Protein 6BI6 (pdb70)

Nearest PDB structures (foldseek):
  6bi6-assembly1_A  TM=8.787E-01  e=1.711E-18  Escherichia coli K-12
  5y5z-assembly1_N  TM=5.784E-01  e=1.107E+00  Thermus thermophilus HB8
  3ksb-assembly1_B  TM=3.398E-01  e=3.234E+00  Streptococcus pneumoniae
  3ksa-assembly1_B  TM=3.523E-01  e=4.434E+00  Streptococcus pneumoniae
  7rxa-assembly1_B  TM=3.193E-01  e=3.445E+00  Aspergillus fumigatus A1163

Foldseek 3Di:
DDPPLDADDFWDDFWAAPPPPVQPGTDRDPPVDDPPLFGKTKFWAADDDDDVCVVVLVVCQVVVVVVPWNKHWDDDPRTTMMMTTGCSVQVVLVVCCVVPNRTHHHPDDRPPD

Organism: Escherichia coli (strain K12) (NCBI:txid83333)

Solvent-accessible surface area: 7838 Å² total; per-residue (Å²): 191,105,173,117,131,60,71,64,62,220,107,41,111,93,17,128,64,45,96,62,138,58,53,66,75,62,68,87,36,89,186,104,66,67,137,34,120,118,6,7,6,28,7,109,53,19,18,53,89,31,114,123,25,84,39,41,10,110,129,10,8,104,45,19,52,124,133,145,10,68,24,14,14,90,94,84,173,46,69,7,27,18,32,4,32,76,96,18,8,45,28,3,0,82,77,10,113,143,126,62,30,30,17,9,16,49,64,37,98,195,80,75,186

GO terms:
  GO:0005515 protein binding (F, IPI)

Secondary structure (DSSP, 8-state):
--S-----------EE--SS-STT--EE-SS---SSTT-BEEE---S---HHHHHHHHHHHHHHHTTT---EEE-STT--EEEE-STHHHHHHHHHHHHT-------STTS--

B-factor: mean 38.54, std 22.37, range [0.01, 75.53]

InterPro domains:
  IPR020489 Uncharacterised protein family YejG [NF008811] (1-114)
  IPR020489 Uncharacterised protein family YejG [PF13989] (4-109)

Radius of gyration: 14.11 Å; Cα contacts (8 Å, |Δi|>4): 159; chains: 1; bounding box: 31×44×29 Å

Structure (mmCIF, N/CA/C/O backbone):
data_6BI6
#
_entry.id   6BI6
#
loop_
_atom_site.group_PDB
_atom_site.id
_atom_site.type_symbol
_atom_site.label_atom_id
_atom_site.label_alt_id
_atom_site.label_comp_id
_atom_site.label_asym_id
_atom_site.label_entity_id
_atom_site.label_seq_id
_atom_site.pdbx_PDB_ins_code
_atom_site.Cartn_x
_atom_site.Cartn_y
_atom_site.Cartn_z
_atom_site.occupancy
_atom_site.B_iso_or_equiv
_atom_site.auth_seq_id
_atom_site.auth_comp_id
_atom_site.auth_asym_id
_atom_site.auth_atom_id
_atom_site.pdbx_PDB_model_num
ATOM 1 N N . THR A 1 3 ? 11.652 -20.145 -2.981 1.00 75.14 2 THR A N 1
ATOM 2 C CA . THR A 1 3 ? 10.780 -20.958 -3.843 1.00 75.21 2 THR A CA 1
ATOM 3 C C . THR A 1 3 ? 9.936 -20.006 -4.713 1.00 32.41 2 THR A C 1
ATOM 4 O O . THR A 1 3 ? 9.672 -18.871 -4.291 1.00 2.25 2 THR A O 1
ATOM 15 N N . SER A 1 4 ? 9.498 -20.469 -5.889 1.00 21.32 3 SER A N 1
ATOM 16 C CA . SER A 1 4 ? 8.875 -19.684 -6.964 1.00 50.01 3 SER A CA 1
ATOM 17 C C . SER A 1 4 ? 9.829 -18.628 -7.545 1.00 41.15 3 SER A C 1
ATOM 18 O O . SER A 1 4 ? 10.920 -18.411 -7.019 1.00 44.24 3 SER A O 1
ATOM 26 N N . LEU A 1 5 ? 9.474 -18.030 -8.681 1.00 72.42 4 LEU A N 1
ATOM 27 C CA . LEU A 1 5 ? 10.373 -17.223 -9.511 1.00 43.22 4 LEU A CA 1
ATOM 28 C C . LEU A 1 5 ? 9.654 -16.069 -10.224 1.00 34.11 4 LEU A C 1
ATOM 29 O O . LEU A 1 5 ? 10.034 -15.658 -11.320 1.00 42.12 4 LEU A O 1
ATOM 45 N N . GLN A 1 6 ? 8.559 -15.594 -9.630 1.00 64.41 5 GLN A N 1
ATOM 46 C CA . GLN A 1 6 ? 7.583 -14.716 -10.239 1.00 11.13 5 GLN A CA 1
ATOM 47 C C . GLN A 1 6 ? 7.120 -13.715 -9.182 1.00 64.12 5 GLN A C 1
ATOM 48 O O . GLN A 1 6 ? 5.962 -13.728 -8.751 1.00 55.22 5 GLN A O 1
ATOM 62 N N . LEU A 1 7 ? 8.069 -12.905 -8.711 1.00 52.54 6 LEU A N 1
ATOM 63 C CA . LEU A 1 7 ? 7.937 -11.961 -7.636 1.00 55.25 6 LEU A CA 1
ATOM 64 C C . LEU A 1 7 ? 8.274 -10.548 -8.116 1.00 51.12 6 LEU A C 1
ATOM 65 O O . LEU A 1 7 ? 9.333 -9.976 -7.838 1.00 2.10 6 LEU A O 1
ATOM 81 N N . SER A 1 8 ? 7.353 -10.014 -8.898 1.00 23.44 7 SER A N 1
ATOM 82 C CA . SER A 1 8 ? 7.569 -8.820 -9.707 1.00 72.43 7 SER A CA 1
ATOM 83 C C . SER A 1 8 ? 7.025 -7.575 -9.000 1.00 52.54 7 SER A C 1
ATOM 84 O O . SER A 1 8 ? 5.833 -7.279 -9.082 1.00 3.53 7 SER A O 1
ATOM 92 N N . ILE A 1 9 ? 7.890 -6.848 -8.296 1.00 10.03 8 ILE A N 1
ATOM 93 C CA . ILE A 1 9 ? 7.498 -5.764 -7.400 1.00 61.44 8 ILE A CA 1
ATOM 94 C C . ILE A 1 9 ? 7.957 -4.440 -8.007 1.00 62.15 8 ILE A C 1
ATOM 95 O O . ILE A 1 9 ? 9.070 -4.354 -8.537 1.00 24.34 8 ILE A O 1
ATOM 111 N N . VAL A 1 10 ? 7.109 -3.408 -7.941 1.00 74.25 9 VAL A N 1
ATOM 112 C CA . VAL A 1 10 ? 7.395 -2.103 -8.529 1.00 4.25 9 VAL A CA 1
ATOM 113 C C . VAL A 1 10 ? 6.906 -1.013 -7.578 1.00 42.42 9 VAL A C 1
ATOM 114 O O . VAL A 1 10 ? 5.752 -1.050 -7.154 1.00 32.04 9 VAL A O 1
ATOM 127 N N . HIS A 1 11 ? 7.750 -0.028 -7.279 1.00 12.25 10 HIS A N 1
ATOM 128 C CA . HIS A 1 11 ? 7.391 1.248 -6.674 1.00 65.41 10 HIS A CA 1
ATOM 129 C C . HIS A 1 11 ? 8.058 2.353 -7.514 1.00 71.22 10 HIS A C 1
ATOM 130 O O . HIS A 1 11 ? 8.729 2.066 -8.512 1.00 72.30 10 HIS A O 1
ATOM 144 N 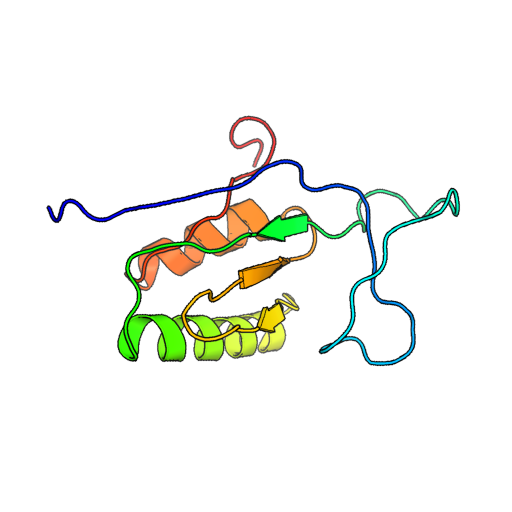N . ARG A 1 12 ? 7.827 3.628 -7.180 1.00 20.30 11 ARG A N 1
ATOM 145 C CA . ARG A 1 12 ? 8.519 4.765 -7.792 1.00 43.33 11 ARG A CA 1
ATOM 146 C C . ARG A 1 12 ? 8.864 5.747 -6.686 1.00 54.02 11 ARG A C 1
ATOM 147 O O . ARG A 1 12 ? 9.983 5.719 -6.183 1.00 43.12 11 ARG A O 1
ATOM 168 N N . LEU A 1 13 ? 7.904 6.561 -6.263 1.00 15.24 12 LEU A N 1
ATOM 169 C CA . LEU A 1 13 ? 8.050 7.544 -5.197 1.00 42.31 12 LEU A CA 1
ATOM 170 C C . LEU A 1 13 ? 6.697 7.571 -4.479 1.00 41.11 12 LEU A C 1
ATOM 171 O O . LEU A 1 13 ? 5.675 7.449 -5.166 1.00 13.13 12 LEU A O 1
ATOM 187 N N . PRO A 1 14 ? 6.632 7.753 -3.147 1.00 54.33 13 PRO A N 1
ATOM 188 C CA . PRO A 1 14 ? 5.356 7.862 -2.447 1.00 71.55 13 PRO A CA 1
ATOM 189 C C . PRO A 1 14 ? 4.552 9.088 -2.890 1.00 40.14 13 PRO A C 1
ATOM 190 O O . PRO A 1 14 ? 3.340 8.971 -3.067 1.00 15.02 13 PRO A O 1
ATOM 201 N N . GLN A 1 15 ? 5.223 10.228 -3.112 1.00 10.31 14 GLN A N 1
ATOM 202 C CA . GLN A 1 15 ? 4.629 11.566 -3.161 1.00 50.20 14 GLN A CA 1
ATOM 203 C C . GLN A 1 15 ? 3.830 11.869 -1.881 1.00 51.10 14 GLN A C 1
ATOM 204 O O . GLN A 1 15 ? 3.665 11.024 -1.004 1.00 50.41 14 GLN A O 1
ATOM 218 N N . ASN A 1 16 ? 3.361 13.112 -1.762 1.00 2.30 15 ASN A N 1
ATOM 219 C CA . ASN A 1 16 ? 2.545 13.580 -0.652 1.00 33.32 15 ASN A CA 1
ATOM 220 C C . ASN A 1 16 ? 1.177 13.863 -1.253 1.00 1.53 15 ASN A C 1
ATOM 221 O O . ASN A 1 16 ? 1.057 14.797 -2.052 1.00 23.34 15 ASN A O 1
ATOM 232 N N . TYR A 1 17 ? 0.177 13.029 -0.970 1.00 42.01 16 TYR A N 1
ATOM 233 C CA . TYR A 1 17 ? -1.145 13.187 -1.569 1.00 32.13 16 TYR A CA 1
ATOM 234 C C . TYR A 1 17 ? -2.204 12.862 -0.506 1.00 70.53 16 TYR A C 1
ATOM 235 O O . TYR A 1 17 ? -1.857 12.411 0.585 1.00 64.33 16 TYR A O 1
ATOM 253 N N . ARG A 1 18 ? -3.497 13.111 -0.802 1.00 62.43 17 ARG A N 1
ATOM 254 C CA . ARG A 1 18 ? -4.609 12.933 0.137 1.00 55.23 17 ARG A CA 1
ATOM 255 C C . ARG A 1 18 ? -5.885 12.467 -0.585 1.00 60.44 17 ARG A C 1
ATOM 256 O O . ARG A 1 18 ? -5.919 12.300 -1.808 1.00 52.41 17 ARG A O 1
ATOM 277 N N . TRP A 1 19 ? -6.953 12.277 0.201 1.00 41.04 18 TRP A N 1
ATOM 278 C CA . TRP A 1 19 ? -8.326 12.099 -0.262 1.00 2.33 18 TRP A CA 1
ATOM 279 C C . TRP A 1 19 ? -8.958 13.466 -0.600 1.00 5.03 18 TRP A C 1
ATOM 280 O O . TRP A 1 19 ? -8.721 14.443 0.111 1.00 12.52 18 TRP A O 1
ATOM 301 N N . SER A 1 20 ? -9.811 13.526 -1.634 1.00 71.22 19 SER A N 1
ATOM 302 C CA . SER A 1 20 ? -10.296 14.793 -2.201 1.00 1.22 19 SER A CA 1
ATOM 303 C C . SER A 1 20 ? -11.580 15.289 -1.529 1.00 72.20 19 SER A C 1
ATOM 304 O O . SER A 1 20 ? -12.301 16.108 -2.124 1.00 24.52 19 SER A O 1
ATOM 312 N N . ALA A 1 21 ? -11.844 14.865 -0.294 1.00 13.11 20 ALA A N 1
ATOM 313 C CA . ALA A 1 21 ? -13.066 15.147 0.448 1.00 12.32 20 ALA A CA 1
ATOM 314 C C . ALA A 1 21 ? -14.324 14.970 -0.427 1.00 64.13 20 ALA A C 1
ATOM 315 O O . ALA A 1 21 ? -15.138 15.889 -0.511 1.00 71.13 20 ALA A O 1
ATOM 322 N N . GLY A 1 22 ? -14.455 13.821 -1.103 1.00 2.44 21 GLY A N 1
ATOM 323 C CA . GLY A 1 22 ? -15.641 13.457 -1.868 1.00 33.02 21 GLY A CA 1
ATOM 324 C C . GLY A 1 22 ? -16.056 12.008 -1.618 1.00 21.40 21 GLY A C 1
ATOM 325 O O . GLY A 1 22 ? -17.246 11.735 -1.466 1.00 51.10 21 GLY A O 1
ATOM 329 N N . PHE A 1 23 ? -15.101 11.072 -1.549 1.00 43.54 22 PHE A N 1
ATOM 330 C CA . PHE A 1 23 ? -15.400 9.635 -1.510 1.00 52.34 22 PHE A CA 1
ATOM 331 C C . PHE A 1 23 ? -14.731 8.889 -0.355 1.00 2.31 22 PHE A C 1
ATOM 332 O O . PHE A 1 23 ? -15.224 7.842 0.048 1.00 64.45 22 PHE A O 1
ATOM 349 N N . ALA A 1 24 ? -13.601 9.398 0.146 1.00 2.43 23 ALA A N 1
ATOM 350 C CA . ALA A 1 24 ? -12.586 8.691 0.924 1.00 70.22 23 ALA A CA 1
ATOM 351 C C . ALA A 1 24 ? -12.132 7.393 0.238 1.00 31.24 23 ALA A C 1
ATOM 352 O O . ALA A 1 24 ? -11.069 7.373 -0.382 1.00 71.23 23 ALA A O 1
ATOM 359 N N . GLY A 1 25 ? -12.924 6.322 0.316 1.00 73.13 24 GLY A N 1
ATOM 360 C CA . GLY A 1 25 ? -12.536 4.981 -0.091 1.00 34.15 24 GLY A CA 1
ATOM 361 C C . GLY A 1 25 ? -12.307 4.810 -1.594 1.00 51.11 24 GLY A C 1
ATOM 362 O O . GLY A 1 25 ? -11.705 3.809 -1.979 1.00 52.44 24 GLY A O 1
ATOM 366 N N . SER A 1 26 ? -12.738 5.741 -2.452 1.00 63.24 25 SER A N 1
ATOM 367 C CA . SER A 1 26 ? -12.537 5.644 -3.899 1.00 24.50 25 SER A CA 1
ATOM 368 C C . SER A 1 26 ? -12.107 6.995 -4.483 1.00 15.54 25 SER A C 1
ATOM 369 O O . SER A 1 26 ? -12.821 7.571 -5.311 1.00 24.13 25 SER A O 1
ATOM 377 N N . LYS A 1 27 ? -10.988 7.557 -4.006 1.00 72.23 26 LYS A N 1
ATOM 378 C CA . LYS A 1 27 ? -10.445 8.821 -4.515 1.00 61.43 26 LYS A CA 1
ATOM 379 C C . LYS A 1 27 ? -8.973 8.994 -4.153 1.00 12.34 26 LYS A C 1
ATOM 380 O O . LYS A 1 27 ? -8.610 8.661 -3.029 1.00 45.32 26 LYS A O 1
ATOM 399 N N . VAL A 1 28 ? -8.160 9.583 -5.038 1.00 43.14 27 VAL A N 1
ATOM 400 C CA . VAL A 1 28 ? -6.800 10.049 -4.731 1.00 14.22 27 VAL A CA 1
ATOM 401 C C . VAL A 1 28 ? -6.514 11.354 -5.481 1.00 2.20 27 VAL A C 1
ATOM 402 O O . VAL A 1 28 ? -7.000 11.537 -6.606 1.00 24.32 27 VAL A O 1
ATOM 415 N N . GLU A 1 29 ? -5.788 12.283 -4.841 1.00 43.24 28 GLU A N 1
ATOM 416 C CA . GLU A 1 29 ? -5.413 13.575 -5.407 1.00 15.32 28 GLU A CA 1
ATOM 417 C C . GLU A 1 29 ? -4.136 14.023 -4.687 1.00 32.34 28 GLU A C 1
ATOM 418 O O . GLU A 1 29 ? -4.073 13.848 -3.467 1.00 54.40 28 GLU A O 1
ATOM 430 N N . PRO A 1 30 ? -3.178 14.670 -5.369 1.00 54.44 29 PRO A N 1
ATOM 431 C CA . PRO A 1 30 ? -1.966 15.198 -4.757 1.00 44.20 29 PRO A CA 1
ATOM 432 C C . PRO A 1 30 ? -2.251 16.448 -3.928 1.00 41.02 29 PRO A C 1
ATOM 433 O O . PRO A 1 30 ? -3.383 16.921 -3.840 1.00 15.33 29 PRO A O 1
ATOM 444 N N . ILE A 1 31 ? -1.200 16.991 -3.316 1.00 25.34 30 ILE A N 1
ATOM 445 C CA . ILE A 1 31 ? -1.267 18.221 -2.550 1.00 45.22 30 ILE A CA 1
ATOM 446 C C . ILE A 1 31 ? -0.683 19.345 -3.424 1.00 50.31 30 ILE A C 1
ATOM 447 O O . ILE A 1 31 ? 0.543 19.455 -3.515 1.00 22.22 30 ILE A O 1
ATOM 463 N N . PRO A 1 32 ? -1.505 20.171 -4.094 1.00 54.51 31 PRO A N 1
ATOM 464 C CA . PRO A 1 32 ? -1.053 21.375 -4.776 1.00 64.45 31 PRO A CA 1
ATOM 465 C C . PRO A 1 32 ? -0.762 22.470 -3.736 1.00 2.55 31 PRO A C 1
ATOM 466 O O . PRO A 1 32 ? -1.578 23.359 -3.502 1.00 42.52 31 PRO A O 1
ATOM 477 N N . GLN A 1 33 ? 0.409 22.382 -3.091 1.00 33.44 32 GLN A N 1
ATOM 478 C CA . GLN A 1 33 ? 0.979 23.395 -2.199 1.00 25.32 32 GLN A CA 1
ATOM 479 C C . GLN A 1 33 ? -0.040 23.889 -1.149 1.00 44.22 32 GLN A C 1
ATOM 480 O O . GLN A 1 33 ? -0.291 25.090 -1.032 1.00 63.04 32 GLN A O 1
ATOM 494 N N . ASN A 1 34 ? -0.633 22.955 -0.393 1.00 44.50 33 ASN A N 1
ATOM 495 C CA . ASN A 1 34 ? -1.725 23.231 0.556 1.00 25.32 33 ASN A CA 1
ATOM 496 C C . ASN A 1 34 ? -1.342 23.086 2.028 1.00 33.02 33 ASN A C 1
ATOM 497 O O . ASN A 1 34 ? -2.130 23.469 2.893 1.00 62.23 33 ASN A O 1
ATOM 508 N N . GLY A 1 35 ? -0.200 22.472 2.343 1.00 61.22 34 GLY A N 1
ATOM 509 C CA . GLY A 1 35 ? 0.326 22.447 3.707 1.00 43.02 34 GLY A CA 1
ATOM 510 C C . GLY A 1 35 ? -0.546 21.645 4.684 1.00 10.33 34 GLY A C 1
ATOM 511 O O . GLY A 1 35 ? -1.279 22.241 5.479 1.00 74.33 34 GLY A O 1
ATOM 515 N N . PRO A 1 36 ? -0.483 20.301 4.663 1.00 54.22 35 PRO A N 1
ATOM 516 C CA . PRO A 1 36 ? -1.142 19.471 5.664 1.00 1.43 35 PRO A CA 1
ATOM 517 C C . PRO A 1 36 ? -0.439 19.630 7.019 1.00 74.41 35 PRO A C 1
ATOM 518 O O . PRO A 1 36 ? 0.619 20.258 7.119 1.00 74.14 35 PRO A O 1
ATOM 529 N N . CYS A 1 37 ? -0.961 18.981 8.063 1.00 72.13 36 CYS A N 1
ATOM 530 C CA . CYS A 1 37 ? -0.264 18.892 9.349 1.00 74.34 36 CYS A CA 1
ATOM 531 C C . CYS A 1 37 ? 1.110 18.221 9.216 1.00 24.41 36 CYS A C 1
ATOM 532 O O . CYS A 1 37 ? 1.994 18.499 10.021 1.00 22.44 36 CYS A O 1
ATOM 540 N N . GLY A 1 38 ? 1.320 17.387 8.195 1.00 60.01 37 GLY A N 1
ATOM 541 C CA . GLY A 1 38 ? 2.639 17.004 7.726 1.00 70.44 37 GLY A CA 1
ATOM 542 C C . GLY A 1 38 ? 2.721 15.504 7.557 1.00 12.01 37 GLY A C 1
ATOM 543 O O . GLY A 1 38 ? 2.717 15.011 6.434 1.00 63.05 37 GLY A O 1
ATOM 547 N N . ASP A 1 39 ? 2.757 14.757 8.657 1.00 60.02 38 ASP A N 1
ATOM 548 C CA . ASP A 1 39 ? 3.052 13.317 8.654 1.00 21.21 38 ASP A CA 1
ATOM 549 C C . ASP A 1 39 ? 1.803 12.503 8.296 1.00 21.24 38 ASP A C 1
ATOM 550 O O . ASP A 1 39 ? 1.736 11.294 8.509 1.00 42.12 38 ASP A O 1
ATOM 559 N N . ASN A 1 40 ? 0.783 13.174 7.759 1.00 70.22 39 ASN A N 1
ATOM 560 C CA . ASN A 1 40 ? -0.546 12.666 7.440 1.00 15.31 39 ASN A CA 1
ATOM 561 C C . ASN A 1 40 ? -0.757 12.644 5.922 1.00 21.13 39 ASN A C 1
ATOM 562 O O . ASN A 1 40 ? -1.892 12.675 5.433 1.00 23.11 39 ASN A O 1
ATOM 573 N N . SER A 1 41 ? 0.343 12.659 5.163 1.00 40.31 40 SER A N 1
ATOM 574 C CA . SER A 1 41 ? 0.344 12.320 3.759 1.00 21.21 40 SER A CA 1
ATOM 575 C C . SER A 1 41 ? -0.066 10.852 3.620 1.00 74.30 40 SER A C 1
ATOM 576 O O . SER A 1 41 ? -0.057 10.100 4.603 1.00 4.20 40 SER A O 1
ATOM 584 N N . LEU A 1 42 ? -0.402 10.461 2.397 1.00 5.41 41 LEU A N 1
ATOM 585 C CA . LEU A 1 42 ? -0.601 9.076 2.013 1.00 52.12 41 LEU A CA 1
ATOM 586 C C . LEU A 1 42 ? 0.642 8.570 1.291 1.00 75.44 41 LEU A C 1
ATOM 587 O O . LEU A 1 42 ? 1.426 9.369 0.771 1.00 61.32 41 LEU A O 1
ATOM 603 N N . VAL A 1 43 ? 0.776 7.253 1.160 1.00 52.31 42 VAL A N 1
ATOM 604 C CA . VAL A 1 43 ? 1.773 6.582 0.330 1.00 3.41 42 VAL A CA 1
ATOM 605 C C . VAL A 1 43 ? 1.022 5.558 -0.537 1.00 73.25 42 VAL A C 1
ATOM 606 O O . VAL A 1 43 ? -0.099 5.162 -0.200 1.00 50.21 42 VAL A O 1
ATOM 619 N N . ALA A 1 44 ? 1.561 5.193 -1.706 1.00 52.40 43 ALA A N 1
ATOM 620 C CA . ALA A 1 44 ? 0.842 4.390 -2.698 1.00 41.24 43 ALA A CA 1
ATOM 621 C C . ALA A 1 44 ? 1.745 3.299 -3.241 1.00 71.44 43 ALA A C 1
ATOM 622 O O . ALA A 1 44 ? 2.959 3.501 -3.364 1.00 13.12 43 ALA A O 1
ATOM 629 N N . LEU A 1 45 ? 1.129 2.190 -3.642 1.00 45.10 44 LEU A N 1
ATOM 630 C CA . LEU A 1 45 ? 1.787 1.037 -4.221 1.00 63.41 44 LEU A CA 1
ATOM 631 C C . LEU A 1 45 ? 1.169 0.734 -5.574 1.00 74.24 44 LEU A C 1
ATOM 632 O O . LEU A 1 45 ? -0.052 0.786 -5.748 1.00 51.13 44 LEU A O 1
ATOM 648 N N . LYS A 1 46 ? 2.072 0.478 -6.518 1.00 20.14 45 LYS A N 1
ATOM 649 C CA . LYS A 1 46 ? 1.847 0.086 -7.898 1.00 61.32 45 LYS A CA 1
ATOM 650 C C . LYS A 1 46 ? 1.398 -1.379 -7.932 1.00 72.04 45 LYS A C 1
ATOM 651 O O . LYS A 1 46 ? 1.301 -2.032 -6.893 1.00 45.52 45 LYS A O 1
ATOM 670 N N . LEU A 1 47 ? 1.220 -1.913 -9.142 1.00 51.01 46 LEU A N 1
ATOM 671 C CA . LEU A 1 47 ? 1.044 -3.342 -9.358 1.00 32.32 46 LEU A CA 1
ATOM 672 C C . LEU A 1 47 ? 2.170 -4.137 -8.702 1.00 73.05 46 LEU A C 1
ATOM 673 O O . LEU A 1 47 ? 3.294 -3.647 -8.536 1.00 11.54 46 LEU A O 1
ATOM 689 N N . LEU A 1 48 ? 1.854 -5.390 -8.404 1.00 52.21 47 LEU A N 1
ATOM 690 C CA . LEU A 1 48 ? 2.710 -6.379 -7.776 1.00 73.32 47 LEU A CA 1
ATOM 691 C C . LEU A 1 48 ? 2.626 -7.693 -8.548 1.00 0.22 47 LEU A C 1
ATOM 692 O O . LEU A 1 48 ? 1.921 -7.772 -9.558 1.00 1.23 47 LEU A O 1
ATOM 708 N N . SER A 1 49 ? 3.284 -8.736 -8.048 1.00 61.44 48 SER A N 1
ATOM 709 C CA . SER A 1 49 ? 2.936 -10.124 -8.311 1.00 42.04 48 SER A CA 1
ATOM 710 C C . SER A 1 49 ? 3.497 -10.980 -7.159 1.00 63.52 48 SER A C 1
ATOM 711 O O . SER A 1 49 ? 4.204 -10.433 -6.299 1.00 71.03 48 SER A O 1
ATOM 719 N N . PRO A 1 50 ? 3.240 -12.296 -7.092 1.00 1.44 49 PRO A N 1
ATOM 720 C CA . PRO A 1 50 ? 2.246 -13.036 -7.866 1.00 52.22 49 PRO A CA 1
ATOM 721 C C . PRO A 1 50 ? 0.821 -12.661 -7.438 1.00 65.35 49 PRO A C 1
ATOM 722 O O . PRO A 1 50 ? 0.617 -12.127 -6.346 1.00 73.43 49 PRO A O 1
ATOM 733 N N . ASP A 1 51 ? -0.168 -13.031 -8.248 1.00 63.42 50 ASP A N 1
ATOM 734 C CA . ASP A 1 51 ? -1.591 -12.789 -8.004 1.00 42.41 50 ASP A CA 1
ATOM 735 C C . ASP A 1 51 ? -2.382 -14.093 -8.149 1.00 63.21 50 ASP A C 1
ATOM 736 O O . ASP A 1 51 ? -1.939 -15.012 -8.844 1.00 20.24 50 ASP A O 1
ATOM 745 N N . GLY A 1 52 ? -3.548 -14.167 -7.509 1.00 42.41 51 GLY A N 1
ATOM 746 C CA . GLY A 1 52 ? -4.543 -15.218 -7.628 1.00 2.11 51 GLY A CA 1
ATOM 747 C C . GLY A 1 52 ? -5.688 -14.899 -6.670 1.00 4.44 51 GLY A C 1
ATOM 748 O O . GLY A 1 52 ? -5.507 -14.083 -5.762 1.00 1.23 51 GLY A O 1
ATOM 752 N N . ASP A 1 53 ? -6.838 -15.568 -6.803 1.00 22.12 52 ASP A N 1
ATOM 753 C CA . ASP A 1 53 ? -8.045 -15.227 -6.036 1.00 12.10 52 ASP A CA 1
ATOM 754 C C . ASP A 1 53 ? -7.818 -15.328 -4.530 1.00 51.41 52 ASP A C 1
ATOM 755 O O . ASP A 1 53 ? -8.357 -14.522 -3.776 1.00 42.43 52 ASP A O 1
ATOM 764 N N . ASN A 1 54 ? -6.946 -16.247 -4.097 1.00 54.35 53 ASN A N 1
ATOM 765 C CA . ASN A 1 54 ? -6.445 -16.309 -2.726 1.00 62.32 53 ASN A CA 1
ATOM 766 C C . ASN A 1 54 ? -5.878 -14.958 -2.319 1.00 41.11 53 ASN A C 1
ATOM 767 O O . ASN A 1 54 ? -6.347 -14.322 -1.381 1.00 45.30 53 ASN A O 1
ATOM 778 N N . ALA A 1 55 ? -4.820 -14.542 -3.008 1.00 55.54 54 ALA A N 1
ATOM 779 C CA . ALA A 1 55 ? -4.027 -13.385 -2.659 1.00 70.41 54 ALA A CA 1
ATOM 780 C C . ALA A 1 55 ? -4.847 -12.107 -2.770 1.00 55.10 54 ALA A C 1
ATOM 781 O O . ALA A 1 55 ? -4.704 -11.232 -1.922 1.00 22.14 54 ALA A O 1
ATOM 788 N N . TRP A 1 56 ? -5.721 -12.017 -3.772 1.00 23.24 55 TRP A N 1
ATOM 789 C CA . TRP A 1 56 ? -6.693 -10.951 -3.930 1.00 11.51 55 TRP A CA 1
ATOM 790 C C . TRP A 1 56 ? -7.657 -10.909 -2.749 1.00 33.32 55 TRP A C 1
ATOM 791 O O . TRP A 1 56 ? -7.720 -9.894 -2.051 1.00 0.23 55 TRP A O 1
ATOM 812 N N . SER A 1 57 ? -8.381 -12.005 -2.502 1.00 21.21 56 SER A N 1
ATOM 813 C CA . SER A 1 57 ? -9.421 -12.071 -1.490 1.00 24.35 56 SER A CA 1
ATOM 814 C C . SER A 1 57 ? -8.810 -11.754 -0.134 1.00 0.41 56 SER A C 1
ATOM 815 O O . SER A 1 57 ? -9.260 -10.850 0.560 1.00 40.04 56 SER A O 1
ATOM 823 N N . VAL A 1 58 ? -7.763 -12.473 0.252 1.00 44.53 57 VAL A N 1
ATOM 824 C CA . VAL A 1 58 ? -7.032 -12.245 1.479 1.00 64.41 57 VAL A CA 1
ATOM 825 C C . VAL A 1 58 ? -6.520 -10.808 1.585 1.00 34.20 57 VAL A C 1
ATOM 826 O O . VAL A 1 58 ? -6.754 -10.191 2.619 1.00 41.32 57 VAL A O 1
ATOM 839 N N . MET A 1 59 ? -5.868 -10.234 0.570 1.00 70.23 58 MET A N 1
ATOM 840 C CA . MET A 1 59 ? -5.395 -8.849 0.646 1.00 41.33 58 MET A CA 1
ATOM 841 C C . MET A 1 59 ? -6.555 -7.901 0.969 1.00 51.15 58 MET A C 1
ATOM 842 O O . MET A 1 59 ? -6.437 -7.064 1.868 1.00 2.02 58 MET A O 1
ATOM 856 N N . TYR A 1 60 ? -7.677 -8.046 0.267 1.00 75.11 59 TYR A N 1
ATOM 857 C CA . TYR A 1 60 ? -8.867 -7.228 0.440 1.00 61.35 59 TYR A CA 1
ATOM 858 C C . TYR A 1 60 ? -9.534 -7.440 1.808 1.00 44.01 59 TYR A C 1
ATOM 859 O O . TYR A 1 60 ? -9.809 -6.492 2.542 1.00 31.04 59 TYR A O 1
ATOM 877 N N . LYS A 1 61 ? -9.761 -8.692 2.202 1.00 12.12 60 LYS A N 1
ATOM 878 C CA . LYS A 1 61 ? -10.326 -9.045 3.498 1.00 21.22 60 LYS A CA 1
ATOM 879 C C . LYS A 1 61 ? -9.459 -8.491 4.626 1.00 72.12 60 LYS A C 1
ATOM 880 O O . LYS A 1 61 ? -9.994 -8.113 5.669 1.00 21.42 60 LYS A O 1
ATOM 899 N N . LEU A 1 62 ? -8.141 -8.414 4.422 1.00 44.13 61 LEU A N 1
ATOM 900 C CA . LEU A 1 62 ? -7.211 -7.848 5.386 1.00 31.23 61 LEU A CA 1
ATOM 901 C C . LEU A 1 62 ? -7.257 -6.331 5.381 1.00 75.51 61 LEU A C 1
ATOM 902 O O . LEU A 1 62 ? -7.199 -5.771 6.462 1.00 44.12 61 LEU A O 1
ATOM 918 N N . SER A 1 63 ? -7.375 -5.641 4.244 1.00 45.33 62 SER A N 1
ATOM 919 C CA . SER A 1 63 ? -7.503 -4.174 4.298 1.00 31.31 62 SER A CA 1
ATOM 920 C C . SER A 1 63 ? -8.748 -3.785 5.091 1.00 44.42 62 SER A C 1
ATOM 921 O O . SER A 1 63 ? -8.699 -2.875 5.916 1.00 72.21 62 SER A O 1
ATOM 929 N N . GLN A 1 64 ? -9.845 -4.514 4.877 1.00 41.22 63 GLN A N 1
ATOM 930 C CA . GLN A 1 64 ? -11.071 -4.356 5.640 1.00 54.32 63 GLN A CA 1
ATOM 931 C C . GLN A 1 64 ? -10.802 -4.616 7.124 1.00 13.34 63 GLN A C 1
ATOM 932 O O . GLN A 1 64 ? -11.099 -3.755 7.948 1.00 24.14 63 GLN A O 1
ATOM 946 N N . ALA A 1 65 ? -10.201 -5.763 7.454 1.00 43.13 64 ALA A N 1
ATOM 947 C CA . ALA A 1 65 ? -9.874 -6.127 8.826 1.00 72.24 64 ALA A CA 1
ATOM 948 C C . ALA A 1 65 ? -9.008 -5.071 9.513 1.00 54.33 64 ALA A C 1
ATOM 949 O O . ALA A 1 65 ? -9.307 -4.693 10.628 1.00 32.25 64 ALA A O 1
ATOM 956 N N . LEU A 1 66 ? -7.944 -4.584 8.880 1.00 31.21 65 LEU A N 1
ATOM 957 C CA . LEU A 1 66 ? -7.047 -3.556 9.388 1.00 14.43 65 LEU A CA 1
ATOM 958 C C . LEU A 1 66 ? -7.798 -2.236 9.613 1.00 53.15 65 LEU A C 1
ATOM 959 O O . LEU A 1 66 ? -7.650 -1.603 10.666 1.00 2.32 65 LEU A O 1
ATOM 975 N N . SER A 1 67 ? -8.652 -1.845 8.665 1.00 30.13 66 SER A N 1
ATOM 976 C CA . SER A 1 67 ? -9.493 -0.661 8.791 1.00 4.12 66 SER A CA 1
ATOM 977 C C . SER A 1 67 ? -10.449 -0.787 9.985 1.00 21.33 66 SER A C 1
ATOM 978 O O . SER A 1 67 ? -10.754 0.215 10.636 1.00 51.54 66 SER A O 1
ATOM 986 N N . ASP A 1 68 ? -10.886 -2.007 10.305 1.00 45.44 67 ASP A N 1
ATOM 987 C CA . ASP A 1 68 ? -11.738 -2.362 11.441 1.00 54.45 67 ASP A CA 1
ATOM 988 C C . ASP A 1 68 ? -11.098 -2.041 12.791 1.00 52.14 67 ASP A C 1
ATOM 989 O O . ASP A 1 68 ? -11.799 -2.062 13.798 1.00 32.21 67 ASP A O 1
ATOM 998 N N . ILE A 1 69 ? -9.785 -1.782 12.842 1.00 32.44 68 ILE A N 1
ATOM 999 C CA . ILE A 1 69 ? -9.017 -1.602 14.067 1.00 20.34 68 ILE A CA 1
ATOM 1000 C C . ILE A 1 69 ? -8.657 -0.129 14.211 1.00 34.04 68 ILE A C 1
ATOM 1001 O O . ILE A 1 69 ? -9.169 0.538 15.108 1.00 75.53 68 ILE A O 1
ATOM 1017 N N . GLU A 1 70 ? -7.757 0.357 13.351 1.00 24.32 69 GLU A N 1
ATOM 1018 C CA . GLU A 1 70 ? -7.277 1.736 13.365 1.00 13.14 69 GLU A CA 1
ATOM 1019 C C . GLU A 1 70 ? -6.564 2.096 12.044 1.00 51.41 69 GLU A C 1
ATOM 1020 O O . GLU A 1 70 ? -5.964 3.173 11.958 1.00 53.01 69 GLU A O 1
ATOM 1032 N N . VAL A 1 71 ? -6.669 1.268 10.992 1.00 64.42 70 VAL A N 1
ATOM 1033 C CA . VAL A 1 71 ? -5.701 1.278 9.890 1.00 14.23 70 VAL A CA 1
ATOM 1034 C C . VAL A 1 71 ? -6.443 1.335 8.545 1.00 5.32 70 VAL A C 1
ATOM 1035 O O . VAL A 1 71 ? -6.592 0.310 7.874 1.00 0.12 70 VAL A O 1
ATOM 1048 N N . PRO A 1 72 ? -6.953 2.502 8.122 1.00 41.21 71 PRO A N 1
ATOM 1049 C CA . PRO A 1 72 ? -7.656 2.612 6.855 1.00 51.34 71 PRO A CA 1
ATOM 1050 C C . PRO A 1 72 ? -6.671 2.383 5.710 1.00 2.42 71 PRO A C 1
ATOM 1051 O O . PRO A 1 72 ? -5.797 3.219 5.461 1.00 62.01 71 PRO A O 1
ATOM 1062 N N . CYS A 1 73 ? -6.827 1.251 5.026 1.00 0.23 72 CYS A N 1
ATOM 1063 C CA . CYS A 1 73 ? -6.076 0.879 3.835 1.00 2.01 72 CYS A CA 1
ATOM 1064 C C . CYS A 1 73 ? -7.042 0.837 2.660 1.00 23.24 72 CYS A C 1
ATOM 1065 O O . CYS A 1 73 ? -8.224 0.525 2.836 1.00 22.44 72 CYS A O 1
ATOM 1073 N N . SER A 1 74 ? -6.526 1.057 1.457 1.00 71.21 73 SER A N 1
ATOM 1074 C CA . SER A 1 74 ? -7.294 1.106 0.229 1.00 71.12 73 SER A CA 1
ATOM 1075 C C . SER A 1 74 ? -6.677 0.153 -0.789 1.00 24.45 73 SER A C 1
ATOM 1076 O O . SER A 1 74 ? -5.457 0.053 -0.915 1.00 23.12 73 SER A O 1
ATOM 1084 N N . VAL A 1 75 ? -7.549 -0.554 -1.503 1.00 73.00 74 VAL A N 1
ATOM 1085 C CA . VAL A 1 75 ? -7.269 -1.643 -2.421 1.00 42.33 74 VAL A CA 1
ATOM 1086 C C . VAL A 1 75 ? -8.160 -1.458 -3.628 1.00 64.21 74 VAL A C 1
ATOM 1087 O O . VAL A 1 75 ? -9.380 -1.412 -3.447 1.00 2.42 74 VAL A O 1
ATOM 1100 N N . LEU A 1 76 ? -7.584 -1.346 -4.826 1.00 44.43 75 LEU A N 1
ATOM 1101 C CA . LEU A 1 76 ? -8.342 -1.254 -6.069 1.00 41.01 75 LEU A CA 1
ATOM 1102 C C . LEU A 1 76 ? -7.582 -2.044 -7.127 1.00 24.12 75 LEU A C 1
ATOM 1103 O O . LEU A 1 76 ? -6.352 -1.976 -7.170 1.00 33.22 75 LEU A O 1
ATOM 1119 N N . GLU A 1 77 ? -8.289 -2.770 -7.987 1.00 35.20 76 GLU A N 1
ATOM 1120 C CA . GLU A 1 77 ? -7.699 -3.465 -9.127 1.00 22.45 76 GLU A CA 1
ATOM 1121 C C . GLU A 1 77 ? -7.821 -2.604 -10.387 1.00 61.51 76 GLU A C 1
ATOM 1122 O O . GLU A 1 77 ? -8.468 -1.556 -10.370 1.00 64.02 76 GLU A O 1
ATOM 1134 N N . CYS A 1 78 ? -7.162 -3.042 -11.460 1.00 71.32 77 CYS A N 1
ATOM 1135 C CA . CYS A 1 78 ? -7.477 -2.753 -12.849 1.00 34.34 77 CYS A CA 1
ATOM 1136 C C . CYS A 1 78 ? -7.047 -3.999 -13.605 1.00 1.51 77 CYS A C 1
ATOM 1137 O O . CYS A 1 78 ? -5.841 -4.193 -13.747 1.00 63.40 77 CYS A O 1
ATOM 1145 N N . GLU A 1 79 ? -7.986 -4.842 -14.034 1.00 32.23 78 GLU A N 1
ATOM 1146 C CA . GLU A 1 79 ? -7.803 -5.992 -14.931 1.00 0.13 78 GLU A CA 1
ATOM 1147 C C . GLU A 1 79 ? -7.007 -7.129 -14.274 1.00 14.52 78 GLU A C 1
ATOM 1148 O O . GLU A 1 79 ? -7.544 -8.206 -14.028 1.00 41.54 78 GLU A O 1
ATOM 1160 N N . GLY A 1 80 ? -5.719 -6.899 -14.022 1.00 44.51 79 GLY A N 1
ATOM 1161 C CA . GLY A 1 80 ? -4.747 -7.807 -13.420 1.00 64.13 79 GLY A CA 1
ATOM 1162 C C . GLY A 1 80 ? -3.671 -7.052 -12.634 1.00 34.43 79 GLY A C 1
ATOM 1163 O O . GLY A 1 80 ? -2.659 -7.645 -12.249 1.00 33.41 79 GLY A O 1
ATOM 1167 N N . GLU A 1 81 ? -3.898 -5.765 -12.347 1.00 52.22 80 GLU A N 1
ATOM 1168 C CA . GLU A 1 81 ? -3.033 -4.897 -11.564 1.00 41.12 80 GLU A CA 1
ATOM 1169 C C . GLU A 1 81 ? -3.755 -4.510 -10.266 1.00 14.04 80 GLU A C 1
ATOM 1170 O O . GLU A 1 81 ? -4.367 -3.436 -10.206 1.00 21.52 80 GLU A O 1
ATOM 1182 N N . PRO A 1 82 ? -3.706 -5.352 -9.219 1.00 72.20 81 PRO A N 1
ATOM 1183 C CA . PRO A 1 82 ? -4.049 -4.934 -7.868 1.00 50.31 81 PRO A CA 1
ATOM 1184 C C . PRO A 1 82 ? -3.037 -3.873 -7.425 1.00 35.30 81 PRO A C 1
ATOM 1185 O O . PRO A 1 82 ? -1.832 -4.122 -7.477 1.00 63.02 81 PRO A O 1
ATOM 1196 N N . CYS A 1 83 ? -3.514 -2.692 -7.026 1.00 31.54 82 CYS A N 1
ATOM 1197 C CA . CYS A 1 83 ? -2.686 -1.594 -6.530 1.00 22.23 82 CYS A CA 1
ATOM 1198 C C . CYS A 1 83 ? -3.313 -1.055 -5.239 1.00 71.41 82 CYS A C 1
ATOM 1199 O O . CYS A 1 83 ? -4.522 -1.212 -5.006 1.00 3.01 82 CYS A O 1
ATOM 1207 N N . LEU A 1 84 ? -2.490 -0.424 -4.398 1.00 11.31 83 LEU A N 1
ATOM 1208 C CA . LEU A 1 84 ? -2.784 -0.247 -2.973 1.00 2.44 83 LEU A CA 1
ATOM 1209 C C . LEU A 1 84 ? -2.433 1.171 -2.526 1.00 75.42 83 LEU A C 1
ATOM 1210 O O . LEU A 1 84 ? -1.675 1.876 -3.202 1.00 24.33 83 LEU A O 1
ATOM 1226 N N . PHE A 1 85 ? -3.001 1.595 -1.394 1.00 12.21 84 PHE A N 1
ATOM 1227 C CA . PHE A 1 85 ? -2.834 2.926 -0.824 1.00 20.51 84 PHE A CA 1
ATOM 1228 C C . PHE A 1 85 ? -2.926 2.794 0.705 1.00 73.43 84 PHE A C 1
ATOM 1229 O O . PHE A 1 85 ? -3.836 2.133 1.217 1.00 24.52 84 PHE A O 1
ATOM 1246 N N . VAL A 1 86 ? -1.998 3.419 1.428 1.00 61.11 85 VAL A N 1
ATOM 1247 C CA . VAL A 1 86 ? -1.858 3.402 2.890 1.00 73.34 85 VAL A CA 1
ATOM 1248 C C . VAL A 1 86 ? -1.454 4.801 3.358 1.00 14.35 85 VAL A C 1
ATOM 1249 O O . VAL A 1 86 ? -1.267 5.699 2.530 1.00 71.34 85 VAL A O 1
ATOM 1262 N N . ASN A 1 87 ? -1.341 5.010 4.677 1.00 45.14 86 ASN A N 1
ATOM 1263 C CA . ASN A 1 87 ? -1.194 6.337 5.239 1.00 1.51 86 ASN A CA 1
ATOM 1264 C C . ASN A 1 87 ? 0.268 6.733 5.138 1.00 73.43 86 ASN A C 1
ATOM 1265 O O . ASN A 1 87 ? 0.732 7.288 4.153 1.00 4.54 86 ASN A O 1
ATOM 1276 N N . ARG A 1 88 ? 1.041 6.341 6.134 1.00 54.32 87 ARG A N 1
ATOM 1277 C CA . ARG A 1 88 ? 2.473 6.585 6.166 1.00 62.20 87 ARG A CA 1
ATOM 1278 C C . ARG A 1 88 ? 3.189 5.386 6.777 1.00 1.22 87 ARG A C 1
ATOM 1279 O O . ARG A 1 88 ? 3.612 4.511 6.032 1.00 62.54 87 ARG A O 1
ATOM 1300 N N . GLN A 1 89 ? 3.242 5.279 8.100 1.00 3.23 88 GLN A N 1
ATOM 1301 C CA . GLN A 1 89 ? 3.962 4.213 8.847 1.00 74.40 88 GLN A CA 1
ATOM 1302 C C . GLN A 1 89 ? 3.345 2.818 8.587 1.00 22.54 88 GLN A C 1
ATOM 1303 O O . GLN A 1 89 ? 3.955 1.730 8.681 1.00 22.40 88 GLN A O 1
ATOM 1317 N N . ASP A 1 90 ? 2.101 2.909 8.147 1.00 10.44 89 ASP A N 1
ATOM 1318 C CA . ASP A 1 90 ? 1.281 1.834 7.712 1.00 61.34 89 ASP A CA 1
ATOM 1319 C C . ASP A 1 90 ? 1.907 1.096 6.565 1.00 42.41 89 ASP A C 1
ATOM 1320 O O . ASP A 1 90 ? 1.442 -0.014 6.359 1.00 11.03 89 ASP A O 1
ATOM 1329 N N . GLU A 1 91 ? 2.914 1.621 5.857 1.00 24.11 90 GLU A N 1
ATOM 1330 C CA . GLU A 1 91 ? 3.661 0.815 4.909 1.00 55.54 90 GLU A CA 1
ATOM 1331 C C . GLU A 1 91 ? 4.314 -0.340 5.692 1.00 34.21 90 GLU A C 1
ATOM 1332 O O . GLU A 1 91 ? 3.885 -1.476 5.512 1.00 0.43 90 GLU A O 1
ATOM 1344 N N . PHE A 1 92 ? 5.285 -0.086 6.590 1.00 42.43 91 PHE A N 1
ATOM 1345 C CA . PHE A 1 92 ? 6.094 -1.102 7.259 1.00 23.42 91 PHE A CA 1
ATOM 1346 C C . PHE A 1 92 ? 5.198 -1.991 8.081 1.00 50.34 91 PHE A C 1
ATOM 1347 O O . PHE A 1 92 ? 5.335 -3.214 8.052 1.00 44.23 91 PHE A O 1
ATOM 1364 N N . ALA A 1 93 ? 4.296 -1.330 8.800 1.00 44.22 92 ALA A N 1
ATOM 1365 C CA . ALA A 1 93 ? 3.386 -2.035 9.686 1.00 4.25 92 ALA A CA 1
ATOM 1366 C C . ALA A 1 93 ? 2.594 -3.065 8.887 1.00 22.54 92 ALA A C 1
ATOM 1367 O O . ALA A 1 93 ? 2.585 -4.241 9.251 1.00 11.32 92 ALA A O 1
ATOM 1374 N N . ALA A 1 94 ? 1.979 -2.635 7.777 1.00 12.12 93 ALA A N 1
ATOM 1375 C CA . ALA A 1 94 ? 1.177 -3.482 6.924 1.00 32.34 93 ALA A CA 1
ATOM 1376 C C . ALA A 1 94 ? 1.982 -4.659 6.422 1.00 14.31 93 ALA A C 1
ATOM 1377 O O . ALA A 1 94 ? 1.550 -5.782 6.665 1.00 25.11 93 ALA A O 1
ATOM 1384 N N . THR A 1 95 ? 3.098 -4.436 5.718 1.00 40.44 94 THR A N 1
ATOM 1385 C CA . THR A 1 95 ? 3.886 -5.553 5.193 1.00 33.22 94 THR A CA 1
ATOM 1386 C C . THR A 1 95 ? 4.266 -6.499 6.344 1.00 13.13 94 THR A C 1
ATOM 1387 O O . THR A 1 95 ? 4.085 -7.705 6.189 1.00 71.24 94 THR A O 1
ATOM 1398 N N . CYS A 1 96 ? 4.650 -5.985 7.523 1.00 73.42 95 CYS A N 1
ATOM 1399 C CA . CYS A 1 96 ? 4.987 -6.808 8.675 1.00 14.52 95 CYS A CA 1
ATOM 1400 C C . CYS A 1 96 ? 3.826 -7.760 9.053 1.00 21.13 95 CYS A C 1
ATOM 1401 O O . CYS A 1 96 ? 4.036 -8.972 9.199 1.00 51.11 95 CYS A O 1
ATOM 1409 N N . ARG A 1 97 ? 2.601 -7.245 9.258 1.00 74.21 96 ARG A N 1
ATOM 1410 C CA . ARG A 1 97 ? 1.482 -8.149 9.600 1.00 54.33 96 ARG A CA 1
ATOM 1411 C C . ARG A 1 97 ? 1.066 -9.037 8.430 1.00 70.14 96 ARG A C 1
ATOM 1412 O O . ARG A 1 97 ? 0.860 -10.240 8.612 1.00 72.23 96 ARG A O 1
ATOM 1433 N N . LEU A 1 98 ? 1.006 -8.496 7.209 1.00 33.03 97 LEU A N 1
ATOM 1434 C CA . LEU A 1 98 ? 0.626 -9.233 6.000 1.00 51.02 97 LEU A CA 1
ATOM 1435 C C . LEU A 1 98 ? 1.569 -10.416 5.775 1.00 21.42 97 LEU A C 1
ATOM 1436 O O . LEU A 1 98 ? 1.098 -11.522 5.506 1.00 12.22 97 LEU A O 1
ATOM 1452 N N . LYS A 1 99 ? 2.879 -10.239 5.994 1.00 54.51 98 LYS A N 1
ATOM 1453 C CA . LYS A 1 99 ? 3.875 -11.302 5.850 1.00 55.11 98 LYS A CA 1
ATOM 1454 C C . LYS A 1 99 ? 3.483 -12.536 6.658 1.00 75.44 98 LYS A C 1
ATOM 1455 O O . LYS A 1 99 ? 3.566 -13.648 6.128 1.00 44.10 98 LYS A O 1
ATOM 1474 N N . ASN A 1 100 ? 3.021 -12.349 7.900 1.00 31.15 99 ASN A N 1
ATOM 1475 C CA . ASN A 1 100 ? 2.556 -13.445 8.749 1.00 61.10 99 ASN A CA 1
ATOM 1476 C C . ASN A 1 100 ? 1.375 -14.172 8.094 1.00 10.13 99 ASN A C 1
ATOM 1477 O O . ASN A 1 100 ? 1.353 -15.400 8.113 1.00 31.43 99 ASN A O 1
ATOM 1488 N N . PHE A 1 101 ? 0.433 -13.459 7.461 1.00 40.15 100 PHE A N 1
ATOM 1489 C CA . PHE A 1 101 ? -0.736 -14.052 6.795 1.00 41.52 100 PHE A CA 1
ATOM 1490 C C . PHE A 1 101 ? -0.347 -14.897 5.563 1.00 54.41 100 PHE A C 1
ATOM 1491 O O . PHE A 1 101 ? -1.165 -15.691 5.073 1.00 21.34 100 PHE A O 1
ATOM 1508 N N . GLY A 1 102 ? 0.877 -14.755 5.048 1.00 72.34 101 GLY A N 1
ATOM 1509 C CA . GLY A 1 102 ? 1.474 -15.655 4.064 1.00 32.22 101 GLY A CA 1
ATOM 1510 C C . GLY A 1 102 ? 1.308 -15.207 2.614 1.00 2.10 101 GLY A C 1
ATOM 1511 O O . GLY A 1 102 ? 1.980 -15.747 1.727 1.00 72.44 101 GLY A O 1
ATOM 1515 N N . VAL A 1 103 ? 0.422 -14.247 2.332 1.00 51.02 102 VAL A N 1
ATOM 1516 C CA . VAL A 1 103 ? 0.270 -13.717 0.978 1.00 1.54 102 VAL A CA 1
ATOM 1517 C C . VAL A 1 103 ? 1.534 -12.945 0.568 1.00 20.35 102 VAL A C 1
ATOM 1518 O O . VAL A 1 103 ? 2.503 -12.868 1.333 1.00 61.12 102 VAL A O 1
ATOM 1531 N N . ALA A 1 104 ? 1.564 -12.367 -0.626 1.00 13.11 103 ALA A N 1
ATOM 1532 C CA . ALA A 1 104 ? 2.658 -11.538 -1.098 1.00 30.54 103 ALA A CA 1
ATOM 1533 C C . ALA A 1 104 ? 2.266 -10.060 -0.932 1.00 64.30 103 ALA A C 1
ATOM 1534 O O . ALA A 1 104 ? 1.081 -9.749 -0.830 1.00 22.32 103 ALA A O 1
ATOM 1541 N N . ILE A 1 105 ? 3.228 -9.138 -0.822 1.00 22.24 104 ILE A N 1
ATOM 1542 C CA . ILE A 1 105 ? 2.976 -7.701 -0.735 1.00 44.24 104 ILE A CA 1
ATOM 1543 C C . ILE A 1 105 ? 4.105 -6.953 -1.438 1.00 65.10 104 ILE A C 1
ATOM 1544 O O . ILE A 1 105 ? 5.204 -7.509 -1.595 1.00 31.15 104 ILE A O 1
ATOM 1560 N N . ALA A 1 106 ? 3.867 -5.689 -1.772 1.00 54.41 105 ALA A N 1
ATOM 1561 C CA . ALA A 1 106 ? 4.820 -4.847 -2.478 1.00 41.14 105 ALA A CA 1
ATOM 1562 C C . ALA A 1 106 ? 5.236 -3.616 -1.693 1.00 23.21 105 ALA A C 1
ATOM 1563 O O . ALA A 1 106 ? 5.772 -2.666 -2.279 1.00 14.33 105 ALA A O 1
ATOM 1570 N N . GLU A 1 107 ? 5.096 -3.643 -0.371 1.00 23.31 106 GLU A N 1
ATOM 1571 C CA . GLU A 1 107 ? 5.223 -2.395 0.361 1.00 2.31 106 GLU A CA 1
ATOM 1572 C C . GLU A 1 107 ? 6.671 -2.259 0.868 1.00 41.25 106 GLU A C 1
ATOM 1573 O O . GLU A 1 107 ? 7.282 -3.268 1.244 1.00 64.50 106 GLU A O 1
ATOM 1585 N N . PRO A 1 108 ? 7.222 -1.035 0.870 1.00 72.44 107 PRO A N 1
ATOM 1586 C CA . PRO A 1 108 ? 8.432 -0.670 1.583 1.00 74.05 107 PRO A CA 1
ATOM 1587 C C . PRO A 1 108 ? 8.126 -0.525 3.082 1.00 13.44 107 PRO A C 1
ATOM 1588 O O . PRO A 1 108 ? 7.009 -0.791 3.532 1.00 13.43 107 PRO A O 1
ATOM 1599 N N . PHE A 1 109 ? 9.137 -0.131 3.862 1.00 64.52 108 PHE A N 1
ATOM 1600 C CA . PHE A 1 109 ? 9.050 -0.076 5.314 1.00 54.12 108 PHE A CA 1
ATOM 1601 C C . PHE A 1 109 ? 9.543 1.275 5.828 1.00 12.23 108 PHE A C 1
ATOM 1602 O O . PHE A 1 109 ? 10.025 1.391 6.946 1.00 63.31 108 PHE A O 1
ATOM 1619 N N . SER A 1 110 ? 9.426 2.300 5.002 1.00 54.51 109 SER A N 1
ATOM 1620 C CA . SER A 1 110 ? 9.906 3.655 5.197 1.00 63.22 109 SER A CA 1
ATOM 1621 C C . SER A 1 110 ? 11.441 3.664 5.136 1.00 21.34 109 SER A C 1
ATOM 1622 O O . SER A 1 110 ? 12.027 2.699 4.630 1.00 3.23 109 SER A O 1
ATOM 1630 N N . ASN A 1 111 ? 12.073 4.786 5.506 1.00 64.00 110 ASN A N 1
ATOM 1631 C CA . ASN A 1 111 ? 13.518 4.997 5.383 1.00 60.00 110 ASN A CA 1
ATOM 1632 C C . ASN A 1 111 ? 14.244 3.843 6.072 1.00 62.21 110 ASN A C 1
ATOM 1633 O O . ASN A 1 111 ? 14.194 3.775 7.293 1.00 44.00 110 ASN A O 1
ATOM 1644 N N . TYR A 1 112 ? 14.832 2.922 5.298 1.00 24.44 111 TYR A N 1
ATOM 1645 C CA . TYR A 1 112 ? 15.676 1.805 5.732 1.00 5.14 111 TYR A CA 1
ATOM 1646 C C . TYR A 1 112 ? 15.132 1.031 6.951 1.00 74.04 111 TYR A C 1
ATOM 1647 O O . TYR A 1 112 ? 15.894 0.486 7.747 1.00 33.12 111 TYR A O 1
ATOM 1665 N N . ASN A 1 113 ? 13.803 0.884 7.056 1.00 53.43 112 ASN A N 1
ATOM 1666 C CA . ASN A 1 113 ? 13.091 0.332 8.214 1.00 15.00 112 ASN A CA 1
ATOM 1667 C C . ASN A 1 113 ? 13.444 1.137 9.479 1.00 22.31 112 ASN A C 1
ATOM 1668 O O . ASN A 1 113 ? 14.337 0.758 10.232 1.00 1.41 112 ASN A O 1
ATOM 1679 N N . PRO A 1 114 ? 12.761 2.270 9.739 1.00 64.00 113 PRO A N 1
ATOM 1680 C CA . PRO A 1 114 ? 13.092 3.154 10.856 1.00 72.22 113 PRO A CA 1
ATOM 1681 C C . PRO A 1 114 ? 12.428 2.783 12.197 1.00 22.43 113 PRO A C 1
ATOM 1682 O O . PRO A 1 114 ? 12.749 3.393 13.219 1.00 71.02 113 PRO A O 1
ATOM 1693 N N . PHE A 1 115 ? 11.436 1.892 12.155 1.00 42.11 114 PHE A N 1
ATOM 1694 C CA . PHE A 1 115 ? 10.536 1.518 13.242 1.00 33.32 114 PHE A CA 1
ATOM 1695 C C . PHE A 1 115 ? 11.310 1.234 14.526 1.00 21.11 114 PHE A C 1
ATOM 1696 O O . PHE A 1 115 ? 10.766 1.546 15.608 1.00 55.41 114 PHE A O 1
ATOM 1713 N N . THR A 1 3 ? 8.002 -21.499 0.975 1.00 75.14 2 THR A N 2
ATOM 1714 C CA . THR A 1 3 ? 9.121 -20.580 0.801 1.00 75.21 2 THR A CA 2
ATOM 1715 C C . THR A 1 3 ? 9.112 -20.007 -0.621 1.00 32.41 2 THR A C 2
ATOM 1716 O O . THR A 1 3 ? 9.528 -20.681 -1.563 1.00 2.25 2 THR A O 2
ATOM 1727 N N . SER A 1 4 ? 8.613 -18.782 -0.813 1.00 21.32 3 SER A N 2
ATOM 1728 C CA . SER A 1 4 ? 8.747 -18.111 -2.103 1.00 50.01 3 SER A CA 2
ATOM 1729 C C . SER A 1 4 ? 10.146 -17.513 -2.233 1.00 41.15 3 SER A C 2
ATOM 1730 O O . SER A 1 4 ? 10.767 -17.146 -1.233 1.00 44.24 3 SER A O 2
ATOM 1738 N N . LEU A 1 5 ? 10.595 -17.364 -3.482 1.00 72.42 4 LEU A N 2
ATOM 1739 C CA . LEU A 1 5 ? 11.949 -16.944 -3.851 1.00 43.22 4 LEU A CA 2
ATOM 1740 C C . LEU A 1 5 ? 12.002 -15.708 -4.760 1.00 34.11 4 LEU A C 2
ATOM 1741 O O . LEU A 1 5 ? 13.056 -15.388 -5.305 1.00 42.12 4 LEU A O 2
ATOM 1757 N N . GLN A 1 6 ? 10.876 -15.004 -4.886 1.00 64.41 5 GLN A N 2
ATOM 1758 C CA . GLN A 1 6 ? 10.633 -13.925 -5.828 1.00 11.13 5 GLN A CA 2
ATOM 1759 C C . GLN A 1 6 ? 9.682 -12.958 -5.144 1.00 64.12 5 GLN A C 2
ATOM 1760 O O . GLN A 1 6 ? 8.647 -13.399 -4.630 1.00 55.22 5 GLN A O 2
ATOM 1774 N N . LEU A 1 7 ? 10.015 -11.670 -5.142 1.00 52.54 6 LEU A N 2
ATOM 1775 C CA . LEU A 1 7 ? 9.182 -10.620 -4.583 1.00 55.25 6 LEU A CA 2
ATOM 1776 C C . LEU A 1 7 ? 9.338 -9.281 -5.318 1.00 51.12 6 LEU A C 2
ATOM 1777 O O . LEU A 1 7 ? 9.006 -8.243 -4.758 1.00 2.10 6 LEU A O 2
ATOM 1793 N N . SER A 1 8 ? 9.847 -9.307 -6.551 1.00 23.44 7 SER A N 2
ATOM 1794 C CA . SER A 1 8 ? 10.129 -8.178 -7.429 1.00 72.43 7 SER A CA 2
ATOM 1795 C C . SER A 1 8 ? 8.972 -7.173 -7.537 1.00 52.54 7 SER A C 2
ATOM 1796 O O . SER A 1 8 ? 7.900 -7.517 -8.057 1.00 3.53 7 SER A O 2
ATOM 1804 N N . ILE A 1 9 ? 9.218 -5.931 -7.114 1.00 10.03 8 ILE A N 2
ATOM 1805 C CA . ILE A 1 9 ? 8.313 -4.781 -7.200 1.00 61.44 8 ILE A CA 2
ATOM 1806 C C . ILE A 1 9 ? 8.892 -3.797 -8.242 1.00 62.15 8 ILE A C 2
ATOM 1807 O O . ILE A 1 9 ? 9.812 -4.154 -8.989 1.00 24.34 8 ILE A O 2
ATOM 1823 N N . VAL A 1 10 ? 8.285 -2.621 -8.397 1.00 74.25 9 VAL A N 2
ATOM 1824 C CA . VAL A 1 10 ? 8.558 -1.605 -9.411 1.00 4.25 9 VAL A CA 2
ATOM 1825 C C . VAL A 1 10 ? 8.301 -0.246 -8.727 1.00 42.42 9 VAL A C 2
ATOM 1826 O O . VAL A 1 10 ? 7.963 -0.202 -7.542 1.00 32.04 9 VAL A O 2
ATOM 1839 N N . HIS A 1 11 ? 8.382 0.849 -9.488 1.00 12.25 10 HIS A N 2
ATOM 1840 C CA . HIS A 1 11 ? 8.072 2.219 -9.082 1.00 65.41 10 HIS A CA 2
ATOM 1841 C C . HIS A 1 11 ? 9.185 2.794 -8.201 1.00 71.22 10 HIS A C 2
ATOM 1842 O O . HIS A 1 11 ? 10.252 2.198 -8.037 1.00 72.30 10 HIS A O 2
ATOM 1856 N N . ARG A 1 12 ? 8.973 4.001 -7.679 1.00 20.30 11 ARG A N 2
ATOM 1857 C CA . ARG A 1 12 ? 9.714 4.519 -6.537 1.00 43.33 11 ARG A CA 2
ATOM 1858 C C . ARG A 1 12 ? 8.707 5.194 -5.607 1.00 54.02 11 ARG A C 2
ATOM 1859 O O . ARG A 1 12 ? 7.497 5.046 -5.813 1.00 43.12 11 ARG A O 2
ATOM 1880 N N . LEU A 1 13 ? 9.208 5.849 -4.565 1.00 15.24 12 LEU A N 2
ATOM 1881 C CA . LEU A 1 13 ? 8.551 6.080 -3.281 1.00 42.31 12 LEU A CA 2
ATOM 1882 C C . LEU A 1 13 ? 7.172 6.752 -3.377 1.00 41.11 12 LEU A C 2
ATOM 1883 O O . LEU A 1 13 ? 6.817 7.346 -4.399 1.00 13.13 12 LEU A O 2
ATOM 1899 N N . PRO A 1 14 ? 6.371 6.704 -2.299 1.00 54.33 13 PRO A N 2
ATOM 1900 C CA . PRO A 1 14 ? 5.077 7.364 -2.273 1.00 71.55 13 PRO A CA 2
ATOM 1901 C C . PRO A 1 14 ? 5.222 8.880 -2.437 1.00 40.14 13 PRO A C 2
ATOM 1902 O O . PRO A 1 14 ? 6.073 9.520 -1.818 1.00 15.02 13 PRO A O 2
ATOM 1913 N N . GLN A 1 15 ? 4.341 9.459 -3.251 1.00 10.31 14 GLN A N 2
ATOM 1914 C CA . GLN A 1 15 ? 4.136 10.897 -3.378 1.00 50.20 14 GLN A CA 2
ATOM 1915 C C . GLN A 1 15 ? 3.573 11.480 -2.070 1.00 51.10 14 GLN A C 2
ATOM 1916 O O . GLN A 1 15 ? 3.403 10.786 -1.065 1.00 50.41 14 GLN A O 2
ATOM 1930 N N . ASN A 1 16 ? 3.270 12.778 -2.079 1.00 2.30 15 ASN A N 2
ATOM 1931 C CA . ASN A 1 16 ? 2.436 13.424 -1.073 1.00 33.32 15 ASN A CA 2
ATOM 1932 C C . ASN A 1 16 ? 1.097 13.684 -1.737 1.00 1.53 15 ASN A C 2
ATOM 1933 O O . ASN A 1 16 ? 1.020 14.443 -2.708 1.00 23.34 15 ASN A O 2
ATOM 1944 N N . TYR A 1 17 ? 0.066 12.965 -1.311 1.00 42.01 16 TYR A N 2
ATOM 1945 C CA . TYR A 1 17 ? -1.249 13.086 -1.906 1.00 32.13 16 TYR A CA 2
ATOM 1946 C C . TYR A 1 17 ? -2.242 12.822 -0.766 1.00 70.53 16 TYR A C 2
ATOM 1947 O O . TYR A 1 17 ? -1.843 12.404 0.329 1.00 64.33 16 TYR A O 2
ATOM 1965 N N . ARG A 1 18 ? -3.531 13.052 -0.997 1.00 62.43 17 ARG A N 2
ATOM 1966 C CA . ARG A 1 18 ? -4.582 12.823 -0.014 1.00 55.23 17 ARG A CA 2
ATOM 1967 C C . ARG A 1 18 ? -5.870 12.410 -0.725 1.00 60.44 17 ARG A C 2
ATOM 1968 O O . ARG A 1 18 ? -5.875 12.203 -1.942 1.00 52.41 17 ARG A O 2
ATOM 1989 N N . TRP A 1 19 ? -6.964 12.228 0.014 1.00 41.04 18 TRP A N 2
ATOM 1990 C CA . TRP A 1 19 ? -8.271 12.012 -0.596 1.00 2.33 18 TRP A CA 2
ATOM 1991 C C . TRP A 1 19 ? -8.733 13.340 -1.209 1.00 5.03 18 TRP A C 2
ATOM 1992 O O . TRP A 1 19 ? -8.463 14.390 -0.626 1.00 12.52 18 TRP A O 2
ATOM 2013 N N . SER A 1 20 ? -9.527 13.337 -2.282 1.00 71.22 19 SER A N 2
ATOM 2014 C CA . SER A 1 20 ? -10.174 14.567 -2.766 1.00 1.22 19 SER A CA 2
ATOM 2015 C C . SER A 1 20 ? -11.477 14.846 -1.995 1.00 72.20 19 SER A C 2
ATOM 2016 O O . SER A 1 20 ? -12.369 15.510 -2.513 1.00 24.52 19 SER A O 2
ATOM 2024 N N . ALA A 1 21 ? -11.600 14.327 -0.767 1.00 13.11 20 ALA A N 2
ATOM 2025 C CA . ALA A 1 21 ? -12.693 14.526 0.177 1.00 12.32 20 ALA A CA 2
ATOM 2026 C C . ALA A 1 21 ? -14.116 14.292 -0.375 1.00 64.13 20 ALA A C 2
ATOM 2027 O O . ALA A 1 21 ? -15.079 14.679 0.292 1.00 71.13 20 ALA A O 2
ATOM 2034 N N . GLY A 1 22 ? -14.255 13.639 -1.534 1.00 2.44 21 GLY A N 2
ATOM 2035 C CA . GLY A 1 22 ? -15.510 13.362 -2.223 1.00 33.02 21 GLY A CA 2
ATOM 2036 C C . GLY A 1 22 ? -15.858 11.877 -2.215 1.00 21.40 21 GLY A C 2
ATOM 2037 O O . GLY A 1 22 ? -17.036 11.522 -2.219 1.00 51.10 21 GLY A O 2
ATOM 2041 N N . PHE A 1 23 ? -14.844 11.003 -2.201 1.00 43.54 22 PHE A N 2
ATOM 2042 C CA . PHE A 1 23 ? -14.981 9.554 -2.257 1.00 52.34 22 PHE A CA 2
ATOM 2043 C C . PHE A 1 23 ? -13.799 8.971 -1.468 1.00 2.31 22 PHE A C 2
ATOM 2044 O O . PHE A 1 23 ? -12.723 8.749 -2.012 1.00 64.45 22 PHE A O 2
ATOM 2061 N N . ALA A 1 24 ? -13.893 8.877 -0.145 1.00 2.43 23 ALA A N 2
ATOM 2062 C CA . ALA A 1 24 ? -12.767 8.511 0.722 1.00 70.22 23 ALA A CA 2
ATOM 2063 C C . ALA A 1 24 ? -12.148 7.147 0.383 1.00 31.24 23 ALA A C 2
ATOM 2064 O O . ALA A 1 24 ? -10.940 6.975 0.553 1.00 71.23 23 ALA A O 2
ATOM 2071 N N . GLY A 1 25 ? -12.943 6.190 -0.100 1.00 73.13 24 GLY A N 2
ATOM 2072 C CA . GLY A 1 25 ? -12.505 4.819 -0.329 1.00 34.15 24 GLY A CA 2
ATOM 2073 C C . GLY A 1 25 ? -12.063 4.538 -1.765 1.00 51.11 24 GLY A C 2
ATOM 2074 O O . GLY A 1 25 ? -11.426 3.510 -1.987 1.00 52.44 24 GLY A O 2
ATOM 2078 N N . SER A 1 26 ? -12.401 5.407 -2.722 1.00 63.24 25 SER A N 2
ATOM 2079 C CA . SER A 1 26 ? -12.050 5.306 -4.135 1.00 24.50 25 SER A CA 2
ATOM 2080 C C . SER A 1 26 ? -11.867 6.717 -4.713 1.00 15.54 25 SER A C 2
ATOM 2081 O O . SER A 1 26 ? -12.629 7.179 -5.566 1.00 24.13 25 SER A O 2
ATOM 2089 N N . LYS A 1 27 ? -10.858 7.435 -4.221 1.00 72.23 26 LYS A N 2
ATOM 2090 C CA . LYS A 1 27 ? -10.338 8.671 -4.802 1.00 61.43 26 LYS A CA 2
ATOM 2091 C C . LYS A 1 27 ? -8.916 8.841 -4.317 1.00 12.34 26 LYS A C 2
ATOM 2092 O O . LYS A 1 27 ? -8.659 8.613 -3.135 1.00 45.32 26 LYS A O 2
ATOM 2111 N N . VAL A 1 28 ? -8.037 9.390 -5.144 1.00 43.14 27 VAL A N 2
ATOM 2112 C CA . VAL A 1 28 ? -6.754 9.924 -4.702 1.00 14.22 27 VAL A CA 2
ATOM 2113 C C . VAL A 1 28 ? -6.504 11.233 -5.443 1.00 2.20 27 VAL A C 2
ATOM 2114 O O . VAL A 1 28 ? -6.957 11.381 -6.581 1.00 24.32 27 VAL A O 2
ATOM 2127 N N . GLU A 1 29 ? -5.835 12.206 -4.820 1.00 43.24 28 GLU A N 2
ATOM 2128 C CA . GLU A 1 29 ? -5.462 13.440 -5.500 1.00 15.32 28 GLU A CA 2
ATOM 2129 C C . GLU A 1 29 ? -4.150 13.975 -4.887 1.00 32.34 28 GLU A C 2
ATOM 2130 O O . GLU A 1 29 ? -3.998 13.917 -3.666 1.00 54.40 28 GLU A O 2
ATOM 2142 N N . PRO A 1 30 ? -3.214 14.544 -5.670 1.00 54.44 29 PRO A N 2
ATOM 2143 C CA . PRO A 1 30 ? -1.906 14.990 -5.178 1.00 44.20 29 PRO A CA 2
ATOM 2144 C C . PRO A 1 30 ? -1.971 16.354 -4.488 1.00 41.02 29 PRO A C 2
ATOM 2145 O O . PRO A 1 30 ? -2.964 17.067 -4.625 1.00 15.33 29 PRO A O 2
ATOM 2156 N N . ILE A 1 31 ? -0.898 16.742 -3.790 1.00 25.34 30 ILE A N 2
ATOM 2157 C CA . ILE A 1 31 ? -0.833 17.977 -3.007 1.00 45.22 30 ILE A CA 2
ATOM 2158 C C . ILE A 1 31 ? 0.113 18.976 -3.710 1.00 50.31 30 ILE A C 2
ATOM 2159 O O . ILE A 1 31 ? 1.333 18.859 -3.580 1.00 22.22 30 ILE A O 2
ATOM 2175 N N . PRO A 1 32 ? -0.403 19.970 -4.453 1.00 54.51 31 PRO A N 2
ATOM 2176 C CA . PRO A 1 32 ? 0.384 21.073 -4.994 1.00 64.45 31 PRO A CA 2
ATOM 2177 C C . PRO A 1 32 ? 0.638 22.147 -3.919 1.00 2.55 31 PRO A C 2
ATOM 2178 O O . PRO A 1 32 ? -0.102 23.126 -3.822 1.00 42.52 31 PRO A O 2
ATOM 2189 N N . GLN A 1 33 ? 1.668 21.972 -3.082 1.00 33.44 32 GLN A N 2
ATOM 2190 C CA . GLN A 1 33 ? 2.172 22.979 -2.133 1.00 25.32 32 GLN A CA 2
ATOM 2191 C C . GLN A 1 33 ? 1.116 23.491 -1.135 1.00 44.22 32 GLN A C 2
ATOM 2192 O O . GLN A 1 33 ? 1.264 24.568 -0.551 1.00 63.04 32 GLN A O 2
ATOM 2206 N N . ASN A 1 34 ? 0.041 22.739 -0.907 1.00 44.50 33 ASN A N 2
ATOM 2207 C CA . ASN A 1 34 ? -1.124 23.264 -0.193 1.00 25.32 33 ASN A CA 2
ATOM 2208 C C . ASN A 1 34 ? -0.801 23.645 1.246 1.00 33.02 33 ASN A C 2
ATOM 2209 O O . ASN A 1 34 ? -1.306 24.655 1.734 1.00 62.23 33 ASN A O 2
ATOM 2220 N N . GLY A 1 35 ? -0.021 22.812 1.936 1.00 61.22 34 GLY A N 2
ATOM 2221 C CA . GLY A 1 35 ? -0.042 22.765 3.394 1.00 43.02 34 GLY A CA 2
ATOM 2222 C C . GLY A 1 35 ? 0.291 21.358 3.898 1.00 10.33 34 GLY A C 2
ATOM 2223 O O . GLY A 1 35 ? -0.632 20.572 4.104 1.00 74.33 34 GLY A O 2
ATOM 2227 N N . PRO A 1 36 ? 1.578 21.000 4.046 1.00 54.22 35 PRO A N 2
ATOM 2228 C CA . PRO A 1 36 ? 1.999 19.788 4.750 1.00 1.43 35 PRO A CA 2
ATOM 2229 C C . PRO A 1 36 ? 1.714 19.913 6.255 1.00 74.41 35 PRO A C 2
ATOM 2230 O O . PRO A 1 36 ? 1.366 20.991 6.737 1.00 74.14 35 PRO A O 2
ATOM 2241 N N . CYS A 1 37 ? 1.933 18.839 7.019 1.00 72.13 36 CYS A N 2
ATOM 2242 C CA . CYS A 1 37 ? 2.014 18.925 8.477 1.00 74.34 36 CYS A CA 2
ATOM 2243 C C . CYS A 1 37 ? 3.125 18.016 9.011 1.00 24.41 36 CYS A C 2
ATOM 2244 O O . CYS A 1 37 ? 3.854 18.424 9.917 1.00 22.44 36 CYS A O 2
ATOM 2252 N N . GLY A 1 38 ? 3.297 16.821 8.446 1.00 60.01 37 GLY A N 2
ATOM 2253 C CA . GLY A 1 38 ? 4.356 15.880 8.763 1.00 70.44 37 GLY A CA 2
ATOM 2254 C C . GLY A 1 38 ? 4.017 14.511 8.189 1.00 12.01 37 GLY A C 2
ATOM 2255 O O . GLY A 1 38 ? 3.790 14.372 6.985 1.00 63.05 37 GLY A O 2
ATOM 2259 N N . ASP A 1 39 ? 3.959 13.499 9.053 1.00 60.02 38 ASP A N 2
ATOM 2260 C CA . ASP A 1 39 ? 3.825 12.079 8.725 1.00 21.21 38 ASP A CA 2
ATOM 2261 C C . ASP A 1 39 ? 2.338 11.685 8.659 1.00 21.24 38 ASP A C 2
ATOM 2262 O O . ASP A 1 39 ? 2.003 10.503 8.567 1.00 42.12 38 ASP A O 2
ATOM 2271 N N . ASN A 1 40 ? 1.424 12.664 8.625 1.00 70.22 39 ASN A N 2
ATOM 2272 C CA . ASN A 1 40 ? -0.006 12.463 8.410 1.00 15.31 39 ASN A CA 2
ATOM 2273 C C . ASN A 1 40 ? -0.335 12.915 6.992 1.00 21.13 39 ASN A C 2
ATOM 2274 O O . ASN A 1 40 ? -0.988 13.943 6.774 1.00 23.11 39 ASN A O 2
ATOM 2285 N N . SER A 1 41 ? 0.193 12.187 6.022 1.00 40.31 40 SER A N 2
ATOM 2286 C CA . SER A 1 41 ? -0.278 12.225 4.643 1.00 21.21 40 SER A CA 2
ATOM 2287 C C . SER A 1 41 ? -0.637 10.782 4.280 1.00 74.30 40 SER A C 2
ATOM 2288 O O . SER A 1 41 ? -0.840 9.973 5.192 1.00 4.20 40 SER A O 2
ATOM 2296 N N . LEU A 1 42 ? -0.770 10.467 2.991 1.00 5.41 41 LEU A N 2
ATOM 2297 C CA . LEU A 1 42 ? -0.995 9.099 2.541 1.00 52.12 41 LEU A CA 2
ATOM 2298 C C . LEU A 1 42 ? 0.229 8.589 1.795 1.00 75.44 41 LEU A C 2
ATOM 2299 O O . LEU A 1 42 ? 1.015 9.383 1.267 1.00 61.32 41 LEU A O 2
ATOM 2315 N N . VAL A 1 43 ? 0.332 7.267 1.651 1.00 52.31 42 VAL A N 2
ATOM 2316 C CA . VAL A 1 43 ? 1.343 6.606 0.843 1.00 3.41 42 VAL A CA 2
ATOM 2317 C C . VAL A 1 43 ? 0.624 5.626 -0.092 1.00 73.25 42 VAL A C 2
ATOM 2318 O O . VAL A 1 43 ? -0.480 5.161 0.201 1.00 50.21 42 VAL A O 2
ATOM 2331 N N . ALA A 1 44 ? 1.172 5.417 -1.289 1.00 52.40 43 ALA A N 2
ATOM 2332 C CA . ALA A 1 44 ? 0.555 4.710 -2.405 1.00 41.24 43 ALA A CA 2
ATOM 2333 C C . ALA A 1 44 ? 1.651 3.862 -3.023 1.00 71.44 43 ALA A C 2
ATOM 2334 O O . ALA A 1 44 ? 2.684 4.412 -3.415 1.00 13.12 43 ALA A O 2
ATOM 2341 N N . LEU A 1 45 ? 1.466 2.545 -3.044 1.00 45.10 44 LEU A N 2
ATOM 2342 C CA . LEU A 1 45 ? 2.495 1.584 -3.404 1.00 63.41 44 LEU A CA 2
ATOM 2343 C C . LEU A 1 45 ? 1.917 0.685 -4.491 1.00 74.24 44 LEU A C 2
ATOM 2344 O O . LEU A 1 45 ? 0.783 0.203 -4.381 1.00 51.13 44 LEU A O 2
ATOM 2360 N N . LYS A 1 46 ? 2.693 0.477 -5.554 1.00 20.14 45 LYS A N 2
ATOM 2361 C CA . LYS A 1 46 ? 2.333 -0.348 -6.699 1.00 61.32 45 LYS A CA 2
ATOM 2362 C C . LYS A 1 46 ? 3.085 -1.653 -6.513 1.00 72.04 45 LYS A C 2
ATOM 2363 O O . LYS A 1 46 ? 4.313 -1.648 -6.544 1.00 45.52 45 LYS A O 2
ATOM 2382 N N . LEU A 1 47 ? 2.364 -2.740 -6.260 1.00 51.01 46 LEU A N 2
ATOM 2383 C CA . LEU A 1 47 ? 2.908 -4.091 -6.272 1.00 32.32 46 LEU A CA 2
ATOM 2384 C C . LEU A 1 47 ? 3.205 -4.465 -7.737 1.00 73.05 46 LEU A C 2
ATOM 2385 O O . LEU A 1 47 ? 2.920 -3.705 -8.671 1.00 11.54 46 LEU A O 2
ATOM 2401 N N . LEU A 1 48 ? 3.774 -5.649 -7.954 1.00 52.21 47 LEU A N 2
ATOM 2402 C CA . LEU A 1 48 ? 3.712 -6.331 -9.238 1.00 73.32 47 LEU A CA 2
ATOM 2403 C C . LEU A 1 48 ? 3.519 -7.819 -8.997 1.00 0.22 47 LEU A C 2
ATOM 2404 O O . LEU A 1 48 ? 2.614 -8.428 -9.557 1.00 1.23 47 LEU A O 2
ATOM 2420 N N . SER A 1 49 ? 4.365 -8.442 -8.175 1.00 61.44 48 SER A N 2
ATOM 2421 C CA . SER A 1 49 ? 4.243 -9.861 -7.880 1.00 42.04 48 SER A CA 2
ATOM 2422 C C . SER A 1 49 ? 4.885 -10.196 -6.532 1.00 63.52 48 SER A C 2
ATOM 2423 O O . SER A 1 49 ? 5.808 -9.485 -6.124 1.00 71.03 48 SER A O 2
ATOM 2431 N N . PRO A 1 50 ? 4.511 -11.322 -5.899 1.00 1.44 49 PRO A N 2
ATOM 2432 C CA . PRO A 1 50 ? 3.427 -12.214 -6.303 1.00 52.22 49 PRO A CA 2
ATOM 2433 C C . PRO A 1 50 ? 2.063 -11.539 -6.090 1.00 65.35 49 PRO A C 2
ATOM 2434 O O . PRO A 1 50 ? 1.958 -10.502 -5.439 1.00 73.43 49 PRO A O 2
ATOM 2445 N N . ASP A 1 51 ? 1.012 -12.115 -6.653 1.00 63.42 50 ASP A N 2
ATOM 2446 C CA . ASP A 1 51 ? -0.330 -11.547 -6.755 1.00 42.41 50 ASP A CA 2
ATOM 2447 C C . ASP A 1 51 ? -1.305 -12.737 -6.619 1.00 63.21 50 ASP A C 2
ATOM 2448 O O . ASP A 1 51 ? -0.948 -13.780 -6.055 1.00 20.24 50 ASP A O 2
ATOM 2457 N N . GLY A 1 52 ? -2.530 -12.617 -7.116 1.00 42.41 51 GLY A N 2
ATOM 2458 C CA . GLY A 1 52 ? -3.502 -13.684 -7.273 1.00 2.11 51 GLY A CA 2
ATOM 2459 C C . GLY A 1 52 ? -4.659 -13.514 -6.305 1.00 4.44 51 GLY A C 2
ATOM 2460 O O . GLY A 1 52 ? -4.520 -12.936 -5.223 1.00 1.23 51 GLY A O 2
ATOM 2464 N N . ASP A 1 53 ? -5.790 -14.099 -6.685 1.00 22.12 52 ASP A N 2
ATOM 2465 C CA . ASP A 1 53 ? -7.096 -14.030 -6.034 1.00 12.10 52 ASP A CA 2
ATOM 2466 C C . ASP A 1 53 ? -6.980 -14.289 -4.536 1.00 51.41 52 ASP A C 2
ATOM 2467 O O . ASP A 1 53 ? -7.641 -13.637 -3.729 1.00 42.43 52 ASP A O 2
ATOM 2476 N N . ASN A 1 54 ? -6.124 -15.244 -4.160 1.00 54.35 53 ASN A N 2
ATOM 2477 C CA . ASN A 1 54 ? -5.904 -15.640 -2.779 1.00 62.32 53 ASN A CA 2
ATOM 2478 C C . ASN A 1 54 ? -5.425 -14.453 -1.951 1.00 41.11 53 ASN A C 2
ATOM 2479 O O . ASN A 1 54 ? -5.960 -14.218 -0.871 1.00 45.30 53 ASN A O 2
ATOM 2490 N N . ALA A 1 55 ? -4.398 -13.737 -2.424 1.00 55.54 54 ALA A N 2
ATOM 2491 C CA . ALA A 1 55 ? -3.757 -12.647 -1.698 1.00 70.41 54 ALA A CA 2
ATOM 2492 C C . ALA A 1 55 ? -4.670 -11.423 -1.659 1.00 55.10 54 ALA A C 2
ATOM 2493 O O . ALA A 1 55 ? -4.766 -10.805 -0.606 1.00 22.14 54 ALA A O 2
ATOM 2500 N N . TRP A 1 56 ? -5.365 -11.091 -2.750 1.00 23.24 55 TRP A N 2
ATOM 2501 C CA . TRP A 1 56 ? -6.468 -10.130 -2.746 1.00 11.51 55 TRP A CA 2
ATOM 2502 C C . TRP A 1 56 ? -7.450 -10.478 -1.668 1.00 33.32 55 TRP A C 2
ATOM 2503 O O . TRP A 1 56 ? -7.718 -9.626 -0.835 1.00 0.23 55 TRP A O 2
ATOM 2524 N N . SER A 1 57 ? -7.949 -11.708 -1.644 1.00 21.21 56 SER A N 2
ATOM 2525 C CA . SER A 1 57 ? -9.018 -12.091 -0.756 1.00 24.35 56 SER A CA 2
ATOM 2526 C C . SER A 1 57 ? -8.576 -11.846 0.690 1.00 0.41 56 SER A C 2
ATOM 2527 O O . SER A 1 57 ? -9.191 -11.051 1.408 1.00 40.04 56 SER A O 2
ATOM 2535 N N . VAL A 1 58 ? -7.486 -12.486 1.117 1.00 44.53 57 VAL A N 2
ATOM 2536 C CA . VAL A 1 58 ? -6.968 -12.363 2.476 1.00 64.41 57 VAL A CA 2
ATOM 2537 C C . VAL A 1 58 ? -6.685 -10.895 2.816 1.00 34.20 57 VAL A C 2
ATOM 2538 O O . VAL A 1 58 ? -7.074 -10.416 3.880 1.00 41.32 57 VAL A O 2
ATOM 2551 N N . MET A 1 59 ? -6.056 -10.151 1.906 1.00 70.23 58 MET A N 2
ATOM 2552 C CA . MET A 1 59 ? -5.705 -8.752 2.096 1.00 41.33 58 MET A CA 2
ATOM 2553 C C . MET A 1 59 ? -6.933 -7.857 2.181 1.00 51.15 58 MET A C 2
ATOM 2554 O O . MET A 1 59 ? -6.892 -6.869 2.903 1.00 2.02 58 MET A O 2
ATOM 2568 N N . TYR A 1 60 ? -8.017 -8.177 1.480 1.00 75.11 59 TYR A N 2
ATOM 2569 C CA . TYR A 1 60 ? -9.248 -7.408 1.525 1.00 61.35 59 TYR A CA 2
ATOM 2570 C C . TYR A 1 60 ? -9.888 -7.580 2.902 1.00 44.01 59 TYR A C 2
ATOM 2571 O O . TYR A 1 60 ? -10.274 -6.608 3.557 1.00 31.04 59 TYR A O 2
ATOM 2589 N N . LYS A 1 61 ? -9.940 -8.828 3.380 1.00 12.12 60 LYS A N 2
ATOM 2590 C CA . LYS A 1 61 ? -10.469 -9.133 4.698 1.00 21.22 60 LYS A CA 2
ATOM 2591 C C . LYS A 1 61 ? -9.637 -8.424 5.759 1.00 72.12 60 LYS A C 2
ATOM 2592 O O . LYS A 1 61 ? -10.210 -7.776 6.637 1.00 21.42 60 LYS A O 2
ATOM 2611 N N . LEU A 1 62 ? -8.305 -8.511 5.656 1.00 44.13 61 LEU A N 2
ATOM 2612 C CA . LEU A 1 62 ? -7.381 -7.808 6.543 1.00 31.23 61 LEU A CA 2
ATOM 2613 C C . LEU A 1 62 ? -7.604 -6.302 6.460 1.00 75.51 61 LEU A C 2
ATOM 2614 O O . LEU A 1 62 ? -7.675 -5.672 7.503 1.00 44.12 61 LEU A O 2
ATOM 2630 N N . SER A 1 63 ? -7.717 -5.725 5.262 1.00 45.33 62 SER A N 2
ATOM 2631 C CA . SER A 1 63 ? -7.985 -4.309 5.041 1.00 31.31 62 SER A CA 2
ATOM 2632 C C . SER A 1 63 ? -9.161 -3.882 5.907 1.00 44.42 62 SER A C 2
ATOM 2633 O O . SER A 1 63 ? -8.961 -3.033 6.766 1.00 72.21 62 SER A O 2
ATOM 2641 N N . GLN A 1 64 ? -10.355 -4.447 5.716 1.00 41.22 63 GLN A N 2
ATOM 2642 C CA . GLN A 1 64 ? -11.521 -3.957 6.451 1.00 54.32 63 GLN A CA 2
ATOM 2643 C C . GLN A 1 64 ? -11.368 -4.233 7.953 1.00 13.34 63 GLN A C 2
ATOM 2644 O O . GLN A 1 64 ? -11.701 -3.376 8.771 1.00 24.14 63 GLN A O 2
ATOM 2658 N N . ALA A 1 65 ? -10.779 -5.381 8.313 1.00 43.13 64 ALA A N 2
ATOM 2659 C CA . ALA A 1 65 ? -10.514 -5.743 9.701 1.00 72.24 64 ALA A CA 2
ATOM 2660 C C . ALA A 1 65 ? -9.579 -4.754 10.404 1.00 54.33 64 ALA A C 2
ATOM 2661 O O . ALA A 1 65 ? -9.710 -4.583 11.613 1.00 32.25 64 ALA A O 2
ATOM 2668 N N . LEU A 1 66 ? -8.628 -4.161 9.674 1.00 31.21 65 LEU A N 2
ATOM 2669 C CA . LEU A 1 66 ? -7.626 -3.204 10.136 1.00 14.43 65 LEU A CA 2
ATOM 2670 C C . LEU A 1 66 ? -8.186 -1.791 10.158 1.00 53.15 65 LEU A C 2
ATOM 2671 O O . LEU A 1 66 ? -7.921 -1.057 11.118 1.00 2.32 65 LEU A O 2
ATOM 2687 N N . SER A 1 67 ? -8.980 -1.426 9.145 1.00 30.13 66 SER A N 2
ATOM 2688 C CA . SER A 1 67 ? -9.732 -0.187 9.142 1.00 4.12 66 SER A CA 2
ATOM 2689 C C . SER A 1 67 ? -10.575 -0.117 10.409 1.00 21.33 66 SER A C 2
ATOM 2690 O O . SER A 1 67 ? -10.717 0.957 10.988 1.00 51.54 66 SER A O 2
ATOM 2698 N N . ASP A 1 68 ? -11.122 -1.257 10.847 1.00 45.44 67 ASP A N 2
ATOM 2699 C CA . ASP A 1 68 ? -11.955 -1.354 12.037 1.00 54.45 67 ASP A CA 2
ATOM 2700 C C . ASP A 1 68 ? -11.218 -0.984 13.321 1.00 52.14 67 ASP A C 2
ATOM 2701 O O . ASP A 1 68 ? -11.874 -0.678 14.311 1.00 32.21 67 ASP A O 2
ATOM 2710 N N . ILE A 1 69 ? -9.881 -1.027 13.341 1.00 32.44 68 ILE A N 2
ATOM 2711 C CA . ILE A 1 69 ? -9.076 -0.800 14.534 1.00 20.34 68 ILE A CA 2
ATOM 2712 C C . ILE A 1 69 ? -8.635 0.666 14.581 1.00 34.04 68 ILE A C 2
ATOM 2713 O O . ILE A 1 69 ? -8.991 1.376 15.526 1.00 75.53 68 ILE A O 2
ATOM 2729 N N . GLU A 1 70 ? -7.828 1.079 13.595 1.00 24.32 69 GLU A N 2
ATOM 2730 C CA . GLU A 1 70 ? -7.238 2.414 13.421 1.00 13.14 69 GLU A CA 2
ATOM 2731 C C . GLU A 1 70 ? -6.323 2.472 12.178 1.00 51.41 69 GLU A C 2
ATOM 2732 O O . GLU A 1 70 ? -5.590 3.451 12.010 1.00 53.01 69 GLU A O 2
ATOM 2744 N N . VAL A 1 71 ? -6.363 1.497 11.263 1.00 64.42 70 VAL A N 2
ATOM 2745 C CA . VAL A 1 71 ? -5.394 1.416 10.168 1.00 14.23 70 VAL A CA 2
ATOM 2746 C C . VAL A 1 71 ? -6.149 1.166 8.851 1.00 5.32 70 VAL A C 2
ATOM 2747 O O . VAL A 1 71 ? -6.242 0.025 8.401 1.00 0.12 70 VAL A O 2
ATOM 2760 N N . PRO A 1 72 ? -6.766 2.202 8.251 1.00 41.21 71 PRO A N 2
ATOM 2761 C CA . PRO A 1 72 ? -7.535 2.024 7.035 1.00 51.34 71 PRO A CA 2
ATOM 2762 C C . PRO A 1 72 ? -6.637 1.867 5.811 1.00 2.42 71 PRO A C 2
ATOM 2763 O O . PRO A 1 72 ? -6.116 2.844 5.269 1.00 62.01 71 PRO A O 2
ATOM 2774 N N . CYS A 1 73 ? -6.542 0.626 5.349 1.00 0.23 72 CYS A N 2
ATOM 2775 C CA . CYS A 1 73 ? -5.961 0.265 4.063 1.00 2.01 72 CYS A CA 2
ATOM 2776 C C . CYS A 1 73 ? -6.953 0.579 2.934 1.00 23.24 72 CYS A C 2
ATOM 2777 O O . CYS A 1 73 ? -8.147 0.781 3.175 1.00 22.44 72 CYS A O 2
ATOM 2785 N N . SER A 1 74 ? -6.482 0.514 1.690 1.00 71.21 73 SER A N 2
ATOM 2786 C CA . SER A 1 74 ? -7.270 0.551 0.470 1.00 71.12 73 SER A CA 2
ATOM 2787 C C . SER A 1 74 ? -6.551 -0.210 -0.620 1.00 24.45 73 SER A C 2
ATOM 2788 O O . SER A 1 74 ? -5.384 0.030 -0.906 1.00 23.12 73 SER A O 2
ATOM 2796 N N . VAL A 1 75 ? -7.292 -1.109 -1.243 1.00 73.00 74 VAL A N 2
ATOM 2797 C CA . VAL A 1 75 ? -6.827 -2.201 -2.033 1.00 42.33 74 VAL A CA 2
ATOM 2798 C C . VAL A 1 75 ? -7.573 -2.220 -3.359 1.00 64.21 74 VAL A C 2
ATOM 2799 O O . VAL A 1 75 ? -8.736 -2.636 -3.376 1.00 2.42 74 VAL A O 2
ATOM 2812 N N . LEU A 1 76 ? -6.944 -1.747 -4.445 1.00 44.43 75 LEU A N 2
ATOM 2813 C CA . LEU A 1 76 ? -7.576 -1.669 -5.764 1.00 41.01 75 LEU A CA 2
ATOM 2814 C C . LEU A 1 76 ? -6.840 -2.571 -6.743 1.00 24.12 75 LEU A C 2
ATOM 2815 O O . LEU A 1 76 ? -5.642 -2.417 -6.983 1.00 33.22 75 LEU A O 2
ATOM 2831 N N . GLU A 1 77 ? -7.584 -3.521 -7.291 1.00 35.20 76 GLU A N 2
ATOM 2832 C CA . GLU A 1 77 ? -7.161 -4.417 -8.364 1.00 22.45 76 GLU A CA 2
ATOM 2833 C C . GLU A 1 77 ? -7.679 -3.853 -9.690 1.00 61.51 76 GLU A C 2
ATOM 2834 O O . GLU A 1 77 ? -8.731 -3.200 -9.690 1.00 64.02 76 GLU A O 2
ATOM 2846 N N . CYS A 1 78 ? -6.983 -4.118 -10.799 1.00 71.32 77 CYS A N 2
ATOM 2847 C CA . CYS A 1 78 ? -7.403 -3.790 -12.158 1.00 34.34 77 CYS A CA 2
ATOM 2848 C C . CYS A 1 78 ? -6.418 -4.448 -13.119 1.00 1.51 77 CYS A C 2
ATOM 2849 O O . CYS A 1 78 ? -5.302 -3.951 -13.230 1.00 63.40 77 CYS A O 2
ATOM 2857 N N . GLU A 1 79 ? -6.762 -5.570 -13.753 1.00 32.23 78 GLU A N 2
ATOM 2858 C CA . GLU A 1 79 ? -5.976 -6.341 -14.737 1.00 0.13 78 GLU A CA 2
ATOM 2859 C C . GLU A 1 79 ? -4.646 -6.921 -14.217 1.00 14.52 78 GLU A C 2
ATOM 2860 O O . GLU A 1 79 ? -4.042 -7.775 -14.870 1.00 41.54 78 GLU A O 2
ATOM 2872 N N . GLY A 1 80 ? -4.157 -6.436 -13.084 1.00 44.51 79 GLY A N 2
ATOM 2873 C CA . GLY A 1 80 ? -2.794 -6.588 -12.628 1.00 64.13 79 GLY A CA 2
ATOM 2874 C C . GLY A 1 80 ? -2.051 -5.259 -12.687 1.00 34.43 79 GLY A C 2
ATOM 2875 O O . GLY A 1 80 ? -0.898 -5.229 -13.119 1.00 33.41 79 GLY A O 2
ATOM 2879 N N . GLU A 1 81 ? -2.653 -4.142 -12.269 1.00 52.22 80 GLU A N 2
ATOM 2880 C CA . GLU A 1 81 ? -1.895 -2.991 -11.792 1.00 41.12 80 GLU A CA 2
ATOM 2881 C C . GLU A 1 81 ? -2.195 -2.830 -10.296 1.00 14.04 80 GLU A C 2
ATOM 2882 O O . GLU A 1 81 ? -2.940 -1.933 -9.914 1.00 21.52 80 GLU A O 2
ATOM 2894 N N . PRO A 1 82 ? -1.679 -3.725 -9.432 1.00 72.20 81 PRO A N 2
ATOM 2895 C CA . PRO A 1 82 ? -2.100 -3.829 -8.037 1.00 50.31 81 PRO A CA 2
ATOM 2896 C C . PRO A 1 82 ? -1.725 -2.566 -7.244 1.00 35.30 81 PRO A C 2
ATOM 2897 O O . PRO A 1 82 ? -0.557 -2.354 -6.895 1.00 63.02 81 PRO A O 2
ATOM 2908 N N . CYS A 1 83 ? -2.719 -1.715 -6.973 1.00 31.54 82 CYS A N 2
ATOM 2909 C CA . CYS A 1 83 ? -2.543 -0.415 -6.345 1.00 22.23 82 CYS A CA 2
ATOM 2910 C C . CYS A 1 83 ? -3.076 -0.470 -4.919 1.00 71.41 82 CYS A C 2
ATOM 2911 O O . CYS A 1 83 ? -4.289 -0.524 -4.700 1.00 3.01 82 CYS A O 2
ATOM 2919 N N . LEU A 1 84 ? -2.168 -0.437 -3.947 1.00 11.31 83 LEU A N 2
ATOM 2920 C CA . LEU A 1 84 ? -2.510 -0.279 -2.539 1.00 2.44 83 LEU A CA 2
ATOM 2921 C C . LEU A 1 84 ? -2.262 1.166 -2.161 1.00 75.42 83 LEU A C 2
ATOM 2922 O O . LEU A 1 84 ? -1.379 1.841 -2.706 1.00 24.33 83 LEU A O 2
ATOM 2938 N N . PHE A 1 85 ? -3.046 1.611 -1.193 1.00 12.21 84 PHE A N 2
ATOM 2939 C CA . PHE A 1 85 ? -3.021 2.926 -0.602 1.00 20.51 84 PHE A CA 2
ATOM 2940 C C . PHE A 1 85 ? -3.219 2.696 0.887 1.00 73.43 84 PHE A C 2
ATOM 2941 O O . PHE A 1 85 ? -3.954 1.790 1.295 1.00 24.52 84 PHE A O 2
ATOM 2958 N N . VAL A 1 86 ? -2.517 3.471 1.692 1.00 61.11 85 VAL A N 2
ATOM 2959 C CA . VAL A 1 86 ? -2.375 3.290 3.131 1.00 73.34 85 VAL A CA 2
ATOM 2960 C C . VAL A 1 86 ? -1.934 4.643 3.695 1.00 14.35 85 VAL A C 2
ATOM 2961 O O . VAL A 1 86 ? -1.717 5.591 2.930 1.00 71.34 85 VAL A O 2
ATOM 2974 N N . ASN A 1 87 ? -1.849 4.767 5.020 1.00 45.14 86 ASN A N 2
ATOM 2975 C CA . ASN A 1 87 ? -1.676 6.055 5.670 1.00 1.51 86 ASN A CA 2
ATOM 2976 C C . ASN A 1 87 ? -0.214 6.468 5.533 1.00 73.43 86 ASN A C 2
ATOM 2977 O O . ASN A 1 87 ? 0.200 7.126 4.590 1.00 4.54 86 ASN A O 2
ATOM 2988 N N . ARG A 1 88 ? 0.618 6.000 6.447 1.00 54.32 87 ARG A N 2
ATOM 2989 C CA . ARG A 1 88 ? 2.065 6.224 6.396 1.00 62.20 87 ARG A CA 2
ATOM 2990 C C . ARG A 1 88 ? 2.817 4.969 6.796 1.00 1.22 87 ARG A C 2
ATOM 2991 O O . ARG A 1 88 ? 3.322 4.257 5.934 1.00 62.54 87 ARG A O 2
ATOM 3012 N N . GLN A 1 89 ? 2.881 4.684 8.090 1.00 3.23 88 GLN A N 2
ATOM 3013 C CA . GLN A 1 89 ? 3.606 3.516 8.616 1.00 74.40 88 GLN A CA 2
ATOM 3014 C C . GLN A 1 89 ? 2.748 2.253 8.524 1.00 22.54 88 GLN A C 2
ATOM 3015 O O . GLN A 1 89 ? 3.265 1.139 8.561 1.00 22.40 88 GLN A O 2
ATOM 3029 N N . ASP A 1 90 ? 1.453 2.459 8.318 1.00 10.44 89 ASP A N 2
ATOM 3030 C CA . ASP A 1 90 ? 0.456 1.498 7.925 1.00 61.34 89 ASP A CA 2
ATOM 3031 C C . ASP A 1 90 ? 0.988 0.643 6.801 1.00 42.41 89 ASP A C 2
ATOM 3032 O O . ASP A 1 90 ? 0.902 -0.565 6.908 1.00 11.03 89 ASP A O 2
ATOM 3041 N N . GLU A 1 91 ? 1.667 1.238 5.811 1.00 24.11 90 GLU A N 2
ATOM 3042 C CA . GLU A 1 91 ? 2.269 0.468 4.738 1.00 55.54 90 GLU A CA 2
ATOM 3043 C C . GLU A 1 91 ? 3.169 -0.628 5.295 1.00 34.21 90 GLU A C 2
ATOM 3044 O O . GLU A 1 91 ? 2.924 -1.804 5.038 1.00 0.43 90 GLU A O 2
ATOM 3056 N N . PHE A 1 92 ? 4.203 -0.245 6.048 1.00 42.43 91 PHE A N 2
ATOM 3057 C CA . PHE A 1 92 ? 5.245 -1.158 6.487 1.00 23.42 91 PHE A CA 2
ATOM 3058 C C . PHE A 1 92 ? 4.623 -2.250 7.367 1.00 50.34 91 PHE A C 2
ATOM 3059 O O . PHE A 1 92 ? 4.908 -3.440 7.190 1.00 44.23 91 PHE A O 2
ATOM 3076 N N . ALA A 1 93 ? 3.727 -1.845 8.268 1.00 44.22 92 ALA A N 2
ATOM 3077 C CA . ALA A 1 93 ? 2.943 -2.742 9.099 1.00 4.25 92 ALA A CA 2
ATOM 3078 C C . ALA A 1 93 ? 2.151 -3.725 8.244 1.00 22.54 92 ALA A C 2
ATOM 3079 O O . ALA A 1 93 ? 2.328 -4.928 8.407 1.00 11.32 92 ALA A O 2
ATOM 3086 N N . ALA A 1 94 ? 1.267 -3.214 7.382 1.00 12.12 93 ALA A N 2
ATOM 3087 C CA . ALA A 1 94 ? 0.358 -3.923 6.493 1.00 32.34 93 ALA A CA 2
ATOM 3088 C C . ALA A 1 94 ? 1.136 -4.993 5.733 1.00 14.31 93 ALA A C 2
ATOM 3089 O O . ALA A 1 94 ? 0.771 -6.168 5.779 1.00 25.11 93 ALA A O 2
ATOM 3096 N N . THR A 1 95 ? 2.232 -4.622 5.068 1.00 40.44 94 THR A N 2
ATOM 3097 C CA . THR A 1 95 ? 2.999 -5.596 4.308 1.00 33.22 94 THR A CA 2
ATOM 3098 C C . THR A 1 95 ? 3.639 -6.636 5.244 1.00 13.13 94 THR A C 2
ATOM 3099 O O . THR A 1 95 ? 3.620 -7.822 4.912 1.00 71.24 94 THR A O 2
ATOM 3110 N N . CYS A 1 96 ? 4.114 -6.251 6.439 1.00 73.42 95 CYS A N 2
ATOM 3111 C CA . CYS A 1 96 ? 4.615 -7.201 7.433 1.00 14.52 95 CYS A CA 2
ATOM 3112 C C . CYS A 1 96 ? 3.548 -8.252 7.775 1.00 21.13 95 CYS A C 2
ATOM 3113 O O . CYS A 1 96 ? 3.794 -9.455 7.629 1.00 51.11 95 CYS A O 2
ATOM 3121 N N . ARG A 1 97 ? 2.369 -7.813 8.234 1.00 74.21 96 ARG A N 2
ATOM 3122 C CA . ARG A 1 97 ? 1.275 -8.702 8.636 1.00 54.33 96 ARG A CA 2
ATOM 3123 C C . ARG A 1 97 ? 0.834 -9.582 7.464 1.00 70.14 96 ARG A C 2
ATOM 3124 O O . ARG A 1 97 ? 0.642 -10.783 7.659 1.00 72.23 96 ARG A O 2
ATOM 3145 N N . LEU A 1 98 ? 0.711 -9.048 6.245 1.00 33.03 97 LEU A N 2
ATOM 3146 C CA . LEU A 1 98 ? 0.275 -9.820 5.077 1.00 51.02 97 LEU A CA 2
ATOM 3147 C C . LEU A 1 98 ? 1.290 -10.889 4.684 1.00 21.42 97 LEU A C 2
ATOM 3148 O O . LEU A 1 98 ? 0.920 -12.039 4.436 1.00 12.22 97 LEU A O 2
ATOM 3164 N N . LYS A 1 99 ? 2.578 -10.544 4.677 1.00 54.51 98 LYS A N 2
ATOM 3165 C CA . LYS A 1 99 ? 3.642 -11.509 4.419 1.00 55.11 98 LYS A CA 2
ATOM 3166 C C . LYS A 1 99 ? 3.624 -12.611 5.464 1.00 75.44 98 LYS A C 2
ATOM 3167 O O . LYS A 1 99 ? 3.840 -13.774 5.118 1.00 44.10 98 LYS A O 2
ATOM 3186 N N . ASN A 1 100 ? 3.314 -12.265 6.715 1.00 31.15 99 ASN A N 2
ATOM 3187 C CA . ASN A 1 100 ? 3.091 -13.247 7.767 1.00 61.10 99 ASN A CA 2
ATOM 3188 C C . ASN A 1 100 ? 1.877 -14.130 7.469 1.00 10.13 99 ASN A C 2
ATOM 3189 O O . ASN A 1 100 ? 1.963 -15.336 7.674 1.00 31.43 99 ASN A O 2
ATOM 3200 N N . PHE A 1 101 ? 0.773 -13.581 6.942 1.00 40.15 100 PHE A N 2
ATOM 3201 C CA . PHE A 1 101 ? -0.390 -14.381 6.536 1.00 41.52 100 PHE A CA 2
ATOM 3202 C C . PHE A 1 101 ? 0.020 -15.453 5.527 1.00 54.41 100 PHE A C 2
ATOM 3203 O O . PHE A 1 101 ? -0.439 -16.593 5.598 1.00 21.34 100 PHE A O 2
ATOM 3220 N N . GLY A 1 102 ? 0.898 -15.090 4.594 1.00 72.34 101 GLY A N 2
ATOM 3221 C CA . GLY A 1 102 ? 1.413 -16.005 3.587 1.00 32.22 101 GLY A CA 2
ATOM 3222 C C . GLY A 1 102 ? 1.874 -15.339 2.300 1.00 2.10 101 GLY A C 2
ATOM 3223 O O . GLY A 1 102 ? 2.476 -16.030 1.485 1.00 72.44 101 GLY A O 2
ATOM 3227 N N . VAL A 1 103 ? 1.533 -14.069 2.062 1.00 51.02 102 VAL A N 2
ATOM 3228 C CA . VAL A 1 103 ? 1.552 -13.480 0.725 1.00 1.54 102 VAL A CA 2
ATOM 3229 C C . VAL A 1 103 ? 2.369 -12.186 0.714 1.00 20.35 102 VAL A C 2
ATOM 3230 O O . VAL A 1 103 ? 2.056 -11.230 1.427 1.00 61.12 102 VAL A O 2
ATOM 3243 N N . ALA A 1 104 ? 3.449 -12.160 -0.068 1.00 13.11 103 ALA A N 2
ATOM 3244 C CA . ALA A 1 104 ? 4.169 -10.934 -0.370 1.00 30.54 103 ALA A CA 2
ATOM 3245 C C . ALA A 1 104 ? 3.280 -10.019 -1.198 1.00 64.30 103 ALA A C 2
ATOM 3246 O O . ALA A 1 104 ? 2.856 -10.389 -2.289 1.00 22.32 103 ALA A O 2
ATOM 3253 N N . ILE A 1 105 ? 3.015 -8.827 -0.673 1.00 22.24 104 ILE A N 2
ATOM 3254 C CA . ILE A 1 105 ? 2.410 -7.712 -1.374 1.00 44.24 104 ILE A CA 2
ATOM 3255 C C . ILE A 1 105 ? 3.245 -6.460 -1.056 1.00 65.10 104 ILE A C 2
ATOM 3256 O O . ILE A 1 105 ? 3.990 -6.458 -0.068 1.00 31.15 104 ILE A O 2
ATOM 3272 N N . ALA A 1 106 ? 3.086 -5.404 -1.858 1.00 54.41 105 ALA A N 2
ATOM 3273 C CA . ALA A 1 106 ? 3.801 -4.129 -1.789 1.00 41.14 105 ALA A CA 2
ATOM 3274 C C . ALA A 1 106 ? 5.330 -4.246 -1.732 1.00 23.21 105 ALA A C 2
ATOM 3275 O O . ALA A 1 106 ? 5.929 -5.316 -1.868 1.00 14.33 105 ALA A O 2
ATOM 3282 N N . GLU A 1 107 ? 5.962 -3.083 -1.597 1.00 23.31 106 GLU A N 2
ATOM 3283 C CA . GLU A 1 107 ? 7.381 -2.900 -1.382 1.00 2.31 106 GLU A CA 2
ATOM 3284 C C . GLU A 1 107 ? 7.803 -3.515 -0.041 1.00 41.25 106 GLU A C 2
ATOM 3285 O O . GLU A 1 107 ? 6.968 -3.769 0.839 1.00 64.50 106 GLU A O 2
ATOM 3297 N N . PRO A 1 108 ? 9.108 -3.714 0.171 1.00 72.44 107 PRO A N 2
ATOM 3298 C CA . PRO A 1 108 ? 9.659 -3.926 1.491 1.00 74.05 107 PRO A CA 2
ATOM 3299 C C . PRO A 1 108 ? 9.742 -2.614 2.273 1.00 13.44 107 PRO A C 2
ATOM 3300 O O . PRO A 1 108 ? 9.459 -1.532 1.754 1.00 13.43 107 PRO A O 2
ATOM 3311 N N . PHE A 1 109 ? 10.150 -2.714 3.534 1.00 64.52 108 PHE A N 2
ATOM 3312 C CA . PHE A 1 109 ? 10.411 -1.583 4.423 1.00 54.12 108 PHE A CA 2
ATOM 3313 C C . PHE A 1 109 ? 11.915 -1.482 4.722 1.00 12.23 108 PHE A C 2
ATOM 3314 O O . PHE A 1 109 ? 12.311 -0.929 5.751 1.00 63.31 108 PHE A O 2
ATOM 3331 N N . SER A 1 110 ? 12.767 -2.027 3.849 1.00 54.51 109 SER A N 2
ATOM 3332 C CA . SER A 1 110 ? 14.189 -2.155 4.106 1.00 63.22 109 SER A CA 2
ATOM 3333 C C . SER A 1 110 ? 14.920 -0.840 3.836 1.00 21.34 109 SER A C 2
ATOM 3334 O O . SER A 1 110 ? 14.446 -0.004 3.062 1.00 3.23 109 SER A O 2
ATOM 3342 N N . ASN A 1 111 ? 16.073 -0.686 4.493 1.00 64.00 110 ASN A N 2
ATOM 3343 C CA . ASN A 1 111 ? 16.859 0.542 4.591 1.00 60.00 110 ASN A CA 2
ATOM 3344 C C . ASN A 1 111 ? 17.126 1.137 3.211 1.00 62.21 110 ASN A C 2
ATOM 3345 O O . ASN A 1 111 ? 18.002 0.644 2.500 1.00 44.00 110 ASN A O 2
ATOM 3356 N N . TYR A 1 112 ? 16.379 2.195 2.885 1.00 24.44 111 TYR A N 2
ATOM 3357 C CA . TYR A 1 112 ? 16.392 2.980 1.657 1.00 5.14 111 TYR A CA 2
ATOM 3358 C C . TYR A 1 112 ? 16.333 2.163 0.359 1.00 74.04 111 TYR A C 2
ATOM 3359 O O . TYR A 1 112 ? 16.954 2.536 -0.639 1.00 33.12 111 TYR A O 2
ATOM 3377 N N . ASN A 1 113 ? 15.503 1.108 0.351 1.00 53.43 112 ASN A N 2
ATOM 3378 C CA . ASN A 1 113 ? 15.276 0.150 -0.735 1.00 15.00 112 ASN A CA 2
ATOM 3379 C C . ASN A 1 113 ? 16.593 -0.294 -1.375 1.00 22.31 112 ASN A C 2
ATOM 3380 O O . ASN A 1 113 ? 16.916 0.101 -2.498 1.00 1.41 112 ASN A O 2
ATOM 3391 N N . PRO A 1 114 ? 17.365 -1.138 -0.672 1.00 64.00 113 PRO A N 2
ATOM 3392 C CA . PRO A 1 114 ? 18.748 -1.424 -1.039 1.00 72.22 113 PRO A CA 2
ATOM 3393 C C . PRO A 1 114 ? 18.891 -2.400 -2.205 1.00 22.43 113 PRO A C 2
ATOM 3394 O O . PRO A 1 114 ? 20.001 -2.613 -2.690 1.00 71.02 113 PRO A O 2
ATOM 3405 N N . PHE A 1 115 ? 17.810 -3.091 -2.541 1.00 42.11 114 PHE A N 2
ATOM 3406 C CA . PHE A 1 115 ? 17.806 -4.251 -3.439 1.00 33.32 114 PHE A CA 2
ATOM 3407 C C . PHE A 1 115 ? 17.853 -3.851 -4.905 1.00 21.11 114 PHE A C 2
ATOM 3408 O O . PHE A 1 115 ? 17.881 -4.783 -5.742 1.00 55.41 114 PHE A O 2
ATOM 3425 N N . THR A 1 3 ? 6.980 -20.440 -2.168 1.00 75.14 2 THR A N 3
ATOM 3426 C CA . THR A 1 3 ? 8.091 -20.039 -3.014 1.00 75.21 2 THR A CA 3
ATOM 3427 C C . THR A 1 3 ? 7.541 -19.664 -4.387 1.00 32.41 2 THR A C 3
ATOM 3428 O O . THR A 1 3 ? 6.445 -20.081 -4.774 1.00 2.25 2 THR A O 3
ATOM 3439 N N . SER A 1 4 ? 8.265 -18.821 -5.115 1.00 21.32 3 SER A N 3
ATOM 3440 C CA . SER A 1 4 ? 7.955 -18.373 -6.462 1.00 50.01 3 SER A CA 3
ATOM 3441 C C . SER A 1 4 ? 9.249 -17.855 -7.079 1.00 41.15 3 SER A C 3
ATOM 3442 O O . SER A 1 4 ? 10.250 -17.669 -6.381 1.00 44.24 3 SER A O 3
ATOM 3450 N N . LEU A 1 5 ? 9.210 -17.569 -8.379 1.00 72.42 4 LEU A N 3
ATOM 3451 C CA . LEU A 1 5 ? 10.371 -17.133 -9.150 1.00 43.22 4 LEU A CA 3
ATOM 3452 C C . LEU A 1 5 ? 10.190 -15.705 -9.673 1.00 34.11 4 LEU A C 3
ATOM 3453 O O . LEU A 1 5 ? 10.908 -15.301 -10.578 1.00 42.12 4 LEU A O 3
ATOM 3469 N N . GLN A 1 6 ? 9.230 -14.947 -9.129 1.00 64.41 5 GLN A N 3
ATOM 3470 C CA . GLN A 1 6 ? 8.761 -13.689 -9.724 1.00 11.13 5 GLN A CA 3
ATOM 3471 C C . GLN A 1 6 ? 8.442 -12.584 -8.702 1.00 64.12 5 GLN A C 3
ATOM 3472 O O . GLN A 1 6 ? 7.658 -11.668 -8.949 1.00 55.22 5 GLN A O 3
ATOM 3486 N N . LEU A 1 7 ? 9.054 -12.697 -7.533 1.00 52.54 6 LEU A N 3
ATOM 3487 C CA . LEU A 1 7 ? 8.625 -12.131 -6.269 1.00 55.25 6 LEU A CA 3
ATOM 3488 C C . LEU A 1 7 ? 9.561 -11.002 -5.804 1.00 51.12 6 LEU A C 3
ATOM 3489 O O . LEU A 1 7 ? 9.937 -10.878 -4.642 1.00 2.10 6 LEU A O 3
ATOM 3505 N N . SER A 1 8 ? 9.953 -10.178 -6.756 1.00 23.44 7 SER A N 3
ATOM 3506 C CA . SER A 1 8 ? 10.874 -9.056 -6.617 1.00 72.43 7 SER A CA 3
ATOM 3507 C C . SER A 1 8 ? 10.098 -7.737 -6.564 1.00 52.54 7 SER A C 3
ATOM 3508 O O . SER A 1 8 ? 9.813 -7.134 -7.601 1.00 3.53 7 SER A O 3
ATOM 3516 N N . ILE A 1 9 ? 9.710 -7.299 -5.363 1.00 10.03 8 ILE A N 3
ATOM 3517 C CA . ILE A 1 9 ? 8.880 -6.110 -5.200 1.00 61.44 8 ILE A CA 3
ATOM 3518 C C . ILE A 1 9 ? 9.737 -4.860 -5.443 1.00 62.15 8 ILE A C 3
ATOM 3519 O O . ILE A 1 9 ? 10.914 -4.831 -5.072 1.00 24.34 8 ILE A O 3
ATOM 3535 N N . VAL A 1 10 ? 9.157 -3.797 -6.001 1.00 74.25 9 VAL A N 3
ATOM 3536 C CA . VAL A 1 10 ? 9.843 -2.549 -6.346 1.00 4.25 9 VAL A CA 3
ATOM 3537 C C . VAL A 1 10 ? 9.004 -1.369 -5.831 1.00 42.42 9 VAL A C 3
ATOM 3538 O O . VAL A 1 10 ? 7.881 -1.578 -5.361 1.00 32.04 9 VAL A O 3
ATOM 3551 N N . HIS A 1 11 ? 9.513 -0.136 -5.916 1.00 12.25 10 HIS A N 3
ATOM 3552 C CA . HIS A 1 11 ? 8.756 1.089 -5.660 1.00 65.41 10 HIS A CA 3
ATOM 3553 C C . HIS A 1 11 ? 9.371 2.225 -6.514 1.00 71.22 10 HIS A C 3
ATOM 3554 O O . HIS A 1 11 ? 10.118 1.926 -7.453 1.00 72.30 10 HIS A O 3
ATOM 3568 N N . ARG A 1 12 ? 8.967 3.491 -6.313 1.00 20.30 11 ARG A N 3
ATOM 3569 C CA . ARG A 1 12 ? 9.405 4.703 -7.040 1.00 43.33 11 ARG A CA 3
ATOM 3570 C C . ARG A 1 12 ? 9.280 5.978 -6.170 1.00 54.02 11 ARG A C 3
ATOM 3571 O O . ARG A 1 12 ? 9.087 7.074 -6.705 1.00 43.12 11 ARG A O 3
ATOM 3592 N N . LEU A 1 13 ? 9.313 5.864 -4.842 1.00 15.24 12 LEU A N 3
ATOM 3593 C CA . LEU A 1 13 ? 8.698 6.761 -3.851 1.00 42.31 12 LEU A CA 3
ATOM 3594 C C . LEU A 1 13 ? 7.172 6.911 -4.066 1.00 41.11 12 LEU A C 3
ATOM 3595 O O . LEU A 1 13 ? 6.652 6.682 -5.162 1.00 13.13 12 LEU A O 3
ATOM 3611 N N . PRO A 1 14 ? 6.399 7.275 -3.028 1.00 54.33 13 PRO A N 3
ATOM 3612 C CA . PRO A 1 14 ? 5.050 7.821 -3.174 1.00 71.55 13 PRO A CA 3
ATOM 3613 C C . PRO A 1 14 ? 5.121 9.294 -3.611 1.00 40.14 13 PRO A C 3
ATOM 3614 O O . PRO A 1 14 ? 6.169 9.926 -3.484 1.00 15.02 13 PRO A O 3
ATOM 3625 N N . GLN A 1 15 ? 4.016 9.873 -4.104 1.00 10.31 14 GLN A N 3
ATOM 3626 C CA . GLN A 1 15 ? 4.033 11.161 -4.821 1.00 50.20 14 GLN A CA 3
ATOM 3627 C C . GLN A 1 15 ? 2.989 12.127 -4.291 1.00 51.10 14 GLN A C 3
ATOM 3628 O O . GLN A 1 15 ? 2.133 12.631 -5.020 1.00 50.41 14 GLN A O 3
ATOM 3642 N N . ASN A 1 16 ? 3.119 12.367 -2.999 1.00 2.30 15 ASN A N 3
ATOM 3643 C CA . ASN A 1 16 ? 2.539 13.425 -2.187 1.00 33.32 15 ASN A CA 3
ATOM 3644 C C . ASN A 1 16 ? 1.077 13.597 -2.555 1.00 1.53 15 ASN A C 3
ATOM 3645 O O . ASN A 1 16 ? 0.774 14.380 -3.448 1.00 23.34 15 ASN A O 3
ATOM 3656 N N . TYR A 1 17 ? 0.168 12.838 -1.942 1.00 42.01 16 TYR A N 3
ATOM 3657 C CA . TYR A 1 17 ? -1.241 12.926 -2.301 1.00 32.13 16 TYR A CA 3
ATOM 3658 C C . TYR A 1 17 ? -2.057 12.700 -1.024 1.00 70.53 16 TYR A C 3
ATOM 3659 O O . TYR A 1 17 ? -1.491 12.320 0.006 1.00 64.33 16 TYR A O 3
ATOM 3677 N N . ARG A 1 18 ? -3.374 12.916 -1.087 1.00 62.43 17 ARG A N 3
ATOM 3678 C CA . ARG A 1 18 ? -4.309 12.657 0.005 1.00 55.23 17 ARG A CA 3
ATOM 3679 C C . ARG A 1 18 ? -5.647 12.155 -0.541 1.00 60.44 17 ARG A C 3
ATOM 3680 O O . ARG A 1 18 ? -5.831 12.064 -1.760 1.00 52.41 17 ARG A O 3
ATOM 3701 N N . TRP A 1 19 ? -6.601 11.847 0.341 1.00 41.04 18 TRP A N 3
ATOM 3702 C CA . TRP A 1 19 ? -7.993 11.696 -0.066 1.00 2.33 18 TRP A CA 3
ATOM 3703 C C . TRP A 1 19 ? -8.501 13.062 -0.568 1.00 5.03 18 TRP A C 3
ATOM 3704 O O . TRP A 1 19 ? -8.164 14.092 0.023 1.00 12.52 18 TRP A O 3
ATOM 3725 N N . SER A 1 20 ? -9.368 13.120 -1.586 1.00 71.22 19 SER A N 3
ATOM 3726 C CA . SER A 1 20 ? -9.843 14.404 -2.118 1.00 1.22 19 SER A CA 3
ATOM 3727 C C . SER A 1 20 ? -10.960 15.029 -1.269 1.00 72.20 19 SER A C 3
ATOM 3728 O O . SER A 1 20 ? -11.748 15.817 -1.798 1.00 24.52 19 SER A O 3
ATOM 3736 N N . ALA A 1 21 ? -11.052 14.685 0.018 1.00 13.11 20 ALA A N 3
ATOM 3737 C CA . ALA A 1 21 ? -12.089 15.144 0.930 1.00 12.32 20 ALA A CA 3
ATOM 3738 C C . ALA A 1 21 ? -13.502 15.026 0.326 1.00 64.13 20 ALA A C 3
ATOM 3739 O O . ALA A 1 21 ? -14.342 15.908 0.515 1.00 71.13 20 ALA A O 3
ATOM 3746 N N . GLY A 1 22 ? -13.759 13.951 -0.426 1.00 2.44 21 GLY A N 3
ATOM 3747 C CA . GLY A 1 22 ? -15.032 13.685 -1.084 1.00 33.02 21 GLY A CA 3
ATOM 3748 C C . GLY A 1 22 ? -15.489 12.257 -0.828 1.00 21.40 21 GLY A C 3
ATOM 3749 O O . GLY A 1 22 ? -16.601 12.036 -0.351 1.00 51.10 21 GLY A O 3
ATOM 3753 N N . PHE A 1 23 ? -14.626 11.278 -1.102 1.00 43.54 22 PHE A N 3
ATOM 3754 C CA . PHE A 1 23 ? -14.948 9.859 -1.082 1.00 52.34 22 PHE A CA 3
ATOM 3755 C C . PHE A 1 23 ? -13.726 9.145 -0.506 1.00 2.31 22 PHE A C 3
ATOM 3756 O O . PHE A 1 23 ? -12.919 8.598 -1.252 1.00 64.45 22 PHE A O 3
ATOM 3773 N N . ALA A 1 24 ? -13.488 9.247 0.804 1.00 2.43 23 ALA A N 3
ATOM 3774 C CA . ALA A 1 24 ? -12.285 8.693 1.436 1.00 70.22 23 ALA A CA 3
ATOM 3775 C C . ALA A 1 24 ? -11.987 7.247 1.006 1.00 31.24 23 ALA A C 3
ATOM 3776 O O . ALA A 1 24 ? -10.830 6.915 0.759 1.00 71.23 23 ALA A O 3
ATOM 3783 N N . GLY A 1 25 ? -13.018 6.420 0.840 1.00 73.13 24 GLY A N 3
ATOM 3784 C CA . GLY A 1 25 ? -12.894 5.017 0.481 1.00 34.15 24 GLY A CA 3
ATOM 3785 C C . GLY A 1 25 ? -12.692 4.738 -1.010 1.00 51.11 24 GLY A C 3
ATOM 3786 O O . GLY A 1 25 ? -12.386 3.596 -1.344 1.00 52.44 24 GLY A O 3
ATOM 3790 N N . SER A 1 26 ? -12.915 5.707 -1.907 1.00 63.24 25 SER A N 3
ATOM 3791 C CA . SER A 1 26 ? -12.741 5.544 -3.353 1.00 24.50 25 SER A CA 3
ATOM 3792 C C . SER A 1 26 ? -12.266 6.855 -3.995 1.00 15.54 25 SER A C 3
ATOM 3793 O O . SER A 1 26 ? -12.907 7.358 -4.920 1.00 24.13 25 SER A O 3
ATOM 3801 N N . LYS A 1 27 ? -11.181 7.474 -3.517 1.00 72.23 26 LYS A N 3
ATOM 3802 C CA . LYS A 1 27 ? -10.683 8.710 -4.126 1.00 61.43 26 LYS A CA 3
ATOM 3803 C C . LYS A 1 27 ? -9.266 9.010 -3.703 1.00 12.34 26 LYS A C 3
ATOM 3804 O O . LYS A 1 27 ? -8.980 8.974 -2.504 1.00 45.32 26 LYS A O 3
ATOM 3823 N N . VAL A 1 28 ? -8.446 9.468 -4.645 1.00 43.14 27 VAL A N 3
ATOM 3824 C CA . VAL A 1 28 ? -7.116 9.980 -4.357 1.00 14.22 27 VAL A CA 3
ATOM 3825 C C . VAL A 1 28 ? -6.787 11.175 -5.251 1.00 2.20 27 VAL A C 3
ATOM 3826 O O . VAL A 1 28 ? -7.144 11.170 -6.430 1.00 24.32 27 VAL A O 3
ATOM 3839 N N . GLU A 1 29 ? -6.123 12.202 -4.706 1.00 43.24 28 GLU A N 3
ATOM 3840 C CA . GLU A 1 29 ? -5.654 13.363 -5.472 1.00 15.32 28 GLU A CA 3
ATOM 3841 C C . GLU A 1 29 ? -4.323 13.892 -4.901 1.00 32.34 28 GLU A C 3
ATOM 3842 O O . GLU A 1 29 ? -4.150 13.877 -3.678 1.00 54.40 28 GLU A O 3
ATOM 3854 N N . PRO A 1 30 ? -3.401 14.386 -5.754 1.00 54.44 29 PRO A N 3
ATOM 3855 C CA . PRO A 1 30 ? -2.066 14.859 -5.380 1.00 44.20 29 PRO A CA 3
ATOM 3856 C C . PRO A 1 30 ? -2.043 16.111 -4.487 1.00 41.02 29 PRO A C 3
ATOM 3857 O O . PRO A 1 30 ? -3.074 16.711 -4.164 1.00 15.33 29 PRO A O 3
ATOM 3868 N N . ILE A 1 31 ? -0.832 16.503 -4.087 1.00 25.34 30 ILE A N 3
ATOM 3869 C CA . ILE A 1 31 ? -0.513 17.637 -3.236 1.00 45.22 30 ILE A CA 3
ATOM 3870 C C . ILE A 1 31 ? 0.092 18.730 -4.130 1.00 50.31 30 ILE A C 3
ATOM 3871 O O . ILE A 1 31 ? 1.279 18.655 -4.452 1.00 22.22 30 ILE A O 3
ATOM 3887 N N . PRO A 1 32 ? -0.684 19.733 -4.576 1.00 54.51 31 PRO A N 3
ATOM 3888 C CA . PRO A 1 32 ? -0.181 20.904 -5.288 1.00 64.45 31 PRO A CA 3
ATOM 3889 C C . PRO A 1 32 ? 0.464 21.875 -4.288 1.00 2.55 31 PRO A C 3
ATOM 3890 O O . PRO A 1 32 ? -0.104 22.897 -3.911 1.00 42.52 31 PRO A O 3
ATOM 3901 N N . GLN A 1 33 ? 1.648 21.497 -3.803 1.00 33.44 32 GLN A N 3
ATOM 3902 C CA . GLN A 1 33 ? 2.572 22.261 -2.962 1.00 25.32 32 GLN A CA 3
ATOM 3903 C C . GLN A 1 33 ? 1.954 22.767 -1.641 1.00 44.22 32 GLN A C 3
ATOM 3904 O O . GLN A 1 33 ? 2.581 23.542 -0.915 1.00 63.04 32 GLN A O 3
ATOM 3918 N N . ASN A 1 34 ? 0.784 22.253 -1.242 1.00 44.50 33 ASN A N 3
ATOM 3919 C CA . ASN A 1 34 ? 0.016 22.762 -0.102 1.00 25.32 33 ASN A CA 3
ATOM 3920 C C . ASN A 1 34 ? 0.844 22.802 1.167 1.00 33.02 33 ASN A C 3
ATOM 3921 O O . ASN A 1 34 ? 0.817 23.797 1.891 1.00 62.23 33 ASN A O 3
ATOM 3932 N N . GLY A 1 35 ? 1.573 21.717 1.432 1.00 61.22 34 GLY A N 3
ATOM 3933 C CA . GLY A 1 35 ? 2.179 21.497 2.728 1.00 43.02 34 GLY A CA 3
ATOM 3934 C C . GLY A 1 35 ? 1.114 21.004 3.705 1.00 10.33 34 GLY A C 3
ATOM 3935 O O . GLY A 1 35 ? 0.487 21.821 4.378 1.00 74.33 34 GLY A O 3
ATOM 3939 N N . PRO A 1 36 ? 0.839 19.692 3.747 1.00 54.22 35 PRO A N 3
ATOM 3940 C CA . PRO A 1 36 ? -0.051 19.109 4.743 1.00 1.43 35 PRO A CA 3
ATOM 3941 C C . PRO A 1 36 ? 0.565 19.201 6.145 1.00 74.41 35 PRO A C 3
ATOM 3942 O O . PRO A 1 36 ? 1.649 19.757 6.335 1.00 74.14 35 PRO A O 3
ATOM 3953 N N . CYS A 1 37 ? -0.128 18.617 7.127 1.00 72.13 36 CYS A N 3
ATOM 3954 C CA . CYS A 1 37 ? 0.289 18.531 8.522 1.00 74.34 36 CYS A CA 3
ATOM 3955 C C . CYS A 1 37 ? 1.756 18.124 8.659 1.00 24.41 36 CYS A C 3
ATOM 3956 O O . CYS A 1 37 ? 2.485 18.726 9.442 1.00 22.44 36 CYS A O 3
ATOM 3964 N N . GLY A 1 38 ? 2.199 17.159 7.857 1.00 60.01 37 GLY A N 3
ATOM 3965 C CA . GLY A 1 38 ? 3.592 16.795 7.719 1.00 70.44 37 GLY A CA 3
ATOM 3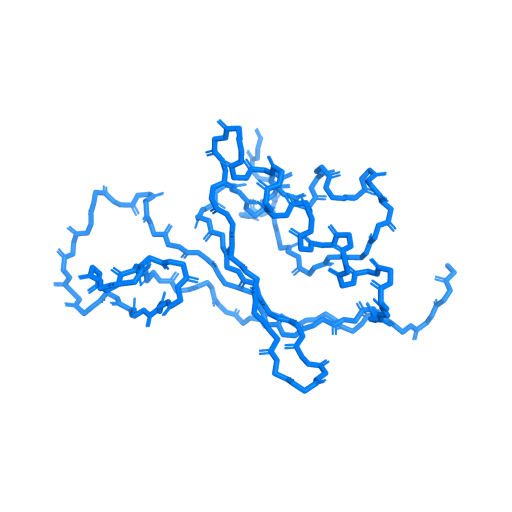966 C C . GLY A 1 38 ? 3.650 15.324 7.381 1.00 12.01 37 GLY A C 3
ATOM 3967 O O . GLY A 1 38 ? 3.729 14.964 6.205 1.00 63.05 37 GLY A O 3
ATOM 3971 N N . ASP A 1 39 ? 3.486 14.470 8.388 1.00 60.02 38 ASP A N 3
ATOM 3972 C CA . ASP A 1 39 ? 3.645 13.025 8.228 1.00 21.21 38 ASP A CA 3
ATOM 3973 C C . ASP A 1 39 ? 2.291 12.315 8.098 1.00 21.24 38 ASP A C 3
ATOM 3974 O O . ASP A 1 39 ? 2.248 11.086 8.104 1.00 42.12 38 ASP A O 3
ATOM 3983 N N . ASN A 1 40 ? 1.199 13.058 7.889 1.00 70.22 39 ASN A N 3
ATOM 3984 C CA . ASN A 1 40 ? -0.181 12.561 7.794 1.00 15.31 39 ASN A CA 3
ATOM 3985 C C . ASN A 1 40 ? -0.584 12.332 6.331 1.00 21.13 39 ASN A C 3
ATOM 3986 O O .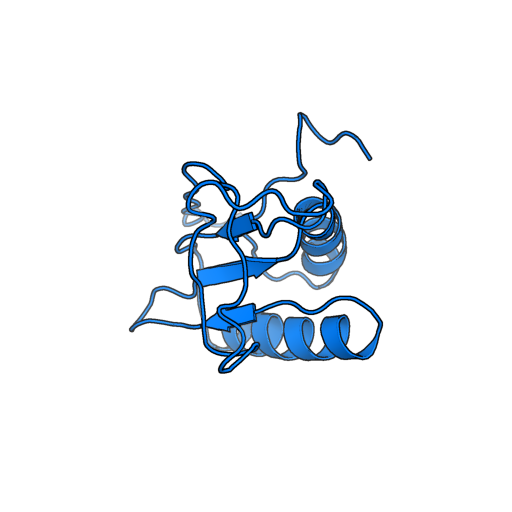 ASN A 1 40 ? -1.766 12.327 5.977 1.00 23.11 39 ASN A O 3
ATOM 3997 N N . SER A 1 41 ? 0.403 12.257 5.442 1.00 40.31 40 SER A N 3
ATOM 3998 C CA . SER A 1 41 ? 0.246 12.043 4.018 1.00 21.21 40 SER A CA 3
ATOM 3999 C C . SER A 1 41 ? -0.276 10.623 3.751 1.00 74.30 40 SER A C 3
ATOM 4000 O O . SER A 1 41 ? -0.587 9.883 4.692 1.00 4.20 40 SER A O 3
ATOM 4008 N N . LEU A 1 42 ? -0.381 10.255 2.473 1.00 5.41 41 LEU A N 3
ATOM 4009 C CA . LEU A 1 42 ? -0.692 8.900 2.039 1.00 52.12 41 LEU A CA 3
ATOM 4010 C C . LEU A 1 42 ? 0.492 8.347 1.238 1.00 75.44 41 LEU A C 3
ATOM 4011 O O . LEU A 1 42 ? 1.267 9.125 0.663 1.00 61.32 41 LEU A O 3
ATOM 4027 N N . VAL A 1 43 ? 0.608 7.022 1.124 1.00 52.31 42 VAL A N 3
ATOM 4028 C CA . VAL A 1 43 ? 1.656 6.317 0.378 1.00 3.41 42 VAL A CA 3
ATOM 4029 C C . VAL A 1 43 ? 1.001 5.244 -0.510 1.00 73.25 42 VAL A C 3
ATOM 4030 O O . VAL A 1 43 ? -0.152 4.868 -0.271 1.00 50.21 42 VAL A O 3
ATOM 4043 N N . ALA A 1 44 ? 1.650 4.849 -1.612 1.00 52.40 43 ALA A N 3
ATOM 4044 C CA . ALA A 1 44 ? 0.984 4.352 -2.820 1.00 41.24 43 ALA A CA 3
ATOM 4045 C C . ALA A 1 44 ? 1.684 3.099 -3.345 1.00 71.44 43 ALA A C 3
ATOM 4046 O O . ALA A 1 44 ? 2.771 3.196 -3.913 1.00 13.12 43 ALA A O 3
ATOM 4053 N N . LEU A 1 45 ? 1.086 1.932 -3.108 1.00 45.10 44 LEU A N 3
ATOM 4054 C CA . LEU A 1 45 ? 1.686 0.610 -3.276 1.00 63.41 44 LEU A CA 3
ATOM 4055 C C . LEU A 1 45 ? 1.184 0.040 -4.601 1.00 74.24 44 LEU A C 3
ATOM 4056 O O . LEU A 1 45 ? -0.023 0.007 -4.831 1.00 51.13 44 LEU A O 3
ATOM 4072 N N . LYS A 1 46 ? 2.095 -0.380 -5.478 1.00 20.14 45 LYS A N 3
ATOM 4073 C CA . LYS A 1 46 ? 1.861 -0.622 -6.906 1.00 61.32 45 LYS A CA 3
ATOM 4074 C C . LYS A 1 46 ? 1.915 -2.115 -7.238 1.00 72.04 45 LYS A C 3
ATOM 4075 O O . LYS A 1 46 ? 1.988 -2.944 -6.327 1.00 45.52 45 LYS A O 3
ATOM 4094 N N . LEU A 1 47 ? 1.905 -2.464 -8.536 1.00 51.01 46 LEU A N 3
ATOM 4095 C CA . LEU A 1 47 ? 2.172 -3.826 -9.002 1.00 32.32 46 LEU A CA 3
ATOM 4096 C C . LEU A 1 47 ? 3.450 -4.335 -8.351 1.00 73.05 46 LEU A C 3
ATOM 4097 O O . LEU A 1 47 ? 4.517 -3.736 -8.508 1.00 11.54 46 LEU A O 3
ATOM 4113 N N . LEU A 1 48 ? 3.297 -5.438 -7.631 1.00 52.21 47 LEU A N 3
ATOM 4114 C CA . LEU A 1 48 ? 4.265 -6.000 -6.708 1.00 73.32 47 LEU A CA 3
ATOM 4115 C C . LEU A 1 48 ? 4.554 -7.467 -7.031 1.00 0.22 47 LEU A C 3
ATOM 4116 O O . LEU A 1 48 ? 5.715 -7.861 -7.005 1.00 1.23 47 LEU A O 3
ATOM 4132 N N . SER A 1 49 ? 3.502 -8.217 -7.401 1.00 61.44 48 SER A N 3
ATOM 4133 C CA . SER A 1 49 ? 3.440 -9.640 -7.745 1.00 42.04 48 SER A CA 3
ATOM 4134 C C . SER A 1 49 ? 3.936 -10.654 -6.687 1.00 63.52 48 SER A C 3
ATOM 4135 O O . SER A 1 49 ? 4.601 -10.279 -5.725 1.00 71.03 48 SER A O 3
ATOM 4143 N N . PRO A 1 50 ? 3.688 -11.967 -6.900 1.00 1.44 49 PRO A N 3
ATOM 4144 C CA . PRO A 1 50 ? 2.692 -12.502 -7.828 1.00 52.22 49 PRO A CA 3
ATOM 4145 C C . PRO A 1 50 ? 1.285 -12.132 -7.358 1.00 65.35 49 PRO A C 3
ATOM 4146 O O . PRO A 1 50 ? 1.064 -11.839 -6.184 1.00 73.43 49 PRO A O 3
ATOM 4157 N N . ASP A 1 51 ? 0.324 -12.178 -8.268 1.00 63.42 50 ASP A N 3
ATOM 4158 C CA . ASP A 1 51 ? -1.052 -11.737 -8.063 1.00 42.41 50 ASP A CA 3
ATOM 4159 C C . ASP A 1 51 ? -1.980 -12.956 -8.071 1.00 63.21 50 ASP A C 3
ATOM 4160 O O . ASP A 1 51 ? -1.569 -14.053 -7.675 1.00 20.24 50 ASP A O 3
ATOM 4169 N N . GLY A 1 52 ? -3.247 -12.748 -8.417 1.00 42.41 51 GLY A N 3
ATOM 4170 C CA . GLY A 1 52 ? -4.271 -13.762 -8.554 1.00 2.11 51 GLY A CA 3
ATOM 4171 C C . GLY A 1 52 ? -5.439 -13.372 -7.671 1.00 4.44 51 GLY A C 3
ATOM 4172 O O . GLY A 1 52 ? -5.247 -12.842 -6.574 1.00 1.23 51 GLY A O 3
ATOM 4176 N N . ASP A 1 53 ? -6.655 -13.665 -8.120 1.00 22.12 52 ASP A N 3
ATOM 4177 C CA . ASP A 1 53 ? -7.903 -13.301 -7.454 1.00 12.10 52 ASP A CA 3
ATOM 4178 C C . ASP A 1 53 ? -7.941 -13.854 -6.032 1.00 51.41 52 ASP A C 3
ATOM 4179 O O . ASP A 1 53 ? -8.593 -13.298 -5.145 1.00 42.43 52 ASP A O 3
ATOM 4188 N N . ASN A 1 54 ? -7.253 -14.976 -5.801 1.00 54.35 53 ASN A N 3
ATOM 4189 C CA . ASN A 1 54 ? -7.089 -15.557 -4.481 1.00 62.32 53 ASN A CA 3
ATOM 4190 C C . ASN A 1 54 ? -6.407 -14.564 -3.544 1.00 41.11 53 ASN A C 3
ATOM 4191 O O . ASN A 1 54 ? -6.902 -14.242 -2.469 1.00 45.30 53 ASN A O 3
ATOM 4202 N N . ALA A 1 55 ? -5.230 -14.107 -3.955 1.00 55.54 54 ALA A N 3
ATOM 4203 C CA . ALA A 1 55 ? -4.367 -13.235 -3.189 1.00 70.41 54 ALA A CA 3
ATOM 4204 C C . ALA A 1 55 ? -5.019 -11.862 -3.032 1.00 55.10 54 ALA A C 3
ATOM 4205 O O . ALA A 1 55 ? -4.989 -11.318 -1.929 1.00 22.14 54 ALA A O 3
ATOM 4212 N N . TRP A 1 56 ? -5.662 -11.347 -4.089 1.00 23.24 55 TRP A N 3
ATOM 4213 C CA . TRP A 1 56 ? -6.492 -10.145 -4.069 1.00 11.51 55 TRP A CA 3
ATOM 4214 C C . TRP A 1 56 ? -7.515 -10.233 -2.940 1.00 33.32 55 TRP A C 3
ATOM 4215 O O . TRP A 1 56 ? -7.542 -9.352 -2.082 1.00 0.23 55 TRP A O 3
ATOM 4236 N N . SER A 1 57 ? -8.313 -11.306 -2.910 1.00 21.21 56 SER A N 3
ATOM 4237 C CA . SER A 1 57 ? -9.299 -11.546 -1.862 1.00 24.35 56 SER A CA 3
ATOM 4238 C C . SER A 1 57 ? -8.624 -11.498 -0.499 1.00 0.41 56 SER A C 3
ATOM 4239 O O . SER A 1 57 ? -8.980 -10.642 0.303 1.00 40.04 56 SER A O 3
ATOM 4247 N N . VAL A 1 58 ? -7.649 -12.367 -0.222 1.00 44.53 57 VAL A N 3
ATOM 4248 C CA . VAL A 1 58 ? -6.973 -12.407 1.073 1.00 64.41 57 VAL A CA 3
ATOM 4249 C C . VAL A 1 58 ? -6.514 -11.011 1.513 1.00 34.20 57 VAL A C 3
ATOM 4250 O O . VAL A 1 58 ? -6.849 -10.594 2.629 1.00 41.32 57 VAL A O 3
ATOM 4263 N N . MET A 1 59 ? -5.797 -10.269 0.658 1.00 70.23 58 MET A N 3
ATOM 4264 C CA . MET A 1 59 ? -5.304 -8.961 1.063 1.00 41.33 58 MET A CA 3
ATOM 4265 C C . MET A 1 59 ? -6.471 -7.997 1.289 1.00 51.15 58 MET A C 3
ATOM 4266 O O . MET A 1 59 ? -6.432 -7.269 2.278 1.00 2.02 58 MET A O 3
ATOM 4280 N N . TYR A 1 60 ? -7.514 -8.015 0.449 1.00 75.11 59 TYR A N 3
ATOM 4281 C CA . TYR A 1 60 ? -8.704 -7.183 0.596 1.00 61.35 59 TYR A CA 3
ATOM 4282 C C . TYR A 1 60 ? -9.420 -7.454 1.922 1.00 44.01 59 TYR A C 3
ATOM 4283 O O . TYR A 1 60 ? -9.792 -6.512 2.626 1.00 31.04 59 TYR A O 3
ATOM 4301 N N . LYS A 1 61 ? -9.645 -8.725 2.273 1.00 12.12 60 LYS A N 3
ATOM 4302 C CA . LYS A 1 61 ? -10.344 -9.080 3.497 1.00 21.22 60 LYS A CA 3
ATOM 4303 C C . LYS A 1 61 ? -9.551 -8.571 4.697 1.00 72.12 60 LYS A C 3
ATOM 4304 O O . LYS A 1 61 ? -10.126 -7.926 5.579 1.00 21.42 60 LYS A O 3
ATOM 4323 N N . LEU A 1 62 ? -8.232 -8.814 4.707 1.00 44.13 61 LEU A N 3
ATOM 4324 C CA . LEU A 1 62 ? -7.353 -8.282 5.743 1.00 31.23 61 LEU A CA 3
ATOM 4325 C C . LEU A 1 62 ? -7.413 -6.757 5.758 1.00 75.51 61 LEU A C 3
ATOM 4326 O O . LEU A 1 62 ? -7.450 -6.170 6.828 1.00 44.12 61 LEU A O 3
ATOM 4342 N N . SER A 1 63 ? -7.421 -6.102 4.601 1.00 45.33 62 SER A N 3
ATOM 4343 C CA . SER A 1 63 ? -7.465 -4.653 4.484 1.00 31.31 62 SER A CA 3
ATOM 4344 C C . SER A 1 63 ? -8.714 -4.068 5.148 1.00 44.42 62 SER A C 3
ATOM 4345 O O . SER A 1 63 ? -8.570 -3.115 5.914 1.00 72.21 62 SER A O 3
ATOM 4353 N N . GLN A 1 64 ? -9.905 -4.642 4.928 1.00 41.22 63 GLN A N 3
ATOM 4354 C CA . GLN A 1 64 ? -11.111 -4.239 5.652 1.00 54.32 63 GLN A CA 3
ATOM 4355 C C . GLN A 1 64 ? -10.907 -4.443 7.152 1.00 13.34 63 GLN A C 3
ATOM 4356 O O . GLN A 1 64 ? -11.242 -3.563 7.947 1.00 24.14 63 GLN A O 3
ATOM 4370 N N . ALA A 1 65 ? -10.371 -5.600 7.547 1.00 43.13 64 ALA A N 3
ATOM 4371 C CA . ALA A 1 65 ? -10.162 -5.923 8.953 1.00 72.24 64 ALA A CA 3
ATOM 4372 C C . ALA A 1 65 ? -9.237 -4.908 9.636 1.00 54.33 64 ALA A C 3
ATOM 4373 O O . ALA A 1 65 ? -9.589 -4.391 10.687 1.00 32.25 64 ALA A O 3
ATOM 4380 N N . LEU A 1 66 ? -8.079 -4.598 9.049 1.00 31.21 65 LEU A N 3
ATOM 4381 C CA . LEU A 1 66 ? -7.111 -3.612 9.525 1.00 14.43 65 LEU A CA 3
ATOM 4382 C C . LEU A 1 66 ? -7.721 -2.206 9.571 1.00 53.15 65 LEU A C 3
ATOM 4383 O O . LEU A 1 66 ? -7.534 -1.471 10.547 1.00 2.32 65 LEU A O 3
ATOM 4399 N N . SER A 1 67 ? -8.449 -1.831 8.519 1.00 30.13 66 SER A N 3
ATOM 4400 C CA . SER A 1 67 ? -9.181 -0.575 8.417 1.00 4.12 66 SER A CA 3
ATOM 4401 C C . SER A 1 67 ? -10.181 -0.442 9.562 1.00 21.33 66 SER A C 3
ATOM 4402 O O . SER A 1 67 ? -10.392 0.663 10.059 1.00 51.54 66 SER A O 3
ATOM 4410 N N . ASP A 1 68 ? -10.787 -1.549 10.001 1.00 45.44 67 ASP A N 3
ATOM 4411 C CA . ASP A 1 68 ? -11.754 -1.566 11.096 1.00 54.45 67 ASP A CA 3
ATOM 4412 C C . ASP A 1 68 ? -11.127 -1.196 12.443 1.00 52.14 67 ASP A C 3
ATOM 4413 O O . ASP A 1 68 ? -11.856 -0.898 13.385 1.00 32.21 67 ASP A O 3
ATOM 4422 N N . ILE A 1 69 ? -9.791 -1.222 12.548 1.00 32.44 68 ILE A N 3
ATOM 4423 C CA . ILE A 1 69 ? -9.057 -0.963 13.771 1.00 20.34 68 ILE A CA 3
ATOM 4424 C C . ILE A 1 69 ? -8.566 0.477 13.746 1.00 34.04 68 ILE A C 3
ATOM 4425 O O . ILE A 1 69 ? -9.050 1.304 14.522 1.00 75.53 68 ILE A O 3
ATOM 4441 N N . GLU A 1 70 ? -7.584 0.776 12.893 1.00 24.32 69 GLU A N 3
ATOM 4442 C CA . GLU A 1 70 ? -6.970 2.094 12.838 1.00 13.14 69 GLU A CA 3
ATOM 4443 C C . GLU A 1 70 ? -6.227 2.349 11.519 1.00 51.41 69 GLU A C 3
ATOM 4444 O O . GLU A 1 70 ? -5.499 3.336 11.430 1.00 53.01 69 GLU A O 3
ATOM 4456 N N . VAL A 1 71 ? -6.417 1.527 10.479 1.00 64.42 70 VAL A N 3
ATOM 4457 C CA . VAL A 1 71 ? -5.503 1.521 9.331 1.00 14.23 70 VAL A CA 3
ATOM 4458 C C . VAL A 1 71 ? -6.305 1.686 8.027 1.00 5.32 70 VAL A C 3
ATOM 4459 O O . VAL A 1 71 ? -6.445 0.717 7.276 1.00 0.12 70 VAL A O 3
ATOM 4472 N N . PRO A 1 72 ? -6.904 2.857 7.745 1.00 41.21 71 PRO A N 3
ATOM 4473 C CA . PRO A 1 72 ? -7.746 3.025 6.571 1.00 51.34 71 PRO A CA 3
ATOM 4474 C C . PRO A 1 72 ? -6.899 3.048 5.298 1.00 2.42 71 PRO A C 3
ATOM 4475 O O . PRO A 1 72 ? -6.229 4.036 4.990 1.00 62.01 71 PRO A O 3
ATOM 4486 N N . CYS A 1 73 ? -6.946 1.939 4.569 1.00 0.23 72 CYS A N 3
ATOM 4487 C CA . CYS A 1 73 ? -6.368 1.763 3.243 1.00 2.01 72 CYS A CA 3
ATOM 4488 C C . CYS A 1 73 ? -7.391 2.158 2.167 1.00 23.24 72 CYS A C 3
ATOM 4489 O O . CYS A 1 73 ? -8.500 2.599 2.470 1.00 22.44 72 CYS A O 3
ATOM 4497 N N . SER A 1 74 ? -7.044 1.924 0.903 1.00 71.21 73 SER A N 3
ATOM 4498 C CA . SER A 1 74 ? -7.956 1.781 -0.218 1.00 71.12 73 SER A CA 3
ATOM 4499 C C . SER A 1 74 ? -7.373 0.680 -1.100 1.00 24.45 73 SER A C 3
ATOM 4500 O O . SER A 1 74 ? -6.236 0.817 -1.549 1.00 23.12 73 SER A O 3
ATOM 4508 N N . VAL A 1 75 ? -8.092 -0.422 -1.301 1.00 73.00 74 VAL A N 3
ATOM 4509 C CA . VAL A 1 75 ? -7.683 -1.547 -2.128 1.00 42.33 74 VAL A CA 3
ATOM 4510 C C . VAL A 1 75 ? -8.312 -1.347 -3.499 1.00 64.21 74 VAL A C 3
ATOM 4511 O O . VAL A 1 75 ? -9.519 -1.553 -3.647 1.00 2.42 74 VAL A O 3
ATOM 4524 N N . LEU A 1 76 ? -7.555 -0.867 -4.482 1.00 44.43 75 LEU A N 3
ATOM 4525 C CA . LEU A 1 76 ? -8.090 -0.552 -5.800 1.00 41.01 75 LEU A CA 3
ATOM 4526 C C . LEU A 1 76 ? -7.120 -1.077 -6.853 1.00 24.12 75 LEU A C 3
ATOM 4527 O O . LEU A 1 76 ? -6.091 -1.672 -6.537 1.00 33.22 75 LEU A O 3
ATOM 4543 N N . GLU A 1 77 ? -7.438 -0.830 -8.113 1.00 35.20 76 GLU A N 3
ATOM 4544 C CA . GLU A 1 77 ? -6.617 -1.122 -9.269 1.00 22.45 76 GLU A CA 3
ATOM 4545 C C . GLU A 1 77 ? -6.379 0.189 -10.022 1.00 61.51 76 GLU A C 3
ATOM 4546 O O . GLU A 1 77 ? -7.042 1.207 -9.774 1.00 64.02 76 GLU A O 3
ATOM 4558 N N . CYS A 1 78 ? -5.396 0.188 -10.915 1.00 71.32 77 CYS A N 3
ATOM 4559 C CA . CYS A 1 78 ? -4.977 1.307 -11.735 1.00 34.34 77 CYS A CA 3
ATOM 4560 C C . CYS A 1 78 ? -4.563 0.712 -13.068 1.00 1.51 77 CYS A C 3
ATOM 4561 O O . CYS A 1 78 ? -3.669 -0.133 -13.095 1.00 63.40 77 CYS A O 3
ATOM 4569 N N . GLU A 1 79 ? -5.209 1.150 -14.146 1.00 32.23 78 GLU A N 3
ATOM 4570 C CA . GLU A 1 79 ? -4.991 0.759 -15.535 1.00 0.13 78 GLU A CA 3
ATOM 4571 C C . GLU A 1 79 ? -5.376 -0.706 -15.761 1.00 14.52 78 GLU A C 3
ATOM 4572 O O . GLU A 1 79 ? -6.378 -0.968 -16.429 1.00 41.54 78 GLU A O 3
ATOM 4584 N N . GLY A 1 80 ? -4.676 -1.648 -15.138 1.00 44.51 79 GLY A N 3
ATOM 4585 C CA . GLY A 1 80 ? -5.051 -3.052 -15.033 1.00 64.13 79 GLY A CA 3
ATOM 4586 C C . GLY A 1 80 ? -4.304 -3.772 -13.906 1.00 34.43 79 GLY A C 3
ATOM 4587 O O . GLY A 1 80 ? -4.368 -5.000 -13.828 1.00 33.41 79 GLY A O 3
ATOM 4591 N N . GLU A 1 81 ? -3.656 -3.040 -12.998 1.00 52.22 80 GLU A N 3
ATOM 4592 C CA . GLU A 1 81 ? -2.731 -3.561 -12.000 1.00 41.12 80 GLU A CA 3
ATOM 4593 C C . GLU A 1 81 ? -3.203 -3.167 -10.593 1.00 14.04 80 GLU A C 3
ATOM 4594 O O . GLU A 1 81 ? -3.903 -2.161 -10.453 1.00 21.52 80 GLU A O 3
ATOM 4606 N N . PRO A 1 82 ? -2.802 -3.900 -9.539 1.00 72.20 81 PRO A N 3
ATOM 4607 C CA . PRO A 1 82 ? -3.205 -3.626 -8.167 1.00 50.31 81 PRO A CA 3
ATOM 4608 C C . PRO A 1 82 ? -2.530 -2.364 -7.627 1.00 35.30 81 PRO A C 3
ATOM 4609 O O . PRO A 1 82 ? -1.297 -2.253 -7.642 1.00 63.02 81 PRO A O 3
ATOM 4620 N N . CYS A 1 83 ? -3.332 -1.453 -7.077 1.00 31.54 82 CYS A N 3
ATOM 4621 C CA . CYS A 1 83 ? -2.894 -0.259 -6.378 1.00 22.23 82 CYS A CA 3
ATOM 4622 C C . CYS A 1 83 ? -3.551 -0.217 -4.999 1.00 71.41 82 CYS A C 3
ATOM 4623 O O . CYS A 1 83 ? -4.720 0.151 -4.850 1.00 3.01 82 CYS A O 3
ATOM 4631 N N . LEU A 1 84 ? -2.784 -0.587 -3.975 1.00 11.31 83 LEU A N 3
ATOM 4632 C CA . LEU A 1 84 ? -3.134 -0.263 -2.599 1.00 2.44 83 LEU A CA 3
ATOM 4633 C C . LEU A 1 84 ? -2.772 1.196 -2.355 1.00 75.42 83 LEU A C 3
ATOM 4634 O O . LEU A 1 84 ? -1.830 1.741 -2.936 1.00 24.33 83 LEU A O 3
ATOM 4650 N N . PHE A 1 85 ? -3.501 1.813 -1.441 1.00 12.21 84 PHE A N 3
ATOM 4651 C CA . PHE A 1 85 ? -3.273 3.153 -0.941 1.00 20.51 84 PHE A CA 3
ATOM 4652 C C . PHE A 1 85 ? -3.372 3.023 0.572 1.00 73.43 84 PHE A C 3
ATOM 4653 O O . PHE A 1 85 ? -4.268 2.338 1.066 1.00 24.52 84 PHE A O 3
ATOM 4670 N N . VAL A 1 86 ? -2.441 3.618 1.306 1.00 61.11 85 VAL A N 3
ATOM 4671 C CA . VAL A 1 86 ? -2.316 3.516 2.760 1.00 73.34 85 VAL A CA 3
ATOM 4672 C C . VAL A 1 86 ? -1.787 4.855 3.284 1.00 14.35 85 VAL A C 3
ATOM 4673 O O . VAL A 1 86 ? -1.530 5.751 2.477 1.00 71.34 85 VAL A O 3
ATOM 4686 N N . ASN A 1 87 ? -1.673 5.035 4.605 1.00 45.14 86 ASN A N 3
ATOM 4687 C CA . ASN A 1 87 ? -1.375 6.340 5.176 1.00 1.51 86 ASN A CA 3
ATOM 4688 C C . ASN A 1 87 ? 0.123 6.558 5.125 1.00 73.43 86 ASN A C 3
ATOM 4689 O O . ASN A 1 87 ? 0.652 7.129 4.179 1.00 4.54 86 ASN A O 3
ATOM 4700 N N . ARG A 1 88 ? 0.828 6.068 6.136 1.00 54.32 87 ARG A N 3
ATOM 4701 C CA . ARG A 1 88 ? 2.261 6.312 6.242 1.00 62.20 87 ARG A CA 3
ATOM 4702 C C . ARG A 1 88 ? 2.978 5.110 6.848 1.00 1.22 87 ARG A C 3
ATOM 4703 O O . ARG A 1 88 ? 3.520 4.312 6.102 1.00 62.54 87 ARG A O 3
ATOM 4724 N N . GLN A 1 89 ? 2.959 4.928 8.168 1.00 3.23 88 GLN A N 3
ATOM 4725 C CA . GLN A 1 89 ? 3.606 3.764 8.815 1.00 74.40 88 GLN A CA 3
ATOM 4726 C C . GLN A 1 89 ? 2.865 2.471 8.503 1.00 22.54 88 GLN A C 3
ATOM 4727 O O . GLN A 1 89 ? 3.424 1.380 8.605 1.00 22.40 88 GLN A O 3
ATOM 4741 N N . ASP A 1 90 ? 1.633 2.630 8.036 1.00 10.44 89 ASP A N 3
ATOM 4742 C CA . ASP A 1 90 ? 0.790 1.616 7.442 1.00 61.34 89 ASP A CA 3
ATOM 4743 C C . ASP A 1 90 ? 1.591 0.781 6.462 1.00 42.41 89 ASP A C 3
ATOM 4744 O O . ASP A 1 90 ? 1.304 -0.400 6.352 1.00 11.03 89 ASP A O 3
ATOM 4753 N N . GLU A 1 91 ? 2.555 1.365 5.741 1.00 24.11 90 GLU A N 3
ATOM 4754 C CA . GLU A 1 91 ? 3.291 0.661 4.706 1.00 55.54 90 GLU A CA 3
ATOM 4755 C C . GLU A 1 91 ? 4.016 -0.558 5.307 1.00 34.21 90 GLU A C 3
ATOM 4756 O O . GLU A 1 91 ? 3.781 -1.716 4.939 1.00 0.43 90 GLU A O 3
ATOM 4768 N N . PHE A 1 92 ? 4.884 -0.270 6.276 1.00 42.43 91 PHE A N 3
ATOM 4769 C CA . PHE A 1 92 ? 5.803 -1.180 6.910 1.00 23.42 91 PHE A CA 3
ATOM 4770 C C . PHE A 1 92 ? 5.050 -2.061 7.880 1.00 50.34 91 PHE A C 3
ATOM 4771 O O . PHE A 1 92 ? 5.313 -3.257 7.958 1.00 44.23 91 PHE A O 3
ATOM 4788 N N . ALA A 1 93 ? 4.070 -1.496 8.573 1.00 44.22 92 ALA A N 3
ATOM 4789 C CA . ALA A 1 93 ? 3.187 -2.229 9.449 1.00 4.25 92 ALA A CA 3
ATOM 4790 C C . ALA A 1 93 ? 2.409 -3.280 8.651 1.00 22.54 92 ALA A C 3
ATOM 4791 O O . ALA A 1 93 ? 2.384 -4.447 9.045 1.00 11.32 92 ALA A O 3
ATOM 4798 N N . ALA A 1 94 ? 1.816 -2.895 7.514 1.00 12.12 93 ALA A N 3
ATOM 4799 C CA . ALA A 1 94 ? 1.072 -3.788 6.640 1.00 32.34 93 ALA A CA 3
ATOM 4800 C C . ALA A 1 94 ? 1.963 -4.930 6.185 1.00 14.31 93 ALA A C 3
ATOM 4801 O O . ALA A 1 94 ? 1.600 -6.080 6.422 1.00 25.11 93 ALA A O 3
ATOM 4808 N N . THR A 1 95 ? 3.106 -4.646 5.546 1.00 40.44 94 THR A N 3
ATOM 4809 C CA . THR A 1 95 ? 3.962 -5.721 5.040 1.00 33.22 94 THR A CA 3
ATOM 4810 C C . THR A 1 95 ? 4.380 -6.600 6.236 1.00 13.13 94 THR A C 3
ATOM 4811 O O . THR A 1 95 ? 4.228 -7.817 6.178 1.00 71.24 94 THR A O 3
ATOM 4822 N N . CYS A 1 96 ? 4.777 -6.009 7.373 1.00 73.42 95 CYS A N 3
ATOM 4823 C CA . CYS A 1 96 ? 5.216 -6.721 8.568 1.00 14.52 95 CYS A CA 3
ATOM 4824 C C . CYS A 1 96 ? 4.184 -7.746 9.052 1.00 21.13 95 CYS A C 3
ATOM 4825 O O . CYS A 1 96 ? 4.564 -8.892 9.309 1.00 51.11 95 CYS A O 3
ATOM 4833 N N . ARG A 1 97 ? 2.901 -7.386 9.213 1.00 74.21 96 ARG A N 3
ATOM 4834 C CA . ARG A 1 97 ? 1.894 -8.399 9.566 1.00 54.33 96 ARG A CA 3
ATOM 4835 C C . ARG A 1 97 ? 1.568 -9.334 8.409 1.00 70.14 96 ARG A C 3
ATOM 4836 O O . ARG A 1 97 ? 1.439 -10.540 8.620 1.00 72.23 96 ARG A O 3
ATOM 4857 N N . LEU A 1 98 ? 1.425 -8.831 7.187 1.00 33.03 97 LEU A N 3
ATOM 4858 C CA . LEU A 1 98 ? 0.949 -9.648 6.072 1.00 51.02 97 LEU A CA 3
ATOM 4859 C C . LEU A 1 98 ? 2.018 -10.635 5.583 1.00 21.42 97 LEU A C 3
ATOM 4860 O O . LEU A 1 98 ? 1.659 -11.646 4.972 1.00 12.22 97 LEU A O 3
ATOM 4876 N N . LYS A 1 99 ? 3.301 -10.438 5.927 1.00 54.51 98 LYS A N 3
ATOM 4877 C CA . LYS A 1 99 ? 4.348 -11.457 5.792 1.00 55.11 98 LYS A CA 3
ATOM 4878 C C . LYS A 1 99 ? 3.895 -12.755 6.452 1.00 75.44 98 LYS A C 3
ATOM 4879 O O . LYS A 1 99 ? 4.111 -13.824 5.882 1.00 44.10 98 LYS A O 3
ATOM 4898 N N . ASN A 1 100 ? 3.261 -12.673 7.624 1.00 31.15 99 ASN A N 3
ATOM 4899 C CA . ASN A 1 100 ? 2.784 -13.841 8.357 1.00 61.10 99 ASN A CA 3
ATOM 4900 C C . ASN A 1 100 ? 1.633 -14.544 7.647 1.00 10.13 99 ASN A C 3
ATOM 4901 O O . ASN A 1 100 ? 1.599 -15.769 7.592 1.00 31.43 99 ASN A O 3
ATOM 4912 N N . PHE A 1 101 ? 0.708 -13.776 7.059 1.00 40.15 100 PHE A N 3
ATOM 4913 C CA . PHE A 1 101 ? -0.327 -14.322 6.179 1.00 41.52 100 PHE A CA 3
ATOM 4914 C C . PHE A 1 101 ? 0.266 -14.964 4.917 1.00 54.41 100 PHE A C 3
ATOM 4915 O O . PHE A 1 101 ? -0.429 -15.702 4.215 1.00 21.34 100 PHE A O 3
ATOM 4932 N N . GLY A 1 102 ? 1.541 -14.708 4.615 1.00 72.34 101 GLY A N 3
ATOM 4933 C CA . GLY A 1 102 ? 2.272 -15.409 3.579 1.00 32.22 101 GLY A CA 3
ATOM 4934 C C . GLY A 1 102 ? 1.842 -14.975 2.185 1.00 2.10 101 GLY A C 3
ATOM 4935 O O . GLY A 1 102 ? 1.949 -15.778 1.259 1.00 72.44 101 GLY A O 3
ATOM 4939 N N . VAL A 1 103 ? 1.318 -13.756 2.026 1.00 51.02 102 VAL A N 3
ATOM 4940 C CA . VAL A 1 103 ? 0.806 -13.247 0.755 1.00 1.54 102 VAL A CA 3
ATOM 4941 C C . VAL A 1 103 ? 1.823 -12.296 0.109 1.00 20.35 102 VAL A C 3
ATOM 4942 O O . VAL A 1 103 ? 2.813 -11.900 0.736 1.00 61.12 102 VAL A O 3
ATOM 4955 N N . ALA A 1 104 ? 1.596 -11.954 -1.160 1.00 13.11 103 ALA A N 3
ATOM 4956 C CA . ALA A 1 104 ? 2.392 -10.980 -1.891 1.00 30.54 103 ALA A CA 3
ATOM 4957 C C . ALA A 1 104 ? 2.064 -9.576 -1.374 1.00 64.30 103 ALA A C 3
ATOM 4958 O O . ALA A 1 104 ? 0.894 -9.226 -1.193 1.00 22.32 103 ALA A O 3
ATOM 4965 N N . ILE A 1 105 ? 3.090 -8.771 -1.115 1.00 22.24 104 ILE A N 3
ATOM 4966 C CA . ILE A 1 105 ? 3.024 -7.522 -0.360 1.00 44.24 104 ILE A CA 3
ATOM 4967 C C . ILE A 1 105 ? 4.028 -6.527 -0.934 1.00 65.10 104 ILE A C 3
ATOM 4968 O O . ILE A 1 105 ? 4.756 -6.871 -1.864 1.00 31.15 104 ILE A O 3
ATOM 4984 N N . ALA A 1 106 ? 3.996 -5.289 -0.435 1.00 54.41 105 ALA A N 3
ATOM 4985 C CA . ALA A 1 106 ? 4.865 -4.201 -0.858 1.00 41.14 105 ALA A CA 3
ATOM 4986 C C . ALA A 1 106 ? 6.314 -4.464 -0.440 1.00 23.21 105 ALA A C 3
ATOM 4987 O O . ALA A 1 106 ? 6.639 -5.523 0.111 1.00 14.33 105 ALA A O 3
ATOM 4994 N N . GLU A 1 107 ? 7.177 -3.473 -0.689 1.00 23.31 106 GLU A N 3
ATOM 4995 C CA . GLU A 1 107 ? 8.519 -3.460 -0.126 1.00 2.31 106 GLU A CA 3
ATOM 4996 C C . GLU A 1 107 ? 8.449 -3.777 1.376 1.00 41.25 106 GLU A C 3
ATOM 4997 O O . GLU A 1 107 ? 7.491 -3.376 2.042 1.00 64.50 106 GLU A O 3
ATOM 5009 N N . PRO A 1 108 ? 9.430 -4.499 1.934 1.00 72.44 107 PRO A N 3
ATOM 5010 C CA . PRO A 1 108 ? 9.437 -4.756 3.355 1.00 74.05 107 PRO A CA 3
ATOM 5011 C C . PRO A 1 108 ? 9.823 -3.524 4.139 1.00 13.44 107 PRO A C 3
ATOM 5012 O O . PRO A 1 108 ? 10.691 -2.764 3.725 1.00 13.43 107 PRO A O 3
ATOM 5023 N N . PHE A 1 109 ? 9.380 -3.570 5.392 1.00 64.52 108 PHE A N 3
ATOM 5024 C CA . PHE A 1 109 ? 9.660 -2.718 6.507 1.00 54.12 108 PHE A CA 3
ATOM 5025 C C . PHE A 1 109 ? 11.148 -2.375 6.555 1.00 12.23 108 PHE A C 3
ATOM 5026 O O . PHE A 1 109 ? 12.024 -3.187 6.878 1.00 63.31 108 PHE A O 3
ATOM 5043 N N . SER A 1 110 ? 11.417 -1.164 6.098 1.00 54.51 109 SER A N 3
ATOM 5044 C CA . SER A 1 110 ? 12.714 -0.548 5.906 1.00 63.22 109 SER A CA 3
ATOM 5045 C C . SER A 1 110 ? 12.703 0.852 6.543 1.00 21.34 109 SER A C 3
ATOM 5046 O O . SER A 1 110 ? 11.965 1.114 7.499 1.00 3.23 109 SER A O 3
ATOM 5054 N N . ASN A 1 111 ? 13.582 1.739 6.072 1.00 64.00 110 ASN A N 3
ATOM 5055 C CA . ASN A 1 111 ? 13.450 3.184 6.228 1.00 60.00 110 ASN A CA 3
ATOM 5056 C C . ASN A 1 111 ? 12.248 3.691 5.400 1.00 62.21 110 ASN A C 3
ATOM 5057 O O . ASN A 1 111 ? 11.409 2.920 4.933 1.00 44.00 110 ASN A O 3
ATOM 5068 N N . TYR A 1 112 ? 12.168 5.002 5.204 1.00 24.44 111 TYR A N 3
ATOM 5069 C CA . TYR A 1 112 ? 11.137 5.776 4.522 1.00 5.14 111 TYR A CA 3
ATOM 5070 C C . TYR A 1 112 ? 11.008 5.489 3.012 1.00 74.04 111 TYR A C 3
ATOM 5071 O O . TYR A 1 112 ? 11.291 6.354 2.186 1.00 33.12 111 TYR A O 3
ATOM 5089 N N . ASN A 1 113 ? 10.535 4.299 2.640 1.00 53.43 112 ASN A N 3
ATOM 5090 C CA . ASN A 1 113 ? 10.404 3.792 1.265 1.00 15.00 112 ASN A CA 3
ATOM 5091 C C . ASN A 1 113 ? 11.731 3.921 0.493 1.00 22.31 112 ASN A C 3
ATOM 5092 O O . ASN A 1 113 ? 11.867 4.798 -0.362 1.00 1.41 112 ASN A O 3
ATOM 5103 N N . PRO A 1 114 ? 12.765 3.117 0.796 1.00 64.00 113 PRO A N 3
ATOM 5104 C CA . PRO A 1 114 ? 14.089 3.277 0.200 1.00 72.22 113 PRO A CA 3
ATOM 5105 C C . PRO A 1 114 ? 14.207 2.688 -1.207 1.00 22.43 113 PRO A C 3
ATOM 5106 O O . PRO A 1 114 ? 15.239 2.894 -1.856 1.00 71.02 113 PRO A O 3
ATOM 5117 N N . PHE A 1 115 ? 13.248 1.862 -1.624 1.00 42.11 114 PHE A N 3
ATOM 5118 C CA . PHE A 1 115 ? 13.184 1.289 -2.970 1.00 33.32 114 PHE A CA 3
ATOM 5119 C C . PHE A 1 115 ? 12.751 2.346 -3.989 1.00 21.11 114 PHE A C 3
ATOM 5120 O O . PHE A 1 115 ? 12.594 3.529 -3.622 1.00 55.41 114 PHE A O 3
ATOM 5137 N N . THR A 1 3 ? 10.800 -13.547 3.919 1.00 75.14 2 THR A N 4
ATOM 5138 C CA . THR A 1 3 ? 10.560 -14.969 3.736 1.00 75.21 2 THR A CA 4
ATOM 5139 C C . THR A 1 3 ? 11.056 -15.350 2.342 1.00 32.41 2 THR A C 4
ATOM 5140 O O . THR A 1 3 ? 10.298 -15.216 1.381 1.00 2.25 2 THR A O 4
ATOM 5151 N N . SER A 1 4 ? 12.321 -15.765 2.228 1.00 21.32 3 SER A N 4
ATOM 5152 C CA . SER A 1 4 ? 12.996 -15.994 0.950 1.00 50.01 3 SER A CA 4
ATOM 5153 C C . SER A 1 4 ? 13.028 -14.730 0.077 1.00 41.15 3 SER A C 4
ATOM 5154 O O . SER A 1 4 ? 12.584 -13.660 0.504 1.00 44.24 3 SER A O 4
ATOM 5162 N N . LEU A 1 5 ? 13.620 -14.809 -1.121 1.00 72.42 4 LEU A N 4
ATOM 5163 C CA . LEU A 1 5 ? 13.922 -13.621 -1.929 1.00 43.22 4 LEU A CA 4
ATOM 5164 C C . LEU A 1 5 ? 13.342 -13.706 -3.342 1.00 34.11 4 LEU A C 4
ATOM 5165 O O . LEU A 1 5 ? 13.665 -12.891 -4.200 1.00 42.12 4 LEU A O 4
ATOM 5181 N N . GLN A 1 6 ? 12.422 -14.638 -3.580 1.00 64.41 5 GLN A N 4
ATOM 5182 C CA . GLN A 1 6 ? 11.633 -14.803 -4.805 1.00 11.13 5 GLN A CA 4
ATOM 5183 C C . GLN A 1 6 ? 10.611 -13.662 -5.044 1.00 64.12 5 GLN A C 4
ATOM 5184 O O . GLN A 1 6 ? 9.530 -13.885 -5.590 1.00 55.22 5 GLN A O 4
ATOM 5198 N N . LEU A 1 7 ? 10.885 -12.459 -4.540 1.00 52.54 6 LEU A N 4
ATOM 5199 C CA . LEU A 1 7 ? 9.970 -11.331 -4.459 1.00 55.25 6 LEU A CA 4
ATOM 5200 C C . LEU A 1 7 ? 10.687 -9.980 -4.592 1.00 51.12 6 LEU A C 4
ATOM 5201 O O . LEU A 1 7 ? 10.288 -8.993 -3.971 1.00 2.10 6 LEU A O 4
ATOM 5217 N N . SER A 1 8 ? 11.767 -9.932 -5.369 1.00 23.44 7 SER A N 4
ATOM 5218 C CA . SER A 1 8 ? 12.420 -8.689 -5.773 1.00 72.43 7 SER A CA 4
ATOM 5219 C C . SER A 1 8 ? 11.414 -7.802 -6.512 1.00 52.54 7 SER A C 4
ATOM 5220 O O . SER A 1 8 ? 10.784 -8.276 -7.464 1.00 3.53 7 SER A O 4
ATOM 5228 N N . ILE A 1 9 ? 11.218 -6.557 -6.076 1.00 10.03 8 ILE A N 4
ATOM 5229 C CA . ILE A 1 9 ? 10.424 -5.535 -6.754 1.00 61.44 8 ILE A CA 4
ATOM 5230 C C . ILE A 1 9 ? 11.072 -4.181 -6.417 1.00 62.15 8 ILE A C 4
ATOM 5231 O O . ILE A 1 9 ? 11.601 -4.060 -5.314 1.00 24.34 8 ILE A O 4
ATOM 5247 N N . VAL A 1 10 ? 11.055 -3.183 -7.318 1.00 74.25 9 VAL A N 4
ATOM 5248 C CA . VAL A 1 10 ? 11.441 -1.801 -7.007 1.00 4.25 9 VAL A CA 4
ATOM 5249 C C . VAL A 1 10 ? 10.734 -0.836 -7.976 1.00 42.42 9 VAL A C 4
ATOM 5250 O O . VAL A 1 10 ? 11.124 -0.747 -9.146 1.00 32.04 9 VAL A O 4
ATOM 5263 N N . HIS A 1 11 ? 9.729 -0.073 -7.530 1.00 12.25 10 HIS A N 4
ATOM 5264 C CA . HIS A 1 11 ? 9.174 1.033 -8.329 1.00 65.41 10 HIS A CA 4
ATOM 5265 C C . HIS A 1 11 ? 9.137 2.384 -7.590 1.00 71.22 10 HIS A C 4
ATOM 5266 O O . HIS A 1 11 ? 8.556 3.346 -8.093 1.00 72.30 10 HIS A O 4
ATOM 5280 N N . ARG A 1 12 ? 9.847 2.528 -6.463 1.00 20.30 11 ARG A N 4
ATOM 5281 C CA . ARG A 1 12 ? 10.142 3.802 -5.792 1.00 43.33 11 ARG A CA 4
ATOM 5282 C C . ARG A 1 12 ? 8.885 4.369 -5.104 1.00 54.02 11 ARG A C 4
ATOM 5283 O O . ARG A 1 12 ? 7.746 4.091 -5.507 1.00 43.12 11 ARG A O 4
ATOM 5304 N N . LEU A 1 13 ? 9.082 5.168 -4.053 1.00 15.24 12 LEU A N 4
ATOM 5305 C CA . LEU A 1 13 ? 7.976 5.735 -3.281 1.00 42.31 12 LEU A CA 4
ATOM 5306 C C . LEU A 1 13 ? 7.204 6.795 -4.096 1.00 41.11 12 LEU A C 4
ATOM 5307 O O . LEU A 1 13 ? 7.743 7.335 -5.066 1.00 13.13 12 LEU A O 4
ATOM 5323 N N . PRO A 1 14 ? 5.946 7.107 -3.727 1.00 54.33 13 PRO A N 4
ATOM 5324 C CA . PRO A 1 14 ? 5.127 8.123 -4.384 1.00 71.55 13 PRO A CA 4
ATOM 5325 C C . PRO A 1 14 ? 5.514 9.540 -3.945 1.00 40.14 13 PRO A C 4
ATOM 5326 O O . PRO A 1 14 ? 6.342 9.740 -3.052 1.00 15.02 13 PRO A O 4
ATOM 5337 N N . GLN A 1 15 ? 4.864 10.539 -4.551 1.00 10.31 14 GLN A N 4
ATOM 5338 C CA . GLN A 1 15 ? 4.734 11.871 -3.963 1.00 50.20 14 GLN A CA 4
ATOM 5339 C C . GLN A 1 15 ? 3.880 11.777 -2.688 1.00 51.10 14 GLN A C 4
ATOM 5340 O O . GLN A 1 15 ? 3.219 10.771 -2.431 1.00 50.41 14 GLN A O 4
ATOM 5354 N N . ASN A 1 16 ? 3.859 12.847 -1.898 1.00 2.30 15 ASN A N 4
ATOM 5355 C CA . ASN A 1 16 ? 2.916 13.041 -0.808 1.00 33.32 15 ASN A CA 4
ATOM 5356 C C . ASN A 1 16 ? 1.611 13.499 -1.442 1.00 1.53 15 ASN A C 4
ATOM 5357 O O . ASN A 1 16 ? 1.618 14.469 -2.204 1.00 23.34 15 ASN A O 4
ATOM 5368 N N . TYR A 1 17 ? 0.495 12.849 -1.132 1.00 42.01 16 TYR A N 4
ATOM 5369 C CA . TYR A 1 17 ? -0.810 13.225 -1.657 1.00 32.13 16 TYR A CA 4
ATOM 5370 C C . TYR A 1 17 ? -1.867 12.932 -0.573 1.00 70.53 16 TYR A C 4
ATOM 5371 O O . TYR A 1 17 ? -1.505 12.474 0.515 1.00 64.33 16 TYR A O 4
ATOM 5389 N N . ARG A 1 18 ? -3.158 13.201 -0.821 1.00 62.43 17 ARG A N 4
ATOM 5390 C CA . ARG A 1 18 ? -4.247 12.911 0.126 1.00 55.23 17 ARG A CA 4
ATOM 5391 C C . ARG A 1 18 ? -5.530 12.486 -0.614 1.00 60.44 17 ARG A C 4
ATOM 5392 O O . ARG A 1 18 ? -5.516 12.400 -1.844 1.00 52.41 17 ARG A O 4
ATOM 5413 N N . TRP A 1 19 ? -6.628 12.167 0.094 1.00 41.04 18 TRP A N 4
ATOM 5414 C CA . TRP A 1 19 ? -7.919 11.929 -0.570 1.00 2.33 18 TRP A CA 4
ATOM 5415 C C . TRP A 1 19 ? -8.418 13.281 -1.101 1.00 5.03 18 TRP A C 4
ATOM 5416 O O . TRP A 1 19 ? -8.164 14.302 -0.462 1.00 12.52 18 TRP A O 4
ATOM 5437 N N . SER A 1 20 ? -9.235 13.308 -2.165 1.00 71.22 19 SER A N 4
ATOM 5438 C CA . SER A 1 20 ? -9.729 14.570 -2.735 1.00 1.22 19 SER A CA 4
ATOM 5439 C C . SER A 1 20 ? -11.069 15.015 -2.130 1.00 72.20 19 SER A C 4
ATOM 5440 O O . SER A 1 20 ? -11.827 15.724 -2.783 1.00 24.52 19 SER A O 4
ATOM 5448 N N . ALA A 1 21 ? -11.398 14.588 -0.905 1.00 13.11 20 ALA A N 4
ATOM 5449 C CA . ALA A 1 21 ? -12.646 14.909 -0.197 1.00 12.32 20 ALA A CA 4
ATOM 5450 C C . ALA A 1 21 ? -13.941 14.607 -0.974 1.00 64.13 20 ALA A C 4
ATOM 5451 O O . ALA A 1 21 ? -15.020 15.071 -0.596 1.00 71.13 20 ALA A O 4
ATOM 5458 N N . GLY A 1 22 ? -13.883 13.834 -2.057 1.00 2.44 21 GLY A N 4
ATOM 5459 C CA . GLY A 1 22 ? -15.045 13.468 -2.853 1.00 33.02 21 GLY A CA 4
ATOM 5460 C C . GLY A 1 22 ? -15.358 11.986 -2.766 1.00 21.40 21 GLY A C 4
ATOM 5461 O O . GLY A 1 22 ? -16.531 11.615 -2.783 1.00 51.10 21 GLY A O 4
ATOM 5465 N N . PHE A 1 23 ? -14.330 11.133 -2.672 1.00 43.54 22 PHE A N 4
ATOM 5466 C CA . PHE A 1 23 ? -14.502 9.691 -2.634 1.00 52.34 22 PHE A CA 4
ATOM 5467 C C . PHE A 1 23 ? -13.364 9.088 -1.815 1.00 2.31 22 PHE A C 4
ATOM 5468 O O . PHE A 1 23 ? -12.354 8.662 -2.361 1.00 64.45 22 PHE A O 4
ATOM 5485 N N . ALA A 1 24 ? -13.474 9.098 -0.489 1.00 2.43 23 ALA A N 4
ATOM 5486 C CA . ALA A 1 24 ? -12.412 8.615 0.385 1.00 70.22 23 ALA A CA 4
ATOM 5487 C C . ALA A 1 24 ? -12.009 7.168 0.084 1.00 31.24 23 ALA A C 4
ATOM 5488 O O . ALA A 1 24 ? -10.852 6.816 0.312 1.00 71.23 23 ALA A O 4
ATOM 5495 N N . GLY A 1 25 ? -12.918 6.334 -0.428 1.00 73.13 24 GLY A N 4
ATOM 5496 C CA . GLY A 1 25 ? -12.614 4.944 -0.742 1.00 34.15 24 GLY A CA 4
ATOM 5497 C C . GLY A 1 25 ? -12.016 4.747 -2.139 1.00 51.11 24 GLY A C 4
ATOM 5498 O O . GLY A 1 25 ? -11.355 3.734 -2.357 1.00 52.44 24 GLY A O 4
ATOM 5502 N N . SER A 1 26 ? -12.169 5.684 -3.082 1.00 63.24 25 SER A N 4
ATOM 5503 C CA . SER A 1 26 ? -11.526 5.574 -4.390 1.00 24.50 25 SER A CA 4
ATOM 5504 C C . SER A 1 26 ? -11.232 6.959 -4.957 1.00 15.54 25 SER A C 4
ATOM 5505 O O . SER A 1 26 ? -11.837 7.397 -5.941 1.00 24.13 25 SER A O 4
ATOM 5513 N N . LYS A 1 27 ? -10.312 7.693 -4.330 1.00 72.23 26 LYS A N 4
ATOM 5514 C CA . LYS A 1 27 ? -9.848 8.963 -4.878 1.00 61.43 26 LYS A CA 4
ATOM 5515 C C . LYS A 1 27 ? -8.532 9.361 -4.262 1.00 12.34 26 LYS A C 4
ATOM 5516 O O . LYS A 1 27 ? -8.411 9.444 -3.041 1.00 45.32 26 LYS A O 4
ATOM 5535 N N . VAL A 1 28 ? -7.606 9.771 -5.115 1.00 43.14 27 VAL A N 4
ATOM 5536 C CA . VAL A 1 28 ? -6.356 10.370 -4.694 1.00 14.22 27 VAL A CA 4
ATOM 5537 C C . VAL A 1 28 ? -6.252 11.724 -5.394 1.00 2.20 27 VAL A C 4
ATOM 5538 O O . VAL A 1 28 ? -6.677 11.835 -6.549 1.00 24.32 27 VAL A O 4
ATOM 5551 N N . GLU A 1 29 ? -5.712 12.747 -4.732 1.00 43.24 28 GLU A N 4
ATOM 5552 C CA . GLU A 1 29 ? -5.160 13.902 -5.424 1.00 15.32 28 GLU A CA 4
ATOM 5553 C C . GLU A 1 29 ? -3.875 14.372 -4.734 1.00 32.34 28 GLU A C 4
ATOM 5554 O O . GLU A 1 29 ? -3.778 14.289 -3.506 1.00 54.40 28 GLU A O 4
ATOM 5566 N N . PRO A 1 30 ? -2.886 14.861 -5.511 1.00 54.44 29 PRO A N 4
ATOM 5567 C CA . PRO A 1 30 ? -1.620 15.406 -5.022 1.00 44.20 29 PRO A CA 4
ATOM 5568 C C . PRO A 1 30 ? -1.829 16.649 -4.154 1.00 41.02 29 PRO A C 4
ATOM 5569 O O . PRO A 1 30 ? -2.941 17.156 -4.028 1.00 15.33 29 PRO A O 4
ATOM 5580 N N . ILE A 1 31 ? -0.757 17.154 -3.546 1.00 25.34 30 ILE A N 4
ATOM 5581 C CA . ILE A 1 31 ? -0.781 18.328 -2.676 1.00 45.22 30 ILE A CA 4
ATOM 5582 C C . ILE A 1 31 ? -0.107 19.480 -3.441 1.00 50.31 30 ILE A C 4
ATOM 5583 O O . ILE A 1 31 ? 1.126 19.555 -3.463 1.00 22.22 30 ILE A O 4
ATOM 5599 N N . PRO A 1 32 ? -0.871 20.352 -4.120 1.00 54.51 31 PRO A N 4
ATOM 5600 C CA . PRO A 1 32 ? -0.358 21.559 -4.747 1.00 64.45 31 PRO A CA 4
ATOM 5601 C C . PRO A 1 32 ? -0.172 22.670 -3.693 1.00 2.55 31 PRO A C 4
ATOM 5602 O O . PRO A 1 32 ? -0.996 23.587 -3.591 1.00 42.52 31 PRO A O 4
ATOM 5613 N N . GLN A 1 33 ? 0.895 22.571 -2.919 1.00 33.44 32 GLN A N 4
ATOM 5614 C CA . GLN A 1 33 ? 1.469 23.510 -1.947 1.00 25.32 32 GLN A CA 4
ATOM 5615 C C . GLN A 1 33 ? 0.550 23.981 -0.801 1.00 44.22 32 GLN A C 4
ATOM 5616 O O . GLN A 1 33 ? 0.923 24.883 -0.048 1.00 63.04 32 GLN A O 4
ATOM 5630 N N . ASN A 1 34 ? -0.580 23.309 -0.567 1.00 44.50 33 ASN A N 4
ATOM 5631 C CA . ASN A 1 34 ? -1.582 23.700 0.436 1.00 25.32 33 ASN A CA 4
ATOM 5632 C C . ASN A 1 34 ? -1.194 23.367 1.883 1.00 33.02 33 ASN A C 4
ATOM 5633 O O . ASN A 1 34 ? -2.075 23.372 2.744 1.00 62.23 33 ASN A O 4
ATOM 5644 N N . GLY A 1 35 ? 0.067 23.049 2.191 1.00 61.22 34 GLY A N 4
ATOM 5645 C CA . GLY A 1 35 ? 0.489 22.820 3.570 1.00 43.02 34 GLY A CA 4
ATOM 5646 C C . GLY A 1 35 ? 1.127 21.451 3.785 1.00 10.33 34 GLY A C 4
ATOM 5647 O O . GLY A 1 35 ? 0.401 20.501 4.096 1.00 74.33 34 GLY A O 4
ATOM 5651 N N . PRO A 1 36 ? 2.440 21.285 3.559 1.00 54.22 35 PRO A N 4
ATOM 5652 C CA . PRO A 1 36 ? 3.118 20.033 3.846 1.00 1.43 35 PRO A CA 4
ATOM 5653 C C . PRO A 1 36 ? 3.168 19.744 5.343 1.00 74.41 35 PRO A C 4
ATOM 5654 O O . PRO A 1 36 ? 3.708 20.533 6.120 1.00 74.14 35 PRO A O 4
ATOM 5665 N N . CYS A 1 37 ? 2.685 18.568 5.737 1.00 72.13 36 CYS A N 4
ATOM 5666 C CA . CYS A 1 37 ? 3.104 17.904 6.962 1.00 74.34 36 CYS A CA 4
ATOM 5667 C C . CYS A 1 37 ? 4.305 17.033 6.612 1.00 24.41 36 CYS A C 4
ATOM 5668 O O . CYS A 1 37 ? 5.446 17.390 6.898 1.00 22.44 36 CYS A O 4
ATOM 5676 N N . GLY A 1 38 ? 4.041 15.919 5.934 1.00 60.01 37 GLY A N 4
ATOM 5677 C CA . GLY A 1 38 ? 4.974 14.819 5.762 1.00 70.44 37 GLY A CA 4
ATOM 5678 C C . GLY A 1 38 ? 4.461 13.667 6.602 1.00 12.01 37 GLY A C 4
ATOM 5679 O O . GLY A 1 38 ? 3.998 12.669 6.057 1.00 63.05 37 GLY A O 4
ATOM 5683 N N . ASP A 1 39 ? 4.400 13.847 7.921 1.00 60.02 38 ASP A N 4
ATOM 5684 C CA . ASP A 1 39 ? 4.009 12.789 8.860 1.00 21.21 38 ASP A CA 4
ATOM 5685 C C . ASP A 1 39 ? 2.507 12.530 8.923 1.00 21.24 38 ASP A C 4
ATOM 5686 O O . ASP A 1 39 ? 1.990 11.915 9.856 1.00 42.12 38 ASP A O 4
ATOM 5695 N N . ASN A 1 40 ? 1.784 13.027 7.945 1.00 70.22 39 ASN A N 4
ATOM 5696 C CA . ASN A 1 40 ? 0.326 13.014 7.870 1.00 15.31 39 ASN A CA 4
ATOM 5697 C C . ASN A 1 40 ? -0.217 12.765 6.456 1.00 21.13 39 ASN A C 4
ATOM 5698 O O . ASN A 1 40 ? -1.323 13.210 6.134 1.00 23.11 39 ASN A O 4
ATOM 5709 N N . SER A 1 41 ? 0.552 12.125 5.575 1.00 40.31 40 SER A N 4
ATOM 5710 C CA . SER A 1 41 ? 0.263 12.086 4.150 1.00 21.21 40 SER A CA 4
ATOM 5711 C C . SER A 1 41 ? -0.409 10.767 3.772 1.00 74.30 40 SER A C 4
ATOM 5712 O O . SER A 1 41 ? -0.899 10.066 4.655 1.00 4.20 40 SER A O 4
ATOM 5720 N N . LEU A 1 42 ? -0.466 10.439 2.484 1.00 5.41 41 LEU A N 4
ATOM 5721 C CA . LEU A 1 42 ? -0.735 9.088 2.017 1.00 52.12 41 LEU A CA 4
ATOM 5722 C C . LEU A 1 42 ? 0.446 8.629 1.185 1.00 75.44 41 LEU A C 4
ATOM 5723 O O . LEU A 1 42 ? 1.165 9.455 0.611 1.00 61.32 41 LEU A O 4
ATOM 5739 N N . VAL A 1 43 ? 0.590 7.312 1.096 1.00 52.31 42 VAL A N 4
ATOM 5740 C CA . VAL A 1 43 ? 1.542 6.599 0.260 1.00 3.41 42 VAL A CA 4
ATOM 5741 C C . VAL A 1 43 ? 0.776 5.486 -0.471 1.00 73.25 42 VAL A C 4
ATOM 5742 O O . VAL A 1 43 ? -0.429 5.314 -0.248 1.00 50.21 42 VAL A O 4
ATOM 5755 N N . ALA A 1 44 ? 1.401 4.819 -1.437 1.00 52.40 43 ALA A N 4
ATOM 5756 C CA . ALA A 1 44 ? 0.703 4.087 -2.479 1.00 41.24 43 ALA A CA 4
ATOM 5757 C C . ALA A 1 44 ? 1.577 2.956 -2.987 1.00 71.44 43 ALA A C 4
ATOM 5758 O O . ALA A 1 44 ? 2.782 3.134 -3.167 1.00 13.12 43 ALA A O 4
ATOM 5765 N N . LEU A 1 45 ? 0.942 1.826 -3.283 1.00 45.10 44 LEU A N 4
ATOM 5766 C CA . LEU A 1 45 ? 1.542 0.659 -3.905 1.00 63.41 44 LEU A CA 4
ATOM 5767 C C . LEU A 1 45 ? 0.754 0.422 -5.183 1.00 74.24 44 LEU A C 4
ATOM 5768 O O . LEU A 1 45 ? -0.477 0.341 -5.124 1.00 51.13 44 LEU A O 4
ATOM 5784 N N . LYS A 1 46 ? 1.414 0.313 -6.334 1.00 20.14 45 LYS A N 4
ATOM 5785 C CA . LYS A 1 46 ? 0.801 -0.385 -7.462 1.00 61.32 45 LYS A CA 4
ATOM 5786 C C . LYS A 1 46 ? 0.894 -1.892 -7.202 1.00 72.04 45 LYS A C 4
ATOM 5787 O O . LYS A 1 46 ? 1.135 -2.314 -6.067 1.00 45.52 45 LYS A O 4
ATOM 5806 N N . LEU A 1 47 ? 0.713 -2.685 -8.257 1.00 51.01 46 LEU A N 4
ATOM 5807 C CA . LEU A 1 47 ? 0.782 -4.133 -8.212 1.00 32.32 46 LEU A CA 4
ATOM 5808 C C . LEU A 1 47 ? 2.121 -4.653 -7.697 1.00 73.05 46 LEU A C 4
ATOM 5809 O O . LEU A 1 47 ? 3.090 -3.914 -7.508 1.00 11.54 46 LEU A O 4
ATOM 5825 N N . LEU A 1 48 ? 2.143 -5.960 -7.471 1.00 52.21 47 LEU A N 4
ATOM 5826 C CA . LEU A 1 48 ? 3.230 -6.732 -6.904 1.00 73.32 47 LEU A CA 4
ATOM 5827 C C . LEU A 1 48 ? 3.369 -8.016 -7.718 1.00 0.22 47 LEU A C 4
ATOM 5828 O O . LEU A 1 48 ? 2.567 -8.241 -8.629 1.00 1.23 47 LEU A O 4
ATOM 5844 N N . SER A 1 49 ? 4.307 -8.901 -7.373 1.00 61.44 48 SER A N 4
ATOM 5845 C CA . SER A 1 49 ? 4.282 -10.254 -7.908 1.00 42.04 48 SER A CA 4
ATOM 5846 C C . SER A 1 49 ? 5.052 -11.242 -7.030 1.00 63.52 48 SER A C 4
ATOM 5847 O O . SER A 1 49 ? 5.916 -10.813 -6.258 1.00 71.03 48 SER A O 4
ATOM 5855 N N . PRO A 1 50 ? 4.822 -12.557 -7.193 1.00 1.44 49 PRO A N 4
ATOM 5856 C CA . PRO A 1 50 ? 3.623 -13.133 -7.806 1.00 52.22 49 PRO A CA 4
ATOM 5857 C C . PRO A 1 50 ? 2.364 -12.871 -6.957 1.00 65.35 49 PRO A C 4
ATOM 5858 O O . PRO A 1 50 ? 2.458 -12.394 -5.823 1.00 73.43 49 PRO A O 4
ATOM 5869 N N . ASP A 1 51 ? 1.193 -13.197 -7.490 1.00 63.42 50 ASP A N 4
ATOM 5870 C CA . ASP A 1 51 ? -0.136 -12.700 -7.103 1.00 42.41 50 ASP A CA 4
ATOM 5871 C C . ASP A 1 51 ? -1.172 -13.839 -7.155 1.00 63.21 50 ASP A C 4
ATOM 5872 O O . ASP A 1 51 ? -0.777 -14.995 -7.313 1.00 20.24 50 ASP A O 4
ATOM 5881 N N . GLY A 1 52 ? -2.467 -13.553 -6.959 1.00 42.41 51 GLY A N 4
ATOM 5882 C CA . GLY A 1 52 ? -3.561 -14.506 -7.156 1.00 2.11 51 GLY A CA 4
ATOM 5883 C C . GLY A 1 52 ? -4.779 -14.191 -6.276 1.00 4.44 51 GLY A C 4
ATOM 5884 O O . GLY A 1 52 ? -4.701 -13.377 -5.352 1.00 1.23 51 GLY A O 4
ATOM 5888 N N . ASP A 1 53 ? -5.903 -14.880 -6.511 1.00 22.12 52 ASP A N 4
ATOM 5889 C CA . ASP A 1 53 ? -7.203 -14.648 -5.852 1.00 12.10 52 ASP A CA 4
ATOM 5890 C C . ASP A 1 53 ? -7.098 -14.715 -4.336 1.00 51.41 52 ASP A C 4
ATOM 5891 O O . ASP A 1 53 ? -7.813 -14.007 -3.633 1.00 42.43 52 ASP A O 4
ATOM 5900 N N . ASN A 1 54 ? -6.233 -15.603 -3.845 1.00 54.35 53 ASN A N 4
ATOM 5901 C CA . ASN A 1 54 ? -6.017 -15.824 -2.423 1.00 62.32 53 ASN A CA 4
ATOM 5902 C C . ASN A 1 54 ? -5.408 -14.591 -1.793 1.00 41.11 53 ASN A C 4
ATOM 5903 O O . ASN A 1 54 ? -5.890 -14.124 -0.763 1.00 45.30 53 ASN A O 4
ATOM 5914 N N . ALA A 1 55 ? -4.366 -14.048 -2.430 1.00 55.54 54 ALA A N 4
ATOM 5915 C CA . ALA A 1 55 ? -3.776 -12.818 -1.959 1.00 70.41 54 ALA A CA 4
ATOM 5916 C C . ALA A 1 55 ? -4.841 -11.728 -1.963 1.00 55.10 54 ALA A C 4
ATOM 5917 O O . ALA A 1 55 ? -4.933 -11.014 -0.973 1.00 22.14 54 ALA A O 4
ATOM 5924 N N . TRP A 1 56 ? -5.659 -11.616 -3.015 1.00 23.24 55 TRP A N 4
ATOM 5925 C CA . TRP A 1 56 ? -6.760 -10.655 -3.067 1.00 11.51 55 TRP A CA 4
ATOM 5926 C C . TRP A 1 56 ? -7.724 -10.802 -1.890 1.00 33.32 55 TRP A C 4
ATOM 5927 O O . TRP A 1 56 ? -7.951 -9.821 -1.181 1.00 0.23 55 TRP A O 4
ATOM 5948 N N . SER A 1 57 ? -8.303 -11.989 -1.690 1.00 21.21 56 SER A N 4
ATOM 5949 C CA . SER A 1 57 ? -9.337 -12.207 -0.687 1.00 24.35 56 SER A CA 4
ATOM 5950 C C . SER A 1 57 ? -8.783 -11.854 0.689 1.00 0.41 56 SER A C 4
ATOM 5951 O O . SER A 1 57 ? -9.314 -10.981 1.377 1.00 40.04 56 SER A O 4
ATOM 5959 N N . VAL A 1 58 ? -7.685 -12.503 1.070 1.00 44.53 57 VAL A N 4
ATOM 5960 C CA . VAL A 1 58 ? -6.960 -12.257 2.300 1.00 64.41 57 VAL A CA 4
ATOM 5961 C C . VAL A 1 58 ? -6.584 -10.783 2.457 1.00 34.20 57 VAL A C 4
ATOM 5962 O O . VAL A 1 58 ? -6.835 -10.219 3.518 1.00 41.32 57 VAL A O 4
ATOM 5975 N N . MET A 1 59 ? -6.052 -10.120 1.430 1.00 70.23 58 MET A N 4
ATOM 5976 C CA . MET A 1 59 ? -5.661 -8.714 1.509 1.00 41.33 58 MET A CA 4
ATOM 5977 C C . MET A 1 59 ? -6.872 -7.841 1.828 1.00 51.15 58 MET A C 4
ATOM 5978 O O . MET A 1 59 ? -6.784 -7.027 2.748 1.00 2.02 58 MET A O 4
ATOM 5992 N N . TYR A 1 60 ? -7.978 -8.019 1.099 1.00 75.11 59 TYR A N 4
ATOM 5993 C CA . TYR A 1 60 ? -9.185 -7.218 1.243 1.00 61.35 59 TYR A CA 4
ATOM 5994 C C . TYR A 1 60 ? -9.825 -7.438 2.620 1.00 44.01 59 TYR A C 4
ATOM 5995 O O . TYR A 1 60 ? -10.128 -6.483 3.344 1.00 31.04 59 TYR A O 4
ATOM 6013 N N . LYS A 1 61 ? -9.972 -8.705 3.021 1.00 12.12 60 LYS A N 4
ATOM 6014 C CA . LYS A 1 61 ? -10.460 -9.085 4.343 1.00 21.22 60 LYS A CA 4
ATOM 6015 C C . LYS A 1 61 ? -9.624 -8.402 5.415 1.00 72.12 60 LYS A C 4
ATOM 6016 O O . LYS A 1 61 ? -10.173 -7.730 6.289 1.00 21.42 60 LYS A O 4
ATOM 6035 N N . LEU A 1 62 ? -8.303 -8.560 5.351 1.00 44.13 61 LEU A N 4
ATOM 6036 C CA . LEU A 1 62 ? -7.400 -7.990 6.335 1.00 31.23 61 LEU A CA 4
ATOM 6037 C C . LEU A 1 62 ? -7.500 -6.477 6.318 1.00 75.51 61 LEU A C 4
ATOM 6038 O O . LEU A 1 62 ? -7.574 -5.907 7.393 1.00 44.12 61 LEU A O 4
ATOM 6054 N N . SER A 1 63 ? -7.572 -5.813 5.162 1.00 45.33 62 SER A N 4
ATOM 6055 C CA . SER A 1 63 ? -7.700 -4.355 5.136 1.00 31.31 62 SER A CA 4
ATOM 6056 C C . SER A 1 63 ? -8.938 -3.896 5.904 1.00 44.42 62 SER A C 4
ATOM 6057 O O . SER A 1 63 ? -8.845 -2.973 6.708 1.00 72.21 62 SER A O 4
ATOM 6065 N N . GLN A 1 64 ? -10.077 -4.571 5.711 1.00 41.22 63 GLN A N 4
ATOM 6066 C CA . GLN A 1 64 ? -11.303 -4.222 6.415 1.00 54.32 63 GLN A CA 4
ATOM 6067 C C . GLN A 1 64 ? -11.154 -4.496 7.919 1.00 13.34 63 GLN A C 4
ATOM 6068 O O . GLN A 1 64 ? -11.609 -3.694 8.735 1.00 24.14 63 GLN A O 4
ATOM 6082 N N . ALA A 1 65 ? -10.492 -5.599 8.293 1.00 43.13 64 ALA A N 4
ATOM 6083 C CA . ALA A 1 65 ? -10.264 -5.996 9.679 1.00 72.24 64 ALA A CA 4
ATOM 6084 C C . ALA A 1 65 ? -9.287 -5.055 10.395 1.00 54.33 64 ALA A C 4
ATOM 6085 O O . ALA A 1 65 ? -9.440 -4.819 11.589 1.00 32.25 64 ALA A O 4
ATOM 6092 N N . LEU A 1 66 ? -8.278 -4.535 9.691 1.00 31.21 65 LEU A N 4
ATOM 6093 C CA . LEU A 1 66 ? -7.316 -3.560 10.163 1.00 14.43 65 LEU A CA 4
ATOM 6094 C C . LEU A 1 66 ? -7.966 -2.186 10.315 1.00 53.15 65 LEU A C 4
ATOM 6095 O O . LEU A 1 66 ? -7.713 -1.502 11.315 1.00 2.32 65 LEU A O 4
ATOM 6111 N N . SER A 1 67 ? -8.785 -1.785 9.341 1.00 30.13 66 SER A N 4
ATOM 6112 C CA . SER A 1 67 ? -9.555 -0.551 9.386 1.00 4.12 66 SER A CA 4
ATOM 6113 C C . SER A 1 67 ? -10.552 -0.586 10.543 1.00 21.33 66 SER A C 4
ATOM 6114 O O . SER A 1 67 ? -10.787 0.453 11.164 1.00 51.54 66 SER A O 4
ATOM 6122 N N . ASP A 1 68 ? -11.048 -1.773 10.898 1.00 45.44 67 ASP A N 4
ATOM 6123 C CA . ASP A 1 68 ? -11.908 -2.015 12.054 1.00 54.45 67 ASP A CA 4
ATOM 6124 C C . ASP A 1 68 ? -11.226 -1.613 13.366 1.00 52.14 67 ASP A C 4
ATOM 6125 O O . ASP A 1 68 ? -11.899 -1.411 14.374 1.00 32.21 67 ASP A O 4
ATOM 6134 N N . ILE A 1 69 ? -9.890 -1.495 13.370 1.00 32.44 68 ILE A N 4
ATOM 6135 C CA . ILE A 1 69 ? -9.106 -1.029 14.494 1.00 20.34 68 ILE A CA 4
ATOM 6136 C C . ILE A 1 69 ? -8.914 0.475 14.323 1.00 34.04 68 ILE A C 4
ATOM 6137 O O . ILE A 1 69 ? -9.610 1.238 14.985 1.00 75.53 68 ILE A O 4
ATOM 6153 N N . GLU A 1 70 ? -8.032 0.911 13.417 1.00 24.32 69 GLU A N 4
ATOM 6154 C CA . GLU A 1 70 ? -7.597 2.308 13.298 1.00 13.14 69 GLU A CA 4
ATOM 6155 C C . GLU A 1 70 ? -6.920 2.596 11.941 1.00 51.41 69 GLU A C 4
ATOM 6156 O O . GLU A 1 70 ? -6.270 3.637 11.782 1.00 53.01 69 GLU A O 4
ATOM 6168 N N . VAL A 1 71 ? -7.036 1.698 10.954 1.00 64.42 70 VAL A N 4
ATOM 6169 C CA . VAL A 1 71 ? -6.102 1.666 9.825 1.00 14.23 70 VAL A CA 4
ATOM 6170 C C . VAL A 1 71 ? -6.841 1.717 8.476 1.00 5.32 70 VAL A C 4
ATOM 6171 O O . VAL A 1 71 ? -7.121 0.672 7.885 1.00 0.12 70 VAL A O 4
ATOM 6184 N N . PRO A 1 72 ? -7.183 2.908 7.957 1.00 41.21 71 PRO A N 4
ATOM 6185 C CA . PRO A 1 72 ? -7.830 3.029 6.662 1.00 51.34 71 PRO A CA 4
ATOM 6186 C C . PRO A 1 72 ? -6.867 2.623 5.551 1.00 2.42 71 PRO A C 4
ATOM 6187 O O . PRO A 1 72 ? -5.845 3.275 5.328 1.00 62.01 71 PRO A O 4
ATOM 6198 N N . CYS A 1 73 ? -7.216 1.565 4.829 1.00 0.23 72 CYS A N 4
ATOM 6199 C CA . CYS A 1 73 ? -6.504 1.112 3.645 1.00 2.01 72 CYS A CA 4
ATOM 6200 C C . CYS A 1 73 ? -7.501 1.194 2.489 1.00 23.24 72 CYS A C 4
ATOM 6201 O O . CYS A 1 73 ? -8.654 0.796 2.659 1.00 22.44 72 CYS A O 4
ATOM 6209 N N . SER A 1 74 ? -7.099 1.711 1.329 1.00 71.21 73 SER A N 4
ATOM 6210 C CA . SER A 1 74 ? -7.888 1.630 0.097 1.00 71.12 73 SER A CA 4
ATOM 6211 C C . SER A 1 74 ? -7.297 0.518 -0.769 1.00 24.45 73 SER A C 4
ATOM 6212 O O . SER A 1 74 ? -6.072 0.422 -0.891 1.00 23.12 73 SER A O 4
ATOM 6220 N N . VAL A 1 75 ? -8.161 -0.290 -1.380 1.00 73.00 74 VAL A N 4
ATOM 6221 C CA . VAL A 1 75 ? -7.866 -1.463 -2.190 1.00 42.33 74 VAL A CA 4
ATOM 6222 C C . VAL A 1 75 ? -8.619 -1.316 -3.509 1.00 64.21 74 VAL A C 4
ATOM 6223 O O . VAL A 1 75 ? -9.855 -1.299 -3.490 1.00 2.42 74 VAL A O 4
ATOM 6236 N N . LEU A 1 76 ? -7.917 -1.163 -4.636 1.00 44.43 75 LEU A N 4
ATOM 6237 C CA . LEU A 1 76 ? -8.519 -0.996 -5.958 1.00 41.01 75 LEU A CA 4
ATOM 6238 C C . LEU A 1 76 ? -7.868 -1.931 -6.965 1.00 24.12 75 LEU A C 4
ATOM 6239 O O . LEU A 1 76 ? -6.780 -2.456 -6.733 1.00 33.22 75 LEU A O 4
ATOM 6255 N N . GLU A 1 77 ? -8.562 -2.121 -8.083 1.00 35.20 76 GLU A N 4
ATOM 6256 C CA . GLU A 1 77 ? -8.322 -3.152 -9.079 1.00 22.45 76 GLU A CA 4
ATOM 6257 C C . GLU A 1 77 ? -8.487 -2.526 -10.464 1.00 61.51 76 GLU A C 4
ATOM 6258 O O . GLU A 1 77 ? -9.417 -1.744 -10.674 1.00 64.02 76 GLU A O 4
ATOM 6270 N N . CYS A 1 78 ? -7.604 -2.878 -11.397 1.00 71.32 77 CYS A N 4
ATOM 6271 C CA . CYS A 1 78 ? -7.714 -2.603 -12.821 1.00 34.34 77 CYS A CA 4
ATOM 6272 C C . CYS A 1 78 ? -7.151 -3.829 -13.514 1.00 1.51 77 CYS A C 4
ATOM 6273 O O . CYS A 1 78 ? -5.937 -3.984 -13.513 1.00 63.40 77 CYS A O 4
ATOM 6281 N N . GLU A 1 79 ? -8.011 -4.690 -14.062 1.00 32.23 78 GLU A N 4
ATOM 6282 C CA . GLU A 1 79 ? -7.690 -5.861 -14.885 1.00 0.13 78 GLU A CA 4
ATOM 6283 C C . GLU A 1 79 ? -6.893 -6.955 -14.157 1.00 14.52 78 GLU A C 4
ATOM 6284 O O . GLU A 1 79 ? -7.373 -8.077 -13.997 1.00 41.54 78 GLU A O 4
ATOM 6296 N N . GLY A 1 80 ? -5.667 -6.650 -13.742 1.00 44.51 79 GLY A N 4
ATOM 6297 C CA . GLY A 1 80 ? -4.776 -7.500 -12.966 1.00 64.13 79 GLY A CA 4
ATOM 6298 C C . GLY A 1 80 ? -3.755 -6.683 -12.180 1.00 34.43 79 GLY A C 4
ATOM 6299 O O . GLY A 1 80 ? -2.719 -7.221 -11.795 1.00 33.41 79 GLY A O 4
ATOM 6303 N N . GLU A 1 81 ? -4.012 -5.389 -11.975 1.00 52.22 80 GLU A N 4
ATOM 6304 C CA . GLU A 1 81 ? -3.128 -4.461 -11.299 1.00 41.12 80 GLU A CA 4
ATOM 6305 C C . GLU A 1 81 ? -3.734 -4.092 -9.932 1.00 14.04 80 GLU A C 4
ATOM 6306 O O . GLU A 1 81 ? -4.453 -3.088 -9.857 1.00 21.52 80 GLU A O 4
ATOM 6318 N N . PRO A 1 82 ? -3.510 -4.875 -8.856 1.00 72.20 81 PRO A N 4
ATOM 6319 C CA . PRO A 1 82 ? -3.866 -4.475 -7.497 1.00 50.31 81 PRO A CA 4
ATOM 6320 C C . PRO A 1 82 ? -3.163 -3.167 -7.139 1.00 35.30 81 PRO A C 4
ATOM 6321 O O . PRO A 1 82 ? -1.937 -3.120 -7.113 1.00 63.02 81 PRO A O 4
ATOM 6332 N N . CYS A 1 83 ? -3.909 -2.103 -6.848 1.00 31.54 82 CYS A N 4
ATOM 6333 C CA . CYS A 1 83 ? -3.344 -0.831 -6.419 1.00 22.23 82 CYS A CA 4
ATOM 6334 C C . CYS A 1 83 ? -3.910 -0.488 -5.049 1.00 71.41 82 CYS A C 4
ATOM 6335 O O . CYS A 1 83 ? -5.126 -0.391 -4.868 1.00 3.01 82 CYS A O 4
ATOM 6343 N N . LEU A 1 84 ? -3.014 -0.341 -4.076 1.00 11.31 83 LEU A N 4
ATOM 6344 C CA . LEU A 1 84 ? -3.326 -0.064 -2.686 1.00 2.44 83 LEU A CA 4
ATOM 6345 C C . LEU A 1 84 ? -2.875 1.351 -2.344 1.00 75.42 83 LEU A C 4
ATOM 6346 O O . LEU A 1 84 ? -1.978 1.917 -2.977 1.00 24.33 83 LEU A O 4
ATOM 6362 N N . PHE A 1 85 ? -3.478 1.906 -1.297 1.00 12.21 84 PHE A N 4
ATOM 6363 C CA . PHE A 1 85 ? -3.172 3.227 -0.766 1.00 20.51 84 PHE A CA 4
ATOM 6364 C C . PHE A 1 85 ? -3.289 3.126 0.750 1.00 73.43 84 PHE A C 4
ATOM 6365 O O . PHE A 1 85 ? -4.265 2.554 1.254 1.00 24.52 84 PHE A O 4
ATOM 6382 N N . VAL A 1 86 ? -2.297 3.634 1.474 1.00 61.11 85 VAL A N 4
ATOM 6383 C CA . VAL A 1 86 ? -2.230 3.589 2.933 1.00 73.34 85 VAL A CA 4
ATOM 6384 C C . VAL A 1 86 ? -1.740 4.942 3.457 1.00 14.35 85 VAL A C 4
ATOM 6385 O O . VAL A 1 86 ? -1.356 5.815 2.676 1.00 71.34 85 VAL A O 4
ATOM 6398 N N . ASN A 1 87 ? -1.740 5.103 4.783 1.00 45.14 86 ASN A N 4
ATOM 6399 C CA . ASN A 1 87 ? -1.284 6.290 5.490 1.00 1.51 86 ASN A CA 4
ATOM 6400 C C . ASN A 1 87 ? 0.161 6.577 5.127 1.00 73.43 86 ASN A C 4
ATOM 6401 O O . ASN A 1 87 ? 0.510 7.548 4.472 1.00 4.54 86 ASN A O 4
ATOM 6412 N N . ARG A 1 88 ? 1.022 5.760 5.702 1.00 54.32 87 ARG A N 4
ATOM 6413 C CA . ARG A 1 88 ? 2.469 5.980 5.736 1.00 62.20 87 ARG A CA 4
ATOM 6414 C C . ARG A 1 88 ? 3.151 4.772 6.346 1.00 1.22 87 ARG A C 4
ATOM 6415 O O . ARG A 1 88 ? 3.751 3.953 5.657 1.00 62.54 87 ARG A O 4
ATOM 6436 N N . GLN A 1 89 ? 3.012 4.662 7.662 1.00 3.23 88 GLN A N 4
ATOM 6437 C CA . GLN A 1 89 ? 3.600 3.605 8.467 1.00 74.40 88 GLN A CA 4
ATOM 6438 C C . GLN A 1 89 ? 2.881 2.278 8.237 1.00 22.54 88 GLN A C 4
ATOM 6439 O O . GLN A 1 89 ? 3.487 1.213 8.303 1.00 22.40 88 GLN A O 4
ATOM 6453 N N . ASP A 1 90 ? 1.618 2.362 7.827 1.00 10.44 89 ASP A N 4
ATOM 6454 C CA . ASP A 1 90 ? 0.818 1.223 7.406 1.00 61.34 89 ASP A CA 4
ATOM 6455 C C . ASP A 1 90 ? 1.363 0.565 6.149 1.00 42.41 89 ASP A C 4
ATOM 6456 O O . ASP A 1 90 ? 1.040 -0.589 5.914 1.00 11.03 89 ASP A O 4
ATOM 6465 N N . GLU A 1 91 ? 2.273 1.202 5.400 1.00 24.11 90 GLU A N 4
ATOM 6466 C CA . GLU A 1 91 ? 2.969 0.478 4.348 1.00 55.54 90 GLU A CA 4
ATOM 6467 C C . GLU A 1 91 ? 3.820 -0.622 4.986 1.00 34.21 90 GLU A C 4
ATOM 6468 O O . GLU A 1 91 ? 3.581 -1.804 4.746 1.00 0.43 90 GLU A O 4
ATOM 6480 N N . PHE A 1 92 ? 4.796 -0.243 5.827 1.00 42.43 91 PHE A N 4
ATOM 6481 C CA . PHE A 1 92 ? 5.783 -1.196 6.313 1.00 23.42 91 PHE A CA 4
ATOM 6482 C C . PHE A 1 92 ? 5.099 -2.225 7.221 1.00 50.34 91 PHE A C 4
ATOM 6483 O O . PHE A 1 92 ? 5.403 -3.419 7.196 1.00 44.23 91 PHE A O 4
ATOM 6500 N N . ALA A 1 93 ? 4.175 -1.737 8.043 1.00 44.22 92 ALA A N 4
ATOM 6501 C CA . ALA A 1 93 ? 3.429 -2.514 9.011 1.00 4.25 92 ALA A CA 4
ATOM 6502 C C . ALA A 1 93 ? 2.585 -3.555 8.282 1.00 22.54 92 ALA A C 4
ATOM 6503 O O . ALA A 1 93 ? 2.767 -4.749 8.535 1.00 11.32 92 ALA A O 4
ATOM 6510 N N . ALA A 1 94 ? 1.683 -3.136 7.382 1.00 12.12 93 ALA A N 4
ATOM 6511 C CA . ALA A 1 94 ? 0.814 -4.073 6.683 1.00 32.34 93 ALA A CA 4
ATOM 6512 C C . ALA A 1 94 ? 1.647 -5.065 5.882 1.00 14.31 93 ALA A C 4
ATOM 6513 O O . ALA A 1 94 ? 1.350 -6.259 5.952 1.00 25.11 93 ALA A O 4
ATOM 6520 N N . THR A 1 95 ? 2.701 -4.618 5.175 1.00 40.44 94 THR A N 4
ATOM 6521 C CA . THR A 1 95 ? 3.431 -5.551 4.324 1.00 33.22 94 THR A CA 4
ATOM 6522 C C . THR A 1 95 ? 4.097 -6.593 5.239 1.00 13.13 94 THR A C 4
ATOM 6523 O O . THR A 1 95 ? 4.084 -7.778 4.909 1.00 71.24 94 THR A O 4
ATOM 6534 N N . CYS A 1 96 ? 4.575 -6.203 6.434 1.00 73.42 95 CYS A N 4
ATOM 6535 C CA . CYS A 1 96 ? 5.072 -7.143 7.432 1.00 14.52 95 CYS A CA 4
ATOM 6536 C C . CYS A 1 96 ? 4.013 -8.198 7.757 1.00 21.13 95 CYS A C 4
ATOM 6537 O O . CYS A 1 96 ? 4.300 -9.393 7.660 1.00 51.11 95 CYS A O 4
ATOM 6545 N N . ARG A 1 97 ? 2.804 -7.770 8.152 1.00 74.21 96 ARG A N 4
ATOM 6546 C CA . ARG A 1 97 ? 1.739 -8.692 8.556 1.00 54.33 96 ARG A CA 4
ATOM 6547 C C . ARG A 1 97 ? 1.418 -9.662 7.423 1.00 70.14 96 ARG A C 4
ATOM 6548 O O . ARG A 1 97 ? 1.297 -10.861 7.662 1.00 72.23 96 ARG A O 4
ATOM 6569 N N . LEU A 1 98 ? 1.313 -9.178 6.186 1.00 33.03 97 LEU A N 4
ATOM 6570 C CA . LEU A 1 98 ? 0.948 -10.013 5.048 1.00 51.02 97 LEU A CA 4
ATOM 6571 C C . LEU A 1 98 ? 2.092 -10.952 4.646 1.00 21.42 97 LEU A C 4
ATOM 6572 O O . LEU A 1 98 ? 1.829 -12.136 4.417 1.00 12.22 97 LEU A O 4
ATOM 6588 N N . LYS A 1 99 ? 3.360 -10.505 4.667 1.00 54.51 98 LYS A N 4
ATOM 6589 C CA . LYS A 1 99 ? 4.510 -11.418 4.563 1.00 55.11 98 LYS A CA 4
ATOM 6590 C C . LYS A 1 99 ? 4.379 -12.528 5.610 1.00 75.44 98 LYS A C 4
ATOM 6591 O O . LYS A 1 99 ? 4.676 -13.683 5.300 1.00 44.10 98 LYS A O 4
ATOM 6610 N N . ASN A 1 100 ? 3.924 -12.192 6.819 1.00 31.15 99 ASN A N 4
ATOM 6611 C CA . ASN A 1 100 ? 3.705 -13.133 7.910 1.00 61.10 99 ASN A CA 4
ATOM 6612 C C . ASN A 1 100 ? 2.578 -14.127 7.613 1.00 10.13 99 ASN A C 4
ATOM 6613 O O . ASN A 1 100 ? 2.801 -15.328 7.718 1.00 31.43 99 ASN A O 4
ATOM 6624 N N . PHE A 1 101 ? 1.390 -13.663 7.192 1.00 40.15 100 PHE A N 4
ATOM 6625 C CA . PHE A 1 101 ? 0.281 -14.540 6.771 1.00 41.52 100 PHE A CA 4
ATOM 6626 C C . PHE A 1 101 ? 0.668 -15.397 5.551 1.00 54.41 100 PHE A C 4
ATOM 6627 O O . PHE A 1 101 ? -0.006 -16.379 5.231 1.00 21.34 100 PHE A O 4
ATOM 6644 N N . GLY A 1 102 ? 1.752 -15.050 4.863 1.00 72.34 101 GLY A N 4
ATOM 6645 C CA . GLY A 1 102 ? 2.485 -15.965 4.014 1.00 32.22 101 GLY A CA 4
ATOM 6646 C C . GLY A 1 102 ? 2.649 -15.467 2.588 1.00 2.10 101 GLY A C 4
ATOM 6647 O O . GLY A 1 102 ? 3.046 -16.269 1.738 1.00 72.44 101 GLY A O 4
ATOM 6651 N N . VAL A 1 103 ? 2.408 -14.179 2.312 1.00 51.02 102 VAL A N 4
ATOM 6652 C CA . VAL A 1 103 ? 2.414 -13.647 0.952 1.00 1.54 102 VAL A CA 4
ATOM 6653 C C . VAL A 1 103 ? 3.388 -12.487 0.794 1.00 20.35 102 VAL A C 4
ATOM 6654 O O . VAL A 1 103 ? 3.372 -11.519 1.554 1.00 61.12 102 VAL A O 4
ATOM 6667 N N . ALA A 1 104 ? 4.238 -12.569 -0.225 1.00 13.11 103 ALA A N 4
ATOM 6668 C CA . ALA A 1 104 ? 5.014 -11.443 -0.686 1.00 30.54 103 ALA A CA 4
ATOM 6669 C C . ALA A 1 104 ? 4.071 -10.470 -1.389 1.00 64.30 103 ALA A C 4
ATOM 6670 O O . ALA A 1 104 ? 3.395 -10.848 -2.355 1.00 22.32 103 ALA A O 4
ATOM 6677 N N . ILE A 1 105 ? 4.064 -9.215 -0.940 1.00 22.24 104 ILE A N 4
ATOM 6678 C CA . ILE A 1 105 ? 3.471 -8.079 -1.628 1.00 44.24 104 ILE A CA 4
ATOM 6679 C C . ILE A 1 105 ? 4.404 -6.875 -1.434 1.00 65.10 104 ILE A C 4
ATOM 6680 O O . ILE A 1 105 ? 4.882 -6.677 -0.317 1.00 31.15 104 ILE A O 4
ATOM 6696 N N . ALA A 1 106 ? 4.686 -6.145 -2.512 1.00 54.41 105 ALA A N 4
ATOM 6697 C CA . ALA A 1 106 ? 5.481 -4.922 -2.610 1.00 41.14 105 ALA A CA 4
ATOM 6698 C C . ALA A 1 106 ? 6.838 -4.918 -1.894 1.00 23.21 105 ALA A C 4
ATOM 6699 O O . ALA A 1 106 ? 7.291 -5.930 -1.342 1.00 14.33 105 ALA A O 4
ATOM 6706 N N . GLU A 1 107 ? 7.546 -3.790 -1.962 1.00 23.31 106 GLU A N 4
ATOM 6707 C CA . GLU A 1 107 ? 8.907 -3.715 -1.467 1.00 2.31 106 GLU A CA 4
ATOM 6708 C C . GLU A 1 107 ? 8.876 -3.686 0.068 1.00 41.25 106 GLU A C 4
ATOM 6709 O O . GLU A 1 107 ? 8.000 -3.053 0.665 1.00 64.50 106 GLU A O 4
ATOM 6721 N N . PRO A 1 108 ? 9.840 -4.323 0.743 1.00 72.44 107 PRO A N 4
ATOM 6722 C CA . PRO A 1 108 ? 9.897 -4.353 2.194 1.00 74.05 107 PRO A CA 4
ATOM 6723 C C . PRO A 1 108 ? 10.553 -3.096 2.764 1.00 13.44 107 PRO A C 4
ATOM 6724 O O . PRO A 1 108 ? 11.390 -2.461 2.121 1.00 13.43 107 PRO A O 4
ATOM 6735 N N . PHE A 1 109 ? 10.283 -2.833 4.041 1.00 64.52 108 PHE A N 4
ATOM 6736 C CA . PHE A 1 109 ? 10.972 -1.847 4.865 1.00 54.12 108 PHE A CA 4
ATOM 6737 C C . PHE A 1 109 ? 12.407 -2.260 5.238 1.00 12.23 108 PHE A C 4
ATOM 6738 O O . PHE A 1 109 ? 12.921 -1.798 6.262 1.00 63.31 108 PHE A O 4
ATOM 6755 N N . SER A 1 110 ? 13.071 -3.129 4.473 1.00 54.51 109 SER A N 4
ATOM 6756 C CA . SER A 1 110 ? 14.481 -3.399 4.671 1.00 63.22 109 SER A CA 4
ATOM 6757 C C . SER A 1 110 ? 15.275 -2.399 3.849 1.00 21.34 109 SER A C 4
ATOM 6758 O O . SER A 1 110 ? 14.799 -1.929 2.811 1.00 3.23 109 SER A O 4
ATOM 6766 N N . ASN A 1 111 ? 16.468 -2.063 4.343 1.00 64.00 110 ASN A N 4
ATOM 6767 C CA . ASN A 1 111 ? 17.281 -0.937 3.893 1.00 60.00 110 ASN A CA 4
ATOM 6768 C C . ASN A 1 111 ? 17.574 -1.084 2.407 1.00 62.21 110 ASN A C 4
ATOM 6769 O O . ASN A 1 111 ? 18.391 -1.927 2.030 1.00 44.00 110 ASN A O 4
ATOM 6780 N N . TYR A 1 112 ? 16.830 -0.341 1.587 1.00 24.44 111 TYR A N 4
ATOM 6781 C CA . TYR A 1 112 ? 16.785 -0.411 0.128 1.00 5.14 111 TYR A CA 4
ATOM 6782 C C . TYR A 1 112 ? 16.736 -1.835 -0.443 1.00 74.04 111 TYR A C 4
ATOM 6783 O O . TYR A 1 112 ? 17.157 -2.074 -1.572 1.00 33.12 111 TYR A O 4
ATOM 6801 N N . ASN A 1 113 ? 16.176 -2.775 0.327 1.00 53.43 112 ASN A N 4
ATOM 6802 C CA . ASN A 1 113 ? 15.971 -4.168 -0.042 1.00 15.00 112 ASN A CA 4
ATOM 6803 C C . ASN A 1 113 ? 17.353 -4.830 -0.186 1.00 22.31 112 ASN A C 4
ATOM 6804 O O . ASN A 1 113 ? 17.841 -5.003 -1.303 1.00 1.41 112 ASN A O 4
ATOM 6815 N N . PRO A 1 114 ? 18.008 -5.216 0.921 1.00 64.00 113 PRO A N 4
ATOM 6816 C CA . PRO A 1 114 ? 19.420 -5.589 0.930 1.00 72.22 113 PRO A CA 4
ATOM 6817 C C . PRO A 1 114 ? 19.708 -6.904 0.214 1.00 22.43 113 PRO A C 4
ATOM 6818 O O . PRO A 1 114 ? 20.799 -7.075 -0.339 1.00 71.02 113 PRO A O 4
ATOM 6829 N N . PHE A 1 115 ? 18.712 -7.807 0.243 1.00 42.11 114 PHE A N 4
ATOM 6830 C CA . PHE A 1 115 ? 18.689 -9.107 -0.393 1.00 33.32 114 PHE A CA 4
ATOM 6831 C C . PHE A 1 115 ? 19.986 -9.855 -0.113 1.00 21.11 114 PHE A C 4
ATOM 6832 O O . PHE A 1 115 ? 20.498 -10.632 -0.939 1.00 55.41 114 PHE A O 4
ATOM 6849 N N . THR A 1 3 ? 1.128 -21.106 -1.414 1.00 75.14 2 THR A N 5
ATOM 6850 C CA . THR A 1 3 ? 1.750 -19.820 -1.053 1.00 75.21 2 THR A CA 5
ATOM 6851 C C . THR A 1 3 ? 1.934 -18.967 -2.323 1.00 32.41 2 THR A C 5
ATOM 6852 O O . THR A 1 3 ? 2.893 -18.209 -2.448 1.00 2.25 2 THR A O 5
ATOM 6863 N N . SER A 1 4 ? 1.016 -19.108 -3.285 1.00 21.32 3 SER A N 5
ATOM 6864 C CA . SER A 1 4 ? 1.032 -18.407 -4.562 1.00 50.01 3 SER A CA 5
ATOM 6865 C C . SER A 1 4 ? 2.279 -18.704 -5.399 1.00 41.15 3 SER A C 5
ATOM 6866 O O . SER A 1 4 ? 3.134 -19.507 -5.020 1.00 44.24 3 SER A O 5
ATOM 6874 N N . LEU A 1 5 ? 2.315 -18.109 -6.595 1.00 72.42 4 LEU A N 5
ATOM 6875 C CA . LEU A 1 5 ? 3.286 -18.381 -7.651 1.00 43.22 4 LEU A CA 5
ATOM 6876 C C . LEU A 1 5 ? 3.770 -17.071 -8.292 1.00 34.11 4 LEU A C 5
ATOM 6877 O O . LEU A 1 5 ? 4.227 -17.069 -9.439 1.00 42.12 4 LEU A O 5
ATOM 6893 N N . GLN A 1 6 ? 3.593 -15.931 -7.616 1.00 64.41 5 GLN A N 5
ATOM 6894 C CA . GLN A 1 6 ? 4.021 -14.613 -8.077 1.00 11.13 5 GLN A CA 5
ATOM 6895 C C . GLN A 1 6 ? 4.228 -13.709 -6.865 1.00 64.12 5 GLN A C 5
ATOM 6896 O O . GLN A 1 6 ? 3.520 -13.869 -5.875 1.00 55.22 5 GLN A O 5
ATOM 6910 N N . LEU A 1 7 ? 5.188 -12.783 -6.931 1.00 52.54 6 LEU A N 5
ATOM 6911 C CA . LEU A 1 7 ? 5.552 -11.886 -5.836 1.00 55.25 6 LEU A CA 5
ATOM 6912 C C . LEU A 1 7 ? 6.300 -10.618 -6.291 1.00 51.12 6 LEU A C 5
ATOM 6913 O O . LEU A 1 7 ? 6.830 -9.889 -5.453 1.00 2.10 6 LEU A O 5
ATOM 6929 N N . SER A 1 8 ? 6.304 -10.307 -7.586 1.00 23.44 7 SER A N 5
ATOM 6930 C CA . SER A 1 8 ? 7.050 -9.181 -8.142 1.00 72.43 7 SER A CA 5
ATOM 6931 C C . SER A 1 8 ? 6.212 -7.894 -8.105 1.00 52.54 7 SER A C 5
ATOM 6932 O O . SER A 1 8 ? 4.983 -7.946 -8.190 1.00 3.53 7 SER A O 5
ATOM 6940 N N . ILE A 1 9 ? 6.880 -6.742 -7.991 1.00 10.03 8 ILE A N 5
ATOM 6941 C CA . ILE A 1 9 ? 6.314 -5.392 -7.993 1.00 61.44 8 ILE A CA 5
ATOM 6942 C C . ILE A 1 9 ? 7.308 -4.443 -8.666 1.00 62.15 8 ILE A C 5
ATOM 6943 O O . ILE A 1 9 ? 8.502 -4.756 -8.746 1.00 24.34 8 ILE A O 5
ATOM 6959 N N . VAL A 1 10 ? 6.842 -3.256 -9.056 1.00 74.25 9 VAL A N 5
ATOM 6960 C CA . VAL A 1 10 ? 7.663 -2.157 -9.548 1.00 4.25 9 VAL A CA 5
ATOM 6961 C C . VAL A 1 10 ? 7.713 -1.072 -8.467 1.00 42.42 9 VAL A C 5
ATOM 6962 O O . VAL A 1 10 ? 6.682 -0.640 -7.944 1.00 32.04 9 VAL A O 5
ATOM 6975 N N . HIS A 1 11 ? 8.927 -0.692 -8.083 1.00 12.25 10 HIS A N 5
ATOM 6976 C CA . HIS A 1 11 ? 9.255 0.342 -7.121 1.00 65.41 10 HIS A CA 5
ATOM 6977 C C . HIS A 1 11 ? 9.110 1.715 -7.790 1.00 71.22 10 HIS A C 5
ATOM 6978 O O . HIS A 1 11 ? 10.104 2.341 -8.149 1.00 72.30 10 HIS A O 5
ATOM 6992 N N . ARG A 1 12 ? 7.886 2.210 -7.986 1.00 20.30 11 ARG A N 5
ATOM 6993 C CA . ARG A 1 12 ? 7.653 3.600 -8.392 1.00 43.33 11 ARG A CA 5
ATOM 6994 C C . ARG A 1 12 ? 6.228 3.979 -8.003 1.00 54.02 11 ARG A C 5
ATOM 6995 O O . ARG A 1 12 ? 5.288 3.377 -8.528 1.00 43.12 11 ARG A O 5
ATOM 7016 N N . LEU A 1 13 ? 6.069 4.921 -7.065 1.00 15.24 12 LEU A N 5
ATOM 7017 C CA . LEU A 1 13 ? 4.786 5.477 -6.626 1.00 42.31 12 LEU A CA 5
ATOM 7018 C C . LEU A 1 13 ? 4.884 6.974 -6.266 1.00 41.11 12 LEU A C 5
ATOM 7019 O O . LEU A 1 13 ? 5.987 7.470 -6.028 1.00 13.13 12 LEU A O 5
ATOM 7035 N N . PRO A 1 14 ? 3.767 7.731 -6.232 1.00 54.33 13 PRO A N 5
ATOM 7036 C CA . PRO A 1 14 ? 3.703 9.099 -5.704 1.00 71.55 13 PRO A CA 5
ATOM 7037 C C . PRO A 1 14 ? 3.683 9.136 -4.167 1.00 40.14 13 PRO A C 5
ATOM 7038 O O . PRO A 1 14 ? 3.282 8.163 -3.519 1.00 15.02 13 PRO A O 5
ATOM 7049 N N . GLN A 1 15 ? 4.060 10.288 -3.586 1.00 10.31 14 GLN A N 5
ATOM 7050 C CA . GLN A 1 15 ? 4.215 10.446 -2.136 1.00 50.20 14 GLN A CA 5
ATOM 7051 C C . GLN A 1 15 ? 3.758 11.804 -1.592 1.00 51.10 14 GLN A C 5
ATOM 7052 O O . GLN A 1 15 ? 4.049 12.210 -0.468 1.00 50.41 14 GLN A O 5
ATOM 7066 N N . ASN A 1 16 ? 2.891 12.476 -2.317 1.00 2.30 15 ASN A N 5
ATOM 7067 C CA . ASN A 1 16 ? 2.358 13.758 -1.916 1.00 33.32 15 ASN A CA 5
ATOM 7068 C C . ASN A 1 16 ? 1.007 13.986 -2.566 1.00 1.53 15 ASN A C 5
ATOM 7069 O O . ASN A 1 16 ? 0.848 14.753 -3.517 1.00 23.34 15 ASN A O 5
ATOM 7080 N N . TYR A 1 17 ? 0.028 13.224 -2.098 1.00 42.01 16 TYR A N 5
ATOM 7081 C CA . TYR A 1 17 ? -1.342 13.268 -2.580 1.00 32.13 16 TYR A CA 5
ATOM 7082 C C . TYR A 1 17 ? -2.206 12.766 -1.407 1.00 70.53 16 TYR A C 5
ATOM 7083 O O . TYR A 1 17 ? -1.671 12.472 -0.328 1.00 64.33 16 TYR A O 5
ATOM 7101 N N . ARG A 1 18 ? -3.522 12.634 -1.582 1.00 62.43 17 ARG A N 5
ATOM 7102 C CA . ARG A 1 18 ? -4.412 11.948 -0.635 1.00 55.23 17 ARG A CA 5
ATOM 7103 C C . ARG A 1 18 ? -5.775 11.725 -1.306 1.00 60.44 17 ARG A C 5
ATOM 7104 O O . ARG A 1 18 ? -5.863 11.827 -2.529 1.00 52.41 17 ARG A O 5
ATOM 7125 N N . TRP A 1 19 ? -6.831 11.400 -0.549 1.00 41.04 18 TRP A N 5
ATOM 7126 C CA . TRP A 1 19 ? -8.204 11.374 -1.048 1.00 2.33 18 TRP A CA 5
ATOM 7127 C C . TRP A 1 19 ? -8.640 12.790 -1.436 1.00 5.03 18 TRP A C 5
ATOM 7128 O O . TRP A 1 19 ? -8.446 13.707 -0.639 1.00 12.52 18 TRP A O 5
ATOM 7149 N N . SER A 1 20 ? -9.345 12.968 -2.560 1.00 71.22 19 SER A N 5
ATOM 7150 C CA . SER A 1 20 ? -9.875 14.280 -2.955 1.00 1.22 19 SER A CA 5
ATOM 7151 C C . SER A 1 20 ? -11.135 14.659 -2.157 1.00 72.20 19 SER A C 5
ATOM 7152 O O . SER A 1 20 ? -11.941 15.454 -2.637 1.00 24.52 19 SER A O 5
ATOM 7160 N N . ALA A 1 21 ? -11.338 14.111 -0.956 1.00 13.11 20 ALA A N 5
ATOM 7161 C CA . ALA A 1 21 ? -12.398 14.508 -0.034 1.00 12.32 20 ALA A CA 5
ATOM 7162 C C . ALA A 1 21 ? -13.828 14.379 -0.598 1.00 64.13 20 ALA A C 5
ATOM 7163 O O . ALA A 1 21 ? -14.748 14.980 -0.037 1.00 71.13 20 ALA A O 5
ATOM 7170 N N . GLY A 1 22 ? -14.015 13.606 -1.674 1.00 2.44 21 GLY A N 5
ATOM 7171 C CA . GLY A 1 22 ? -15.295 13.361 -2.325 1.00 33.02 21 GLY A CA 5
ATOM 7172 C C . GLY A 1 22 ? -15.747 11.911 -2.207 1.00 21.40 21 GLY A C 5
ATOM 7173 O O . GLY A 1 22 ? -16.938 11.653 -2.031 1.00 51.10 21 GLY A O 5
ATOM 7177 N N . PHE A 1 23 ? -14.806 10.964 -2.327 1.00 43.54 22 PHE A N 5
ATOM 7178 C CA . PHE A 1 23 ? -15.112 9.543 -2.453 1.00 52.34 22 PHE A CA 5
ATOM 7179 C C . PHE A 1 23 ? -14.009 8.771 -1.736 1.00 2.31 22 PHE A C 5
ATOM 7180 O O . PHE A 1 23 ? -13.130 8.216 -2.383 1.00 64.45 22 PHE A O 5
ATOM 7197 N N . ALA A 1 24 ? -14.003 8.802 -0.400 1.00 2.43 23 ALA A N 5
ATOM 7198 C CA . ALA A 1 24 ? -12.938 8.248 0.444 1.00 70.22 23 ALA A CA 5
ATOM 7199 C C . ALA A 1 24 ? -12.602 6.768 0.201 1.00 31.24 23 ALA A C 5
ATOM 7200 O O . ALA A 1 24 ? -11.580 6.295 0.701 1.00 71.23 23 ALA A O 5
ATOM 7207 N N . GLY A 1 25 ? -13.444 6.007 -0.504 1.00 73.13 24 GLY A N 5
ATOM 7208 C CA . GLY A 1 25 ? -13.100 4.651 -0.898 1.00 34.15 24 GLY A CA 5
ATOM 7209 C C . GLY A 1 25 ? -12.236 4.624 -2.162 1.00 51.11 24 GLY A C 5
ATOM 7210 O O . GLY A 1 25 ? -11.302 3.821 -2.255 1.00 52.44 24 GLY A O 5
ATOM 7214 N N . SER A 1 26 ? -12.494 5.498 -3.138 1.00 63.24 25 SER A N 5
ATOM 7215 C CA . SER A 1 26 ? -12.055 5.310 -4.515 1.00 24.50 25 SER A CA 5
ATOM 7216 C C . SER A 1 26 ? -11.725 6.641 -5.212 1.00 15.54 25 SER A C 5
ATOM 7217 O O . SER A 1 26 ? -12.011 6.821 -6.397 1.00 24.13 25 SER A O 5
ATOM 7225 N N . LYS A 1 27 ? -11.099 7.597 -4.521 1.00 72.23 26 LYS A N 5
ATOM 7226 C CA . LYS A 1 27 ? -10.628 8.844 -5.136 1.00 61.43 26 LYS A CA 5
ATOM 7227 C C . LYS A 1 27 ? -9.225 9.158 -4.658 1.00 12.34 26 LYS A C 5
ATOM 7228 O O . LYS A 1 27 ? -8.948 9.004 -3.469 1.00 45.32 26 LYS A O 5
ATOM 7247 N N . VAL A 1 28 ? -8.390 9.750 -5.506 1.00 43.14 27 VAL A N 5
ATOM 7248 C CA . VAL A 1 28 ? -7.206 10.460 -5.045 1.00 14.22 27 VAL A CA 5
ATOM 7249 C C . VAL A 1 28 ? -7.098 11.813 -5.742 1.00 2.20 27 VAL A C 5
ATOM 7250 O O . VAL A 1 28 ? -7.811 12.061 -6.721 1.00 24.32 27 VAL A O 5
ATOM 7263 N N . GLU A 1 29 ? -6.226 12.675 -5.221 1.00 43.24 28 GLU A N 5
ATOM 7264 C CA . GLU A 1 29 ? -5.751 13.888 -5.876 1.00 15.32 28 GLU A CA 5
ATOM 7265 C C . GLU A 1 29 ? -4.354 14.216 -5.319 1.00 32.34 28 GLU A C 5
ATOM 7266 O O . GLU A 1 29 ? -4.168 14.133 -4.096 1.00 54.40 28 GLU A O 5
ATOM 7278 N N . PRO A 1 30 ? -3.414 14.704 -6.152 1.00 54.44 29 PRO A N 5
ATOM 7279 C CA . PRO A 1 30 ? -2.088 15.139 -5.732 1.00 44.20 29 PRO A CA 5
ATOM 7280 C C . PRO A 1 30 ? -2.163 16.474 -5.009 1.00 41.02 29 PRO A C 5
ATOM 7281 O O . PRO A 1 30 ? -2.941 17.341 -5.399 1.00 15.33 29 PRO A O 5
ATOM 7292 N N . ILE A 1 31 ? -1.316 16.652 -3.996 1.00 25.34 30 ILE A N 5
ATOM 7293 C CA . ILE A 1 31 ? -1.317 17.793 -3.090 1.00 45.22 30 ILE A CA 5
ATOM 7294 C C . ILE A 1 31 ? -1.264 19.097 -3.911 1.00 50.31 30 ILE A C 5
ATOM 7295 O O . ILE A 1 31 ? -0.265 19.331 -4.606 1.00 22.22 30 ILE A O 5
ATOM 7311 N N . PRO A 1 32 ? -2.325 19.924 -3.913 1.00 54.51 31 PRO A N 5
ATOM 7312 C CA . PRO A 1 32 ? -2.385 21.160 -4.687 1.00 64.45 31 PRO A CA 5
ATOM 7313 C C . PRO A 1 32 ? -1.610 22.255 -3.945 1.00 2.55 31 PRO A C 5
ATOM 7314 O O . PRO A 1 32 ? -2.169 23.068 -3.205 1.00 42.52 31 PRO A O 5
ATOM 7325 N N . GLN A 1 33 ? -0.284 22.190 -4.073 1.00 33.44 32 GLN A N 5
ATOM 7326 C CA . GLN A 1 33 ? 0.731 23.059 -3.483 1.00 25.32 32 GLN A CA 5
ATOM 7327 C C . GLN A 1 33 ? 0.514 23.379 -1.996 1.00 44.22 32 GLN A C 5
ATOM 7328 O O . GLN A 1 33 ? 0.891 24.448 -1.508 1.00 63.04 32 GLN A O 5
ATOM 7342 N N . ASN A 1 34 ? -0.071 22.425 -1.263 1.00 44.50 33 ASN A N 5
ATOM 7343 C CA . ASN A 1 34 ? -0.312 22.516 0.177 1.00 25.32 33 ASN A CA 5
ATOM 7344 C C . ASN A 1 34 ? 1.025 22.551 0.915 1.00 33.02 33 ASN A C 5
ATOM 7345 O O . ASN A 1 34 ? 1.238 23.432 1.745 1.00 62.23 33 ASN A O 5
ATOM 7356 N N . GLY A 1 35 ? 1.916 21.592 0.638 1.00 61.22 34 GLY A N 5
ATOM 7357 C CA . GLY A 1 35 ? 3.190 21.434 1.332 1.00 43.02 34 GLY A CA 5
ATOM 7358 C C . GLY A 1 35 ? 3.228 20.153 2.176 1.00 10.33 34 GLY A C 5
ATOM 7359 O O . GLY A 1 35 ? 2.365 19.283 2.009 1.00 74.33 34 GLY A O 5
ATOM 7363 N N . PRO A 1 36 ? 4.255 20.001 3.032 1.00 54.22 35 PRO A N 5
ATOM 7364 C CA . PRO A 1 36 ? 4.410 18.869 3.938 1.00 1.43 35 PRO A CA 5
ATOM 7365 C C . PRO A 1 36 ? 3.298 18.799 4.989 1.00 74.41 35 PRO A C 5
ATOM 7366 O O . PRO A 1 36 ? 2.448 19.684 5.096 1.00 74.14 35 PRO A O 5
ATOM 7377 N N . CYS A 1 37 ? 3.330 17.745 5.805 1.00 72.13 36 CYS A N 5
ATOM 7378 C CA . CYS A 1 37 ? 2.558 17.670 7.031 1.00 74.34 36 CYS A CA 5
ATOM 7379 C C . CYS A 1 37 ? 3.469 17.080 8.102 1.00 24.41 36 CYS A C 5
ATOM 7380 O O . CYS A 1 37 ? 3.984 17.810 8.944 1.00 22.44 36 CYS A O 5
ATOM 7388 N N . GLY A 1 38 ? 3.760 15.786 8.011 1.00 60.01 37 GLY A N 5
ATOM 7389 C CA . GLY A 1 38 ? 4.593 15.075 8.962 1.00 70.44 37 GLY A CA 5
ATOM 7390 C C . GLY A 1 38 ? 4.361 13.587 8.799 1.00 12.01 37 GLY A C 5
ATOM 7391 O O . GLY A 1 38 ? 4.838 12.973 7.844 1.00 63.05 37 GLY A O 5
ATOM 7395 N N . ASP A 1 39 ? 3.537 13.036 9.681 1.00 60.02 38 ASP A N 5
ATOM 7396 C CA . ASP A 1 39 ? 3.187 11.620 9.766 1.00 21.21 38 ASP A CA 5
ATOM 7397 C C . ASP A 1 39 ? 1.722 11.458 9.389 1.00 21.24 38 ASP A C 5
ATOM 7398 O O . ASP A 1 39 ? 1.042 10.543 9.857 1.00 42.12 38 ASP A O 5
ATOM 7407 N N . ASN A 1 40 ? 1.217 12.380 8.568 1.00 70.22 39 ASN A N 5
ATOM 7408 C CA . ASN A 1 40 ? -0.162 12.435 8.117 1.00 15.31 39 ASN A CA 5
ATOM 7409 C C . ASN A 1 40 ? -0.161 12.619 6.598 1.00 21.13 39 ASN A C 5
ATOM 7410 O O . ASN A 1 40 ? -0.527 13.678 6.088 1.00 23.11 39 ASN A O 5
ATOM 7421 N N . SER A 1 41 ? 0.288 11.609 5.860 1.00 40.31 40 SER A N 5
ATOM 7422 C CA . SER A 1 41 ? 0.250 11.522 4.423 1.00 21.21 40 SER A CA 5
ATOM 7423 C C . SER A 1 41 ? -0.169 10.130 3.983 1.00 74.30 40 SER A C 5
ATOM 7424 O O . SER A 1 41 ? -0.650 9.342 4.805 1.00 4.20 40 SER A O 5
ATOM 7432 N N . LEU A 1 42 ? -0.139 9.897 2.669 1.00 5.41 41 LEU A N 5
ATOM 7433 C CA . LEU A 1 42 ? -0.809 8.848 2.004 1.00 52.12 41 LEU A CA 5
ATOM 7434 C C . LEU A 1 42 ? 0.158 8.345 0.926 1.00 75.44 41 LEU A C 5
ATOM 7435 O O . LEU A 1 42 ? 0.705 9.179 0.207 1.00 61.32 41 LEU A O 5
ATOM 7451 N N . VAL A 1 43 ? 0.407 7.032 0.799 1.00 52.31 42 VAL A N 5
ATOM 7452 C CA . VAL A 1 43 ? 1.429 6.458 -0.088 1.00 3.41 42 VAL A CA 5
ATOM 7453 C C . VAL A 1 43 ? 0.822 5.307 -0.906 1.00 73.25 42 VAL A C 5
ATOM 7454 O O . VAL A 1 43 ? 0.158 4.401 -0.384 1.00 50.21 42 VAL A O 5
ATOM 7467 N N . ALA A 1 44 ? 0.951 5.440 -2.231 1.00 52.40 43 ALA A N 5
ATOM 7468 C CA . ALA A 1 44 ? 0.177 4.709 -3.223 1.00 41.24 43 ALA A CA 5
ATOM 7469 C C . ALA A 1 44 ? 0.914 3.426 -3.604 1.00 71.44 43 ALA A C 5
ATOM 7470 O O . ALA A 1 44 ? 1.637 3.394 -4.600 1.00 13.12 43 ALA A O 5
ATOM 7477 N N . LEU A 1 45 ? 0.749 2.351 -2.843 1.00 45.10 44 LEU A N 5
ATOM 7478 C CA . LEU A 1 45 ? 1.496 1.119 -3.066 1.00 63.41 44 LEU A CA 5
ATOM 7479 C C . LEU A 1 45 ? 1.090 0.456 -4.375 1.00 74.24 44 LEU A C 5
ATOM 7480 O O . LEU A 1 45 ? -0.095 0.373 -4.729 1.00 51.13 44 LEU A O 5
ATOM 7496 N N . LYS A 1 46 ? 2.114 -0.019 -5.084 1.00 20.14 45 LYS A N 5
ATOM 7497 C CA . LYS A 1 46 ? 2.017 -1.101 -6.045 1.00 61.32 45 LYS A CA 5
ATOM 7498 C C . LYS A 1 46 ? 1.967 -2.355 -5.192 1.00 72.04 45 LYS A C 5
ATOM 7499 O O . LYS A 1 46 ? 2.992 -2.815 -4.705 1.00 45.52 45 LYS A O 5
ATOM 7518 N N . LEU A 1 47 ? 0.759 -2.845 -4.967 1.00 51.01 46 LEU A N 5
ATOM 7519 C CA . LEU A 1 47 ? 0.499 -4.190 -4.507 1.00 32.32 46 LEU A CA 5
ATOM 7520 C C . LEU A 1 47 ? -0.179 -4.803 -5.721 1.00 73.05 46 LEU A C 5
ATOM 7521 O O . LEU A 1 47 ? -1.216 -4.273 -6.125 1.00 11.54 46 LEU A O 5
ATOM 7537 N N . LEU A 1 48 ? 0.430 -5.802 -6.367 1.00 52.21 47 LEU A N 5
ATOM 7538 C CA . LEU A 1 48 ? -0.217 -6.483 -7.487 1.00 73.32 47 LEU A CA 5
ATOM 7539 C C . LEU A 1 48 ? 0.057 -7.982 -7.551 1.00 0.22 47 LEU A C 5
ATOM 7540 O O . LEU A 1 48 ? -0.884 -8.737 -7.787 1.00 1.23 47 LEU A O 5
ATOM 7556 N N . SER A 1 49 ? 1.271 -8.443 -7.249 1.00 61.44 48 SER A N 5
ATOM 7557 C CA . SER A 1 49 ? 1.482 -9.848 -6.923 1.00 42.04 48 SER A CA 5
ATOM 7558 C C . SER A 1 49 ? 1.108 -10.098 -5.448 1.00 63.52 48 SER A C 5
ATOM 7559 O O . SER A 1 49 ? 0.977 -9.137 -4.691 1.00 71.03 48 SER A O 5
ATOM 7567 N N . PRO A 1 50 ? 0.985 -11.353 -4.988 1.00 1.44 49 PRO A N 5
ATOM 7568 C CA . PRO A 1 50 ? 0.590 -12.501 -5.790 1.00 52.22 49 PRO A CA 5
ATOM 7569 C C . PRO A 1 50 ? -0.718 -12.225 -6.535 1.00 65.35 49 PRO A C 5
ATOM 7570 O O . PRO A 1 50 ? -1.417 -11.266 -6.232 1.00 73.43 49 PRO A O 5
ATOM 7581 N N . ASP A 1 51 ? -1.029 -13.065 -7.513 1.00 63.42 50 ASP A N 5
ATOM 7582 C CA . ASP A 1 51 ? -1.991 -12.748 -8.567 1.00 42.41 50 ASP A CA 5
ATOM 7583 C C . ASP A 1 51 ? -3.180 -13.703 -8.486 1.00 63.21 50 ASP A C 5
ATOM 7584 O O . ASP A 1 51 ? -3.034 -14.839 -8.008 1.00 20.24 50 ASP A O 5
ATOM 7593 N N . GLY A 1 52 ? -4.338 -13.250 -8.952 1.00 42.41 51 GLY A N 5
ATOM 7594 C CA . GLY A 1 52 ? -5.596 -13.967 -9.001 1.00 2.11 51 GLY A CA 5
ATOM 7595 C C . GLY A 1 52 ? -6.400 -13.770 -7.723 1.00 4.44 51 GLY A C 5
ATOM 7596 O O . GLY A 1 52 ? -5.863 -13.387 -6.680 1.00 1.23 51 GLY A O 5
ATOM 7600 N N . ASP A 1 53 ? -7.689 -14.118 -7.784 1.00 22.12 52 ASP A N 5
ATOM 7601 C CA . ASP A 1 53 ? -8.695 -13.660 -6.820 1.00 12.10 52 ASP A CA 5
ATOM 7602 C C . ASP A 1 53 ? -8.426 -14.168 -5.401 1.00 51.41 52 ASP A C 5
ATOM 7603 O O . ASP A 1 53 ? -9.007 -13.675 -4.433 1.00 42.43 52 ASP A O 5
ATOM 7612 N N . ASN A 1 54 ? -7.581 -15.194 -5.270 1.00 54.35 53 ASN A N 5
ATOM 7613 C CA . ASN A 1 54 ? -7.064 -15.682 -4.004 1.00 62.32 53 ASN A CA 5
ATOM 7614 C C . ASN A 1 54 ? -6.369 -14.533 -3.279 1.00 41.11 53 ASN A C 5
ATOM 7615 O O . ASN A 1 54 ? -6.764 -14.166 -2.176 1.00 45.30 53 ASN A O 5
ATOM 7626 N N . ALA A 1 55 ? -5.340 -13.972 -3.914 1.00 55.54 54 ALA A N 5
ATOM 7627 C CA . ALA A 1 55 ? -4.514 -12.920 -3.359 1.00 70.41 54 ALA A CA 5
ATOM 7628 C C . ALA A 1 55 ? -5.329 -11.655 -3.148 1.00 55.10 54 ALA A C 5
ATOM 7629 O O . ALA A 1 55 ? -5.255 -11.097 -2.052 1.00 22.14 54 ALA A O 5
ATOM 7636 N N . TRP A 1 56 ? -6.127 -11.266 -4.148 1.00 23.24 55 TRP A N 5
ATOM 7637 C CA . TRP A 1 56 ? -7.091 -10.181 -4.051 1.00 11.51 55 TRP A CA 5
ATOM 7638 C C . TRP A 1 56 ? -7.911 -10.242 -2.771 1.00 33.32 55 TRP A C 5
ATOM 7639 O O . TRP A 1 56 ? -7.819 -9.338 -1.941 1.00 0.23 55 TRP A O 5
ATOM 7660 N N . SER A 1 57 ? -8.704 -11.304 -2.619 1.00 21.21 56 SER A N 5
ATOM 7661 C CA . SER A 1 57 ? -9.617 -11.461 -1.504 1.00 24.35 56 SER A CA 5
ATOM 7662 C C . SER A 1 57 ? -8.802 -11.395 -0.221 1.00 0.41 56 SER A C 5
ATOM 7663 O O . SER A 1 57 ? -9.101 -10.545 0.605 1.00 40.04 56 SER A O 5
ATOM 7671 N N . VAL A 1 58 ? -7.747 -12.196 -0.047 1.00 44.53 57 VAL A N 5
ATOM 7672 C CA . VAL A 1 58 ? -6.923 -12.112 1.158 1.00 64.41 57 VAL A CA 5
ATOM 7673 C C . VAL A 1 58 ? -6.506 -10.662 1.459 1.00 34.20 57 VAL A C 5
ATOM 7674 O O . VAL A 1 58 ? -6.733 -10.198 2.577 1.00 41.32 57 VAL A O 5
ATOM 7687 N N . MET A 1 59 ? -5.922 -9.931 0.502 1.00 70.23 58 MET A N 5
ATOM 7688 C CA . MET A 1 59 ? -5.362 -8.623 0.823 1.00 41.33 58 MET A CA 5
ATOM 7689 C C . MET A 1 59 ? -6.461 -7.601 1.125 1.00 51.15 58 MET A C 5
ATOM 7690 O O . MET A 1 59 ? -6.321 -6.801 2.053 1.00 2.02 58 MET A O 5
ATOM 7704 N N . TYR A 1 60 ? -7.556 -7.619 0.364 1.00 75.11 59 TYR A N 5
ATOM 7705 C CA . TYR A 1 60 ? -8.693 -6.730 0.548 1.00 61.35 59 TYR A CA 5
ATOM 7706 C C . TYR A 1 60 ? -9.365 -7.013 1.890 1.00 44.01 59 TYR A C 5
ATOM 7707 O O . TYR A 1 60 ? -9.584 -6.088 2.674 1.00 31.04 59 TYR A O 5
ATOM 7725 N N . LYS A 1 61 ? -9.633 -8.288 2.192 1.00 12.12 60 LYS A N 5
ATOM 7726 C CA . LYS A 1 61 ? -10.198 -8.715 3.462 1.00 21.22 60 LYS A CA 5
ATOM 7727 C C . LYS A 1 61 ? -9.323 -8.235 4.620 1.00 72.12 60 LYS A C 5
ATOM 7728 O O . LYS A 1 61 ? -9.848 -7.700 5.595 1.00 21.42 60 LYS A O 5
ATOM 7747 N N . LEU A 1 62 ? -7.995 -8.369 4.522 1.00 44.13 61 LEU A N 5
ATOM 7748 C CA . LEU A 1 62 ? -7.106 -7.946 5.604 1.00 31.23 61 LEU A CA 5
ATOM 7749 C C . LEU A 1 62 ? -7.048 -6.426 5.730 1.00 75.51 61 LEU A C 5
ATOM 7750 O O . LEU A 1 62 ? -6.986 -5.912 6.843 1.00 44.12 61 LEU A O 5
ATOM 7766 N N . SER A 1 63 ? -7.078 -5.678 4.630 1.00 45.33 62 SER A N 5
ATOM 7767 C CA . SER A 1 63 ? -7.136 -4.222 4.720 1.00 31.31 62 SER A CA 5
ATOM 7768 C C . SER A 1 63 ? -8.460 -3.759 5.339 1.00 44.42 62 SER A C 5
ATOM 7769 O O . SER A 1 63 ? -8.427 -2.870 6.193 1.00 72.21 62 SER A O 5
ATOM 7777 N N . GLN A 1 64 ? -9.592 -4.408 5.026 1.00 41.22 63 GLN A N 5
ATOM 7778 C CA . GLN A 1 64 ? -10.839 -4.221 5.763 1.00 54.32 63 GLN A CA 5
ATOM 7779 C C . GLN A 1 64 ? -10.579 -4.494 7.247 1.00 13.34 63 GLN A C 5
ATOM 7780 O O . GLN A 1 64 ? -10.847 -3.620 8.078 1.00 24.14 63 GLN A O 5
ATOM 7794 N N . ALA A 1 65 ? -10.011 -5.666 7.565 1.00 43.13 64 ALA A N 5
ATOM 7795 C CA . ALA A 1 65 ? -9.732 -6.115 8.920 1.00 72.24 64 ALA A CA 5
ATOM 7796 C C . ALA A 1 65 ? -9.044 -5.018 9.735 1.00 54.33 64 ALA A C 5
ATOM 7797 O O . ALA A 1 65 ? -9.626 -4.552 10.712 1.00 32.25 64 ALA A O 5
ATOM 7804 N N . LEU A 1 66 ? -7.851 -4.597 9.301 1.00 31.21 65 LEU A N 5
ATOM 7805 C CA . LEU A 1 66 ? -7.024 -3.534 9.862 1.00 14.43 65 LEU A CA 5
ATOM 7806 C C . LEU A 1 66 ? -7.775 -2.198 9.952 1.00 53.15 65 LEU A C 5
ATOM 7807 O O . LEU A 1 66 ? -7.659 -1.494 10.962 1.00 2.32 65 LEU A O 5
ATOM 7823 N N . SER A 1 67 ? -8.529 -1.830 8.909 1.00 30.13 66 SER A N 5
ATOM 7824 C CA . SER A 1 67 ? -9.222 -0.546 8.851 1.00 4.12 66 SER A CA 5
ATOM 7825 C C . SER A 1 67 ? -10.358 -0.454 9.863 1.00 21.33 66 SER A C 5
ATOM 7826 O O . SER A 1 67 ? -10.700 0.649 10.284 1.00 51.54 66 SER A O 5
ATOM 7834 N N . ASP A 1 68 ? -10.947 -1.585 10.252 1.00 45.44 67 ASP A N 5
ATOM 7835 C CA . ASP A 1 68 ? -11.996 -1.602 11.269 1.00 54.45 67 ASP A CA 5
ATOM 7836 C C . ASP A 1 68 ? -11.441 -1.385 12.678 1.00 52.14 67 ASP A C 5
ATOM 7837 O O . ASP A 1 68 ? -12.219 -1.139 13.602 1.00 32.21 67 ASP A O 5
ATOM 7846 N N . ILE A 1 69 ? -10.122 -1.507 12.876 1.00 32.44 68 ILE A N 5
ATOM 7847 C CA . ILE A 1 69 ? -9.468 -1.310 14.156 1.00 20.34 68 ILE A CA 5
ATOM 7848 C C . ILE A 1 69 ? -9.104 0.172 14.245 1.00 34.04 68 ILE A C 5
ATOM 7849 O O . ILE A 1 69 ? -9.680 0.908 15.049 1.00 75.53 68 ILE A O 5
ATOM 7865 N N . GLU A 1 70 ? -8.157 0.609 13.407 1.00 24.32 69 GLU A N 5
ATOM 7866 C CA . GLU A 1 70 ? -7.581 1.944 13.450 1.00 13.14 69 GLU A CA 5
ATOM 7867 C C . GLU A 1 70 ? -6.844 2.319 12.161 1.00 51.41 69 GLU A C 5
ATOM 7868 O O . GLU A 1 70 ? -6.545 3.496 11.974 1.00 53.01 69 GLU A O 5
ATOM 7880 N N . VAL A 1 71 ? -6.414 1.340 11.355 1.00 64.42 70 VAL A N 5
ATOM 7881 C CA . VAL A 1 71 ? -5.451 1.541 10.273 1.00 14.23 70 VAL A CA 5
ATOM 7882 C C . VAL A 1 71 ? -6.151 1.516 8.895 1.00 5.32 70 VAL A C 5
ATOM 7883 O O . VAL A 1 71 ? -6.260 0.445 8.290 1.00 0.12 70 VAL A O 5
ATOM 7896 N N . PRO A 1 72 ? -6.701 2.640 8.392 1.00 41.21 71 PRO A N 5
ATOM 7897 C CA . PRO A 1 72 ? -7.349 2.671 7.086 1.00 51.34 71 PRO A CA 5
ATOM 7898 C C . PRO A 1 72 ? -6.321 2.454 5.973 1.00 2.42 71 PRO A C 5
ATOM 7899 O O . PRO A 1 72 ? -5.253 3.066 5.995 1.00 62.01 71 PRO A O 5
ATOM 7910 N N . CYS A 1 73 ? -6.677 1.649 4.973 1.00 0.23 72 CYS A N 5
ATOM 7911 C CA . CYS A 1 73 ? -6.032 1.619 3.674 1.00 2.01 72 CYS A CA 5
ATOM 7912 C C . CYS A 1 73 ? -7.149 1.629 2.656 1.00 23.24 72 CYS A C 5
ATOM 7913 O O . CYS A 1 73 ? -8.155 0.939 2.819 1.00 22.44 72 CYS A O 5
ATOM 7921 N N . SER A 1 74 ? -6.901 2.320 1.554 1.00 71.21 73 SER A N 5
ATOM 7922 C CA . SER A 1 74 ? -7.720 2.127 0.371 1.00 71.12 73 SER A CA 5
ATOM 7923 C C . SER A 1 74 ? -7.147 0.982 -0.434 1.00 24.45 73 SER A C 5
ATOM 7924 O O . SER A 1 74 ? -5.952 0.960 -0.734 1.00 23.12 73 SER A O 5
ATOM 7932 N N . VAL A 1 75 ? -8.022 0.088 -0.859 1.00 73.00 74 VAL A N 5
ATOM 7933 C CA . VAL A 1 75 ? -7.739 -0.972 -1.797 1.00 42.33 74 VAL A CA 5
ATOM 7934 C C . VAL A 1 75 ? -8.555 -0.647 -3.041 1.00 64.21 74 VAL A C 5
ATOM 7935 O O . VAL A 1 75 ? -9.699 -0.214 -2.896 1.00 2.42 74 VAL A O 5
ATOM 7948 N N . LEU A 1 76 ? -8.010 -0.848 -4.242 1.00 44.43 75 LEU A N 5
ATOM 7949 C CA . LEU A 1 76 ? -8.769 -0.846 -5.488 1.00 41.01 75 LEU A CA 5
ATOM 7950 C C . LEU A 1 76 ? -8.236 -1.951 -6.396 1.00 24.12 75 LEU A C 5
ATOM 7951 O O . LEU A 1 76 ? -7.187 -2.543 -6.139 1.00 33.22 75 LEU A O 5
ATOM 7967 N N . GLU A 1 77 ? -8.973 -2.207 -7.468 1.00 35.20 76 GLU A N 5
ATOM 7968 C CA . GLU A 1 77 ? -8.837 -3.308 -8.408 1.00 22.45 76 GLU A CA 5
ATOM 7969 C C . GLU A 1 77 ? -9.007 -2.720 -9.806 1.00 61.51 76 GLU A C 5
ATOM 7970 O O . GLU A 1 77 ? -9.685 -1.701 -10.005 1.00 64.02 76 GLU A O 5
ATOM 7982 N N . CYS A 1 78 ? -8.327 -3.330 -10.769 1.00 71.32 77 CYS A N 5
ATOM 7983 C CA . CYS A 1 78 ? -8.412 -3.009 -12.176 1.00 34.34 77 CYS A CA 5
ATOM 7984 C C . CYS A 1 78 ? -7.972 -4.276 -12.887 1.00 1.51 77 CYS A C 5
ATOM 7985 O O . CYS A 1 78 ? -6.777 -4.447 -13.117 1.00 63.40 77 CYS A O 5
ATOM 7993 N N . GLU A 1 79 ? -8.928 -5.164 -13.168 1.00 32.23 78 GLU A N 5
ATOM 7994 C CA . GLU A 1 79 ? -8.792 -6.391 -13.936 1.00 0.13 78 GLU A CA 5
ATOM 7995 C C . GLU A 1 79 ? -7.938 -7.445 -13.223 1.00 14.52 78 GLU A C 5
ATOM 7996 O O . GLU A 1 79 ? -8.428 -8.496 -12.815 1.00 41.54 78 GLU A O 5
ATOM 8008 N N . GLY A 1 80 ? -6.653 -7.161 -13.062 1.00 44.51 79 GLY A N 5
ATOM 8009 C CA . GLY A 1 80 ? -5.640 -8.049 -12.536 1.00 64.13 79 GLY A CA 5
ATOM 8010 C C . GLY A 1 80 ? -4.385 -7.282 -12.127 1.00 34.43 79 GLY A C 5
ATOM 8011 O O . GLY A 1 80 ? -3.339 -7.900 -11.943 1.00 33.41 79 GLY A O 5
ATOM 8015 N N . GLU A 1 81 ? -4.461 -5.954 -12.001 1.00 52.22 80 GLU A N 5
ATOM 8016 C CA . GLU A 1 81 ? -3.362 -5.126 -11.536 1.00 41.12 80 GLU A CA 5
ATOM 8017 C C . GLU A 1 81 ? -3.998 -4.134 -10.559 1.00 14.04 80 GLU A C 5
ATOM 8018 O O . GLU A 1 81 ? -4.372 -3.023 -10.955 1.00 21.52 80 GLU A O 5
ATOM 8030 N N . PRO A 1 82 ? -4.226 -4.553 -9.300 1.00 72.20 81 PRO A N 5
ATOM 8031 C CA . PRO A 1 82 ? -4.850 -3.716 -8.287 1.00 50.31 81 PRO A CA 5
ATOM 8032 C C . PRO A 1 82 ? -3.925 -2.569 -7.858 1.00 35.30 81 PRO A C 5
ATOM 8033 O O . PRO A 1 82 ? -2.824 -2.369 -8.389 1.00 63.02 81 PRO A O 5
ATOM 8044 N N . CYS A 1 83 ? -4.383 -1.756 -6.907 1.00 31.54 82 CYS A N 5
ATOM 8045 C CA . CYS A 1 83 ? -3.540 -0.766 -6.263 1.00 22.23 82 CYS A CA 5
ATOM 8046 C C . CYS A 1 83 ? -3.970 -0.548 -4.820 1.00 71.41 82 CYS A C 5
ATOM 8047 O O . CYS A 1 83 ? -5.101 -0.853 -4.433 1.00 3.01 82 CYS A O 5
ATOM 8055 N N . LEU A 1 84 ? -3.061 0.014 -4.025 1.00 11.31 83 LEU A N 5
ATOM 8056 C CA . LEU A 1 84 ? -3.256 0.214 -2.596 1.00 2.44 83 LEU A CA 5
ATOM 8057 C C . LEU A 1 84 ? -2.820 1.637 -2.249 1.00 75.42 83 LEU A C 5
ATOM 8058 O O . LEU A 1 84 ? -1.993 2.224 -2.950 1.00 24.33 83 LEU A O 5
ATOM 8074 N N . PHE A 1 85 ? -3.364 2.213 -1.183 1.00 12.21 84 PHE A N 5
ATOM 8075 C CA . PHE A 1 85 ? -3.040 3.553 -0.698 1.00 20.51 84 PHE A CA 5
ATOM 8076 C C . PHE A 1 85 ? -3.066 3.415 0.811 1.00 73.43 84 PHE A C 5
ATOM 8077 O O . PHE A 1 85 ? -4.113 3.566 1.450 1.00 24.52 84 PHE A O 5
ATOM 8094 N N . VAL A 1 86 ? -1.919 3.007 1.338 1.00 61.11 85 VAL A N 5
ATOM 8095 C CA . VAL A 1 86 ? -1.678 2.906 2.773 1.00 73.34 85 VAL A CA 5
ATOM 8096 C C . VAL A 1 86 ? -1.253 4.306 3.211 1.00 14.35 85 VAL A C 5
ATOM 8097 O O . VAL A 1 86 ? -0.904 5.123 2.361 1.00 71.34 85 VAL A O 5
ATOM 8110 N N . ASN A 1 87 ? -1.305 4.629 4.506 1.00 45.14 86 ASN A N 5
ATOM 8111 C CA . ASN A 1 87 ? -1.131 6.012 4.946 1.00 1.51 86 ASN A CA 5
ATOM 8112 C C . ASN A 1 87 ? 0.322 6.431 4.729 1.00 73.43 86 ASN A C 5
ATOM 8113 O O . ASN A 1 87 ? 0.718 7.010 3.726 1.00 4.54 86 ASN A O 5
ATOM 8124 N N . ARG A 1 88 ? 1.171 6.071 5.666 1.00 54.32 87 ARG A N 5
ATOM 8125 C CA . ARG A 1 88 ? 2.614 6.172 5.505 1.00 62.20 87 ARG A CA 5
ATOM 8126 C C . ARG A 1 88 ? 3.214 4.985 6.218 1.00 1.22 87 ARG A C 5
ATOM 8127 O O . ARG A 1 88 ? 3.702 4.060 5.584 1.00 62.54 87 ARG A O 5
ATOM 8148 N N . GLN A 1 89 ? 3.076 4.983 7.539 1.00 3.23 88 GLN A N 5
ATOM 8149 C CA . GLN A 1 89 ? 3.536 3.899 8.390 1.00 74.40 88 GLN A CA 5
ATOM 8150 C C . GLN A 1 89 ? 2.820 2.579 8.096 1.00 22.54 88 GLN A C 5
ATOM 8151 O O . GLN A 1 89 ? 3.423 1.526 8.289 1.00 22.40 88 GLN A O 5
ATOM 8165 N N . ASP A 1 90 ? 1.579 2.608 7.583 1.00 10.44 89 ASP A N 5
ATOM 8166 C CA . ASP A 1 90 ? 0.883 1.372 7.224 1.00 61.34 89 ASP A CA 5
ATOM 8167 C C . ASP A 1 90 ? 1.532 0.661 6.037 1.00 42.41 89 ASP A C 5
ATOM 8168 O O . ASP A 1 90 ? 1.285 -0.514 5.845 1.00 11.03 89 ASP A O 5
ATOM 8177 N N . GLU A 1 91 ? 2.416 1.306 5.268 1.00 24.11 90 GLU A N 5
ATOM 8178 C CA . GLU A 1 91 ? 3.281 0.571 4.355 1.00 55.54 90 GLU A CA 5
ATOM 8179 C C . GLU A 1 91 ? 4.103 -0.439 5.150 1.00 34.21 90 GLU A C 5
ATOM 8180 O O . GLU A 1 91 ? 3.818 -1.636 5.073 1.00 0.43 90 GLU A O 5
ATOM 8192 N N . PHE A 1 92 ? 5.099 0.034 5.903 1.00 42.43 91 PHE A N 5
ATOM 8193 C CA . PHE A 1 92 ? 6.102 -0.837 6.489 1.00 23.42 91 PHE A CA 5
ATOM 8194 C C . PHE A 1 92 ? 5.474 -1.806 7.479 1.00 50.34 91 PHE A C 5
ATOM 8195 O O . PHE A 1 92 ? 5.826 -2.985 7.543 1.00 44.23 91 PHE A O 5
ATOM 8212 N N . ALA A 1 93 ? 4.516 -1.290 8.236 1.00 44.22 92 ALA A N 5
ATOM 8213 C CA . ALA A 1 93 ? 3.699 -2.040 9.165 1.00 4.25 92 ALA A CA 5
ATOM 8214 C C . ALA A 1 93 ? 2.976 -3.166 8.427 1.00 22.54 92 ALA A C 5
ATOM 8215 O O . ALA A 1 93 ? 3.232 -4.328 8.737 1.00 11.32 92 ALA A O 5
ATOM 8222 N N . ALA A 1 94 ? 2.119 -2.862 7.441 1.00 12.12 93 ALA A N 5
ATOM 8223 C CA . ALA A 1 94 ? 1.355 -3.881 6.735 1.00 32.34 93 ALA A CA 5
ATOM 8224 C C . ALA A 1 94 ? 2.285 -4.927 6.111 1.00 14.31 93 ALA A C 5
ATOM 8225 O O . ALA A 1 94 ? 1.987 -6.108 6.244 1.00 25.11 93 ALA A O 5
ATOM 8232 N N . THR A 1 95 ? 3.420 -4.559 5.492 1.00 40.44 94 THR A N 5
ATOM 8233 C CA . THR A 1 95 ? 4.330 -5.579 4.953 1.00 33.22 94 THR A CA 5
ATOM 8234 C C . THR A 1 95 ? 4.845 -6.480 6.090 1.00 13.13 94 THR A C 5
ATOM 8235 O O . THR A 1 95 ? 4.850 -7.706 5.948 1.00 71.24 94 THR A O 5
ATOM 8246 N N . CYS A 1 96 ? 5.191 -5.907 7.250 1.00 73.42 95 CYS A N 5
ATOM 8247 C CA . CYS A 1 96 ? 5.644 -6.667 8.407 1.00 14.52 95 CYS A CA 5
ATOM 8248 C C . CYS A 1 96 ? 4.605 -7.727 8.814 1.00 21.13 95 CYS A C 5
ATOM 8249 O O . CYS A 1 96 ? 4.940 -8.910 8.951 1.00 51.11 95 CYS A O 5
ATOM 8257 N N . ARG A 1 97 ? 3.350 -7.314 9.043 1.00 74.21 96 ARG A N 5
ATOM 8258 C CA . ARG A 1 97 ? 2.291 -8.231 9.488 1.00 54.33 96 ARG A CA 5
ATOM 8259 C C . ARG A 1 97 ? 1.873 -9.201 8.390 1.00 70.14 96 ARG A C 5
ATOM 8260 O O . ARG A 1 97 ? 1.662 -10.372 8.693 1.00 72.23 96 ARG A O 5
ATOM 8281 N N . LEU A 1 98 ? 1.755 -8.778 7.132 1.00 33.03 97 LEU A N 5
ATOM 8282 C CA . LEU A 1 98 ? 1.253 -9.642 6.060 1.00 51.02 97 LEU A CA 5
ATOM 8283 C C . LEU A 1 98 ? 2.206 -10.806 5.772 1.00 21.42 97 LEU A C 5
ATOM 8284 O O . LEU A 1 98 ? 1.758 -11.857 5.314 1.00 12.22 97 LEU A O 5
ATOM 8300 N N . LYS A 1 99 ? 3.490 -10.708 6.135 1.00 54.51 98 LYS A N 5
ATOM 8301 C CA . LYS A 1 99 ? 4.409 -11.851 6.063 1.00 55.11 98 LYS A CA 5
ATOM 8302 C C . LYS A 1 99 ? 4.021 -12.996 6.985 1.00 75.44 98 LYS A C 5
ATOM 8303 O O . LYS A 1 99 ? 4.370 -14.145 6.718 1.00 44.10 98 LYS A O 5
ATOM 8322 N N . ASN A 1 100 ? 3.276 -12.712 8.051 1.00 31.15 99 ASN A N 5
ATOM 8323 C CA . ASN A 1 100 ? 2.649 -13.754 8.875 1.00 61.10 99 ASN A CA 5
ATOM 8324 C C . ASN A 1 100 ? 1.519 -14.503 8.143 1.00 10.13 99 ASN A C 5
ATOM 8325 O O . ASN A 1 100 ? 1.085 -15.543 8.633 1.00 31.43 99 ASN A O 5
ATOM 8336 N N . PHE A 1 101 ? 1.019 -13.988 7.011 1.00 40.15 100 PHE A N 5
ATOM 8337 C CA . PHE A 1 101 ? 0.050 -14.643 6.126 1.00 41.52 100 PHE A CA 5
ATOM 8338 C C . PHE A 1 101 ? 0.716 -15.259 4.886 1.00 54.41 100 PHE A C 5
ATOM 8339 O O . PHE A 1 101 ? 0.080 -16.041 4.178 1.00 21.34 100 PHE A O 5
ATOM 8356 N N . GLY A 1 102 ? 1.967 -14.908 4.576 1.00 72.34 101 GLY A N 5
ATOM 8357 C CA . GLY A 1 102 ? 2.751 -15.559 3.531 1.00 32.22 101 GLY A CA 5
ATOM 8358 C C . GLY A 1 102 ? 2.560 -14.971 2.134 1.00 2.10 101 GLY A C 5
ATOM 8359 O O . GLY A 1 102 ? 3.346 -15.279 1.241 1.00 72.44 101 GLY A O 5
ATOM 8363 N N . VAL A 1 103 ? 1.532 -14.151 1.906 1.00 51.02 102 VAL A N 5
ATOM 8364 C CA . VAL A 1 103 ? 1.406 -13.402 0.659 1.00 1.54 102 VAL A CA 5
ATOM 8365 C C . VAL A 1 103 ? 2.578 -12.419 0.561 1.00 20.35 102 VAL A C 5
ATOM 8366 O O . VAL A 1 103 ? 3.026 -11.886 1.581 1.00 61.12 102 VAL A O 5
ATOM 8379 N N . ALA A 1 104 ? 3.109 -12.200 -0.644 1.00 13.11 103 ALA A N 5
ATOM 8380 C CA . ALA A 1 104 ? 4.125 -11.173 -0.839 1.00 30.54 103 ALA A CA 5
ATOM 8381 C C . ALA A 1 104 ? 3.477 -9.796 -0.802 1.00 64.30 103 ALA A C 5
ATOM 8382 O O . ALA A 1 104 ? 2.275 -9.650 -1.018 1.00 22.32 103 ALA A O 5
ATOM 8389 N N . ILE A 1 105 ? 4.308 -8.786 -0.567 1.00 22.24 104 ILE A N 5
ATOM 8390 C CA . ILE A 1 105 ? 3.950 -7.383 -0.475 1.00 44.24 104 ILE A CA 5
ATOM 8391 C C . ILE A 1 105 ? 4.964 -6.629 -1.355 1.00 65.10 104 ILE A C 5
ATOM 8392 O O . ILE A 1 105 ? 5.808 -7.256 -2.006 1.00 31.15 104 ILE A O 5
ATOM 8408 N N . ALA A 1 106 ? 4.868 -5.300 -1.393 1.00 54.41 105 ALA A N 5
ATOM 8409 C CA . ALA A 1 106 ? 5.808 -4.374 -2.013 1.00 41.14 105 ALA A CA 5
ATOM 8410 C C . ALA A 1 106 ? 7.236 -4.507 -1.440 1.00 23.21 105 ALA A C 5
ATOM 8411 O O . ALA A 1 106 ? 7.522 -5.402 -0.636 1.00 14.33 105 ALA A O 5
ATOM 8418 N N . GLU A 1 107 ? 8.147 -3.613 -1.841 1.00 23.31 106 GLU A N 5
ATOM 8419 C CA . GLU A 1 107 ? 9.498 -3.547 -1.278 1.00 2.31 106 GLU A CA 5
ATOM 8420 C C . GLU A 1 107 ? 9.409 -3.407 0.255 1.00 41.25 106 GLU A C 5
ATOM 8421 O O . GLU A 1 107 ? 8.476 -2.768 0.744 1.00 64.50 106 GLU A O 5
ATOM 8433 N N . PRO A 1 108 ? 10.339 -3.981 1.035 1.00 72.44 107 PRO A N 5
ATOM 8434 C CA . PRO A 1 108 ? 10.313 -3.892 2.495 1.00 74.05 107 PRO A CA 5
ATOM 8435 C C . PRO A 1 108 ? 10.807 -2.532 3.003 1.00 13.44 107 PRO A C 5
ATOM 8436 O O . PRO A 1 108 ? 11.477 -1.802 2.271 1.00 13.43 107 PRO A O 5
ATOM 8447 N N . PHE A 1 109 ? 10.611 -2.254 4.299 1.00 64.52 108 PHE A N 5
ATOM 8448 C CA . PHE A 1 109 ? 11.281 -1.210 5.073 1.00 54.12 108 PHE A CA 5
ATOM 8449 C C . PHE A 1 109 ? 12.793 -1.441 5.277 1.00 12.23 108 PHE A C 5
ATOM 8450 O O . PHE A 1 109 ? 13.348 -1.359 6.375 1.00 63.31 108 PHE A O 5
ATOM 8467 N N . SER A 1 110 ? 13.481 -1.749 4.191 1.00 54.51 109 SER A N 5
ATOM 8468 C CA . SER A 1 110 ? 14.919 -1.609 4.016 1.00 63.22 109 SER A CA 5
ATOM 8469 C C . SER A 1 110 ? 15.399 -0.202 4.408 1.00 21.34 109 SER A C 5
ATOM 8470 O O . SER A 1 110 ? 14.595 0.703 4.623 1.00 3.23 109 SER A O 5
ATOM 8478 N N . ASN A 1 111 ? 16.722 -0.018 4.460 1.00 64.00 110 ASN A N 5
ATOM 8479 C CA . ASN A 1 111 ? 17.401 1.195 4.915 1.00 60.00 110 ASN A CA 5
ATOM 8480 C C . ASN A 1 111 ? 16.760 2.453 4.320 1.00 62.21 110 ASN A C 5
ATOM 8481 O O . ASN A 1 111 ? 16.766 2.647 3.109 1.00 44.00 110 ASN A O 5
ATOM 8492 N N . TYR A 1 112 ? 16.136 3.232 5.209 1.00 24.44 111 TYR A N 5
ATOM 8493 C CA . TYR A 1 112 ? 15.363 4.457 4.995 1.00 5.14 111 TYR A CA 5
ATOM 8494 C C . TYR A 1 112 ? 14.350 4.416 3.846 1.00 74.04 111 TYR A C 5
ATOM 8495 O O . TYR A 1 112 ? 13.903 5.477 3.393 1.00 33.12 111 TYR A O 5
ATOM 8513 N N . ASN A 1 113 ? 13.909 3.217 3.482 1.00 53.43 112 ASN A N 5
ATOM 8514 C CA . ASN A 1 113 ? 12.953 2.892 2.433 1.00 15.00 112 ASN A CA 5
ATOM 8515 C C . ASN A 1 113 ? 13.534 3.358 1.086 1.00 22.31 112 ASN A C 5
ATOM 8516 O O . ASN A 1 113 ? 13.265 4.475 0.646 1.00 1.41 112 ASN A O 5
ATOM 8527 N N . PRO A 1 114 ? 14.381 2.536 0.440 1.00 64.00 113 PRO A N 5
ATOM 8528 C CA . PRO A 1 114 ? 15.275 2.933 -0.657 1.00 72.22 113 PRO A CA 5
ATOM 8529 C C . PRO A 1 114 ? 14.613 3.108 -2.032 1.00 22.43 113 PRO A C 5
ATOM 8530 O O . PRO A 1 114 ? 15.286 3.478 -3.003 1.00 71.02 113 PRO A O 5
ATOM 8541 N N . PHE A 1 115 ? 13.379 2.630 -2.153 1.00 42.11 114 PHE A N 5
ATOM 8542 C CA . PHE A 1 115 ? 12.624 2.398 -3.384 1.00 33.32 114 PHE A CA 5
ATOM 8543 C C . PHE A 1 115 ? 12.440 3.678 -4.209 1.00 21.11 114 PHE A C 5
ATOM 8544 O O . PHE A 1 115 ? 11.744 3.628 -5.243 1.00 55.41 114 PHE A O 5
ATOM 8561 N N . THR A 1 3 ? 9.218 -21.176 -0.029 1.00 75.14 2 THR A N 6
ATOM 8562 C CA . THR A 1 3 ? 8.333 -20.439 0.874 1.00 75.21 2 THR A CA 6
ATOM 8563 C C . THR A 1 3 ? 9.031 -19.235 1.530 1.00 32.41 2 THR A C 6
ATOM 8564 O O . THR A 1 3 ? 8.728 -18.876 2.665 1.00 2.25 2 THR A O 6
ATOM 8575 N N . SER A 1 4 ? 10.002 -18.629 0.838 1.00 21.32 3 SER A N 6
ATOM 8576 C CA . SER A 1 4 ? 10.674 -17.410 1.270 1.00 50.01 3 SER A CA 6
ATOM 8577 C C . SER A 1 4 ? 9.737 -16.212 1.073 1.00 41.15 3 SER A C 6
ATOM 8578 O O . SER A 1 4 ? 9.077 -16.130 0.031 1.00 44.24 3 SER A O 6
ATOM 8586 N N . LEU A 1 5 ? 9.698 -15.273 2.025 1.00 72.42 4 LEU A N 6
ATOM 8587 C CA . LEU A 1 5 ? 8.646 -14.260 2.128 1.00 43.22 4 LEU A CA 6
ATOM 8588 C C . LEU A 1 5 ? 9.189 -12.826 2.170 1.00 34.11 4 LEU A C 6
ATOM 8589 O O . LEU A 1 5 ? 8.459 -11.887 2.482 1.00 42.12 4 LEU A O 6
ATOM 8605 N N . GLN A 1 6 ? 10.458 -12.623 1.828 1.00 64.41 5 GLN A N 6
ATOM 8606 C CA . GLN A 1 6 ? 11.136 -11.327 1.872 1.00 11.13 5 GLN A CA 6
ATOM 8607 C C . GLN A 1 6 ? 10.929 -10.560 0.581 1.00 64.12 5 GLN A C 6
ATOM 8608 O O . GLN A 1 6 ? 11.723 -9.662 0.302 1.00 55.22 5 GLN A O 6
ATOM 8622 N N . LEU A 1 7 ? 9.857 -10.860 -0.158 1.00 52.54 6 LEU A N 6
ATOM 8623 C CA . LEU A 1 7 ? 9.620 -10.576 -1.556 1.00 55.25 6 LEU A CA 6
ATOM 8624 C C . LEU A 1 7 ? 9.544 -9.066 -1.821 1.00 51.12 6 LEU A C 6
ATOM 8625 O O . LEU A 1 7 ? 8.480 -8.487 -1.982 1.00 2.10 6 LEU A O 6
ATOM 8641 N N . SER A 1 8 ? 10.680 -8.394 -1.742 1.00 23.44 7 SER A N 6
ATOM 8642 C CA . SER A 1 8 ? 10.810 -6.946 -1.794 1.00 72.43 7 SER A CA 6
ATOM 8643 C C . SER A 1 8 ? 10.983 -6.489 -3.241 1.00 52.54 7 SER A C 6
ATOM 8644 O O . SER A 1 8 ? 11.803 -7.043 -3.971 1.00 3.53 7 SER A O 6
ATOM 8652 N N . ILE A 1 9 ? 10.241 -5.454 -3.644 1.00 10.03 8 ILE A N 6
ATOM 8653 C CA . ILE A 1 9 ? 10.354 -4.835 -4.955 1.00 61.44 8 ILE A CA 6
ATOM 8654 C C . ILE A 1 9 ? 10.331 -3.326 -4.758 1.00 62.15 8 ILE A C 6
ATOM 8655 O O . ILE A 1 9 ? 9.322 -2.774 -4.307 1.00 24.34 8 ILE A O 6
ATOM 8671 N N . VAL A 1 10 ? 11.411 -2.658 -5.140 1.00 74.25 9 VAL A N 6
ATOM 8672 C CA . VAL A 1 10 ? 11.526 -1.207 -5.127 1.00 4.25 9 VAL A CA 6
ATOM 8673 C C . VAL A 1 10 ? 11.530 -0.697 -6.573 1.00 42.42 9 VAL A C 6
ATOM 8674 O O . VAL A 1 10 ? 12.041 -1.389 -7.455 1.00 32.04 9 VAL A O 6
ATOM 8687 N N . HIS A 1 11 ? 10.984 0.499 -6.826 1.00 12.25 10 HIS A N 6
ATOM 8688 C CA . HIS A 1 11 ? 11.056 1.158 -8.131 1.00 65.41 10 HIS A CA 6
ATOM 8689 C C . HIS A 1 11 ? 11.128 2.680 -7.968 1.00 71.22 10 HIS A C 6
ATOM 8690 O O . HIS A 1 11 ? 12.202 3.253 -8.164 1.00 72.30 10 HIS A O 6
ATOM 8704 N N . ARG A 1 12 ? 10.005 3.366 -7.700 1.00 20.30 11 ARG A N 6
ATOM 8705 C CA . ARG A 1 12 ? 9.947 4.840 -7.764 1.00 43.33 11 ARG A CA 6
ATOM 8706 C C . ARG A 1 12 ? 9.248 5.504 -6.585 1.00 54.02 11 ARG A C 6
ATOM 8707 O O . ARG A 1 12 ? 9.491 6.689 -6.363 1.00 43.12 11 ARG A O 6
ATOM 8728 N N . LEU A 1 13 ? 8.461 4.755 -5.808 1.00 15.24 12 LEU A N 6
ATOM 8729 C CA . LEU A 1 13 ? 7.768 5.192 -4.591 1.00 42.31 12 LEU A CA 6
ATOM 8730 C C . LEU A 1 13 ? 6.657 6.219 -4.886 1.00 41.11 12 LEU A C 6
ATOM 8731 O O . LEU A 1 13 ? 6.661 6.879 -5.935 1.00 13.13 12 LEU A O 6
ATOM 8747 N N . PRO A 1 14 ? 5.666 6.362 -3.991 1.00 54.33 13 PRO A N 6
ATOM 8748 C CA . PRO A 1 14 ? 4.697 7.446 -4.039 1.00 71.55 13 PRO A CA 6
ATOM 8749 C C . PRO A 1 14 ? 5.317 8.752 -3.515 1.00 40.14 13 PRO A C 6
ATOM 8750 O O . PRO A 1 14 ? 6.446 8.800 -3.015 1.00 15.02 13 PRO A O 6
ATOM 8761 N N . GLN A 1 15 ? 4.539 9.823 -3.607 1.00 10.31 14 GLN A N 6
ATOM 8762 C CA . GLN A 1 15 ? 4.756 11.098 -2.938 1.00 50.20 14 GLN A CA 6
ATOM 8763 C C . GLN A 1 15 ? 3.717 11.235 -1.827 1.00 51.10 14 GLN A C 6
ATOM 8764 O O . GLN A 1 15 ? 2.888 10.348 -1.617 1.00 50.41 14 GLN A O 6
ATOM 8778 N N . ASN A 1 16 ? 3.768 12.356 -1.117 1.00 2.30 15 ASN A N 6
ATOM 8779 C CA . ASN A 1 16 ? 2.670 12.865 -0.317 1.00 33.32 15 ASN A CA 6
ATOM 8780 C C . ASN A 1 16 ? 1.528 13.237 -1.266 1.00 1.53 15 ASN A C 6
ATOM 8781 O O . ASN A 1 16 ? 1.755 13.892 -2.280 1.00 23.34 15 ASN A O 6
ATOM 8792 N N . TYR A 1 17 ? 0.304 12.812 -0.954 1.00 42.01 16 TYR A N 6
ATOM 8793 C CA . TYR A 1 17 ? -0.930 13.234 -1.610 1.00 32.13 16 TYR A CA 6
ATOM 8794 C C . TYR A 1 17 ? -2.065 13.046 -0.593 1.00 70.53 16 TYR A C 6
ATOM 8795 O O . TYR A 1 17 ? -1.794 12.812 0.591 1.00 64.33 16 TYR A O 6
ATOM 8813 N N . ARG A 1 18 ? -3.317 13.231 -1.014 1.00 62.43 17 ARG A N 6
ATOM 8814 C CA . ARG A 1 18 ? -4.491 13.290 -0.146 1.00 55.23 17 ARG A CA 6
ATOM 8815 C C . ARG A 1 18 ? -5.740 12.845 -0.902 1.00 60.44 17 ARG A C 6
ATOM 8816 O O . ARG A 1 18 ? -5.660 12.486 -2.080 1.00 52.41 17 ARG A O 6
ATOM 8837 N N . TRP A 1 19 ? -6.894 12.847 -0.233 1.00 41.04 18 TRP A N 6
ATOM 8838 C CA . TRP A 1 19 ? -8.174 12.796 -0.927 1.00 2.33 18 TRP A CA 6
ATOM 8839 C C . TRP A 1 19 ? -8.402 14.166 -1.570 1.00 5.03 18 TRP A C 6
ATOM 8840 O O . TRP A 1 19 ? -7.782 15.159 -1.173 1.00 12.52 18 TRP A O 6
ATOM 8861 N N . SER A 1 20 ? -9.357 14.262 -2.503 1.00 71.22 19 SER A N 6
ATOM 8862 C CA . SER A 1 20 ? -9.735 15.552 -3.083 1.00 1.22 19 SER A CA 6
ATOM 8863 C C . SER A 1 20 ? -10.936 16.190 -2.365 1.00 72.20 19 SER A C 6
ATOM 8864 O O . SER A 1 20 ? -11.687 16.949 -2.973 1.00 24.52 19 SER A O 6
ATOM 8872 N N . ALA A 1 21 ? -11.167 15.845 -1.095 1.00 13.11 20 ALA A N 6
ATOM 8873 C CA . ALA A 1 21 ? -12.288 16.312 -0.278 1.00 12.32 20 ALA A CA 6
ATOM 8874 C C . ALA A 1 21 ? -13.681 16.091 -0.893 1.00 64.13 20 ALA A C 6
ATOM 8875 O O . ALA A 1 21 ? -14.658 16.646 -0.396 1.00 71.13 20 ALA A O 6
ATOM 8882 N N . GLY A 1 22 ? -13.804 15.255 -1.926 1.00 2.44 21 GLY A N 6
ATOM 8883 C CA . GLY A 1 22 ? -15.049 14.945 -2.602 1.00 33.02 21 GLY A CA 6
ATOM 8884 C C . GLY A 1 22 ? -15.461 13.552 -2.182 1.00 21.40 21 GLY A C 6
ATOM 8885 O O . GLY A 1 22 ? -16.401 13.390 -1.409 1.00 51.10 21 GLY A O 6
ATOM 8889 N N . PHE A 1 23 ? -14.695 12.556 -2.625 1.00 43.54 22 PHE A N 6
ATOM 8890 C CA . PHE A 1 23 ? -15.095 11.160 -2.690 1.00 52.34 22 PHE A CA 6
ATOM 8891 C C . PHE A 1 23 ? -14.008 10.356 -1.988 1.00 2.31 22 PHE A C 6
ATOM 8892 O O . PHE A 1 23 ? -13.283 9.600 -2.609 1.00 64.45 22 PHE A O 6
ATOM 8909 N N . ALA A 1 24 ? -13.830 10.574 -0.691 1.00 2.43 23 ALA A N 6
ATOM 8910 C CA . ALA A 1 24 ? -12.741 10.059 0.138 1.00 70.22 23 ALA A CA 6
ATOM 8911 C C . ALA A 1 24 ? -12.515 8.537 0.069 1.00 31.24 23 ALA A C 6
ATOM 8912 O O . ALA A 1 24 ? -11.476 8.072 0.539 1.00 71.23 23 ALA A O 6
ATOM 8919 N N . GLY A 1 25 ? -13.455 7.750 -0.460 1.00 73.13 24 GLY A N 6
ATOM 8920 C CA . GLY A 1 25 ? -13.310 6.314 -0.669 1.00 34.15 24 GLY A CA 6
ATOM 8921 C C . GLY A 1 25 ? -12.892 5.950 -2.096 1.00 51.11 24 GLY A C 6
ATOM 8922 O O . GLY A 1 25 ? -12.456 4.819 -2.316 1.00 52.44 24 GLY A O 6
ATOM 8926 N N . SER A 1 26 ? -13.013 6.856 -3.070 1.00 63.24 25 SER A N 6
ATOM 8927 C CA . SER A 1 26 ? -12.542 6.673 -4.435 1.00 24.50 25 SER A CA 6
ATOM 8928 C C . SER A 1 26 ? -12.275 8.043 -5.080 1.00 15.54 25 SER A C 6
ATOM 8929 O O . SER A 1 26 ? -12.959 8.447 -6.022 1.00 24.13 25 SER A O 6
ATOM 8937 N N . LYS A 1 27 ? -11.295 8.785 -4.564 1.00 72.23 26 LYS A N 6
ATOM 8938 C CA . LYS A 1 27 ? -10.773 10.023 -5.137 1.00 61.43 26 LYS A CA 6
ATOM 8939 C C . LYS A 1 27 ? -9.461 10.361 -4.468 1.00 12.34 26 LYS A C 6
ATOM 8940 O O . LYS A 1 27 ? -9.441 10.609 -3.260 1.00 45.32 26 LYS A O 6
ATOM 8959 N N . VAL A 1 28 ? -8.417 10.563 -5.259 1.00 43.14 27 VAL A N 6
ATOM 8960 C CA . VAL A 1 28 ? -7.141 11.040 -4.759 1.00 14.22 27 VAL A CA 6
ATOM 8961 C C . VAL A 1 28 ? -6.676 12.245 -5.559 1.00 2.20 27 VAL A C 6
ATOM 8962 O O . VAL A 1 28 ? -7.017 12.396 -6.735 1.00 24.32 27 VAL A O 6
ATOM 8975 N N . GLU A 1 29 ? -5.926 13.134 -4.911 1.00 43.24 28 GLU A N 6
ATOM 8976 C CA . GLU A 1 29 ? -5.371 14.312 -5.554 1.00 15.32 28 GLU A CA 6
ATOM 8977 C C . GLU A 1 29 ? -4.024 14.608 -4.866 1.00 32.34 28 GLU A C 6
ATOM 8978 O O . GLU A 1 29 ? -3.905 14.374 -3.657 1.00 54.40 28 GLU A O 6
ATOM 8990 N N . PRO A 1 30 ? -3.006 15.075 -5.612 1.00 54.44 29 PRO A N 6
ATOM 8991 C CA . PRO A 1 30 ? -1.652 15.304 -5.111 1.00 44.20 29 PRO A CA 6
ATOM 8992 C C . PRO A 1 30 ? -1.559 16.449 -4.098 1.00 41.02 29 PRO A C 6
ATOM 8993 O O . PRO A 1 30 ? -2.555 16.984 -3.600 1.00 15.33 29 PRO A O 6
ATOM 9004 N N . ILE A 1 31 ? -0.325 16.829 -3.764 1.00 25.34 30 ILE A N 6
ATOM 9005 C CA . ILE A 1 31 ? -0.070 18.105 -3.125 1.00 45.22 30 ILE A CA 6
ATOM 9006 C C . ILE A 1 31 ? 0.409 19.074 -4.214 1.00 50.31 30 ILE A C 6
ATOM 9007 O O . ILE A 1 31 ? 1.596 19.106 -4.547 1.00 22.22 30 ILE A O 6
ATOM 9023 N N . PRO A 1 32 ? -0.487 19.887 -4.788 1.00 54.51 31 PRO A N 6
ATOM 9024 C CA . PRO A 1 32 ? -0.113 21.103 -5.464 1.00 64.45 31 PRO A CA 6
ATOM 9025 C C . PRO A 1 32 ? 0.288 22.116 -4.396 1.00 2.55 31 PRO A C 6
ATOM 9026 O O . PRO A 1 32 ? -0.549 22.860 -3.893 1.00 42.52 31 PRO A O 6
ATOM 9037 N N . GLN A 1 33 ? 1.574 22.121 -4.026 1.00 33.44 32 GLN A N 6
ATOM 9038 C CA . GLN A 1 33 ? 2.278 23.295 -3.503 1.00 25.32 32 GLN A CA 6
ATOM 9039 C C . GLN A 1 33 ? 1.728 23.855 -2.176 1.00 44.22 32 GLN A C 6
ATOM 9040 O O . GLN A 1 33 ? 2.122 24.934 -1.732 1.00 63.04 32 GLN A O 6
ATOM 9054 N N . ASN A 1 34 ? 0.878 23.089 -1.489 1.00 44.50 33 ASN A N 6
ATOM 9055 C CA . ASN A 1 34 ? 0.185 23.543 -0.288 1.00 25.32 33 ASN A CA 6
ATOM 9056 C C . ASN A 1 34 ? 1.167 23.746 0.866 1.00 33.02 33 ASN A C 6
ATOM 9057 O O . ASN A 1 34 ? 1.031 24.714 1.617 1.00 62.23 33 ASN A O 6
ATOM 9068 N N . GLY A 1 35 ? 2.160 22.863 1.021 1.00 61.22 34 GLY A N 6
ATOM 9069 C CA . GLY A 1 35 ? 3.071 22.887 2.166 1.00 43.02 34 GLY A CA 6
ATOM 9070 C C . GLY A 1 35 ? 3.247 21.530 2.836 1.00 10.33 34 GLY A C 6
ATOM 9071 O O . GLY A 1 35 ? 2.820 20.510 2.282 1.00 74.33 34 GLY A O 6
ATOM 9075 N N . PRO A 1 36 ? 3.917 21.479 4.000 1.00 54.22 35 PRO A N 6
ATOM 9076 C CA . PRO A 1 36 ? 4.002 20.283 4.828 1.00 1.43 35 PRO A CA 6
ATOM 9077 C C . PRO A 1 36 ? 2.638 19.971 5.464 1.00 74.41 35 PRO A C 6
ATOM 9078 O O . PRO A 1 36 ? 1.644 20.655 5.210 1.00 74.14 35 PRO A O 6
ATOM 9089 N N . CYS A 1 37 ? 2.567 18.895 6.248 1.00 72.13 36 CYS A N 6
ATOM 9090 C CA . CYS A 1 37 ? 1.439 18.628 7.138 1.00 74.34 36 CYS A CA 6
ATOM 9091 C C . CYS A 1 37 ? 1.878 17.786 8.342 1.00 24.41 36 CYS A C 6
ATOM 9092 O O . CYS A 1 37 ? 1.228 17.833 9.386 1.00 22.44 36 CYS A O 6
ATOM 9100 N N . GLY A 1 38 ? 2.977 17.032 8.222 1.00 60.01 37 GLY A N 6
ATOM 9101 C CA . GLY A 1 38 ? 3.597 16.326 9.335 1.00 70.44 37 GLY A CA 6
ATOM 9102 C C . GLY A 1 38 ? 3.144 14.880 9.322 1.00 12.01 37 GLY A C 6
ATOM 9103 O O . GLY A 1 38 ? 2.371 14.465 10.179 1.00 63.05 37 GLY A O 6
ATOM 9107 N N . ASP A 1 39 ? 3.555 14.149 8.281 1.00 60.02 38 ASP A N 6
ATOM 9108 C CA . ASP A 1 39 ? 3.247 12.739 8.009 1.00 21.21 38 ASP A CA 6
ATOM 9109 C C . ASP A 1 39 ? 1.748 12.443 7.905 1.00 21.24 38 ASP A C 6
ATOM 9110 O O . ASP A 1 39 ? 1.332 11.290 7.774 1.00 42.12 38 ASP A O 6
ATOM 9119 N N . ASN A 1 40 ? 0.945 13.500 7.799 1.00 70.22 39 ASN A N 6
ATOM 9120 C CA . ASN A 1 40 ? -0.502 13.484 7.692 1.00 15.31 39 ASN A CA 6
ATOM 9121 C C . ASN A 1 40 ? -0.883 13.376 6.215 1.00 21.13 39 ASN A C 6
ATOM 9122 O O . ASN A 1 40 ? -1.732 14.126 5.733 1.00 23.11 39 ASN A O 6
ATOM 9133 N N . SER A 1 41 ? -0.215 12.503 5.463 1.00 40.31 40 SER A N 6
ATOM 9134 C CA . SER A 1 41 ? -0.366 12.320 4.038 1.00 21.21 40 SER A CA 6
ATOM 9135 C C . SER A 1 41 ? -0.709 10.861 3.753 1.00 74.30 40 SER A C 6
ATOM 9136 O O . SER A 1 41 ? -0.857 10.067 4.681 1.00 4.20 40 SER A O 6
ATOM 9144 N N . LEU A 1 42 ? -0.855 10.542 2.467 1.00 5.41 41 LEU A N 6
ATOM 9145 C CA . LEU A 1 42 ? -1.171 9.219 1.963 1.00 52.12 41 LEU A CA 6
ATOM 9146 C C . LEU A 1 42 ? 0.031 8.637 1.220 1.00 75.44 41 LEU A C 6
ATOM 9147 O O . LEU A 1 42 ? 0.875 9.391 0.729 1.00 61.32 41 LEU A O 6
ATOM 9163 N N . VAL A 1 43 ? 0.089 7.314 1.075 1.00 52.31 42 VAL A N 6
ATOM 9164 C CA . VAL A 1 43 ? 1.041 6.551 0.270 1.00 3.41 42 VAL A CA 6
ATOM 9165 C C . VAL A 1 43 ? 0.222 5.592 -0.607 1.00 73.25 42 VAL A C 6
ATOM 9166 O O . VAL A 1 43 ? -0.924 5.271 -0.279 1.00 50.21 42 VAL A O 6
ATOM 9179 N N . ALA A 1 44 ? 0.734 5.212 -1.780 1.00 52.40 43 ALA A N 6
ATOM 9180 C CA . ALA A 1 44 ? -0.023 4.506 -2.812 1.00 41.24 43 ALA A CA 6
ATOM 9181 C C . ALA A 1 44 ? 0.839 3.389 -3.369 1.00 71.44 43 ALA A C 6
ATOM 9182 O O . ALA A 1 44 ? 1.959 3.650 -3.822 1.00 13.12 43 ALA A O 6
ATOM 9189 N N . LEU A 1 45 ? 0.301 2.174 -3.375 1.00 45.10 44 LEU A N 6
ATOM 9190 C CA . LEU A 1 45 ? 0.946 0.973 -3.869 1.00 63.41 44 LEU A CA 6
ATOM 9191 C C . LEU A 1 45 ? 0.161 0.532 -5.097 1.00 74.24 44 LEU A C 6
ATOM 9192 O O . LEU A 1 45 ? -1.017 0.180 -5.004 1.00 51.13 44 LEU A O 6
ATOM 9208 N N . LYS A 1 46 ? 0.786 0.606 -6.270 1.00 20.14 45 LYS A N 6
ATOM 9209 C CA . LYS A 1 46 ? 0.279 -0.098 -7.441 1.00 61.32 45 LYS A CA 6
ATOM 9210 C C . LYS A 1 46 ? 0.475 -1.605 -7.269 1.00 72.04 45 LYS A C 6
ATOM 9211 O O . LYS A 1 46 ? 1.199 -2.031 -6.362 1.00 45.52 45 LYS A O 6
ATOM 9230 N N . LEU A 1 47 ? -0.074 -2.376 -8.204 1.00 51.01 46 LEU A N 6
ATOM 9231 C CA . LEU A 1 47 ? 0.139 -3.808 -8.306 1.00 32.32 46 LEU A CA 6
ATOM 9232 C C . LEU A 1 47 ? 1.622 -4.154 -8.280 1.00 73.05 46 LEU A C 6
ATOM 9233 O O . LEU A 1 47 ? 2.459 -3.463 -8.869 1.00 11.54 46 LEU A O 6
ATOM 9249 N N . LEU A 1 48 ? 1.909 -5.283 -7.649 1.00 52.21 47 LEU A N 6
ATOM 9250 C CA . LEU A 1 48 ? 3.177 -5.985 -7.664 1.00 73.32 47 LEU A CA 6
ATOM 9251 C C . LEU A 1 48 ? 2.897 -7.490 -7.642 1.00 0.22 47 LEU A C 6
ATOM 9252 O O . LEU A 1 48 ? 1.773 -7.907 -7.930 1.00 1.23 47 LEU A O 6
ATOM 9268 N N . SER A 1 49 ? 3.912 -8.320 -7.418 1.00 61.44 48 SER A N 6
ATOM 9269 C CA . SER A 1 49 ? 3.876 -9.754 -7.662 1.00 42.04 48 SER A CA 6
ATOM 9270 C C . SER A 1 49 ? 4.745 -10.481 -6.618 1.00 63.52 48 SER A C 6
ATOM 9271 O O . SER A 1 49 ? 5.661 -9.856 -6.072 1.00 71.03 48 SER A O 6
ATOM 9279 N N . PRO A 1 50 ? 4.579 -11.798 -6.398 1.00 1.44 49 PRO A N 6
ATOM 9280 C CA . PRO A 1 50 ? 3.650 -12.666 -7.128 1.00 52.22 49 PRO A CA 6
ATOM 9281 C C . PRO A 1 50 ? 2.198 -12.414 -6.701 1.00 65.35 49 PRO A C 6
ATOM 9282 O O . PRO A 1 50 ? 1.942 -12.047 -5.555 1.00 73.43 49 PRO A O 6
ATOM 9293 N N . ASP A 1 51 ? 1.241 -12.636 -7.599 1.00 63.42 50 ASP A N 6
ATOM 9294 C CA . ASP A 1 51 ? -0.174 -12.288 -7.390 1.00 42.41 50 ASP A CA 6
ATOM 9295 C C . ASP A 1 51 ? -1.087 -13.294 -8.115 1.00 63.21 50 ASP A C 6
ATOM 9296 O O . ASP A 1 51 ? -0.582 -14.195 -8.797 1.00 20.24 50 ASP A O 6
ATOM 9305 N N . GLY A 1 52 ? -2.406 -13.178 -7.975 1.00 42.41 51 GLY A N 6
ATOM 9306 C CA . GLY A 1 52 ? -3.444 -14.058 -8.502 1.00 2.11 51 GLY A CA 6
ATOM 9307 C C . GLY A 1 52 ? -4.721 -13.888 -7.671 1.00 4.44 51 GLY A C 6
ATOM 9308 O O . GLY A 1 52 ? -4.700 -13.220 -6.638 1.00 1.23 51 GLY A O 6
ATOM 9312 N N . ASP A 1 53 ? -5.813 -14.573 -8.034 1.00 22.12 52 ASP A N 6
ATOM 9313 C CA . ASP A 1 53 ? -7.069 -14.525 -7.262 1.00 12.10 52 ASP A CA 6
ATOM 9314 C C . ASP A 1 53 ? -6.824 -14.904 -5.802 1.00 51.41 52 ASP A C 6
ATOM 9315 O O . ASP A 1 53 ? -7.495 -14.395 -4.905 1.00 42.43 52 ASP A O 6
ATOM 9324 N N . ASN A 1 54 ? -5.874 -15.813 -5.545 1.00 54.35 53 ASN A N 6
ATOM 9325 C CA . ASN A 1 54 ? -5.561 -16.222 -4.184 1.00 62.32 53 ASN A CA 6
ATOM 9326 C C . ASN A 1 54 ? -5.025 -15.042 -3.391 1.00 41.11 53 ASN A C 6
ATOM 9327 O O . ASN A 1 54 ? -5.527 -14.720 -2.322 1.00 45.30 53 ASN A O 6
ATOM 9338 N N . ALA A 1 55 ? -4.000 -14.404 -3.948 1.00 55.54 54 ALA A N 6
ATOM 9339 C CA . ALA A 1 55 ? -3.310 -13.264 -3.392 1.00 70.41 54 ALA A CA 6
ATOM 9340 C C . ALA A 1 55 ? -4.299 -12.136 -3.105 1.00 55.10 54 ALA A C 6
ATOM 9341 O O . ALA A 1 55 ? -4.393 -11.701 -1.959 1.00 22.14 54 ALA A O 6
ATOM 9348 N N . TRP A 1 56 ? -5.094 -11.769 -4.115 1.00 23.24 55 TRP A N 6
ATOM 9349 C CA . TRP A 1 56 ? -6.227 -10.859 -4.041 1.00 11.51 55 TRP A CA 6
ATOM 9350 C C . TRP A 1 56 ? -7.113 -11.149 -2.831 1.00 33.32 55 TRP A C 6
ATOM 9351 O O . TRP A 1 56 ? -7.249 -10.294 -1.944 1.00 0.23 55 TRP A O 6
ATOM 9372 N N . SER A 1 57 ? -7.675 -12.355 -2.772 1.00 21.21 56 SER A N 6
ATOM 9373 C CA . SER A 1 57 ? -8.620 -12.769 -1.753 1.00 24.35 56 SER A CA 6
ATOM 9374 C C . SER A 1 57 ? -8.035 -12.545 -0.354 1.00 0.41 56 SER A C 6
ATOM 9375 O O . SER A 1 57 ? -8.619 -11.844 0.482 1.00 40.04 56 SER A O 6
ATOM 9383 N N . VAL A 1 58 ? -6.887 -13.166 -0.113 1.00 44.53 57 VAL A N 6
ATOM 9384 C CA . VAL A 1 58 ? -6.145 -13.208 1.134 1.00 64.41 57 VAL A CA 6
ATOM 9385 C C . VAL A 1 58 ? -5.740 -11.795 1.591 1.00 34.20 57 VAL A C 6
ATOM 9386 O O . VAL A 1 58 ? -6.025 -11.419 2.744 1.00 41.32 57 VAL A O 6
ATOM 9399 N N . MET A 1 59 ? -5.125 -10.981 0.719 1.00 70.23 58 MET A N 6
ATOM 9400 C CA . MET A 1 59 ? -4.669 -9.660 1.150 1.00 41.33 58 MET A CA 6
ATOM 9401 C C . MET A 1 59 ? -5.877 -8.810 1.532 1.00 51.15 58 MET A C 6
ATOM 9402 O O . MET A 1 59 ? -5.856 -8.183 2.588 1.00 2.02 58 MET A O 6
ATOM 9416 N N . TYR A 1 60 ? -6.949 -8.825 0.723 1.00 75.11 59 TYR A N 6
ATOM 9417 C CA . TYR A 1 60 ? -8.121 -8.009 1.006 1.00 61.35 59 TYR A CA 6
ATOM 9418 C C . TYR A 1 60 ? -8.775 -8.437 2.321 1.00 44.01 59 TYR A C 6
ATOM 9419 O O . TYR A 1 60 ? -9.266 -7.592 3.079 1.00 31.04 59 TYR A O 6
ATOM 9437 N N . LYS A 1 61 ? -8.797 -9.742 2.625 1.00 12.12 60 LYS A N 6
ATOM 9438 C CA . LYS A 1 61 ? -9.339 -10.210 3.894 1.00 21.22 60 LYS A CA 6
ATOM 9439 C C . LYS A 1 61 ? -8.531 -9.642 5.049 1.00 72.12 60 LYS A C 6
ATOM 9440 O O . LYS A 1 61 ? -9.137 -9.128 5.988 1.00 21.42 60 LYS A O 6
ATOM 9459 N N . LEU A 1 62 ? -7.193 -9.667 4.986 1.00 44.13 61 LEU A N 6
ATOM 9460 C CA . LEU A 1 62 ? -6.428 -9.034 6.070 1.00 31.23 61 LEU A CA 6
ATOM 9461 C C . LEU A 1 62 ? -6.612 -7.525 6.118 1.00 75.51 61 LEU A C 6
ATOM 9462 O O . LEU A 1 62 ? -6.629 -6.969 7.214 1.00 44.12 61 LEU A O 6
ATOM 9478 N N . SER A 1 63 ? -6.778 -6.861 4.977 1.00 45.33 62 SER A N 6
ATOM 9479 C CA . SER A 1 63 ? -6.996 -5.421 4.954 1.00 31.31 62 SER A CA 6
ATOM 9480 C C . SER A 1 63 ? -8.265 -5.036 5.709 1.00 44.42 62 SER A C 6
ATOM 9481 O O . SER A 1 63 ? -8.210 -4.138 6.546 1.00 72.21 62 SER A O 6
ATOM 9489 N N . GLN A 1 64 ? -9.393 -5.715 5.481 1.00 41.22 63 GLN A N 6
ATOM 9490 C CA . GLN A 1 64 ? -10.576 -5.416 6.285 1.00 54.32 63 GLN A CA 6
ATOM 9491 C C . GLN A 1 64 ? -10.318 -5.787 7.747 1.00 13.34 63 GLN A C 6
ATOM 9492 O O . GLN A 1 64 ? -10.561 -4.957 8.620 1.00 24.14 63 GLN A O 6
ATOM 9506 N N . ALA A 1 65 ? -9.715 -6.950 8.020 1.00 43.13 64 ALA A N 6
ATOM 9507 C CA . ALA A 1 65 ? -9.418 -7.397 9.379 1.00 72.24 64 ALA A CA 6
ATOM 9508 C C . ALA A 1 65 ? -8.524 -6.429 10.169 1.00 54.33 64 ALA A C 6
ATOM 9509 O O . ALA A 1 65 ? -8.551 -6.462 11.401 1.00 32.25 64 ALA A O 6
ATOM 9516 N N . LEU A 1 66 ? -7.699 -5.612 9.499 1.00 31.21 65 LEU A N 6
ATOM 9517 C CA . LEU A 1 66 ? -6.792 -4.634 10.030 1.00 14.43 65 LEU A CA 6
ATOM 9518 C C . LEU A 1 66 ? -7.454 -3.248 10.088 1.00 53.15 65 LEU A C 6
ATOM 9519 O O . LEU A 1 66 ? -7.236 -2.501 11.044 1.00 2.32 65 LEU A O 6
ATOM 9535 N N . SER A 1 67 ? -8.255 -2.904 9.073 1.00 30.13 66 SER A N 6
ATOM 9536 C CA . SER A 1 67 ? -8.984 -1.643 9.019 1.00 4.12 66 SER A CA 6
ATOM 9537 C C . SER A 1 67 ? -9.965 -1.589 10.181 1.00 21.33 66 SER A C 6
ATOM 9538 O O . SER A 1 67 ? -10.114 -0.552 10.825 1.00 51.54 66 SER A O 6
ATOM 9546 N N . ASP A 1 68 ? -10.569 -2.735 10.494 1.00 45.44 67 ASP A N 6
ATOM 9547 C CA . ASP A 1 68 ? -11.464 -2.965 11.616 1.00 54.45 67 ASP A CA 6
ATOM 9548 C C . ASP A 1 68 ? -10.893 -2.462 12.939 1.00 52.14 67 ASP A C 6
ATOM 9549 O O . ASP A 1 68 ? -11.632 -1.935 13.775 1.00 32.21 67 ASP A O 6
ATOM 9558 N N . ILE A 1 69 ? -9.581 -2.615 13.111 1.00 32.44 68 ILE A N 6
ATOM 9559 C CA . ILE A 1 69 ? -8.863 -2.231 14.308 1.00 20.34 68 ILE A CA 6
ATOM 9560 C C . ILE A 1 69 ? -8.613 -0.719 14.246 1.00 34.04 68 ILE A C 6
ATOM 9561 O O . ILE A 1 69 ? -9.255 0.028 14.981 1.00 75.53 68 ILE A O 6
ATOM 9577 N N . GLU A 1 70 ? -7.659 -0.271 13.417 1.00 24.32 69 GLU A N 6
ATOM 9578 C CA . GLU A 1 70 ? -7.109 1.079 13.500 1.00 13.14 69 GLU A CA 6
ATOM 9579 C C . GLU A 1 70 ? -6.227 1.430 12.296 1.00 51.41 69 GLU A C 6
ATOM 9580 O O . GLU A 1 70 ? -5.598 2.488 12.320 1.00 53.01 69 GLU A O 6
ATOM 9592 N N . VAL A 1 71 ? -6.228 0.644 11.210 1.00 64.42 70 VAL A N 6
ATOM 9593 C CA . VAL A 1 71 ? -5.325 0.886 10.081 1.00 14.23 70 VAL A CA 6
ATOM 9594 C C . VAL A 1 71 ? -6.101 0.771 8.760 1.00 5.32 70 VAL A C 6
ATOM 9595 O O . VAL A 1 71 ? -6.155 -0.306 8.152 1.00 0.12 70 VAL A O 6
ATOM 9608 N N . PRO A 1 72 ? -6.776 1.856 8.335 1.00 41.21 71 PRO A N 6
ATOM 9609 C CA . PRO A 1 72 ? -7.646 1.843 7.180 1.00 51.34 71 PRO A CA 6
ATOM 9610 C C . PRO A 1 72 ? -6.848 1.883 5.887 1.00 2.42 71 PRO A C 6
ATOM 9611 O O . PRO A 1 72 ? -6.355 2.932 5.460 1.00 62.01 71 PRO A O 6
ATOM 9622 N N . CYS A 1 73 ? -6.797 0.732 5.234 1.00 0.23 72 CYS A N 6
ATOM 9623 C CA . CYS A 1 73 ? -6.227 0.585 3.913 1.00 2.01 72 CYS A CA 6
ATOM 9624 C C . CYS A 1 73 ? -7.378 0.398 2.934 1.00 23.24 72 CYS A C 6
ATOM 9625 O O . CYS A 1 73 ? -8.203 -0.513 3.063 1.00 22.44 72 CYS A O 6
ATOM 9633 N N . SER A 1 74 ? -7.395 1.259 1.935 1.00 71.21 73 SER A N 6
ATOM 9634 C CA . SER A 1 74 ? -8.273 1.205 0.789 1.00 71.12 73 SER A CA 6
ATOM 9635 C C . SER A 1 74 ? -7.693 0.205 -0.194 1.00 24.45 73 SER A C 6
ATOM 9636 O O . SER A 1 74 ? -6.794 0.541 -0.968 1.00 23.12 73 SER A O 6
ATOM 9644 N N . VAL A 1 75 ? -8.206 -1.014 -0.155 1.00 73.00 74 VAL A N 6
ATOM 9645 C CA . VAL A 1 75 ? -8.050 -1.977 -1.222 1.00 42.33 74 VAL A CA 6
ATOM 9646 C C . VAL A 1 75 ? -9.031 -1.595 -2.323 1.00 64.21 74 VAL A C 6
ATOM 9647 O O . VAL A 1 75 ? -10.241 -1.755 -2.148 1.00 2.42 74 VAL A O 6
ATOM 9660 N N . LEU A 1 76 ? -8.524 -1.064 -3.433 1.00 44.43 75 LEU A N 6
ATOM 9661 C CA . LEU A 1 76 ? -9.307 -0.758 -4.621 1.00 41.01 75 LEU A CA 6
ATOM 9662 C C . LEU A 1 76 ? -8.758 -1.576 -5.783 1.00 24.12 75 LEU A C 6
ATOM 9663 O O . LEU A 1 76 ? -7.632 -2.067 -5.724 1.00 33.22 75 LEU A O 6
ATOM 9679 N N . GLU A 1 77 ? -9.515 -1.660 -6.868 1.00 35.20 76 GLU A N 6
ATOM 9680 C CA . GLU A 1 77 ? -9.015 -2.126 -8.154 1.00 22.45 76 GLU A CA 6
ATOM 9681 C C . GLU A 1 77 ? -8.968 -0.908 -9.081 1.00 61.51 76 GLU A C 6
ATOM 9682 O O . GLU A 1 77 ? -9.823 -0.018 -8.976 1.00 64.02 76 GLU A O 6
ATOM 9694 N N . CYS A 1 78 ? -8.008 -0.853 -10.004 1.00 71.32 77 CYS A N 6
ATOM 9695 C CA . CYS A 1 78 ? -7.993 0.113 -11.094 1.00 34.34 77 CYS A CA 6
ATOM 9696 C C . CYS A 1 78 ? -7.509 -0.611 -12.342 1.00 1.51 77 CYS A C 6
ATOM 9697 O O . CYS A 1 78 ? -6.586 -1.412 -12.240 1.00 63.40 77 CYS A O 6
ATOM 9705 N N . GLU A 1 79 ? -8.113 -0.337 -13.498 1.00 32.23 78 GLU A N 6
ATOM 9706 C CA . GLU A 1 79 ? -7.856 -0.953 -14.807 1.00 0.13 78 GLU A CA 6
ATOM 9707 C C . GLU A 1 79 ? -8.107 -2.472 -14.862 1.00 14.52 78 GLU A C 6
ATOM 9708 O O . GLU A 1 79 ? -8.268 -3.022 -15.952 1.00 41.54 78 GLU A O 6
ATOM 9720 N N . GLY A 1 80 ? -8.229 -3.146 -13.722 1.00 44.51 79 GLY A N 6
ATOM 9721 C CA . GLY A 1 80 ? -8.330 -4.587 -13.564 1.00 64.13 79 GLY A CA 6
ATOM 9722 C C . GLY A 1 80 ? -7.230 -5.130 -12.661 1.00 34.43 79 GLY A C 6
ATOM 9723 O O . GLY A 1 80 ? -7.048 -6.347 -12.634 1.00 33.41 79 GLY A O 6
ATOM 9727 N N . GLU A 1 81 ? -6.518 -4.275 -11.921 1.00 52.22 80 GLU A N 6
ATOM 9728 C CA . GLU A 1 81 ? -5.304 -4.634 -11.204 1.00 41.12 80 GLU A CA 6
ATOM 9729 C C . GLU A 1 81 ? -5.362 -4.116 -9.760 1.00 14.04 80 GLU A C 6
ATOM 9730 O O . GLU A 1 81 ? -6.026 -3.102 -9.500 1.00 21.52 80 GLU A O 6
ATOM 9742 N N . PRO A 1 82 ? -4.658 -4.779 -8.821 1.00 72.20 81 PRO A N 6
ATOM 9743 C CA . PRO A 1 82 ? -4.705 -4.423 -7.415 1.00 50.31 81 PRO A CA 6
ATOM 9744 C C . PRO A 1 82 ? -4.048 -3.074 -7.134 1.00 35.30 81 PRO A C 6
ATOM 9745 O O . PRO A 1 82 ? -2.930 -2.812 -7.576 1.00 63.02 81 PRO A O 6
ATOM 9756 N N . CYS A 1 83 ? -4.730 -2.214 -6.375 1.00 31.54 82 CYS A N 6
ATOM 9757 C CA . CYS A 1 83 ? -4.310 -0.855 -6.076 1.00 22.23 82 CYS A CA 6
ATOM 9758 C C . CYS A 1 83 ? -4.636 -0.531 -4.616 1.00 71.41 82 CYS A C 6
ATOM 9759 O O . CYS A 1 83 ? -5.803 -0.370 -4.255 1.00 3.01 82 CYS A O 6
ATOM 9767 N N . LEU A 1 84 ? -3.613 -0.437 -3.774 1.00 11.31 83 LEU A N 6
ATOM 9768 C CA . LEU A 1 84 ? -3.744 -0.193 -2.343 1.00 2.44 83 LEU A CA 6
ATOM 9769 C C . LEU A 1 84 ? -3.393 1.258 -2.060 1.00 75.42 83 LEU A C 6
ATOM 9770 O O . LEU A 1 84 ? -2.423 1.800 -2.594 1.00 24.33 83 LEU A O 6
ATOM 9786 N N . PHE A 1 85 ? -4.166 1.879 -1.176 1.00 12.21 84 PHE A N 6
ATOM 9787 C CA . PHE A 1 85 ? -3.984 3.255 -0.758 1.00 20.51 84 PHE A CA 6
ATOM 9788 C C . PHE A 1 85 ? -4.081 3.277 0.755 1.00 73.43 84 PHE A C 6
ATOM 9789 O O . PHE A 1 85 ? -5.014 2.722 1.341 1.00 24.52 84 PHE A O 6
ATOM 9806 N N . VAL A 1 86 ? -3.103 3.915 1.374 1.00 61.11 85 VAL A N 6
ATOM 9807 C CA . VAL A 1 86 ? -2.875 3.932 2.806 1.00 73.34 85 VAL A CA 6
ATOM 9808 C C . VAL A 1 86 ? -2.410 5.306 3.241 1.00 14.35 85 VAL A C 6
ATOM 9809 O O . VAL A 1 86 ? -2.104 6.141 2.393 1.00 71.34 85 VAL A O 6
ATOM 9822 N N . ASN A 1 87 ? -2.394 5.549 4.554 1.00 45.14 86 ASN A N 6
ATOM 9823 C CA . ASN A 1 87 ? -2.002 6.840 5.088 1.00 1.51 86 ASN A CA 6
ATOM 9824 C C . ASN A 1 87 ? -0.489 6.921 5.030 1.00 73.43 86 ASN A C 6
ATOM 9825 O O . ASN A 1 87 ? 0.095 7.373 4.047 1.00 4.54 86 ASN A O 6
ATOM 9836 N N . ARG A 1 88 ? 0.181 6.406 6.048 1.00 54.32 87 ARG A N 6
ATOM 9837 C CA . ARG A 1 88 ? 1.636 6.498 6.092 1.00 62.20 87 ARG A CA 6
ATOM 9838 C C . ARG A 1 88 ? 2.264 5.289 6.755 1.00 1.22 87 ARG A C 6
ATOM 9839 O O . ARG A 1 88 ? 2.855 4.466 6.065 1.00 62.54 87 ARG A O 6
ATOM 9860 N N . GLN A 1 89 ? 2.138 5.206 8.075 1.00 3.23 88 GLN A N 6
ATOM 9861 C CA . GLN A 1 89 ? 2.697 4.112 8.881 1.00 74.40 88 GLN A CA 6
ATOM 9862 C C . GLN A 1 89 ? 2.004 2.781 8.576 1.00 22.54 88 GLN A C 6
ATOM 9863 O O . GLN A 1 89 ? 2.525 1.698 8.830 1.00 22.40 88 GLN A O 6
ATOM 9877 N N . ASP A 1 90 ? 0.827 2.890 7.984 1.00 10.44 89 ASP A N 6
ATOM 9878 C CA . ASP A 1 90 ? -0.181 1.903 7.703 1.00 61.34 89 ASP A CA 6
ATOM 9879 C C . ASP A 1 90 ? 0.407 0.835 6.815 1.00 42.41 89 ASP A C 6
ATOM 9880 O O . ASP A 1 90 ? 0.163 -0.340 7.060 1.00 11.03 89 ASP A O 6
ATOM 9889 N N . GLU A 1 91 ? 1.204 1.226 5.812 1.00 24.11 90 GLU A N 6
ATOM 9890 C CA . GLU A 1 91 ? 1.806 0.246 4.931 1.00 55.54 90 GLU A CA 6
ATOM 9891 C C . GLU A 1 91 ? 2.868 -0.549 5.679 1.00 34.21 90 GLU A C 6
ATOM 9892 O O . GLU A 1 91 ? 3.011 -1.739 5.437 1.00 0.43 90 GLU A O 6
ATOM 9904 N N . PHE A 1 92 ? 3.622 0.082 6.582 1.00 42.43 91 PHE A N 6
ATOM 9905 C CA . PHE A 1 92 ? 4.680 -0.586 7.327 1.00 23.42 91 PHE A CA 6
ATOM 9906 C C . PHE A 1 92 ? 4.061 -1.641 8.251 1.00 50.34 91 PHE A C 6
ATOM 9907 O O . PHE A 1 92 ? 4.498 -2.798 8.292 1.00 44.23 91 PHE A O 6
ATOM 9924 N N . ALA A 1 93 ? 3.004 -1.243 8.956 1.00 44.22 92 ALA A N 6
ATOM 9925 C CA . ALA A 1 93 ? 2.180 -2.124 9.760 1.00 4.25 92 ALA A CA 6
ATOM 9926 C C . ALA A 1 93 ? 1.647 -3.265 8.895 1.00 22.54 92 ALA A C 6
ATOM 9927 O O . ALA A 1 93 ? 1.863 -4.431 9.219 1.00 11.32 92 ALA A O 6
ATOM 9934 N N . ALA A 1 94 ? 0.937 -2.935 7.816 1.00 12.12 93 ALA A N 6
ATOM 9935 C CA . ALA A 1 94 ? 0.294 -3.888 6.933 1.00 32.34 93 ALA A CA 6
ATOM 9936 C C . ALA A 1 94 ? 1.318 -4.881 6.375 1.00 14.31 93 ALA A C 6
ATOM 9937 O O . ALA A 1 94 ? 1.117 -6.086 6.514 1.00 25.11 93 ALA A O 6
ATOM 9944 N N . THR A 1 95 ? 2.449 -4.426 5.827 1.00 40.44 94 THR A N 6
ATOM 9945 C CA . THR A 1 95 ? 3.400 -5.317 5.173 1.00 33.22 94 THR A CA 6
ATOM 9946 C C . THR A 1 95 ? 3.981 -6.245 6.243 1.00 13.13 94 THR A C 6
ATOM 9947 O O . THR A 1 95 ? 4.030 -7.454 6.021 1.00 71.24 94 THR A O 6
ATOM 9958 N N . CYS A 1 96 ? 4.312 -5.728 7.441 1.00 73.42 95 CYS A N 6
ATOM 9959 C CA . CYS A 1 96 ? 4.771 -6.552 8.558 1.00 14.52 95 CYS A CA 6
ATOM 9960 C C . CYS A 1 96 ? 3.790 -7.698 8.833 1.00 21.13 95 CYS A C 6
ATOM 9961 O O . CYS A 1 96 ? 4.176 -8.872 8.843 1.00 51.11 95 CYS A O 6
ATOM 9969 N N . ARG A 1 97 ? 2.519 -7.349 9.036 1.00 74.21 96 ARG A N 6
ATOM 9970 C CA . ARG A 1 97 ? 1.445 -8.274 9.369 1.00 54.33 96 ARG A CA 6
ATOM 9971 C C . ARG A 1 97 ? 1.227 -9.289 8.244 1.00 70.14 96 ARG A C 6
ATOM 9972 O O . ARG A 1 97 ? 0.961 -10.462 8.507 1.00 72.23 96 ARG A O 6
ATOM 9993 N N . LEU A 1 98 ? 1.332 -8.879 6.983 1.00 33.03 97 LEU A N 6
ATOM 9994 C CA . LEU A 1 98 ? 1.074 -9.731 5.821 1.00 51.02 97 LEU A CA 6
ATOM 9995 C C . LEU A 1 98 ? 2.256 -10.658 5.544 1.00 21.42 97 LEU A C 6
ATOM 9996 O O . LEU A 1 98 ? 2.036 -11.794 5.121 1.00 12.22 97 LEU A O 6
ATOM 10012 N N . LYS A 1 99 ? 3.494 -10.258 5.853 1.00 54.51 98 LYS A N 6
ATOM 10013 C CA . LYS A 1 99 ? 4.629 -11.184 5.844 1.00 55.11 98 LYS A CA 6
ATOM 10014 C C . LYS A 1 99 ? 4.431 -12.319 6.837 1.00 75.44 98 LYS A C 6
ATOM 10015 O O . LYS A 1 99 ? 4.894 -13.417 6.551 1.00 44.10 98 LYS A O 6
ATOM 10034 N N . ASN A 1 100 ? 3.704 -12.107 7.943 1.00 31.15 99 ASN A N 6
ATOM 10035 C CA . ASN A 1 100 ? 3.321 -13.232 8.799 1.00 61.10 99 ASN A CA 6
ATOM 10036 C C . ASN A 1 100 ? 2.473 -14.224 7.996 1.00 10.13 99 ASN A C 6
ATOM 10037 O O . ASN A 1 100 ? 2.728 -15.425 8.023 1.00 31.43 99 ASN A O 6
ATOM 10048 N N . PHE A 1 101 ? 1.483 -13.736 7.239 1.00 40.15 100 PHE A N 6
ATOM 10049 C CA . PHE A 1 101 ? 0.641 -14.613 6.430 1.00 41.52 100 PHE A CA 6
ATOM 10050 C C . PHE A 1 101 ? 1.436 -15.333 5.334 1.00 54.41 100 PHE A C 6
ATOM 10051 O O . PHE A 1 101 ? 1.093 -16.456 4.951 1.00 21.34 100 PHE A O 6
ATOM 10068 N N . GLY A 1 102 ? 2.499 -14.700 4.840 1.00 72.34 101 GLY A N 6
ATOM 10069 C CA . GLY A 1 102 ? 3.341 -15.201 3.776 1.00 32.22 101 GLY A CA 6
ATOM 10070 C C . GLY A 1 102 ? 2.647 -15.019 2.436 1.00 2.10 101 GLY A C 6
ATOM 10071 O O . GLY A 1 102 ? 2.277 -15.997 1.778 1.00 72.44 101 GLY A O 6
ATOM 10075 N N . VAL A 1 103 ? 2.477 -13.757 2.048 1.00 51.02 102 VAL A N 6
ATOM 10076 C CA . VAL A 1 103 ? 1.916 -13.292 0.786 1.00 1.54 102 VAL A CA 6
ATOM 10077 C C . VAL A 1 103 ? 2.767 -12.111 0.287 1.00 20.35 102 VAL A C 6
ATOM 10078 O O . VAL A 1 103 ? 3.647 -11.638 1.012 1.00 61.12 102 VAL A O 6
ATOM 10091 N N . ALA A 1 104 ? 2.520 -11.640 -0.936 1.00 13.11 103 ALA A N 6
ATOM 10092 C CA . ALA A 1 104 ? 3.250 -10.552 -1.570 1.00 30.54 103 ALA A CA 6
ATOM 10093 C C . ALA A 1 104 ? 2.741 -9.202 -1.062 1.00 64.30 103 ALA A C 6
ATOM 10094 O O . ALA A 1 104 ? 1.535 -9.029 -0.833 1.00 22.32 103 ALA A O 6
ATOM 10101 N N . ILE A 1 105 ? 3.645 -8.233 -0.910 1.00 22.24 104 ILE A N 6
ATOM 10102 C CA . ILE A 1 105 ? 3.385 -6.847 -0.536 1.00 44.24 104 ILE A CA 6
ATOM 10103 C C . ILE A 1 105 ? 4.401 -5.956 -1.290 1.00 65.10 104 ILE A C 6
ATOM 10104 O O . ILE A 1 105 ? 5.316 -6.488 -1.925 1.00 31.15 104 ILE A O 6
ATOM 10120 N N . ALA A 1 106 ? 4.264 -4.629 -1.282 1.00 54.41 105 ALA A N 6
ATOM 10121 C CA . ALA A 1 106 ? 5.180 -3.690 -1.931 1.00 41.14 105 ALA A CA 6
ATOM 10122 C C . ALA A 1 106 ? 6.582 -3.655 -1.285 1.00 23.21 105 ALA A C 6
ATOM 10123 O O . ALA A 1 106 ? 6.975 -4.538 -0.514 1.00 14.33 105 ALA A O 6
ATOM 10130 N N . GLU A 1 107 ? 7.389 -2.646 -1.637 1.00 23.31 106 GLU A N 6
ATOM 10131 C CA . GLU A 1 107 ? 8.655 -2.369 -0.950 1.00 2.31 106 GLU A CA 6
ATOM 10132 C C . GLU A 1 107 ? 8.524 -2.320 0.584 1.00 41.25 106 GLU A C 6
ATOM 10133 O O . GLU A 1 107 ? 7.485 -1.900 1.102 1.00 64.50 106 GLU A O 6
ATOM 10145 N N . PRO A 1 108 ? 9.555 -2.784 1.318 1.00 72.44 107 PRO A N 6
ATOM 10146 C CA . PRO A 1 108 ? 9.531 -2.875 2.770 1.00 74.05 107 PRO A CA 6
ATOM 10147 C C . PRO A 1 108 ? 9.812 -1.518 3.427 1.00 13.44 107 PRO A C 6
ATOM 10148 O O . PRO A 1 108 ? 10.390 -0.608 2.839 1.00 13.43 107 PRO A O 6
ATOM 10159 N N . PHE A 1 109 ? 9.489 -1.453 4.716 1.00 64.52 108 PHE A N 6
ATOM 10160 C CA . PHE A 1 109 ? 9.701 -0.363 5.668 1.00 54.12 108 PHE A CA 6
ATOM 10161 C C . PHE A 1 109 ? 11.179 -0.051 5.970 1.00 12.23 108 PHE A C 6
ATOM 10162 O O . PHE A 1 109 ? 11.479 0.395 7.077 1.00 63.31 108 PHE A O 6
ATOM 10179 N N . SER A 1 110 ? 12.126 -0.355 5.083 1.00 54.51 109 SER A N 6
ATOM 10180 C CA . SER A 1 110 ? 13.546 -0.223 5.378 1.00 63.22 109 SER A CA 6
ATOM 10181 C C . SER A 1 110 ? 13.906 1.246 5.614 1.00 21.34 109 SER A C 6
ATOM 10182 O O . SER A 1 110 ? 13.356 2.142 4.973 1.00 3.23 109 SER A O 6
ATOM 10190 N N . ASN A 1 111 ? 14.829 1.470 6.555 1.00 64.00 110 ASN A N 6
ATOM 10191 C CA . ASN A 1 111 ? 15.141 2.755 7.184 1.00 60.00 110 ASN A CA 6
ATOM 10192 C C . ASN A 1 111 ? 15.305 3.874 6.161 1.00 62.21 110 ASN A C 6
ATOM 10193 O O . ASN A 1 111 ? 16.326 3.931 5.480 1.00 44.00 110 ASN A O 6
ATOM 10204 N N . TYR A 1 112 ? 14.299 4.745 6.075 1.00 24.44 111 TYR A N 6
ATOM 10205 C CA . TYR A 1 112 ? 14.176 5.876 5.153 1.00 5.14 111 TYR A CA 6
ATOM 10206 C C . TYR A 1 112 ? 14.556 5.568 3.697 1.00 74.04 111 TYR A C 6
ATOM 10207 O O . TYR A 1 112 ? 15.118 6.427 3.015 1.00 33.12 111 TYR A O 6
ATOM 10225 N N . ASN A 1 113 ? 14.186 4.389 3.198 1.00 53.43 112 ASN A N 6
ATOM 10226 C CA . ASN A 1 113 ? 14.448 3.933 1.832 1.00 15.00 112 ASN A CA 6
ATOM 10227 C C . ASN A 1 113 ? 15.950 3.976 1.544 1.00 22.31 112 ASN A C 6
ATOM 10228 O O . ASN A 1 113 ? 16.410 4.836 0.793 1.00 1.41 112 ASN A O 6
ATOM 10239 N N . PRO A 1 114 ? 16.747 3.083 2.149 1.00 64.00 113 PRO A N 6
ATOM 10240 C CA . PRO A 1 114 ? 18.202 3.128 2.035 1.00 72.22 113 PRO A CA 6
ATOM 10241 C C . PRO A 1 114 ? 18.719 2.555 0.707 1.00 22.43 113 PRO A C 6
ATOM 10242 O O . PRO A 1 114 ? 19.888 2.735 0.365 1.00 71.02 113 PRO A O 6
ATOM 10253 N N . PHE A 1 115 ? 17.871 1.796 0.013 1.00 42.11 114 PHE A N 6
ATOM 10254 C CA . PHE A 1 115 ? 18.182 1.032 -1.181 1.00 33.32 114 PHE A CA 6
ATOM 10255 C C . PHE A 1 115 ? 18.588 1.956 -2.315 1.00 21.11 114 PHE A C 6
ATOM 10256 O O . PHE A 1 115 ? 19.738 1.822 -2.793 1.00 55.41 114 PHE A O 6
ATOM 10273 N N . THR A 1 3 ? 12.521 -19.493 -11.565 1.00 75.14 2 THR A N 7
ATOM 10274 C CA . THR A 1 3 ? 13.657 -19.180 -12.428 1.00 75.21 2 THR A CA 7
ATOM 10275 C C . THR A 1 3 ? 14.206 -17.822 -12.004 1.00 32.41 2 THR A C 7
ATOM 10276 O O . THR A 1 3 ? 13.433 -16.866 -11.971 1.00 2.25 2 THR A O 7
ATOM 10287 N N . SER A 1 4 ? 15.508 -17.744 -11.718 1.00 21.32 3 SER A N 7
ATOM 10288 C CA . SER A 1 4 ? 16.228 -16.492 -11.487 1.00 50.01 3 SER A CA 7
ATOM 10289 C C . SER A 1 4 ? 15.718 -15.699 -10.274 1.00 41.15 3 SER A C 7
ATOM 10290 O O . SER A 1 4 ? 14.868 -16.166 -9.512 1.00 44.24 3 SER A O 7
ATOM 10298 N N . LEU A 1 5 ? 16.368 -14.562 -10.002 1.00 72.42 4 LEU A N 7
ATOM 10299 C CA . LEU A 1 5 ? 16.296 -13.834 -8.736 1.00 43.22 4 LEU A CA 7
ATOM 10300 C C . LEU A 1 5 ? 16.212 -12.317 -8.980 1.00 34.11 4 LEU A C 7
ATOM 10301 O O . LEU A 1 5 ? 16.665 -11.533 -8.145 1.00 42.12 4 LEU A O 7
ATOM 10317 N N . GLN A 1 6 ? 15.721 -11.872 -10.138 1.00 64.41 5 GLN A N 7
ATOM 10318 C CA . GLN A 1 6 ? 15.788 -10.483 -10.597 1.00 11.13 5 GLN A CA 7
ATOM 10319 C C . GLN A 1 6 ? 14.404 -9.815 -10.581 1.00 64.12 5 GLN A C 7
ATOM 10320 O O . GLN A 1 6 ? 14.150 -8.854 -11.305 1.00 55.22 5 GLN A O 7
ATOM 10334 N N . LEU A 1 7 ? 13.486 -10.304 -9.747 1.00 52.54 6 LEU A N 7
ATOM 10335 C CA . LEU A 1 7 ? 12.130 -9.800 -9.646 1.00 55.25 6 LEU A CA 7
ATOM 10336 C C . LEU A 1 7 ? 12.059 -8.472 -8.894 1.00 51.12 6 LEU A C 7
ATOM 10337 O O . LEU A 1 7 ? 11.659 -8.426 -7.730 1.00 2.10 6 LEU A O 7
ATOM 10353 N N . SER A 1 8 ? 12.412 -7.371 -9.553 1.00 23.44 7 SER A N 7
ATOM 10354 C CA . SER A 1 8 ? 11.963 -6.075 -9.076 1.00 72.43 7 SER A CA 7
ATOM 10355 C C . SER A 1 8 ? 10.455 -5.932 -9.298 1.00 52.54 7 SER A C 7
ATOM 10356 O O . SER A 1 8 ? 9.884 -6.496 -10.240 1.00 3.53 7 SER A O 7
ATOM 10364 N N . ILE A 1 9 ? 9.813 -5.129 -8.452 1.00 10.03 8 ILE A N 7
ATOM 10365 C CA . ILE A 1 9 ? 8.417 -4.742 -8.571 1.00 61.44 8 ILE A CA 7
ATOM 10366 C C . ILE A 1 9 ? 8.394 -3.241 -8.373 1.00 62.15 8 ILE A C 7
ATOM 10367 O O . ILE A 1 9 ? 8.323 -2.746 -7.246 1.00 24.34 8 ILE A O 7
ATOM 10383 N N . VAL A 1 10 ? 8.503 -2.530 -9.486 1.00 74.25 9 VAL A N 7
ATOM 10384 C CA . VAL A 1 10 ? 8.572 -1.079 -9.489 1.00 4.25 9 VAL A CA 7
ATOM 10385 C C . VAL A 1 10 ? 7.740 -0.510 -10.633 1.00 42.42 9 VAL A C 7
ATOM 10386 O O . VAL A 1 10 ? 7.482 -1.195 -11.627 1.00 32.04 9 VAL A O 7
ATOM 10399 N N . HIS A 1 11 ? 7.320 0.745 -10.499 1.00 12.25 10 HIS A N 7
ATOM 10400 C CA . HIS A 1 11 ? 6.618 1.505 -11.523 1.00 65.41 10 HIS A CA 7
ATOM 10401 C C . HIS A 1 11 ? 6.762 3.014 -11.304 1.00 71.22 10 HIS A C 7
ATOM 10402 O O . HIS A 1 11 ? 6.934 3.737 -12.289 1.00 72.30 10 HIS A O 7
ATOM 10416 N N . ARG A 1 12 ? 6.679 3.535 -10.071 1.00 20.30 11 ARG A N 7
ATOM 10417 C CA . ARG A 1 12 ? 6.699 4.984 -9.819 1.00 43.33 11 ARG A CA 7
ATOM 10418 C C . ARG A 1 12 ? 6.877 5.249 -8.326 1.00 54.02 11 ARG A C 7
ATOM 10419 O O . ARG A 1 12 ? 6.850 4.302 -7.546 1.00 43.12 11 ARG A O 7
ATOM 10440 N N . LEU A 1 13 ? 6.999 6.510 -7.901 1.00 15.24 12 LEU A N 7
ATOM 10441 C CA . LEU A 1 13 ? 6.912 6.882 -6.488 1.00 42.31 12 LEU A CA 7
ATOM 10442 C C . LEU A 1 13 ? 5.683 7.781 -6.298 1.00 41.11 12 LEU A C 7
ATOM 10443 O O . LEU A 1 13 ? 5.830 9.009 -6.299 1.00 13.13 12 LEU A O 7
ATOM 10459 N N . PRO A 1 14 ? 4.470 7.198 -6.187 1.00 54.33 13 PRO A N 7
ATOM 10460 C CA . PRO A 1 14 ? 3.228 7.929 -5.962 1.00 71.55 13 PRO A CA 7
ATOM 10461 C C . PRO A 1 14 ? 3.114 8.343 -4.492 1.00 40.14 13 PRO A C 7
ATOM 10462 O O . PRO A 1 14 ? 2.395 7.734 -3.695 1.00 15.02 13 PRO A O 7
ATOM 10473 N N . GLN A 1 15 ? 3.867 9.374 -4.129 1.00 10.31 14 GLN A N 7
ATOM 10474 C CA . GLN A 1 15 ? 3.878 9.972 -2.805 1.00 50.20 14 GLN A CA 7
ATOM 10475 C C . GLN A 1 15 ? 3.133 11.302 -2.858 1.00 51.10 14 GLN A C 7
ATOM 10476 O O . GLN A 1 15 ? 2.605 11.680 -3.904 1.00 50.41 14 GLN A O 7
ATOM 10490 N N . ASN A 1 16 ? 3.076 11.999 -1.720 1.00 2.30 15 ASN A N 7
ATOM 10491 C CA . ASN A 1 16 ? 2.625 13.363 -1.536 1.00 33.32 15 ASN A CA 7
ATOM 10492 C C . ASN A 1 16 ? 1.341 13.664 -2.286 1.00 1.53 15 ASN A C 7
ATOM 10493 O O . ASN A 1 16 ? 1.321 14.369 -3.300 1.00 23.34 15 ASN A O 7
ATOM 10504 N N . TYR A 1 17 ? 0.253 13.081 -1.793 1.00 42.01 16 TYR A N 7
ATOM 10505 C CA . TYR A 1 17 ? -1.066 13.286 -2.341 1.00 32.13 16 TYR A CA 7
ATOM 10506 C C . TYR A 1 17 ? -2.051 12.975 -1.201 1.00 70.53 16 TYR A C 7
ATOM 10507 O O . TYR A 1 17 ? -1.630 12.522 -0.132 1.00 64.33 16 TYR A O 7
ATOM 10525 N N . ARG A 1 18 ? -3.339 13.257 -1.395 1.00 62.43 17 ARG A N 7
ATOM 10526 C CA . ARG A 1 18 ? -4.398 13.127 -0.394 1.00 55.23 17 ARG A CA 7
ATOM 10527 C C . ARG A 1 18 ? -5.746 12.890 -1.091 1.00 60.44 17 ARG A C 7
ATOM 10528 O O . ARG A 1 18 ? -5.777 12.785 -2.318 1.00 52.41 17 ARG A O 7
ATOM 10549 N N . TRP A 1 19 ? -6.856 12.772 -0.357 1.00 41.04 18 TRP A N 7
ATOM 10550 C CA . TRP A 1 19 ? -8.184 12.713 -0.979 1.00 2.33 18 TRP A CA 7
ATOM 10551 C C . TRP A 1 19 ? -8.587 14.098 -1.513 1.00 5.03 18 TRP A C 7
ATOM 10552 O O . TRP A 1 19 ? -8.073 15.110 -1.037 1.00 12.52 18 TRP A O 7
ATOM 10573 N N . SER A 1 20 ? -9.564 14.189 -2.426 1.00 71.22 19 SER A N 7
ATOM 10574 C CA . SER A 1 20 ? -9.979 15.467 -3.018 1.00 1.22 19 SER A CA 7
ATOM 10575 C C . SER A 1 20 ? -11.203 16.062 -2.307 1.00 72.20 19 SER A C 7
ATOM 10576 O O . SER A 1 20 ? -11.911 16.897 -2.871 1.00 24.52 19 SER A O 7
ATOM 10584 N N . ALA A 1 21 ? -11.417 15.687 -1.041 1.00 13.11 20 ALA A N 7
ATOM 10585 C CA . ALA A 1 21 ? -12.539 16.097 -0.209 1.00 12.32 20 ALA A CA 7
ATOM 10586 C C . ALA A 1 21 ? -13.863 16.015 -0.973 1.00 64.13 20 ALA A C 7
ATOM 10587 O O . ALA A 1 21 ? -14.595 17.003 -1.073 1.00 71.13 20 ALA A O 7
ATOM 10594 N N . GLY A 1 22 ? -14.161 14.830 -1.508 1.00 2.44 21 GLY A N 7
ATOM 10595 C CA . GLY A 1 22 ? -15.402 14.536 -2.201 1.00 33.02 21 GLY A CA 7
ATOM 10596 C C . GLY A 1 22 ? -15.793 13.059 -2.195 1.00 21.40 21 GLY A C 7
ATOM 10597 O O . GLY A 1 22 ? -16.988 12.779 -2.084 1.00 51.10 21 GLY A O 7
ATOM 10601 N N . PHE A 1 23 ? -14.841 12.125 -2.345 1.00 43.54 22 PHE A N 7
ATOM 10602 C CA . PHE A 1 23 ? -15.115 10.692 -2.524 1.00 52.34 22 PHE A CA 7
ATOM 10603 C C . PHE A 1 23 ? -13.933 9.844 -2.017 1.00 2.31 22 PHE A C 7
ATOM 10604 O O . PHE A 1 23 ? -13.327 9.119 -2.798 1.00 64.45 22 PHE A O 7
ATOM 10621 N N . ALA A 1 24 ? -13.531 9.949 -0.743 1.00 2.43 23 ALA A N 7
ATOM 10622 C CA . ALA A 1 24 ? -12.258 9.369 -0.264 1.00 70.22 23 ALA A CA 7
ATOM 10623 C C . ALA A 1 24 ? -11.964 7.933 -0.717 1.00 31.24 23 ALA A C 7
ATOM 10624 O O . ALA A 1 24 ? -10.821 7.640 -1.068 1.00 71.23 23 ALA A O 7
ATOM 10631 N N . GLY A 1 25 ? -12.963 7.051 -0.759 1.00 73.13 24 GLY A N 7
ATOM 10632 C CA . GLY A 1 25 ? -12.743 5.682 -1.195 1.00 34.15 24 GLY A CA 7
ATOM 10633 C C . GLY A 1 25 ? -12.239 5.604 -2.638 1.00 51.11 24 GLY A C 7
ATOM 10634 O O . GLY A 1 25 ? -11.300 4.849 -2.902 1.00 52.44 24 GLY A O 7
ATOM 10638 N N . SER A 1 26 ? -12.762 6.436 -3.549 1.00 63.24 25 SER A N 7
ATOM 10639 C CA . SER A 1 26 ? -12.423 6.427 -4.971 1.00 24.50 25 SER A CA 7
ATOM 10640 C C . SER A 1 26 ? -12.079 7.844 -5.468 1.00 15.54 25 SER A C 7
ATOM 10641 O O . SER A 1 26 ? -12.586 8.297 -6.499 1.00 24.13 25 SER A O 7
ATOM 10649 N N . LYS A 1 27 ? -11.214 8.574 -4.749 1.00 72.23 26 LYS A N 7
ATOM 10650 C CA . LYS A 1 27 ? -10.775 9.911 -5.149 1.00 61.43 26 LYS A CA 7
ATOM 10651 C C . LYS A 1 27 ? -9.437 10.262 -4.548 1.00 12.34 26 LYS A C 7
ATOM 10652 O O . LYS A 1 27 ? -9.305 10.283 -3.327 1.00 45.32 26 LYS A O 7
ATOM 10671 N N . VAL A 1 28 ? -8.506 10.707 -5.385 1.00 43.14 27 VAL A N 7
ATOM 10672 C CA . VAL A 1 28 ? -7.202 11.174 -4.955 1.00 14.22 27 VAL A CA 7
ATOM 10673 C C . VAL A 1 28 ? -6.834 12.469 -5.681 1.00 2.20 27 VAL A C 7
ATOM 10674 O O . VAL A 1 28 ? -7.375 12.760 -6.749 1.00 24.32 27 VAL A O 7
ATOM 10687 N N . GLU A 1 29 ? -5.930 13.252 -5.090 1.00 43.24 28 GLU A N 7
ATOM 10688 C CA . GLU A 1 29 ? -5.313 14.432 -5.690 1.00 15.32 28 GLU A CA 7
ATOM 10689 C C . GLU A 1 29 ? -3.901 14.645 -5.117 1.00 32.34 28 GLU A C 7
ATOM 10690 O O . GLU A 1 29 ? -3.695 14.393 -3.932 1.00 54.40 28 GLU A O 7
ATOM 10702 N N . PRO A 1 30 ? -2.928 15.136 -5.900 1.00 54.44 29 PRO A N 7
ATOM 10703 C CA . PRO A 1 30 ? -1.576 15.428 -5.429 1.00 44.20 29 PRO A CA 7
ATOM 10704 C C . PRO A 1 30 ? -1.558 16.527 -4.360 1.00 41.02 29 PRO A C 7
ATOM 10705 O O . PRO A 1 30 ? -2.484 17.333 -4.252 1.00 15.33 29 PRO A O 7
ATOM 10716 N N . ILE A 1 31 ? -0.465 16.585 -3.597 1.00 25.34 30 ILE A N 7
ATOM 10717 C CA . ILE A 1 31 ? -0.115 17.692 -2.721 1.00 45.22 30 ILE A CA 7
ATOM 10718 C C . ILE A 1 31 ? 0.800 18.600 -3.566 1.00 50.31 30 ILE A C 7
ATOM 10719 O O . ILE A 1 31 ? 1.963 18.247 -3.766 1.00 22.22 30 ILE A O 7
ATOM 10735 N N . PRO A 1 32 ? 0.347 19.759 -4.068 1.00 54.51 31 PRO A N 7
ATOM 10736 C CA . PRO A 1 32 ? 1.221 20.699 -4.753 1.00 64.45 31 PRO A CA 7
ATOM 10737 C C . PRO A 1 32 ? 1.900 21.607 -3.725 1.00 2.55 31 PRO A C 7
ATOM 10738 O O . PRO A 1 32 ? 1.434 22.711 -3.474 1.00 42.52 31 PRO A O 7
ATOM 10749 N N . GLN A 1 33 ? 2.969 21.149 -3.070 1.00 33.44 32 GLN A N 7
ATOM 10750 C CA . GLN A 1 33 ? 3.745 21.971 -2.136 1.00 25.32 32 GLN A CA 7
ATOM 10751 C C . GLN A 1 33 ? 2.900 22.460 -0.937 1.00 44.22 32 GLN A C 7
ATOM 10752 O O . GLN A 1 33 ? 3.079 23.572 -0.433 1.00 63.04 32 GLN A O 7
ATOM 10766 N N . ASN A 1 34 ? 1.959 21.634 -0.461 1.00 44.50 33 ASN A N 7
ATOM 10767 C CA . ASN A 1 34 ? 1.145 21.887 0.734 1.00 25.32 33 ASN A CA 7
ATOM 10768 C C . ASN A 1 34 ? 1.466 20.787 1.750 1.00 33.02 33 ASN A C 7
ATOM 10769 O O . ASN A 1 34 ? 0.600 19.953 2.025 1.00 62.23 33 ASN A O 7
ATOM 10780 N N . GLY A 1 35 ? 2.704 20.722 2.249 1.00 61.22 34 GLY A N 7
ATOM 10781 C CA . GLY A 1 35 ? 3.142 19.619 3.105 1.00 43.02 34 G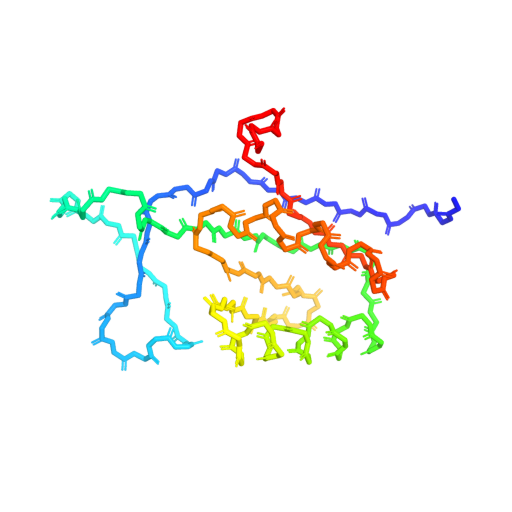LY A CA 7
ATOM 10782 C C . GLY A 1 35 ? 2.249 19.408 4.344 1.00 10.33 34 GLY A C 7
ATOM 10783 O O . GLY A 1 35 ? 1.579 20.347 4.797 1.00 74.33 34 GLY A O 7
ATOM 10787 N N . PRO A 1 36 ? 2.207 18.185 4.906 1.00 54.22 35 PRO A N 7
ATOM 10788 C CA . PRO A 1 36 ? 1.298 17.840 5.994 1.00 1.43 35 PRO A CA 7
ATOM 10789 C C . PRO A 1 36 ? 1.776 18.405 7.340 1.00 74.41 35 PRO A C 7
ATOM 10790 O O . PRO A 1 36 ? 2.935 18.800 7.494 1.00 74.14 35 PRO A O 7
ATOM 10801 N N . CYS A 1 37 ? 0.894 18.408 8.344 1.00 72.13 36 CYS A N 7
ATOM 10802 C CA . CYS A 1 37 ? 1.235 18.814 9.703 1.00 74.34 36 CYS A CA 7
ATOM 10803 C C . CYS A 1 37 ? 2.167 17.784 10.338 1.00 24.41 36 CYS A C 7
ATOM 10804 O O . CYS A 1 37 ? 3.249 18.150 10.789 1.00 22.44 36 CYS A O 7
ATOM 10812 N N . GLY A 1 38 ? 1.783 16.504 10.351 1.00 60.01 37 GLY A N 7
ATOM 10813 C CA . GLY A 1 38 ? 2.566 15.420 10.934 1.00 70.44 37 GLY A CA 7
ATOM 10814 C C . GLY A 1 38 ? 2.524 14.204 10.019 1.00 12.01 37 GLY A C 7
ATOM 10815 O O . GLY A 1 38 ? 1.874 13.206 10.333 1.00 63.05 37 GLY A O 7
ATOM 10819 N N . ASP A 1 39 ? 3.202 14.287 8.872 1.00 60.02 38 ASP A N 7
ATOM 10820 C CA . ASP A 1 39 ? 3.505 13.170 7.962 1.00 21.21 38 ASP A CA 7
ATOM 10821 C C . ASP A 1 39 ? 2.267 12.476 7.373 1.00 21.24 38 ASP A C 7
ATOM 10822 O O . ASP A 1 39 ? 2.378 11.422 6.747 1.00 42.12 38 ASP A O 7
ATOM 10831 N N . ASN A 1 40 ? 1.112 13.135 7.496 1.00 70.22 39 ASN A N 7
ATOM 10832 C CA . ASN A 1 40 ? -0.245 12.747 7.100 1.00 15.31 39 ASN A CA 7
ATOM 10833 C C . ASN A 1 40 ? -0.427 12.852 5.580 1.00 21.13 39 ASN A C 7
ATOM 10834 O O . ASN A 1 40 ? -1.469 13.296 5.098 1.00 23.11 39 ASN A O 7
ATOM 10845 N N . SER A 1 41 ? 0.598 12.514 4.810 1.00 40.31 40 SER A N 7
ATOM 10846 C CA . SER A 1 41 ? 0.458 12.157 3.414 1.00 21.21 40 SER A CA 7
ATOM 10847 C C . SER A 1 41 ? -0.344 10.853 3.314 1.00 74.30 40 SER A C 7
ATOM 10848 O O . SER A 1 41 ? -0.658 10.226 4.329 1.00 4.20 40 SER A O 7
ATOM 10856 N N . LEU A 1 42 ? -0.688 10.461 2.089 1.00 5.41 41 LEU A N 7
ATOM 10857 C CA . LEU A 1 42 ? -1.093 9.102 1.756 1.00 52.12 41 LEU A CA 7
ATOM 10858 C C . LEU A 1 42 ? 0.031 8.510 0.911 1.00 75.44 41 LEU A C 7
ATOM 10859 O O . LEU A 1 42 ? 0.839 9.260 0.345 1.00 61.32 41 LEU A O 7
ATOM 10875 N N . VAL A 1 43 ? 0.056 7.185 0.780 1.00 52.31 42 VAL A N 7
ATOM 10876 C CA . VAL A 1 43 ? 1.004 6.445 -0.056 1.00 3.41 42 VAL A CA 7
ATOM 10877 C C . VAL A 1 43 ? 0.195 5.411 -0.851 1.00 73.25 42 VAL A C 7
ATOM 10878 O O . VAL A 1 43 ? -0.895 5.022 -0.420 1.00 50.21 42 VAL A O 7
ATOM 10891 N N . ALA A 1 44 ? 0.640 5.042 -2.058 1.00 52.40 43 ALA A N 7
ATOM 10892 C CA . ALA A 1 44 ? -0.091 4.136 -2.945 1.00 41.24 43 ALA A CA 7
ATOM 10893 C C . ALA A 1 44 ? 0.819 2.996 -3.359 1.00 71.44 43 ALA A C 7
ATOM 10894 O O . ALA A 1 44 ? 1.996 3.225 -3.638 1.00 13.12 43 ALA A O 7
ATOM 10901 N N . LEU A 1 45 ? 0.273 1.786 -3.430 1.00 45.10 44 LEU A N 7
ATOM 10902 C CA . LEU A 1 45 ? 1.002 0.559 -3.733 1.00 63.41 44 LEU A CA 7
ATOM 10903 C C . LEU A 1 45 ? 0.253 -0.216 -4.816 1.00 74.24 44 LEU A C 7
ATOM 10904 O O . LEU A 1 45 ? -0.908 0.070 -5.146 1.00 51.13 44 LEU A O 7
ATOM 10920 N N . LYS A 1 46 ? 0.915 -1.244 -5.339 1.00 20.14 45 LYS A N 7
ATOM 10921 C CA . LYS A 1 46 ? 0.332 -2.357 -6.073 1.00 61.32 45 LYS A CA 7
ATOM 10922 C C . LYS A 1 46 ? 0.850 -3.630 -5.401 1.00 72.04 45 LYS A C 7
ATOM 10923 O O . LYS A 1 46 ? 1.730 -3.552 -4.544 1.00 45.52 45 LYS A O 7
ATOM 10942 N N . LEU A 1 47 ? 0.354 -4.785 -5.822 1.00 51.01 46 LEU A N 7
ATOM 10943 C CA . LEU A 1 47 ? 1.104 -6.035 -5.788 1.00 32.32 46 LEU A CA 7
ATOM 10944 C C . LEU A 1 47 ? 1.295 -6.440 -7.243 1.00 73.05 46 LEU A C 7
ATOM 10945 O O . LEU A 1 47 ? 0.486 -6.047 -8.085 1.00 11.54 46 LEU A O 7
ATOM 10961 N N . LEU A 1 48 ? 2.316 -7.232 -7.552 1.00 52.21 47 LEU A N 7
ATOM 10962 C CA . LEU A 1 48 ? 2.506 -7.797 -8.886 1.00 73.32 47 LEU A CA 7
ATOM 10963 C C . LEU A 1 48 ? 3.299 -9.104 -8.777 1.00 0.22 47 LEU A C 7
ATOM 10964 O O . LEU A 1 48 ? 3.698 -9.510 -7.679 1.00 1.23 47 LEU A O 7
ATOM 10980 N N . SER A 1 49 ? 3.556 -9.732 -9.923 1.00 61.44 48 SER A N 7
ATOM 10981 C CA . SER A 1 49 ? 4.336 -10.946 -10.099 1.00 42.04 48 SER A CA 7
ATOM 10982 C C . SER A 1 49 ? 5.628 -10.891 -9.271 1.00 63.52 48 SER A C 7
ATOM 10983 O O . SER A 1 49 ? 6.289 -9.844 -9.267 1.00 71.03 48 SER A O 7
ATOM 10991 N N . PRO A 1 50 ? 6.038 -11.985 -8.601 1.00 1.44 49 PRO A N 7
ATOM 10992 C CA . PRO A 1 50 ? 5.674 -13.372 -8.907 1.00 52.22 49 PRO A CA 7
ATOM 10993 C C . PRO A 1 50 ? 4.256 -13.792 -8.508 1.00 65.35 49 PRO A C 7
ATOM 10994 O O . PRO A 1 50 ? 3.666 -14.634 -9.180 1.00 73.43 49 PRO A O 7
ATOM 11005 N N . ASP A 1 51 ? 3.699 -13.193 -7.460 1.00 63.42 50 ASP A N 7
ATOM 11006 C CA . ASP A 1 51 ? 2.369 -13.526 -6.928 1.00 42.41 50 ASP A CA 7
ATOM 11007 C C . ASP A 1 51 ? 1.267 -12.700 -7.621 1.00 63.21 50 ASP A C 7
ATOM 11008 O O . ASP A 1 51 ? 1.557 -11.869 -8.487 1.00 20.24 50 ASP A O 7
ATOM 11017 N N . GLY A 1 52 ? 0.005 -12.914 -7.257 1.00 42.41 51 GLY A N 7
ATOM 11018 C CA . GLY A 1 52 ? -1.157 -12.219 -7.790 1.00 2.11 51 GLY A CA 7
ATOM 11019 C C . GLY A 1 52 ? -2.363 -12.522 -6.911 1.00 4.44 51 GLY A C 7
ATOM 11020 O O . GLY A 1 52 ? -2.425 -12.075 -5.767 1.00 1.23 51 GLY A O 7
ATOM 11024 N N . ASP A 1 53 ? -3.268 -13.363 -7.411 1.00 22.12 52 ASP A N 7
ATOM 11025 C CA . ASP A 1 53 ? -4.577 -13.728 -6.857 1.00 12.10 52 ASP A CA 7
ATOM 11026 C C . ASP A 1 53 ? -4.588 -14.019 -5.354 1.00 51.41 52 ASP A C 7
ATOM 11027 O O . ASP A 1 53 ? -5.444 -13.493 -4.653 1.00 42.43 52 ASP A O 7
ATOM 11036 N N . ASN A 1 54 ? -3.642 -14.806 -4.833 1.00 54.35 53 ASN A N 7
ATOM 11037 C CA . ASN A 1 54 ? -3.603 -15.083 -3.393 1.00 62.32 53 ASN A CA 7
ATOM 11038 C C . ASN A 1 54 ? -3.261 -13.814 -2.616 1.00 41.11 53 ASN A C 7
ATOM 11039 O O . ASN A 1 54 ? -4.000 -13.404 -1.721 1.00 45.30 53 ASN A O 7
ATOM 11050 N N . ALA A 1 55 ? -2.150 -13.161 -2.974 1.00 55.54 54 ALA A N 7
ATOM 11051 C CA . ALA A 1 55 ? -1.715 -11.944 -2.306 1.00 70.41 54 ALA A CA 7
ATOM 11052 C C . ALA A 1 55 ? -2.757 -10.827 -2.419 1.00 55.10 54 ALA A C 7
ATOM 11053 O O . ALA A 1 55 ? -2.861 -10.008 -1.506 1.00 22.14 54 ALA A O 7
ATOM 11060 N N . TRP A 1 56 ? -3.500 -10.768 -3.522 1.00 23.24 55 TRP A N 7
ATOM 11061 C CA . TRP A 1 56 ? -4.691 -9.953 -3.677 1.00 11.51 55 TRP A CA 7
ATOM 11062 C C . TRP A 1 56 ? -5.738 -10.252 -2.623 1.00 33.32 55 TRP A C 7
ATOM 11063 O O . TRP A 1 56 ? -6.057 -9.348 -1.845 1.00 0.23 55 TRP A O 7
ATOM 11084 N N . SER A 1 57 ? -6.260 -11.479 -2.590 1.00 21.21 56 SER A N 7
ATOM 11085 C CA . SER A 1 57 ? -7.330 -11.833 -1.675 1.00 24.35 56 SER A CA 7
ATOM 11086 C C . SER A 1 57 ? -6.905 -11.501 -0.251 1.00 0.41 56 SER A C 7
ATOM 11087 O O . SER A 1 57 ? -7.573 -10.728 0.431 1.00 40.04 56 SER A O 7
ATOM 11095 N N . VAL A 1 58 ? -5.769 -12.046 0.184 1.00 44.53 57 VAL A N 7
ATOM 11096 C CA . VAL A 1 58 ? -5.245 -11.847 1.523 1.00 64.41 57 VAL A CA 7
ATOM 11097 C C . VAL A 1 58 ? -5.056 -10.360 1.825 1.00 34.20 57 VAL A C 7
ATOM 11098 O O . VAL A 1 58 ? -5.388 -9.941 2.933 1.00 41.32 57 VAL A O 7
ATOM 11111 N N . MET A 1 59 ? -4.563 -9.545 0.884 1.00 70.23 58 MET A N 7
ATOM 11112 C CA . MET A 1 59 ? -4.443 -8.107 1.105 1.00 41.33 58 MET A CA 7
ATOM 11113 C C . MET A 1 59 ? -5.813 -7.507 1.402 1.00 51.15 58 MET A C 7
ATOM 11114 O O . MET A 1 59 ? -5.959 -6.902 2.459 1.00 2.02 58 MET A O 7
ATOM 11128 N N . TYR A 1 60 ? -6.821 -7.704 0.545 1.00 75.11 59 TYR A N 7
ATOM 11129 C CA . TYR A 1 60 ? -8.159 -7.167 0.794 1.00 61.35 59 TYR A CA 7
ATOM 11130 C C . TYR A 1 60 ? -8.720 -7.668 2.134 1.00 44.01 59 TYR A C 7
ATOM 11131 O O . TYR A 1 60 ? -9.229 -6.874 2.928 1.00 31.04 59 TYR A O 7
ATOM 11149 N N . LYS A 1 61 ? -8.567 -8.962 2.431 1.00 12.12 60 LYS A N 7
ATOM 11150 C CA . LYS A 1 61 ? -9.057 -9.561 3.667 1.00 21.22 60 LYS A CA 7
ATOM 11151 C C . LYS A 1 61 ? -8.441 -8.911 4.897 1.00 72.12 60 LYS A C 7
ATOM 11152 O O . LYS A 1 61 ? -9.152 -8.640 5.869 1.00 21.42 60 LYS A O 7
ATOM 11171 N N . LEU A 1 62 ? -7.119 -8.732 4.886 1.00 44.13 61 LEU A N 7
ATOM 11172 C CA . LEU A 1 62 ? -6.402 -8.098 5.979 1.00 31.23 61 LEU A CA 7
ATOM 11173 C C . LEU A 1 62 ? -6.794 -6.635 6.048 1.00 75.51 61 LEU A C 7
ATOM 11174 O O . LEU A 1 62 ? -7.049 -6.169 7.144 1.00 44.12 61 LEU A O 7
ATOM 11190 N N . SER A 1 63 ? -6.885 -5.924 4.927 1.00 45.33 62 SER A N 7
ATOM 11191 C CA . SER A 1 63 ? -7.287 -4.525 4.882 1.00 31.31 62 SER A CA 7
ATOM 11192 C C . SER A 1 63 ? -8.636 -4.310 5.567 1.00 44.42 62 SER A C 7
ATOM 11193 O O . SER A 1 63 ? -8.714 -3.457 6.444 1.00 72.21 62 SER A O 7
ATOM 11201 N N . GLN A 1 64 ? -9.662 -5.114 5.254 1.00 41.22 63 GLN A N 7
ATOM 11202 C CA . GLN A 1 64 ? -10.935 -5.048 5.973 1.00 54.32 63 GLN A CA 7
ATOM 11203 C C . GLN A 1 64 ? -10.709 -5.329 7.464 1.00 13.34 63 GLN A C 7
ATOM 11204 O O . GLN A 1 64 ? -11.150 -4.569 8.330 1.00 24.14 63 GLN A O 7
ATOM 11218 N N . ALA A 1 65 ? -10.013 -6.434 7.760 1.00 43.13 64 ALA A N 7
ATOM 11219 C CA . ALA A 1 65 ? -9.784 -6.855 9.131 1.00 72.24 64 ALA A CA 7
ATOM 11220 C C . ALA A 1 65 ? -8.991 -5.834 9.953 1.00 54.33 64 ALA A C 7
ATOM 11221 O O . ALA A 1 65 ? -9.123 -5.867 11.170 1.00 32.25 64 ALA A O 7
ATOM 11228 N N . LEU A 1 66 ? -8.201 -4.963 9.318 1.00 31.21 65 LEU A N 7
ATOM 11229 C CA . LEU A 1 66 ? -7.350 -3.930 9.894 1.00 14.43 65 LEU A CA 7
ATOM 11230 C C . LEU A 1 66 ? -8.104 -2.607 10.046 1.00 53.15 65 LEU A C 7
ATOM 11231 O O . LEU A 1 66 ? -7.957 -1.953 11.085 1.00 2.32 65 LEU A O 7
ATOM 11247 N N . SER A 1 67 ? -8.908 -2.208 9.054 1.00 30.13 66 SER A N 7
ATOM 11248 C CA . SER A 1 67 ? -9.731 -1.009 9.155 1.00 4.12 66 SER A CA 7
ATOM 11249 C C . SER A 1 67 ? -10.784 -1.177 10.242 1.00 21.33 66 SER A C 7
ATOM 11250 O O . SER A 1 67 ? -11.157 -0.202 10.886 1.00 51.54 66 SER A O 7
ATOM 11258 N N . ASP A 1 68 ? -11.191 -2.418 10.504 1.00 45.44 67 ASP A N 7
ATOM 11259 C CA . ASP A 1 68 ? -12.026 -2.794 11.633 1.00 54.45 67 ASP A CA 7
ATOM 11260 C C . ASP A 1 68 ? -11.397 -2.518 13.006 1.00 52.14 67 ASP A C 7
ATOM 11261 O O . ASP A 1 68 ? -12.113 -2.417 14.000 1.00 32.21 67 ASP A O 7
ATOM 11270 N N . ILE A 1 69 ? -10.068 -2.421 13.087 1.00 32.44 68 ILE A N 7
ATOM 11271 C CA . ILE A 1 69 ? -9.337 -2.234 14.330 1.00 20.34 68 ILE A CA 7
ATOM 11272 C C . ILE A 1 69 ? -9.116 -0.741 14.559 1.00 34.04 68 ILE A C 7
ATOM 11273 O O . ILE A 1 69 ? -9.651 -0.175 15.516 1.00 75.53 68 ILE A O 7
ATOM 11289 N N . GLU A 1 70 ? -8.275 -0.126 13.723 1.00 24.32 69 GLU A N 7
ATOM 11290 C CA . GLU A 1 70 ? -7.835 1.264 13.858 1.00 13.14 69 GLU A CA 7
ATOM 11291 C C . GLU A 1 70 ? -7.106 1.758 12.592 1.00 51.41 69 GLU A C 7
ATOM 11292 O O . GLU A 1 70 ? -6.502 2.833 12.622 1.00 53.01 69 GLU A O 7
ATOM 11304 N N . VAL A 1 71 ? -7.168 1.037 11.463 1.00 64.42 70 VAL A N 7
ATOM 11305 C CA . VAL A 1 71 ? -6.199 1.223 10.380 1.00 14.23 70 VAL A CA 7
ATOM 11306 C C . VAL A 1 71 ? -6.920 1.270 9.024 1.00 5.32 70 VAL A C 7
ATOM 11307 O O . VAL A 1 71 ? -6.965 0.260 8.318 1.00 0.12 70 VAL A O 7
ATOM 11320 N N . PRO A 1 72 ? -7.484 2.416 8.618 1.00 41.21 71 PRO A N 7
ATOM 11321 C CA . PRO A 1 72 ? -8.225 2.516 7.372 1.00 51.34 71 PRO A CA 7
ATOM 11322 C C . PRO A 1 72 ? -7.264 2.417 6.184 1.00 2.42 71 PRO A C 7
ATOM 11323 O O . PRO A 1 72 ? -6.101 2.822 6.273 1.00 62.01 71 PRO A O 7
ATOM 11334 N N . CYS A 1 73 ? -7.752 1.879 5.073 1.00 0.23 72 CYS A N 7
ATOM 11335 C CA . CYS A 1 73 ? -7.108 1.891 3.771 1.00 2.01 72 CYS A CA 7
ATOM 11336 C C . CYS A 1 73 ? -8.176 1.624 2.729 1.00 23.24 72 CYS A C 7
ATOM 11337 O O . CYS A 1 73 ? -9.325 1.317 3.063 1.00 22.44 72 CYS A O 7
ATOM 11345 N N . SER A 1 74 ? -7.789 1.729 1.467 1.00 71.21 73 SER A N 7
ATOM 11346 C CA . SER A 1 74 ? -8.689 1.603 0.343 1.00 71.12 73 SER A CA 7
ATOM 11347 C C . SER A 1 74 ? -8.068 0.621 -0.635 1.00 24.45 73 SER A C 7
ATOM 11348 O O . SER A 1 74 ? -6.892 0.767 -0.984 1.00 23.12 73 SER A O 7
ATOM 11356 N N . VAL A 1 75 ? -8.844 -0.379 -1.043 1.00 73.00 74 VAL A N 7
ATOM 11357 C CA . VAL A 1 75 ? -8.388 -1.499 -1.841 1.00 42.33 74 VAL A CA 7
ATOM 11358 C C . VAL A 1 75 ? -9.212 -1.470 -3.122 1.00 64.21 74 VAL A C 7
ATOM 11359 O O . VAL A 1 75 ? -10.413 -1.746 -3.071 1.00 2.42 74 VAL A O 7
ATOM 11372 N N . LEU A 1 76 ? -8.612 -1.066 -4.242 1.00 44.43 75 LEU A N 7
ATOM 11373 C CA . LEU A 1 76 ? -9.309 -0.920 -5.518 1.00 41.01 75 LEU A CA 7
ATOM 11374 C C . LEU A 1 76 ? -8.671 -1.869 -6.529 1.00 24.12 75 LEU A C 7
ATOM 11375 O O . LEU A 1 76 ? -7.618 -2.458 -6.281 1.00 33.22 75 LEU A O 7
ATOM 11391 N N . GLU A 1 77 ? -9.321 -2.049 -7.671 1.00 35.20 76 GLU A N 7
ATOM 11392 C CA . GLU A 1 77 ? -8.870 -2.944 -8.725 1.00 22.45 76 GLU A CA 7
ATOM 11393 C C . GLU A 1 77 ? -9.542 -2.531 -10.030 1.00 61.51 76 GLU A C 7
ATOM 11394 O O . GLU A 1 77 ? -10.646 -1.974 -10.011 1.00 64.02 76 GLU A O 7
ATOM 11406 N N . CYS A 1 78 ? -8.905 -2.879 -11.142 1.00 71.32 77 CYS A N 7
ATOM 11407 C CA . CYS A 1 78 ? -9.484 -3.046 -12.462 1.00 34.34 77 CYS A CA 7
ATOM 11408 C C . CYS A 1 78 ? -8.557 -4.012 -13.188 1.00 1.51 77 CYS A C 7
ATOM 11409 O O . CYS A 1 78 ? -7.345 -3.811 -13.143 1.00 63.40 77 CYS A O 7
ATOM 11417 N N . GLU A 1 79 ? -9.116 -5.001 -13.888 1.00 32.23 78 GLU A N 7
ATOM 11418 C CA . GLU A 1 79 ? -8.490 -5.839 -14.912 1.00 0.13 78 GLU A CA 7
ATOM 11419 C C . GLU A 1 79 ? -7.421 -6.780 -14.351 1.00 14.52 78 GLU A C 7
ATOM 11420 O O . GLU A 1 79 ? -7.553 -8.005 -14.355 1.00 41.54 78 GLU A O 7
ATOM 11432 N N . GLY A 1 80 ? -6.317 -6.209 -13.896 1.00 44.51 79 GLY A N 7
ATOM 11433 C CA . GLY A 1 80 ? -5.173 -6.874 -13.320 1.00 64.13 79 GLY A CA 7
ATOM 11434 C C . GLY A 1 80 ? -4.222 -5.819 -12.786 1.00 34.43 79 GLY A C 7
ATOM 11435 O O . GLY A 1 80 ? -3.015 -5.954 -12.978 1.00 33.41 79 GLY A O 7
ATOM 11439 N N . GLU A 1 81 ? -4.738 -4.761 -12.154 1.00 52.22 80 GLU A N 7
ATOM 11440 C CA . GLU A 1 81 ? -3.887 -3.829 -11.442 1.00 41.12 80 GLU A CA 7
ATOM 11441 C C . GLU A 1 81 ? -4.456 -3.643 -10.020 1.00 14.04 80 GLU A C 7
ATOM 11442 O O . GLU A 1 81 ? -4.851 -2.535 -9.659 1.00 21.52 80 GLU A O 7
ATOM 11454 N N . PRO A 1 82 ? -4.495 -4.700 -9.182 1.00 72.20 81 PRO A N 7
ATOM 11455 C CA . PRO A 1 82 ? -4.995 -4.613 -7.813 1.00 50.31 81 PRO A CA 7
ATOM 11456 C C . PRO A 1 82 ? -4.151 -3.619 -7.008 1.00 35.30 81 PRO A C 7
ATOM 11457 O O . PRO A 1 82 ? -2.964 -3.857 -6.760 1.00 63.02 81 PRO A O 7
ATOM 11468 N N . CYS A 1 83 ? -4.740 -2.482 -6.633 1.00 31.54 82 CYS A N 7
ATOM 11469 C CA . CYS A 1 83 ? -4.020 -1.345 -6.088 1.00 22.23 82 CYS A CA 7
ATOM 11470 C C . CYS A 1 83 ? -4.521 -0.994 -4.694 1.00 71.41 82 CYS A C 7
ATOM 11471 O O . CYS A 1 83 ? -5.598 -1.408 -4.255 1.00 3.01 82 CYS A O 7
ATOM 11479 N N . LEU A 1 84 ? -3.704 -0.223 -3.980 1.00 11.31 83 LEU A N 7
ATOM 11480 C CA . LEU A 1 84 ? -3.927 0.032 -2.571 1.00 2.44 83 LEU A CA 7
ATOM 11481 C C . LEU A 1 84 ? -3.515 1.449 -2.238 1.00 75.42 83 LEU A C 7
ATOM 11482 O O . LEU A 1 84 ? -2.541 1.962 -2.787 1.00 24.33 83 LEU A O 7
ATOM 11498 N N . PHE A 1 85 ? -4.225 2.041 -1.285 1.00 12.21 84 PHE A N 7
ATOM 11499 C CA . PHE A 1 85 ? -4.015 3.383 -0.798 1.00 20.51 84 PHE A CA 7
ATOM 11500 C C . PHE A 1 85 ? -4.011 3.298 0.724 1.00 73.43 84 PHE A C 7
ATOM 11501 O O . PHE A 1 85 ? -5.049 3.016 1.335 1.00 24.52 84 PHE A O 7
ATOM 11518 N N . VAL A 1 86 ? -2.858 3.530 1.344 1.00 61.11 85 VAL A N 7
ATOM 11519 C CA . VAL A 1 86 ? -2.651 3.512 2.794 1.00 73.34 85 VAL A CA 7
ATOM 11520 C C . VAL A 1 86 ? -2.246 4.912 3.272 1.00 14.35 85 VAL A C 7
ATOM 11521 O O . VAL A 1 86 ? -2.106 5.827 2.456 1.00 71.34 85 VAL A O 7
ATOM 11534 N N . ASN A 1 87 ? -2.120 5.091 4.595 1.00 45.14 86 ASN A N 7
ATOM 11535 C CA . ASN A 1 87 ? -1.776 6.364 5.204 1.00 1.51 86 ASN A CA 7
ATOM 11536 C C . ASN A 1 87 ? -0.301 6.629 4.903 1.00 73.43 86 ASN A C 7
ATOM 11537 O O . ASN A 1 87 ? 0.100 7.242 3.926 1.00 4.54 86 ASN A O 7
ATOM 11548 N N . ARG A 1 88 ? 0.537 6.080 5.756 1.00 54.32 87 ARG A N 7
ATOM 11549 C CA . ARG A 1 88 ? 1.981 6.192 5.693 1.00 62.20 87 ARG A CA 7
ATOM 11550 C C . ARG A 1 88 ? 2.587 4.927 6.287 1.00 1.22 87 ARG A C 7
ATOM 11551 O O . ARG A 1 88 ? 2.866 3.976 5.573 1.00 62.54 87 ARG A O 7
ATOM 11572 N N . GLN A 1 89 ? 2.666 4.865 7.610 1.00 3.23 88 GLN A N 7
ATOM 11573 C CA . GLN A 1 89 ? 3.310 3.786 8.374 1.00 74.40 88 GLN A CA 7
ATOM 11574 C C . GLN A 1 89 ? 2.633 2.429 8.178 1.00 22.54 88 GLN A C 7
ATOM 11575 O O . GLN A 1 89 ? 3.235 1.378 8.425 1.00 22.40 88 GLN A O 7
ATOM 11589 N N . ASP A 1 90 ? 1.391 2.449 7.700 1.00 10.44 89 ASP A N 7
ATOM 11590 C CA . ASP A 1 90 ? 0.677 1.228 7.380 1.00 61.34 89 ASP A CA 7
ATOM 11591 C C . ASP A 1 90 ? 1.369 0.425 6.294 1.00 42.41 89 ASP A C 7
ATOM 11592 O O . ASP A 1 90 ? 1.101 -0.758 6.172 1.00 11.03 89 ASP A O 7
ATOM 11601 N N . GLU A 1 91 ? 2.277 1.034 5.528 1.00 24.11 90 GLU A N 7
ATOM 11602 C CA . GLU A 1 91 ? 3.169 0.309 4.638 1.00 55.54 90 GLU A CA 7
ATOM 11603 C C . GLU A 1 91 ? 3.823 -0.830 5.418 1.00 34.21 90 GLU A C 7
ATOM 11604 O O . GLU A 1 91 ? 3.610 -2.016 5.150 1.00 0.43 90 GLU A O 7
ATOM 11616 N N . PHE A 1 92 ? 4.592 -0.424 6.423 1.00 42.43 91 PHE A N 7
ATOM 11617 C CA . PHE A 1 92 ? 5.454 -1.246 7.244 1.00 23.42 91 PHE A CA 7
ATOM 11618 C C . PHE A 1 92 ? 4.604 -2.204 8.062 1.00 50.34 91 PHE A C 7
ATOM 11619 O O . PHE A 1 92 ? 4.882 -3.408 8.139 1.00 44.23 91 PHE A O 7
ATOM 11636 N N . ALA A 1 93 ? 3.529 -1.667 8.637 1.00 44.22 92 ALA A N 7
ATOM 11637 C CA . ALA A 1 93 ? 2.640 -2.477 9.449 1.00 4.25 92 ALA A CA 7
ATOM 11638 C C . ALA A 1 93 ? 2.040 -3.593 8.592 1.00 22.54 92 ALA A C 7
ATOM 11639 O O . ALA A 1 93 ? 2.117 -4.765 8.960 1.00 11.32 92 ALA A O 7
ATOM 11646 N N . ALA A 1 94 ? 1.463 -3.238 7.445 1.00 12.12 93 ALA A N 7
ATOM 11647 C CA . ALA A 1 94 ? 0.751 -4.163 6.591 1.00 32.34 93 ALA A CA 7
ATOM 11648 C C . ALA A 1 94 ? 1.694 -5.199 5.972 1.00 14.31 93 ALA A C 7
ATOM 11649 O O . ALA A 1 94 ? 1.337 -6.379 5.967 1.00 25.11 93 ALA A O 7
ATOM 11656 N N . THR A 1 95 ? 2.910 -4.826 5.535 1.00 40.44 94 THR A N 7
ATOM 11657 C CA . THR A 1 95 ? 3.874 -5.832 5.073 1.00 33.22 94 THR A CA 7
ATOM 11658 C C . THR A 1 95 ? 4.172 -6.804 6.223 1.00 13.13 94 THR A C 7
ATOM 11659 O O . THR A 1 95 ? 4.185 -8.012 5.991 1.00 71.24 94 THR A O 7
ATOM 11670 N N . CYS A 1 96 ? 4.316 -6.326 7.470 1.00 73.42 95 CYS A N 7
ATOM 11671 C CA . CYS A 1 96 ? 4.497 -7.205 8.620 1.00 14.52 95 CYS A CA 7
ATOM 11672 C C . CYS A 1 96 ? 3.319 -8.183 8.776 1.00 21.13 95 CYS A C 7
ATOM 11673 O O . CYS A 1 96 ? 3.541 -9.387 8.954 1.00 51.11 95 CYS A O 7
ATOM 11681 N N . ARG A 1 97 ? 2.072 -7.698 8.696 1.00 74.21 96 ARG A N 7
ATOM 11682 C CA . ARG A 1 97 ? 0.897 -8.561 8.850 1.00 54.33 96 ARG A CA 7
ATOM 11683 C C . ARG A 1 97 ? 0.891 -9.637 7.762 1.00 70.14 96 ARG A C 7
ATOM 11684 O O . ARG A 1 97 ? 0.668 -10.813 8.057 1.00 72.23 96 ARG A O 7
ATOM 11705 N N . LEU A 1 98 ? 1.122 -9.249 6.506 1.00 33.03 97 LEU A N 7
ATOM 11706 C CA . LEU A 1 98 ? 1.064 -10.146 5.352 1.00 51.02 97 LEU A CA 7
ATOM 11707 C C . LEU A 1 98 ? 2.226 -11.136 5.352 1.00 21.42 97 LEU A C 7
ATOM 11708 O O . LEU A 1 98 ? 2.028 -12.272 4.930 1.00 12.22 97 LEU A O 7
ATOM 11724 N N . LYS A 1 99 ? 3.408 -10.769 5.864 1.00 54.51 98 LYS A N 7
ATOM 11725 C CA . LYS A 1 99 ? 4.533 -11.700 6.015 1.00 55.11 98 LYS A CA 7
ATOM 11726 C C . LYS A 1 99 ? 4.136 -12.905 6.847 1.00 75.44 98 LYS A C 7
ATOM 11727 O O . LYS A 1 99 ? 4.547 -14.017 6.528 1.00 44.10 98 LYS A O 7
ATOM 11746 N N . ASN A 1 100 ? 3.321 -12.712 7.884 1.00 31.15 99 ASN A N 7
ATOM 11747 C CA . ASN A 1 100 ? 2.805 -13.850 8.646 1.00 61.10 99 ASN A CA 7
ATOM 11748 C C . ASN A 1 100 ? 1.971 -14.757 7.746 1.00 10.13 99 ASN A C 7
ATOM 11749 O O . ASN A 1 100 ? 2.188 -15.969 7.739 1.00 31.43 99 ASN A O 7
ATOM 11760 N N . PHE A 1 101 ? 1.066 -14.182 6.949 1.00 40.15 100 PHE A N 7
ATOM 11761 C CA . PHE A 1 101 ? 0.234 -14.931 6.011 1.00 41.52 100 PHE A CA 7
ATOM 11762 C C . PHE A 1 101 ? 1.067 -15.634 4.932 1.00 54.41 100 PHE A C 7
ATOM 11763 O O . PHE A 1 101 ? 0.660 -16.671 4.416 1.00 21.34 100 PHE A O 7
ATOM 11780 N N . GLY A 1 102 ? 2.241 -15.092 4.617 1.00 72.34 101 GLY A N 7
ATOM 11781 C CA . GLY A 1 102 ? 3.311 -15.749 3.886 1.00 32.22 101 GLY A CA 7
ATOM 11782 C C . GLY A 1 102 ? 3.437 -15.302 2.433 1.00 2.10 101 GLY A C 7
ATOM 11783 O O . GLY A 1 102 ? 4.485 -15.533 1.825 1.00 72.44 101 GLY A O 7
ATOM 11787 N N . VAL A 1 103 ? 2.401 -14.666 1.888 1.00 51.02 102 VAL A N 7
ATOM 11788 C CA . VAL A 1 103 ? 2.288 -14.284 0.483 1.00 1.54 102 VAL A CA 7
ATOM 11789 C C . VAL A 1 103 ? 3.346 -13.234 0.103 1.00 20.35 102 VAL A C 7
ATOM 11790 O O . VAL A 1 103 ? 3.976 -12.632 0.978 1.00 61.12 102 VAL A O 7
ATOM 11803 N N . ALA A 1 104 ? 3.552 -12.991 -1.196 1.00 13.11 103 ALA A N 7
ATOM 11804 C CA . ALA A 1 104 ? 4.489 -11.963 -1.645 1.00 30.54 103 ALA A CA 7
ATOM 11805 C C . ALA A 1 104 ? 3.854 -10.567 -1.514 1.00 64.30 103 ALA A C 7
ATOM 11806 O O . ALA A 1 104 ? 2.629 -10.433 -1.528 1.00 22.32 103 ALA A O 7
ATOM 11813 N N . ILE A 1 105 ? 4.680 -9.518 -1.383 1.00 22.24 104 ILE A N 7
ATOM 11814 C CA . ILE A 1 105 ? 4.277 -8.163 -0.974 1.00 44.24 104 ILE A CA 7
ATOM 11815 C C . ILE A 1 105 ? 4.918 -7.092 -1.883 1.00 65.10 104 ILE A C 7
ATOM 11816 O O . ILE A 1 105 ? 5.741 -7.391 -2.756 1.00 31.15 104 ILE A O 7
ATOM 11832 N N . ALA A 1 106 ? 4.493 -5.839 -1.719 1.00 54.41 105 ALA A N 7
ATOM 11833 C CA . ALA A 1 106 ? 5.135 -4.637 -2.226 1.00 41.14 105 ALA A CA 7
ATOM 11834 C C . ALA A 1 106 ? 6.470 -4.381 -1.497 1.00 23.21 105 ALA A C 7
ATOM 11835 O O . ALA A 1 106 ? 6.995 -5.255 -0.798 1.00 14.33 105 ALA A O 7
ATOM 11842 N N . GLU A 1 107 ? 7.008 -3.174 -1.678 1.00 23.31 106 GLU A N 7
ATOM 11843 C CA . GLU A 1 107 ? 8.203 -2.651 -1.011 1.00 2.31 106 GLU A CA 7
ATOM 11844 C C . GLU A 1 107 ? 8.184 -2.876 0.522 1.00 41.25 106 GLU A C 7
ATOM 11845 O O . GLU A 1 107 ? 7.109 -2.954 1.128 1.00 64.50 106 GLU A O 7
ATOM 11857 N N . PRO A 1 108 ? 9.360 -2.998 1.169 1.00 72.44 107 PRO A N 7
ATOM 11858 C CA . PRO A 1 108 ? 9.498 -3.394 2.567 1.00 74.05 107 PRO A CA 7
ATOM 11859 C C . PRO A 1 108 ? 9.562 -2.189 3.516 1.00 13.44 107 PRO A C 7
ATOM 11860 O O . PRO A 1 108 ? 9.601 -1.030 3.100 1.00 13.43 107 PRO A O 7
ATOM 11871 N N . PHE A 1 109 ? 9.680 -2.470 4.816 1.00 64.52 108 PHE A N 7
ATOM 11872 C CA . PHE A 1 109 ? 10.068 -1.482 5.822 1.00 54.12 108 PHE A CA 7
ATOM 11873 C C . PHE A 1 109 ? 11.593 -1.342 5.962 1.00 12.23 108 PHE A C 7
ATOM 11874 O O . PHE A 1 109 ? 12.070 -0.883 7.000 1.00 63.31 108 PHE A O 7
ATOM 11891 N N . SER A 1 110 ? 12.359 -1.712 4.933 1.00 54.51 109 SER A N 7
ATOM 11892 C CA . SER A 1 110 ? 13.801 -1.569 4.930 1.00 63.22 109 SER A CA 7
ATOM 11893 C C . SER A 1 110 ? 14.115 -0.170 4.415 1.00 21.34 109 SER A C 7
ATOM 11894 O O . SER A 1 110 ? 13.662 0.200 3.333 1.00 3.23 109 SER A O 7
ATOM 11902 N N . ASN A 1 111 ? 14.894 0.572 5.193 1.00 64.00 110 ASN A N 7
ATOM 11903 C CA . ASN A 1 111 ? 15.240 1.982 5.026 1.00 60.00 110 ASN A CA 7
ATOM 11904 C C . ASN A 1 111 ? 15.607 2.282 3.578 1.00 62.21 110 ASN A C 7
ATOM 11905 O O . ASN A 1 111 ? 16.604 1.751 3.110 1.00 44.00 110 ASN A O 7
ATOM 11916 N N . TYR A 1 112 ? 14.797 3.101 2.896 1.00 24.44 111 TYR A N 7
ATOM 11917 C CA . TYR A 1 112 ? 14.954 3.543 1.505 1.00 5.14 111 TYR A CA 7
ATOM 11918 C C . TYR A 1 112 ? 15.298 2.438 0.498 1.00 74.04 111 TYR A C 7
ATOM 11919 O O . TYR A 1 112 ? 15.802 2.730 -0.584 1.00 33.12 111 TYR A O 7
ATOM 11937 N N . ASN A 1 113 ? 14.931 1.194 0.811 1.00 53.43 112 ASN A N 7
ATOM 11938 C CA . ASN A 1 113 ? 15.251 -0.037 0.094 1.00 15.00 112 ASN A CA 7
ATOM 11939 C C . ASN A 1 113 ? 16.789 -0.129 0.015 1.00 22.31 112 ASN A C 7
ATOM 11940 O O . ASN A 1 113 ? 17.379 0.320 -0.966 1.00 1.41 112 ASN A O 7
ATOM 11951 N N . PRO A 1 114 ? 17.468 -0.666 1.045 1.00 64.00 113 PRO A N 7
ATOM 11952 C CA . PRO A 1 114 ? 18.929 -0.710 1.123 1.00 72.22 113 PRO A CA 7
ATOM 11953 C C . PRO A 1 114 ? 19.528 -1.864 0.307 1.00 22.43 113 PRO A C 7
ATOM 11954 O O . PRO A 1 114 ? 20.744 -1.938 0.129 1.00 71.02 113 PRO A O 7
ATOM 11965 N N . PHE A 1 115 ? 18.681 -2.811 -0.098 1.00 42.11 114 PHE A N 7
ATOM 11966 C CA . PHE A 1 115 ? 19.025 -3.904 -0.985 1.00 33.32 114 PHE A CA 7
ATOM 11967 C C . PHE A 1 115 ? 19.287 -3.355 -2.369 1.00 21.11 114 PHE A C 7
ATOM 11968 O O . PHE A 1 115 ? 20.222 -3.848 -3.028 1.00 55.41 114 PHE A O 7
ATOM 11985 N N . THR A 1 3 ? 19.084 -18.309 -4.073 1.00 75.14 2 THR A N 8
ATOM 11986 C CA . THR A 1 3 ? 18.315 -17.969 -5.269 1.00 75.21 2 THR A CA 8
ATOM 11987 C C . THR A 1 3 ? 18.288 -16.455 -5.459 1.00 32.41 2 THR A C 8
ATOM 11988 O O . THR A 1 3 ? 18.370 -15.708 -4.476 1.00 2.25 2 THR A O 8
ATOM 11999 N N . SER A 1 4 ? 18.124 -16.007 -6.708 1.00 21.32 3 SER A N 8
ATOM 12000 C CA . SER A 1 4 ? 18.054 -14.594 -7.038 1.00 50.01 3 SER A CA 8
ATOM 12001 C C . SER A 1 4 ? 16.850 -13.971 -6.349 1.00 41.15 3 SER A C 8
ATOM 12002 O O . SER A 1 4 ? 15.903 -14.656 -5.960 1.00 44.24 3 SER A O 8
ATOM 12010 N N . LEU A 1 5 ? 16.888 -12.651 -6.223 1.00 72.42 4 LEU A N 8
ATOM 12011 C CA . LEU A 1 5 ? 15.971 -11.916 -5.365 1.00 43.22 4 LEU A CA 8
ATOM 12012 C C . LEU A 1 5 ? 15.024 -11.012 -6.168 1.00 34.11 4 LEU A C 8
ATOM 12013 O O . LEU A 1 5 ? 14.282 -10.222 -5.587 1.00 42.12 4 LEU A O 8
ATOM 12029 N N . GLN A 1 6 ? 14.981 -11.237 -7.485 1.00 64.41 5 GLN A N 8
ATOM 12030 C CA . GLN A 1 6 ? 14.213 -10.522 -8.493 1.00 11.13 5 GLN A CA 8
ATOM 12031 C C . GLN A 1 6 ? 12.898 -11.266 -8.763 1.00 64.12 5 GLN A C 8
ATOM 12032 O O . GLN A 1 6 ? 12.760 -12.002 -9.740 1.00 55.22 5 GLN A O 8
ATOM 12046 N N . LEU A 1 7 ? 11.930 -11.127 -7.861 1.00 52.54 6 LEU A N 8
ATOM 12047 C CA . LEU A 1 7 ? 10.601 -11.728 -7.979 1.00 55.25 6 LEU A CA 8
ATOM 12048 C C . LEU A 1 7 ? 9.503 -10.762 -7.530 1.00 51.12 6 LEU A C 8
ATOM 12049 O O . LEU A 1 7 ? 8.421 -11.199 -7.136 1.00 2.10 6 LEU A O 8
ATOM 12065 N N . SER A 1 8 ? 9.787 -9.467 -7.557 1.00 23.44 7 SER A N 8
ATOM 12066 C CA . SER A 1 8 ? 9.092 -8.456 -6.780 1.00 72.43 7 SER A CA 8
ATOM 12067 C C . SER A 1 8 ? 8.220 -7.546 -7.667 1.00 52.54 7 SER A C 8
ATOM 12068 O O . SER A 1 8 ? 8.036 -7.804 -8.860 1.00 3.53 7 SER A O 8
ATOM 12076 N N . ILE A 1 9 ? 7.670 -6.469 -7.093 1.00 10.03 8 ILE A N 8
ATOM 12077 C CA . ILE A 1 9 ? 7.026 -5.372 -7.815 1.00 61.44 8 ILE A CA 8
ATOM 12078 C C . ILE A 1 9 ? 7.874 -4.133 -7.555 1.00 62.15 8 ILE A C 8
ATOM 12079 O O . ILE A 1 9 ? 8.228 -3.863 -6.401 1.00 24.34 8 ILE A O 8
ATOM 12095 N N . VAL A 1 10 ? 8.218 -3.405 -8.613 1.00 74.25 9 VAL A N 8
ATOM 12096 C CA . VAL A 1 10 ? 9.087 -2.236 -8.568 1.00 4.25 9 VAL A CA 8
ATOM 12097 C C . VAL A 1 10 ? 8.438 -1.138 -9.428 1.00 42.42 9 VAL A C 8
ATOM 12098 O O . VAL A 1 10 ? 7.556 -1.431 -10.242 1.00 32.04 9 VAL A O 8
ATOM 12111 N N . HIS A 1 11 ? 8.900 0.106 -9.285 1.00 12.25 10 HIS A N 8
ATOM 12112 C CA . HIS A 1 11 ? 8.425 1.313 -9.957 1.00 65.41 10 HIS A CA 8
ATOM 12113 C C . HIS A 1 11 ? 6.967 1.629 -9.596 1.00 71.22 10 HIS A C 8
ATOM 12114 O O . HIS A 1 11 ? 6.019 1.325 -10.330 1.00 72.30 10 HIS A O 8
ATOM 12128 N N . ARG A 1 12 ? 6.776 2.285 -8.453 1.00 20.30 11 ARG A N 8
ATOM 12129 C CA . ARG A 1 12 ? 5.523 2.922 -8.049 1.00 43.33 11 ARG A CA 8
ATOM 12130 C C . ARG A 1 12 ? 5.697 4.437 -8.070 1.00 54.02 11 ARG A C 8
ATOM 12131 O O . ARG A 1 12 ? 4.780 5.129 -8.507 1.00 43.12 11 ARG A O 8
ATOM 12152 N N . LEU A 1 13 ? 6.829 4.958 -7.587 1.00 15.24 12 LEU A N 8
ATOM 12153 C CA . LEU A 1 13 ? 7.090 6.380 -7.345 1.00 42.31 12 LEU A CA 8
ATOM 12154 C C . LEU A 1 13 ? 5.965 6.970 -6.475 1.00 41.11 12 LEU A C 8
ATOM 12155 O O . LEU A 1 13 ? 5.034 7.589 -7.001 1.00 13.13 12 LEU A O 8
ATOM 12171 N N . PRO A 1 14 ? 5.961 6.743 -5.149 1.00 54.33 13 PRO A N 8
ATOM 12172 C CA . PRO A 1 14 ? 4.989 7.376 -4.267 1.00 71.55 13 PRO A CA 8
ATOM 12173 C C . PRO A 1 14 ? 5.350 8.853 -4.041 1.00 40.14 13 PRO A C 8
ATOM 12174 O O . PRO A 1 14 ? 6.510 9.260 -4.098 1.00 15.02 13 PRO A O 8
ATOM 12185 N N . GLN A 1 15 ? 4.334 9.664 -3.774 1.00 10.31 14 GLN A N 8
ATOM 12186 C CA . GLN A 1 15 ? 4.373 11.095 -3.496 1.00 50.20 14 GLN A CA 8
ATOM 12187 C C . GLN A 1 15 ? 3.404 11.387 -2.350 1.00 51.10 14 GLN A C 8
ATOM 12188 O O . GLN A 1 15 ? 2.710 10.489 -1.871 1.00 50.41 14 GLN A O 8
ATOM 12202 N N . ASN A 1 16 ? 3.371 12.640 -1.895 1.00 2.30 15 ASN A N 8
ATOM 12203 C CA . ASN A 1 16 ? 2.404 13.140 -0.924 1.00 33.32 15 ASN A CA 8
ATOM 12204 C C . ASN A 1 16 ? 1.132 13.515 -1.667 1.00 1.53 15 ASN A C 8
ATOM 12205 O O . ASN A 1 16 ? 1.167 14.343 -2.584 1.00 23.34 15 ASN A O 8
ATOM 12216 N N . TYR A 1 17 ? 0.025 12.858 -1.325 1.00 42.01 16 TYR A N 8
ATOM 12217 C CA . TYR A 1 17 ? -1.271 13.092 -1.941 1.00 32.13 16 TYR A CA 8
ATOM 12218 C C . TYR A 1 17 ? -2.318 12.891 -0.824 1.00 70.53 16 TYR A C 8
ATOM 12219 O O . TYR A 1 17 ? -1.969 12.455 0.277 1.00 64.33 16 TYR A O 8
ATOM 12237 N N . ARG A 1 18 ? -3.593 13.206 -1.068 1.00 62.43 17 ARG A N 8
ATOM 12238 C CA . ARG A 1 18 ? -4.691 13.039 -0.109 1.00 55.23 17 ARG A CA 8
ATOM 12239 C C . ARG A 1 18 ? -5.991 12.706 -0.847 1.00 60.44 17 ARG A C 8
ATOM 12240 O O . ARG A 1 18 ? -5.977 12.569 -2.073 1.00 52.41 17 ARG A O 8
ATOM 12261 N N . TRP A 1 19 ? -7.116 12.586 -0.133 1.00 41.04 18 TRP A N 8
ATOM 12262 C CA . TRP A 1 19 ? -8.427 12.568 -0.770 1.00 2.33 18 TRP A CA 8
ATOM 12263 C C . TRP A 1 19 ? -8.836 13.976 -1.172 1.00 5.03 18 TRP A C 8
ATOM 12264 O O . TRP A 1 19 ? -8.578 14.922 -0.423 1.00 12.52 18 TRP A O 8
ATOM 12285 N N . SER A 1 20 ? -9.582 14.111 -2.271 1.00 71.22 19 SER A N 8
ATOM 12286 C CA . SER A 1 20 ? -10.067 15.409 -2.748 1.00 1.22 19 SER A CA 8
ATOM 12287 C C . SER A 1 20 ? -11.340 15.865 -2.000 1.00 72.20 19 SER A C 8
ATOM 12288 O O . SER A 1 20 ? -12.116 16.664 -2.519 1.00 24.52 19 SER A O 8
ATOM 12296 N N . ALA A 1 21 ? -11.567 15.377 -0.773 1.00 13.11 20 ALA A N 8
ATOM 12297 C CA . ALA A 1 21 ? -12.698 15.683 0.108 1.00 12.32 20 ALA A CA 8
ATOM 12298 C C . ALA A 1 21 ? -14.093 15.517 -0.525 1.00 64.13 20 ALA A C 8
ATOM 12299 O O . ALA A 1 21 ? -15.080 15.970 0.055 1.00 71.13 20 ALA A O 8
ATOM 12306 N N . GLY A 1 22 ? -14.216 14.852 -1.678 1.00 2.44 21 GLY A N 8
ATOM 12307 C CA . GLY A 1 22 ? -15.476 14.678 -2.387 1.00 33.02 21 GLY A CA 8
ATOM 12308 C C . GLY A 1 22 ? -15.968 13.246 -2.304 1.00 21.40 21 GLY A C 8
ATOM 12309 O O . GLY A 1 22 ? -17.181 13.016 -2.249 1.00 51.10 21 GLY A O 8
ATOM 12313 N N . PHE A 1 23 ? -15.049 12.283 -2.341 1.00 43.54 22 PHE A N 8
ATOM 12314 C CA . PHE A 1 23 ? -15.359 10.867 -2.422 1.00 52.34 22 PHE A CA 8
ATOM 12315 C C . PHE A 1 23 ? -14.223 10.094 -1.749 1.00 2.31 22 PHE A C 8
ATOM 12316 O O . PHE A 1 23 ? -13.441 9.440 -2.428 1.00 64.45 22 PHE A O 8
ATOM 12333 N N . ALA A 1 24 ? -14.055 10.179 -0.428 1.00 2.43 23 ALA A N 8
ATOM 12334 C CA . ALA A 1 24 ? -12.920 9.537 0.256 1.00 70.22 23 ALA A CA 8
ATOM 12335 C C . ALA A 1 24 ? -12.788 8.038 -0.030 1.00 31.24 23 ALA A C 8
ATOM 12336 O O . ALA A 1 24 ? -11.670 7.528 -0.008 1.00 71.23 23 ALA A O 8
ATOM 12343 N N . GLY A 1 25 ? -13.875 7.345 -0.374 1.00 73.13 24 GLY A N 8
ATOM 12344 C CA . GLY A 1 25 ? -13.809 5.946 -0.757 1.00 34.15 24 GLY A CA 8
ATOM 12345 C C . GLY A 1 25 ? -13.190 5.695 -2.133 1.00 51.11 24 GLY A C 8
ATOM 12346 O O . GLY A 1 25 ? -12.733 4.579 -2.371 1.00 52.44 24 GLY A O 8
ATOM 12350 N N . SER A 1 26 ? -13.171 6.679 -3.043 1.00 63.24 25 SER A N 8
ATOM 12351 C CA . SER A 1 26 ? -12.554 6.556 -4.359 1.00 24.50 25 SER A CA 8
ATOM 12352 C C . SER A 1 26 ? -12.284 7.952 -4.934 1.00 15.54 25 SER A C 8
ATOM 12353 O O . SER A 1 26 ? -12.888 8.365 -5.929 1.00 24.13 25 SER A O 8
ATOM 12361 N N . LYS A 1 27 ? -11.403 8.728 -4.299 1.00 72.23 26 LYS A N 8
ATOM 12362 C CA . LYS A 1 27 ? -10.950 9.997 -4.858 1.00 61.43 26 LYS A CA 8
ATOM 12363 C C . LYS A 1 27 ? -9.616 10.395 -4.300 1.00 12.34 26 LYS A C 8
ATOM 12364 O O . LYS A 1 27 ? -9.544 10.876 -3.172 1.00 45.32 26 LYS A O 8
ATOM 12383 N N . VAL A 1 28 ? -8.607 10.348 -5.145 1.00 43.14 27 VAL A N 8
ATOM 12384 C CA . VAL A 1 28 ? -7.276 10.849 -4.835 1.00 14.22 27 VAL A CA 8
ATOM 12385 C C . VAL A 1 28 ? -7.040 12.226 -5.464 1.00 2.20 27 VAL A C 8
ATOM 12386 O O . VAL A 1 28 ? -7.663 12.553 -6.477 1.00 24.32 27 VAL A O 8
ATOM 12399 N N . GLU A 1 29 ? -6.127 13.007 -4.878 1.00 43.24 28 GLU A N 8
ATOM 12400 C CA . GLU A 1 29 ? -5.450 14.142 -5.506 1.00 15.32 28 GLU A CA 8
ATOM 12401 C C . GLU A 1 29 ? -4.033 14.310 -4.919 1.00 32.34 28 GLU A C 8
ATOM 12402 O O . GLU A 1 29 ? -3.862 14.096 -3.722 1.00 54.40 28 GLU A O 8
ATOM 12414 N N . PRO A 1 30 ? -3.016 14.718 -5.694 1.00 54.44 29 PRO A N 8
ATOM 12415 C CA . PRO A 1 30 ? -1.695 15.101 -5.179 1.00 44.20 29 PRO A CA 8
ATOM 12416 C C . PRO A 1 30 ? -1.765 16.376 -4.326 1.00 41.02 29 PRO A C 8
ATOM 12417 O O . PRO A 1 30 ? -2.779 17.078 -4.360 1.00 15.33 29 PRO A O 8
ATOM 12428 N N . ILE A 1 31 ? -0.695 16.706 -3.587 1.00 25.34 30 ILE A N 8
ATOM 12429 C CA . ILE A 1 31 ? -0.655 17.882 -2.715 1.00 45.22 30 ILE A CA 8
ATOM 12430 C C . ILE A 1 31 ? 0.344 18.921 -3.258 1.00 50.31 30 ILE A C 8
ATOM 12431 O O . ILE A 1 31 ? 1.530 18.881 -2.915 1.00 22.22 30 ILE A O 8
ATOM 12447 N N . PRO A 1 32 ? -0.106 19.906 -4.054 1.00 54.51 31 PRO A N 8
ATOM 12448 C CA . PRO A 1 32 ? 0.693 21.073 -4.401 1.00 64.45 31 PRO A CA 8
ATOM 12449 C C . PRO A 1 32 ? 0.746 22.052 -3.220 1.00 2.55 31 PRO A C 8
ATOM 12450 O O . PRO A 1 32 ? 0.084 23.085 -3.232 1.00 42.52 31 PRO A O 8
ATOM 12461 N N . GLN A 1 33 ? 1.503 21.734 -2.167 1.00 33.44 32 GLN A N 8
ATOM 12462 C CA . GLN A 1 33 ? 1.775 22.612 -1.018 1.00 25.32 32 GLN A CA 8
ATOM 12463 C C . GLN A 1 33 ? 0.506 22.998 -0.229 1.00 44.22 32 GLN A C 8
ATOM 12464 O O . GLN A 1 33 ? 0.517 23.889 0.623 1.00 63.04 32 GLN A O 8
ATOM 12478 N N . ASN A 1 34 ? -0.602 22.291 -0.457 1.00 44.50 33 ASN A N 8
ATOM 12479 C CA . ASN A 1 34 ? -1.859 22.478 0.262 1.00 25.32 33 ASN A CA 8
ATOM 12480 C C . ASN A 1 34 ? -1.754 21.760 1.607 1.00 33.02 33 ASN A C 8
ATOM 12481 O O . ASN A 1 34 ? -2.355 20.704 1.813 1.00 62.23 33 ASN A O 8
ATOM 12492 N N . GLY A 1 35 ? -0.959 22.334 2.504 1.00 61.22 34 GLY A N 8
ATOM 12493 C CA . GLY A 1 35 ? -0.922 21.993 3.911 1.00 43.02 34 GLY A CA 8
ATOM 12494 C C . GLY A 1 35 ? -0.008 20.803 4.180 1.00 10.33 34 GLY A C 8
ATOM 12495 O O . GLY A 1 35 ? -0.494 19.669 4.222 1.00 74.33 34 GLY A O 8
ATOM 12499 N N . PRO A 1 36 ? 1.311 21.011 4.326 1.00 54.22 35 PRO A N 8
ATOM 12500 C CA . PRO A 1 36 ? 2.209 19.983 4.837 1.00 1.43 35 PRO A CA 8
ATOM 12501 C C . PRO A 1 36 ? 1.981 19.697 6.322 1.00 74.41 35 PRO A C 8
ATOM 12502 O O . PRO A 1 36 ? 1.475 20.550 7.052 1.00 74.14 35 PRO A O 8
ATOM 12513 N N . CYS A 1 37 ? 2.423 18.525 6.785 1.00 72.13 36 CYS A N 8
ATOM 12514 C CA . CYS A 1 37 ? 2.242 18.069 8.165 1.00 74.34 36 CYS A CA 8
ATOM 12515 C C . CYS A 1 37 ? 3.387 17.194 8.676 1.00 24.41 36 CYS A C 8
ATOM 12516 O O . CYS A 1 37 ? 3.819 17.395 9.808 1.00 22.44 36 CYS A O 8
ATOM 12524 N N . GLY A 1 38 ? 3.907 16.269 7.868 1.00 60.01 37 GLY A N 8
ATOM 12525 C CA . GLY A 1 38 ? 5.096 15.490 8.198 1.00 70.44 37 GLY A CA 8
ATOM 12526 C C . GLY A 1 38 ? 4.696 14.107 8.685 1.00 12.01 37 GLY A C 8
ATOM 12527 O O . GLY A 1 38 ? 4.197 13.973 9.803 1.00 63.05 37 GLY A O 8
ATOM 12531 N N . ASP A 1 39 ? 4.899 13.101 7.833 1.00 60.02 38 ASP A N 8
ATOM 12532 C CA . ASP A 1 39 ? 4.535 11.684 7.982 1.00 21.21 38 ASP A CA 8
ATOM 12533 C C . ASP A 1 39 ? 3.068 11.502 8.374 1.00 21.24 38 ASP A C 8
ATOM 12534 O O . ASP A 1 39 ? 2.678 10.555 9.056 1.00 42.12 38 ASP A O 8
ATOM 12543 N N . ASN A 1 40 ? 2.247 12.440 7.918 1.00 70.22 39 ASN A N 8
ATOM 12544 C CA . ASN A 1 40 ? 0.802 12.491 8.098 1.00 15.31 39 ASN A CA 8
ATOM 12545 C C . ASN A 1 40 ? 0.166 12.535 6.705 1.00 21.13 39 ASN A C 8
ATOM 12546 O O . ASN A 1 40 ? -0.620 13.429 6.378 1.00 23.11 39 ASN A O 8
ATOM 12557 N N . SER A 1 41 ? 0.623 11.629 5.841 1.00 40.31 40 SER A N 8
ATOM 12558 C CA . SER A 1 41 ? 0.380 11.598 4.406 1.00 21.21 40 SER A CA 8
ATOM 12559 C C . SER A 1 41 ? -0.252 10.268 4.013 1.00 74.30 40 SER A C 8
ATOM 12560 O O . SER A 1 41 ? -0.533 9.430 4.878 1.00 4.20 40 SER A O 8
ATOM 12568 N N . LEU A 1 42 ? -0.465 10.105 2.708 1.00 5.41 41 LEU A N 8
ATOM 12569 C CA . LEU A 1 42 ? -0.866 8.860 2.086 1.00 52.12 41 LEU A CA 8
ATOM 12570 C C . LEU A 1 42 ? 0.292 8.317 1.259 1.00 75.44 41 LEU A C 8
ATOM 12571 O O . LEU A 1 42 ? 1.100 9.088 0.735 1.00 61.32 41 LEU A O 8
ATOM 12587 N N . VAL A 1 43 ? 0.315 6.999 1.064 1.00 52.31 42 VAL A N 8
ATOM 12588 C CA . VAL A 1 43 ? 1.248 6.274 0.218 1.00 3.41 42 VAL A CA 8
ATOM 12589 C C . VAL A 1 43 ? 0.416 5.282 -0.609 1.00 73.25 42 VAL A C 8
ATOM 12590 O O . VAL A 1 43 ? -0.742 4.993 -0.275 1.00 50.21 42 VAL A O 8
ATOM 12603 N N . ALA A 1 44 ? 0.938 4.849 -1.754 1.00 52.40 43 ALA A N 8
ATOM 12604 C CA . ALA A 1 44 ? 0.152 4.264 -2.830 1.00 41.24 43 ALA A CA 8
ATOM 12605 C C . ALA A 1 44 ? 0.914 3.064 -3.372 1.00 71.44 43 ALA A C 8
ATOM 12606 O O . ALA A 1 44 ? 1.969 3.234 -3.979 1.00 13.12 43 ALA A O 8
ATOM 12613 N N . LEU A 1 45 ? 0.408 1.863 -3.104 1.00 45.10 44 LEU A N 8
ATOM 12614 C CA . LEU A 1 45 ? 1.085 0.589 -3.307 1.00 63.41 44 LEU A CA 8
ATOM 12615 C C . LEU A 1 45 ? 0.420 -0.169 -4.455 1.00 74.24 44 LEU A C 8
ATOM 12616 O O . LEU A 1 45 ? -0.718 0.115 -4.839 1.00 51.13 44 LEU A O 8
ATOM 12632 N N . LYS A 1 46 ? 1.131 -1.169 -4.971 1.00 20.14 45 LYS A N 8
ATOM 12633 C CA . LYS A 1 46 ? 0.753 -2.053 -6.069 1.00 61.32 45 LYS A CA 8
ATOM 12634 C C . LYS A 1 46 ? 1.128 -3.475 -5.679 1.00 72.04 45 LYS A C 8
ATOM 12635 O O . LYS A 1 46 ? 1.981 -3.649 -4.812 1.00 45.52 45 LYS A O 8
ATOM 12654 N N . LEU A 1 47 ? 0.529 -4.486 -6.305 1.00 51.01 46 LEU A N 8
ATOM 12655 C CA . LEU A 1 47 ? 0.818 -5.893 -6.053 1.00 32.32 46 LEU A CA 8
ATOM 12656 C C . LEU A 1 47 ? 0.660 -6.633 -7.376 1.00 73.05 46 LEU A C 8
ATOM 12657 O O . LEU A 1 47 ? -0.219 -6.287 -8.158 1.00 11.54 46 LEU A O 8
ATOM 12673 N N . LEU A 1 48 ? 1.511 -7.631 -7.618 1.00 52.21 47 LEU A N 8
ATOM 12674 C CA . LEU A 1 48 ? 1.574 -8.371 -8.874 1.00 73.32 47 LEU A CA 8
ATOM 12675 C C . LEU A 1 48 ? 1.915 -9.830 -8.586 1.00 0.22 47 LEU A C 8
ATOM 12676 O O . LEU A 1 48 ? 1.250 -10.733 -9.078 1.00 1.23 47 LEU A O 8
ATOM 12692 N N . SER A 1 49 ? 3.009 -10.057 -7.851 1.00 61.44 48 SER A N 8
ATOM 12693 C CA . SER A 1 49 ? 3.691 -11.339 -7.795 1.00 42.04 48 SER A CA 8
ATOM 12694 C C . SER A 1 49 ? 4.587 -11.384 -6.537 1.00 63.52 48 SER A C 8
ATOM 12695 O O . SER A 1 49 ? 4.736 -10.344 -5.885 1.00 71.03 48 SER A O 8
ATOM 12703 N N . PRO A 1 50 ? 5.260 -12.493 -6.185 1.00 1.44 49 PRO A N 8
ATOM 12704 C CA . PRO A 1 50 ? 5.340 -13.761 -6.898 1.00 52.22 49 PRO A CA 8
ATOM 12705 C C . PRO A 1 50 ? 4.010 -14.497 -6.970 1.00 65.35 49 PRO A C 8
ATOM 12706 O O . PRO A 1 50 ? 3.563 -14.847 -8.061 1.00 73.43 49 PRO A O 8
ATOM 12717 N N . ASP A 1 51 ? 3.384 -14.752 -5.833 1.00 63.42 50 ASP A N 8
ATOM 12718 C CA . ASP A 1 51 ? 1.960 -15.064 -5.756 1.00 42.41 50 ASP A CA 8
ATOM 12719 C C . ASP A 1 51 ? 1.155 -13.765 -5.898 1.00 63.21 50 ASP A C 8
ATOM 12720 O O . ASP A 1 51 ? 1.700 -12.676 -5.715 1.00 20.24 50 ASP A O 8
ATOM 12729 N N . GLY A 1 52 ? -0.114 -13.863 -6.299 1.00 42.41 51 GLY A N 8
ATOM 12730 C CA . GLY A 1 52 ? -0.831 -12.791 -6.976 1.00 2.11 51 GLY A CA 8
ATOM 12731 C C . GLY A 1 52 ? -2.275 -12.876 -6.537 1.00 4.44 51 GLY A C 8
ATOM 12732 O O . GLY A 1 52 ? -2.600 -12.306 -5.509 1.00 1.23 51 GLY A O 8
ATOM 12736 N N . ASP A 1 53 ? -3.116 -13.666 -7.211 1.00 22.12 52 ASP A N 8
ATOM 12737 C CA . ASP A 1 53 ? -4.520 -13.923 -6.858 1.00 12.10 52 ASP A CA 8
ATOM 12738 C C . ASP A 1 53 ? -4.686 -14.261 -5.373 1.00 51.41 52 ASP A C 8
ATOM 12739 O O . ASP A 1 53 ? -5.587 -13.766 -4.699 1.00 42.43 52 ASP A O 8
ATOM 12748 N N . ASN A 1 54 ? -3.781 -15.095 -4.853 1.00 54.35 53 ASN A N 8
ATOM 12749 C CA . ASN A 1 54 ? -3.713 -15.521 -3.457 1.00 62.32 53 ASN A CA 8
ATOM 12750 C C . ASN A 1 54 ? -3.553 -14.299 -2.543 1.00 41.11 53 ASN A C 8
ATOM 12751 O O . ASN A 1 54 ? -4.383 -14.006 -1.672 1.00 45.30 53 ASN A O 8
ATOM 12762 N N . ALA A 1 55 ? -2.448 -13.582 -2.762 1.00 55.54 54 ALA A N 8
ATOM 12763 C CA . ALA A 1 55 ? -2.018 -12.436 -1.989 1.00 70.41 54 ALA A CA 8
ATOM 12764 C C . ALA A 1 55 ? -2.966 -11.250 -2.118 1.00 55.10 54 ALA A C 8
ATOM 12765 O O . ALA A 1 55 ? -3.125 -10.515 -1.147 1.00 22.14 54 ALA A O 8
ATOM 12772 N N . TRP A 1 56 ? -3.560 -11.060 -3.295 1.00 23.24 55 TRP A N 8
ATOM 12773 C CA . TRP A 1 56 ? -4.635 -10.122 -3.573 1.00 11.51 55 TRP A CA 8
ATOM 12774 C C . TRP A 1 56 ? -5.824 -10.389 -2.679 1.00 33.32 55 TRP A C 8
ATOM 12775 O O . TRP A 1 56 ? -6.228 -9.478 -1.953 1.00 0.23 55 TRP A O 8
ATOM 12796 N N . SER A 1 57 ? -6.368 -11.609 -2.696 1.00 21.21 56 SER A N 8
ATOM 12797 C CA . SER A 1 57 ? -7.525 -11.893 -1.874 1.00 24.35 56 SER A CA 8
ATOM 12798 C C . SER A 1 57 ? -7.211 -11.606 -0.411 1.00 0.41 56 SER A C 8
ATOM 12799 O O . SER A 1 57 ? -7.924 -10.809 0.209 1.00 40.04 56 SER A O 8
ATOM 12807 N N . VAL A 1 58 ? -6.133 -12.203 0.114 1.00 44.53 57 VAL A N 8
ATOM 12808 C CA . VAL A 1 58 ? -5.732 -11.965 1.499 1.00 64.41 57 VAL A CA 8
ATOM 12809 C C . VAL A 1 58 ? -5.530 -10.473 1.786 1.00 34.20 57 VAL A C 8
ATOM 12810 O O . VAL A 1 58 ? -6.014 -9.999 2.809 1.00 41.32 57 VAL A O 8
ATOM 12823 N N . MET A 1 59 ? -4.851 -9.718 0.918 1.00 70.23 58 MET A N 8
ATOM 12824 C CA . MET A 1 59 ? -4.600 -8.295 1.121 1.00 41.33 58 MET A CA 8
ATOM 12825 C C . MET A 1 59 ? -5.912 -7.538 1.286 1.00 51.15 58 MET A C 8
ATOM 12826 O O . MET A 1 59 ? -6.010 -6.715 2.194 1.00 2.02 58 MET A O 8
ATOM 12840 N N . TYR A 1 60 ? -6.911 -7.805 0.437 1.00 75.11 59 TYR A N 8
ATOM 12841 C CA . TYR A 1 60 ? -8.213 -7.175 0.589 1.00 61.35 59 TYR A CA 8
ATOM 12842 C C . TYR A 1 60 ? -8.790 -7.502 1.966 1.00 44.01 59 TYR A C 8
ATOM 12843 O O . TYR A 1 60 ? -9.124 -6.580 2.713 1.00 31.04 59 TYR A O 8
ATOM 12861 N N . LYS A 1 61 ? -8.867 -8.792 2.321 1.00 12.12 60 LYS A N 8
ATOM 12862 C CA . LYS A 1 61 ? -9.538 -9.216 3.547 1.00 21.22 60 LYS A CA 8
ATOM 12863 C C . LYS A 1 61 ? -8.878 -8.582 4.763 1.00 72.12 60 LYS A C 8
ATOM 12864 O O . LYS A 1 61 ? -9.538 -7.978 5.608 1.00 21.42 60 LYS A O 8
ATOM 12883 N N . LEU A 1 62 ? -7.549 -8.687 4.833 1.00 44.13 61 LEU A N 8
ATOM 12884 C CA . LEU A 1 62 ? -6.769 -8.117 5.920 1.00 31.23 61 LEU A CA 8
ATOM 12885 C C . LEU A 1 62 ? -6.937 -6.608 5.946 1.00 75.51 61 LEU A C 8
ATOM 12886 O O . LEU A 1 62 ? -7.054 -6.059 7.030 1.00 44.12 61 LEU A O 8
ATOM 12902 N N . SER A 1 63 ? -6.978 -5.922 4.801 1.00 45.33 62 SER A N 8
ATOM 12903 C CA . SER A 1 63 ? -7.191 -4.483 4.796 1.00 31.31 62 SER A CA 8
ATOM 12904 C C . SER A 1 63 ? -8.541 -4.130 5.433 1.00 44.42 62 SER A C 8
ATOM 12905 O O . SER A 1 63 ? -8.580 -3.200 6.237 1.00 72.21 62 SER A O 8
ATOM 12913 N N . GLN A 1 64 ? -9.631 -4.844 5.133 1.00 41.22 63 GLN A N 8
ATOM 12914 C CA . GLN A 1 64 ? -10.907 -4.592 5.810 1.00 54.32 63 GLN A CA 8
ATOM 12915 C C . GLN A 1 64 ? -10.729 -4.824 7.316 1.00 13.34 63 GLN A C 8
ATOM 12916 O O . GLN A 1 64 ? -10.998 -3.942 8.139 1.00 24.14 63 GLN A O 8
ATOM 12930 N N . ALA A 1 65 ? -10.192 -5.999 7.660 1.00 43.13 64 ALA A N 8
ATOM 12931 C CA . ALA A 1 65 ? -9.959 -6.432 9.028 1.00 72.24 64 ALA A CA 8
ATOM 12932 C C . ALA A 1 65 ? -8.983 -5.546 9.808 1.00 54.33 64 ALA A C 8
ATOM 12933 O O . ALA A 1 65 ? -8.953 -5.676 11.022 1.00 32.25 64 ALA A O 8
ATOM 12940 N N . LEU A 1 66 ? -8.195 -4.681 9.158 1.00 31.21 65 LEU A N 8
ATOM 12941 C CA . LEU A 1 66 ? -7.271 -3.714 9.753 1.00 14.43 65 LEU A CA 8
ATOM 12942 C C . LEU A 1 66 ? -7.864 -2.307 9.763 1.00 53.15 65 LEU A C 8
ATOM 12943 O O . LEU A 1 66 ? -7.599 -1.530 10.683 1.00 2.32 65 LEU A O 8
ATOM 12959 N N . SER A 1 67 ? -8.668 -1.972 8.751 1.00 30.13 66 SER A N 8
ATOM 12960 C CA . SER A 1 67 ? -9.431 -0.733 8.710 1.00 4.12 66 SER A CA 8
ATOM 12961 C C . SER A 1 67 ? -10.373 -0.686 9.913 1.00 21.33 66 SER A C 8
ATOM 12962 O O . SER A 1 67 ? -10.618 0.384 10.462 1.00 51.54 66 SER A O 8
ATOM 12970 N N . ASP A 1 68 ? -10.827 -1.858 10.361 1.00 45.44 67 ASP A N 8
ATOM 12971 C CA . ASP A 1 68 ? -11.640 -2.007 11.559 1.00 54.45 67 ASP A CA 8
ATOM 12972 C C . ASP A 1 68 ? -10.921 -1.653 12.870 1.00 52.14 67 ASP A C 8
ATOM 12973 O O . ASP A 1 68 ? -11.573 -1.563 13.910 1.00 32.21 67 ASP A O 8
ATOM 12982 N N . ILE A 1 69 ? -9.591 -1.541 12.866 1.00 32.44 68 ILE A N 8
ATOM 12983 C CA . ILE A 1 69 ? -8.742 -1.602 14.054 1.00 20.34 68 ILE A CA 8
ATOM 12984 C C . ILE A 1 69 ? -8.176 -0.220 14.334 1.00 34.04 68 ILE A C 8
ATOM 12985 O O . ILE A 1 69 ? -8.348 0.293 15.440 1.00 75.53 68 ILE A O 8
ATOM 13001 N N . GLU A 1 70 ? -7.481 0.343 13.343 1.00 24.32 69 GLU A N 8
ATOM 13002 C CA . GLU A 1 70 ? -6.943 1.700 13.342 1.00 13.14 69 GLU A CA 8
ATOM 13003 C C . GLU A 1 70 ? -6.280 2.054 11.994 1.00 51.41 69 GLU A C 8
ATOM 13004 O O . GLU A 1 70 ? -5.580 3.071 11.925 1.00 53.01 69 GLU A O 8
ATOM 13016 N N . VAL A 1 71 ? -6.479 1.274 10.919 1.00 64.42 70 VAL A N 8
ATOM 13017 C CA . VAL A 1 71 ? -5.657 1.381 9.703 1.00 14.23 70 VAL A CA 8
ATOM 13018 C C . VAL A 1 71 ? -6.553 1.638 8.474 1.00 5.32 70 VAL A C 8
ATOM 13019 O O . VAL A 1 71 ? -6.720 0.747 7.629 1.00 0.12 70 VAL A O 8
ATOM 13032 N N . PRO A 1 72 ? -7.167 2.829 8.348 1.00 41.21 71 PRO A N 8
ATOM 13033 C CA . PRO A 1 72 ? -8.076 3.131 7.253 1.00 51.34 71 PRO A CA 8
ATOM 13034 C C . PRO A 1 72 ? -7.294 3.148 5.936 1.00 2.42 71 PRO A C 8
ATOM 13035 O O . PRO A 1 72 ? -6.317 3.894 5.803 1.00 62.01 71 PRO A O 8
ATOM 13046 N N . CYS A 1 73 ? -7.697 2.294 4.994 1.00 0.23 72 CYS A N 8
ATOM 13047 C CA . CYS A 1 73 ? -7.047 2.051 3.703 1.00 2.01 72 CYS A CA 8
ATOM 13048 C C . CYS A 1 73 ? -8.111 1.948 2.600 1.00 23.24 72 CYS A C 8
ATOM 13049 O O . CYS A 1 73 ? -9.304 2.064 2.898 1.00 22.44 72 CYS A O 8
ATOM 13057 N N . SER A 1 74 ? -7.711 1.722 1.345 1.00 71.21 73 SER A N 8
ATOM 13058 C CA . SER A 1 74 ? -8.597 1.505 0.202 1.00 71.12 73 SER A CA 8
ATOM 13059 C C . SER A 1 74 ? -7.988 0.412 -0.676 1.00 24.45 73 SER A C 8
ATOM 13060 O O . SER A 1 74 ? -6.763 0.345 -0.795 1.00 23.12 73 SER A O 8
ATOM 13068 N N . VAL A 1 75 ? -8.817 -0.419 -1.313 1.00 73.00 74 VAL A N 8
ATOM 13069 C CA . VAL A 1 75 ? -8.396 -1.581 -2.087 1.00 42.33 74 VAL A CA 8
ATOM 13070 C C . VAL A 1 75 ? -9.171 -1.552 -3.406 1.00 64.21 74 VAL A C 8
ATOM 13071 O O . VAL A 1 75 ? -10.403 -1.671 -3.409 1.00 2.42 74 VAL A O 8
ATOM 13084 N N . LEU A 1 76 ? -8.470 -1.294 -4.515 1.00 44.43 75 LEU A N 8
ATOM 13085 C CA . LEU A 1 76 ? -9.061 -1.106 -5.838 1.00 41.01 75 LEU A CA 8
ATOM 13086 C C . LEU A 1 76 ? -8.370 -2.077 -6.801 1.00 24.12 75 LEU A C 8
ATOM 13087 O O . LEU A 1 76 ? -7.194 -2.390 -6.611 1.00 33.22 75 LEU A O 8
ATOM 13103 N N . GLU A 1 77 ? -9.066 -2.542 -7.840 1.00 35.20 76 GLU A N 8
ATOM 13104 C CA . GLU A 1 77 ? -8.472 -3.288 -8.946 1.00 22.45 76 GLU A CA 8
ATOM 13105 C C . GLU A 1 77 ? -9.166 -2.851 -10.228 1.00 61.51 76 GLU A C 8
ATOM 13106 O O . GLU A 1 77 ? -10.324 -2.424 -10.195 1.00 64.02 76 GLU A O 8
ATOM 13118 N N . CYS A 1 78 ? -8.464 -2.943 -11.352 1.00 71.32 77 CYS A N 8
ATOM 13119 C CA . CYS A 1 78 ? -9.055 -2.975 -12.672 1.00 34.34 77 CYS A CA 8
ATOM 13120 C C . CYS A 1 78 ? -8.044 -3.680 -13.568 1.00 1.51 77 CYS A C 8
ATOM 13121 O O . CYS A 1 78 ? -6.844 -3.591 -13.312 1.00 63.40 77 CYS A O 8
ATOM 13129 N N . GLU A 1 79 ? -8.506 -4.340 -14.627 1.00 32.23 78 GLU A N 8
ATOM 13130 C CA . GLU A 1 79 ? -7.684 -5.003 -15.635 1.00 0.13 78 GLU A CA 8
ATOM 13131 C C . GLU A 1 79 ? -6.732 -6.076 -15.083 1.00 14.52 78 GLU A C 8
ATOM 13132 O O . GLU A 1 79 ? -5.835 -6.535 -15.798 1.00 41.54 78 GLU A O 8
ATOM 13144 N N . GLY A 1 80 ? -6.932 -6.503 -13.838 1.00 44.51 79 GLY A N 8
ATOM 13145 C CA . GLY A 1 80 ? -6.034 -7.387 -13.113 1.00 64.13 79 GLY A CA 8
ATOM 13146 C C . GLY A 1 80 ? -4.799 -6.669 -12.558 1.00 34.43 79 GLY A C 8
ATOM 13147 O O . GLY A 1 80 ? -3.853 -7.348 -12.155 1.00 33.41 79 GLY A O 8
ATOM 13151 N N . GLU A 1 81 ? -4.776 -5.337 -12.502 1.00 52.22 80 GLU A N 8
ATOM 13152 C CA . GLU A 1 81 ? -3.713 -4.530 -11.904 1.00 41.12 80 GLU A CA 8
ATOM 13153 C C . GLU A 1 81 ? -4.223 -3.895 -10.598 1.00 14.04 80 GLU A C 8
ATOM 13154 O O . GLU A 1 81 ? -4.766 -2.786 -10.637 1.00 21.52 80 GLU A O 8
ATOM 13166 N N . PRO A 1 82 ? -4.143 -4.590 -9.445 1.00 72.20 81 PRO A N 8
ATOM 13167 C CA . PRO A 1 82 ? -4.646 -4.075 -8.180 1.00 50.31 81 PRO A CA 8
ATOM 13168 C C . PRO A 1 82 ? -3.755 -2.962 -7.625 1.00 35.30 81 PRO A C 8
ATOM 13169 O O . PRO A 1 82 ? -2.546 -2.917 -7.886 1.00 63.02 81 PRO A O 8
ATOM 13180 N N . CYS A 1 83 ? -4.348 -2.106 -6.790 1.00 31.54 82 CYS A N 8
ATOM 13181 C CA . CYS A 1 83 ? -3.682 -1.074 -6.013 1.00 22.23 82 CYS A CA 8
ATOM 13182 C C . CYS A 1 83 ? -4.257 -1.041 -4.599 1.00 71.41 82 CYS A C 8
ATOM 13183 O O . CYS A 1 83 ? -5.411 -1.413 -4.356 1.00 3.01 82 CYS A O 8
ATOM 13191 N N . LEU A 1 84 ? -3.440 -0.550 -3.670 1.00 11.31 83 LEU A N 8
ATOM 13192 C CA . LEU A 1 84 ? -3.745 -0.474 -2.251 1.00 2.44 83 LEU A CA 8
ATOM 13193 C C . LEU A 1 84 ? -3.263 0.888 -1.779 1.00 75.42 83 LEU A C 8
ATOM 13194 O O . LEU A 1 84 ? -2.100 1.238 -1.975 1.00 24.33 83 LEU A O 8
ATOM 13210 N N . PHE A 1 85 ? -4.157 1.661 -1.181 1.00 12.21 84 PHE A N 8
ATOM 13211 C CA . PHE A 1 85 ? -3.898 3.012 -0.726 1.00 20.51 84 PHE A CA 8
ATOM 13212 C C . PHE A 1 85 ? -3.865 2.929 0.795 1.00 73.43 84 PHE A C 8
ATOM 13213 O O . PHE A 1 85 ? -4.787 2.386 1.408 1.00 24.52 84 PHE A O 8
ATOM 13230 N N . VAL A 1 86 ? -2.769 3.395 1.383 1.00 61.11 85 VAL A N 8
ATOM 13231 C CA . VAL A 1 86 ? -2.437 3.332 2.806 1.00 73.34 85 VAL A CA 8
ATOM 13232 C C . VAL A 1 86 ? -2.010 4.728 3.255 1.00 14.35 85 VAL A C 8
ATOM 13233 O O . VAL A 1 86 ? -1.812 5.611 2.418 1.00 71.34 85 VAL A O 8
ATOM 13246 N N . ASN A 1 87 ? -1.891 4.960 4.568 1.00 45.14 86 ASN A N 8
ATOM 13247 C CA . ASN A 1 87 ? -1.489 6.274 5.055 1.00 1.51 86 ASN A CA 8
ATOM 13248 C C . ASN A 1 87 ? 0.028 6.440 4.945 1.00 73.43 86 ASN A C 8
ATOM 13249 O O . ASN A 1 87 ? 0.531 6.929 3.944 1.00 4.54 86 ASN A O 8
ATOM 13260 N N . ARG A 1 88 ? 0.797 6.006 5.933 1.00 54.32 87 ARG A N 8
ATOM 13261 C CA . ARG A 1 88 ? 2.263 6.199 5.910 1.00 62.20 87 ARG A CA 8
ATOM 13262 C C . ARG A 1 88 ? 3.025 5.074 6.596 1.00 1.22 87 ARG A C 8
ATOM 13263 O O . ARG A 1 88 ? 3.811 4.393 5.936 1.00 62.54 87 ARG A O 8
ATOM 13284 N N . GLN A 1 89 ? 2.825 4.893 7.900 1.00 3.23 88 GLN A N 8
ATOM 13285 C CA . GLN A 1 89 ? 3.392 3.733 8.611 1.00 74.40 88 GLN A CA 8
ATOM 13286 C C . GLN A 1 89 ? 2.696 2.438 8.184 1.00 22.54 88 GLN A C 8
ATOM 13287 O O . GLN A 1 89 ? 3.196 1.331 8.362 1.00 22.40 88 GLN A O 8
ATOM 13301 N N . ASP A 1 90 ? 1.520 2.586 7.594 1.00 10.44 89 ASP A N 8
ATOM 13302 C CA . ASP A 1 90 ? 0.537 1.553 7.402 1.00 61.34 89 ASP A CA 8
ATOM 13303 C C . ASP A 1 90 ? 1.044 0.564 6.366 1.00 42.41 89 ASP A C 8
ATOM 13304 O O . ASP A 1 90 ? 0.657 -0.600 6.437 1.00 11.03 89 ASP A O 8
ATOM 13313 N N . GLU A 1 91 ? 1.933 0.997 5.455 1.00 24.11 90 GLU A N 8
ATOM 13314 C CA . GLU A 1 91 ? 2.596 0.096 4.523 1.00 55.54 90 GLU A CA 8
ATOM 13315 C C . GLU A 1 91 ? 3.567 -0.842 5.245 1.00 34.21 90 GLU A C 8
ATOM 13316 O O . GLU A 1 91 ? 3.564 -2.039 4.968 1.00 0.43 90 GLU A O 8
ATOM 13328 N N . PHE A 1 92 ? 4.391 -0.315 6.155 1.00 42.43 91 PHE A N 8
ATOM 13329 C CA . PHE A 1 92 ? 5.333 -1.082 6.960 1.00 23.42 91 PHE A CA 8
ATOM 13330 C C . PHE A 1 92 ? 4.602 -2.057 7.856 1.00 50.34 91 PHE A C 8
ATOM 13331 O O . PHE A 1 92 ? 4.928 -3.246 7.885 1.00 44.23 91 PHE A O 8
ATOM 13348 N N . ALA A 1 93 ? 3.601 -1.550 8.567 1.00 44.22 92 ALA A N 8
ATOM 13349 C CA . ALA A 1 93 ? 2.726 -2.367 9.386 1.00 4.25 92 ALA A CA 8
ATOM 13350 C C . ALA A 1 93 ? 2.129 -3.486 8.535 1.00 22.54 92 ALA A C 8
ATOM 13351 O O . ALA A 1 93 ? 2.228 -4.658 8.902 1.00 11.32 92 ALA A O 8
ATOM 13358 N N . ALA A 1 94 ? 1.546 -3.138 7.387 1.00 12.12 93 ALA A N 8
ATOM 13359 C CA . ALA A 1 94 ? 0.862 -4.077 6.521 1.00 32.34 93 ALA A CA 8
ATOM 13360 C C . ALA A 1 94 ? 1.825 -5.140 5.998 1.00 14.31 93 ALA A C 8
ATOM 13361 O O . ALA A 1 94 ? 1.481 -6.317 6.056 1.00 25.11 93 ALA A O 8
ATOM 13368 N N . THR A 1 95 ? 3.016 -4.781 5.505 1.00 40.44 94 THR A N 8
ATOM 13369 C CA . THR A 1 95 ? 3.947 -5.794 5.014 1.00 33.22 94 THR A CA 8
ATOM 13370 C C . THR A 1 95 ? 4.372 -6.680 6.179 1.00 13.13 94 THR A C 8
ATOM 13371 O O . THR A 1 95 ? 4.304 -7.901 6.047 1.00 71.24 94 THR A O 8
ATOM 13382 N N . CYS A 1 96 ? 4.706 -6.093 7.339 1.00 73.42 95 CYS A N 8
ATOM 13383 C CA . CYS A 1 96 ? 5.101 -6.833 8.527 1.00 14.52 95 CYS A CA 8
ATOM 13384 C C . CYS A 1 96 ? 4.057 -7.918 8.834 1.00 21.13 95 CYS A C 8
ATOM 13385 O O . CYS A 1 96 ? 4.374 -9.101 8.985 1.00 51.11 95 CYS A O 8
ATOM 13393 N N . ARG A 1 97 ? 2.795 -7.493 8.883 1.00 74.21 96 ARG A N 8
ATOM 13394 C CA . ARG A 1 97 ? 1.648 -8.322 9.201 1.00 54.33 96 ARG A CA 8
ATOM 13395 C C . ARG A 1 97 ? 1.422 -9.405 8.150 1.00 70.14 96 ARG A C 8
ATOM 13396 O O . ARG A 1 97 ? 1.250 -10.575 8.496 1.00 72.23 96 ARG A O 8
ATOM 13417 N N . LEU A 1 98 ? 1.377 -9.046 6.868 1.00 33.03 97 LEU A N 8
ATOM 13418 C CA . LEU A 1 98 ? 1.005 -9.966 5.792 1.00 51.02 97 LEU A CA 8
ATOM 13419 C C . LEU A 1 98 ? 2.138 -10.950 5.485 1.00 21.42 97 LEU A C 8
ATOM 13420 O O . LEU A 1 98 ? 1.848 -12.090 5.115 1.00 12.22 97 LEU A O 8
ATOM 13436 N N . LYS A 1 99 ? 3.409 -10.595 5.731 1.00 54.51 98 LYS A N 8
ATOM 13437 C CA . LYS A 1 99 ? 4.523 -11.557 5.712 1.00 55.11 98 LYS A CA 8
ATOM 13438 C C . LYS A 1 99 ? 4.189 -12.738 6.612 1.00 75.44 98 LYS A C 8
ATOM 13439 O O . LYS A 1 99 ? 4.355 -13.892 6.216 1.00 44.10 98 LYS A O 8
ATOM 13458 N N . ASN A 1 100 ? 3.687 -12.435 7.812 1.00 31.15 99 ASN A N 8
ATOM 13459 C CA . ASN A 1 100 ? 3.323 -13.411 8.831 1.00 61.10 99 ASN A CA 8
ATOM 13460 C C . ASN A 1 100 ? 2.215 -14.361 8.371 1.00 10.13 99 ASN A C 8
ATOM 13461 O O . ASN A 1 100 ? 2.064 -15.440 8.943 1.00 31.43 99 ASN A O 8
ATOM 13472 N N . PHE A 1 101 ? 1.453 -13.977 7.342 1.00 40.15 100 PHE A N 8
ATOM 13473 C CA . PHE A 1 101 ? 0.367 -14.748 6.754 1.00 41.52 100 PHE A CA 8
ATOM 13474 C C . PHE A 1 101 ? 0.850 -15.630 5.593 1.00 54.41 100 PHE A C 8
ATOM 13475 O O . PHE A 1 101 ? 0.124 -16.542 5.199 1.00 21.34 100 PHE A O 8
ATOM 13492 N N . GLY A 1 102 ? 2.053 -15.393 5.054 1.00 72.34 101 GLY A N 8
ATOM 13493 C CA . GLY A 1 102 ? 2.685 -16.281 4.080 1.00 32.22 101 GLY A CA 8
ATOM 13494 C C . GLY A 1 102 ? 2.490 -15.876 2.618 1.00 2.10 101 GLY A C 8
ATOM 13495 O O . GLY A 1 102 ? 2.670 -16.724 1.737 1.00 72.44 101 GLY A O 8
ATOM 13499 N N . VAL A 1 103 ? 2.131 -14.622 2.333 1.00 51.02 102 VAL A N 8
ATOM 13500 C CA . VAL A 1 103 ? 1.732 -14.173 0.997 1.00 1.54 102 VAL A CA 8
ATOM 13501 C C . VAL A 1 103 ? 2.705 -13.141 0.415 1.00 20.35 102 VAL A C 8
ATOM 13502 O O . VAL A 1 103 ? 3.549 -12.605 1.139 1.00 61.12 102 VAL A O 8
ATOM 13515 N N . ALA A 1 104 ? 2.579 -12.871 -0.886 1.00 13.11 103 ALA A N 8
ATOM 13516 C CA . ALA A 1 104 ? 3.248 -11.768 -1.556 1.00 30.54 103 ALA A CA 8
ATOM 13517 C C . ALA A 1 104 ? 2.695 -10.434 -1.067 1.00 64.30 103 ALA A C 8
ATOM 13518 O O . ALA A 1 104 ? 1.583 -10.337 -0.536 1.00 22.32 103 ALA A O 8
ATOM 13525 N N . ILE A 1 105 ? 3.476 -9.385 -1.303 1.00 22.24 104 ILE A N 8
ATOM 13526 C CA . ILE A 1 105 ? 3.271 -8.042 -0.797 1.00 44.24 104 ILE A CA 8
ATOM 13527 C C . ILE A 1 105 ? 3.717 -7.040 -1.883 1.00 65.10 104 ILE A C 8
ATOM 13528 O O . ILE A 1 105 ? 4.215 -7.439 -2.940 1.00 31.15 104 ILE A O 8
ATOM 13544 N N . ALA A 1 106 ? 3.507 -5.746 -1.634 1.00 54.41 105 ALA A N 8
ATOM 13545 C CA . ALA A 1 106 ? 3.875 -4.614 -2.471 1.00 41.14 105 ALA A CA 8
ATOM 13546 C C . ALA A 1 106 ? 5.384 -4.321 -2.425 1.00 23.21 105 ALA A C 8
ATOM 13547 O O . ALA A 1 106 ? 6.207 -5.200 -2.165 1.00 14.33 105 ALA A O 8
ATOM 13554 N N . GLU A 1 107 ? 5.765 -3.077 -2.733 1.00 23.31 106 GLU A N 8
ATOM 13555 C CA . GLU A 1 107 ? 7.122 -2.579 -2.546 1.00 2.31 106 GLU A CA 8
ATOM 13556 C C . GLU A 1 107 ? 7.507 -2.650 -1.058 1.00 41.25 106 GLU A C 8
ATOM 13557 O O . GLU A 1 107 ? 6.644 -2.516 -0.187 1.00 64.50 106 GLU A O 8
ATOM 13569 N N . PRO A 1 108 ? 8.787 -2.869 -0.735 1.00 72.44 107 PRO A N 8
ATOM 13570 C CA . PRO A 1 108 ? 9.276 -2.973 0.631 1.00 74.05 107 PRO A CA 8
ATOM 13571 C C . PRO A 1 108 ? 9.252 -1.620 1.341 1.00 13.44 107 PRO A C 8
ATOM 13572 O O . PRO A 1 108 ? 9.267 -0.553 0.725 1.00 13.43 107 PRO A O 8
ATOM 13583 N N . PHE A 1 109 ? 9.277 -1.681 2.669 1.00 64.52 108 PHE A N 8
ATOM 13584 C CA . PHE A 1 109 ? 9.351 -0.544 3.570 1.00 54.12 108 PHE A CA 8
ATOM 13585 C C . PHE A 1 109 ? 10.765 0.083 3.604 1.00 12.23 108 PHE A C 8
ATOM 13586 O O . PHE A 1 109 ? 11.418 0.063 4.651 1.00 63.31 108 PHE A O 8
ATOM 13603 N N . SER A 1 110 ? 11.266 0.625 2.484 1.00 54.51 109 SER A N 8
ATOM 13604 C CA . SER A 1 110 ? 12.514 1.380 2.411 1.00 63.22 109 SER A CA 8
ATOM 13605 C C . SER A 1 110 ? 12.297 2.678 1.621 1.00 21.34 109 SER A C 8
ATOM 13606 O O . SER A 1 110 ? 11.176 2.964 1.197 1.00 3.23 109 SER A O 8
ATOM 13614 N N . ASN A 1 111 ? 13.342 3.496 1.469 1.00 64.00 110 ASN A N 8
ATOM 13615 C CA . ASN A 1 111 ? 13.278 4.763 0.752 1.00 60.00 110 ASN A CA 8
ATOM 13616 C C . ASN A 1 111 ? 13.237 4.461 -0.739 1.00 62.21 110 ASN A C 8
ATOM 13617 O O . ASN A 1 111 ? 14.274 4.148 -1.325 1.00 44.00 110 ASN A O 8
ATOM 13628 N N . TYR A 1 112 ? 12.054 4.568 -1.336 1.00 24.44 111 TYR A N 8
ATOM 13629 C CA . TYR A 1 112 ? 11.771 4.515 -2.773 1.00 5.14 111 TYR A CA 8
ATOM 13630 C C . TYR A 1 112 ? 12.406 3.348 -3.551 1.00 74.04 111 TYR A C 8
ATOM 13631 O O . TYR A 1 112 ? 12.469 3.419 -4.780 1.00 33.12 111 TYR A O 8
ATOM 13649 N N . ASN A 1 113 ? 12.710 2.233 -2.871 1.00 53.43 112 ASN A N 8
ATOM 13650 C CA . ASN A 1 113 ? 13.358 1.008 -3.376 1.00 15.00 112 ASN A CA 8
ATOM 13651 C C . ASN A 1 113 ? 14.824 1.306 -3.709 1.00 22.31 112 ASN A C 8
ATOM 13652 O O . ASN A 1 113 ? 15.133 1.591 -4.864 1.00 1.41 112 ASN A O 8
ATOM 13663 N N . PRO A 1 114 ? 15.725 1.260 -2.709 1.00 64.00 113 PRO A N 8
ATOM 13664 C CA . PRO A 1 114 ? 17.162 1.409 -2.931 1.00 72.22 113 PRO A CA 8
ATOM 13665 C C . PRO A 1 114 ? 17.812 0.135 -3.484 1.00 22.43 113 PRO A C 8
ATOM 13666 O O . PRO A 1 114 ? 18.985 0.147 -3.870 1.00 71.02 113 PRO A O 8
ATOM 13677 N N . PHE A 1 115 ? 17.108 -0.987 -3.420 1.00 42.11 114 PHE A N 8
ATOM 13678 C CA . PHE A 1 115 ? 17.502 -2.284 -3.919 1.00 33.32 114 PHE A CA 8
ATOM 13679 C C . PHE A 1 115 ? 16.448 -2.737 -4.911 1.00 21.11 114 PHE A C 8
ATOM 13680 O O . PHE A 1 115 ? 15.243 -2.540 -4.662 1.00 55.41 114 PHE A O 8
ATOM 13697 N N . THR A 1 3 ? 7.593 -15.965 5.546 1.00 75.14 2 THR A N 9
ATOM 13698 C CA . THR A 1 3 ? 7.800 -15.116 4.378 1.00 75.21 2 THR A CA 9
ATOM 13699 C C . THR A 1 3 ? 8.925 -15.763 3.563 1.00 32.41 2 THR A C 9
ATOM 13700 O O . THR A 1 3 ? 9.823 -16.389 4.140 1.00 2.25 2 THR A O 9
ATOM 13711 N N . SER A 1 4 ? 8.904 -15.590 2.244 1.00 21.32 3 SER A N 9
ATOM 13712 C CA . SER A 1 4 ? 10.014 -15.983 1.399 1.00 50.01 3 SER A CA 9
ATOM 13713 C C . SER A 1 4 ? 11.049 -14.855 1.295 1.00 41.15 3 SER A C 9
ATOM 13714 O O . SER A 1 4 ? 10.818 -13.714 1.705 1.00 44.24 3 SER A O 9
ATOM 13722 N N . LEU A 1 5 ? 12.206 -15.205 0.735 1.00 72.42 4 LEU A N 9
ATOM 13723 C CA . LEU A 1 5 ? 13.366 -14.359 0.452 1.00 43.22 4 LEU A CA 9
ATOM 13724 C C . LEU A 1 5 ? 13.469 -14.131 -1.065 1.00 34.11 4 LEU A C 9
ATOM 13725 O O . LEU A 1 5 ? 14.559 -13.921 -1.612 1.00 42.12 4 LEU A O 9
ATOM 13741 N N . GLN A 1 6 ? 12.329 -14.244 -1.744 1.00 64.41 5 GLN A N 9
ATOM 13742 C CA . GLN A 1 6 ? 12.092 -14.155 -3.170 1.00 11.13 5 GLN A CA 9
ATOM 13743 C C . GLN A 1 6 ? 10.875 -13.249 -3.381 1.00 64.12 5 GLN A C 9
ATOM 13744 O O . GLN A 1 6 ? 10.366 -12.662 -2.426 1.00 55.22 5 GLN A O 9
ATOM 13758 N N . LEU A 1 7 ? 10.418 -13.163 -4.633 1.00 52.54 6 LEU A N 9
ATOM 13759 C CA . LEU A 1 7 ? 9.331 -12.395 -5.231 1.00 55.25 6 LEU A CA 9
ATOM 13760 C C . LEU A 1 7 ? 9.229 -10.927 -4.800 1.00 51.12 6 LEU A C 9
ATOM 13761 O O . LEU A 1 7 ? 8.240 -10.259 -5.098 1.00 2.10 6 LEU A O 9
ATOM 13777 N N . SER A 1 8 ? 10.264 -10.396 -4.153 1.00 23.44 7 SER A N 9
ATOM 13778 C CA . SER A 1 8 ? 10.176 -9.089 -3.538 1.00 72.43 7 SER A CA 9
ATOM 13779 C C . SER A 1 8 ? 10.045 -8.000 -4.600 1.00 52.54 7 SER A C 9
ATOM 13780 O O . SER A 1 8 ? 10.522 -8.128 -5.738 1.00 3.53 7 SER A O 9
ATOM 13788 N N . ILE A 1 9 ? 9.336 -6.938 -4.230 1.00 10.03 8 ILE A N 9
ATOM 13789 C CA . ILE A 1 9 ? 8.909 -5.911 -5.166 1.00 61.44 8 ILE A CA 9
ATOM 13790 C C . ILE A 1 9 ? 10.057 -4.921 -5.325 1.00 62.15 8 ILE A C 9
ATOM 13791 O O . ILE A 1 9 ? 11.053 -4.978 -4.599 1.00 24.34 8 ILE A O 9
ATOM 13807 N N . VAL A 1 10 ? 9.937 -4.020 -6.290 1.00 74.25 9 VAL A N 9
ATOM 13808 C CA . VAL A 1 10 ? 10.848 -2.910 -6.470 1.00 4.25 9 VAL A CA 9
ATOM 13809 C C . VAL A 1 10 ? 10.001 -1.743 -6.964 1.00 42.42 9 VAL A C 9
ATOM 13810 O O . VAL A 1 10 ? 9.016 -1.966 -7.684 1.00 32.04 9 VAL A O 9
ATOM 13823 N N . HIS A 1 11 ? 10.436 -0.521 -6.654 1.00 12.25 10 HIS A N 9
ATOM 13824 C CA . HIS A 1 11 ? 10.067 0.702 -7.352 1.00 65.41 10 HIS A CA 9
ATOM 13825 C C . HIS A 1 11 ? 8.643 1.150 -7.002 1.00 71.22 10 HIS A C 9
ATOM 13826 O O . HIS A 1 11 ? 7.933 0.501 -6.230 1.00 72.30 10 HIS A O 9
ATOM 13840 N N . ARG A 1 12 ? 8.211 2.253 -7.623 1.00 20.30 11 ARG A N 9
ATOM 13841 C CA . ARG A 1 12 ? 6.918 2.916 -7.421 1.00 43.33 11 ARG A CA 9
ATOM 13842 C C . ARG A 1 12 ? 6.880 3.610 -6.068 1.00 54.02 11 ARG A C 9
ATOM 13843 O O . ARG A 1 12 ? 6.077 3.302 -5.193 1.00 43.12 11 ARG A O 9
ATOM 13864 N N . LEU A 1 13 ? 7.796 4.561 -5.915 1.00 15.24 12 LEU A N 9
ATOM 13865 C CA . LEU A 1 13 ? 8.001 5.294 -4.675 1.00 42.31 12 LEU A CA 9
ATOM 13866 C C . LEU A 1 13 ? 6.796 6.211 -4.402 1.00 41.11 12 LEU A C 9
ATOM 13867 O O . LEU A 1 13 ? 6.103 6.609 -5.352 1.00 13.13 12 LEU A O 9
ATOM 13883 N N . PRO A 1 14 ? 6.551 6.578 -3.130 1.00 54.33 13 PRO A N 9
ATOM 13884 C CA . PRO A 1 14 ? 5.372 7.329 -2.707 1.00 71.55 13 PRO A CA 9
ATOM 13885 C C . PRO A 1 14 ? 5.483 8.823 -3.047 1.00 40.14 13 PRO A C 9
ATOM 13886 O O . PRO A 1 14 ? 6.427 9.270 -3.705 1.00 15.02 13 PRO A O 9
ATOM 13897 N N . GLN A 1 15 ? 4.486 9.598 -2.616 1.00 10.31 14 GLN A N 9
ATOM 13898 C CA . GLN A 1 15 ? 4.355 11.033 -2.819 1.00 50.20 14 GLN A CA 9
ATOM 13899 C C . GLN A 1 15 ? 3.570 11.604 -1.639 1.00 51.10 14 GLN A C 9
ATOM 13900 O O . GLN A 1 15 ? 2.945 10.844 -0.900 1.00 50.41 14 GLN A O 9
ATOM 13914 N N . ASN A 1 16 ? 3.508 12.930 -1.525 1.00 2.30 15 ASN A N 9
ATOM 13915 C CA . ASN A 1 16 ? 2.579 13.610 -0.638 1.00 33.32 15 ASN A CA 9
ATOM 13916 C C . ASN A 1 16 ? 1.276 13.838 -1.403 1.00 1.53 15 ASN A C 9
ATOM 13917 O O . ASN A 1 16 ? 1.237 14.643 -2.333 1.00 23.34 15 ASN A O 9
ATOM 13928 N N . TYR A 1 17 ? 0.218 13.086 -1.080 1.00 42.01 16 TYR A N 9
ATOM 13929 C CA . TYR A 1 17 ? -1.076 13.270 -1.730 1.00 32.13 16 TYR A CA 9
ATOM 13930 C C . TYR A 1 17 ? -2.178 12.969 -0.692 1.00 70.53 16 TYR A C 9
ATOM 13931 O O . TYR A 1 17 ? -1.861 12.531 0.418 1.00 64.33 16 TYR A O 9
ATOM 13949 N N . ARG A 1 18 ? -3.456 13.218 -1.014 1.00 62.43 17 ARG A N 9
ATOM 13950 C CA . ARG A 1 18 ? -4.598 13.122 -0.090 1.00 55.23 17 ARG A CA 9
ATOM 13951 C C . ARG A 1 18 ? -5.915 12.846 -0.836 1.00 60.44 17 ARG A C 9
ATOM 13952 O O . ARG A 1 18 ? -5.900 12.737 -2.060 1.00 52.41 17 ARG A O 9
ATOM 13973 N N . TRP A 1 19 ? -7.047 12.711 -0.142 1.00 41.04 18 TRP A N 9
ATOM 13974 C CA . TRP A 1 19 ? -8.368 12.605 -0.772 1.00 2.33 18 TRP A CA 9
ATOM 13975 C C . TRP A 1 19 ? -8.808 13.968 -1.317 1.00 5.03 18 TRP A C 9
ATOM 13976 O O . TRP A 1 19 ? -8.481 14.974 -0.699 1.00 12.52 18 TRP A O 9
ATOM 13997 N N . SER A 1 20 ? -9.615 14.044 -2.385 1.00 71.22 19 SER A N 9
ATOM 13998 C CA . SER A 1 20 ? -9.946 15.339 -3.005 1.00 1.22 19 SER A CA 9
ATOM 13999 C C . SER A 1 20 ? -11.182 16.002 -2.401 1.00 72.20 19 SER A C 9
ATOM 14000 O O . SER A 1 20 ? -11.788 16.855 -3.057 1.00 24.52 19 SER A O 9
ATOM 14008 N N . ALA A 1 21 ? -11.533 15.658 -1.157 1.00 13.11 20 ALA A N 9
ATOM 14009 C CA . ALA A 1 21 ? -12.725 16.130 -0.465 1.00 12.32 20 ALA A CA 9
ATOM 14010 C C . ALA A 1 21 ? -13.960 16.083 -1.385 1.00 64.13 20 ALA A C 9
ATOM 14011 O O . ALA A 1 21 ? -14.700 17.066 -1.507 1.00 71.13 20 ALA A O 9
ATOM 14018 N N . GLY A 1 22 ? -14.138 14.962 -2.093 1.00 2.44 21 GLY A N 9
ATOM 14019 C CA . GLY A 1 22 ? -15.272 14.682 -2.961 1.00 33.02 21 GLY A CA 9
ATOM 14020 C C . GLY A 1 22 ? -15.790 13.255 -2.819 1.00 21.40 21 GLY A C 9
ATOM 14021 O O . GLY A 1 22 ? -17.005 13.075 -2.756 1.00 51.10 21 GLY A O 9
ATOM 14025 N N . PHE A 1 23 ? -14.901 12.252 -2.805 1.00 43.54 22 PHE A N 9
ATOM 14026 C CA . PHE A 1 23 ? -15.235 10.829 -2.844 1.00 52.34 22 PHE A CA 9
ATOM 14027 C C . PHE A 1 23 ? -14.103 10.056 -2.151 1.00 2.31 22 PHE A C 9
ATOM 14028 O O . PHE A 1 23 ? -13.275 9.431 -2.808 1.00 64.45 22 PHE A O 9
ATOM 14045 N N . ALA A 1 24 ? -13.969 10.169 -0.830 1.00 2.43 23 ALA A N 9
ATOM 14046 C CA . ALA A 1 24 ? -12.829 9.628 -0.083 1.00 70.22 23 ALA A CA 9
ATOM 14047 C C . ALA A 1 24 ? -12.528 8.143 -0.341 1.00 31.24 23 ALA A C 9
ATOM 14048 O O . ALA A 1 24 ? -11.378 7.753 -0.169 1.00 71.23 23 ALA A O 9
ATOM 14055 N N . GLY A 1 25 ? -13.498 7.327 -0.759 1.00 73.13 24 GLY A N 9
ATOM 14056 C CA . GLY A 1 25 ? -13.265 5.922 -1.078 1.00 34.15 24 GLY A CA 9
ATOM 14057 C C . GLY A 1 25 ? -12.715 5.688 -2.489 1.00 51.11 24 GLY A C 9
ATOM 14058 O O . GLY A 1 25 ? -12.078 4.663 -2.726 1.00 52.44 24 GLY A O 9
ATOM 14062 N N . SER A 1 26 ? -12.945 6.602 -3.440 1.00 63.24 25 SER A N 9
ATOM 14063 C CA . SER A 1 26 ? -12.673 6.374 -4.861 1.00 24.50 25 SER A CA 9
ATOM 14064 C C . SER A 1 26 ? -12.149 7.638 -5.554 1.00 15.54 25 SER A C 9
ATOM 14065 O O . SER A 1 26 ? -12.483 7.921 -6.708 1.00 24.13 25 SER A O 9
ATOM 14073 N N . LYS A 1 27 ? -11.323 8.422 -4.861 1.00 72.23 26 LYS A N 9
ATOM 14074 C CA . LYS A 1 27 ? -10.700 9.627 -5.394 1.00 61.43 26 LYS A CA 9
ATOM 14075 C C . LYS A 1 27 ? -9.315 9.750 -4.793 1.00 12.34 26 LYS A C 9
ATOM 14076 O O . LYS A 1 27 ? -9.147 9.429 -3.622 1.00 45.32 26 LYS A O 9
ATOM 14095 N N . VAL A 1 28 ? -8.375 10.336 -5.525 1.00 43.14 27 VAL A N 9
ATOM 14096 C CA . VAL A 1 28 ? -7.119 10.822 -4.977 1.00 14.22 27 VAL A CA 9
ATOM 14097 C C . VAL A 1 28 ? -6.906 12.235 -5.538 1.00 2.20 27 VAL A C 9
ATOM 14098 O O . VAL A 1 28 ? -7.439 12.548 -6.606 1.00 24.32 27 VAL A O 9
ATOM 14111 N N . GLU A 1 29 ? -6.141 13.080 -4.847 1.00 43.24 28 GLU A N 9
ATOM 14112 C CA . GLU A 1 29 ? -5.548 14.307 -5.383 1.00 15.32 28 GLU A CA 9
ATOM 14113 C C . GLU A 1 29 ? -4.127 14.441 -4.821 1.00 32.34 28 GLU A C 9
ATOM 14114 O O . GLU A 1 29 ? -3.896 13.975 -3.706 1.00 54.40 28 GLU A O 9
ATOM 14126 N N . PRO A 1 30 ? -3.184 15.092 -5.516 1.00 54.44 29 PRO A N 9
ATOM 14127 C CA . PRO A 1 30 ? -1.893 15.472 -4.946 1.00 44.20 29 PRO A CA 9
ATOM 14128 C C . PRO A 1 30 ? -2.055 16.534 -3.850 1.00 41.02 29 PRO A C 9
ATOM 14129 O O . PRO A 1 30 ? -3.139 17.098 -3.664 1.00 15.33 29 PRO A O 9
ATOM 14140 N N . ILE A 1 31 ? -0.964 16.860 -3.150 1.00 25.34 30 ILE A N 9
ATOM 14141 C CA . ILE A 1 31 ? -0.901 18.053 -2.315 1.00 45.22 30 ILE A CA 9
ATOM 14142 C C . ILE A 1 31 ? 0.034 19.040 -3.028 1.00 50.31 30 ILE A C 9
ATOM 14143 O O . ILE A 1 31 ? 1.245 18.990 -2.813 1.00 22.22 30 ILE A O 9
ATOM 14159 N N . PRO A 1 32 ? -0.487 19.939 -3.882 1.00 54.51 31 PRO A N 9
ATOM 14160 C CA . PRO A 1 32 ? 0.297 20.994 -4.504 1.00 64.45 31 PRO A CA 9
ATOM 14161 C C . PRO A 1 32 ? 0.569 22.096 -3.470 1.00 2.55 31 PRO A C 9
ATOM 14162 O O . PRO A 1 32 ? -0.113 23.120 -3.420 1.00 42.52 31 PRO A O 9
ATOM 14173 N N . GLN A 1 33 ? 1.553 21.853 -2.607 1.00 33.44 32 GLN A N 9
ATOM 14174 C CA . GLN A 1 33 ? 2.152 22.743 -1.610 1.00 25.32 32 GLN A CA 9
ATOM 14175 C C . GLN A 1 33 ? 1.152 23.520 -0.740 1.00 44.22 32 GLN A C 9
ATOM 14176 O O . GLN A 1 33 ? 1.410 24.642 -0.310 1.00 63.04 32 GLN A O 9
ATOM 14190 N N . ASN A 1 34 ? 0.002 22.905 -0.461 1.00 44.50 33 ASN A N 9
ATOM 14191 C CA . ASN A 1 34 ? -1.013 23.479 0.423 1.00 25.32 33 ASN A CA 9
ATOM 14192 C C . ASN A 1 34 ? -0.529 23.419 1.872 1.00 33.02 33 ASN A C 9
ATOM 14193 O O . ASN A 1 34 ? -0.498 24.431 2.573 1.00 62.23 33 ASN A O 9
ATOM 14204 N N . GLY A 1 35 ? -0.198 22.216 2.348 1.00 61.22 34 GLY A N 9
ATOM 14205 C CA . GLY A 1 35 ? -0.114 21.956 3.782 1.00 43.02 34 GLY A CA 9
ATOM 14206 C C . GLY A 1 35 ? 0.604 20.654 4.129 1.00 10.33 34 GLY A C 9
ATOM 14207 O O . GLY A 1 35 ? -0.049 19.686 4.526 1.00 74.33 34 GLY A O 9
ATOM 14211 N N . PRO A 1 36 ? 1.938 20.604 3.986 1.00 54.22 35 PRO A N 9
ATOM 14212 C CA . PRO A 1 36 ? 2.763 19.570 4.583 1.00 1.43 35 PRO A CA 9
ATOM 14213 C C . PRO A 1 36 ? 2.829 19.747 6.096 1.00 74.41 35 PRO A C 9
ATOM 14214 O O . PRO A 1 36 ? 3.352 20.741 6.610 1.00 74.14 35 PRO A O 9
ATOM 14225 N N . CYS A 1 37 ? 2.313 18.752 6.803 1.00 72.13 36 CYS A N 9
ATOM 14226 C CA . CYS A 1 37 ? 2.268 18.675 8.260 1.00 74.34 36 CYS A CA 9
ATOM 14227 C C . CYS A 1 37 ? 3.301 17.674 8.797 1.00 24.41 36 CYS A C 9
ATOM 14228 O O . CYS A 1 37 ? 3.569 17.649 9.996 1.00 22.44 36 CYS A O 9
ATOM 14236 N N . GLY A 1 38 ? 3.861 16.824 7.936 1.00 60.01 37 GLY A N 9
ATOM 14237 C CA . GLY A 1 38 ? 5.021 15.995 8.195 1.00 70.44 37 GLY A CA 9
ATOM 14238 C C . GLY A 1 38 ? 4.730 14.565 7.791 1.00 12.01 37 GLY A C 9
ATOM 14239 O O . GLY A 1 38 ? 4.911 14.192 6.630 1.00 63.05 37 GLY A O 9
ATOM 14243 N N . ASP A 1 39 ? 4.244 13.758 8.729 1.00 60.02 38 ASP A N 9
ATOM 14244 C CA . ASP A 1 39 ? 4.106 12.311 8.537 1.00 21.21 38 ASP A CA 9
ATOM 14245 C C . ASP A 1 39 ? 2.658 11.935 8.207 1.00 21.24 38 ASP A C 9
ATOM 14246 O O . ASP A 1 39 ? 2.287 10.766 8.242 1.00 42.12 38 ASP A O 9
ATOM 14255 N N . ASN A 1 40 ? 1.831 12.923 7.855 1.00 70.22 39 ASN A N 9
ATOM 14256 C CA . ASN A 1 40 ? 0.368 12.826 7.828 1.00 15.31 39 ASN A CA 9
ATOM 14257 C C . ASN A 1 40 ? -0.158 12.686 6.389 1.00 21.13 39 ASN A C 9
ATOM 14258 O O . ASN A 1 40 ? -1.275 13.104 6.070 1.00 23.11 39 ASN A O 9
ATOM 14269 N N . SER A 1 41 ? 0.683 12.218 5.470 1.00 40.31 40 SER A N 9
ATOM 14270 C CA . SER A 1 41 ? 0.363 11.970 4.076 1.00 21.21 40 SER A CA 9
ATOM 14271 C C . SER A 1 41 ? -0.357 10.633 3.892 1.00 74.30 40 SER A C 9
ATOM 14272 O O . SER A 1 41 ? -0.648 9.931 4.862 1.00 4.20 40 SER A O 9
ATOM 14280 N N . LEU A 1 42 ? -0.647 10.326 2.627 1.00 5.41 41 LEU A N 9
ATOM 14281 C CA . LEU A 1 42 ? -0.999 9.005 2.145 1.00 52.12 41 LEU A CA 9
ATOM 14282 C C . LEU A 1 42 ? 0.211 8.472 1.375 1.00 75.44 41 LEU A C 9
ATOM 14283 O O . LEU A 1 42 ? 0.999 9.265 0.855 1.00 61.32 41 LEU A O 9
ATOM 14299 N N . VAL A 1 43 ? 0.322 7.155 1.208 1.00 52.31 42 VAL A N 9
ATOM 14300 C CA . VAL A 1 43 ? 1.308 6.470 0.377 1.00 3.41 42 VAL A CA 9
ATOM 14301 C C . VAL A 1 43 ? 0.539 5.462 -0.514 1.00 73.25 42 VAL A C 9
ATOM 14302 O O . VAL A 1 43 ? -0.658 5.214 -0.300 1.00 50.21 42 VAL A O 9
ATOM 14315 N N . ALA A 1 44 ? 1.165 4.969 -1.594 1.00 52.40 43 ALA A N 9
ATOM 14316 C CA . ALA A 1 44 ? 0.498 4.318 -2.729 1.00 41.24 43 ALA A CA 9
ATOM 14317 C C . ALA A 1 44 ? 1.317 3.121 -3.213 1.00 71.44 43 ALA A C 9
ATOM 14318 O O . ALA A 1 44 ? 2.364 3.330 -3.824 1.00 13.12 43 ALA A O 9
ATOM 14325 N N . LEU A 1 45 ? 0.875 1.887 -2.958 1.00 45.10 44 LEU A N 9
ATOM 14326 C CA . LEU A 1 45 ? 1.676 0.689 -3.199 1.00 63.41 44 LEU A CA 9
ATOM 14327 C C . LEU A 1 45 ? 0.946 -0.306 -4.111 1.00 74.24 44 LEU A C 9
ATOM 14328 O O . LEU A 1 45 ? -0.263 -0.197 -4.370 1.00 51.13 44 LEU A O 9
ATOM 14344 N N . LYS A 1 46 ? 1.746 -1.226 -4.666 1.00 20.14 45 LYS A N 9
ATOM 14345 C CA . LYS A 1 46 ? 1.469 -2.025 -5.855 1.00 61.32 45 LYS A CA 9
ATOM 14346 C C . LYS A 1 46 ? 1.626 -3.512 -5.529 1.00 72.04 45 LYS A C 9
ATOM 14347 O O . LYS A 1 46 ? 2.734 -3.961 -5.211 1.00 45.52 45 LYS A O 9
ATOM 14366 N N . LEU A 1 47 ? 0.531 -4.272 -5.523 1.00 51.01 46 LEU A N 9
ATOM 14367 C CA . LEU A 1 47 ? 0.507 -5.692 -5.183 1.00 32.32 46 LEU A CA 9
ATOM 14368 C C . LEU A 1 47 ? 0.978 -6.495 -6.398 1.00 73.05 46 LEU A C 9
ATOM 14369 O O . LEU A 1 47 ? 0.202 -7.142 -7.101 1.00 11.54 46 LEU A O 9
ATOM 14385 N N . LEU A 1 48 ? 2.281 -6.426 -6.658 1.00 52.21 47 LEU A N 9
ATOM 14386 C CA . LEU A 1 48 ? 2.988 -7.197 -7.670 1.00 73.32 47 LEU A CA 9
ATOM 14387 C C . LEU A 1 48 ? 3.143 -8.648 -7.204 1.00 0.22 47 LEU A C 9
ATOM 14388 O O . LEU A 1 48 ? 2.568 -9.036 -6.184 1.00 1.23 47 LEU A O 9
ATOM 14404 N N . SER A 1 49 ? 3.828 -9.471 -7.998 1.00 61.44 48 SER A N 9
ATOM 14405 C CA . SER A 1 49 ? 3.720 -10.921 -7.888 1.00 42.04 48 SER A CA 9
ATOM 14406 C C . SER A 1 49 ? 4.110 -11.440 -6.494 1.00 63.52 48 SER A C 9
ATOM 14407 O O . SER A 1 49 ? 4.912 -10.813 -5.798 1.00 71.03 48 SER A O 9
ATOM 14415 N N . PRO A 1 50 ? 3.592 -12.619 -6.110 1.00 1.44 49 PRO A N 9
ATOM 14416 C CA . PRO A 1 50 ? 2.585 -13.387 -6.844 1.00 52.22 49 PRO A CA 9
ATOM 14417 C C . PRO A 1 50 ? 1.180 -12.766 -6.708 1.00 65.35 49 PRO A C 9
ATOM 14418 O O . PRO A 1 50 ? 1.021 -11.652 -6.203 1.00 73.43 49 PRO A O 9
ATOM 14429 N N . ASP A 1 51 ? 0.178 -13.447 -7.257 1.00 63.42 50 ASP A N 9
ATOM 14430 C CA . ASP A 1 51 ? -1.209 -13.007 -7.405 1.00 42.41 50 ASP A CA 9
ATOM 14431 C C . ASP A 1 51 ? -2.137 -14.203 -7.148 1.00 63.21 50 ASP A C 9
ATOM 14432 O O . ASP A 1 51 ? -1.654 -15.300 -6.842 1.00 20.24 50 ASP A O 9
ATOM 14441 N N . GLY A 1 52 ? -3.446 -14.016 -7.282 1.00 42.41 51 GLY A N 9
ATOM 14442 C CA . GLY A 1 52 ? -4.475 -15.038 -7.359 1.00 2.11 51 GLY A CA 9
ATOM 14443 C C . GLY A 1 52 ? -5.773 -14.488 -6.778 1.00 4.44 51 GLY A C 9
ATOM 14444 O O . GLY A 1 52 ? -5.755 -13.526 -6.008 1.00 1.23 51 GLY A O 9
ATOM 14448 N N . ASP A 1 53 ? -6.899 -15.144 -7.071 1.00 22.12 52 ASP A N 9
ATOM 14449 C CA . ASP A 1 53 ? -8.203 -14.803 -6.484 1.00 12.10 52 ASP A CA 9
ATOM 14450 C C . ASP A 1 53 ? -8.098 -14.896 -4.963 1.00 51.41 52 ASP A C 9
ATOM 14451 O O . ASP A 1 53 ? -8.643 -14.075 -4.219 1.00 42.43 52 ASP A O 9
ATOM 14460 N N . ASN A 1 54 ? -7.397 -15.941 -4.513 1.00 54.35 53 ASN A N 9
ATOM 14461 C CA . ASN A 1 54 ? -7.102 -16.230 -3.125 1.00 62.32 53 ASN A CA 9
ATOM 14462 C C . ASN A 1 54 ? -6.342 -15.063 -2.527 1.00 41.11 53 ASN A C 9
ATOM 14463 O O . ASN A 1 54 ? -6.850 -14.434 -1.608 1.00 45.30 53 ASN A O 9
ATOM 14474 N N . ALA A 1 55 ? -5.155 -14.753 -3.048 1.00 55.54 54 ALA A N 9
ATOM 14475 C CA . ALA A 1 55 ? -4.315 -13.657 -2.592 1.00 70.41 54 ALA A CA 9
ATOM 14476 C C . ALA A 1 55 ? -5.097 -12.338 -2.475 1.00 55.10 54 ALA A C 9
ATOM 14477 O O . ALA A 1 55 ? -5.057 -11.703 -1.420 1.00 22.14 54 ALA A O 9
ATOM 14484 N N . TRP A 1 56 ? -5.854 -11.962 -3.511 1.00 23.24 55 TRP A N 9
ATOM 14485 C CA . TRP A 1 56 ? -6.769 -10.817 -3.514 1.00 11.51 55 TRP A CA 9
ATOM 14486 C C . TRP A 1 56 ? -7.789 -10.888 -2.363 1.00 33.32 55 TRP A C 9
ATOM 14487 O O . TRP A 1 56 ? -8.019 -9.886 -1.682 1.00 0.23 55 TRP A O 9
ATOM 14508 N N . SER A 1 57 ? -8.384 -12.053 -2.100 1.00 21.21 56 SER A N 9
ATOM 14509 C CA . SER A 1 57 ? -9.319 -12.231 -0.993 1.00 24.35 56 SER A CA 9
ATOM 14510 C C . SER A 1 57 ? -8.631 -12.070 0.365 1.00 0.41 56 SER A C 9
ATOM 14511 O O . SER A 1 57 ? -9.165 -11.392 1.243 1.00 40.04 56 SER A O 9
ATOM 14519 N N . VAL A 1 58 ? -7.480 -12.718 0.572 1.00 44.53 57 VAL A N 9
ATOM 14520 C CA . VAL A 1 58 ? -6.707 -12.633 1.805 1.00 64.41 57 VAL A CA 9
ATOM 14521 C C . VAL A 1 58 ? -6.359 -11.182 2.107 1.00 34.20 57 VAL A C 9
ATOM 14522 O O . VAL A 1 58 ? -6.665 -10.691 3.197 1.00 41.32 57 VAL A O 9
ATOM 14535 N N . MET A 1 59 ? -5.734 -10.482 1.155 1.00 70.23 58 MET A N 9
ATOM 14536 C CA . MET A 1 59 ? -5.354 -9.098 1.385 1.00 41.33 58 MET A CA 9
ATOM 14537 C C . MET A 1 59 ? -6.602 -8.253 1.639 1.00 51.15 58 MET A C 9
ATOM 14538 O O . MET A 1 59 ? -6.516 -7.377 2.495 1.00 2.02 58 MET A O 9
ATOM 14552 N N . TYR A 1 60 ? -7.751 -8.528 1.001 1.00 75.11 59 TYR A N 9
ATOM 14553 C CA . TYR A 1 60 ? -8.983 -7.802 1.296 1.00 61.35 59 TYR A CA 9
ATOM 14554 C C . TYR A 1 60 ? -9.355 -7.979 2.759 1.00 44.01 59 TYR A C 9
ATOM 14555 O O . TYR A 1 60 ? -9.466 -6.993 3.487 1.00 31.04 59 TYR A O 9
ATOM 14573 N N . LYS A 1 61 ? -9.524 -9.233 3.194 1.00 12.12 60 LYS A N 9
ATOM 14574 C CA . LYS A 1 61 ? -9.970 -9.585 4.535 1.00 21.22 60 LYS A CA 9
ATOM 14575 C C . LYS A 1 61 ? -9.068 -8.960 5.584 1.00 72.12 60 LYS A C 9
ATOM 14576 O O . LYS A 1 61 ? -9.590 -8.390 6.542 1.00 21.42 60 LYS A O 9
ATOM 14595 N N . LEU A 1 62 ? -7.747 -9.034 5.408 1.00 44.13 61 LEU A N 9
ATOM 14596 C CA . LEU A 1 62 ? -6.813 -8.401 6.331 1.00 31.23 61 LEU A CA 9
ATOM 14597 C C . LEU A 1 62 ? -6.944 -6.880 6.252 1.00 75.51 61 LEU A C 9
ATOM 14598 O O . LEU A 1 62 ? -6.987 -6.239 7.295 1.00 44.12 61 LEU A O 9
ATOM 14614 N N . SER A 1 63 ? -7.043 -6.286 5.057 1.00 45.33 62 SER A N 9
ATOM 14615 C CA . SER A 1 63 ? -7.174 -4.840 4.906 1.00 31.31 62 SER A CA 9
ATOM 14616 C C . SER A 1 63 ? -8.358 -4.327 5.723 1.00 44.42 62 SER A C 9
ATOM 14617 O O . SER A 1 63 ? -8.170 -3.414 6.526 1.00 72.21 62 SER A O 9
ATOM 14625 N N . GLN A 1 64 ? -9.549 -4.920 5.578 1.00 41.22 63 GLN A N 9
ATOM 14626 C CA . GLN A 1 64 ? -10.699 -4.494 6.357 1.00 54.32 63 GLN A CA 9
ATOM 14627 C C . GLN A 1 64 ? -10.508 -4.781 7.842 1.00 13.34 63 GLN A C 9
ATOM 14628 O O . GLN A 1 64 ? -10.729 -3.897 8.660 1.00 24.14 63 GLN A O 9
ATOM 14642 N N . ALA A 1 65 ? -10.013 -5.970 8.185 1.00 43.13 64 ALA A N 9
ATOM 14643 C CA . ALA A 1 65 ? -9.796 -6.382 9.574 1.00 72.24 64 ALA A CA 9
ATOM 14644 C C . ALA A 1 65 ? -8.816 -5.468 10.321 1.00 54.33 64 ALA A C 9
ATOM 14645 O O . ALA A 1 65 ? -8.834 -5.441 11.554 1.00 32.25 64 ALA A O 9
ATOM 14652 N N . LEU A 1 66 ? -7.934 -4.758 9.611 1.00 31.21 65 LEU A N 9
ATOM 14653 C CA . LEU A 1 66 ? -7.005 -3.774 10.166 1.00 14.43 65 LEU A CA 9
ATOM 14654 C C . LEU A 1 66 ? -7.607 -2.367 10.100 1.00 53.15 65 LEU A C 9
ATOM 14655 O O . LEU A 1 66 ? -7.439 -1.560 11.016 1.00 2.32 65 LEU A O 9
ATOM 14671 N N . SER A 1 67 ? -8.346 -2.071 9.031 1.00 30.13 66 SER A N 9
ATOM 14672 C CA . SER A 1 67 ? -9.074 -0.823 8.850 1.00 4.12 66 SER A CA 9
ATOM 14673 C C . SER A 1 67 ? -10.138 -0.661 9.931 1.00 21.33 66 SER A C 9
ATOM 14674 O O . SER A 1 67 ? -10.490 0.463 10.293 1.00 51.54 66 SER A O 9
ATOM 14682 N N . ASP A 1 68 ? -10.622 -1.771 10.481 1.00 45.44 67 ASP A N 9
ATOM 14683 C CA . ASP A 1 68 ? -11.558 -1.822 11.590 1.00 54.45 67 ASP A CA 9
ATOM 14684 C C . ASP A 1 68 ? -11.003 -1.134 12.827 1.00 52.14 67 ASP A C 9
ATOM 14685 O O . ASP A 1 68 ? -11.762 -0.746 13.707 1.00 32.21 67 ASP A O 9
ATOM 14694 N N . ILE A 1 69 ? -9.681 -1.002 12.917 1.00 32.44 68 ILE A N 9
ATOM 14695 C CA . ILE A 1 69 ? -8.990 -0.724 14.149 1.00 20.34 68 ILE A CA 9
ATOM 14696 C C . ILE A 1 69 ? -8.831 0.777 14.146 1.00 34.04 68 ILE A C 9
ATOM 14697 O O . ILE A 1 69 ? -9.585 1.467 14.827 1.00 75.53 68 ILE A O 9
ATOM 14713 N N . GLU A 1 70 ? -7.881 1.252 13.331 1.00 24.32 69 GLU A N 9
ATOM 14714 C CA . GLU A 1 70 ? -7.490 2.659 13.147 1.00 13.14 69 GLU A CA 9
ATOM 14715 C C . GLU A 1 70 ? -6.672 2.839 11.864 1.00 51.41 69 GLU A C 9
ATOM 14716 O O . GLU A 1 70 ? -6.038 3.880 11.669 1.00 53.01 69 GLU A O 9
ATOM 14728 N N . VAL A 1 71 ? -6.664 1.828 10.997 1.00 64.42 70 VAL A N 9
ATOM 14729 C CA . VAL A 1 71 ? -5.653 1.687 9.943 1.00 14.23 70 VAL A CA 9
ATOM 14730 C C . VAL A 1 71 ? -6.348 1.631 8.572 1.00 5.32 70 VAL A C 9
ATOM 14731 O O . VAL A 1 71 ? -6.345 0.578 7.920 1.00 0.12 70 VAL A O 9
ATOM 14744 N N . PRO A 1 72 ? -7.015 2.726 8.155 1.00 41.21 71 PRO A N 9
ATOM 14745 C CA . PRO A 1 72 ? -7.824 2.714 6.958 1.00 51.34 71 PRO A CA 9
ATOM 14746 C C . PRO A 1 72 ? -6.930 2.567 5.737 1.00 2.42 71 PRO A C 9
ATOM 14747 O O . PRO A 1 72 ? -6.055 3.405 5.498 1.00 62.01 71 PRO A O 9
ATOM 14758 N N . CYS A 1 73 ? -7.189 1.525 4.957 1.00 0.23 72 CYS A N 9
ATOM 14759 C CA . CYS A 1 73 ? -6.525 1.271 3.693 1.00 2.01 72 CYS A CA 9
ATOM 14760 C C . CYS A 1 73 ? -7.594 1.146 2.629 1.00 23.24 72 CYS A C 9
ATOM 14761 O O . CYS A 1 73 ? -8.667 0.592 2.884 1.00 22.44 72 CYS A O 9
ATOM 14769 N N . SER A 1 74 ? -7.258 1.595 1.434 1.00 71.21 73 SER A N 9
ATOM 14770 C CA . SER A 1 74 ? -8.059 1.446 0.241 1.00 71.12 73 SER A CA 9
ATOM 14771 C C . SER A 1 74 ? -7.464 0.324 -0.593 1.00 24.45 73 SER A C 9
ATOM 14772 O O . SER A 1 74 ? -6.242 0.196 -0.657 1.00 23.12 73 SER A O 9
ATOM 14780 N N . VAL A 1 75 ? -8.324 -0.459 -1.235 1.00 73.00 74 VAL A N 9
ATOM 14781 C CA . VAL A 1 75 ? -8.025 -1.644 -2.006 1.00 42.33 74 VAL A CA 9
ATOM 14782 C C . VAL A 1 75 ? -8.792 -1.546 -3.325 1.00 64.21 74 VAL A C 9
ATOM 14783 O O . VAL A 1 75 ? -9.924 -2.022 -3.410 1.00 2.42 74 VAL A O 9
ATOM 14796 N N . LEU A 1 76 ? -8.219 -0.883 -4.336 1.00 44.43 75 LEU A N 9
ATOM 14797 C CA . LEU A 1 76 ? -8.885 -0.698 -5.623 1.00 41.01 75 LEU A CA 9
ATOM 14798 C C . LEU A 1 76 ? -8.356 -1.707 -6.628 1.00 24.12 75 LEU A C 9
ATOM 14799 O O . LEU A 1 76 ? -7.160 -2.003 -6.654 1.00 33.22 75 LEU A O 9
ATOM 14815 N N . GLU A 1 77 ? -9.263 -2.204 -7.468 1.00 35.20 76 GLU A N 9
ATOM 14816 C CA . GLU A 1 77 ? -9.012 -3.146 -8.544 1.00 22.45 76 GLU A CA 9
ATOM 14817 C C . GLU A 1 77 ? -9.258 -2.472 -9.898 1.00 61.51 76 GLU A C 9
ATOM 14818 O O . GLU A 1 77 ? -10.273 -1.789 -10.075 1.00 64.02 76 GLU A O 9
ATOM 14830 N N . CYS A 1 78 ? -8.364 -2.716 -10.856 1.00 71.32 77 CYS A N 9
ATOM 14831 C CA . CYS A 1 78 ? -8.591 -2.546 -12.285 1.00 34.34 77 CYS A CA 9
ATOM 14832 C C . CYS A 1 78 ? -7.928 -3.726 -12.985 1.00 1.51 77 CYS A C 9
ATOM 14833 O O . CYS A 1 78 ? -6.777 -3.609 -13.393 1.00 63.40 77 CYS A O 9
ATOM 14841 N N . GLU A 1 79 ? -8.622 -4.861 -13.105 1.00 32.23 78 GLU A N 9
ATOM 14842 C CA . GLU A 1 79 ? -8.256 -6.039 -13.906 1.00 0.13 78 GLU A CA 9
ATOM 14843 C C . GLU A 1 79 ? -7.038 -6.808 -13.371 1.00 14.52 78 GLU A C 9
ATOM 14844 O O . GLU A 1 79 ? -7.155 -7.979 -13.006 1.00 41.54 78 GLU A O 9
ATOM 14856 N N . GLY A 1 80 ? -5.871 -6.172 -13.354 1.00 44.51 79 GLY A N 9
ATOM 14857 C CA . GLY A 1 80 ? -4.569 -6.662 -12.916 1.00 64.13 79 GLY A CA 9
ATOM 14858 C C . GLY A 1 80 ? -3.704 -5.520 -12.379 1.00 34.43 79 GLY A C 9
ATOM 14859 O O . GLY A 1 80 ? -2.500 -5.682 -12.173 1.00 33.41 79 GLY A O 9
ATOM 14863 N N . GLU A 1 81 ? -4.326 -4.371 -12.108 1.00 52.22 80 GLU A N 9
ATOM 14864 C CA . GLU A 1 81 ? -3.807 -3.254 -11.345 1.00 41.12 80 GLU A CA 9
ATOM 14865 C C . GLU A 1 81 ? -4.484 -3.305 -9.968 1.00 14.04 80 GLU A C 9
ATOM 14866 O O . GLU A 1 81 ? -5.548 -2.706 -9.795 1.00 21.52 80 GLU A O 9
ATOM 14878 N N . PRO A 1 82 ? -3.955 -4.065 -8.995 1.00 72.20 81 PRO A N 9
ATOM 14879 C CA . PRO A 1 82 ? -4.196 -3.750 -7.597 1.00 50.31 81 PRO A CA 9
ATOM 14880 C C . PRO A 1 82 ? -3.574 -2.383 -7.299 1.00 35.30 81 PRO A C 9
ATOM 14881 O O . PRO A 1 82 ? -2.422 -2.114 -7.675 1.00 63.02 81 PRO A O 9
ATOM 14892 N N . CYS A 1 83 ? -4.323 -1.518 -6.623 1.00 31.54 82 CYS A N 9
ATOM 14893 C CA . CYS A 1 83 ? -3.928 -0.176 -6.239 1.00 22.23 82 CYS A CA 9
ATOM 14894 C C . CYS A 1 83 ? -4.284 -0.011 -4.769 1.00 71.41 82 CYS A C 9
ATOM 14895 O O . CYS A 1 83 ? -5.454 0.221 -4.452 1.00 3.01 82 CYS A O 9
ATOM 14903 N N . LEU A 1 84 ? -3.301 -0.165 -3.872 1.00 11.31 83 LEU A N 9
ATOM 14904 C CA . LEU A 1 84 ? -3.562 -0.070 -2.440 1.00 2.44 83 LEU A CA 9
ATOM 14905 C C . LEU A 1 84 ? -3.021 1.250 -1.950 1.00 75.42 83 LEU A C 9
ATOM 14906 O O . LEU A 1 84 ? -1.865 1.595 -2.220 1.00 24.33 83 LEU A O 9
ATOM 14922 N N . PHE A 1 85 ? -3.853 1.981 -1.220 1.00 12.21 84 PHE A N 9
ATOM 14923 C CA . PHE A 1 85 ? -3.479 3.253 -0.632 1.00 20.51 84 PHE A CA 9
ATOM 14924 C C . PHE A 1 85 ? -3.551 3.086 0.878 1.00 73.43 84 PHE A C 9
ATOM 14925 O O . PHE A 1 85 ? -4.414 2.375 1.401 1.00 24.52 84 PHE A O 9
ATOM 14942 N N . VAL A 1 86 ? -2.589 3.701 1.547 1.00 61.11 85 VAL A N 9
ATOM 14943 C CA . VAL A 1 86 ? -2.293 3.603 2.972 1.00 73.34 85 VAL A CA 9
ATOM 14944 C C . VAL A 1 86 ? -1.930 4.997 3.471 1.00 14.35 85 VAL A C 9
ATOM 14945 O O . VAL A 1 86 ? -1.689 5.875 2.643 1.00 71.34 85 VAL A O 9
ATOM 14958 N N . ASN A 1 87 ? -1.893 5.230 4.790 1.00 45.14 86 ASN A N 9
ATOM 14959 C CA . ASN A 1 87 ? -1.544 6.555 5.293 1.00 1.51 86 ASN A CA 9
ATOM 14960 C C . ASN A 1 87 ? -0.050 6.756 5.134 1.00 73.43 86 ASN A C 9
ATOM 14961 O O . ASN A 1 87 ? 0.442 7.268 4.137 1.00 4.54 86 ASN A O 9
ATOM 14972 N N . ARG A 1 88 ? 0.708 6.294 6.111 1.00 54.32 87 ARG A N 9
ATOM 14973 C CA . ARG A 1 88 ? 2.152 6.466 6.087 1.00 62.20 87 ARG A CA 9
ATOM 14974 C C . ARG A 1 88 ? 2.830 5.192 6.545 1.00 1.22 87 ARG A C 9
ATOM 14975 O O . ARG A 1 88 ? 3.274 4.427 5.706 1.00 62.54 87 ARG A O 9
ATOM 14996 N N . GLN A 1 89 ? 2.892 4.949 7.845 1.00 3.23 88 GLN A N 9
ATOM 14997 C CA . GLN A 1 89 ? 3.621 3.789 8.391 1.00 74.40 88 GLN A CA 9
ATOM 14998 C C . GLN A 1 89 ? 2.833 2.480 8.211 1.00 22.54 88 GLN A C 9
ATOM 14999 O O . GLN A 1 89 ? 3.368 1.370 8.297 1.00 22.40 88 GLN A O 9
ATOM 15013 N N . ASP A 1 90 ? 1.553 2.647 7.885 1.00 10.44 89 ASP A N 9
ATOM 15014 C CA . ASP A 1 90 ? 0.563 1.644 7.551 1.00 61.34 89 ASP A CA 9
ATOM 15015 C C . ASP A 1 90 ? 1.108 0.694 6.492 1.00 42.41 89 ASP A C 9
ATOM 15016 O O . ASP A 1 90 ? 0.723 -0.476 6.500 1.00 11.03 89 ASP A O 9
ATOM 15025 N N . GLU A 1 91 ? 1.989 1.163 5.591 1.00 24.11 90 GLU A N 9
ATOM 15026 C CA . GLU A 1 91 ? 2.555 0.286 4.579 1.00 55.54 90 GLU A CA 9
ATOM 15027 C C . GLU A 1 91 ? 3.496 -0.759 5.188 1.00 34.21 90 GLU A C 9
ATOM 15028 O O . GLU A 1 91 ? 3.491 -1.922 4.763 1.00 0.43 90 GLU A O 9
ATOM 15040 N N . PHE A 1 92 ? 4.305 -0.350 6.172 1.00 42.43 91 PHE A N 9
ATOM 15041 C CA . PHE A 1 92 ? 5.256 -1.195 6.872 1.00 23.42 91 PHE A CA 9
ATOM 15042 C C . PHE A 1 92 ? 4.440 -2.206 7.670 1.00 50.34 91 PHE A C 9
ATOM 15043 O O . PHE A 1 92 ? 4.658 -3.414 7.553 1.00 44.23 91 PHE A O 9
ATOM 15060 N N . ALA A 1 93 ? 3.459 -1.705 8.429 1.00 44.22 92 ALA A N 9
ATOM 15061 C CA . ALA A 1 93 ? 2.598 -2.559 9.235 1.00 4.25 92 ALA A CA 9
ATOM 15062 C C . ALA A 1 93 ? 1.874 -3.594 8.366 1.00 22.54 92 ALA A C 9
ATOM 15063 O O . ALA A 1 93 ? 1.835 -4.774 8.709 1.00 11.32 92 ALA A O 9
ATOM 15070 N N . ALA A 1 94 ? 1.339 -3.185 7.215 1.00 12.12 93 ALA A N 9
ATOM 15071 C CA . ALA A 1 94 ? 0.627 -4.087 6.326 1.00 32.34 93 ALA A CA 9
ATOM 15072 C C . ALA A 1 94 ? 1.552 -5.186 5.815 1.00 14.31 93 ALA A C 9
ATOM 15073 O O . ALA A 1 94 ? 1.182 -6.360 5.899 1.00 25.11 93 ALA A O 9
ATOM 15080 N N . THR A 1 95 ? 2.742 -4.841 5.300 1.00 40.44 94 THR A N 9
ATOM 15081 C CA . THR A 1 95 ? 3.639 -5.887 4.821 1.00 33.22 94 THR A CA 9
ATOM 15082 C C . THR A 1 95 ? 4.041 -6.790 6.000 1.00 13.13 94 THR A C 9
ATOM 15083 O O . THR A 1 95 ? 4.090 -8.004 5.833 1.00 71.24 94 THR A O 9
ATOM 15094 N N . CYS A 1 96 ? 4.216 -6.252 7.217 1.00 73.42 95 CYS A N 9
ATOM 15095 C CA . CYS A 1 96 ? 4.484 -7.039 8.420 1.00 14.52 95 CYS A CA 9
ATOM 15096 C C . CYS A 1 96 ? 3.420 -8.132 8.600 1.00 21.13 95 CYS A C 9
ATOM 15097 O O . CYS A 1 96 ? 3.773 -9.302 8.784 1.00 51.11 95 CYS A O 9
ATOM 15105 N N . ARG A 1 97 ? 2.131 -7.771 8.519 1.00 74.21 96 ARG A N 9
ATOM 15106 C CA . ARG A 1 97 ? 1.038 -8.734 8.674 1.00 54.33 96 ARG A CA 9
ATOM 15107 C C . ARG A 1 97 ? 1.140 -9.784 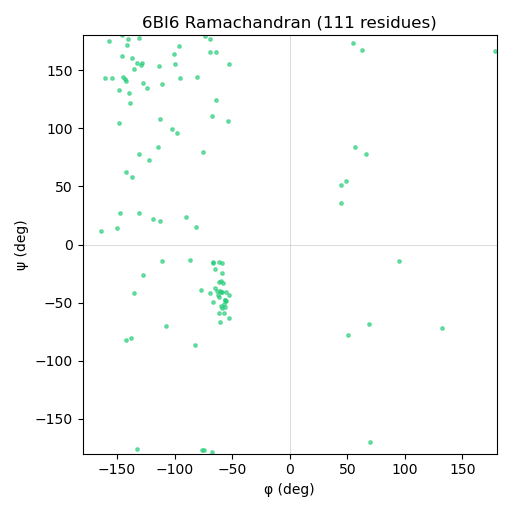7.566 1.00 70.14 96 ARG A C 9
ATOM 15108 O O . ARG A 1 97 ? 1.279 -10.979 7.822 1.00 72.23 96 ARG A O 9
ATOM 15129 N N . LEU A 1 98 ? 1.094 -9.357 6.304 1.00 33.03 97 LEU A N 9
ATOM 15130 C CA . LEU A 1 98 ? 0.999 -10.264 5.159 1.00 51.02 97 LEU A CA 9
ATOM 15131 C C . LEU A 1 98 ? 2.236 -11.177 5.055 1.00 21.42 97 LEU A C 9
ATOM 15132 O O . LEU A 1 98 ? 2.111 -12.347 4.685 1.00 12.22 97 LEU A O 9
ATOM 15148 N N . LYS A 1 99 ? 3.425 -10.707 5.447 1.00 54.51 98 LYS A N 9
ATOM 15149 C CA . LYS A 1 99 ? 4.647 -11.513 5.520 1.00 55.11 98 LYS A CA 9
ATOM 15150 C C . LYS A 1 99 ? 4.521 -12.653 6.516 1.00 75.44 98 LYS A C 9
ATOM 15151 O O . LYS A 1 99 ? 5.059 -13.735 6.264 1.00 44.10 98 LYS A O 9
ATOM 15170 N N . ASN A 1 100 ? 3.868 -12.451 7.669 1.00 31.15 99 ASN A N 9
ATOM 15171 C CA . ASN A 1 100 ? 3.688 -13.583 8.575 1.00 61.10 99 ASN A CA 9
ATOM 15172 C C . ASN A 1 100 ? 2.865 -14.672 7.881 1.00 10.13 99 ASN A C 9
ATOM 15173 O O . ASN A 1 100 ? 3.203 -15.847 8.017 1.00 31.43 99 ASN A O 9
ATOM 15184 N N . PHE A 1 101 ? 1.872 -14.273 7.069 1.00 40.15 100 PHE A N 9
ATOM 15185 C CA . PHE A 1 101 ? 0.951 -15.174 6.383 1.00 41.52 100 PHE A CA 9
ATOM 15186 C C . PHE A 1 101 ? 1.729 -15.998 5.363 1.00 54.41 100 PHE A C 9
ATOM 15187 O O . PHE A 1 101 ? 1.713 -17.228 5.396 1.00 21.34 100 PHE A O 9
ATOM 15204 N N . GLY A 1 102 ? 2.451 -15.297 4.496 1.00 72.34 101 GLY A N 9
ATOM 15205 C CA . GLY A 1 102 ? 3.322 -15.862 3.480 1.00 32.22 101 GLY A CA 9
ATOM 15206 C C . GLY A 1 102 ? 2.863 -15.461 2.094 1.00 2.10 101 GLY A C 9
ATOM 15207 O O . GLY A 1 102 ? 2.455 -16.309 1.301 1.00 72.44 101 GLY A O 9
ATOM 15211 N N . VAL A 1 103 ? 2.936 -14.165 1.807 1.00 51.02 102 VAL A N 9
ATOM 15212 C CA . VAL A 1 103 ? 3.004 -13.639 0.453 1.00 1.54 102 VAL A CA 9
ATOM 15213 C C . VAL A 1 103 ? 4.146 -12.612 0.430 1.00 20.35 102 VAL A C 9
ATOM 15214 O O . VAL A 1 103 ? 4.695 -12.265 1.486 1.00 61.12 102 VAL A O 9
ATOM 15227 N N . ALA A 1 104 ? 4.538 -12.144 -0.751 1.00 13.11 103 ALA A N 9
ATOM 15228 C CA . ALA A 1 104 ? 5.620 -11.194 -0.957 1.00 30.54 103 ALA A CA 9
ATOM 15229 C C . ALA A 1 104 ? 5.001 -9.883 -1.405 1.00 64.30 103 ALA A C 9
ATOM 15230 O O . ALA A 1 104 ? 4.409 -9.803 -2.485 1.00 22.32 103 ALA A O 9
ATOM 15237 N N . ILE A 1 105 ? 5.073 -8.874 -0.542 1.00 22.24 104 ILE A N 9
ATOM 15238 C CA . ILE A 1 105 ? 4.437 -7.592 -0.739 1.00 44.24 104 ILE A CA 9
ATOM 15239 C C . ILE A 1 105 ? 5.407 -6.488 -0.318 1.00 65.10 104 ILE A C 9
ATOM 15240 O O . ILE A 1 105 ? 6.039 -6.563 0.740 1.00 31.15 104 ILE A O 9
ATOM 15256 N N . ALA A 1 106 ? 5.471 -5.477 -1.177 1.00 54.41 105 ALA A N 9
ATOM 15257 C CA . ALA A 1 106 ? 6.324 -4.303 -1.209 1.00 41.14 105 ALA A CA 9
ATOM 15258 C C . ALA A 1 106 ? 7.833 -4.559 -1.108 1.00 23.21 105 ALA A C 9
ATOM 15259 O O . ALA A 1 106 ? 8.307 -5.699 -1.077 1.00 14.33 105 ALA A O 9
ATOM 15266 N N . GLU A 1 107 ? 8.591 -3.458 -1.115 1.00 23.31 106 GLU A N 9
ATOM 15267 C CA . GLU A 1 107 ? 9.961 -3.433 -0.614 1.00 2.31 106 GLU A CA 9
ATOM 15268 C C . GLU A 1 107 ? 9.895 -3.446 0.925 1.00 41.25 106 GLU A C 9
ATOM 15269 O O . GLU A 1 107 ? 8.882 -3.022 1.492 1.00 64.50 106 GLU A O 9
ATOM 15281 N N . PRO A 1 108 ? 10.935 -3.933 1.626 1.00 72.44 107 PRO A N 9
ATOM 15282 C CA . PRO A 1 108 ? 10.892 -4.158 3.069 1.00 74.05 107 PRO A CA 9
ATOM 15283 C C . PRO A 1 108 ? 10.820 -2.851 3.878 1.00 13.44 107 PRO A C 9
ATOM 15284 O O . PRO A 1 108 ? 10.748 -1.749 3.331 1.00 13.43 107 PRO A O 9
ATOM 15295 N N . PHE A 1 109 ? 10.806 -2.979 5.205 1.00 64.52 108 PHE A N 9
ATOM 15296 C CA . PHE A 1 109 ? 10.839 -1.881 6.171 1.00 54.12 108 PHE A CA 9
ATOM 15297 C C . PHE A 1 109 ? 12.209 -1.830 6.865 1.00 12.23 108 PHE A C 9
ATOM 15298 O O . PHE A 1 109 ? 12.302 -1.512 8.052 1.00 63.31 108 PHE A O 9
ATOM 15315 N N . SER A 1 110 ? 13.284 -2.195 6.154 1.00 54.51 109 SER A N 9
ATOM 15316 C CA . SER A 1 110 ? 14.592 -2.456 6.719 1.00 63.22 109 SER A CA 9
ATOM 15317 C C . SER A 1 110 ? 14.490 -3.370 7.966 1.00 21.34 109 SER A C 9
ATOM 15318 O O . SER A 1 110 ? 13.597 -4.223 8.009 1.00 3.23 109 SER A O 9
ATOM 15326 N N . ASN A 1 111 ? 15.432 -3.330 8.916 1.00 64.00 110 ASN A N 9
ATOM 15327 C CA . ASN A 1 111 ? 15.320 -4.118 10.151 1.00 60.00 110 ASN A CA 9
ATOM 15328 C C . ASN A 1 111 ? 14.646 -3.281 11.226 1.00 62.21 110 ASN A C 9
ATOM 15329 O O . ASN A 1 111 ? 15.157 -2.203 11.521 1.00 44.00 110 ASN A O 9
ATOM 15340 N N . TYR A 1 112 ? 13.572 -3.820 11.820 1.00 24.44 111 TYR A N 9
ATOM 15341 C CA . TYR A 1 112 ? 12.765 -3.352 12.961 1.00 5.14 111 TYR A CA 9
ATOM 15342 C C . TYR A 1 112 ? 12.027 -2.027 12.744 1.00 74.04 111 TYR A C 9
ATOM 15343 O O . TYR A 1 112 ? 11.675 -1.348 13.710 1.00 33.12 111 TYR A O 9
ATOM 15361 N N . ASN A 1 113 ? 11.721 -1.684 11.489 1.00 53.43 112 ASN A N 9
ATOM 15362 C CA . ASN A 1 113 ? 11.176 -0.388 11.070 1.00 15.00 112 ASN A CA 9
ATOM 15363 C C . ASN A 1 113 ? 12.034 0.736 11.683 1.00 22.31 112 ASN A C 9
ATOM 15364 O O . ASN A 1 113 ? 11.600 1.405 12.617 1.00 1.41 112 ASN A O 9
ATOM 15375 N N . PRO A 1 114 ? 13.286 0.919 11.236 1.00 64.00 113 PRO A N 9
ATOM 15376 C CA . PRO A 1 114 ? 14.231 1.858 11.835 1.00 72.22 113 PRO A CA 9
ATOM 15377 C C . PRO A 1 114 ? 13.922 3.319 11.488 1.00 22.43 113 PRO A C 9
ATOM 15378 O O . PRO A 1 114 ? 14.507 4.229 12.078 1.00 71.02 113 PRO A O 9
ATOM 15389 N N . PHE A 1 115 ? 13.063 3.532 10.493 1.00 42.11 114 PHE A N 9
ATOM 15390 C CA . PHE A 1 115 ? 12.518 4.826 10.103 1.00 33.32 114 PHE A CA 9
ATOM 15391 C C . PHE A 1 115 ? 11.055 4.901 10.514 1.00 21.11 114 PHE A C 9
ATOM 15392 O O . PHE A 1 115 ? 10.391 3.844 10.615 1.00 55.41 114 PHE A O 9
ATOM 15409 N N . THR A 1 3 ? 12.457 -17.744 4.692 1.00 75.14 2 THR A N 10
ATOM 15410 C CA . THR A 1 3 ? 11.924 -16.810 3.703 1.00 75.21 2 THR A CA 10
ATOM 15411 C C . THR A 1 3 ? 13.007 -16.447 2.687 1.00 32.41 2 THR A C 10
ATOM 15412 O O . THR A 1 3 ? 14.038 -15.867 3.042 1.00 2.25 2 THR A O 10
ATOM 15423 N N . SER A 1 4 ? 12.806 -16.797 1.418 1.00 21.32 3 SER A N 10
ATOM 15424 C CA . SER A 1 4 ? 13.707 -16.388 0.357 1.00 50.01 3 SER A CA 10
ATOM 15425 C C . SER A 1 4 ? 13.487 -14.913 -0.013 1.00 41.15 3 SER A C 10
ATOM 15426 O O . SER A 1 4 ? 12.615 -14.220 0.521 1.00 44.24 3 SER A O 10
ATOM 15434 N N . LEU A 1 5 ? 14.321 -14.413 -0.923 1.00 72.42 4 LEU A N 10
ATOM 15435 C CA . LEU A 1 5 ? 14.377 -13.014 -1.341 1.00 43.22 4 LEU A CA 10
ATOM 15436 C C . LEU A 1 5 ? 14.689 -12.842 -2.836 1.00 34.11 4 LEU A C 10
ATOM 15437 O O . LEU A 1 5 ? 15.095 -11.772 -3.279 1.00 42.12 4 LEU A O 10
ATOM 15453 N N . GLN A 1 6 ? 14.474 -13.882 -3.646 1.00 64.41 5 GLN A N 10
ATOM 15454 C CA . GLN A 1 6 ? 14.698 -13.855 -5.091 1.00 11.13 5 GLN A CA 10
ATOM 15455 C C . GLN A 1 6 ? 13.512 -13.247 -5.877 1.00 64.12 5 GLN A C 10
ATOM 15456 O O . GLN A 1 6 ? 13.332 -13.552 -7.060 1.00 55.22 5 GLN A O 10
ATOM 15470 N N . LEU A 1 7 ? 12.691 -12.405 -5.236 1.00 52.54 6 LEU A N 10
ATOM 15471 C CA . LEU A 1 7 ? 11.382 -11.994 -5.755 1.00 55.25 6 LEU A CA 10
ATOM 15472 C C . LEU A 1 7 ? 10.923 -10.571 -5.394 1.00 51.12 6 LEU A C 10
ATOM 15473 O O . LEU A 1 7 ? 9.738 -10.280 -5.524 1.00 2.10 6 LEU A O 10
ATOM 15489 N N . SER A 1 8 ? 11.806 -9.696 -4.909 1.00 23.44 7 SER A N 10
ATOM 15490 C CA . SER A 1 8 ? 11.414 -8.427 -4.281 1.00 72.43 7 SER A CA 10
ATOM 15491 C C . SER A 1 8 ? 10.485 -7.576 -5.163 1.00 52.54 7 SER A C 10
ATOM 15492 O O . SER A 1 8 ? 10.681 -7.477 -6.379 1.00 3.53 7 SER A O 10
ATOM 15500 N N . ILE A 1 9 ? 9.500 -6.918 -4.544 1.00 10.03 8 ILE A N 10
ATOM 15501 C CA . ILE A 1 9 ? 8.456 -6.151 -5.212 1.00 61.44 8 ILE A CA 10
ATOM 15502 C C . ILE A 1 9 ? 8.594 -4.709 -4.740 1.00 62.15 8 ILE A C 10
ATOM 15503 O O . ILE A 1 9 ? 8.150 -4.363 -3.645 1.00 24.34 8 ILE A O 10
ATOM 15519 N N . VAL A 1 10 ? 9.220 -3.879 -5.566 1.00 74.25 9 VAL A N 10
ATOM 15520 C CA . VAL A 1 10 ? 9.278 -2.436 -5.390 1.00 4.25 9 VAL A CA 10
ATOM 15521 C C . VAL A 1 10 ? 8.892 -1.841 -6.757 1.00 42.42 9 VAL A C 10
ATOM 15522 O O . VAL A 1 10 ? 8.967 -2.549 -7.766 1.00 32.04 9 VAL A O 10
ATOM 15535 N N . HIS A 1 11 ? 8.449 -0.583 -6.845 1.00 12.25 10 HIS A N 10
ATOM 15536 C CA . HIS A 1 11 ? 8.099 0.066 -8.115 1.00 65.41 10 HIS A CA 10
ATOM 15537 C C . HIS A 1 11 ? 8.697 1.466 -8.204 1.00 71.22 10 HIS A C 10
ATOM 15538 O O . HIS A 1 11 ? 9.345 1.771 -9.209 1.00 72.30 10 HIS A O 10
ATOM 15552 N N . ARG A 1 12 ? 8.467 2.317 -7.199 1.00 20.30 11 ARG A N 10
ATOM 15553 C CA . ARG A 1 12 ? 9.087 3.633 -7.034 1.00 43.33 11 ARG A CA 10
ATOM 15554 C C . ARG A 1 12 ? 8.718 4.197 -5.661 1.00 54.02 11 ARG A C 10
ATOM 15555 O O . ARG A 1 12 ? 7.751 3.723 -5.058 1.00 43.12 11 ARG A O 10
ATOM 15576 N N . LEU A 1 13 ? 9.437 5.225 -5.194 1.00 15.24 12 LEU A N 10
ATOM 15577 C CA . LEU A 1 13 ? 9.128 5.881 -3.924 1.00 42.31 12 LEU A CA 10
ATOM 15578 C C . LEU A 1 13 ? 7.720 6.505 -3.963 1.00 41.11 12 LEU A C 10
ATOM 15579 O O . LEU A 1 13 ? 7.253 6.902 -5.041 1.00 13.13 12 LEU A O 10
ATOM 15595 N N . PRO A 1 14 ? 7.058 6.664 -2.803 1.00 54.33 13 PRO A N 10
ATOM 15596 C CA . PRO A 1 14 ? 5.757 7.316 -2.679 1.00 71.55 13 PRO A CA 10
ATOM 15597 C C . PRO A 1 14 ? 5.864 8.847 -2.810 1.00 40.14 13 PRO A C 10
ATOM 15598 O O . PRO A 1 14 ? 6.930 9.396 -3.108 1.00 15.02 13 PRO A O 10
ATOM 15609 N N . GLN A 1 15 ? 4.751 9.552 -2.596 1.00 10.31 14 GLN A N 10
ATOM 15610 C CA . GLN A 1 15 ? 4.570 10.998 -2.746 1.00 50.20 14 GLN A CA 10
ATOM 15611 C C . GLN A 1 15 ? 3.715 11.525 -1.586 1.00 51.10 14 GLN A C 10
ATOM 15612 O O . GLN A 1 15 ? 3.429 10.771 -0.658 1.00 50.41 14 GLN A O 10
ATOM 15626 N N . ASN A 1 16 ? 3.327 12.806 -1.621 1.00 2.30 15 ASN A N 10
ATOM 15627 C CA . ASN A 1 16 ? 2.462 13.456 -0.637 1.00 33.32 15 ASN A CA 10
ATOM 15628 C C . ASN A 1 16 ? 1.185 13.884 -1.337 1.00 1.53 15 ASN A C 10
ATOM 15629 O O . ASN A 1 16 ? 1.183 14.855 -2.097 1.00 23.34 15 ASN A O 10
ATOM 15640 N N . TYR A 1 17 ? 0.105 13.138 -1.125 1.00 42.01 16 TYR A N 10
ATOM 15641 C CA . TYR A 1 17 ? -1.172 13.393 -1.774 1.00 32.13 16 TYR A CA 10
ATOM 15642 C C . TYR A 1 17 ? -2.278 13.101 -0.749 1.00 70.53 16 TYR A C 10
ATOM 15643 O O . TYR A 1 17 ? -1.984 12.578 0.333 1.00 64.33 16 TYR A O 10
ATOM 15661 N N . ARG A 1 18 ? -3.536 13.448 -1.038 1.00 62.43 17 ARG A N 10
ATOM 15662 C CA . ARG A 1 18 ? -4.659 13.187 -0.140 1.00 55.23 17 ARG A CA 10
ATOM 15663 C C . ARG A 1 18 ? -5.983 13.138 -0.906 1.00 60.44 17 ARG A C 10
ATOM 15664 O O . ARG A 1 18 ? -6.027 13.371 -2.117 1.00 52.41 17 ARG A O 10
ATOM 15685 N N . TRP A 1 19 ? -7.076 12.853 -0.199 1.00 41.04 18 TRP A N 10
ATOM 15686 C CA . TRP A 1 19 ? -8.413 12.872 -0.778 1.00 2.33 18 TRP A CA 10
ATOM 15687 C C . TRP A 1 19 ? -8.749 14.297 -1.232 1.00 5.03 18 TRP A C 10
ATOM 15688 O O . TRP A 1 19 ? -8.397 15.275 -0.569 1.00 12.52 18 TRP A O 10
ATOM 15709 N N . SER A 1 20 ? -9.492 14.437 -2.330 1.00 71.22 19 SER A N 10
ATOM 15710 C CA . SER A 1 20 ? -9.877 15.750 -2.858 1.00 1.22 19 SER A CA 10
ATOM 15711 C C . SER A 1 20 ? -11.123 16.347 -2.189 1.00 72.20 19 SER A C 10
ATOM 15712 O O . SER A 1 20 ? -11.820 17.159 -2.802 1.00 24.52 19 SER A O 10
ATOM 15720 N N . ALA A 1 21 ? -11.439 15.952 -0.952 1.00 13.11 20 ALA A N 10
ATOM 15721 C CA . ALA A 1 21 ? -12.632 16.395 -0.234 1.00 12.32 20 ALA A CA 10
ATOM 15722 C C . ALA A 1 21 ? -13.899 16.299 -1.102 1.00 64.13 20 ALA A C 10
ATOM 15723 O O . ALA A 1 21 ? -14.657 17.261 -1.232 1.00 71.13 20 ALA A O 10
ATOM 15730 N N . GLY A 1 22 ? -14.097 15.148 -1.748 1.00 2.44 21 GLY A N 10
ATOM 15731 C CA . GLY A 1 22 ? -15.262 14.892 -2.584 1.00 33.02 21 GLY A CA 10
ATOM 15732 C C . GLY A 1 22 ? -15.824 13.510 -2.310 1.00 21.40 21 GLY A C 10
ATOM 15733 O O . GLY A 1 22 ? -16.999 13.389 -1.970 1.00 51.10 21 GLY A O 10
ATOM 15737 N N . PHE A 1 23 ? -14.991 12.474 -2.468 1.00 43.54 22 PHE A N 10
ATOM 15738 C CA . PHE A 1 23 ? -15.471 11.089 -2.506 1.00 52.34 22 PHE A CA 10
ATOM 15739 C C . PHE A 1 23 ? -14.902 10.227 -1.375 1.00 2.31 22 PHE A C 10
ATOM 15740 O O . PHE A 1 23 ? -15.521 9.231 -1.001 1.00 64.45 22 PHE A O 10
ATOM 15757 N N . ALA A 1 24 ? -13.734 10.603 -0.837 1.00 2.43 23 ALA A N 10
ATOM 15758 C CA . ALA A 1 24 ? -12.885 9.836 0.072 1.00 70.22 23 ALA A CA 10
ATOM 15759 C C . ALA A 1 24 ? -12.508 8.466 -0.500 1.00 31.24 23 ALA A C 10
ATOM 15760 O O . ALA A 1 24 ? -11.417 8.334 -1.059 1.00 71.23 23 ALA A O 10
ATOM 15767 N N . GLY A 1 25 ? -13.400 7.477 -0.420 1.00 73.13 24 GLY A N 10
ATOM 15768 C CA . GLY A 1 25 ? -13.136 6.101 -0.813 1.00 34.15 24 GLY A CA 10
ATOM 15769 C C . GLY A 1 25 ? -12.661 5.968 -2.258 1.00 51.11 24 GLY A C 10
ATOM 15770 O O . GLY A 1 25 ? -11.885 5.053 -2.543 1.00 52.44 24 GLY A O 10
ATOM 15774 N N . SER A 1 26 ? -13.034 6.897 -3.145 1.00 63.24 25 SER A N 10
ATOM 15775 C CA . SER A 1 26 ? -12.750 6.821 -4.574 1.00 24.50 25 SER A CA 10
ATOM 15776 C C . SER A 1 26 ? -12.364 8.186 -5.179 1.00 15.54 25 SER A C 10
ATOM 15777 O O . SER A 1 26 ? -13.059 8.730 -6.035 1.00 24.13 25 SER A O 10
ATOM 15785 N N . LYS A 1 27 ? -11.256 8.781 -4.718 1.00 72.23 26 LYS A N 10
ATOM 15786 C CA . LYS A 1 27 ? -10.654 9.995 -5.285 1.00 61.43 26 LYS A CA 10
ATOM 15787 C C . LYS A 1 27 ? -9.186 10.070 -4.870 1.00 12.34 26 LYS A C 10
ATOM 15788 O O . LYS A 1 27 ? -8.902 9.735 -3.727 1.00 45.32 26 LYS A O 10
ATOM 15807 N N . VAL A 1 28 ? -8.288 10.641 -5.676 1.00 43.14 27 VAL A N 10
ATOM 15808 C CA . VAL A 1 28 ? -6.946 11.025 -5.218 1.00 14.22 27 VAL A CA 10
ATOM 15809 C C . VAL A 1 28 ? -6.580 12.394 -5.803 1.00 2.20 27 VAL A C 10
ATOM 15810 O O . VAL A 1 28 ? -6.940 12.675 -6.950 1.00 24.32 27 VAL A O 10
ATOM 15823 N N . GLU A 1 29 ? -5.859 13.239 -5.059 1.00 43.24 28 GLU A N 10
ATOM 15824 C CA . GLU A 1 29 ? -5.196 14.433 -5.598 1.00 15.32 28 GLU A CA 10
ATOM 15825 C C . GLU A 1 29 ? -3.880 14.679 -4.843 1.00 32.34 28 GLU A C 10
ATOM 15826 O O . GLU A 1 29 ? -3.845 14.474 -3.630 1.00 54.40 28 GLU A O 10
ATOM 15838 N N . PRO A 1 30 ? -2.810 15.167 -5.497 1.00 54.44 29 PRO A N 10
ATOM 15839 C CA . PRO A 1 30 ? -1.572 15.579 -4.832 1.00 44.20 29 PRO A CA 10
ATOM 15840 C C . PRO A 1 30 ? -1.801 16.737 -3.853 1.00 41.02 29 PRO A C 10
ATOM 15841 O O . PRO A 1 30 ? -2.876 17.343 -3.821 1.00 15.33 29 PRO A O 10
ATOM 15852 N N . ILE A 1 31 ? -0.777 17.065 -3.059 1.00 25.34 30 ILE A N 10
ATOM 15853 C CA . ILE A 1 31 ? -0.786 18.230 -2.182 1.00 45.22 30 ILE A CA 10
ATOM 15854 C C . ILE A 1 31 ? -0.031 19.359 -2.907 1.00 50.31 30 ILE A C 10
ATOM 15855 O O . ILE A 1 31 ? 1.204 19.354 -2.903 1.00 22.22 30 ILE A O 10
ATOM 15871 N N . PRO A 1 32 ? -0.706 20.329 -3.553 1.00 54.51 31 PRO A N 10
ATOM 15872 C CA . PRO A 1 32 ? -0.062 21.540 -4.044 1.00 64.45 31 PRO A CA 10
ATOM 15873 C C . PRO A 1 32 ? 0.193 22.472 -2.851 1.00 2.55 31 PRO A C 10
ATOM 15874 O O . PRO A 1 32 ? -0.575 23.383 -2.578 1.00 42.52 31 PRO A O 10
ATOM 15885 N N . GLN A 1 33 ? 1.247 22.202 -2.086 1.00 33.44 32 GLN A N 10
ATOM 15886 C CA . GLN A 1 33 ? 1.742 22.950 -0.926 1.00 25.32 32 GLN A CA 10
ATOM 15887 C C . GLN A 1 33 ? 0.700 23.342 0.142 1.00 44.22 32 GLN A C 10
ATOM 15888 O O . GLN A 1 33 ? 0.968 24.237 0.941 1.00 63.04 32 GLN A O 10
ATOM 15902 N N . ASN A 1 34 ? -0.465 22.686 0.214 1.00 44.50 33 ASN A N 10
ATOM 15903 C CA . ASN A 1 34 ? -1.606 23.075 1.080 1.00 25.32 33 ASN A CA 10
ATOM 15904 C C . ASN A 1 34 ? -1.316 22.939 2.595 1.00 33.02 33 ASN A C 10
ATOM 15905 O O . ASN A 1 34 ? -2.218 23.111 3.416 1.00 62.23 33 ASN A O 10
ATOM 15916 N N . GLY A 1 35 ? -0.057 22.758 2.995 1.00 61.22 34 GLY A N 10
ATOM 15917 C CA . GLY A 1 35 ? 0.458 22.695 4.354 1.00 43.02 34 GLY A CA 10
ATOM 15918 C C . GLY A 1 35 ? 1.654 21.739 4.404 1.00 10.33 34 GLY A C 10
ATOM 15919 O O . GLY A 1 35 ? 1.977 21.124 3.378 1.00 74.33 34 GLY A O 10
ATOM 15923 N N . PRO A 1 36 ? 2.311 21.595 5.567 1.00 54.22 35 PRO A N 10
ATOM 15924 C CA . PRO A 1 36 ? 3.204 20.476 5.842 1.00 1.43 35 PRO A CA 10
ATOM 15925 C C . PRO A 1 36 ? 2.381 19.197 6.018 1.00 74.41 35 PRO A C 10
ATOM 15926 O O . PRO A 1 36 ? 1.160 19.255 6.187 1.00 74.14 35 PRO A O 10
ATOM 15937 N N . CYS A 1 37 ? 3.036 18.037 6.038 1.00 72.13 36 CYS A N 10
ATOM 15938 C CA . CYS A 1 37 ? 2.381 16.765 6.305 1.00 74.34 36 CYS A CA 10
ATOM 15939 C C . CYS A 1 37 ? 3.369 15.779 6.925 1.00 24.41 36 CYS A C 10
ATOM 15940 O O . CYS A 1 37 ? 3.914 14.888 6.271 1.00 22.44 36 CYS A O 10
ATOM 15948 N N . GLY A 1 38 ? 3.580 15.955 8.219 1.00 60.01 37 GLY A N 10
ATOM 15949 C CA . GLY A 1 38 ? 4.545 15.218 9.020 1.00 70.44 37 GLY A CA 10
ATOM 15950 C C . GLY A 1 38 ? 3.936 13.891 9.439 1.00 12.01 37 GLY A C 10
ATOM 15951 O O . GLY A 1 38 ? 3.078 13.874 10.330 1.00 63.05 37 GLY A O 10
ATOM 15955 N N . ASP A 1 39 ? 4.328 12.800 8.773 1.00 60.02 38 ASP A N 10
ATOM 15956 C CA . ASP A 1 39 ? 3.785 11.439 8.893 1.00 21.21 38 ASP A CA 10
ATOM 15957 C C . ASP A 1 39 ? 2.254 11.431 8.830 1.00 21.24 38 ASP A C 10
ATOM 15958 O O . ASP A 1 39 ? 1.582 10.590 9.431 1.00 42.12 38 ASP A O 10
ATOM 15967 N N . ASN A 1 40 ? 1.701 12.412 8.119 1.00 70.22 39 ASN A N 10
ATOM 15968 C CA . ASN A 1 40 ? 0.279 12.717 8.009 1.00 15.31 39 ASN A CA 10
ATOM 15969 C C . ASN A 1 40 ? -0.035 13.047 6.554 1.00 21.13 39 ASN A C 10
ATOM 15970 O O . ASN A 1 40 ? -0.427 14.159 6.218 1.00 23.11 39 ASN A O 10
ATOM 15981 N N . SER A 1 41 ? 0.245 12.095 5.668 1.00 40.31 40 SER A N 10
ATOM 15982 C CA . SER A 1 41 ? -0.131 12.130 4.263 1.00 21.21 40 SER A CA 10
ATOM 15983 C C . SER A 1 41 ? -0.545 10.704 3.882 1.00 74.30 40 SER A C 10
ATOM 15984 O O . SER A 1 41 ? -0.915 9.921 4.770 1.00 4.20 40 SER A O 10
ATOM 15992 N N . LEU A 1 42 ? -0.509 10.392 2.585 1.00 5.41 41 LEU A N 10
ATOM 15993 C CA . LEU A 1 42 ? -0.796 9.080 2.028 1.00 52.12 41 LEU A CA 10
ATOM 15994 C C . LEU A 1 42 ? 0.424 8.525 1.295 1.00 75.44 41 LEU A C 10
ATOM 15995 O O . LEU A 1 42 ? 1.314 9.277 0.892 1.00 61.32 41 LEU A O 10
ATOM 16011 N N . VAL A 1 43 ? 0.416 7.215 1.054 1.00 52.31 42 VAL A N 10
ATOM 16012 C CA . VAL A 1 43 ? 1.359 6.438 0.258 1.00 3.41 42 VAL A CA 10
ATOM 16013 C C . VAL A 1 43 ? 0.549 5.418 -0.571 1.00 73.25 42 VAL A C 10
ATOM 16014 O O . VAL A 1 43 ? -0.655 5.248 -0.341 1.00 50.21 42 VAL A O 10
ATOM 16027 N N . ALA A 1 44 ? 1.150 4.783 -1.584 1.00 52.40 43 ALA A N 10
ATOM 16028 C CA . ALA A 1 44 ? 0.448 3.941 -2.558 1.00 41.24 43 ALA A CA 10
ATOM 16029 C C . ALA A 1 44 ? 1.307 2.724 -2.905 1.00 71.44 43 ALA A C 10
ATOM 16030 O O . ALA A 1 44 ? 2.529 2.855 -2.978 1.00 13.12 43 ALA A O 10
ATOM 16037 N N . LEU A 1 45 ? 0.674 1.569 -3.128 1.00 45.10 44 LEU A N 10
ATOM 16038 C CA . LEU A 1 45 ? 1.283 0.235 -3.128 1.00 63.41 44 LEU A CA 10
ATOM 16039 C C . LEU A 1 45 ? 0.801 -0.572 -4.333 1.00 74.24 44 LEU A C 10
ATOM 16040 O O . LEU A 1 45 ? -0.327 -0.388 -4.801 1.00 51.13 44 LEU A O 10
ATOM 16056 N N . LYS A 1 46 ? 1.610 -1.536 -4.781 1.00 20.14 45 LYS A N 10
ATOM 16057 C CA . LYS A 1 46 ? 1.412 -2.287 -6.024 1.00 61.32 45 LYS A CA 10
ATOM 16058 C C . LYS A 1 46 ? 1.531 -3.790 -5.761 1.00 72.04 45 LYS A C 10
ATOM 16059 O O . LYS A 1 46 ? 2.216 -4.183 -4.811 1.00 45.52 45 LYS A O 10
ATOM 16078 N N . LEU A 1 47 ? 0.886 -4.634 -6.574 1.00 51.01 46 LEU A N 10
ATOM 16079 C CA . LEU A 1 47 ? 0.753 -6.069 -6.309 1.00 32.32 46 LEU A CA 10
ATOM 16080 C C . LEU A 1 47 ? 1.174 -6.850 -7.543 1.00 73.05 46 LEU A C 10
ATOM 16081 O O . LEU A 1 47 ? 0.633 -6.636 -8.632 1.00 11.54 46 LEU A O 10
ATOM 16097 N N . LEU A 1 48 ? 2.161 -7.729 -7.396 1.00 52.21 47 LEU A N 10
ATOM 16098 C CA . LEU A 1 48 ? 2.629 -8.625 -8.442 1.00 73.32 47 LEU A CA 10
ATOM 16099 C C . LEU A 1 48 ? 3.213 -9.876 -7.769 1.00 0.22 47 LEU A C 10
ATOM 16100 O O . LEU A 1 48 ? 2.988 -10.084 -6.577 1.00 1.23 47 LEU A O 10
ATOM 16116 N N . SER A 1 49 ? 3.973 -10.656 -8.540 1.00 61.44 48 SER A N 10
ATOM 16117 C CA . SER A 1 49 ? 4.706 -11.865 -8.191 1.00 42.04 48 SER A CA 10
ATOM 16118 C C . SER A 1 49 ? 5.430 -11.747 -6.841 1.00 63.52 48 SER A C 10
ATOM 16119 O O . SER A 1 49 ? 5.819 -10.638 -6.495 1.00 71.03 48 SER A O 10
ATOM 16127 N N . PRO A 1 50 ? 5.746 -12.844 -6.129 1.00 1.44 49 PRO A N 10
ATOM 16128 C CA . PRO A 1 50 ? 5.598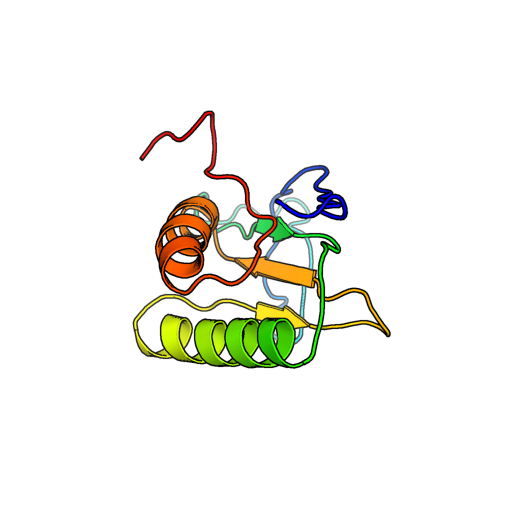 -14.234 -6.550 1.00 52.22 49 PRO A CA 10
ATOM 16129 C C . PRO A 1 50 ? 4.133 -14.651 -6.626 1.00 65.35 49 PRO A C 10
ATOM 16130 O O . PRO A 1 50 ? 3.770 -15.495 -7.447 1.00 73.43 49 PRO A O 10
ATOM 16141 N N . ASP A 1 51 ? 3.292 -14.032 -5.810 1.00 63.42 50 ASP A N 10
ATOM 16142 C CA . ASP A 1 51 ? 1.922 -14.452 -5.588 1.00 42.41 50 ASP A CA 10
ATOM 16143 C C . ASP A 1 51 ? 0.986 -13.646 -6.493 1.00 63.21 50 ASP A C 10
ATOM 16144 O O . ASP A 1 51 ? 1.435 -12.987 -7.435 1.00 20.24 50 ASP A O 10
ATOM 16153 N N . GLY A 1 52 ? -0.323 -13.755 -6.276 1.00 42.41 51 GLY A N 10
ATOM 16154 C CA . GLY A 1 52 ? -1.335 -13.101 -7.089 1.00 2.11 51 GLY A CA 10
ATOM 16155 C C . GLY A 1 52 ? -2.684 -13.289 -6.413 1.00 4.44 51 GLY A C 10
ATOM 16156 O O . GLY A 1 52 ? -2.851 -12.849 -5.285 1.00 1.23 51 GLY A O 10
ATOM 16160 N N . ASP A 1 53 ? -3.613 -13.985 -7.068 1.00 22.12 52 ASP A N 10
ATOM 16161 C CA . ASP A 1 53 ? -5.012 -14.188 -6.666 1.00 12.10 52 ASP A CA 10
ATOM 16162 C C . ASP A 1 53 ? -5.208 -14.546 -5.185 1.00 51.41 52 ASP A C 10
ATOM 16163 O O . ASP A 1 53 ? -6.081 -14.006 -4.498 1.00 42.43 52 ASP A O 10
ATOM 16172 N N . ASN A 1 54 ? -4.391 -15.470 -4.677 1.00 54.35 53 ASN A N 10
ATOM 16173 C CA . ASN A 1 54 ? -4.508 -15.916 -3.296 1.00 62.32 53 ASN A CA 10
ATOM 16174 C C . ASN A 1 54 ? -4.128 -14.792 -2.340 1.00 41.11 53 ASN A C 10
ATOM 16175 O O . ASN A 1 54 ? -4.857 -14.450 -1.414 1.00 45.30 53 ASN A O 10
ATOM 16186 N N . ALA A 1 55 ? -2.965 -14.194 -2.581 1.00 55.54 54 ALA A N 10
ATOM 16187 C CA . ALA A 1 55 ? -2.459 -13.074 -1.818 1.00 70.41 54 ALA A CA 10
ATOM 16188 C C . ALA A 1 55 ? -3.387 -11.858 -1.913 1.00 55.10 54 ALA A C 10
ATOM 16189 O O . ALA A 1 55 ? -3.451 -11.099 -0.950 1.00 22.14 54 ALA A O 10
ATOM 16196 N N . TRP A 1 56 ? -4.108 -11.700 -3.026 1.00 23.24 55 TRP A N 10
ATOM 16197 C CA . TRP A 1 56 ? -5.174 -10.734 -3.281 1.00 11.51 55 TRP A CA 10
ATOM 16198 C C . TRP A 1 56 ? -6.324 -10.928 -2.292 1.00 33.32 55 TRP A C 10
ATOM 16199 O O . TRP A 1 56 ? -6.640 -9.997 -1.549 1.00 0.23 55 TRP A O 10
ATOM 16220 N N . SER A 1 57 ? -6.939 -12.116 -2.263 1.00 21.21 56 SER A N 10
ATOM 16221 C CA . SER A 1 57 ? -8.027 -12.409 -1.332 1.00 24.35 56 SER A CA 10
ATOM 16222 C C . SER A 1 57 ? -7.557 -12.149 0.099 1.00 0.41 56 SER A C 10
ATOM 16223 O O . SER A 1 57 ? -8.147 -11.307 0.782 1.00 40.04 56 SER A O 10
ATOM 16231 N N . VAL A 1 58 ? -6.473 -12.802 0.532 1.00 44.53 57 VAL A N 10
ATOM 16232 C CA . VAL A 1 58 ? -5.922 -12.625 1.872 1.00 64.41 57 VAL A CA 10
ATOM 16233 C C . VAL A 1 58 ? -5.700 -11.140 2.181 1.00 34.20 57 VAL A C 10
ATOM 16234 O O . VAL A 1 58 ? -6.187 -10.685 3.220 1.00 41.32 57 VAL A O 10
ATOM 16247 N N . MET A 1 59 ? -5.023 -10.368 1.315 1.00 70.23 58 MET A N 10
ATOM 16248 C CA . MET A 1 59 ? -4.759 -8.966 1.632 1.00 41.33 58 MET A CA 10
ATOM 16249 C C . MET A 1 59 ? -6.069 -8.222 1.811 1.00 51.15 58 MET A C 10
ATOM 16250 O O . MET A 1 59 ? -6.179 -7.481 2.782 1.00 2.02 58 MET A O 10
ATOM 16264 N N . TYR A 1 60 ? -7.075 -8.435 0.953 1.00 75.11 59 TYR A N 10
ATOM 16265 C CA . TYR A 1 60 ? -8.325 -7.701 1.051 1.00 61.35 59 TYR A CA 10
ATOM 16266 C C . TYR A 1 60 ? -9.009 -7.963 2.398 1.00 44.01 59 TYR A C 10
ATOM 16267 O O . TYR A 1 60 ? -9.335 -7.005 3.115 1.00 31.04 59 TYR A O 10
ATOM 16285 N N . LYS A 1 61 ? -9.189 -9.236 2.781 1.00 12.12 60 LYS A N 10
ATOM 16286 C CA . LYS A 1 61 ? -9.844 -9.580 4.042 1.00 21.22 60 LYS A CA 10
ATOM 16287 C C . LYS A 1 61 ? -9.099 -8.954 5.220 1.00 72.12 60 LYS A C 10
ATOM 16288 O O . LYS A 1 61 ? -9.713 -8.374 6.125 1.00 21.42 60 LYS A O 10
ATOM 16307 N N . LEU A 1 62 ? -7.768 -9.076 5.205 1.00 44.13 61 LEU A N 10
ATOM 16308 C CA . LEU A 1 62 ? -6.910 -8.495 6.221 1.00 31.23 61 LEU A CA 10
ATOM 16309 C C . LEU A 1 62 ? -7.112 -6.991 6.253 1.00 75.51 61 LEU A C 10
ATOM 16310 O O . LEU A 1 62 ? -7.372 -6.480 7.328 1.00 44.12 61 LEU A O 10
ATOM 16326 N N . SER A 1 63 ? -7.042 -6.279 5.129 1.00 45.33 62 SER A N 10
ATOM 16327 C CA . SER A 1 63 ? -7.143 -4.824 5.124 1.00 31.31 62 SER A CA 10
ATOM 16328 C C . SER A 1 63 ? -8.466 -4.336 5.707 1.00 44.42 62 SER A C 10
ATOM 16329 O O . SER A 1 63 ? -8.462 -3.363 6.460 1.00 72.21 62 SER A O 10
ATOM 16337 N N . GLN A 1 64 ? -9.586 -5.009 5.407 1.00 41.22 63 GLN A N 10
ATOM 16338 C CA . GLN A 1 64 ? -10.863 -4.660 6.019 1.00 54.32 63 GLN A CA 10
ATOM 16339 C C . GLN A 1 64 ? -10.759 -4.844 7.538 1.00 13.34 63 GLN A C 10
ATOM 16340 O O . GLN A 1 64 ? -11.075 -3.912 8.285 1.00 24.14 63 GLN A O 10
ATOM 16354 N N . ALA A 1 65 ? -10.259 -6.000 7.996 1.00 43.13 64 ALA A N 10
ATOM 16355 C CA . ALA A 1 65 ? -10.054 -6.234 9.423 1.00 72.24 64 ALA A CA 10
ATOM 16356 C C . ALA A 1 65 ? -9.136 -5.171 10.048 1.00 54.33 64 ALA A C 10
ATOM 16357 O O . ALA A 1 65 ? -9.510 -4.593 11.056 1.00 32.25 64 ALA A O 10
ATOM 16364 N N . LEU A 1 66 ? -7.966 -4.883 9.465 1.00 31.21 65 LEU A N 10
ATOM 16365 C CA . LEU A 1 66 ? -7.000 -3.884 9.924 1.00 14.43 65 LEU A CA 10
ATOM 16366 C C . LEU A 1 66 ? -7.648 -2.513 10.083 1.00 53.15 65 LEU A C 10
ATOM 16367 O O . LEU A 1 66 ? -7.393 -1.848 11.097 1.00 2.32 65 LEU A O 10
ATOM 16383 N N . SER A 1 67 ? -8.441 -2.114 9.087 1.00 30.13 66 SER A N 10
ATOM 16384 C CA . SER A 1 67 ? -9.199 -0.870 9.080 1.00 4.12 66 SER A CA 10
ATOM 16385 C C . SER A 1 67 ? -10.125 -0.820 10.282 1.00 21.33 66 SER A C 10
ATOM 16386 O O . SER A 1 67 ? -10.200 0.211 10.950 1.00 51.54 66 SER A O 10
ATOM 16394 N N . ASP A 1 68 ? -10.795 -1.934 10.568 1.00 45.44 67 ASP A N 10
ATOM 16395 C CA . ASP A 1 68 ? -11.743 -2.021 11.667 1.00 54.45 67 ASP A CA 10
ATOM 16396 C C . ASP A 1 68 ? -11.086 -1.954 13.049 1.00 52.14 67 ASP A C 10
ATOM 16397 O O . ASP A 1 68 ? -11.784 -1.762 14.040 1.00 32.21 67 ASP A O 10
ATOM 16406 N N . ILE A 1 69 ? -9.763 -2.130 13.156 1.00 32.44 68 ILE A N 10
ATOM 16407 C CA . ILE A 1 69 ? -9.050 -1.998 14.419 1.00 20.34 68 ILE A CA 10
ATOM 16408 C C . ILE A 1 69 ? -8.595 -0.551 14.603 1.00 34.04 68 ILE A C 10
ATOM 16409 O O . ILE A 1 69 ? -8.939 0.064 15.611 1.00 75.53 68 ILE A O 10
ATOM 16425 N N . GLU A 1 70 ? -7.762 -0.044 13.685 1.00 24.32 69 GLU A N 10
ATOM 16426 C CA . GLU A 1 70 ? -7.158 1.284 13.782 1.00 13.14 69 GLU A CA 10
ATOM 16427 C C . GLU A 1 70 ? -6.504 1.733 12.471 1.00 51.41 69 GLU A C 10
ATOM 16428 O O . GLU A 1 70 ? -6.332 2.938 12.277 1.00 53.01 69 GLU A O 10
ATOM 16440 N N . VAL A 1 71 ? -6.110 0.806 11.589 1.00 64.42 70 VAL A N 10
ATOM 16441 C CA . VAL A 1 71 ? -5.262 1.078 10.426 1.00 14.23 70 VAL A CA 10
ATOM 16442 C C . VAL A 1 71 ? -6.097 1.055 9.132 1.00 5.32 70 VAL A C 10
ATOM 16443 O O . VAL A 1 71 ? -6.175 0.002 8.493 1.00 0.12 70 VAL A O 10
ATOM 16456 N N . PRO A 1 72 ? -6.749 2.163 8.730 1.00 41.21 71 PRO A N 10
ATOM 16457 C CA . PRO A 1 72 ? -7.622 2.184 7.563 1.00 51.34 71 PRO A CA 10
ATOM 16458 C C . PRO A 1 72 ? -6.827 1.922 6.289 1.00 2.42 71 PRO A C 10
ATOM 16459 O O . PRO A 1 72 ? -5.788 2.543 6.083 1.00 62.01 71 PRO A O 10
ATOM 16470 N N . CYS A 1 73 ? -7.316 1.074 5.386 1.00 0.23 72 CYS A N 10
ATOM 16471 C CA . CYS A 1 73 ? -6.658 0.765 4.119 1.00 2.01 72 CYS A CA 10
ATOM 16472 C C . CYS A 1 73 ? -7.661 0.873 2.969 1.00 23.24 72 CYS A C 10
ATOM 16473 O O . CYS A 1 73 ? -8.840 0.571 3.164 1.00 22.44 72 CYS A O 10
ATOM 16481 N N . SER A 1 74 ? -7.172 1.163 1.762 1.00 71.21 73 SER A N 10
ATOM 16482 C CA . SER A 1 74 ? -7.937 1.172 0.522 1.00 71.12 73 SER A CA 10
ATOM 16483 C C . SER A 1 74 ? -7.372 0.117 -0.426 1.00 24.45 73 SER A C 10
ATOM 16484 O O . SER A 1 74 ? -6.155 0.055 -0.620 1.00 23.12 73 SER A O 10
ATOM 16492 N N . VAL A 1 75 ? -8.251 -0.665 -1.055 1.00 73.00 74 VAL A N 10
ATOM 16493 C CA . VAL A 1 75 ? -7.965 -1.712 -2.013 1.00 42.33 74 VAL A CA 10
ATOM 16494 C C . VAL A 1 75 ? -8.782 -1.446 -3.277 1.00 64.21 74 VAL A C 10
ATOM 16495 O O . VAL A 1 75 ? -9.996 -1.652 -3.276 1.00 2.42 74 VAL A O 10
ATOM 16508 N N . LEU A 1 76 ? -8.146 -0.969 -4.349 1.00 44.43 75 LEU A N 10
ATOM 16509 C CA . LEU A 1 76 ? -8.791 -0.772 -5.643 1.00 41.01 75 LEU A CA 10
ATOM 16510 C C . LEU A 1 76 ? -8.116 -1.670 -6.682 1.00 24.12 75 LEU A C 10
ATOM 16511 O O . LEU A 1 76 ? -7.033 -2.223 -6.461 1.00 33.22 75 LEU A O 10
ATOM 16527 N N . GLU A 1 77 ? -8.763 -1.807 -7.833 1.00 35.20 76 GLU A N 10
ATOM 16528 C CA . GLU A 1 77 ? -8.257 -2.512 -8.999 1.00 22.45 76 GLU A CA 10
ATOM 16529 C C . GLU A 1 77 ? -8.926 -1.930 -10.240 1.00 61.51 76 GLU A C 10
ATOM 16530 O O . GLU A 1 77 ? -10.028 -1.379 -10.146 1.00 64.02 76 GLU A O 10
ATOM 16542 N N . CYS A 1 78 ? -8.286 -2.072 -11.397 1.00 71.32 77 CYS A N 10
ATOM 16543 C CA . CYS A 1 78 ? -8.786 -1.575 -12.668 1.00 34.34 77 CYS A CA 10
ATOM 16544 C C . CYS A 1 78 ? -8.355 -2.536 -13.757 1.00 1.51 77 CYS A C 10
ATOM 16545 O O . CYS A 1 78 ? -7.169 -2.569 -14.071 1.00 63.40 77 CYS A O 10
ATOM 16553 N N . GLU A 1 79 ? -9.289 -3.327 -14.296 1.00 32.23 78 GLU A N 10
ATOM 16554 C CA . GLU A 1 79 ? -9.068 -4.497 -15.128 1.00 0.13 78 GLU A CA 10
ATOM 16555 C C . GLU A 1 79 ? -8.179 -5.508 -14.399 1.00 14.52 78 GLU A C 10
ATOM 16556 O O . GLU A 1 79 ? -8.656 -6.486 -13.823 1.00 41.54 78 GLU A O 10
ATOM 16568 N N . GLY A 1 80 ? -6.883 -5.243 -14.403 1.00 44.51 79 GLY A N 10
ATOM 16569 C CA . GLY A 1 80 ? -5.820 -6.088 -13.911 1.00 64.13 79 GLY A CA 10
ATOM 16570 C C . GLY A 1 80 ? -4.724 -5.260 -13.247 1.00 34.43 79 GLY A C 10
ATOM 16571 O O . GLY A 1 80 ? -3.625 -5.775 -13.069 1.00 33.41 79 GLY A O 10
ATOM 16575 N N . GLU A 1 81 ? -4.981 -3.994 -12.910 1.00 52.22 80 GLU A N 10
ATOM 16576 C CA . GLU A 1 81 ? -4.025 -3.052 -12.346 1.00 41.12 80 GLU A CA 10
ATOM 16577 C C . GLU A 1 81 ? -4.318 -2.892 -10.842 1.00 14.04 80 GLU A C 10
ATOM 16578 O O . GLU A 1 81 ? -5.131 -2.040 -10.469 1.00 21.52 80 GLU A O 10
ATOM 16590 N N . PRO A 1 82 ? -3.777 -3.759 -9.963 1.00 72.20 81 PRO A N 10
ATOM 16591 C CA . PRO A 1 82 ? -4.044 -3.708 -8.529 1.00 50.31 81 PRO A CA 10
ATOM 16592 C C . PRO A 1 82 ? -3.407 -2.457 -7.925 1.00 35.30 81 PRO A C 10
ATOM 16593 O O . PRO A 1 82 ? -2.251 -2.138 -8.220 1.00 63.02 81 PRO A O 10
ATOM 16604 N N . CYS A 1 83 ? -4.139 -1.740 -7.074 1.00 31.54 82 CYS A N 10
ATOM 16605 C CA . CYS A 1 83 ? -3.662 -0.507 -6.472 1.00 22.23 82 CYS A CA 10
ATOM 16606 C C . CYS A 1 83 ? -4.188 -0.406 -5.038 1.00 71.41 82 CYS A C 10
ATOM 16607 O O . CYS A 1 83 ? -5.385 -0.241 -4.803 1.00 3.01 82 CYS A O 10
ATOM 16615 N N . LEU A 1 84 ? -3.284 -0.534 -4.066 1.00 11.31 83 LEU A N 10
ATOM 16616 C CA . LEU A 1 84 ? -3.571 -0.294 -2.654 1.00 2.44 83 LEU A CA 10
ATOM 16617 C C . LEU A 1 84 ? -3.119 1.117 -2.322 1.00 75.42 83 LEU A C 10
ATOM 16618 O O . LEU A 1 84 ? -2.167 1.620 -2.923 1.00 24.33 83 LEU A O 10
ATOM 16634 N N . PHE A 1 85 ? -3.753 1.722 -1.321 1.00 12.21 84 PHE A N 10
ATOM 16635 C CA . PHE A 1 85 ? -3.413 3.049 -0.839 1.00 20.51 84 PHE A CA 10
ATOM 16636 C C . PHE A 1 85 ? -3.582 3.038 0.673 1.00 73.43 84 PHE A C 10
ATOM 16637 O O . PHE A 1 85 ? -4.528 2.449 1.203 1.00 24.52 84 PHE A O 10
ATOM 16654 N N . VAL A 1 86 ? -2.675 3.707 1.370 1.00 61.11 85 VAL A N 10
ATOM 16655 C CA . VAL A 1 86 ? -2.551 3.695 2.827 1.00 73.34 85 VAL A CA 10
ATOM 16656 C C . VAL A 1 86 ? -1.974 5.051 3.258 1.00 14.35 85 VAL A C 10
ATOM 16657 O O . VAL A 1 86 ? -1.684 5.879 2.393 1.00 71.34 85 VAL A O 10
ATOM 16670 N N . ASN A 1 87 ? -1.880 5.323 4.560 1.00 45.14 86 ASN A N 10
ATOM 16671 C CA . ASN A 1 87 ? -1.482 6.615 5.100 1.00 1.51 86 ASN A CA 10
ATOM 16672 C C . ASN A 1 87 ? 0.031 6.758 4.996 1.00 73.43 86 ASN A C 10
ATOM 16673 O O . ASN A 1 87 ? 0.559 7.363 4.072 1.00 4.54 86 ASN A O 10
ATOM 16684 N N . ARG A 1 88 ? 0.755 6.217 5.963 1.00 54.32 87 ARG A N 10
ATOM 16685 C CA . ARG A 1 88 ? 2.212 6.369 6.018 1.00 62.20 87 ARG A CA 10
ATOM 16686 C C . ARG A 1 88 ? 2.892 5.142 6.617 1.00 1.22 87 ARG A C 10
ATOM 16687 O O . ARG A 1 88 ? 3.529 4.398 5.882 1.00 62.54 87 ARG A O 10
ATOM 16708 N N . GLN A 1 89 ? 2.778 4.927 7.928 1.00 3.23 88 GLN A N 10
ATOM 16709 C CA . GLN A 1 89 ? 3.408 3.776 8.601 1.00 74.40 88 GLN A CA 10
ATOM 16710 C C . GLN A 1 89 ? 2.691 2.455 8.278 1.00 22.54 88 GLN A C 10
ATOM 16711 O O . GLN A 1 89 ? 3.200 1.347 8.467 1.00 22.40 88 GLN A O 10
ATOM 16725 N N . ASP A 1 90 ? 1.481 2.623 7.781 1.00 10.44 89 ASP A N 10
ATOM 16726 C CA . ASP A 1 90 ? 0.410 1.684 7.614 1.00 61.34 89 ASP A CA 10
ATOM 16727 C C . ASP A 1 90 ? 0.786 0.694 6.533 1.00 42.41 89 ASP A C 10
ATOM 16728 O O . ASP A 1 90 ? 0.446 -0.480 6.651 1.00 11.03 89 ASP A O 10
ATOM 16737 N N . GLU A 1 91 ? 1.514 1.138 5.494 1.00 24.11 90 GLU A N 10
ATOM 16738 C CA . GLU A 1 91 ? 2.029 0.203 4.510 1.00 55.54 90 GLU A CA 10
ATOM 16739 C C . GLU A 1 91 ? 3.012 -0.755 5.169 1.00 34.21 90 GLU A C 10
ATOM 16740 O O . GLU A 1 91 ? 2.939 -1.958 4.921 1.00 0.43 90 GLU A O 10
ATOM 16752 N N . PHE A 1 92 ? 3.903 -0.224 6.012 1.00 42.43 91 PHE A N 10
ATOM 16753 C CA . PHE A 1 92 ? 5.020 -0.944 6.594 1.00 23.42 91 PHE A CA 10
ATOM 16754 C C . PHE A 1 92 ? 4.499 -2.079 7.467 1.00 50.34 91 PHE A C 10
ATOM 16755 O O . PHE A 1 92 ? 4.882 -3.245 7.337 1.00 44.23 91 PHE A O 10
ATOM 16772 N N . ALA A 1 93 ? 3.576 -1.695 8.332 1.00 44.22 92 ALA A N 10
ATOM 16773 C CA . ALA A 1 93 ? 2.784 -2.573 9.184 1.00 4.25 92 ALA A CA 10
ATOM 16774 C C . ALA A 1 93 ? 2.004 -3.594 8.355 1.00 22.54 92 ALA A C 10
ATOM 16775 O O . ALA A 1 93 ? 2.096 -4.789 8.628 1.00 11.32 92 ALA A O 10
ATOM 16782 N N . ALA A 1 94 ? 1.219 -3.148 7.371 1.00 12.12 93 ALA A N 10
ATOM 16783 C CA . ALA A 1 94 ? 0.360 -4.023 6.586 1.00 32.34 93 ALA A CA 10
ATOM 16784 C C . ALA A 1 94 ? 1.187 -5.114 5.902 1.00 14.31 93 ALA A C 10
ATOM 16785 O O . ALA A 1 94 ? 0.902 -6.296 6.094 1.00 25.11 93 ALA A O 10
ATOM 16792 N N . THR A 1 95 ? 2.229 -4.750 5.149 1.00 40.44 94 THR A N 10
ATOM 16793 C CA . THR A 1 95 ? 3.058 -5.744 4.472 1.00 33.22 94 THR A CA 10
ATOM 16794 C C . THR A 1 95 ? 3.717 -6.645 5.524 1.00 13.13 94 THR A C 10
ATOM 16795 O O . THR A 1 95 ? 3.753 -7.860 5.329 1.00 71.24 94 THR A O 10
ATOM 16806 N N . CYS A 1 96 ? 4.166 -6.089 6.668 1.00 73.42 95 CYS A N 10
ATOM 16807 C CA . CYS A 1 96 ? 4.815 -6.869 7.719 1.00 14.52 95 CYS A CA 10
ATOM 16808 C C . CYS A 1 96 ? 3.904 -8.039 8.122 1.00 21.13 95 CYS A C 10
ATOM 16809 O O . CYS A 1 96 ? 4.322 -9.189 8.321 1.00 51.11 95 CYS A O 10
ATOM 16817 N N . ARG A 1 97 ? 2.632 -7.685 8.317 1.00 74.21 96 ARG A N 10
ATOM 16818 C CA . ARG A 1 97 ? 1.610 -8.551 8.857 1.00 54.33 96 ARG A CA 10
ATOM 16819 C C . ARG A 1 97 ? 1.270 -9.617 7.830 1.00 70.14 96 ARG A C 10
ATOM 16820 O O . ARG A 1 97 ? 1.312 -10.805 8.139 1.00 72.23 96 ARG A O 10
ATOM 16841 N N . LEU A 1 98 ? 0.975 -9.219 6.596 1.00 33.03 97 LEU A N 10
ATOM 16842 C CA . LEU A 1 98 ? 0.581 -10.151 5.544 1.00 51.02 97 LEU A CA 10
ATOM 16843 C C . LEU A 1 98 ? 1.711 -11.132 5.229 1.00 21.42 97 LEU A C 10
ATOM 16844 O O . LEU A 1 98 ? 1.464 -12.334 5.114 1.00 12.22 97 LEU A O 10
ATOM 16860 N N . LYS A 1 99 ? 2.957 -10.653 5.201 1.00 54.51 98 LYS A N 10
ATOM 16861 C CA . LYS A 1 99 ? 4.135 -11.496 5.041 1.00 55.11 98 LYS A CA 10
ATOM 16862 C C . LYS A 1 99 ? 4.219 -12.577 6.117 1.00 75.44 98 LYS A C 10
ATOM 16863 O O . LYS A 1 99 ? 4.549 -13.718 5.787 1.00 44.10 98 LYS A O 10
ATOM 16882 N N . ASN A 1 100 ? 3.938 -12.277 7.397 1.00 31.15 99 ASN A N 10
ATOM 16883 C CA . ASN A 1 100 ? 4.031 -13.345 8.406 1.00 61.10 99 ASN A CA 10
ATOM 16884 C C . ASN A 1 100 ? 2.784 -14.244 8.351 1.00 10.13 99 ASN A C 10
ATOM 16885 O O . ASN A 1 100 ? 2.850 -15.385 8.791 1.00 31.43 99 ASN A O 10
ATOM 16896 N N . PHE A 1 101 ? 1.671 -13.767 7.776 1.00 40.15 100 PHE A N 10
ATOM 16897 C CA . PHE A 1 101 ? 0.412 -14.503 7.657 1.00 41.52 100 PHE A CA 10
ATOM 16898 C C . PHE A 1 101 ? 0.460 -15.632 6.615 1.00 54.41 100 PHE A C 10
ATOM 16899 O O . PHE A 1 101 ? -0.368 -16.546 6.685 1.00 21.34 100 PHE A O 10
ATOM 16916 N N . GLY A 1 102 ? 1.400 -15.593 5.662 1.00 72.34 101 GLY A N 10
ATOM 16917 C CA . GLY A 1 102 ? 1.551 -16.651 4.658 1.00 32.22 101 GLY A CA 10
ATOM 16918 C C . GLY A 1 102 ? 1.816 -16.182 3.225 1.00 2.10 101 GLY A C 10
ATOM 16919 O O . GLY A 1 102 ? 2.080 -17.026 2.366 1.00 72.44 101 GLY A O 10
ATOM 16923 N N . VAL A 1 103 ? 1.631 -14.896 2.908 1.00 51.02 102 VAL A N 10
ATOM 16924 C CA . VAL A 1 103 ? 1.532 -14.408 1.529 1.00 1.54 102 VAL A CA 10
ATOM 16925 C C . VAL A 1 103 ? 2.588 -13.330 1.263 1.00 20.35 102 VAL A C 10
ATOM 16926 O O . VAL A 1 103 ? 2.830 -12.475 2.116 1.00 61.12 102 VAL A O 10
ATOM 16939 N N . ALA A 1 104 ? 3.236 -13.369 0.095 1.00 13.11 103 ALA A N 10
ATOM 16940 C CA . ALA A 1 104 ? 4.412 -12.565 -0.206 1.00 30.54 103 ALA A CA 10
ATOM 16941 C C . ALA A 1 104 ? 4.061 -11.479 -1.215 1.00 64.30 103 ALA A C 10
ATOM 16942 O O . ALA A 1 104 ? 3.862 -11.753 -2.397 1.00 22.32 103 ALA A O 10
ATOM 16949 N N . ILE A 1 105 ? 4.016 -10.239 -0.740 1.00 22.24 104 ILE A N 10
ATOM 16950 C CA . ILE A 1 105 ? 3.713 -9.039 -1.505 1.00 44.24 104 ILE A CA 10
ATOM 16951 C C . ILE A 1 105 ? 4.694 -7.948 -1.060 1.00 65.10 104 ILE A C 10
ATOM 16952 O O . ILE A 1 105 ? 5.242 -8.058 0.035 1.00 31.15 104 ILE A O 10
ATOM 16968 N N . ALA A 1 106 ? 4.857 -6.886 -1.859 1.00 54.41 105 ALA A N 10
ATOM 16969 C CA . ALA A 1 106 ? 5.660 -5.694 -1.565 1.00 41.14 105 ALA A CA 10
ATOM 16970 C C . ALA A 1 106 ? 7.049 -6.013 -0.967 1.00 23.21 105 ALA A C 10
ATOM 16971 O O . ALA A 1 106 ? 7.580 -7.124 -1.091 1.00 14.33 105 ALA A O 10
ATOM 16978 N N . GLU A 1 107 ? 7.671 -5.023 -0.338 1.00 23.31 106 GLU A N 10
ATOM 16979 C CA . GLU A 1 107 ? 8.904 -5.188 0.440 1.00 2.31 106 GLU A CA 10
ATOM 16980 C C . GLU A 1 107 ? 8.550 -5.140 1.938 1.00 41.25 106 GLU A C 10
ATOM 16981 O O . GLU A 1 107 ? 7.407 -4.809 2.258 1.00 64.50 106 GLU A O 10
ATOM 16993 N N . PRO A 1 108 ? 9.433 -5.557 2.866 1.00 72.44 107 PRO A N 10
ATOM 16994 C CA . PRO A 1 108 ? 9.258 -5.378 4.304 1.00 74.05 107 PRO A CA 10
ATOM 16995 C C . PRO A 1 108 ? 10.099 -4.222 4.871 1.00 13.44 107 PRO A C 10
ATOM 16996 O O . PRO A 1 108 ? 11.078 -3.774 4.269 1.00 13.43 107 PRO A O 10
ATOM 17007 N N . PHE A 1 109 ? 9.770 -3.825 6.103 1.00 64.52 108 PHE A N 10
ATOM 17008 C CA . PHE A 1 109 ? 10.318 -2.664 6.804 1.00 54.12 108 PHE A CA 10
ATOM 17009 C C . PHE A 1 109 ? 10.486 -2.909 8.302 1.00 12.23 108 PHE A C 10
ATOM 17010 O O . PHE A 1 109 ? 10.541 -1.974 9.106 1.00 63.31 108 PHE A O 10
ATOM 17027 N N . SER A 1 110 ? 10.581 -4.170 8.699 1.00 54.51 109 SER A N 10
ATOM 17028 C CA . SER A 1 110 ? 10.954 -4.506 10.064 1.00 63.22 109 SER A CA 10
ATOM 17029 C C . SER A 1 110 ? 12.422 -4.144 10.300 1.00 21.34 109 SER A C 10
ATOM 17030 O O . SER A 1 110 ? 13.188 -3.952 9.348 1.00 3.23 109 SER A O 10
ATOM 17038 N N . ASN A 1 111 ? 12.786 -4.049 11.583 1.00 64.00 110 ASN A N 10
ATOM 17039 C CA . ASN A 1 111 ? 14.087 -3.590 12.063 1.00 60.00 110 ASN A CA 10
ATOM 17040 C C . ASN A 1 111 ? 15.173 -4.344 11.311 1.00 62.21 110 ASN A C 10
ATOM 17041 O O . ASN A 1 111 ? 15.252 -5.556 11.473 1.00 44.00 110 ASN A O 10
ATOM 17052 N N . TYR A 1 112 ? 15.950 -3.649 10.471 1.00 24.44 111 TYR A N 10
ATOM 17053 C CA . TYR A 1 112 ? 17.076 -4.193 9.709 1.00 5.14 111 TYR A CA 10
ATOM 17054 C C . TYR A 1 112 ? 16.769 -5.510 8.975 1.00 74.04 111 TYR A C 10
ATOM 17055 O O . TYR A 1 112 ? 17.677 -6.323 8.789 1.00 33.12 111 TYR A O 10
ATOM 17073 N N . ASN A 1 113 ? 15.514 -5.702 8.521 1.00 53.43 112 ASN A N 10
ATOM 17074 C CA . ASN A 1 113 ? 14.991 -6.918 7.887 1.00 15.00 112 ASN A CA 10
ATOM 17075 C C . ASN A 1 113 ? 15.445 -8.149 8.679 1.00 22.31 112 ASN A C 10
ATOM 17076 O O . ASN A 1 113 ? 16.337 -8.881 8.258 1.00 1.41 112 ASN A O 10
ATOM 17087 N N . PRO A 1 114 ? 14.838 -8.379 9.853 1.00 64.00 113 PRO A N 10
ATOM 17088 C CA . PRO A 1 114 ? 15.371 -9.272 10.872 1.00 72.22 113 PRO A CA 10
ATOM 17089 C C . PRO A 1 114 ? 15.099 -10.742 10.557 1.00 22.43 113 PRO A C 10
ATOM 17090 O O . PRO A 1 114 ? 15.622 -11.630 11.231 1.00 71.02 113 PRO A O 10
ATOM 17101 N N . PHE A 1 115 ? 14.195 -11.001 9.615 1.00 42.11 114 PHE A N 10
ATOM 17102 C CA . PHE A 1 115 ? 13.735 -12.343 9.304 1.00 33.32 114 PHE A CA 10
ATOM 17103 C C . PHE A 1 115 ? 14.813 -13.055 8.503 1.00 21.11 114 PHE A C 10
ATOM 17104 O O . PHE A 1 115 ? 15.345 -12.485 7.529 1.00 55.41 114 PHE A O 10
ATOM 17121 N N . THR A 1 3 ? 12.315 -22.744 0.093 1.00 75.14 2 THR A N 11
ATOM 17122 C CA . THR A 1 3 ? 12.546 -22.615 -1.347 1.00 75.21 2 THR A CA 11
ATOM 17123 C C . THR A 1 3 ? 12.061 -21.274 -1.949 1.00 32.41 2 THR A C 11
ATOM 17124 O O . THR A 1 3 ? 11.714 -21.207 -3.132 1.00 2.25 2 THR A O 11
ATOM 17135 N N . SER A 1 4 ? 12.117 -20.201 -1.149 1.00 21.32 3 SER A N 11
ATOM 17136 C CA . SER A 1 4 ? 11.641 -18.845 -1.433 1.00 50.01 3 SER A CA 11
ATOM 17137 C C . SER A 1 4 ? 10.124 -18.732 -1.621 1.00 41.15 3 SER A C 11
ATOM 17138 O O . SER A 1 4 ? 9.405 -19.723 -1.623 1.00 44.24 3 SER A O 11
ATOM 17146 N N . LEU A 1 5 ? 9.640 -17.484 -1.735 1.00 72.42 4 LEU A N 11
ATOM 17147 C CA . LEU A 1 5 ? 8.216 -17.136 -1.795 1.00 43.22 4 LEU A CA 11
ATOM 17148 C C . LEU A 1 5 ? 7.915 -16.191 -2.964 1.00 34.11 4 LEU A C 11
ATOM 17149 O O . LEU A 1 5 ? 6.824 -15.620 -3.039 1.00 42.12 4 LEU A O 11
ATOM 17165 N N . GLN A 1 6 ? 8.878 -16.069 -3.885 1.00 64.41 5 GLN A N 11
ATOM 17166 C CA . GLN A 1 6 ? 8.794 -15.529 -5.232 1.00 11.13 5 GLN A CA 11
ATOM 17167 C C . GLN A 1 6 ? 8.009 -14.214 -5.337 1.00 64.12 5 GLN A C 11
ATOM 17168 O O . GLN A 1 6 ? 6.937 -14.140 -5.940 1.00 55.22 5 GLN A O 11
ATOM 17182 N N . LEU A 1 7 ? 8.587 -13.169 -4.755 1.00 52.54 6 LEU A N 11
ATOM 17183 C CA . LEU A 1 7 ? 7.942 -11.875 -4.507 1.00 55.25 6 LEU A CA 11
ATOM 17184 C C . LEU A 1 7 ? 8.714 -10.648 -5.018 1.00 51.12 6 LEU A C 11
ATOM 17185 O O . LEU A 1 7 ? 8.694 -9.603 -4.382 1.00 2.10 6 LEU A O 11
ATOM 17201 N N . SER A 1 8 ? 9.431 -10.765 -6.129 1.00 23.44 7 SER A N 11
ATOM 17202 C CA . SER A 1 8 ? 10.314 -9.730 -6.681 1.00 72.43 7 SER A CA 11
ATOM 17203 C C . SER A 1 8 ? 9.588 -8.409 -7.062 1.00 52.54 7 SER A C 11
ATOM 17204 O O . SER A 1 8 ? 9.272 -8.172 -8.229 1.00 3.53 7 SER A O 11
ATOM 17212 N N . ILE A 1 9 ? 9.333 -7.533 -6.080 1.00 10.03 8 ILE A N 11
ATOM 17213 C CA . ILE A 1 9 ? 8.663 -6.232 -6.224 1.00 61.44 8 ILE A CA 11
ATOM 17214 C C . ILE A 1 9 ? 9.491 -5.302 -7.133 1.00 62.15 8 ILE A C 11
ATOM 17215 O O . ILE A 1 9 ? 10.690 -5.525 -7.346 1.00 24.34 8 ILE A O 11
ATOM 17231 N N . VAL A 1 10 ? 8.875 -4.230 -7.644 1.00 74.25 9 VAL A N 11
ATOM 17232 C CA . VAL A 1 10 ? 9.508 -3.240 -8.510 1.00 4.25 9 VAL A CA 11
ATOM 17233 C C . VAL A 1 10 ? 8.901 -1.854 -8.202 1.00 42.42 9 VAL A C 11
ATOM 17234 O O . VAL A 1 10 ? 7.776 -1.759 -7.713 1.00 32.04 9 VAL A O 11
ATOM 17247 N N . HIS A 1 11 ? 9.603 -0.777 -8.583 1.00 12.25 10 HIS A N 11
ATOM 17248 C CA . HIS A 1 11 ? 9.038 0.527 -8.943 1.00 65.41 10 HIS A CA 11
ATOM 17249 C C . HIS A 1 11 ? 8.526 1.377 -7.764 1.00 71.22 10 HIS A C 11
ATOM 17250 O O . HIS A 1 11 ? 7.643 2.216 -7.951 1.00 72.30 10 HIS A O 11
ATOM 17264 N N . ARG A 1 12 ? 9.090 1.215 -6.562 1.00 20.30 11 ARG A N 11
ATOM 17265 C CA . ARG A 1 12 ? 8.782 2.027 -5.381 1.00 43.33 11 ARG A CA 11
ATOM 17266 C C . ARG A 1 12 ? 8.996 3.522 -5.647 1.00 54.02 11 ARG A C 11
ATOM 17267 O O . ARG A 1 12 ? 10.147 3.977 -5.680 1.00 43.12 11 ARG A O 11
ATOM 17288 N N . LEU A 1 13 ? 7.926 4.312 -5.784 1.00 15.24 12 LEU A N 11
ATOM 17289 C CA . LEU A 1 13 ? 8.016 5.771 -5.884 1.00 42.31 12 LEU A CA 11
ATOM 17290 C C . LEU A 1 13 ? 6.737 6.457 -5.375 1.00 41.11 12 LEU A C 11
ATOM 17291 O O . LEU A 1 13 ? 5.858 6.761 -6.185 1.00 13.13 12 LEU A O 11
ATOM 17307 N N . PRO A 1 14 ? 6.589 6.707 -4.064 1.00 54.33 13 PRO A N 11
ATOM 17308 C CA . PRO A 1 14 ? 5.472 7.490 -3.548 1.00 71.55 13 PRO A CA 11
ATOM 17309 C C . PRO A 1 14 ? 5.577 8.973 -3.942 1.00 40.14 13 PRO A C 11
ATOM 17310 O O . PRO A 1 14 ? 6.626 9.468 -4.356 1.00 15.02 13 PRO A O 11
ATOM 17321 N N . GLN A 1 15 ? 4.491 9.715 -3.719 1.00 10.31 14 GLN A N 11
ATOM 17322 C CA . GLN A 1 15 ? 4.474 11.173 -3.651 1.00 50.20 14 GLN A CA 11
ATOM 17323 C C . GLN A 1 15 ? 3.630 11.562 -2.424 1.00 51.10 14 GLN A C 11
ATOM 17324 O O . GLN A 1 15 ? 3.192 10.671 -1.695 1.00 50.41 14 GLN A O 11
ATOM 17338 N N . ASN A 1 16 ? 3.418 12.853 -2.146 1.00 2.30 15 ASN A N 11
ATOM 17339 C CA . ASN A 1 16 ? 2.679 13.301 -0.964 1.00 33.32 15 ASN A CA 11
ATOM 17340 C C . ASN A 1 16 ? 1.292 13.726 -1.403 1.00 1.53 15 ASN A C 11
ATOM 17341 O O . ASN A 1 16 ? 1.123 14.865 -1.838 1.00 23.34 15 ASN A O 11
ATOM 17352 N N . TYR A 1 17 ? 0.313 12.824 -1.294 1.00 42.01 16 TYR A N 11
ATOM 17353 C CA . TYR A 1 17 ? -1.035 13.047 -1.809 1.00 32.13 16 TYR A CA 11
ATOM 17354 C C . TYR A 1 17 ? -2.051 12.739 -0.686 1.00 70.53 16 TYR A C 11
ATOM 17355 O O . TYR A 1 17 ? -1.619 12.353 0.410 1.00 64.33 16 TYR A O 11
ATOM 17373 N N . ARG A 1 18 ? -3.361 12.955 -0.911 1.00 62.43 17 ARG A N 11
ATOM 17374 C CA . ARG A 1 18 ? -4.466 12.788 0.052 1.00 55.23 17 ARG A CA 11
ATOM 17375 C C . ARG A 1 18 ? -5.767 12.364 -0.665 1.00 60.44 17 ARG A C 11
ATOM 17376 O O . ARG A 1 18 ? -5.731 11.998 -1.842 1.00 52.41 17 ARG A O 11
ATOM 17397 N N . TRP A 1 19 ? -6.914 12.353 0.031 1.00 41.04 18 TRP A N 11
ATOM 17398 C CA . TRP A 1 19 ? -8.244 12.199 -0.579 1.00 2.33 18 TRP A CA 11
ATOM 17399 C C . TRP A 1 19 ? -8.637 13.479 -1.335 1.00 5.03 18 TRP A C 11
ATOM 17400 O O . TRP A 1 19 ? -8.015 14.521 -1.127 1.00 12.52 18 TRP A O 11
ATOM 17421 N N . SER A 1 20 ? -9.720 13.443 -2.128 1.00 71.22 19 SER A N 11
ATOM 17422 C CA . SER A 1 20 ? -10.239 14.611 -2.857 1.00 1.22 19 SER A CA 11
ATOM 17423 C C . SER A 1 20 ? -11.516 15.178 -2.218 1.00 72.20 19 SER A C 11
ATOM 17424 O O . SER A 1 20 ? -12.336 15.768 -2.914 1.00 24.52 19 SER A O 11
ATOM 17432 N N . ALA A 1 21 ? -11.736 14.962 -0.917 1.00 13.11 20 ALA A N 11
ATOM 17433 C CA . ALA A 1 21 ? -12.869 15.498 -0.157 1.00 12.32 20 ALA A CA 11
ATOM 17434 C C . ALA A 1 21 ? -14.260 15.095 -0.685 1.00 64.13 20 ALA A C 11
ATOM 17435 O O . ALA A 1 21 ? -15.264 15.701 -0.305 1.00 71.13 20 ALA A O 11
ATOM 17442 N N . GLY A 1 22 ? -14.353 14.094 -1.560 1.00 2.44 21 GLY A N 11
ATOM 17443 C CA . GLY A 1 22 ? -15.597 13.636 -2.151 1.00 33.02 21 GLY A CA 11
ATOM 17444 C C . GLY A 1 22 ? -15.938 12.299 -1.529 1.00 21.40 21 GLY A C 11
ATOM 17445 O O . GLY A 1 22 ? -16.900 12.173 -0.777 1.00 51.10 21 GLY A O 11
ATOM 17449 N N . PHE A 1 23 ? -15.106 11.300 -1.824 1.00 43.54 22 PHE A N 11
ATOM 17450 C CA . PHE A 1 23 ? -15.511 9.908 -1.707 1.00 52.34 22 PHE A CA 11
ATOM 17451 C C . PHE A 1 23 ? -14.660 9.118 -0.713 1.00 2.31 22 PHE A C 11
ATOM 17452 O O . PHE A 1 23 ? -15.112 8.092 -0.214 1.00 64.45 22 PHE A O 11
ATOM 17469 N N . ALA A 1 24 ? -13.424 9.567 -0.460 1.00 2.43 23 ALA A N 11
ATOM 17470 C CA . ALA A 1 24 ? -12.388 8.908 0.331 1.00 70.22 23 ALA A CA 11
ATOM 17471 C C . ALA A 1 24 ? -12.047 7.499 -0.169 1.00 31.24 23 ALA A C 11
ATOM 17472 O O . ALA A 1 24 ? -11.054 7.357 -0.880 1.00 71.23 23 ALA A O 11
ATOM 17479 N N . GLY A 1 25 ? -12.837 6.472 0.156 1.00 73.13 24 GLY A N 11
ATOM 17480 C CA . GLY A 1 25 ? -12.522 5.071 -0.123 1.00 34.15 24 GLY A CA 11
ATOM 17481 C C . GLY A 1 25 ? -12.221 4.750 -1.587 1.00 51.11 24 GLY A C 11
ATOM 17482 O O . GLY A 1 25 ? -11.491 3.793 -1.847 1.00 52.44 24 GLY A O 11
ATOM 17486 N N . SER A 1 26 ? -12.704 5.559 -2.535 1.00 63.24 25 SER A N 11
ATOM 17487 C CA . SER A 1 26 ? -12.509 5.363 -3.967 1.00 24.50 25 SER A CA 11
ATOM 17488 C C . SER A 1 26 ? -12.064 6.660 -4.675 1.00 15.54 25 SER A C 11
ATOM 17489 O O . SER A 1 26 ? -12.329 6.852 -5.868 1.00 24.13 25 SER A O 11
ATOM 17497 N N . LYS A 1 27 ? -11.408 7.592 -3.969 1.00 72.23 26 LYS A N 11
ATOM 17498 C CA . LYS A 1 27 ? -10.919 8.845 -4.543 1.00 61.43 26 LYS A CA 11
ATOM 17499 C C . LYS A 1 27 ? -9.627 9.318 -3.903 1.00 12.34 26 LYS A C 11
ATOM 17500 O O . LYS A 1 27 ? -9.577 9.494 -2.687 1.00 45.32 26 LYS A O 11
ATOM 17519 N N . VAL A 1 28 ? -8.675 9.739 -4.734 1.00 43.14 27 VAL A N 11
ATOM 17520 C CA . VAL A 1 28 ? -7.465 10.417 -4.295 1.00 14.22 27 VAL A CA 11
ATOM 17521 C C . VAL A 1 28 ? -7.275 11.730 -5.060 1.00 2.20 27 VAL A C 11
ATOM 17522 O O . VAL A 1 28 ? -7.936 11.954 -6.079 1.00 24.32 27 VAL A O 11
ATOM 17535 N N . GLU A 1 29 ? -6.361 12.582 -4.596 1.00 43.24 28 GLU A N 11
ATOM 17536 C CA . GLU A 1 29 ? -5.720 13.638 -5.379 1.00 15.32 28 GLU A CA 11
ATOM 17537 C C . GLU A 1 29 ? -4.311 13.903 -4.826 1.00 32.34 28 GLU A C 11
ATOM 17538 O O . GLU A 1 29 ? -4.083 13.657 -3.641 1.00 54.40 28 GLU A O 11
ATOM 17550 N N . PRO A 1 30 ? -3.361 14.407 -5.631 1.00 54.44 29 PRO A N 11
ATOM 17551 C CA . PRO A 1 30 ? -2.115 15.003 -5.151 1.00 44.20 29 PRO A CA 11
ATOM 17552 C C . PRO A 1 30 ? -2.395 16.244 -4.293 1.00 41.02 29 PRO A C 11
ATOM 17553 O O . PRO A 1 30 ? -3.533 16.707 -4.209 1.00 15.33 29 PRO A O 11
ATOM 17564 N N . ILE A 1 31 ? -1.371 16.782 -3.627 1.00 25.34 30 ILE A N 11
ATOM 17565 C CA . ILE A 1 31 ? -1.484 17.999 -2.821 1.00 45.22 30 ILE A CA 11
ATOM 17566 C C . ILE A 1 31 ? -1.002 19.161 -3.702 1.00 50.31 30 ILE A C 11
ATOM 17567 O O . ILE A 1 31 ? 0.206 19.274 -3.920 1.00 22.22 30 ILE A O 11
ATOM 17583 N N . PRO A 1 32 ? -1.890 20.020 -4.235 1.00 54.51 31 PRO A N 11
ATOM 17584 C CA . PRO A 1 32 ? -1.499 21.092 -5.136 1.00 64.45 31 PRO A CA 11
ATOM 17585 C C . PRO A 1 32 ? -0.947 22.274 -4.327 1.00 2.55 31 PRO A C 11
ATOM 17586 O O . PRO A 1 32 ? -1.681 23.214 -4.033 1.00 42.52 31 PRO A O 11
ATOM 17597 N N . GLN A 1 33 ? 0.325 22.220 -3.932 1.00 33.44 32 GLN A N 11
ATOM 17598 C CA . GLN A 1 33 ? 1.072 23.260 -3.211 1.00 25.32 32 GLN A CA 11
ATOM 17599 C C . GLN A 1 33 ? 0.274 23.880 -2.047 1.00 44.22 32 GLN A C 11
ATOM 17600 O O . GLN A 1 33 ? -0.197 25.018 -2.113 1.00 63.04 32 GLN A O 11
ATOM 17614 N N . ASN A 1 34 ? 0.101 23.108 -0.970 1.00 44.50 33 ASN A N 11
ATOM 17615 C CA . ASN A 1 34 ? -0.689 23.498 0.211 1.00 25.32 33 ASN A CA 11
ATOM 17616 C C . ASN A 1 34 ? 0.100 23.394 1.515 1.00 33.02 33 ASN A C 11
ATOM 17617 O O . ASN A 1 34 ? -0.146 24.175 2.439 1.00 62.23 33 ASN A O 11
ATOM 17628 N N . GLY A 1 35 ? 1.022 22.436 1.616 1.00 61.22 34 GLY A N 11
ATOM 17629 C CA . GLY A 1 35 ? 1.800 22.190 2.823 1.00 43.02 34 GLY A CA 11
ATOM 17630 C C . GLY A 1 35 ? 1.365 20.924 3.577 1.00 10.33 34 GLY A C 11
ATOM 17631 O O . GLY A 1 35 ? 0.559 20.136 3.064 1.00 74.33 34 GLY A O 11
ATOM 17635 N N . PRO A 1 36 ? 1.967 20.668 4.750 1.00 54.22 35 PRO A N 11
ATOM 17636 C CA . PRO A 1 36 ? 1.791 19.448 5.537 1.00 1.43 35 PRO A CA 11
ATOM 17637 C C . PRO A 1 36 ? 0.506 19.441 6.384 1.00 74.41 35 PRO A C 11
ATOM 17638 O O . PRO A 1 36 ? -0.228 20.426 6.425 1.00 74.14 35 PRO A O 11
ATOM 17649 N N . CYS A 1 37 ? 0.262 18.312 7.061 1.00 72.13 36 CYS A N 11
ATOM 17650 C CA . CYS A 1 37 ? -0.709 18.119 8.135 1.00 74.34 36 CYS A CA 11
ATOM 17651 C C . CYS A 1 37 ? -0.121 17.277 9.291 1.00 24.41 36 CYS A C 11
ATOM 17652 O O . CYS A 1 37 ? -0.879 16.801 10.136 1.00 22.44 36 CYS A O 11
ATOM 17660 N N . GLY A 1 38 ? 1.200 17.080 9.347 1.00 60.01 37 GLY A N 11
ATOM 17661 C CA . GLY A 1 38 ? 1.876 16.384 10.436 1.00 70.44 37 GLY A CA 11
ATOM 17662 C C . GLY A 1 38 ? 1.955 14.880 10.184 1.00 12.01 37 GLY A C 11
ATOM 17663 O O . GLY A 1 38 ? 1.152 14.132 10.737 1.00 63.05 37 GLY A O 11
ATOM 17667 N N . ASP A 1 39 ? 2.894 14.440 9.330 1.00 60.02 38 ASP A N 11
ATOM 17668 C CA . ASP A 1 39 ? 3.130 13.052 8.884 1.00 21.21 38 ASP A CA 11
ATOM 17669 C C . ASP A 1 39 ? 1.880 12.380 8.285 1.00 21.24 38 ASP A C 11
ATOM 17670 O O . ASP A 1 39 ? 1.842 11.174 8.025 1.00 42.12 38 ASP A O 11
ATOM 17679 N N . ASN A 1 40 ? 0.883 13.200 7.970 1.00 70.22 39 ASN A N 11
ATOM 17680 C CA . ASN A 1 40 ? -0.406 12.892 7.391 1.00 15.31 39 ASN A CA 11
ATOM 17681 C C . ASN A 1 40 ? -0.272 13.217 5.907 1.00 21.13 39 ASN A C 11
ATOM 17682 O O . ASN A 1 40 ? -0.657 14.291 5.424 1.00 23.11 39 ASN A O 11
ATOM 17693 N N . SER A 1 41 ? 0.384 12.321 5.190 1.00 40.31 40 SER A N 11
ATOM 17694 C CA . SER A 1 41 ? 0.153 12.125 3.767 1.00 21.21 40 SER A CA 11
ATOM 17695 C C . SER A 1 41 ? -0.035 10.631 3.512 1.00 74.30 40 SER A C 11
ATOM 17696 O O . SER A 1 41 ? 0.179 9.820 4.414 1.00 4.20 40 SER A O 11
ATOM 17704 N N . LEU A 1 42 ? -0.437 10.303 2.284 1.00 5.41 41 LEU A N 11
ATOM 17705 C CA . LEU A 1 42 ? -0.671 8.954 1.800 1.00 52.12 41 LEU A CA 11
ATOM 17706 C C . LEU A 1 42 ? 0.566 8.449 1.058 1.00 75.44 41 LEU A C 11
ATOM 17707 O O . LEU A 1 42 ? 1.343 9.255 0.535 1.00 61.32 41 LEU A O 11
ATOM 17723 N N . VAL A 1 43 ? 0.688 7.128 0.921 1.00 52.31 42 VAL A N 11
ATOM 17724 C CA . VAL A 1 43 ? 1.658 6.439 0.075 1.00 3.41 42 VAL A CA 11
ATOM 17725 C C . VAL A 1 43 ? 0.887 5.323 -0.652 1.00 73.25 42 VAL A C 11
ATOM 17726 O O . VAL A 1 43 ? -0.258 5.018 -0.292 1.00 50.21 42 VAL A O 11
ATOM 17739 N N . ALA A 1 44 ? 1.441 4.761 -1.726 1.00 52.40 43 ALA A N 11
ATOM 17740 C CA . ALA A 1 44 ? 0.722 3.851 -2.609 1.00 41.24 43 ALA A CA 11
ATOM 17741 C C . ALA A 1 44 ? 1.602 2.636 -2.884 1.00 71.44 43 ALA A C 11
ATOM 17742 O O . ALA A 1 44 ? 2.737 2.777 -3.351 1.00 13.12 43 ALA A O 11
ATOM 17749 N N . LEU A 1 45 ? 1.097 1.450 -2.544 1.00 45.10 44 LEU A N 11
ATOM 17750 C CA . LEU A 1 45 ? 1.694 0.182 -2.924 1.00 63.41 44 LEU A CA 11
ATOM 17751 C C . LEU A 1 45 ? 1.409 0.017 -4.406 1.00 74.24 44 LEU A C 11
ATOM 17752 O O . LEU A 1 45 ? 0.246 -0.203 -4.782 1.00 51.13 44 LEU A O 11
ATOM 17768 N N . LYS A 1 46 ? 2.469 0.090 -5.215 1.00 20.14 45 LYS A N 11
ATOM 17769 C CA . LYS A 1 46 ? 2.514 -0.566 -6.517 1.00 61.32 45 LYS A CA 11
ATOM 17770 C C . LYS A 1 46 ? 2.264 -2.067 -6.328 1.00 72.04 45 LYS A C 11
ATOM 17771 O O . LYS A 1 46 ? 2.309 -2.583 -5.204 1.00 45.52 45 LYS A O 11
ATOM 17790 N N . LEU A 1 47 ? 2.052 -2.764 -7.443 1.00 51.01 46 LEU A N 11
ATOM 17791 C CA . LEU A 1 47 ? 1.808 -4.196 -7.480 1.00 32.32 46 LEU A CA 11
ATOM 17792 C C . LEU A 1 47 ? 2.921 -5.033 -6.835 1.00 73.05 46 LEU A C 11
ATOM 17793 O O . LEU A 1 47 ? 3.993 -4.546 -6.468 1.00 11.54 46 LEU A O 11
ATOM 17809 N N . LEU A 1 48 ? 2.626 -6.323 -6.701 1.00 52.21 47 LEU A N 11
ATOM 17810 C CA . LEU A 1 48 ? 3.429 -7.368 -6.088 1.00 73.32 47 LEU A CA 11
ATOM 17811 C C . LEU A 1 48 ? 3.169 -8.672 -6.844 1.00 0.22 47 LEU A C 11
ATOM 17812 O O . LEU A 1 48 ? 2.344 -8.695 -7.759 1.00 1.23 47 LEU A O 11
ATOM 17828 N N . SER A 1 49 ? 3.828 -9.752 -6.429 1.00 61.44 48 SER A N 11
ATOM 17829 C CA . SER A 1 49 ? 3.502 -11.127 -6.799 1.00 42.04 48 SER A CA 11
ATOM 17830 C C . SER A 1 49 ? 3.809 -12.054 -5.605 1.00 63.52 48 SER A C 11
ATOM 17831 O O . SER A 1 49 ? 4.570 -11.632 -4.727 1.00 71.03 48 SER A O 11
ATOM 17839 N N . PRO A 1 50 ? 3.317 -13.309 -5.572 1.00 1.44 49 PRO A N 11
ATOM 17840 C CA . PRO A 1 50 ? 2.264 -13.865 -6.417 1.00 52.22 49 PRO A CA 11
ATOM 17841 C C . PRO A 1 50 ? 0.917 -13.200 -6.125 1.00 65.35 49 PRO A C 11
ATOM 17842 O O . PRO A 1 50 ? 0.708 -12.631 -5.047 1.00 73.43 49 PRO A O 11
ATOM 17853 N N . ASP A 1 51 ? 0.016 -13.265 -7.098 1.00 63.42 50 ASP A N 11
ATOM 17854 C CA . ASP A 1 51 ? -1.120 -12.363 -7.227 1.00 42.41 50 ASP A CA 11
ATOM 17855 C C . ASP A 1 51 ? -2.347 -13.131 -7.745 1.00 63.21 50 ASP A C 11
ATOM 17856 O O . ASP A 1 51 ? -2.385 -14.367 -7.698 1.00 20.24 50 ASP A O 11
ATOM 17865 N N . GLY A 1 52 ? -3.382 -12.422 -8.192 1.00 42.41 51 GLY A N 11
ATOM 17866 C CA . GLY A 1 52 ? -4.627 -12.996 -8.679 1.00 2.11 51 GLY A CA 11
ATOM 17867 C C . GLY A 1 52 ? -5.692 -13.097 -7.587 1.00 4.44 51 GLY A C 11
ATOM 17868 O O . GLY A 1 52 ? -5.450 -12.748 -6.431 1.00 1.23 51 GLY A O 11
ATOM 17872 N N . ASP A 1 53 ? -6.895 -13.533 -7.964 1.00 22.12 52 ASP A N 11
ATOM 17873 C CA . ASP A 1 53 ? -8.130 -13.290 -7.203 1.00 12.10 52 ASP A CA 11
ATOM 17874 C C . ASP A 1 53 ? -8.121 -13.835 -5.766 1.00 51.41 52 ASP A C 11
ATOM 17875 O O . ASP A 1 53 ? -8.758 -13.278 -4.866 1.00 42.43 52 ASP A O 11
ATOM 17884 N N . ASN A 1 54 ? -7.355 -14.900 -5.513 1.00 54.35 53 ASN A N 11
ATOM 17885 C CA . ASN A 1 54 ? -7.178 -15.427 -4.165 1.00 62.32 53 ASN A CA 11
ATOM 17886 C C . ASN A 1 54 ? -6.339 -14.475 -3.320 1.00 41.11 53 ASN A C 11
ATOM 17887 O O . ASN A 1 54 ? -6.755 -14.099 -2.227 1.00 45.30 53 ASN A O 11
ATOM 17898 N N . ALA A 1 55 ? -5.177 -14.062 -3.831 1.00 55.54 54 ALA A N 11
ATOM 17899 C CA . ALA A 1 55 ? -4.306 -13.103 -3.163 1.00 70.41 54 ALA A CA 11
ATOM 17900 C C . ALA A 1 55 ? -5.057 -11.797 -2.906 1.00 55.10 54 ALA A C 11
ATOM 17901 O O . ALA A 1 55 ? -4.891 -11.222 -1.831 1.00 22.14 54 ALA A O 11
ATOM 17908 N N . TRP A 1 56 ? -5.891 -11.361 -3.857 1.00 23.24 55 TRP A N 11
ATOM 17909 C CA . TRP A 1 56 ? -6.816 -10.241 -3.713 1.00 11.51 55 TRP A CA 11
ATOM 17910 C C . TRP A 1 56 ? -7.730 -10.430 -2.514 1.00 33.32 55 TRP A C 11
ATOM 17911 O O . TRP A 1 56 ? -7.746 -9.577 -1.633 1.00 0.23 55 TRP A O 11
ATOM 17932 N N . SER A 1 57 ? -8.467 -11.538 -2.467 1.00 21.21 56 SER A N 11
ATOM 17933 C CA . SER A 1 57 ? -9.348 -11.893 -1.366 1.00 24.35 56 SER A CA 11
ATOM 17934 C C . SER A 1 57 ? -8.571 -11.847 -0.047 1.00 0.41 56 SER A C 11
ATOM 17935 O O . SER A 1 57 ? -9.004 -11.156 0.866 1.00 40.04 56 SER A O 11
ATOM 17943 N N . VAL A 1 58 ? -7.426 -12.515 0.091 1.00 44.53 57 VAL A N 11
ATOM 17944 C CA . VAL A 1 58 ? -6.624 -12.420 1.310 1.00 64.41 57 VAL A CA 11
ATOM 17945 C C . VAL A 1 58 ? -6.306 -10.963 1.672 1.00 34.20 57 VAL A C 11
ATOM 17946 O O . VAL A 1 58 ? -6.683 -10.524 2.765 1.00 41.32 57 VAL A O 11
ATOM 17959 N N . MET A 1 59 ? -5.624 -10.210 0.801 1.00 70.23 58 MET A N 11
ATOM 17960 C CA . MET A 1 59 ? -5.165 -8.879 1.187 1.00 41.33 58 MET A CA 11
ATOM 17961 C C . MET A 1 59 ? -6.356 -7.967 1.488 1.00 51.15 58 MET A C 11
ATOM 17962 O O . MET A 1 59 ? -6.312 -7.263 2.493 1.00 2.02 58 MET A O 11
ATOM 17976 N N . TYR A 1 60 ? -7.422 -8.006 0.676 1.00 75.11 59 TYR A N 11
ATOM 17977 C CA . TYR A 1 60 ? -8.604 -7.164 0.822 1.00 61.35 59 TYR A CA 11
ATOM 17978 C C . TYR A 1 60 ? -9.313 -7.467 2.139 1.00 44.01 59 TYR A C 11
ATOM 17979 O O . TYR A 1 60 ? -9.527 -6.559 2.941 1.00 31.04 59 TYR A O 11
ATOM 17997 N N . LYS A 1 61 ? -9.624 -8.741 2.408 1.00 12.12 60 LYS A N 11
ATOM 17998 C CA . LYS A 1 61 ? -10.330 -9.118 3.627 1.00 21.22 60 LYS A CA 11
ATOM 17999 C C . LYS A 1 61 ? -9.536 -8.672 4.849 1.00 72.12 60 LYS A C 11
ATOM 18000 O O . LYS A 1 61 ? -10.115 -8.146 5.807 1.00 21.42 60 LYS A O 11
ATOM 18019 N N . LEU A 1 62 ? -8.211 -8.844 4.815 1.00 44.13 61 LEU A N 11
ATOM 18020 C CA . LEU A 1 62 ? -7.355 -8.371 5.893 1.00 31.23 61 LEU A CA 11
ATOM 18021 C C . LEU A 1 62 ? -7.390 -6.854 6.004 1.00 75.51 61 LEU A C 11
ATOM 18022 O O . LEU A 1 62 ? -7.509 -6.359 7.116 1.00 44.12 61 LEU A O 11
ATOM 18038 N N . SER A 1 63 ? -7.283 -6.104 4.907 1.00 45.33 62 SER A N 11
ATOM 18039 C CA . SER A 1 63 ? -7.310 -4.642 4.983 1.00 31.31 62 SER A CA 11
ATOM 18040 C C . SER A 1 63 ? -8.620 -4.165 5.619 1.00 44.42 62 SER A C 11
ATOM 18041 O O . SER A 1 63 ? -8.579 -3.383 6.565 1.00 72.21 62 SER A O 11
ATOM 18049 N N . GLN A 1 64 ? -9.766 -4.713 5.206 1.00 41.22 63 GLN A N 11
ATOM 18050 C CA . GLN A 1 64 ? -11.054 -4.430 5.837 1.00 54.32 63 GLN A CA 11
ATOM 18051 C C . GLN A 1 64 ? -10.982 -4.714 7.348 1.00 13.34 63 GLN A C 11
ATOM 18052 O O . GLN A 1 64 ? -11.384 -3.880 8.162 1.00 24.14 63 GLN A O 11
ATOM 18066 N N . ALA A 1 65 ? -10.429 -5.872 7.734 1.00 43.13 64 ALA A N 11
ATOM 18067 C CA . ALA A 1 65 ? -10.290 -6.261 9.135 1.00 72.24 64 ALA A CA 11
ATOM 18068 C C . ALA A 1 65 ? -9.331 -5.361 9.926 1.00 54.33 64 ALA A C 11
ATOM 18069 O O . ALA A 1 65 ? -9.449 -5.315 11.148 1.00 32.25 64 ALA A O 11
ATOM 18076 N N . LEU A 1 66 ? -8.380 -4.681 9.275 1.00 31.21 65 LEU A N 11
ATOM 18077 C CA . LEU A 1 66 ? -7.477 -3.725 9.915 1.00 14.43 65 LEU A CA 11
ATOM 18078 C C . LEU A 1 66 ? -8.142 -2.353 10.034 1.00 53.15 65 LEU A C 11
ATOM 18079 O O . LEU A 1 66 ? -7.941 -1.672 11.048 1.00 2.32 65 LEU A O 11
ATOM 18095 N N . SER A 1 67 ? -8.925 -1.959 9.025 1.00 30.13 66 SER A N 11
ATOM 18096 C CA . SER A 1 67 ? -9.695 -0.721 8.989 1.00 4.12 66 SER A CA 11
ATOM 18097 C C . SER A 1 67 ? -10.671 -0.690 10.163 1.00 21.33 66 SER A C 11
ATOM 18098 O O . SER A 1 67 ? -10.785 0.325 10.854 1.00 51.54 66 SER A O 11
ATOM 18106 N N . ASP A 1 68 ? -11.283 -1.843 10.441 1.00 45.44 67 ASP A N 11
ATOM 18107 C CA . ASP A 1 68 ? -12.177 -2.094 11.570 1.00 54.45 67 ASP A CA 11
ATOM 18108 C C . ASP A 1 68 ? -11.552 -1.784 12.936 1.00 52.14 67 ASP A C 11
ATOM 18109 O O . ASP A 1 68 ? -12.260 -1.691 13.940 1.00 32.21 67 ASP A O 11
ATOM 18118 N N . ILE A 1 69 ? -10.224 -1.645 13.000 1.00 32.44 68 ILE A N 11
ATOM 18119 C CA . ILE A 1 69 ? -9.491 -1.323 14.202 1.00 20.34 68 ILE A CA 11
ATOM 18120 C C . ILE A 1 69 ? -9.190 0.175 14.163 1.00 34.04 68 ILE A C 11
ATOM 18121 O O . ILE A 1 69 ? -9.897 0.939 14.816 1.00 75.53 68 ILE A O 11
ATOM 18137 N N . GLU A 1 70 ? -8.220 0.616 13.359 1.00 24.32 69 GLU A N 11
ATOM 18138 C CA . GLU A 1 70 ? -7.754 2.006 13.305 1.00 13.14 69 GLU A CA 11
ATOM 18139 C C . GLU A 1 70 ? -7.019 2.318 11.990 1.00 51.41 69 GLU A C 11
ATOM 18140 O O . GLU A 1 70 ? -6.333 3.339 11.905 1.00 53.01 69 GLU A O 11
ATOM 18152 N N . VAL A 1 71 ? -7.124 1.454 10.969 1.00 64.42 70 VAL A N 11
ATOM 18153 C CA . VAL A 1 71 ? -6.157 1.426 9.870 1.00 14.23 70 VAL A CA 11
ATOM 18154 C C . VAL A 1 71 ? -6.870 1.560 8.519 1.00 5.32 70 VAL A C 11
ATOM 18155 O O . VAL A 1 71 ? -7.041 0.557 7.827 1.00 0.12 70 VAL A O 11
ATOM 18168 N N . PRO A 1 72 ? -7.289 2.763 8.098 1.00 41.21 71 PRO A N 11
ATOM 18169 C CA . PRO A 1 72 ? -7.923 2.932 6.803 1.00 51.34 71 PRO A CA 11
ATOM 18170 C C . PRO A 1 72 ? -6.942 2.564 5.683 1.00 2.42 71 PRO A C 11
ATOM 18171 O O . PRO A 1 72 ? -5.903 3.213 5.505 1.00 62.01 71 PRO A O 11
ATOM 18182 N N . CYS A 1 73 ? -7.269 1.521 4.923 1.00 0.23 72 CYS A N 11
ATOM 18183 C CA . CYS A 1 73 ? -6.559 1.029 3.748 1.00 2.01 72 CYS A CA 11
ATOM 18184 C C . CYS A 1 73 ? -7.505 0.998 2.551 1.00 23.24 72 CYS A C 11
ATOM 18185 O O . CYS A 1 73 ? -8.607 0.451 2.627 1.00 22.44 72 CYS A O 11
ATOM 18193 N N . SER A 1 74 ? -7.070 1.607 1.450 1.00 71.21 73 SER A N 11
ATOM 18194 C CA . SER A 1 74 ? -7.778 1.621 0.181 1.00 71.12 73 SER A CA 11
ATOM 18195 C C . SER A 1 74 ? -7.216 0.511 -0.701 1.00 24.45 73 SER A C 11
ATOM 18196 O O . SER A 1 74 ? -5.998 0.319 -0.751 1.00 23.12 73 SER A O 11
ATOM 18204 N N . VAL A 1 75 ? -8.093 -0.193 -1.413 1.00 73.00 74 VAL A N 11
ATOM 18205 C CA . VAL A 1 75 ? -7.788 -1.387 -2.188 1.00 42.33 74 VAL A CA 11
ATOM 18206 C C . VAL A 1 75 ? -8.454 -1.214 -3.555 1.00 64.21 74 VAL A C 11
ATOM 18207 O O . VAL A 1 75 ? -9.689 -1.226 -3.623 1.00 2.42 74 VAL A O 11
ATOM 18220 N N . LEU A 1 76 ? -7.687 -0.937 -4.621 1.00 44.43 75 LEU A N 11
ATOM 18221 C CA . LEU A 1 76 ? -8.243 -0.730 -5.967 1.00 41.01 75 LEU A CA 11
ATOM 18222 C C . LEU A 1 76 ? -7.285 -1.320 -7.002 1.00 24.12 75 LEU A C 11
ATOM 18223 O O . LEU A 1 76 ? -6.155 -1.667 -6.665 1.00 33.22 75 LEU A O 11
ATOM 18239 N N . GLU A 1 77 ? -7.697 -1.422 -8.262 1.00 35.20 76 GLU A N 11
ATOM 18240 C CA . GLU A 1 77 ? -6.857 -1.887 -9.363 1.00 22.45 76 GLU A CA 11
ATOM 18241 C C . GLU A 1 77 ? -6.766 -0.802 -10.434 1.00 61.51 76 GLU A C 11
ATOM 18242 O O . GLU A 1 77 ? -7.615 0.088 -10.521 1.00 64.02 76 GLU A O 11
ATOM 18254 N N . CYS A 1 78 ? -5.758 -0.903 -11.290 1.00 71.32 77 CYS A N 11
ATOM 18255 C CA . CYS A 1 78 ? -5.625 -0.215 -12.568 1.00 34.34 77 CYS A CA 11
ATOM 18256 C C . CYS A 1 78 ? -4.991 -1.226 -13.518 1.00 1.51 77 CYS A C 11
ATOM 18257 O O . CYS A 1 78 ? -4.429 -2.194 -13.036 1.00 63.40 77 CYS A O 11
ATOM 18265 N N . GLU A 1 79 ? -5.018 -1.003 -14.832 1.00 32.23 78 GLU A N 11
ATOM 18266 C CA . GLU A 1 79 ? -4.136 -1.573 -15.864 1.00 0.13 78 GLU A CA 11
ATOM 18267 C C . GLU A 1 79 ? -3.848 -3.094 -15.860 1.00 14.52 78 GLU A C 11
ATOM 18268 O O . GLU A 1 79 ? -3.028 -3.568 -16.641 1.00 41.54 78 GLU A O 11
ATOM 18280 N N . GLY A 1 80 ? -4.602 -3.866 -15.098 1.00 44.51 79 GLY A N 11
ATOM 18281 C CA . GLY A 1 80 ? -4.450 -5.299 -14.913 1.00 64.13 79 GLY A CA 11
ATOM 18282 C C . GLY A 1 80 ? -3.636 -5.688 -13.671 1.00 34.43 79 GLY A C 11
ATOM 18283 O O . GLY A 1 80 ? -3.220 -6.848 -13.589 1.00 33.41 79 GLY A O 11
ATOM 18287 N N . GLU A 1 81 ? -3.393 -4.778 -12.718 1.00 52.22 80 GLU A N 11
ATOM 18288 C CA . GLU A 1 81 ? -2.534 -4.996 -11.550 1.00 41.12 80 GLU A CA 11
ATOM 18289 C C . GLU A 1 81 ? -3.204 -4.441 -10.272 1.00 14.04 80 GLU A C 11
ATOM 18290 O O . GLU A 1 81 ? -4.110 -3.603 -10.379 1.00 21.52 80 GLU A O 11
ATOM 18302 N N . PRO A 1 82 ? -2.800 -4.890 -9.068 1.00 72.20 81 PRO A N 11
ATOM 18303 C CA . PRO A 1 82 ? -3.274 -4.342 -7.798 1.00 50.31 81 PRO A CA 11
ATOM 18304 C C . PRO A 1 82 ? -2.595 -3.021 -7.415 1.00 35.30 81 PRO A C 11
ATOM 18305 O O . PRO A 1 82 ? -1.415 -2.803 -7.708 1.00 63.02 81 PRO A O 11
ATOM 18316 N N . CYS A 1 83 ? -3.321 -2.195 -6.651 1.00 31.54 82 CYS A N 11
ATOM 18317 C CA . CYS A 1 83 ? -2.841 -0.984 -6.002 1.00 22.23 82 CYS A CA 11
ATOM 18318 C C . CYS A 1 83 ? -3.409 -0.920 -4.573 1.00 71.41 82 CYS A C 11
ATOM 18319 O O . CYS A 1 83 ? -4.621 -1.107 -4.370 1.00 3.01 82 CYS A O 11
ATOM 18327 N N . LEU A 1 84 ? -2.553 -0.636 -3.581 1.00 11.31 83 LEU A N 11
ATOM 18328 C CA . LEU A 1 84 ? -2.978 -0.556 -2.176 1.00 2.44 83 LEU A CA 11
ATOM 18329 C C . LEU A 1 84 ? -2.549 0.779 -1.554 1.00 75.42 83 LEU A C 11
ATOM 18330 O O . LEU A 1 84 ? -1.372 1.007 -1.283 1.00 24.33 83 LEU A O 11
ATOM 18346 N N . PHE A 1 85 ? -3.499 1.676 -1.319 1.00 12.21 84 PHE A N 11
ATOM 18347 C CA . PHE A 1 85 ? -3.236 3.053 -0.917 1.00 20.51 84 PHE A CA 11
ATOM 18348 C C . PHE A 1 85 ? -3.345 3.149 0.603 1.00 73.43 84 PHE A C 11
ATOM 18349 O O . PHE A 1 85 ? -4.431 2.981 1.177 1.00 24.52 84 PHE A O 11
ATOM 18366 N N . VAL A 1 86 ? -2.220 3.346 1.278 1.00 61.11 85 VAL A N 11
ATOM 18367 C CA . VAL A 1 86 ? -2.115 3.363 2.738 1.00 73.34 85 VAL A CA 11
ATOM 18368 C C . VAL A 1 86 ? -1.714 4.777 3.180 1.00 14.35 85 VAL A C 11
ATOM 18369 O O . VAL A 1 86 ? -1.561 5.662 2.336 1.00 71.34 85 VAL A O 11
ATOM 18382 N N . ASN A 1 87 ? -1.579 5.022 4.492 1.00 45.14 86 ASN A N 11
ATOM 18383 C CA . ASN A 1 87 ? -1.278 6.365 4.969 1.00 1.51 86 ASN A CA 11
ATOM 18384 C C . ASN A 1 87 ? 0.200 6.634 4.773 1.00 73.43 86 ASN A C 11
ATOM 18385 O O . ASN A 1 87 ? 0.655 7.080 3.736 1.00 4.54 86 ASN A O 11
ATOM 18396 N N . ARG A 1 88 ? 0.988 6.239 5.750 1.00 54.32 87 ARG A N 11
ATOM 18397 C CA . ARG A 1 88 ? 2.425 6.479 5.727 1.00 62.20 87 ARG A CA 11
ATOM 18398 C C . ARG A 1 88 ? 3.119 5.244 6.277 1.00 1.22 87 ARG A C 11
ATOM 18399 O O . ARG A 1 88 ? 3.543 4.370 5.527 1.00 62.54 87 ARG A O 11
ATOM 18420 N N . GLN A 1 89 ? 3.106 5.144 7.597 1.00 3.23 88 GLN A N 11
ATOM 18421 C CA . GLN A 1 89 ? 3.649 4.048 8.393 1.00 74.40 88 GLN A CA 11
ATOM 18422 C C . GLN A 1 89 ? 2.963 2.714 8.076 1.00 22.54 88 GLN A C 11
ATOM 18423 O O . GLN A 1 89 ? 3.534 1.644 8.303 1.00 22.40 88 GLN A O 11
ATOM 18437 N N . ASP A 1 90 ? 1.739 2.781 7.547 1.00 10.44 89 ASP A N 11
ATOM 18438 C CA . ASP A 1 90 ? 0.930 1.615 7.234 1.00 61.34 89 ASP A CA 11
ATOM 18439 C C . ASP A 1 90 ? 1.469 0.800 6.065 1.00 42.41 89 ASP A C 11
ATOM 18440 O O . ASP A 1 90 ? 1.097 -0.360 5.952 1.00 11.03 89 ASP A O 11
ATOM 18449 N N . GLU A 1 91 ? 2.390 1.319 5.239 1.00 24.11 90 GLU A N 11
ATOM 18450 C CA . GLU A 1 91 ? 3.070 0.425 4.302 1.00 55.54 90 GLU A CA 11
ATOM 18451 C C . GLU A 1 91 ? 3.846 -0.605 5.117 1.00 34.21 90 GLU A C 11
ATOM 18452 O O . GLU A 1 91 ? 3.583 -1.801 5.005 1.00 0.43 90 GLU A O 11
ATOM 18464 N N . PHE A 1 92 ? 4.778 -0.129 5.943 1.00 42.43 91 PHE A N 11
ATOM 18465 C CA . PHE A 1 92 ? 5.740 -0.950 6.659 1.00 23.42 91 PHE A CA 11
ATOM 18466 C C . PHE A 1 92 ? 5.027 -1.909 7.617 1.00 50.34 91 PHE A C 11
ATOM 18467 O O . PHE A 1 92 ? 5.285 -3.113 7.632 1.00 44.23 91 PHE A O 11
ATOM 18484 N N . ALA A 1 93 ? 4.083 -1.359 8.378 1.00 44.22 92 ALA A N 11
ATOM 18485 C CA . ALA A 1 93 ? 3.231 -2.106 9.292 1.00 4.25 92 ALA A CA 11
ATOM 18486 C C . ALA A 1 93 ? 2.473 -3.197 8.535 1.00 22.54 92 ALA A C 11
ATOM 18487 O O . ALA A 1 93 ? 2.699 -4.375 8.806 1.00 11.32 92 ALA A O 11
ATOM 18494 N N . ALA A 1 94 ? 1.605 -2.825 7.582 1.00 12.12 93 ALA A N 11
ATOM 18495 C CA . ALA A 1 94 ? 0.739 -3.768 6.884 1.00 32.34 93 ALA A CA 11
ATOM 18496 C C . ALA A 1 94 ? 1.576 -4.859 6.217 1.00 14.31 93 ALA A C 11
ATOM 18497 O O . ALA A 1 94 ? 1.179 -6.021 6.267 1.00 25.11 93 ALA A O 11
ATOM 18504 N N . THR A 1 95 ? 2.733 -4.535 5.625 1.00 40.44 94 THR A N 11
ATOM 18505 C CA . THR A 1 95 ? 3.521 -5.574 4.977 1.00 33.22 94 THR A CA 11
ATOM 18506 C C . THR A 1 95 ? 4.070 -6.530 6.044 1.00 13.13 94 THR A C 11
ATOM 18507 O O . THR A 1 95 ? 3.960 -7.741 5.859 1.00 71.24 94 THR A O 11
ATOM 18518 N N . CYS A 1 96 ? 4.540 -6.025 7.195 1.00 73.42 95 CYS A N 11
ATOM 18519 C CA . CYS A 1 96 ? 4.999 -6.855 8.306 1.00 14.52 95 CYS A CA 11
ATOM 18520 C C . CYS A 1 96 ? 3.924 -7.873 8.707 1.00 21.13 95 CYS A C 11
ATOM 18521 O O . CYS A 1 96 ? 4.208 -9.074 8.766 1.00 51.11 95 CYS A O 11
ATOM 18529 N N . ARG A 1 97 ? 2.701 -7.408 8.996 1.00 74.21 96 ARG A N 11
ATOM 18530 C CA . ARG A 1 97 ? 1.629 -8.304 9.447 1.00 54.33 96 ARG A CA 11
ATOM 18531 C C . ARG A 1 97 ? 1.190 -9.275 8.346 1.00 70.14 96 ARG A C 11
ATOM 18532 O O . ARG A 1 97 ? 0.983 -10.454 8.631 1.00 72.23 96 ARG A O 11
ATOM 18553 N N . LEU A 1 98 ? 1.055 -8.827 7.093 1.00 33.03 97 LEU A N 11
ATOM 18554 C CA . LEU A 1 98 ? 0.626 -9.684 5.983 1.00 51.02 97 LEU A CA 11
ATOM 18555 C C . LEU A 1 98 ? 1.666 -10.773 5.717 1.00 21.42 97 LEU A C 11
ATOM 18556 O O . LEU A 1 98 ? 1.312 -11.942 5.551 1.00 12.22 97 LEU A O 11
ATOM 18572 N N . LYS A 1 99 ? 2.953 -10.423 5.733 1.00 54.51 98 LYS A N 11
ATOM 18573 C CA . LYS A 1 99 ? 4.029 -11.398 5.597 1.00 55.11 98 LYS A CA 11
ATOM 18574 C C . LYS A 1 99 ? 3.970 -12.414 6.724 1.00 75.44 98 LYS A C 11
ATOM 18575 O O . LYS A 1 99 ? 4.170 -13.597 6.468 1.00 44.10 98 LYS A O 11
ATOM 18594 N N . ASN A 1 100 ? 3.627 -11.990 7.941 1.00 31.15 99 ASN A N 11
ATOM 18595 C CA . ASN A 1 100 ? 3.412 -12.924 9.043 1.00 61.10 99 ASN A CA 11
ATOM 18596 C C . ASN A 1 100 ? 2.187 -13.826 8.843 1.00 10.13 99 ASN A C 11
ATOM 18597 O O . ASN A 1 100 ? 2.171 -14.935 9.375 1.00 31.43 99 ASN A O 11
ATOM 18608 N N . PHE A 1 101 ? 1.173 -13.408 8.076 1.00 40.15 100 PHE A N 11
ATOM 18609 C CA . PHE A 1 101 ? 0.099 -14.299 7.623 1.00 41.52 100 PHE A CA 11
ATOM 18610 C C . PHE A 1 101 ? 0.606 -15.333 6.610 1.00 54.41 100 PHE A C 11
ATOM 18611 O O . PHE A 1 101 ? -0.046 -16.358 6.423 1.00 21.34 100 PHE A O 11
ATOM 18628 N N . GLY A 1 102 ? 1.740 -15.073 5.958 1.00 72.34 101 GLY A N 11
ATOM 18629 C CA . GLY A 1 102 ? 2.369 -15.930 4.966 1.00 32.22 101 GLY A CA 11
ATOM 18630 C C . GLY A 1 102 ? 2.404 -15.283 3.581 1.00 2.10 101 GLY A C 11
ATOM 18631 O O . GLY A 1 102 ? 3.144 -15.756 2.712 1.00 72.44 101 GLY A O 11
ATOM 18635 N N . VAL A 1 103 ? 1.639 -14.215 3.341 1.00 51.02 102 VAL A N 11
ATOM 18636 C CA . VAL A 1 103 ? 1.523 -13.573 2.035 1.00 1.54 102 VAL A CA 11
ATOM 18637 C C . VAL A 1 103 ? 2.474 -12.380 1.971 1.00 20.35 102 VAL A C 11
ATOM 18638 O O . VAL A 1 103 ? 2.279 -11.357 2.630 1.00 61.12 102 VAL A O 11
ATOM 18651 N N . ALA A 1 104 ? 3.554 -12.533 1.207 1.00 13.11 103 ALA A N 11
ATOM 18652 C CA . ALA A 1 104 ? 4.416 -11.426 0.853 1.00 30.54 103 ALA A CA 11
ATOM 18653 C C . ALA A 1 104 ? 3.667 -10.515 -0.113 1.00 64.30 103 ALA A C 11
ATOM 18654 O O . ALA A 1 104 ? 3.608 -10.801 -1.308 1.00 22.32 103 ALA A O 11
ATOM 18661 N N . ILE A 1 105 ? 3.106 -9.430 0.413 1.00 22.24 104 ILE A N 11
ATOM 18662 C CA . ILE A 1 105 ? 2.730 -8.265 -0.370 1.00 44.24 104 ILE A CA 11
ATOM 18663 C C . ILE A 1 105 ? 3.741 -7.149 -0.079 1.00 65.10 104 ILE A C 11
ATOM 18664 O O . ILE A 1 105 ? 4.373 -7.150 0.977 1.00 31.15 104 ILE A O 11
ATOM 18680 N N . ALA A 1 106 ? 3.853 -6.171 -0.977 1.00 54.41 105 ALA A N 11
ATOM 18681 C CA . ALA A 1 106 ? 4.720 -4.997 -0.888 1.00 41.14 105 ALA A CA 11
ATOM 18682 C C . ALA A 1 106 ? 6.222 -5.267 -0.713 1.00 23.21 105 ALA A C 11
ATOM 18683 O O . ALA A 1 106 ? 6.696 -6.381 -0.471 1.00 14.33 105 ALA A O 11
ATOM 18690 N N . GLU A 1 107 ? 6.963 -4.167 -0.799 1.00 23.31 106 GLU A N 11
ATOM 18691 C CA . GLU A 1 107 ? 8.368 -4.023 -0.473 1.00 2.31 106 GLU A CA 11
ATOM 18692 C C . GLU A 1 107 ? 8.658 -4.410 0.987 1.00 41.25 106 GLU A C 11
ATOM 18693 O O . GLU A 1 107 ? 7.742 -4.518 1.809 1.00 64.50 106 GLU A O 11
ATOM 18705 N N . PRO A 1 108 ? 9.934 -4.616 1.340 1.00 72.44 107 PRO A N 11
ATOM 18706 C CA . PRO A 1 108 ? 10.382 -4.624 2.721 1.00 74.05 107 PRO A CA 11
ATOM 18707 C C . PRO A 1 108 ? 10.483 -3.191 3.262 1.00 13.44 107 PRO A C 11
ATOM 18708 O O . PRO A 1 108 ? 10.429 -2.214 2.516 1.00 13.43 107 PRO A O 11
ATOM 18719 N N . PHE A 1 109 ? 10.703 -3.072 4.572 1.00 64.52 108 PHE A N 11
ATOM 18720 C CA . PHE A 1 109 ? 10.938 -1.817 5.286 1.00 54.12 108 PHE A CA 11
ATOM 18721 C C . PHE A 1 109 ? 12.404 -1.731 5.734 1.00 12.23 108 PHE A C 11
ATOM 18722 O O . PHE A 1 109 ? 12.671 -1.373 6.879 1.00 63.31 108 PHE A O 11
ATOM 18739 N N . SER A 1 110 ? 13.354 -2.185 4.911 1.00 54.51 109 SER A N 11
ATOM 18740 C CA . SER A 1 110 ? 14.760 -2.252 5.281 1.00 63.22 109 SER A CA 11
ATOM 18741 C C . SER A 1 110 ? 15.430 -0.870 5.180 1.00 21.34 109 SER A C 11
ATOM 18742 O O . SER A 1 110 ? 14.766 0.158 5.038 1.00 3.23 109 SER A O 11
ATOM 18750 N N . ASN A 1 111 ? 16.765 -0.864 5.248 1.00 64.00 110 ASN A N 11
ATOM 18751 C CA . ASN A 1 111 ? 17.629 0.227 4.799 1.00 60.00 110 ASN A CA 11
ATOM 18752 C C . ASN A 1 111 ? 17.408 0.488 3.291 1.00 62.21 110 ASN A C 11
ATOM 18753 O O . ASN A 1 111 ? 16.508 -0.085 2.677 1.00 44.00 110 ASN A O 11
ATOM 18764 N N . TYR A 1 112 ? 18.240 1.326 2.685 1.00 24.44 111 TYR A N 11
ATOM 18765 C CA . TYR A 1 112 ? 18.235 1.810 1.308 1.00 5.14 111 TYR A CA 11
ATOM 187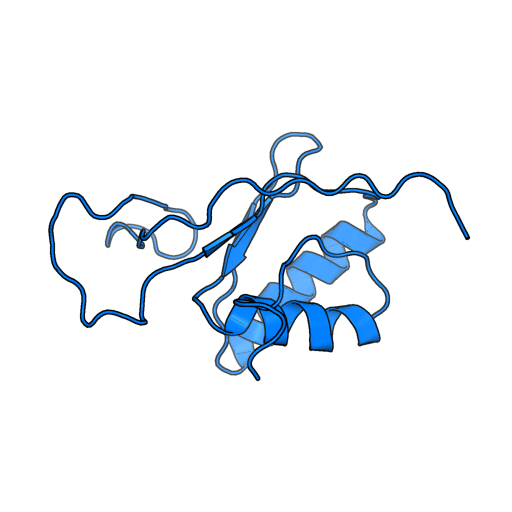66 C C . TYR A 1 112 ? 18.505 0.713 0.261 1.00 74.04 111 TYR A C 11
ATOM 18767 O O . TYR A 1 112 ? 19.521 0.737 -0.432 1.00 33.12 111 TYR A O 11
ATOM 18785 N N . ASN A 1 113 ? 17.590 -0.245 0.115 1.00 53.43 112 ASN A N 11
ATOM 18786 C CA . ASN A 1 113 ? 17.683 -1.387 -0.802 1.00 15.00 112 ASN A CA 11
ATOM 18787 C C . ASN A 1 113 ? 18.960 -2.195 -0.512 1.00 22.31 112 ASN A C 11
ATOM 18788 O O . ASN A 1 113 ? 19.911 -2.159 -1.288 1.00 1.41 112 ASN A O 11
ATOM 18799 N N . PRO A 1 114 ? 19.036 -2.911 0.625 1.00 64.00 113 PRO A N 11
ATOM 18800 C CA . PRO A 1 114 ? 20.257 -3.595 1.083 1.00 72.22 113 PRO A CA 11
ATOM 18801 C C . PRO A 1 114 ? 20.618 -4.872 0.309 1.00 22.43 113 PRO A C 11
ATOM 18802 O O . PRO A 1 114 ? 21.650 -5.499 0.567 1.00 71.02 113 PRO A O 11
ATOM 18813 N N . PHE A 1 115 ? 19.672 -5.364 -0.480 1.00 42.11 114 PHE A N 11
ATOM 18814 C CA . PHE A 1 115 ? 19.732 -6.597 -1.242 1.00 33.32 114 PHE A CA 11
ATOM 18815 C C . PHE A 1 115 ? 20.644 -6.457 -2.466 1.00 21.11 114 PHE A C 11
ATOM 18816 O O . PHE A 1 115 ? 21.621 -5.671 -2.417 1.00 55.41 114 PHE A O 11
ATOM 18833 N N . THR A 1 3 ? 15.385 -21.993 -2.918 1.00 75.14 2 THR A N 12
ATOM 18834 C CA . THR A 1 3 ? 15.127 -21.681 -4.322 1.00 75.21 2 THR A CA 12
ATOM 18835 C C . THR A 1 3 ? 14.254 -20.421 -4.405 1.00 32.41 2 THR A C 12
ATOM 18836 O O . THR A 1 3 ? 13.582 -20.053 -3.437 1.00 2.25 2 THR A O 12
ATOM 18847 N N . SER A 1 4 ? 14.311 -19.705 -5.530 1.00 21.32 3 SER A N 12
ATOM 18848 C CA . SER A 1 4 ? 13.670 -18.406 -5.668 1.00 50.01 3 SER A CA 12
ATOM 18849 C C . SER A 1 4 ? 12.148 -18.537 -5.716 1.00 41.15 3 SER A C 12
ATOM 18850 O O . SER A 1 4 ? 11.614 -19.604 -6.045 1.00 44.24 3 SER A O 12
ATOM 18858 N N . LEU A 1 5 ? 11.456 -17.425 -5.462 1.00 72.42 4 LEU A N 12
ATOM 18859 C CA . LEU A 1 5 ? 10.013 -17.359 -5.226 1.00 43.22 4 LEU A CA 12
ATOM 18860 C C . LEU A 1 5 ? 9.387 -16.214 -6.040 1.00 34.11 4 LEU A C 12
ATOM 18861 O O . LEU A 1 5 ? 8.249 -15.827 -5.803 1.00 42.12 4 LEU A O 12
ATOM 18877 N N . GLN A 1 6 ? 10.147 -15.700 -7.013 1.00 64.41 5 GLN A N 12
ATOM 18878 C CA . GLN A 1 6 ? 9.783 -14.719 -8.025 1.00 11.13 5 GLN A CA 12
ATOM 18879 C C . GLN A 1 6 ? 9.062 -13.485 -7.469 1.00 64.12 5 GLN A C 12
ATOM 18880 O O . GLN A 1 6 ? 7.847 -13.347 -7.551 1.00 55.22 5 GLN A O 12
ATOM 18894 N N . LEU A 1 7 ? 9.861 -12.570 -6.930 1.00 52.54 6 LEU A N 12
ATOM 18895 C CA . LEU A 1 7 ? 9.432 -11.348 -6.255 1.00 55.25 6 LEU A CA 12
ATOM 18896 C C . LEU A 1 7 ? 10.207 -10.105 -6.713 1.00 51.12 6 LEU A C 12
ATOM 18897 O O . LEU A 1 7 ? 10.605 -9.266 -5.906 1.00 2.10 6 LEU A O 12
ATOM 18913 N N . SER A 1 8 ? 10.414 -9.963 -8.022 1.00 23.44 7 SER A N 12
ATOM 18914 C CA . SER A 1 8 ? 11.130 -8.841 -8.626 1.00 72.43 7 SER A CA 12
ATOM 18915 C C . SER A 1 8 ? 10.306 -7.540 -8.621 1.00 52.54 7 SER A C 12
ATOM 18916 O O . SER A 1 8 ? 9.911 -7.034 -9.681 1.00 3.53 7 SER A O 12
ATOM 18924 N N . ILE A 1 9 ? 10.029 -6.993 -7.436 1.00 10.03 8 ILE A N 12
ATOM 18925 C CA . ILE A 1 9 ? 9.167 -5.824 -7.299 1.00 61.44 8 ILE A CA 12
ATOM 18926 C C . ILE A 1 9 ? 9.986 -4.572 -7.683 1.00 62.15 8 ILE A C 12
ATOM 18927 O O . ILE A 1 9 ? 11.218 -4.584 -7.676 1.00 24.34 8 ILE A O 12
ATOM 18943 N N . VAL A 1 10 ? 9.300 -3.465 -7.966 1.00 74.25 9 VAL A N 12
ATOM 18944 C CA . VAL A 1 10 ? 9.850 -2.264 -8.595 1.00 4.25 9 VAL A CA 12
ATOM 18945 C C . VAL A 1 10 ? 10.208 -1.208 -7.527 1.00 42.42 9 VAL A C 12
ATOM 18946 O O . VAL A 1 10 ? 9.810 -1.338 -6.367 1.00 32.04 9 VAL A O 12
ATOM 18959 N N . HIS A 1 11 ? 10.934 -0.150 -7.921 1.00 12.25 10 HIS A N 12
ATOM 18960 C CA . HIS A 1 11 ? 11.157 1.056 -7.116 1.00 65.41 10 HIS A CA 12
ATOM 18961 C C . HIS A 1 11 ? 9.889 1.908 -7.049 1.00 71.22 10 HIS A C 12
ATOM 18962 O O . HIS A 1 11 ? 9.450 2.318 -5.975 1.00 72.30 10 HIS A O 12
ATOM 18976 N N . ARG A 1 12 ? 9.310 2.197 -8.222 1.00 20.30 11 ARG A N 12
ATOM 18977 C CA . ARG A 1 12 ? 8.136 3.043 -8.415 1.00 43.33 11 ARG A CA 12
ATOM 18978 C C . ARG A 1 12 ? 8.311 4.431 -7.793 1.00 54.02 11 ARG A C 12
ATOM 18979 O O . ARG A 1 12 ? 9.442 4.866 -7.553 1.00 43.12 11 ARG A O 12
ATOM 19000 N N . LEU A 1 13 ? 7.215 5.179 -7.642 1.00 15.24 12 LEU A N 12
ATOM 19001 C CA . LEU A 1 13 ? 7.202 6.515 -7.064 1.00 42.31 12 LEU A CA 12
ATOM 19002 C C . LEU A 1 13 ? 5.779 6.885 -6.625 1.00 41.11 12 LEU A C 12
ATOM 19003 O O . LEU A 1 13 ? 5.024 7.392 -7.457 1.00 13.13 12 LEU A O 12
ATOM 19019 N N . PRO A 1 14 ? 5.332 6.554 -5.404 1.00 54.33 13 PRO A N 12
ATOM 19020 C CA . PRO A 1 14 ? 3.977 6.873 -4.956 1.00 71.55 13 PRO A CA 12
ATOM 19021 C C . PRO A 1 14 ? 3.753 8.390 -4.916 1.00 40.14 13 PRO A C 12
ATOM 19022 O O . PRO A 1 14 ? 2.685 8.866 -5.311 1.00 15.02 13 PRO A O 12
ATOM 19033 N N . GLN A 1 15 ? 4.790 9.132 -4.504 1.00 10.31 14 GLN A N 12
ATOM 19034 C CA . GLN A 1 15 ? 4.790 10.555 -4.212 1.00 50.20 14 GLN A CA 12
ATOM 19035 C C . GLN A 1 15 ? 3.888 10.865 -3.000 1.00 51.10 14 GLN A C 12
ATOM 19036 O O . GLN A 1 15 ? 3.579 9.969 -2.206 1.00 50.41 14 GLN A O 12
ATOM 19050 N N . ASN A 1 16 ? 3.571 12.139 -2.761 1.00 2.30 15 ASN A N 12
ATOM 19051 C CA . ASN A 1 16 ? 2.974 12.626 -1.517 1.00 33.32 15 ASN A CA 12
ATOM 19052 C C . ASN A 1 16 ? 1.601 13.189 -1.855 1.00 1.53 15 ASN A C 12
ATOM 19053 O O . ASN A 1 16 ? 1.503 14.307 -2.372 1.00 23.34 15 ASN A O 12
ATOM 19064 N N . TYR A 1 17 ? 0.536 12.426 -1.615 1.00 42.01 16 TYR A N 12
ATOM 19065 C CA . TYR A 1 17 ? -0.794 12.763 -2.113 1.00 32.13 16 TYR A CA 12
ATOM 19066 C C . TYR A 1 17 ? -1.822 12.533 -0.997 1.00 70.53 16 TYR A C 12
ATOM 19067 O O . TYR A 1 17 ? -1.464 12.090 0.093 1.00 64.33 16 TYR A O 12
ATOM 19085 N N . ARG A 1 18 ? -3.090 12.881 -1.230 1.00 62.43 17 ARG A N 12
ATOM 19086 C CA . ARG A 1 18 ? -4.170 12.838 -0.247 1.00 55.23 17 ARG A CA 12
ATOM 19087 C C . ARG A 1 18 ? -5.535 12.720 -0.941 1.00 60.44 17 ARG A C 12
ATOM 19088 O O . ARG A 1 18 ? -5.595 12.501 -2.153 1.00 52.41 17 ARG A O 12
ATOM 19109 N N . TRP A 1 19 ? -6.639 12.821 -0.193 1.00 41.04 18 TRP A N 12
ATOM 19110 C CA . TRP A 1 19 ? -7.987 12.880 -0.760 1.00 2.33 18 TRP A CA 12
ATOM 19111 C C . TRP A 1 19 ? -8.263 14.297 -1.283 1.00 5.03 18 TRP A C 12
ATOM 19112 O O . TRP A 1 19 ? -7.848 15.273 -0.656 1.00 12.52 18 TRP A O 12
ATOM 19133 N N . SER A 1 20 ? -9.047 14.431 -2.356 1.00 71.22 19 SER A N 12
ATOM 19134 C CA . SER A 1 20 ? -9.375 15.711 -2.997 1.00 1.22 19 SER A CA 12
ATOM 19135 C C . SER A 1 20 ? -10.588 16.407 -2.346 1.00 72.20 19 SER A C 12
ATOM 19136 O O . SER A 1 20 ? -11.299 17.150 -3.008 1.00 24.52 19 SER A O 12
ATOM 19144 N N . ALA A 1 21 ? -10.888 16.132 -1.073 1.00 13.11 20 ALA A N 12
ATOM 19145 C CA . ALA A 1 21 ? -11.977 16.754 -0.308 1.00 12.32 20 ALA A CA 12
ATOM 19146 C C . ALA A 1 21 ? -13.390 16.598 -0.913 1.00 64.13 20 ALA A C 12
ATOM 19147 O O . ALA A 1 21 ? -14.317 17.275 -0.460 1.00 71.13 20 ALA A O 12
ATOM 19154 N N . GLY A 1 22 ? -13.591 15.697 -1.881 1.00 2.44 21 GLY A N 12
ATOM 19155 C CA . GLY A 1 22 ? -14.828 15.570 -2.638 1.00 33.02 21 GLY A CA 12
ATOM 19156 C C . GLY A 1 22 ? -15.529 14.254 -2.341 1.00 21.40 21 GLY A C 12
ATOM 19157 O O . GLY A 1 22 ? -16.742 14.243 -2.147 1.00 51.10 21 GLY A O 12
ATOM 19161 N N . PHE A 1 23 ? -14.773 13.148 -2.319 1.00 43.54 22 PHE A N 12
ATOM 19162 C CA . PHE A 1 23 ? -15.337 11.792 -2.335 1.00 52.34 22 PHE A CA 12
ATOM 19163 C C . PHE A 1 23 ? -14.733 10.845 -1.293 1.00 2.31 22 PHE A C 12
ATOM 19164 O O . PHE A 1 23 ? -15.305 9.795 -1.022 1.00 64.45 22 PHE A O 12
ATOM 19181 N N . ALA A 1 24 ? -13.517 11.135 -0.818 1.00 2.43 23 ALA A N 12
ATOM 19182 C CA . ALA A 1 24 ? -12.690 10.299 0.050 1.00 70.22 23 ALA A CA 12
ATOM 19183 C C . ALA A 1 24 ? -12.438 8.881 -0.478 1.00 31.24 23 ALA A C 12
ATOM 19184 O O . ALA A 1 24 ? -11.387 8.643 -1.070 1.00 71.23 23 ALA A O 12
ATOM 19191 N N . GLY A 1 25 ? -13.362 7.942 -0.255 1.00 73.13 24 GLY A N 12
ATOM 19192 C CA . GLY A 1 25 ? -13.174 6.514 -0.498 1.00 34.15 24 GLY A CA 12
ATOM 19193 C C . GLY A 1 25 ? -12.714 6.183 -1.914 1.00 51.11 24 GLY A C 12
ATOM 19194 O O . GLY A 1 25 ? -11.908 5.273 -2.103 1.00 52.44 24 GLY A O 12
ATOM 19198 N N . SER A 1 26 ? -13.148 6.977 -2.896 1.00 63.24 25 SER A N 12
ATOM 19199 C CA . SER A 1 26 ? -12.741 6.853 -4.287 1.00 24.50 25 SER A CA 12
ATOM 19200 C C . SER A 1 26 ? -12.446 8.246 -4.839 1.00 15.54 25 SER A C 12
ATOM 19201 O O . SER A 1 26 ? -13.180 8.786 -5.671 1.00 24.13 25 SER A O 12
ATOM 19209 N N . LYS A 1 27 ? -11.353 8.852 -4.370 1.00 72.23 26 LYS A N 12
ATOM 19210 C CA . LYS A 1 27 ? -10.690 9.969 -5.030 1.00 61.43 26 LYS A CA 12
ATOM 19211 C C . LYS A 1 27 ? -9.272 10.051 -4.516 1.00 12.34 26 LYS A C 12
ATOM 19212 O O . LYS A 1 27 ? -9.056 9.886 -3.327 1.00 45.32 26 LYS A O 12
ATOM 19231 N N . VAL A 1 28 ? -8.339 10.468 -5.355 1.00 43.14 27 VAL A N 12
ATOM 19232 C CA . VAL A 1 28 ? -6.963 10.731 -4.976 1.00 14.22 27 VAL A CA 12
ATOM 19233 C C . VAL A 1 28 ? -6.558 12.058 -5.613 1.00 2.20 27 VAL A C 12
ATOM 19234 O O . VAL A 1 28 ? -7.099 12.412 -6.666 1.00 24.32 27 VAL A O 12
ATOM 19247 N N . GLU A 1 29 ? -5.636 12.795 -4.996 1.00 43.24 28 GLU A N 12
ATOM 19248 C CA . GLU A 1 29 ? -4.959 13.926 -5.612 1.00 15.32 28 GLU A CA 12
ATOM 19249 C C . GLU A 1 29 ? -3.612 14.176 -4.931 1.00 32.34 28 GLU A C 12
ATOM 19250 O O . GLU A 1 29 ? -3.539 14.066 -3.707 1.00 54.40 28 GLU A O 12
ATOM 19262 N N . PRO A 1 30 ? -2.570 14.599 -5.667 1.00 54.44 29 PRO A N 12
ATOM 19263 C CA . PRO A 1 30 ? -1.304 15.040 -5.091 1.00 44.20 29 PRO A CA 12
ATOM 19264 C C . PRO A 1 30 ? -1.497 16.246 -4.163 1.00 41.02 29 PRO A C 12
ATOM 19265 O O . PRO A 1 30 ? -2.405 17.060 -4.361 1.00 15.33 29 PRO A O 12
ATOM 19276 N N . ILE A 1 31 ? -0.634 16.342 -3.145 1.00 25.34 30 ILE A N 12
ATOM 19277 C CA . ILE A 1 31 ? -0.613 17.433 -2.178 1.00 45.22 30 ILE A CA 12
ATOM 19278 C C . ILE A 1 31 ? -0.322 18.726 -2.958 1.00 50.31 30 ILE A C 12
ATOM 19279 O O . ILE A 1 31 ? 0.767 18.845 -3.525 1.00 22.22 30 ILE A O 12
ATOM 19295 N N . PRO A 1 32 ? -1.248 19.702 -3.000 1.00 54.51 31 PRO A N 12
ATOM 19296 C CA . PRO A 1 32 ? -1.089 20.897 -3.810 1.00 64.45 31 PRO A CA 12
ATOM 19297 C C . PRO A 1 32 ? -0.178 21.897 -3.092 1.00 2.55 31 PRO A C 12
ATOM 19298 O O . PRO A 1 32 ? -0.632 22.878 -2.509 1.00 42.52 31 PRO A O 12
ATOM 19309 N N . GLN A 1 33 ? 1.126 21.639 -3.117 1.00 33.44 32 GLN A N 12
ATOM 19310 C CA . GLN A 1 33 ? 2.211 22.475 -2.601 1.00 25.32 32 GLN A CA 12
ATOM 19311 C C . GLN A 1 33 ? 1.907 22.994 -1.188 1.00 44.22 32 GLN A C 12
ATOM 19312 O O . GLN A 1 33 ? 1.911 24.192 -0.917 1.00 63.04 32 GLN A O 12
ATOM 19326 N N . ASN A 1 34 ? 1.577 22.070 -0.282 1.00 44.50 33 ASN A N 12
ATOM 19327 C CA . ASN A 1 34 ? 1.136 22.398 1.078 1.00 25.32 33 ASN A CA 12
ATOM 19328 C C . ASN A 1 34 ? 2.199 22.123 2.138 1.00 33.02 33 ASN A C 12
ATOM 19329 O O . ASN A 1 34 ? 2.169 22.789 3.171 1.00 62.23 33 ASN A O 12
ATOM 19340 N N . GLY A 1 35 ? 3.114 21.170 1.909 1.00 61.22 34 GLY A N 12
ATOM 19341 C CA . GLY A 1 35 ? 4.149 20.804 2.874 1.00 43.02 34 GLY A CA 12
ATOM 19342 C C . GLY A 1 35 ? 3.556 20.159 4.133 1.00 10.33 34 GLY A C 12
ATOM 19343 O O . GLY A 1 35 ? 3.265 20.873 5.090 1.00 74.33 34 GLY A O 12
ATOM 19347 N N . PRO A 1 36 ? 3.295 18.839 4.153 1.00 54.22 35 PRO A N 12
ATOM 19348 C CA . PRO A 1 36 ? 2.792 18.165 5.346 1.00 1.43 35 PRO A CA 12
ATOM 19349 C C . PRO A 1 36 ? 3.892 18.067 6.410 1.00 74.41 35 PRO A C 12
ATOM 19350 O O . PRO A 1 36 ? 5.083 18.082 6.076 1.00 74.14 35 PRO A O 12
ATOM 19361 N N . CYS A 1 37 ? 3.483 17.855 7.667 1.00 72.13 36 CYS A N 12
ATOM 19362 C CA . CYS A 1 37 ? 4.342 17.727 8.843 1.00 74.34 36 CYS A CA 12
ATOM 19363 C C . CYS A 1 37 ? 5.545 16.829 8.559 1.00 24.41 36 CYS A C 12
ATOM 19364 O O . CYS A 1 37 ? 6.667 17.312 8.448 1.00 22.44 36 CYS A O 12
ATOM 19372 N N . GLY A 1 38 ? 5.266 15.536 8.392 1.00 60.01 37 GLY A N 12
ATOM 19373 C CA . GLY A 1 38 ? 6.222 14.481 8.121 1.00 70.44 37 GLY A CA 12
ATOM 19374 C C . GLY A 1 38 ? 5.522 13.134 7.989 1.00 12.01 37 GLY A C 12
ATOM 19375 O O . GLY A 1 38 ? 5.947 12.300 7.198 1.00 63.05 37 GLY A O 12
ATOM 19379 N N . ASP A 1 39 ? 4.375 12.931 8.646 1.00 60.02 38 ASP A N 12
ATOM 19380 C CA . ASP A 1 39 ? 3.741 11.612 8.751 1.00 21.21 38 ASP A CA 12
ATOM 19381 C C . ASP A 1 39 ? 2.280 11.668 8.376 1.00 21.24 38 ASP A C 12
ATOM 19382 O O . ASP A 1 39 ? 1.562 10.725 8.680 1.00 42.12 38 ASP A O 12
ATOM 19391 N N . ASN A 1 40 ? 1.840 12.745 7.720 1.00 70.22 39 ASN A N 12
ATOM 19392 C CA . ASN A 1 40 ? 0.450 12.937 7.330 1.00 15.31 39 ASN A CA 12
ATOM 19393 C C . ASN A 1 40 ? 0.349 13.029 5.807 1.00 21.13 39 ASN A C 12
ATOM 19394 O O . ASN A 1 40 ? 0.208 14.117 5.244 1.00 23.11 39 ASN A O 12
ATOM 19405 N N . SER A 1 41 ? 0.476 11.885 5.141 1.00 40.31 40 SER A N 12
ATOM 19406 C CA . SER A 1 41 ? 0.275 11.727 3.690 1.00 21.21 40 SER A CA 12
ATOM 19407 C C . SER A 1 41 ? -0.614 10.513 3.387 1.00 74.30 40 SER A C 12
ATOM 19408 O O . SER A 1 41 ? -1.321 10.025 4.269 1.00 4.20 40 SER A O 12
ATOM 19416 N N . LEU A 1 42 ? -0.650 10.094 2.124 1.00 5.41 41 LEU A N 12
ATOM 19417 C CA . LEU A 1 42 ? -1.091 8.782 1.665 1.00 52.12 41 LEU A CA 12
ATOM 19418 C C . LEU A 1 42 ? 0.064 8.166 0.870 1.00 75.44 41 LEU A C 12
ATOM 19419 O O . LEU A 1 42 ? 0.859 8.902 0.276 1.00 61.32 41 LEU A O 12
ATOM 19435 N N . VAL A 1 43 ? 0.159 6.840 0.807 1.00 52.31 42 VAL A N 12
ATOM 19436 C CA . VAL A 1 43 ? 1.168 6.087 0.058 1.00 3.41 42 VAL A CA 12
ATOM 19437 C C . VAL A 1 43 ? 0.445 5.044 -0.803 1.00 73.25 42 VAL A C 12
ATOM 19438 O O . VAL A 1 43 ? -0.718 4.715 -0.535 1.00 50.21 42 VAL A O 12
ATOM 19451 N N . ALA A 1 44 ? 1.058 4.642 -1.926 1.00 52.40 43 ALA A N 12
ATOM 19452 C CA . ALA A 1 44 ? 0.359 4.066 -3.075 1.00 41.24 43 ALA A CA 12
ATOM 19453 C C . ALA A 1 44 ? 1.045 2.787 -3.535 1.00 71.44 43 ALA A C 12
ATOM 19454 O O . ALA A 1 44 ? 2.256 2.769 -3.780 1.00 13.12 43 ALA A O 12
ATOM 19461 N N . LEU A 1 45 ? 0.251 1.734 -3.672 1.00 45.10 44 LEU A N 12
ATOM 19462 C CA . LEU A 1 45 ? 0.656 0.387 -4.024 1.00 63.41 44 LEU A CA 12
ATOM 19463 C C . LEU A 1 45 ? 0.115 0.117 -5.425 1.00 74.24 44 LEU A C 12
ATOM 19464 O O . LEU A 1 45 ? -1.025 -0.337 -5.568 1.00 51.13 44 LEU A O 12
ATOM 19480 N N . LYS A 1 46 ? 0.921 0.389 -6.456 1.00 20.14 45 LYS A N 12
ATOM 19481 C CA . LYS A 1 46 ? 0.758 -0.198 -7.785 1.00 61.32 45 LYS A CA 12
ATOM 19482 C C . LYS A 1 46 ? 2.129 -0.501 -8.379 1.00 72.04 45 LYS A C 12
ATOM 19483 O O . LYS A 1 46 ? 2.769 0.366 -8.980 1.00 45.52 45 LYS A O 12
ATOM 19502 N N . LEU A 1 47 ? 2.627 -1.708 -8.119 1.00 51.01 46 LEU A N 12
ATOM 19503 C CA . LEU A 1 47 ? 3.924 -2.214 -8.547 1.00 32.32 46 LEU A CA 12
ATOM 19504 C C . LEU A 1 47 ? 3.679 -3.375 -9.522 1.00 73.05 46 LEU A C 12
ATOM 19505 O O . LEU A 1 47 ? 2.678 -3.384 -10.238 1.00 11.54 46 LEU A O 12
ATOM 19521 N N . LEU A 1 48 ? 4.638 -4.296 -9.630 1.00 52.21 47 LEU A N 12
ATOM 19522 C CA . LEU A 1 48 ? 4.627 -5.445 -10.534 1.00 73.32 47 LEU A CA 12
ATOM 19523 C C . LEU A 1 48 ? 4.319 -6.725 -9.745 1.00 0.22 47 LEU A C 12
ATOM 19524 O O . LEU A 1 48 ? 3.585 -6.664 -8.761 1.00 1.23 47 LEU A O 12
ATOM 19540 N N . SER A 1 49 ? 4.793 -7.874 -10.241 1.00 61.44 48 SER A N 12
ATOM 19541 C CA . SER A 1 49 ? 4.782 -9.191 -9.608 1.00 42.04 48 SER A CA 12
ATOM 19542 C C . SER A 1 49 ? 5.121 -9.144 -8.110 1.00 63.52 48 SER A C 12
ATOM 19543 O O . SER A 1 49 ? 5.685 -8.151 -7.648 1.00 71.03 48 SER A O 12
ATOM 19551 N N . PRO A 1 50 ? 4.869 -10.238 -7.370 1.00 1.44 49 PRO A N 12
ATOM 19552 C CA . PRO A 1 50 ? 4.023 -11.340 -7.806 1.00 52.22 49 PRO A CA 12
ATOM 19553 C C . PRO A 1 50 ? 2.567 -10.940 -7.571 1.00 65.35 49 PRO A C 12
ATOM 19554 O O . PRO A 1 50 ? 2.263 -10.147 -6.679 1.00 73.43 49 PRO A O 12
ATOM 19565 N N . ASP A 1 51 ? 1.656 -11.506 -8.350 1.00 63.42 50 ASP A N 12
ATOM 19566 C CA . ASP A 1 51 ? 0.229 -11.221 -8.288 1.00 42.41 50 ASP A CA 12
ATOM 19567 C C . ASP A 1 51 ? -0.578 -12.447 -8.697 1.00 63.21 50 ASP A C 12
ATOM 19568 O O . ASP A 1 51 ? -0.166 -13.237 -9.553 1.00 20.24 50 ASP A O 12
ATOM 19577 N N . GLY A 1 52 ? -1.707 -12.654 -8.022 1.00 42.41 51 GLY A N 12
ATOM 19578 C CA . GLY A 1 52 ? -2.529 -13.847 -8.148 1.00 2.11 51 GLY A CA 12
ATOM 19579 C C . GLY A 1 52 ? -3.812 -13.693 -7.338 1.00 4.44 51 GLY A C 12
ATOM 19580 O O . GLY A 1 52 ? -3.883 -12.898 -6.395 1.00 1.23 51 GLY A O 12
ATOM 19584 N N . ASP A 1 53 ? -4.824 -14.474 -7.694 1.00 22.12 52 ASP A N 12
ATOM 19585 C CA . ASP A 1 53 ? -6.159 -14.510 -7.098 1.00 12.10 52 ASP A CA 12
ATOM 19586 C C . ASP A 1 53 ? -6.065 -14.778 -5.595 1.00 51.41 52 ASP A C 12
ATOM 19587 O O . ASP A 1 53 ? -6.809 -14.185 -4.803 1.00 42.43 52 ASP A O 12
ATOM 19596 N N . ASN A 1 54 ? -5.159 -15.679 -5.183 1.00 54.35 53 ASN A N 12
ATOM 19597 C CA . ASN A 1 54 ? -5.034 -16.079 -3.783 1.00 62.32 53 ASN A CA 12
ATOM 19598 C C . ASN A 1 54 ? -4.744 -14.862 -2.920 1.00 41.11 53 ASN A C 12
ATOM 19599 O O . ASN A 1 54 ? -5.437 -14.607 -1.934 1.00 45.30 53 ASN A O 12
ATOM 19610 N N . ALA A 1 55 ? -3.706 -14.135 -3.330 1.00 55.54 54 ALA A N 12
ATOM 19611 C CA . ALA A 1 55 ? -3.184 -12.951 -2.686 1.00 70.41 54 ALA A CA 12
ATOM 19612 C C . ALA A 1 55 ? -4.238 -11.843 -2.704 1.00 55.10 54 ALA A C 12
ATOM 19613 O O . ALA A 1 55 ? -4.464 -11.233 -1.666 1.00 22.14 54 ALA A O 12
ATOM 19620 N N . TRP A 1 56 ? -4.951 -11.665 -3.825 1.00 23.24 55 TRP A N 12
ATOM 19621 C CA . TRP A 1 56 ? -6.110 -10.777 -3.979 1.00 11.51 55 TRP A CA 12
ATOM 19622 C C . TRP A 1 56 ? -7.092 -10.967 -2.817 1.00 33.32 55 TRP A C 12
ATOM 19623 O O . TRP A 1 56 ? -7.438 -9.990 -2.141 1.00 0.23 55 TRP A O 12
ATOM 19644 N N . SER A 1 57 ? -7.539 -12.207 -2.579 1.00 21.21 56 SER A N 12
ATOM 19645 C CA . SER A 1 57 ? -8.475 -12.503 -1.497 1.00 24.35 56 SER A CA 12
ATOM 19646 C C . SER A 1 57 ? -7.841 -12.207 -0.142 1.00 0.41 56 SER A C 12
ATOM 19647 O O . SER A 1 57 ? -8.393 -11.373 0.578 1.00 40.04 56 SER A O 12
ATOM 19655 N N . VAL A 1 58 ? -6.697 -12.825 0.205 1.00 44.53 57 VAL A N 12
ATOM 19656 C CA . VAL A 1 58 ? -6.021 -12.581 1.486 1.00 64.41 57 VAL A CA 12
ATOM 19657 C C . VAL A 1 58 ? -5.932 -11.078 1.760 1.00 34.20 57 VAL A C 12
ATOM 19658 O O . VAL A 1 58 ? -6.384 -10.620 2.809 1.00 41.32 57 VAL A O 12
ATOM 19671 N N . MET A 1 59 ? -5.413 -10.320 0.798 1.00 70.23 58 MET A N 12
ATOM 19672 C CA . MET A 1 59 ? -5.265 -8.880 0.845 1.00 41.33 58 MET A CA 12
ATOM 19673 C C . MET A 1 59 ? -6.589 -8.215 1.185 1.00 51.15 58 MET A C 12
ATOM 19674 O O . MET A 1 59 ? -6.609 -7.432 2.129 1.00 2.02 58 MET A O 12
ATOM 19688 N N . TYR A 1 60 ? -7.694 -8.541 0.499 1.00 75.11 59 TYR A N 12
ATOM 19689 C CA . TYR A 1 60 ? -8.945 -7.818 0.711 1.00 61.35 59 TYR A CA 12
ATOM 19690 C C . TYR A 1 60 ? -9.441 -8.046 2.137 1.00 44.01 59 TYR A C 12
ATOM 19691 O O . TYR A 1 60 ? -9.780 -7.095 2.845 1.00 31.04 59 TYR A O 12
ATOM 19709 N N . LYS A 1 61 ? -9.480 -9.318 2.564 1.00 12.12 60 LYS A N 12
ATOM 19710 C CA . LYS A 1 61 ? -10.008 -9.669 3.871 1.00 21.22 60 LYS A CA 12
ATOM 19711 C C . LYS A 1 61 ? -9.169 -9.015 4.958 1.00 72.12 60 LYS A C 12
ATOM 19712 O O . LYS A 1 61 ? -9.740 -8.455 5.891 1.00 21.42 60 LYS A O 12
ATOM 19731 N N . LEU A 1 62 ? -7.838 -9.080 4.838 1.00 44.13 61 LEU A N 12
ATOM 19732 C CA . LEU A 1 62 ? -6.932 -8.510 5.826 1.00 31.23 61 LEU A CA 12
ATOM 19733 C C . LEU A 1 62 ? -7.038 -6.991 5.825 1.00 75.51 61 LEU A C 12
ATOM 19734 O O . LEU A 1 62 ? -7.097 -6.409 6.901 1.00 44.12 61 LEU A O 12
ATOM 19750 N N . SER A 1 63 ? -7.100 -6.344 4.657 1.00 45.33 62 SER A N 12
ATOM 19751 C CA . SER A 1 63 ? -7.294 -4.905 4.555 1.00 31.31 62 SER A CA 12
ATOM 19752 C C . SER A 1 63 ? -8.519 -4.482 5.361 1.00 44.42 62 SER A C 12
ATOM 19753 O O . SER A 1 63 ? -8.363 -3.610 6.210 1.00 72.21 62 SER A O 12
ATOM 19761 N N . GLN A 1 64 ? -9.688 -5.104 5.150 1.00 41.22 63 GLN A N 12
ATOM 19762 C CA . GLN A 1 64 ? -10.868 -4.811 5.965 1.00 54.32 63 GLN A CA 12
ATOM 19763 C C . GLN A 1 64 ? -10.599 -5.119 7.439 1.00 13.34 63 GLN A C 12
ATOM 19764 O O . GLN A 1 64 ? -10.783 -4.269 8.305 1.00 24.14 63 GLN A O 12
ATOM 19778 N N . ALA A 1 65 ? -10.138 -6.335 7.734 1.00 43.13 64 ALA A N 12
ATOM 19779 C CA . ALA A 1 65 ? -9.944 -6.816 9.097 1.00 72.24 64 ALA A CA 12
ATOM 19780 C C . ALA A 1 65 ? -8.936 -5.987 9.903 1.00 54.33 64 ALA A C 12
ATOM 19781 O O . ALA A 1 65 ? -8.933 -6.111 11.124 1.00 32.25 64 ALA A O 12
ATOM 19788 N N . LEU A 1 66 ? -8.096 -5.169 9.258 1.00 31.21 65 LEU A N 12
ATOM 19789 C CA . LEU A 1 66 ? -7.116 -4.285 9.885 1.00 14.43 65 LEU A CA 12
ATOM 19790 C C . LEU A 1 66 ? -7.569 -2.833 9.871 1.00 53.15 65 LEU A C 12
ATOM 19791 O O . LEU A 1 66 ? -7.223 -2.097 10.809 1.00 2.32 65 LEU A O 12
ATOM 19807 N N . SER A 1 67 ? -8.303 -2.414 8.835 1.00 30.13 66 SER A N 12
ATOM 19808 C CA . SER A 1 67 ? -8.846 -1.068 8.755 1.00 4.12 66 SER A CA 12
ATOM 19809 C C . SER A 1 67 ? -9.875 -0.848 9.858 1.00 21.33 66 SER A C 12
ATOM 19810 O O . SER A 1 67 ? -9.882 0.197 10.508 1.00 51.54 66 SER A O 12
ATOM 19818 N N . ASP A 1 68 ? -10.651 -1.898 10.128 1.00 45.44 67 ASP A N 12
ATOM 19819 C CA . ASP A 1 68 ? -11.613 -2.052 11.211 1.00 54.45 67 ASP A CA 12
ATOM 19820 C C . ASP A 1 68 ? -11.019 -1.789 12.596 1.00 52.14 67 ASP A C 12
ATOM 19821 O O . ASP A 1 68 ? -11.767 -1.617 13.554 1.00 32.21 67 ASP A O 12
ATOM 19830 N N . ILE A 1 69 ? -9.686 -1.761 12.710 1.00 32.44 68 ILE A N 12
ATOM 19831 C CA . ILE A 1 69 ? -8.945 -1.680 13.944 1.00 20.34 68 ILE A CA 12
ATOM 19832 C C . ILE A 1 69 ? -8.251 -0.318 14.017 1.00 34.04 68 ILE A C 12
ATOM 19833 O O . ILE A 1 69 ? -8.640 0.497 14.853 1.00 75.53 68 ILE A O 12
ATOM 19849 N N . GLU A 1 70 ? -7.230 -0.054 13.188 1.00 24.32 69 GLU A N 12
ATOM 19850 C CA . GLU A 1 70 ? -6.344 1.101 13.347 1.00 13.14 69 GLU A CA 12
ATOM 19851 C C . GLU A 1 70 ? -5.766 1.582 12.025 1.00 51.41 69 GLU A C 12
ATOM 19852 O O . GLU A 1 70 ? -5.370 2.743 11.928 1.00 53.01 69 GLU A O 12
ATOM 19864 N N . VAL A 1 71 ? -5.684 0.702 11.028 1.00 64.42 70 VAL A N 12
ATOM 19865 C CA . VAL A 1 71 ? -4.877 0.912 9.828 1.00 14.23 70 VAL A CA 12
ATOM 19866 C C . VAL A 1 71 ? -5.774 1.006 8.590 1.00 5.32 70 VAL A C 12
ATOM 19867 O O . VAL A 1 71 ? -5.941 -0.000 7.894 1.00 0.12 70 VAL A O 12
ATOM 19880 N N . PRO A 1 72 ? -6.432 2.154 8.330 1.00 41.21 71 PRO A N 12
ATOM 19881 C CA . PRO A 1 72 ? -7.448 2.201 7.300 1.00 51.34 71 PRO A CA 12
ATOM 19882 C C . PRO A 1 72 ? -6.834 2.187 5.902 1.00 2.42 71 PRO A C 12
ATOM 19883 O O . PRO A 1 72 ? -6.430 3.206 5.341 1.00 62.01 71 PRO A O 12
ATOM 19894 N N . CYS A 1 73 ? -6.917 1.003 5.313 1.00 0.23 72 CYS A N 12
ATOM 19895 C CA . CYS A 1 73 ? -6.488 0.653 3.974 1.00 2.01 72 CYS A CA 12
ATOM 19896 C C . CYS A 1 73 ? -7.623 0.955 2.996 1.00 23.24 72 CYS A C 12
ATOM 19897 O O . CYS A 1 73 ? -8.783 1.042 3.405 1.00 22.44 72 CYS A O 12
ATOM 19905 N N . SER A 1 74 ? -7.311 1.042 1.706 1.00 71.21 73 SER A N 12
ATOM 19906 C CA . SER A 1 74 ? -8.278 1.201 0.636 1.00 71.12 73 SER A CA 12
ATOM 19907 C C . SER A 1 74 ? -7.786 0.390 -0.553 1.00 24.45 73 SER A C 12
ATOM 19908 O O . SER A 1 74 ? -6.816 0.759 -1.210 1.00 23.12 73 SER A O 12
ATOM 19916 N N . VAL A 1 75 ? -8.427 -0.739 -0.810 1.00 73.00 74 VAL A N 12
ATOM 19917 C CA . VAL A 1 75 ? -8.189 -1.588 -1.966 1.00 42.33 74 VAL A CA 12
ATOM 19918 C C . VAL A 1 75 ? -9.003 -1.019 -3.129 1.00 64.21 74 VAL A C 12
ATOM 19919 O O . VAL A 1 75 ? -10.165 -0.660 -2.905 1.00 2.42 74 VAL A O 12
ATOM 19932 N N . LEU A 1 76 ? -8.458 -0.987 -4.354 1.00 44.43 75 LEU A N 12
ATOM 19933 C CA . LEU A 1 76 ? -9.174 -0.717 -5.607 1.00 41.01 75 LEU A CA 12
ATOM 19934 C C . LEU A 1 76 ? -8.692 -1.664 -6.720 1.00 24.12 75 LEU A C 12
ATOM 19935 O O . LEU A 1 76 ? -7.714 -2.404 -6.568 1.00 33.22 75 LEU A O 12
ATOM 19951 N N . GLU A 1 77 ? -9.409 -1.650 -7.842 1.00 35.20 76 GLU A N 12
ATOM 19952 C CA . GLU A 1 77 ? -9.202 -2.459 -9.039 1.00 22.45 76 GLU A CA 12
ATOM 19953 C C . GLU A 1 77 ? -9.719 -1.657 -10.237 1.00 61.51 76 GLU A C 12
ATOM 19954 O O . GLU A 1 77 ? -10.652 -0.860 -10.072 1.00 64.02 76 GLU A O 12
ATOM 19966 N N . CYS A 1 78 ? -9.117 -1.877 -11.407 1.00 71.32 77 CYS A N 12
ATOM 19967 C CA . CYS A 1 78 ? -9.493 -1.449 -12.757 1.00 34.34 77 CYS A CA 12
ATOM 19968 C C . CYS A 1 78 ? -8.364 -1.881 -13.692 1.00 1.51 77 CYS A C 12
ATOM 19969 O O . CYS A 1 78 ? -7.225 -1.959 -13.250 1.00 63.40 77 CYS A O 12
ATOM 19977 N N . GLU A 1 79 ? -8.645 -2.047 -14.988 1.00 32.23 78 GLU A N 12
ATOM 19978 C CA . GLU A 1 79 ? -7.680 -2.229 -16.086 1.00 0.13 78 GLU A CA 12
ATOM 19979 C C . GLU A 1 79 ? -6.678 -3.389 -15.902 1.00 14.52 78 GLU A C 12
ATOM 19980 O O . GLU A 1 79 ? -5.717 -3.511 -16.673 1.00 41.54 78 GLU A O 12
ATOM 19992 N N . GLY A 1 80 ? -6.931 -4.283 -14.941 1.00 44.51 79 GLY A N 12
ATOM 19993 C CA . GLY A 1 80 ? -5.983 -5.303 -14.519 1.00 64.13 79 GLY A CA 12
ATOM 19994 C C . GLY A 1 80 ? -4.817 -4.732 -13.711 1.00 34.43 79 GLY A C 12
ATOM 19995 O O . GLY A 1 80 ? -3.785 -5.391 -13.566 1.00 33.41 79 GLY A O 12
ATOM 19999 N N . GLU A 1 81 ? -4.961 -3.519 -13.182 1.00 52.22 80 GLU A N 12
ATOM 20000 C CA . GLU A 1 81 ? -4.049 -2.865 -12.265 1.00 41.12 80 GLU A CA 12
ATOM 20001 C C . GLU A 1 81 ? -4.704 -2.925 -10.877 1.00 14.04 80 GLU A C 12
ATOM 20002 O O . GLU A 1 81 ? -5.423 -1.990 -10.503 1.00 21.52 80 GLU A O 12
ATOM 20014 N N . PRO A 1 82 ? -4.538 -4.024 -10.115 1.00 72.20 81 PRO A N 12
ATOM 20015 C CA . PRO A 1 82 ? -4.948 -4.044 -8.720 1.00 50.31 81 PRO A CA 12
ATOM 20016 C C . PRO A 1 82 ? -4.101 -3.002 -7.997 1.00 35.30 81 PRO A C 12
ATOM 20017 O O . PRO A 1 82 ? -2.886 -2.933 -8.228 1.00 63.02 81 PRO A O 12
ATOM 20028 N N . CYS A 1 83 ? -4.707 -2.171 -7.152 1.00 31.54 82 CYS A N 12
ATOM 20029 C CA . CYS A 1 83 ? -3.932 -1.205 -6.396 1.00 22.23 82 CYS A CA 12
ATOM 20030 C C . CYS A 1 83 ? -4.493 -1.025 -4.996 1.00 71.41 82 CYS A C 12
ATOM 20031 O O . CYS A 1 83 ? -5.664 -1.308 -4.739 1.00 3.01 82 CYS A O 12
ATOM 20039 N N . LEU A 1 84 ? -3.649 -0.561 -4.083 1.00 11.31 83 LEU A N 12
ATOM 20040 C CA . LEU A 1 84 ? -3.984 -0.319 -2.686 1.00 2.44 83 LEU A CA 12
ATOM 20041 C C . LEU A 1 84 ? -3.491 1.080 -2.332 1.00 75.42 83 LEU A C 12
ATOM 20042 O O . LEU A 1 84 ? -2.581 1.618 -2.972 1.00 24.33 83 LEU A O 12
ATOM 20058 N N . PHE A 1 85 ? -4.103 1.674 -1.317 1.00 12.21 84 PHE A N 12
ATOM 20059 C CA . PHE A 1 85 ? -3.857 3.031 -0.861 1.00 20.51 84 PHE A CA 12
ATOM 20060 C C . PHE A 1 85 ? -3.882 2.963 0.660 1.00 73.43 84 PHE A C 12
ATOM 20061 O O . PHE A 1 85 ? -4.803 2.383 1.246 1.00 24.52 84 PHE A O 12
ATOM 20078 N N . VAL A 1 86 ? -2.851 3.491 1.300 1.00 61.11 85 VAL A N 12
ATOM 20079 C CA . VAL A 1 86 ? -2.654 3.489 2.751 1.00 73.34 85 VAL A CA 12
ATOM 20080 C C . VAL A 1 86 ? -2.146 4.872 3.167 1.00 14.35 85 VAL A C 12
ATOM 20081 O O . VAL A 1 86 ? -1.942 5.720 2.293 1.00 71.34 85 VAL A O 12
ATOM 20094 N N . ASN A 1 87 ? -2.008 5.145 4.467 1.00 45.14 86 ASN A N 12
ATOM 20095 C CA . ASN A 1 87 ? -1.755 6.494 4.951 1.00 1.51 86 ASN A CA 12
ATOM 20096 C C . ASN A 1 87 ? -0.268 6.780 4.857 1.00 73.43 86 ASN A C 12
ATOM 20097 O O . ASN A 1 87 ? 0.248 7.298 3.872 1.00 4.54 86 ASN A O 12
ATOM 20108 N N . ARG A 1 88 ? 0.451 6.374 5.886 1.00 54.32 87 ARG A N 12
ATOM 20109 C CA . ARG A 1 88 ? 1.897 6.406 5.855 1.00 62.20 87 ARG A CA 12
ATOM 20110 C C . ARG A 1 88 ? 2.431 5.143 6.477 1.00 1.22 87 ARG A C 12
ATOM 20111 O O . ARG A 1 88 ? 2.674 4.194 5.750 1.00 62.54 87 ARG A O 12
ATOM 20132 N N . GLN A 1 89 ? 2.560 5.104 7.798 1.00 3.23 88 GLN A N 12
ATOM 20133 C CA . GLN A 1 89 ? 3.243 3.998 8.495 1.00 74.40 88 GLN A CA 12
ATOM 20134 C C . GLN A 1 89 ? 2.458 2.696 8.405 1.00 22.54 88 GLN A C 12
ATOM 20135 O O . GLN A 1 89 ? 3.010 1.623 8.627 1.00 22.40 88 GLN A O 12
ATOM 20149 N N . ASP A 1 90 ? 1.196 2.796 8.003 1.00 10.44 89 ASP A N 12
ATOM 20150 C CA . ASP A 1 90 ? 0.360 1.706 7.556 1.00 61.34 89 ASP A CA 12
ATOM 20151 C C . ASP A 1 90 ? 1.141 0.798 6.614 1.00 42.41 89 ASP A C 12
ATOM 20152 O O . ASP A 1 90 ? 0.917 -0.403 6.650 1.00 11.03 89 ASP A O 12
ATOM 20161 N N . GLU A 1 91 ? 2.042 1.359 5.789 1.00 24.11 90 GLU A N 12
ATOM 20162 C CA . GLU A 1 91 ? 2.851 0.624 4.831 1.00 55.54 90 GLU A CA 12
ATOM 20163 C C . GLU A 1 91 ? 3.675 -0.442 5.576 1.00 34.21 90 GLU A C 12
ATOM 20164 O O . GLU A 1 91 ? 3.672 -1.623 5.219 1.00 0.43 90 GLU A O 12
ATOM 20176 N N . PHE A 1 92 ? 4.349 -0.021 6.656 1.00 42.43 91 PHE A N 12
ATOM 20177 C CA . PHE A 1 92 ? 5.215 -0.830 7.493 1.00 23.42 91 PHE A CA 12
ATOM 20178 C C . PHE A 1 92 ? 4.381 -1.826 8.264 1.00 50.34 91 PHE A C 12
ATOM 20179 O O . PHE A 1 92 ? 4.700 -3.010 8.293 1.00 44.23 91 PHE A O 12
ATOM 20196 N N . ALA A 1 93 ? 3.330 -1.335 8.904 1.00 44.22 92 ALA A N 12
ATOM 20197 C CA . ALA A 1 93 ? 2.400 -2.132 9.683 1.00 4.25 92 ALA A CA 12
ATOM 20198 C C . ALA A 1 93 ? 1.847 -3.282 8.842 1.00 22.54 92 ALA A C 12
ATOM 20199 O O . ALA A 1 93 ? 1.900 -4.438 9.260 1.00 11.32 92 ALA A O 12
ATOM 20206 N N . ALA A 1 94 ? 1.306 -2.952 7.668 1.00 12.12 93 ALA A N 12
ATOM 20207 C CA . ALA A 1 94 ? 0.753 -3.883 6.706 1.00 32.34 93 ALA A CA 12
ATOM 20208 C C . ALA A 1 94 ? 1.803 -4.927 6.366 1.00 14.31 93 ALA A C 12
ATOM 20209 O O . ALA A 1 94 ? 1.607 -6.093 6.701 1.00 25.11 93 ALA A O 12
ATOM 20216 N N . THR A 1 95 ? 2.932 -4.545 5.767 1.00 40.44 94 THR A N 12
ATOM 20217 C CA . THR A 1 95 ? 3.920 -5.541 5.366 1.00 33.22 94 THR A CA 12
ATOM 20218 C C . THR A 1 95 ? 4.411 -6.354 6.573 1.00 13.13 94 THR A C 12
ATOM 20219 O O . THR A 1 95 ? 4.525 -7.574 6.478 1.00 71.24 94 THR A O 12
ATOM 20230 N N . CYS A 1 96 ? 4.621 -5.727 7.735 1.00 73.42 95 CYS A N 12
ATOM 20231 C CA . CYS A 1 96 ? 5.048 -6.388 8.960 1.00 14.52 95 CYS A CA 12
ATOM 20232 C C . CYS A 1 96 ? 4.123 -7.561 9.278 1.00 21.13 95 CYS A C 12
ATOM 20233 O O . CYS A 1 96 ? 4.599 -8.687 9.464 1.00 51.11 95 CYS A O 12
ATOM 20241 N N . ARG A 1 97 ? 2.814 -7.314 9.359 1.00 74.21 96 ARG A N 12
ATOM 20242 C CA . ARG A 1 97 ? 1.839 -8.347 9.688 1.00 54.33 96 ARG A CA 12
ATOM 20243 C C . ARG A 1 97 ? 1.696 -9.334 8.537 1.00 70.14 96 ARG A C 12
ATOM 20244 O O . ARG A 1 97 ? 1.730 -10.544 8.758 1.00 72.23 96 ARG A O 12
ATOM 20265 N N . LEU A 1 98 ? 1.579 -8.848 7.300 1.00 33.03 97 LEU A N 12
ATOM 20266 C CA . LEU A 1 98 ? 1.400 -9.710 6.137 1.00 51.02 97 LEU A CA 12
ATOM 20267 C C . LEU A 1 98 ? 2.552 -10.709 6.042 1.00 21.42 97 LEU A C 12
ATOM 20268 O O . LEU A 1 98 ? 2.311 -11.873 5.714 1.00 12.22 97 LEU A O 12
ATOM 20284 N N . LYS A 1 99 ? 3.786 -10.318 6.386 1.00 54.51 98 LYS A N 12
ATOM 20285 C CA . LYS A 1 99 ? 4.917 -11.241 6.329 1.00 55.11 98 LYS A CA 12
ATOM 20286 C C . LYS A 1 99 ? 4.704 -12.438 7.242 1.00 75.44 98 LYS A C 12
ATOM 20287 O O . LYS A 1 99 ? 5.118 -13.530 6.864 1.00 44.10 98 LYS A O 12
ATOM 20306 N N . ASN A 1 100 ? 4.067 -12.272 8.411 1.00 31.15 99 ASN A N 12
ATOM 20307 C CA . ASN A 1 100 ? 3.813 -13.442 9.258 1.00 61.10 99 ASN A CA 12
ATOM 20308 C C . ASN A 1 100 ? 2.620 -14.276 8.770 1.00 10.13 99 ASN A C 12
ATOM 20309 O O . ASN A 1 100 ? 2.506 -15.437 9.164 1.00 31.43 99 ASN A O 12
ATOM 20320 N N . PHE A 1 101 ? 1.735 -13.704 7.946 1.00 40.15 100 PHE A N 12
ATOM 20321 C CA . PHE A 1 101 ? 0.670 -14.438 7.256 1.00 41.52 100 PHE A CA 12
ATOM 20322 C C . PHE A 1 101 ? 1.221 -15.209 6.051 1.00 54.41 100 PHE A C 12
ATOM 20323 O O . PHE A 1 101 ? 0.693 -16.264 5.695 1.00 21.34 100 PHE A O 12
ATOM 20340 N N . GLY A 1 102 ? 2.269 -14.694 5.415 1.00 72.34 101 GLY A N 12
ATOM 20341 C CA . GLY A 1 102 ? 3.171 -15.418 4.521 1.00 32.22 101 GLY A CA 12
ATOM 20342 C C . GLY A 1 102 ? 3.028 -14.907 3.082 1.00 2.10 101 GLY A C 12
ATOM 20343 O O . GLY A 1 102 ? 3.108 -15.692 2.134 1.00 72.44 101 GLY A O 12
ATOM 20347 N N . VAL A 1 103 ? 2.742 -13.615 2.904 1.00 51.02 102 VAL A N 12
ATOM 20348 C CA . VAL A 1 103 ? 2.095 -13.100 1.701 1.00 1.54 102 VAL A CA 12
ATOM 20349 C C . VAL A 1 103 ? 3.135 -12.323 0.882 1.00 20.35 102 VAL A C 12
ATOM 20350 O O . VAL A 1 103 ? 4.249 -12.070 1.365 1.00 61.12 102 VAL A O 12
ATOM 20363 N N . ALA A 1 104 ? 2.809 -11.930 -0.348 1.00 13.11 103 ALA A N 12
ATOM 20364 C CA . ALA A 1 104 ? 3.562 -10.921 -1.088 1.00 30.54 103 ALA A CA 12
ATOM 20365 C C . ALA A 1 104 ? 3.161 -9.525 -0.603 1.00 64.30 103 ALA A C 12
ATOM 20366 O O . ALA A 1 104 ? 2.120 -9.372 0.036 1.00 22.32 103 ALA A O 12
ATOM 20373 N N . ILE A 1 105 ? 3.999 -8.521 -0.870 1.00 22.24 104 ILE A N 12
ATOM 20374 C CA . ILE A 1 105 ? 3.722 -7.111 -0.634 1.00 44.24 104 ILE A CA 12
ATOM 20375 C C . ILE A 1 105 ? 4.429 -6.281 -1.691 1.00 65.10 104 ILE A C 12
ATOM 20376 O O . ILE A 1 105 ? 5.421 -6.712 -2.288 1.00 31.15 104 ILE A O 12
ATOM 20392 N N . ALA A 1 106 ? 3.953 -5.049 -1.830 1.00 54.41 105 ALA A N 12
ATOM 20393 C CA . ALA A 1 106 ? 4.391 -4.114 -2.838 1.00 41.14 105 ALA A CA 12
ATOM 20394 C C . ALA A 1 106 ? 4.426 -2.682 -2.308 1.00 23.21 105 ALA A C 12
ATOM 20395 O O . ALA A 1 106 ? 4.035 -1.742 -2.998 1.00 14.33 105 ALA A O 12
ATOM 20402 N N . GLU A 1 107 ? 4.906 -2.523 -1.080 1.00 23.31 106 GLU A N 12
ATOM 20403 C CA . GLU A 1 107 ? 4.973 -1.267 -0.347 1.00 2.31 106 GLU A CA 12
ATOM 20404 C C . GLU A 1 107 ? 6.376 -1.136 0.261 1.00 41.25 106 GLU A C 12
ATOM 20405 O O . GLU A 1 107 ? 6.989 -2.170 0.560 1.00 64.50 106 GLU A O 12
ATOM 20417 N N . PRO A 1 108 ? 6.931 0.080 0.382 1.00 72.44 107 PRO A N 12
ATOM 20418 C CA . PRO A 1 108 ? 8.205 0.303 1.049 1.00 74.05 107 PRO A CA 12
ATOM 20419 C C . PRO A 1 108 ? 8.008 0.413 2.560 1.00 13.44 107 PRO A C 12
ATOM 20420 O O . PRO A 1 108 ? 6.917 0.751 3.006 1.00 13.43 107 PRO A O 12
ATOM 20431 N N . PHE A 1 109 ? 9.068 0.201 3.344 1.00 64.52 108 PHE A N 12
ATOM 20432 C CA . PHE A 1 109 ? 9.116 0.550 4.749 1.00 54.12 108 PHE A CA 12
ATOM 20433 C C . PHE A 1 109 ? 10.550 0.464 5.327 1.00 12.23 108 PHE A C 12
ATOM 20434 O O . PHE A 1 109 ? 10.706 0.311 6.541 1.00 63.31 108 PHE A O 12
ATOM 20451 N N . SER A 1 110 ? 11.597 0.555 4.501 1.00 54.51 109 SER A N 12
ATOM 20452 C CA . SER A 1 110 ? 12.986 0.331 4.911 1.00 63.22 109 SER A CA 12
ATOM 20453 C C . SER A 1 110 ? 13.643 1.637 5.395 1.00 21.34 109 SER A C 12
ATOM 20454 O O . SER A 1 110 ? 12.978 2.483 5.992 1.00 3.23 109 SER A O 12
ATOM 20462 N N . ASN A 1 111 ? 14.969 1.734 5.297 1.00 64.00 110 ASN A N 12
ATOM 20463 C CA . ASN A 1 111 ? 15.792 2.899 5.611 1.00 60.00 110 ASN A CA 12
ATOM 20464 C C . ASN A 1 111 ? 16.710 3.109 4.391 1.00 62.21 110 ASN A C 12
ATOM 20465 O O . ASN A 1 111 ? 16.621 2.335 3.439 1.00 44.00 110 ASN A O 12
ATOM 20476 N N . TYR A 1 112 ? 17.625 4.084 4.439 1.00 24.44 111 TYR A N 12
ATOM 20477 C CA . TYR A 1 112 ? 18.710 4.328 3.473 1.00 5.14 111 TYR A CA 12
ATOM 20478 C C . TYR A 1 112 ? 18.278 4.518 2.011 1.00 74.04 111 TYR A C 12
ATOM 20479 O O . TYR A 1 112 ? 19.097 4.404 1.103 1.00 33.12 111 TYR A O 12
ATOM 20497 N N . ASN A 1 113 ? 17.040 4.948 1.777 1.00 53.43 112 ASN A N 12
ATOM 20498 C CA . ASN A 1 113 ? 16.428 5.103 0.453 1.00 15.00 112 ASN A CA 12
ATOM 20499 C C . ASN A 1 113 ? 16.357 3.742 -0.258 1.00 22.31 112 ASN A C 12
ATOM 20500 O O . ASN A 1 113 ? 17.066 3.505 -1.238 1.00 1.41 112 ASN A O 12
ATOM 20511 N N . PRO A 1 114 ? 15.468 2.847 0.188 1.00 64.00 113 PRO A N 12
ATOM 20512 C CA . PRO A 1 114 ? 15.354 1.497 -0.357 1.00 72.22 113 PRO A CA 12
ATOM 20513 C C . PRO A 1 114 ? 14.855 1.500 -1.798 1.00 22.43 113 PRO A C 12
ATOM 20514 O O . PRO A 1 114 ? 15.314 0.700 -2.607 1.00 71.02 113 PRO A O 12
ATOM 20525 N N . PHE A 1 115 ? 13.886 2.387 -2.054 1.00 42.11 114 PHE A N 12
ATOM 20526 C CA . PHE A 1 115 ? 13.032 2.465 -3.222 1.00 33.32 114 PHE A CA 12
ATOM 20527 C C . PHE A 1 115 ? 12.520 1.071 -3.603 1.00 21.11 114 PHE A C 12
ATOM 20528 O O . PHE A 1 115 ? 11.490 0.692 -3.005 1.00 55.41 114 PHE A O 12
ATOM 20545 N N . THR A 1 3 ? 8.123 -24.213 -5.990 1.00 75.14 2 THR A N 13
ATOM 20546 C CA . THR A 1 3 ? 9.551 -23.943 -5.965 1.00 75.21 2 THR A CA 13
ATOM 20547 C C . THR A 1 3 ? 9.861 -23.055 -7.179 1.00 32.41 2 THR A C 13
ATOM 20548 O O . THR A 1 3 ? 9.945 -23.585 -8.293 1.00 2.25 2 THR A O 13
ATOM 20559 N N . SER A 1 4 ? 9.937 -21.732 -6.990 1.00 21.32 3 SER A N 13
ATOM 20560 C CA . SER A 1 4 ? 10.051 -20.785 -8.095 1.00 50.01 3 SER A CA 13
ATOM 20561 C C . SER A 1 4 ? 10.884 -19.555 -7.737 1.00 41.15 3 SER A C 13
ATOM 20562 O O . SER A 1 4 ? 11.154 -19.290 -6.562 1.00 44.24 3 SER A O 13
ATOM 20570 N N . LEU A 1 5 ? 11.257 -18.792 -8.772 1.00 72.42 4 LEU A N 13
ATOM 20571 C CA . LEU A 1 5 ? 12.037 -17.558 -8.745 1.00 43.22 4 LEU A CA 13
ATOM 20572 C C . LEU A 1 5 ? 11.291 -16.534 -9.614 1.00 34.11 4 LEU A C 13
ATOM 20573 O O . LEU A 1 5 ? 11.639 -16.339 -10.783 1.00 42.12 4 LEU A O 13
ATOM 20589 N N . GLN A 1 6 ? 10.177 -15.983 -9.121 1.00 64.41 5 GLN A N 13
ATOM 20590 C CA . GLN A 1 6 ? 9.306 -15.088 -9.879 1.00 11.13 5 GLN A CA 13
ATOM 20591 C C . GLN A 1 6 ? 8.636 -13.992 -9.048 1.00 64.12 5 GLN A C 13
ATOM 20592 O O . GLN A 1 6 ? 7.436 -13.754 -9.147 1.00 55.22 5 GLN A O 13
ATOM 20606 N N . LEU A 1 7 ? 9.445 -13.322 -8.238 1.00 52.54 6 LEU A N 13
ATOM 20607 C CA . LEU A 1 7 ? 9.024 -12.351 -7.228 1.00 55.25 6 LEU A CA 13
ATOM 20608 C C . LEU A 1 7 ? 9.681 -10.975 -7.402 1.00 51.12 6 LEU A C 13
ATOM 20609 O O . LEU A 1 7 ? 9.718 -10.194 -6.455 1.00 2.10 6 LEU A O 13
ATOM 20625 N N . SER A 1 8 ? 10.242 -10.687 -8.578 1.00 23.44 7 SER A N 13
ATOM 20626 C CA . SER A 1 8 ? 10.814 -9.387 -8.912 1.00 72.43 7 SER A CA 13
ATOM 20627 C C . SER A 1 8 ? 9.706 -8.330 -8.923 1.00 52.54 7 SER A C 13
ATOM 20628 O O . SER A 1 8 ? 8.711 -8.508 -9.633 1.00 3.53 7 SER A O 13
ATOM 20636 N N . ILE A 1 9 ? 9.878 -7.230 -8.192 1.00 10.03 8 ILE A N 13
ATOM 20637 C CA . ILE A 1 9 ? 8.944 -6.104 -8.175 1.00 61.44 8 ILE A CA 13
ATOM 20638 C C . ILE A 1 9 ? 9.678 -4.879 -8.747 1.00 62.15 8 ILE A C 13
ATOM 20639 O O . ILE A 1 9 ? 10.918 -4.845 -8.786 1.00 24.34 8 ILE A O 13
ATOM 20655 N N . VAL A 1 10 ? 8.923 -3.858 -9.159 1.00 74.25 9 VAL A N 13
ATOM 20656 C CA . VAL A 1 10 ? 9.413 -2.495 -9.329 1.00 4.25 9 VAL A CA 13
ATOM 20657 C C . VAL A 1 10 ? 8.410 -1.559 -8.663 1.00 42.42 9 VAL A C 13
ATOM 20658 O O . VAL A 1 10 ? 7.213 -1.862 -8.649 1.00 32.04 9 VAL A O 13
ATOM 20671 N N . HIS A 1 11 ? 8.870 -0.415 -8.160 1.00 12.25 10 HIS A N 13
ATOM 20672 C CA . HIS A 1 11 ? 8.053 0.711 -7.723 1.00 65.41 10 HIS A CA 13
ATOM 20673 C C . HIS A 1 11 ? 8.887 1.990 -7.931 1.00 71.22 10 HIS A C 13
ATOM 20674 O O . HIS A 1 11 ? 10.083 1.905 -8.239 1.00 72.30 10 HIS A O 13
ATOM 20688 N N . ARG A 1 12 ? 8.309 3.188 -7.753 1.00 20.30 11 ARG A N 13
ATOM 20689 C CA . ARG A 1 12 ? 9.044 4.463 -7.852 1.00 43.33 11 ARG A CA 13
ATOM 20690 C C . ARG A 1 12 ? 8.983 5.262 -6.545 1.00 54.02 11 ARG A C 13
ATOM 20691 O O . ARG A 1 12 ? 9.117 6.488 -6.566 1.00 43.12 11 ARG A O 13
ATOM 20712 N N . LEU A 1 13 ? 8.783 4.570 -5.413 1.00 15.24 12 LEU A N 13
ATOM 20713 C CA . LEU A 1 13 ? 8.588 5.106 -4.054 1.00 42.31 12 LEU A CA 13
ATOM 20714 C C . LEU A 1 13 ? 7.239 5.841 -3.947 1.00 41.11 12 LEU A C 13
ATOM 20715 O O . LEU A 1 13 ? 6.682 6.234 -4.981 1.00 13.13 12 LEU A O 13
ATOM 20731 N N . PRO A 1 14 ? 6.674 6.049 -2.744 1.00 54.33 13 PRO A N 13
ATOM 20732 C CA . PRO A 1 14 ? 5.444 6.818 -2.576 1.00 71.55 13 PRO A CA 13
ATOM 20733 C C . PRO A 1 14 ? 5.701 8.319 -2.811 1.00 40.14 13 PRO A C 13
ATOM 20734 O O . PRO A 1 14 ? 6.777 8.749 -3.250 1.00 15.02 13 PRO A O 13
ATOM 20745 N N . GLN A 1 15 ? 4.674 9.133 -2.583 1.00 10.31 14 GLN A N 13
ATOM 20746 C CA . GLN A 1 15 ? 4.604 10.566 -2.848 1.00 50.20 14 GLN A CA 13
ATOM 20747 C C . GLN A 1 15 ? 3.618 11.194 -1.858 1.00 51.10 14 GLN A C 13
ATOM 20748 O O . GLN A 1 15 ? 2.796 10.478 -1.281 1.00 50.41 14 GLN A O 13
ATOM 20762 N N . ASN A 1 16 ? 3.663 12.515 -1.672 1.00 2.30 15 ASN A N 13
ATOM 20763 C CA . ASN A 1 16 ? 2.700 13.237 -0.863 1.00 33.32 15 ASN A CA 13
ATOM 20764 C C . ASN A 1 16 ? 1.426 13.393 -1.681 1.00 1.53 15 ASN A C 13
ATOM 20765 O O . ASN A 1 16 ? 1.478 13.943 -2.778 1.00 23.34 15 ASN A O 13
ATOM 20776 N N . TYR A 1 17 ? 0.291 12.891 -1.190 1.00 42.01 16 TYR A N 13
ATOM 20777 C CA . TYR A 1 17 ? -1.011 13.262 -1.732 1.00 32.13 16 TYR A CA 13
ATOM 20778 C C . TYR A 1 17 ? -2.044 13.034 -0.605 1.00 70.53 16 TYR A C 13
ATOM 20779 O O . TYR A 1 17 ? -1.653 12.723 0.529 1.00 64.33 16 TYR A O 13
ATOM 20797 N N . ARG A 1 18 ? -3.344 13.177 -0.890 1.00 62.43 17 ARG A N 13
ATOM 20798 C CA . ARG A 1 18 ? -4.463 12.844 -0.002 1.00 55.23 17 ARG A CA 13
ATOM 20799 C C . ARG A 1 18 ? -5.746 12.582 -0.812 1.00 60.44 17 ARG A C 13
ATOM 20800 O O . ARG A 1 18 ? -5.686 12.344 -2.018 1.00 52.41 17 ARG A O 13
ATOM 20821 N N . TRP A 1 19 ? -6.917 12.574 -0.167 1.00 41.04 18 TRP A N 13
ATOM 20822 C CA . TRP A 1 19 ? -8.210 12.507 -0.846 1.00 2.33 18 TRP A CA 13
ATOM 20823 C C . TRP A 1 19 ? -8.625 13.894 -1.364 1.00 5.03 18 TRP A C 13
ATOM 20824 O O . TRP A 1 19 ? -8.387 14.895 -0.684 1.00 12.52 18 TRP A O 13
ATOM 20845 N N . SER A 1 20 ? -9.395 13.949 -2.461 1.00 71.22 19 SER A N 13
ATOM 20846 C CA . SER A 1 20 ? -10.094 15.162 -2.929 1.00 1.22 19 SER A CA 13
ATOM 20847 C C . SER A 1 20 ? -11.321 15.554 -2.079 1.00 72.20 19 SER A C 13
ATOM 20848 O O . SER A 1 20 ? -12.243 16.174 -2.613 1.00 24.52 19 SER A O 13
ATOM 20856 N N . ALA A 1 21 ? -11.395 15.163 -0.803 1.00 13.11 20 ALA A N 13
ATOM 20857 C CA . ALA A 1 21 ? -12.519 15.458 0.089 1.00 12.32 20 ALA A CA 13
ATOM 20858 C C . ALA A 1 21 ? -13.926 15.146 -0.500 1.00 64.13 20 ALA A C 13
ATOM 20859 O O . ALA A 1 21 ? -14.921 15.749 -0.085 1.00 71.13 20 ALA A O 13
ATOM 20866 N N . GLY A 1 22 ? -14.050 14.249 -1.488 1.00 2.44 21 GLY A N 13
ATOM 20867 C CA . GLY A 1 22 ? -15.277 14.002 -2.236 1.00 33.02 21 GLY A CA 13
ATOM 20868 C C . GLY A 1 22 ? -15.709 12.535 -2.316 1.00 21.40 21 GLY A C 13
ATOM 20869 O O . GLY A 1 22 ? -16.917 12.288 -2.336 1.00 51.10 21 GLY A O 13
ATOM 20873 N N . PHE A 1 23 ? -14.767 11.582 -2.380 1.00 43.54 22 PHE A N 13
ATOM 20874 C CA . PHE A 1 23 ? -15.048 10.150 -2.572 1.00 52.34 22 PHE A CA 13
ATOM 20875 C C . PHE A 1 23 ? -14.295 9.230 -1.596 1.00 2.31 22 PHE A C 13
ATOM 20876 O O . PHE A 1 23 ? -14.679 8.080 -1.422 1.00 64.45 22 PHE A O 13
ATOM 20893 N N . ALA A 1 24 ? -13.167 9.692 -1.055 1.00 2.43 23 ALA A N 13
ATOM 20894 C CA . ALA A 1 24 ? -12.105 8.964 -0.371 1.00 70.22 23 ALA A CA 13
ATOM 20895 C C . ALA A 1 24 ? -11.640 7.703 -1.093 1.00 31.24 23 ALA A C 13
ATOM 20896 O O . ALA A 1 24 ? -10.714 7.818 -1.891 1.00 71.23 23 ALA A O 13
ATOM 20903 N N . GLY A 1 25 ? -12.262 6.538 -0.902 1.00 73.13 24 GLY A N 13
ATOM 20904 C CA . GLY A 1 25 ? -11.657 5.254 -1.258 1.00 34.15 24 GLY A CA 13
ATOM 20905 C C . GLY A 1 25 ? -11.247 5.177 -2.729 1.00 51.11 24 GLY A C 13
ATOM 20906 O O . GLY A 1 25 ? -10.210 4.590 -3.061 1.00 52.44 24 GLY A O 13
ATOM 20910 N N . SER A 1 26 ? -12.007 5.842 -3.596 1.00 63.24 25 SER A N 13
ATOM 20911 C CA . SER A 1 26 ? -11.845 5.804 -5.047 1.00 24.50 25 SER A CA 13
ATOM 20912 C C . SER A 1 26 ? -11.331 7.136 -5.594 1.00 15.54 25 SER A C 13
ATOM 20913 O O . SER A 1 26 ? -11.580 7.471 -6.753 1.00 24.13 25 SER A O 13
ATOM 20921 N N . LYS A 1 27 ? -10.640 7.940 -4.786 1.00 72.23 26 LYS A N 13
ATOM 20922 C CA . LYS A 1 27 ? -10.174 9.252 -5.190 1.00 61.43 26 LYS A CA 13
ATOM 20923 C C . LYS A 1 27 ? -8.795 9.490 -4.640 1.00 12.34 26 LYS A C 13
ATOM 20924 O O . LYS A 1 27 ? -8.591 9.350 -3.440 1.00 45.32 26 LYS A O 13
ATOM 20943 N N . VAL A 1 28 ? -7.903 9.992 -5.476 1.00 43.14 27 VAL A N 13
ATOM 20944 C CA . VAL A 1 28 ? -6.634 10.504 -5.005 1.00 14.22 27 VAL A CA 13
ATOM 20945 C C . VAL A 1 28 ? -6.472 11.917 -5.554 1.00 2.20 27 VAL A C 13
ATOM 20946 O O . VAL A 1 28 ? -6.957 12.212 -6.654 1.00 24.32 27 VAL A O 13
ATOM 20959 N N . GLU A 1 29 ? -5.818 12.813 -4.821 1.00 43.24 28 GLU A N 13
ATOM 20960 C CA . GLU A 1 29 ? -5.418 14.117 -5.331 1.00 15.32 28 GLU A CA 13
ATOM 20961 C C . GLU A 1 29 ? -4.159 14.577 -4.582 1.00 32.34 28 GLU A C 13
ATOM 20962 O O . GLU A 1 29 ? -4.051 14.310 -3.384 1.00 54.40 28 GLU A O 13
ATOM 20974 N N . PRO A 1 30 ? -3.213 15.263 -5.249 1.00 54.44 29 PRO A N 13
ATOM 20975 C CA . PRO A 1 30 ? -1.929 15.662 -4.670 1.00 44.20 29 PRO A CA 13
ATOM 20976 C C . PRO A 1 30 ? -2.049 16.652 -3.509 1.00 41.02 29 PRO A C 13
ATOM 20977 O O . PRO A 1 30 ? -3.136 17.101 -3.135 1.00 15.33 29 PRO A O 13
ATOM 20988 N N . ILE A 1 31 ? -0.898 17.006 -2.935 1.00 25.34 30 ILE A N 13
ATOM 20989 C CA . ILE A 1 31 ? -0.785 18.052 -1.935 1.00 45.22 30 ILE A CA 13
ATOM 20990 C C . ILE A 1 31 ? -0.093 19.240 -2.615 1.00 50.31 30 ILE A C 13
ATOM 20991 O O . ILE A 1 31 ? 1.133 19.249 -2.760 1.00 22.22 30 ILE A O 13
ATOM 21007 N N . PRO A 1 32 ? -0.836 20.245 -3.089 1.00 54.51 31 PRO A N 13
ATOM 21008 C CA . PRO A 1 32 ? -0.264 21.420 -3.718 1.00 64.45 31 PRO A CA 13
ATOM 21009 C C . PRO A 1 32 ? 0.155 22.407 -2.627 1.00 2.55 31 PRO A C 13
ATOM 21010 O O . PRO A 1 32 ? -0.544 23.381 -2.360 1.00 42.52 31 PRO A O 13
ATOM 21021 N N . GLN A 1 33 ? 1.298 22.150 -1.982 1.00 33.44 32 GLN A N 13
ATOM 21022 C CA . GLN A 1 33 ? 1.854 23.006 -0.948 1.00 25.32 32 GLN A CA 13
ATOM 21023 C C . GLN A 1 33 ? 0.867 23.175 0.222 1.00 44.22 32 GLN A C 13
ATOM 21024 O O . GLN A 1 33 ? 0.481 24.288 0.582 1.00 63.04 32 GLN A O 13
ATOM 21038 N N . ASN A 1 34 ? 0.446 22.054 0.816 1.00 44.50 33 ASN A N 13
ATOM 21039 C CA . ASN A 1 34 ? -0.381 21.989 2.029 1.00 25.32 33 ASN A CA 13
ATOM 21040 C C . ASN A 1 34 ? 0.022 20.745 2.827 1.00 33.02 33 ASN A C 13
ATOM 21041 O O . ASN A 1 34 ? -0.831 19.897 3.104 1.00 62.23 33 ASN A O 13
ATOM 21052 N N . GLY A 1 35 ? 1.319 20.547 3.085 1.00 61.22 34 GLY A N 13
ATOM 21053 C CA . GLY A 1 35 ? 1.803 19.315 3.713 1.00 43.02 34 GLY A CA 13
ATOM 21054 C C . GLY A 1 35 ? 1.201 19.106 5.104 1.00 10.33 34 GLY A C 13
ATOM 21055 O O . GLY A 1 35 ? 0.840 20.079 5.770 1.00 74.33 34 GLY A O 13
ATOM 21059 N N . PRO A 1 36 ? 1.119 17.852 5.573 1.00 54.22 35 PRO A N 13
ATOM 21060 C CA . PRO A 1 36 ? 0.304 17.513 6.725 1.00 1.43 35 PRO A CA 13
ATOM 21061 C C . PRO A 1 36 ? 0.927 17.985 8.038 1.00 74.41 35 PRO A C 13
ATOM 21062 O O . PRO A 1 36 ? 2.140 18.182 8.149 1.00 74.14 35 PRO A O 13
ATOM 21073 N N . CYS A 1 37 ? 0.083 18.058 9.064 1.00 72.13 36 CYS A N 13
ATOM 21074 C CA . CYS A 1 37 ? 0.454 18.445 10.416 1.00 74.34 36 CYS A CA 13
ATOM 21075 C C . CYS A 1 37 ? 1.428 17.469 11.083 1.00 24.41 36 CYS A C 13
ATOM 21076 O O . CYS A 1 37 ? 2.172 17.865 11.980 1.00 22.44 36 CYS A O 13
ATOM 21084 N N . GLY A 1 38 ? 1.437 16.194 10.704 1.00 60.01 37 GLY A N 13
ATOM 21085 C CA . GLY A 1 38 ? 2.384 15.218 11.211 1.00 70.44 37 GLY A CA 13
ATOM 21086 C C . GLY A 1 38 ? 2.291 13.931 10.417 1.00 12.01 37 GLY A C 13
ATOM 21087 O O . GLY A 1 38 ? 1.699 12.961 10.876 1.00 63.05 37 GLY A O 13
ATOM 21091 N N . ASP A 1 39 ? 2.856 13.929 9.208 1.00 60.02 38 ASP A N 13
ATOM 21092 C CA . ASP A 1 39 ? 2.991 12.768 8.320 1.00 21.21 38 ASP A CA 13
ATOM 21093 C C . ASP A 1 39 ? 1.643 12.136 7.931 1.00 21.24 38 ASP A C 13
ATOM 21094 O O . ASP A 1 39 ? 1.589 11.038 7.368 1.00 42.12 38 ASP A O 13
ATOM 21103 N N . ASN A 1 40 ? 0.546 12.861 8.170 1.00 70.22 39 ASN A N 13
ATOM 21104 C CA . ASN A 1 40 ? -0.837 12.535 7.824 1.00 15.31 39 ASN A CA 13
ATOM 21105 C C . ASN A 1 40 ? -1.069 12.778 6.317 1.00 21.13 39 ASN A C 13
ATOM 21106 O O . ASN A 1 40 ? -2.007 13.481 5.936 1.00 23.11 39 ASN A O 13
ATOM 21117 N N . SER A 1 41 ? -0.161 12.348 5.441 1.00 40.31 40 SER A N 13
ATOM 21118 C CA . SER A 1 41 ? -0.362 12.295 3.988 1.00 21.21 40 SER A CA 13
ATOM 21119 C C . SER A 1 41 ? -1.039 10.954 3.669 1.00 74.30 40 SER A C 13
ATOM 21120 O O . SER A 1 41 ? -1.765 10.433 4.518 1.00 4.20 40 SER A O 13
ATOM 21128 N N . LEU A 1 42 ? -0.864 10.424 2.458 1.00 5.41 41 LEU A N 13
ATOM 21129 C CA . LEU A 1 42 ? -1.178 9.043 2.111 1.00 52.12 41 LEU A CA 13
ATOM 21130 C C . LEU A 1 42 ? -0.014 8.458 1.323 1.00 75.44 41 LEU A C 13
ATOM 21131 O O . LEU A 1 42 ? 0.835 9.201 0.812 1.00 61.32 41 LEU A O 13
ATOM 21147 N N . VAL A 1 43 ? 0.004 7.137 1.166 1.00 52.31 42 VAL A N 13
ATOM 21148 C CA . VAL A 1 43 ? 0.992 6.369 0.419 1.00 3.41 42 VAL A CA 13
ATOM 21149 C C . VAL A 1 43 ? 0.245 5.337 -0.440 1.00 73.25 42 VAL A C 13
ATOM 21150 O O . VAL A 1 43 ? -0.805 4.822 -0.040 1.00 50.21 42 VAL A O 13
ATOM 21163 N N . ALA A 1 44 ? 0.737 5.115 -1.665 1.00 52.40 43 ALA A N 13
ATOM 21164 C CA . ALA A 1 44 ? 0.002 4.489 -2.757 1.00 41.24 43 ALA A CA 13
ATOM 21165 C C . ALA A 1 44 ? 0.850 3.386 -3.382 1.00 71.44 43 ALA A C 13
ATOM 21166 O O . ALA A 1 44 ? 1.723 3.659 -4.210 1.00 13.12 43 ALA A O 13
ATOM 21173 N N . LEU A 1 45 ? 0.596 2.150 -2.972 1.00 45.10 44 LEU A N 13
ATOM 21174 C CA . LEU A 1 45 ? 1.330 0.961 -3.371 1.00 63.41 44 LEU A CA 13
ATOM 21175 C C . LEU A 1 45 ? 0.752 0.427 -4.672 1.00 74.24 44 LEU A C 13
ATOM 21176 O O . LEU A 1 45 ? -0.449 0.525 -4.939 1.00 51.13 44 LEU A O 13
ATOM 21192 N N . LYS A 1 46 ? 1.604 -0.256 -5.424 1.00 20.14 45 LYS A N 13
ATOM 21193 C CA . LYS A 1 46 ? 1.251 -0.988 -6.625 1.00 61.32 45 LYS A CA 13
ATOM 21194 C C . LYS A 1 46 ? 1.951 -2.328 -6.525 1.00 72.04 45 LYS A C 13
ATOM 21195 O O . LYS A 1 46 ? 3.181 -2.363 -6.444 1.00 45.52 45 LYS A O 13
ATOM 21214 N N . LEU A 1 47 ? 1.172 -3.402 -6.451 1.00 51.01 46 LEU A N 13
ATOM 21215 C CA . LEU A 1 47 ? 1.703 -4.757 -6.433 1.00 32.32 46 LEU A CA 13
ATOM 21216 C C . LEU A 1 47 ? 2.282 -5.072 -7.824 1.00 73.05 46 LEU A C 13
ATOM 21217 O O . LEU A 1 47 ? 2.136 -4.283 -8.764 1.00 11.54 46 LEU A O 13
ATOM 21233 N N . LEU A 1 48 ? 2.957 -6.213 -7.973 1.00 52.21 47 LEU A N 13
ATOM 21234 C CA . LEU A 1 48 ? 3.378 -6.728 -9.271 1.00 73.32 47 LEU A CA 13
ATOM 21235 C C . LEU A 1 48 ? 3.127 -8.235 -9.328 1.00 0.22 47 LEU A C 13
ATOM 21236 O O . LEU A 1 48 ? 2.195 -8.631 -10.035 1.00 1.23 47 LEU A O 13
ATOM 21252 N N . SER A 1 49 ? 3.893 -9.070 -8.612 1.00 61.44 48 SER A N 13
ATOM 21253 C CA . SER A 1 49 ? 3.715 -10.524 -8.620 1.00 42.04 48 SER A CA 13
ATOM 21254 C C . SER A 1 49 ? 4.420 -11.218 -7.436 1.00 63.52 48 SER A C 13
ATOM 21255 O O . SER A 1 49 ? 5.264 -10.587 -6.800 1.00 71.03 48 SER A O 13
ATOM 21263 N N . PRO A 1 50 ? 4.163 -12.516 -7.162 1.00 1.44 49 PRO A N 13
ATOM 21264 C CA . PRO A 1 50 ? 3.051 -13.307 -7.686 1.00 52.22 49 PRO A CA 13
ATOM 21265 C C . PRO A 1 50 ? 1.710 -12.833 -7.109 1.00 65.35 49 PRO A C 13
ATOM 21266 O O . PRO A 1 50 ? 1.664 -12.136 -6.089 1.00 73.43 49 PRO A O 13
ATOM 21277 N N . ASP A 1 51 ? 0.613 -13.169 -7.783 1.00 63.42 50 ASP A N 13
ATOM 21278 C CA . ASP A 1 51 ? -0.699 -12.556 -7.567 1.00 42.41 50 ASP A CA 13
ATOM 21279 C C . ASP A 1 51 ? -1.814 -13.466 -8.087 1.00 63.21 50 ASP A C 13
ATOM 21280 O O . ASP A 1 51 ? -1.527 -14.465 -8.746 1.00 20.24 50 ASP A O 13
ATOM 21289 N N . GLY A 1 52 ? -3.077 -13.167 -7.784 1.00 42.41 51 GLY A N 13
ATOM 21290 C CA . GLY A 1 52 ? -4.266 -13.864 -8.261 1.00 2.11 51 GLY A CA 13
ATOM 21291 C C . GLY A 1 52 ? -5.298 -14.010 -7.142 1.00 4.44 51 GLY A C 13
ATOM 21292 O O . GLY A 1 52 ? -5.077 -13.542 -6.023 1.00 1.23 51 GLY A O 13
ATOM 21296 N N . ASP A 1 53 ? -6.391 -14.718 -7.428 1.00 22.12 52 ASP A N 13
ATOM 21297 C CA . ASP A 1 53 ? -7.651 -14.774 -6.670 1.00 12.10 52 ASP A CA 13
ATOM 21298 C C . ASP A 1 53 ? -7.469 -14.916 -5.162 1.00 51.41 52 ASP A C 13
ATOM 21299 O O . ASP A 1 53 ? -8.183 -14.272 -4.391 1.00 42.43 52 ASP A O 13
ATOM 21308 N N . ASN A 1 54 ? -6.574 -15.807 -4.729 1.00 54.35 53 ASN A N 13
ATOM 21309 C CA . ASN A 1 54 ? -6.353 -16.076 -3.309 1.00 62.32 53 ASN A CA 13
ATOM 21310 C C . ASN A 1 54 ? -5.807 -14.824 -2.637 1.00 41.11 53 ASN A C 13
ATOM 21311 O O . ASN A 1 54 ? -6.400 -14.305 -1.695 1.00 45.30 53 ASN A O 13
ATOM 21322 N N . ALA A 1 55 ? -4.670 -14.328 -3.128 1.00 55.54 54 ALA A N 13
ATOM 21323 C CA . ALA A 1 55 ? -4.033 -13.133 -2.598 1.00 70.41 54 ALA A CA 13
ATOM 21324 C C . ALA A 1 55 ? -4.980 -11.935 -2.657 1.00 55.10 54 ALA A C 13
ATOM 21325 O O . ALA A 1 55 ? -4.937 -11.111 -1.748 1.00 22.14 54 ALA A O 13
ATOM 21332 N N . TRP A 1 56 ? -5.836 -11.851 -3.680 1.00 23.24 55 TRP A N 13
ATOM 21333 C CA . TRP A 1 56 ? -6.872 -10.836 -3.807 1.00 11.51 55 TRP A CA 13
ATOM 21334 C C . TRP A 1 56 ? -7.823 -10.862 -2.609 1.00 33.32 55 TRP A C 13
ATOM 21335 O O . TRP A 1 56 ? -7.938 -9.850 -1.904 1.00 0.23 55 TRP A O 13
ATOM 21356 N N . SER A 1 57 ? -8.520 -11.988 -2.382 1.00 21.21 56 SER A N 13
ATOM 21357 C CA . SER A 1 57 ? -9.532 -12.027 -1.327 1.00 24.35 56 SER A CA 13
ATOM 21358 C C . SER A 1 57 ? -8.875 -11.763 0.016 1.00 0.41 56 SER A C 13
ATOM 21359 O O . SER A 1 57 ? -9.327 -10.891 0.756 1.00 40.04 56 SER A O 13
ATOM 21367 N N . VAL A 1 58 ? -7.781 -12.468 0.311 1.00 44.53 57 VAL A N 13
ATOM 21368 C CA . VAL A 1 58 ? -7.067 -12.309 1.566 1.00 64.41 57 VAL A CA 13
ATOM 21369 C C . VAL A 1 58 ? -6.644 -10.843 1.734 1.00 34.20 57 VAL A C 13
ATOM 21370 O O . VAL A 1 58 ? -6.815 -10.295 2.818 1.00 41.32 57 VAL A O 13
ATOM 21383 N N . MET A 1 59 ? -6.141 -10.172 0.694 1.00 70.23 58 MET A N 13
ATOM 21384 C CA . MET A 1 59 ? -5.713 -8.779 0.795 1.00 41.33 58 MET A CA 13
ATOM 21385 C C . MET A 1 59 ? -6.878 -7.881 1.193 1.00 51.15 58 MET A C 13
ATOM 21386 O O . MET A 1 59 ? -6.706 -7.040 2.076 1.00 2.02 58 MET A O 13
ATOM 21400 N N . TYR A 1 60 ? -8.052 -8.056 0.582 1.00 75.11 59 TYR A N 13
ATOM 21401 C CA . TYR A 1 60 ? -9.213 -7.264 0.978 1.00 61.35 59 TYR A CA 13
ATOM 21402 C C . TYR A 1 60 ? -9.687 -7.622 2.397 1.00 44.01 59 TYR A C 13
ATOM 21403 O O . TYR A 1 60 ? -10.119 -6.761 3.166 1.00 31.04 59 TYR A O 13
ATOM 21421 N N . LYS A 1 61 ? -9.594 -8.897 2.789 1.00 12.12 60 LYS A N 13
ATOM 21422 C CA . LYS A 1 61 ? -9.928 -9.324 4.142 1.00 21.22 60 LYS A CA 13
ATOM 21423 C C . LYS A 1 61 ? -9.002 -8.660 5.156 1.00 72.12 60 LYS A C 13
ATOM 21424 O O . LYS A 1 61 ? -9.449 -8.255 6.224 1.00 21.42 60 LYS A O 13
ATOM 21443 N N . LEU A 1 62 ? -7.721 -8.529 4.822 1.00 44.13 61 LEU A N 13
ATOM 21444 C CA . LEU A 1 62 ? -6.747 -7.793 5.607 1.00 31.23 61 LEU A CA 13
ATOM 21445 C C . LEU A 1 62 ? -7.155 -6.328 5.662 1.00 75.51 61 LEU A C 13
ATOM 21446 O O . LEU A 1 62 ? -7.262 -5.788 6.755 1.00 44.12 61 LEU A O 13
ATOM 21462 N N . SER A 1 63 ? -7.400 -5.676 4.521 1.00 45.33 62 SER A N 13
ATOM 21463 C CA . SER A 1 63 ? -7.680 -4.244 4.511 1.00 31.31 62 SER A CA 13
ATOM 21464 C C . SER A 1 63 ? -8.874 -3.914 5.411 1.00 44.42 62 SER A C 13
ATOM 21465 O O . SER A 1 63 ? -8.754 -3.014 6.244 1.00 72.21 62 SER A O 13
ATOM 21473 N N . GLN A 1 64 ? -9.980 -4.670 5.323 1.00 41.22 63 GLN A N 13
ATOM 21474 C CA . GLN A 1 64 ? -11.118 -4.440 6.195 1.00 54.32 63 GLN A CA 13
ATOM 21475 C C . GLN A 1 64 ? -10.768 -4.721 7.657 1.00 13.34 63 GLN A C 13
ATOM 21476 O O . GLN A 1 64 ? -11.076 -3.910 8.528 1.00 24.14 63 GLN A O 13
ATOM 21490 N N . ALA A 1 65 ? -10.081 -5.836 7.912 1.00 43.13 64 ALA A N 13
ATOM 21491 C CA . ALA A 1 65 ? -9.672 -6.264 9.249 1.00 72.24 64 ALA A CA 13
ATOM 21492 C C . ALA A 1 65 ? -8.651 -5.332 9.902 1.00 54.33 64 ALA A C 13
ATOM 21493 O O . ALA A 1 65 ? -8.409 -5.466 11.103 1.00 32.25 64 ALA A O 13
ATOM 21500 N N . LEU A 1 66 ? -8.021 -4.444 9.132 1.00 31.21 65 LEU A N 13
ATOM 21501 C CA . LEU A 1 66 ? -7.060 -3.454 9.593 1.00 14.43 65 LEU A CA 13
ATOM 21502 C C . LEU A 1 66 ? -7.738 -2.095 9.765 1.00 53.15 65 LEU A C 13
ATOM 21503 O O . LEU A 1 66 ? -7.515 -1.437 10.790 1.00 2.32 65 LEU A O 13
ATOM 21519 N N . SER A 1 67 ? -8.584 -1.672 8.817 1.00 30.13 66 SER A N 13
ATOM 21520 C CA . SER A 1 67 ? -9.288 -0.400 8.932 1.00 4.12 66 SER A CA 13
ATOM 21521 C C . SER A 1 67 ? -10.218 -0.402 10.139 1.00 21.33 66 SER A C 13
ATOM 21522 O O . SER A 1 67 ? -10.328 0.608 10.835 1.00 51.54 66 SER A O 13
ATOM 21530 N N . ASP A 1 68 ? -10.810 -1.561 10.441 1.00 45.44 67 ASP A N 13
ATOM 21531 C CA . ASP A 1 68 ? -11.695 -1.759 11.581 1.00 54.45 67 ASP A CA 13
ATOM 21532 C C . ASP A 1 68 ? -11.012 -1.428 12.907 1.00 52.14 67 ASP A C 13
ATOM 21533 O O . ASP A 1 68 ? -11.683 -1.047 13.863 1.00 32.21 67 ASP A O 13
ATOM 21542 N N . ILE A 1 69 ? -9.679 -1.483 12.957 1.00 32.44 68 ILE A N 13
ATOM 21543 C CA . ILE A 1 69 ? -8.893 -1.300 14.158 1.00 20.34 68 ILE A CA 13
ATOM 21544 C C . ILE A 1 69 ? -8.585 0.181 14.246 1.00 34.04 68 ILE A C 13
ATOM 21545 O O . ILE A 1 69 ? -9.049 0.830 15.185 1.00 75.53 68 ILE A O 13
ATOM 21561 N N . GLU A 1 70 ? -7.845 0.707 13.265 1.00 24.32 69 GLU A N 13
ATOM 21562 C CA . GLU A 1 70 ? -7.615 2.137 13.086 1.00 13.14 69 GLU A CA 13
ATOM 21563 C C . GLU A 1 70 ? -6.860 2.478 11.786 1.00 51.41 69 GLU A C 13
ATOM 21564 O O . GLU A 1 70 ? -6.348 3.598 11.681 1.00 53.01 69 GLU A O 13
ATOM 21576 N N . VAL A 1 71 ? -6.740 1.562 10.817 1.00 64.42 70 VAL A N 13
ATOM 21577 C CA . VAL A 1 71 ? -5.743 1.645 9.739 1.00 14.23 70 VAL A CA 13
ATOM 21578 C C . VAL A 1 71 ? -6.470 1.735 8.384 1.00 5.32 70 VAL A C 13
ATOM 21579 O O . VAL A 1 71 ? -6.605 0.737 7.674 1.00 0.12 70 VAL A O 13
ATOM 21592 N N . PRO A 1 72 ? -7.031 2.903 8.037 1.00 41.21 71 PRO A N 13
ATOM 21593 C CA . PRO A 1 72 ? -7.974 3.043 6.941 1.00 51.34 71 PRO A CA 13
ATOM 21594 C C . PRO A 1 72 ? -7.249 2.982 5.598 1.00 2.42 71 PRO A C 13
ATOM 21595 O O . PRO A 1 72 ? -6.500 3.890 5.226 1.00 62.01 71 PRO A O 13
ATOM 21606 N N . CYS A 1 73 ? -7.496 1.907 4.861 1.00 0.23 72 CYS A N 13
ATOM 21607 C CA . CYS A 1 73 ? -6.847 1.611 3.591 1.00 2.01 72 CYS A CA 13
ATOM 21608 C C . CYS A 1 73 ? -7.794 1.893 2.412 1.00 23.24 72 CYS A C 13
ATOM 21609 O O . CYS A 1 73 ? -8.964 2.232 2.613 1.00 22.44 72 CYS A O 13
ATOM 21617 N N . SER A 1 74 ? -7.342 1.654 1.181 1.00 71.21 73 SER A N 13
ATOM 21618 C CA . SER A 1 74 ? -8.223 1.371 0.055 1.00 71.12 73 SER A CA 13
ATOM 21619 C C . SER A 1 74 ? -7.574 0.320 -0.852 1.00 24.45 73 SER A C 13
ATOM 21620 O O . SER A 1 74 ? -6.363 0.103 -0.788 1.00 23.12 73 SER A O 13
ATOM 21628 N N . VAL A 1 75 ? -8.390 -0.291 -1.712 1.00 73.00 74 VAL A N 13
ATOM 21629 C CA . VAL A 1 75 ? -8.099 -1.411 -2.587 1.00 42.33 74 VAL A CA 13
ATOM 21630 C C . VAL A 1 75 ? -8.800 -1.168 -3.920 1.00 64.21 74 VAL A C 13
ATOM 21631 O O . VAL A 1 75 ? -10.032 -1.098 -3.938 1.00 2.42 74 VAL A O 13
ATOM 21644 N N . LEU A 1 76 ? -8.053 -1.029 -5.020 1.00 44.43 75 LEU A N 13
ATOM 21645 C CA . LEU A 1 76 ? -8.601 -0.899 -6.368 1.00 41.01 75 LEU A CA 13
ATOM 21646 C C . LEU A 1 76 ? -7.931 -1.913 -7.287 1.00 24.12 75 LEU A C 13
ATOM 21647 O O . LEU A 1 76 ? -6.782 -2.300 -7.066 1.00 33.22 75 LEU A O 13
ATOM 21663 N N . GLU A 1 77 ? -8.655 -2.322 -8.325 1.00 35.20 76 GLU A N 13
ATOM 21664 C CA . GLU A 1 77 ? -8.286 -3.340 -9.292 1.00 22.45 76 GLU A CA 13
ATOM 21665 C C . GLU A 1 77 ? -8.368 -2.756 -10.705 1.00 61.51 76 GLU A C 13
ATOM 21666 O O . GLU A 1 77 ? -9.176 -1.856 -10.960 1.00 64.02 76 GLU A O 13
ATOM 21678 N N . CYS A 1 78 ? -7.544 -3.274 -11.612 1.00 71.32 77 CYS A N 13
ATOM 21679 C CA . CYS A 1 78 ? -7.706 -3.221 -13.057 1.00 34.34 77 CYS A CA 13
ATOM 21680 C C . CYS A 1 78 ? -7.011 -4.463 -13.582 1.00 1.51 77 CYS A C 13
ATOM 21681 O O . CYS A 1 78 ? -5.782 -4.479 -13.564 1.00 63.40 77 CYS A O 13
ATOM 21689 N N . GLU A 1 79 ? -7.760 -5.466 -14.038 1.00 32.23 78 GLU A N 13
ATOM 21690 C CA . GLU A 1 79 ? -7.305 -6.591 -14.862 1.00 0.13 78 GLU A CA 13
ATOM 21691 C C . GLU A 1 79 ? -6.356 -7.534 -14.104 1.00 14.52 78 GLU A C 13
ATOM 21692 O O . GLU A 1 79 ? -6.708 -8.669 -13.785 1.00 41.54 78 GLU A O 13
ATOM 21704 N N . GLY A 1 80 ? -5.143 -7.071 -13.816 1.00 44.51 79 GLY A N 13
ATOM 21705 C CA . GLY A 1 80 ? -4.052 -7.777 -13.164 1.00 64.13 79 GLY A CA 13
ATOM 21706 C C . GLY A 1 80 ? -3.087 -6.806 -12.479 1.00 34.43 79 GLY A C 13
ATOM 21707 O O . GLY A 1 80 ? -1.905 -7.115 -12.348 1.00 33.41 79 GLY A O 13
ATOM 21711 N N . GLU A 1 81 ? -3.564 -5.620 -12.091 1.00 52.22 80 GLU A N 13
ATOM 21712 C CA . GLU A 1 81 ? -2.782 -4.566 -11.453 1.00 41.12 80 GLU A CA 13
ATOM 21713 C C . GLU A 1 81 ? -3.509 -4.101 -10.186 1.00 14.04 80 GLU A C 13
ATOM 21714 O O . GLU A 1 81 ? -4.250 -3.108 -10.233 1.00 21.52 80 GLU A O 13
ATOM 21726 N N . PRO A 1 82 ? -3.359 -4.820 -9.059 1.00 72.20 81 PRO A N 13
ATOM 21727 C CA . PRO A 1 82 ? -3.848 -4.365 -7.767 1.00 50.31 81 PRO A CA 13
ATOM 21728 C C . PRO A 1 82 ? -3.131 -3.077 -7.365 1.00 35.30 81 PRO A C 13
ATOM 21729 O O . PRO A 1 82 ? -1.902 -2.978 -7.483 1.00 63.02 81 PRO A O 13
ATOM 21740 N N . CYS A 1 83 ? -3.885 -2.106 -6.857 1.00 31.54 82 CYS A N 13
ATOM 21741 C CA . CYS A 1 83 ? -3.376 -0.844 -6.344 1.00 22.23 82 CYS A CA 13
ATOM 21742 C C . CYS A 1 83 ? -3.961 -0.642 -4.953 1.00 71.41 82 CYS A C 13
ATOM 21743 O O . CYS A 1 83 ? -5.176 -0.756 -4.769 1.00 3.01 82 CYS A O 13
ATOM 21751 N N . LEU A 1 84 ? -3.106 -0.350 -3.976 1.00 11.31 83 LEU A N 13
ATOM 21752 C CA . LEU A 1 84 ? -3.463 -0.325 -2.564 1.00 2.44 83 LEU A CA 13
ATOM 21753 C C . LEU A 1 84 ? -3.033 0.996 -1.961 1.00 75.42 83 LEU A C 13
ATOM 21754 O O . LEU A 1 84 ? -2.049 1.593 -2.388 1.00 24.33 83 LEU A O 13
ATOM 21770 N N . PHE A 1 85 ? -3.760 1.448 -0.950 1.00 12.21 84 PHE A N 13
ATOM 21771 C CA . PHE A 1 85 ? -3.621 2.793 -0.426 1.00 20.51 84 PHE A CA 13
ATOM 21772 C C . PHE A 1 85 ? -3.701 2.732 1.088 1.00 73.43 84 PHE A C 13
ATOM 21773 O O . PHE A 1 85 ? -4.463 1.925 1.625 1.00 24.52 84 PHE A O 13
ATOM 21790 N N . VAL A 1 86 ? -2.883 3.531 1.759 1.00 61.11 85 VAL A N 13
ATOM 21791 C CA . VAL A 1 86 ? -2.576 3.535 3.192 1.00 73.34 85 VAL A CA 13
ATOM 21792 C C . VAL A 1 86 ? -2.096 4.922 3.630 1.00 14.35 85 VAL A C 13
ATOM 21793 O O . VAL A 1 86 ? -1.945 5.801 2.783 1.00 71.34 85 VAL A O 13
ATOM 21806 N N . ASN A 1 87 ? -1.913 5.153 4.941 1.00 45.14 86 ASN A N 13
ATOM 21807 C CA . ASN A 1 87 ? -1.585 6.478 5.457 1.00 1.51 86 ASN A CA 13
ATOM 21808 C C . ASN A 1 87 ? -0.122 6.770 5.218 1.00 73.43 86 ASN A C 13
ATOM 21809 O O . ASN A 1 87 ? 0.259 7.638 4.444 1.00 4.54 86 ASN A O 13
ATOM 21820 N N . ARG A 1 88 ? 0.710 6.075 5.967 1.00 54.32 87 ARG A N 13
ATOM 21821 C CA . ARG A 1 88 ? 2.163 6.199 5.922 1.00 62.20 87 ARG A CA 13
ATOM 21822 C C . ARG A 1 88 ? 2.788 4.914 6.483 1.00 1.22 87 ARG A C 13
ATOM 21823 O O . ARG A 1 88 ? 3.021 3.964 5.754 1.00 62.54 87 ARG A O 13
ATOM 21844 N N . GLN A 1 89 ? 2.934 4.837 7.805 1.00 3.23 88 GLN A N 13
ATOM 21845 C CA . GLN A 1 89 ? 3.618 3.744 8.524 1.00 74.40 88 GLN A CA 13
ATOM 21846 C C . GLN A 1 89 ? 2.839 2.426 8.493 1.00 22.54 88 GLN A C 13
ATOM 21847 O O . GLN A 1 89 ? 3.357 1.342 8.781 1.00 22.40 88 GLN A O 13
ATOM 21861 N N . ASP A 1 90 ? 1.572 2.542 8.111 1.00 10.44 89 ASP A N 13
ATOM 21862 C CA . ASP A 1 90 ? 0.649 1.463 7.839 1.00 61.34 89 ASP A CA 13
ATOM 21863 C C . ASP A 1 90 ? 1.239 0.502 6.814 1.00 42.41 89 ASP A C 13
ATOM 21864 O O . ASP A 1 90 ? 0.791 -0.641 6.756 1.00 11.03 89 ASP A O 13
ATOM 21873 N N . GLU A 1 91 ? 2.186 0.974 5.990 1.00 24.11 90 GLU A N 13
ATOM 21874 C CA . GLU A 1 91 ? 2.971 0.165 5.079 1.00 55.54 90 GLU A CA 13
ATOM 21875 C C . GLU A 1 91 ? 3.805 -0.826 5.869 1.00 34.21 90 GLU A C 13
ATOM 21876 O O . GLU A 1 91 ? 3.563 -2.022 5.759 1.00 0.43 90 GLU A O 13
ATOM 21888 N N . PHE A 1 92 ? 4.726 -0.314 6.694 1.00 42.43 91 PHE A N 13
ATOM 21889 C CA . PHE A 1 92 ? 5.682 -1.070 7.501 1.00 23.42 91 PHE A CA 13
ATOM 21890 C C . PHE A 1 92 ? 4.921 -2.128 8.302 1.00 50.34 91 PHE A C 13
ATOM 21891 O O . PHE A 1 92 ? 5.314 -3.293 8.398 1.00 44.23 91 PHE A O 13
ATOM 21908 N N . ALA A 1 93 ? 3.805 -1.695 8.889 1.00 44.22 92 ALA A N 13
ATOM 21909 C CA . ALA A 1 93 ? 2.895 -2.577 9.609 1.00 4.25 92 ALA A CA 13
ATOM 21910 C C . ALA A 1 93 ? 2.347 -3.671 8.683 1.00 22.54 92 ALA A C 13
ATOM 21911 O O . ALA A 1 93 ? 2.484 -4.853 9.001 1.00 11.32 92 ALA A O 13
ATOM 21918 N N . ALA A 1 94 ? 1.755 -3.298 7.545 1.00 12.12 93 ALA A N 13
ATOM 21919 C CA . ALA A 1 94 ? 1.145 -4.210 6.585 1.00 32.34 93 ALA A CA 13
ATOM 21920 C C . ALA A 1 94 ? 2.151 -5.249 6.100 1.00 14.31 93 ALA A C 13
ATOM 21921 O O . ALA A 1 94 ? 1.837 -6.432 6.110 1.00 25.11 93 ALA A O 13
ATOM 21928 N N . THR A 1 95 ? 3.352 -4.848 5.673 1.00 40.44 94 THR A N 13
ATOM 21929 C CA . THR A 1 95 ? 4.369 -5.790 5.213 1.00 33.22 94 THR A CA 13
ATOM 21930 C C . THR A 1 95 ? 4.746 -6.738 6.361 1.00 13.13 94 THR A C 13
ATOM 21931 O O . THR A 1 95 ? 4.739 -7.959 6.176 1.00 71.24 94 THR A O 13
ATOM 21942 N N . CYS A 1 96 ? 4.979 -6.206 7.571 1.00 73.42 95 CYS A N 13
ATOM 21943 C CA . CYS A 1 96 ? 5.300 -6.986 8.758 1.00 14.52 95 CYS A CA 13
ATOM 21944 C C . CYS A 1 96 ? 4.236 -8.065 9.012 1.00 21.13 95 CYS A C 13
ATOM 21945 O O . CYS A 1 96 ? 4.571 -9.223 9.288 1.00 51.11 95 CYS A O 13
ATOM 21953 N N . ARG A 1 97 ? 2.961 -7.680 8.923 1.00 74.21 96 ARG A N 13
ATOM 21954 C CA . ARG A 1 97 ? 1.813 -8.559 9.099 1.00 54.33 96 ARG A CA 13
ATOM 21955 C C . ARG A 1 97 ? 1.747 -9.576 7.967 1.00 70.14 96 ARG A C 13
ATOM 21956 O O . ARG A 1 97 ? 1.746 -10.773 8.224 1.00 72.23 96 ARG A O 13
ATOM 21977 N N . LEU A 1 98 ? 1.725 -9.139 6.711 1.00 33.03 97 LEU A N 13
ATOM 21978 C CA . LEU A 1 98 ? 1.492 -9.991 5.546 1.00 51.02 97 LEU A CA 13
ATOM 21979 C C . LEU A 1 98 ? 2.590 -11.024 5.362 1.00 21.42 97 LEU A C 13
ATOM 21980 O O . LEU A 1 98 ? 2.315 -12.113 4.858 1.00 12.22 97 LEU A O 13
ATOM 21996 N N . LYS A 1 99 ? 3.813 -10.756 5.823 1.00 54.51 98 LYS A N 13
ATOM 21997 C CA . LYS A 1 99 ? 4.869 -11.771 5.870 1.00 55.11 98 LYS A CA 13
ATOM 21998 C C . LYS A 1 99 ? 4.432 -13.018 6.621 1.00 75.44 98 LYS A C 13
ATOM 21999 O O . LYS A 1 99 ? 4.887 -14.104 6.287 1.00 44.10 98 LYS A O 13
ATOM 22018 N N . ASN A 1 100 ? 3.562 -12.861 7.613 1.00 31.15 99 ASN A N 13
ATOM 22019 C CA . ASN A 1 100 ? 3.014 -13.949 8.395 1.00 61.10 99 ASN A CA 13
ATOM 22020 C C . ASN A 1 100 ? 2.033 -14.837 7.623 1.00 10.13 99 ASN A C 13
ATOM 22021 O O . ASN A 1 100 ? 1.821 -15.967 8.056 1.00 31.43 99 ASN A O 13
ATOM 22032 N N . PHE A 1 101 ? 1.435 -14.353 6.525 1.00 40.15 100 PHE A N 13
ATOM 22033 C CA . PHE A 1 101 ? 0.587 -15.173 5.654 1.00 41.52 100 PHE A CA 13
ATOM 22034 C C . PHE A 1 101 ? 1.361 -15.693 4.445 1.00 54.41 100 PHE A C 13
ATOM 22035 O O . PHE A 1 101 ? 1.213 -16.852 4.060 1.00 21.34 100 PHE A O 13
ATOM 22052 N N . GLY A 1 102 ? 2.230 -14.851 3.899 1.00 72.34 101 GLY A N 13
ATOM 22053 C CA . GLY A 1 102 ? 3.277 -15.234 2.974 1.00 32.22 101 GLY A CA 13
ATOM 22054 C C . GLY A 1 102 ? 2.962 -14.660 1.611 1.00 2.10 101 GLY A C 13
ATOM 22055 O O . GLY A 1 102 ? 2.386 -15.356 0.772 1.00 72.44 101 GLY A O 13
ATOM 22059 N N . VAL A 1 103 ? 3.286 -13.379 1.414 1.00 51.02 102 VAL A N 13
ATOM 22060 C CA . VAL A 1 103 ? 2.750 -12.540 0.347 1.00 1.54 102 VAL A CA 13
ATOM 22061 C C . VAL A 1 103 ? 3.863 -11.645 -0.209 1.00 20.35 102 VAL A C 13
ATOM 22062 O O . VAL A 1 103 ? 4.847 -11.388 0.493 1.00 61.12 102 VAL A O 13
ATOM 22075 N N . ALA A 1 104 ? 3.718 -11.166 -1.444 1.00 13.11 103 ALA A N 13
ATOM 22076 C CA . ALA A 1 104 ? 4.623 -10.212 -2.058 1.00 30.54 103 ALA A CA 13
ATOM 22077 C C . ALA A 1 104 ? 4.439 -8.830 -1.430 1.00 64.30 103 ALA A C 13
ATOM 22078 O O . ALA A 1 104 ? 3.318 -8.429 -1.105 1.00 22.32 103 ALA A O 13
ATOM 22085 N N . ILE A 1 105 ? 5.538 -8.082 -1.348 1.00 22.24 104 ILE A N 13
ATOM 22086 C CA . ILE A 1 105 ? 5.650 -6.736 -0.794 1.00 44.24 104 ILE A CA 13
ATOM 22087 C C . ILE A 1 105 ? 6.177 -5.793 -1.887 1.00 65.10 104 ILE A C 13
ATOM 22088 O O . ILE A 1 105 ? 6.898 -6.258 -2.772 1.00 31.15 104 ILE A O 13
ATOM 22104 N N . ALA A 1 106 ? 5.868 -4.490 -1.824 1.00 54.41 105 ALA A N 13
ATOM 22105 C CA . ALA A 1 106 ? 6.244 -3.500 -2.843 1.00 41.14 105 ALA A CA 13
ATOM 22106 C C . ALA A 1 106 ? 6.811 -2.169 -2.304 1.00 23.21 105 ALA A C 13
ATOM 22107 O O . ALA A 1 106 ? 6.777 -1.138 -2.985 1.00 14.33 105 ALA A O 13
ATOM 22114 N N . GLU A 1 107 ? 7.364 -2.165 -1.097 1.00 23.31 106 GLU A N 13
ATOM 22115 C CA . GLU A 1 107 ? 7.618 -0.957 -0.316 1.00 2.31 106 GLU A CA 13
ATOM 22116 C C . GLU A 1 107 ? 8.852 -1.156 0.575 1.00 41.25 106 GLU A C 13
ATOM 22117 O O . GLU A 1 107 ? 9.306 -2.297 0.667 1.00 64.50 106 GLU A O 13
ATOM 22129 N N . PRO A 1 108 ? 9.459 -0.109 1.171 1.00 72.44 107 PRO A N 13
ATOM 22130 C CA . PRO A 1 108 ? 10.599 -0.272 2.066 1.00 74.05 107 PRO A CA 13
ATOM 22131 C C . PRO A 1 108 ? 10.348 0.056 3.548 1.00 13.44 107 PRO A C 13
ATOM 22132 O O . PRO A 1 108 ? 9.856 1.127 3.910 1.00 13.43 107 PRO A O 13
ATOM 221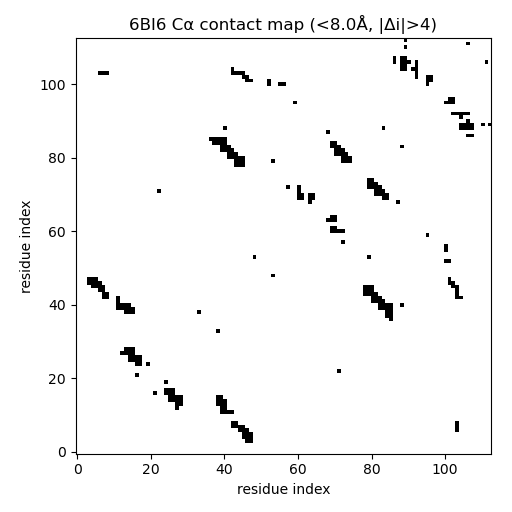43 N N . PHE A 1 109 ? 10.909 -0.780 4.421 1.00 64.52 108 PHE A N 13
ATOM 22144 C CA . PHE A 1 109 ? 10.887 -0.622 5.872 1.00 54.12 108 PHE A CA 13
ATOM 22145 C C . PHE A 1 109 ? 12.092 -1.367 6.501 1.00 12.23 108 PHE A C 13
ATOM 22146 O O . PHE A 1 109 ? 12.006 -1.823 7.645 1.00 63.31 108 PHE A O 13
ATOM 22163 N N . SER A 1 110 ? 13.189 -1.592 5.760 1.00 54.51 109 SER A N 13
ATOM 22164 C CA . SER A 1 110 ? 14.363 -2.315 6.233 1.00 63.22 109 SER A CA 13
ATOM 22165 C C . SER A 1 110 ? 15.549 -1.362 6.343 1.00 21.34 109 SER A C 13
ATOM 22166 O O . SER A 1 110 ? 15.593 -0.299 5.716 1.00 3.23 109 SER A O 13
ATOM 22174 N N . ASN A 1 111 ? 16.539 -1.772 7.137 1.00 64.00 110 ASN A N 13
ATOM 22175 C CA . ASN A 1 111 ? 17.523 -0.874 7.710 1.00 60.00 110 ASN A CA 13
ATOM 22176 C C . ASN A 1 111 ? 18.901 -1.507 7.669 1.00 62.21 110 ASN A C 13
ATOM 22177 O O . ASN A 1 111 ? 19.285 -2.265 8.557 1.00 44.00 110 ASN A O 13
ATOM 22188 N N . TYR A 1 112 ? 19.614 -1.167 6.610 1.00 24.44 111 TYR A N 13
ATOM 22189 C CA . TYR A 1 112 ? 20.987 -1.470 6.249 1.00 5.14 111 TYR A CA 13
ATOM 22190 C C . TYR A 1 112 ? 21.308 -0.943 4.853 1.00 74.04 111 TYR A C 13
ATOM 22191 O O . TYR A 1 112 ? 22.236 -1.404 4.198 1.00 33.12 111 TYR A O 13
ATOM 22209 N N . ASN A 1 113 ? 20.568 0.064 4.410 1.00 53.43 112 ASN A N 13
ATOM 22210 C CA . ASN A 1 113 ? 20.547 0.588 3.052 1.00 15.00 112 ASN A CA 13
ATOM 22211 C C . ASN A 1 113 ? 20.244 -0.572 2.090 1.00 22.31 112 ASN A C 13
ATOM 22212 O O . ASN A 1 113 ? 21.111 -1.012 1.332 1.00 1.41 112 ASN A O 13
ATOM 22223 N N . PRO A 1 114 ? 19.005 -1.111 2.139 1.00 64.00 113 PRO A N 13
ATOM 22224 C CA . PRO A 1 114 ? 18.565 -2.156 1.219 1.00 72.22 113 PRO A CA 13
ATOM 22225 C C . PRO A 1 114 ? 18.354 -1.630 -0.209 1.00 22.43 113 PRO A C 13
ATOM 22226 O O . PRO A 1 114 ? 18.145 -2.422 -1.134 1.00 71.02 113 PRO A O 13
ATOM 22237 N N . PHE A 1 115 ? 18.307 -0.304 -0.367 1.00 42.11 114 PHE A N 13
ATOM 22238 C CA . PHE A 1 115 ? 18.316 0.406 -1.630 1.00 33.32 114 PHE A CA 13
ATOM 22239 C C . PHE A 1 115 ? 19.641 0.145 -2.316 1.00 21.11 114 PHE A C 13
ATOM 22240 O O . PHE A 1 115 ? 20.692 0.229 -1.652 1.00 55.41 114 PHE A O 13
ATOM 22257 N N . THR A 1 3 ? 15.343 -21.746 -3.050 1.00 75.14 2 THR A N 14
ATOM 22258 C CA . THR A 1 3 ? 16.111 -20.576 -3.469 1.00 75.21 2 THR A CA 14
ATOM 22259 C C . THR A 1 3 ? 15.343 -19.288 -3.134 1.00 32.41 2 THR A C 14
ATOM 22260 O O . THR A 1 3 ? 15.451 -18.769 -2.022 1.00 2.25 2 THR A O 14
ATOM 22271 N N . SER A 1 4 ? 14.455 -18.843 -4.010 1.00 21.32 3 SER A N 14
ATOM 22272 C CA . SER A 1 4 ? 13.580 -17.699 -3.807 1.00 50.01 3 SER A CA 14
ATOM 22273 C C . SER A 1 4 ? 12.143 -18.108 -4.110 1.00 41.15 3 SER A C 14
ATOM 22274 O O . SER A 1 4 ? 11.866 -19.250 -4.480 1.00 44.24 3 SER A O 14
ATOM 22282 N N . LEU A 1 5 ? 11.215 -17.172 -3.913 1.00 72.42 4 LEU A N 14
ATOM 22283 C CA . LEU A 1 5 ? 9.789 -17.394 -4.126 1.00 43.22 4 LEU A CA 14
ATOM 22284 C C . LEU A 1 5 ? 9.283 -16.526 -5.283 1.00 34.11 4 LEU A C 14
ATOM 22285 O O . LEU A 1 5 ? 8.074 -16.345 -5.398 1.00 42.12 4 LEU A O 14
ATOM 22301 N N . GLN A 1 6 ? 10.193 -15.999 -6.118 1.00 64.41 5 GLN A N 14
ATOM 22302 C CA . GLN A 1 6 ? 9.940 -15.167 -7.298 1.00 11.13 5 GLN A CA 14
ATOM 22303 C C . GLN A 1 6 ? 8.886 -14.088 -7.021 1.00 64.12 5 GLN A C 14
ATOM 22304 O O . GLN A 1 6 ? 7.768 -14.152 -7.532 1.00 55.22 5 GLN A O 14
ATOM 22318 N N . LEU A 1 7 ? 9.247 -13.110 -6.185 1.00 52.54 6 LEU A N 14
ATOM 22319 C CA . LEU A 1 7 ? 8.317 -12.189 -5.532 1.00 55.25 6 LEU A CA 14
ATOM 22320 C C . LEU A 1 7 ? 8.643 -10.710 -5.768 1.00 51.12 6 LEU A C 14
ATOM 22321 O O . LEU A 1 7 ? 8.167 -9.849 -5.035 1.00 2.10 6 LEU A O 14
ATOM 22337 N N . SER A 1 8 ? 9.440 -10.400 -6.787 1.00 23.44 7 SER A N 14
ATOM 22338 C CA . SER A 1 8 ? 9.788 -9.042 -7.190 1.00 72.43 7 SER A CA 14
ATOM 22339 C C . SER A 1 8 ? 8.548 -8.198 -7.514 1.00 52.54 7 SER A C 14
ATOM 22340 O O . SER A 1 8 ? 8.049 -8.249 -8.641 1.00 3.53 7 SER A O 14
ATOM 22348 N N . ILE A 1 9 ? 8.085 -7.366 -6.579 1.00 10.03 8 ILE A N 14
ATOM 22349 C CA . ILE A 1 9 ? 7.091 -6.329 -6.846 1.00 61.44 8 ILE A CA 14
ATOM 22350 C C . ILE A 1 9 ? 7.776 -4.970 -6.664 1.00 62.15 8 ILE A C 14
ATOM 22351 O O . ILE A 1 9 ? 8.737 -4.856 -5.900 1.00 24.34 8 ILE A O 14
ATOM 22367 N N . VAL A 1 10 ? 7.267 -3.939 -7.338 1.00 74.25 9 VAL A N 14
ATOM 22368 C CA . VAL A 1 10 ? 7.939 -2.661 -7.551 1.00 4.25 9 VAL A CA 14
ATOM 22369 C C . VAL A 1 10 ? 7.121 -1.487 -6.978 1.00 42.42 9 VAL A C 14
ATOM 22370 O O . VAL A 1 10 ? 6.031 -1.685 -6.441 1.00 32.04 9 VAL A O 14
ATOM 22383 N N . HIS A 1 11 ? 7.644 -0.262 -7.094 1.00 12.25 10 HIS A N 14
ATOM 22384 C CA . HIS A 1 11 ? 6.983 1.012 -6.788 1.00 65.41 10 HIS A CA 14
ATOM 22385 C C . HIS A 1 11 ? 6.351 1.610 -8.058 1.00 71.22 10 HIS A C 14
ATOM 22386 O O . HIS A 1 11 ? 6.655 1.141 -9.160 1.00 72.30 10 HIS A O 14
ATOM 22400 N N . ARG A 1 12 ? 5.536 2.674 -7.943 1.00 20.30 11 ARG A N 14
ATOM 22401 C CA . ARG A 1 12 ? 5.106 3.500 -9.079 1.00 43.33 11 ARG A CA 14
ATOM 22402 C C . ARG A 1 12 ? 5.711 4.897 -8.960 1.00 54.02 11 ARG A C 14
ATOM 22403 O O . ARG A 1 12 ? 6.799 5.144 -9.484 1.00 43.12 11 ARG A O 14
ATOM 22424 N N . LEU A 1 13 ? 5.044 5.791 -8.234 1.00 15.24 12 LEU A N 14
ATOM 22425 C CA . LEU A 1 13 ? 5.436 7.164 -7.963 1.00 42.31 12 LEU A CA 14
ATOM 22426 C C . LEU A 1 13 ? 4.620 7.612 -6.755 1.00 41.11 12 LEU A C 14
ATOM 22427 O O . LEU A 1 13 ? 3.505 8.106 -6.943 1.00 13.13 12 LEU A O 14
ATOM 22443 N N . PRO A 1 14 ? 5.091 7.346 -5.535 1.00 54.33 13 PRO A N 14
ATOM 22444 C CA . PRO A 1 14 ? 4.515 7.936 -4.341 1.00 71.55 13 PRO A CA 14
ATOM 22445 C C . PRO A 1 14 ? 4.902 9.421 -4.274 1.00 40.14 13 PRO A C 14
ATOM 22446 O O . PRO A 1 14 ? 5.987 9.819 -4.704 1.00 15.02 13 PRO A O 14
ATOM 22457 N N . GLN A 1 15 ? 4.035 10.244 -3.693 1.00 10.31 14 GLN A N 14
ATOM 22458 C CA . GLN A 1 15 ? 4.310 11.627 -3.320 1.00 50.20 14 GLN A CA 14
ATOM 22459 C C . GLN A 1 15 ? 3.459 11.966 -2.094 1.00 51.10 14 GLN A C 14
ATOM 22460 O O . GLN A 1 15 ? 2.881 11.081 -1.456 1.00 50.41 14 GLN A O 14
ATOM 22474 N N . ASN A 1 16 ? 3.394 13.235 -1.702 1.00 2.30 15 ASN A N 14
ATOM 22475 C CA . ASN A 1 16 ? 2.487 13.688 -0.659 1.00 33.32 15 ASN A CA 14
ATOM 22476 C C . ASN A 1 16 ? 1.138 13.966 -1.307 1.00 1.53 15 ASN A C 14
ATOM 22477 O O . ASN A 1 16 ? 0.977 14.949 -2.026 1.00 23.34 15 ASN A O 14
ATOM 22488 N N . TYR A 1 17 ? 0.175 13.061 -1.095 1.00 42.01 16 TYR A N 14
ATOM 22489 C CA . TYR A 1 17 ? -1.176 13.254 -1.587 1.00 32.13 16 TYR A CA 14
ATOM 22490 C C . TYR A 1 17 ? -2.154 12.842 -0.487 1.00 70.53 16 TYR A C 14
ATOM 22491 O O . TYR A 1 17 ? -1.756 12.196 0.485 1.00 64.33 16 TYR A O 14
ATOM 22509 N N . ARG A 1 18 ? -3.428 13.192 -0.663 1.00 62.43 17 ARG A N 14
ATOM 22510 C CA . ARG A 1 18 ? -4.543 12.725 0.161 1.00 55.23 17 ARG A CA 14
ATOM 22511 C C . ARG A 1 18 ? -5.746 12.486 -0.750 1.00 60.44 17 ARG A C 14
ATOM 22512 O O . ARG A 1 18 ? -5.590 12.457 -1.976 1.00 52.41 17 ARG A O 14
ATOM 22533 N N . TRP A 1 19 ? -6.932 12.235 -0.188 1.00 41.04 18 TRP A N 14
ATOM 22534 C CA . TRP A 1 19 ? -8.155 12.243 -0.978 1.00 2.33 18 TRP A CA 14
ATOM 22535 C C . TRP A 1 19 ? -8.513 13.679 -1.406 1.00 5.03 18 TRP A C 14
ATOM 22536 O O . TRP A 1 19 ? -7.853 14.637 -0.996 1.00 12.52 18 TRP A O 14
ATOM 22557 N N . SER A 1 20 ? -9.589 13.842 -2.188 1.00 71.22 19 SER A N 14
ATOM 22558 C CA . SER A 1 20 ? -10.101 15.149 -2.619 1.00 1.22 19 SER A CA 14
ATOM 22559 C C . SER A 1 20 ? -11.485 15.464 -2.033 1.00 72.20 19 SER A C 14
ATOM 22560 O O . SER A 1 20 ? -12.305 16.112 -2.683 1.00 24.52 19 SER A O 14
ATOM 22568 N N . ALA A 1 21 ? -11.745 15.004 -0.803 1.00 13.11 20 ALA A N 14
ATOM 22569 C CA . ALA A 1 21 ? -12.912 15.326 0.026 1.00 12.32 20 ALA A CA 14
ATOM 22570 C C . ALA A 1 21 ? -14.298 15.147 -0.624 1.00 64.13 20 ALA A C 14
ATOM 22571 O O . ALA A 1 21 ? -15.288 15.616 -0.056 1.00 71.13 20 ALA A O 14
ATOM 22578 N N . GLY A 1 22 ? -14.386 14.447 -1.758 1.00 2.44 21 GLY A N 14
ATOM 22579 C CA . GLY A 1 22 ? -15.591 14.282 -2.561 1.00 33.02 21 GLY A CA 14
ATOM 22580 C C . GLY A 1 22 ? -15.973 12.818 -2.739 1.00 21.40 21 GLY A C 14
ATOM 22581 O O . GLY A 1 22 ? -17.157 12.504 -2.783 1.00 51.10 21 GLY A O 14
ATOM 22585 N N . PHE A 1 23 ? -14.985 11.917 -2.846 1.00 43.54 22 PHE A N 14
ATOM 22586 C CA . PHE A 1 23 ? -15.202 10.498 -3.118 1.00 52.34 22 PHE A CA 14
ATOM 22587 C C . PHE A 1 23 ? -14.113 9.733 -2.362 1.00 2.31 22 PHE A C 14
ATOM 22588 O O . PHE A 1 23 ? -13.145 9.258 -2.948 1.00 64.45 22 PHE A O 14
ATOM 22605 N N . ALA A 1 24 ? -14.184 9.687 -1.030 1.00 2.43 23 ALA A N 14
ATOM 22606 C CA . ALA A 1 24 ? -13.172 9.049 -0.185 1.00 70.22 23 ALA A CA 14
ATOM 22607 C C . ALA A 1 24 ? -12.790 7.650 -0.674 1.00 31.24 23 ALA A C 14
ATOM 22608 O O . ALA A 1 24 ? -11.609 7.309 -0.637 1.00 71.23 23 ALA A O 14
ATOM 22615 N N . GLY A 1 25 ? -13.737 6.875 -1.205 1.00 73.13 24 GLY A N 14
ATOM 22616 C CA . GLY A 1 25 ? -13.458 5.536 -1.695 1.00 34.15 24 GLY A CA 14
ATOM 22617 C C . GLY A 1 25 ? -12.667 5.472 -3.008 1.00 51.11 24 GLY A C 14
ATOM 22618 O O . GLY A 1 25 ? -12.070 4.427 -3.272 1.00 52.44 24 GLY A O 14
ATOM 22622 N N . SER A 1 26 ? -12.646 6.529 -3.832 1.00 63.24 25 SER A N 14
ATOM 22623 C CA . SER A 1 26 ? -12.098 6.463 -5.193 1.00 24.50 25 SER A CA 14
ATOM 22624 C C . SER A 1 26 ? -11.502 7.785 -5.689 1.00 15.54 25 SER A C 14
ATOM 22625 O O . SER A 1 26 ? -11.421 8.014 -6.897 1.00 24.13 25 SER A O 14
ATOM 22633 N N . LYS A 1 27 ? -11.076 8.682 -4.802 1.00 72.23 26 LYS A N 14
ATOM 22634 C CA . LYS A 1 27 ? -10.565 9.990 -5.192 1.00 61.43 26 LYS A CA 14
ATOM 22635 C C . LYS A 1 27 ? -9.263 10.239 -4.490 1.00 12.34 26 LYS A C 14
ATOM 22636 O O . LYS A 1 27 ? -9.230 10.247 -3.265 1.00 45.32 26 LYS A O 14
ATOM 22655 N N . VAL A 1 28 ? -8.245 10.569 -5.263 1.00 43.14 27 VAL A N 14
ATOM 22656 C CA . VAL A 1 28 ? -6.941 10.998 -4.801 1.00 14.22 27 VAL A CA 14
ATOM 22657 C C . VAL A 1 28 ? -6.658 12.385 -5.369 1.00 2.20 27 VAL A C 14
ATOM 22658 O O . VAL A 1 28 ? -7.283 12.776 -6.360 1.00 24.32 27 VAL A O 14
ATOM 22671 N N . GLU A 1 29 ? -5.733 13.126 -4.760 1.00 43.24 28 GLU A N 14
ATOM 22672 C CA . GLU A 1 29 ? -5.066 14.257 -5.394 1.00 15.32 28 GLU A CA 14
ATOM 22673 C C . GLU A 1 29 ? -3.768 14.565 -4.626 1.00 32.34 28 GLU A C 14
ATOM 22674 O O . GLU A 1 29 ? -3.776 14.529 -3.388 1.00 54.40 28 GLU A O 14
ATOM 22686 N N . PRO A 1 30 ? -2.680 14.960 -5.316 1.00 54.44 29 PRO A N 14
ATOM 22687 C CA . PRO A 1 30 ? -1.453 15.436 -4.684 1.00 44.20 29 PRO A CA 14
ATOM 22688 C C . PRO A 1 30 ? -1.696 16.770 -3.983 1.00 41.02 29 PRO A C 14
ATOM 22689 O O . PRO A 1 30 ? -2.532 17.553 -4.432 1.00 15.33 29 PRO A O 14
ATOM 22700 N N . ILE A 1 31 ? -0.945 17.039 -2.915 1.00 25.34 30 ILE A N 14
ATOM 22701 C CA . ILE A 1 31 ? -1.062 18.220 -2.061 1.00 45.22 30 ILE A CA 14
ATOM 22702 C C . ILE A 1 31 ? -0.297 19.378 -2.724 1.00 50.31 30 ILE A C 14
ATOM 22703 O O . ILE A 1 31 ? 0.938 19.348 -2.732 1.00 22.22 30 ILE A O 14
ATOM 22719 N N . PRO A 1 32 ? -0.961 20.405 -3.294 1.00 54.51 31 PRO A N 14
ATOM 22720 C CA . PRO A 1 32 ? -0.293 21.627 -3.721 1.00 64.45 31 PRO A CA 14
ATOM 22721 C C . PRO A 1 32 ? -0.020 22.488 -2.483 1.00 2.55 31 PRO A C 14
ATOM 22722 O O . PRO A 1 32 ? -0.820 23.349 -2.130 1.00 42.52 31 PRO A O 14
ATOM 22733 N N . GLN A 1 33 ? 1.086 22.225 -1.784 1.00 33.44 32 GLN A N 14
ATOM 22734 C CA . GLN A 1 33 ? 1.633 23.073 -0.720 1.00 25.32 32 GLN A CA 14
ATOM 22735 C C . GLN A 1 33 ? 0.674 23.346 0.454 1.00 44.22 32 GLN A C 14
ATOM 22736 O O . GLN A 1 33 ? 0.962 24.194 1.303 1.00 63.04 32 GLN A O 14
ATOM 22750 N N . ASN A 1 34 ? -0.420 22.584 0.561 1.00 44.50 33 ASN A N 14
ATOM 22751 C CA . ASN A 1 34 ? -1.522 22.846 1.490 1.00 25.32 33 ASN A CA 14
ATOM 22752 C C . ASN A 1 34 ? -1.026 22.892 2.928 1.00 33.02 33 ASN A C 14
ATOM 22753 O O . ASN A 1 34 ? -1.426 23.775 3.683 1.00 62.23 33 ASN A O 14
ATOM 22764 N N . GLY A 1 35 ? -0.109 21.997 3.302 1.00 61.22 34 GLY A N 14
ATOM 22765 C CA . GLY A 1 35 ? 0.389 21.919 4.665 1.00 43.02 34 GLY A CA 14
ATOM 22766 C C . GLY A 1 35 ? -0.676 21.277 5.562 1.00 10.33 34 GLY A C 14
ATOM 22767 O O . GLY A 1 35 ? -1.493 21.992 6.147 1.00 74.33 34 GLY A O 14
ATOM 22771 N N . PRO A 1 36 ? -0.724 19.936 5.617 1.00 54.22 35 PRO A N 14
ATOM 22772 C CA . PRO A 1 36 ? -1.689 19.181 6.411 1.00 1.43 35 PRO A CA 14
ATOM 22773 C C . PRO A 1 36 ? -1.372 19.280 7.909 1.00 74.41 35 PRO A C 14
ATOM 22774 O O . PRO A 1 36 ? -0.463 20.009 8.323 1.00 74.14 35 PRO A O 14
ATOM 22785 N N . CYS A 1 37 ? -2.101 18.511 8.722 1.00 72.13 36 CYS A N 14
ATOM 22786 C CA . CYS A 1 37 ? -1.859 18.326 10.147 1.00 74.34 36 CYS A CA 14
ATOM 22787 C C . CYS A 1 37 ? -0.383 18.068 10.437 1.00 24.41 36 CYS A C 14
ATOM 22788 O O . CYS A 1 37 ? 0.294 18.912 11.030 1.00 22.44 36 CYS A O 14
ATOM 22796 N N . GLY A 1 38 ? 0.133 16.921 10.003 1.00 60.01 37 GLY A N 14
ATOM 22797 C CA . GLY A 1 38 ? 1.524 16.596 10.231 1.00 70.44 37 GLY A CA 14
ATOM 22798 C C . GLY A 1 38 ? 1.780 15.125 10.054 1.00 12.01 37 GLY A C 14
ATOM 22799 O O . GLY A 1 38 ? 1.107 14.311 10.687 1.00 63.05 37 GLY A O 14
ATOM 22803 N N . ASP A 1 39 ? 2.739 14.800 9.192 1.00 60.02 38 ASP A N 14
ATOM 22804 C CA . ASP A 1 39 ? 3.204 13.449 8.874 1.00 21.21 38 ASP A CA 14
ATOM 22805 C C . ASP A 1 39 ? 2.033 12.491 8.666 1.00 21.24 38 ASP A C 14
ATOM 22806 O O . ASP A 1 39 ? 2.043 11.343 9.113 1.00 42.12 38 ASP A O 14
ATOM 22815 N N . ASN A 1 40 ? 0.983 13.027 8.049 1.00 70.22 39 ASN A N 14
ATOM 22816 C CA . ASN A 1 40 ? -0.308 12.370 7.891 1.00 15.31 39 ASN A CA 14
ATOM 22817 C C . ASN A 1 40 ? -0.647 12.258 6.400 1.00 21.13 39 ASN A C 14
ATOM 22818 O O . ASN A 1 40 ? -1.704 12.737 5.971 1.00 23.11 39 ASN A O 14
ATOM 22829 N N . SER A 1 41 ? 0.262 11.728 5.583 1.00 40.31 40 SER A N 14
ATOM 22830 C CA . SER A 1 41 ? 0.089 11.604 4.135 1.00 21.21 40 SER A CA 14
ATOM 22831 C C . SER A 1 41 ? -0.455 10.223 3.745 1.00 74.30 40 SER A C 14
ATOM 22832 O O . SER A 1 41 ? -0.716 9.394 4.624 1.00 4.20 40 SER A O 14
ATOM 22840 N N . LEU A 1 42 ? -0.661 10.006 2.442 1.00 5.41 41 LEU A N 14
ATOM 22841 C CA . LEU A 1 42 ? -1.021 8.725 1.837 1.00 52.12 41 LEU A CA 14
ATOM 22842 C C . LEU A 1 42 ? 0.167 8.158 1.051 1.00 75.44 41 LEU A C 14
ATOM 22843 O O . LEU A 1 42 ? 1.005 8.951 0.604 1.00 61.32 41 LEU A O 14
ATOM 22859 N N . VAL A 1 43 ? 0.226 6.830 0.848 1.00 52.31 42 VAL A N 14
ATOM 22860 C CA . VAL A 1 43 ? 1.244 6.149 0.042 1.00 3.41 42 VAL A CA 14
ATOM 22861 C C . VAL A 1 43 ? 0.615 5.041 -0.816 1.00 73.25 42 VAL A C 14
ATOM 22862 O O . VAL A 1 43 ? -0.436 4.483 -0.470 1.00 50.21 42 VAL A O 14
ATOM 22875 N N . ALA A 1 44 ? 1.228 4.758 -1.969 1.00 52.40 43 ALA A N 14
ATOM 22876 C CA . ALA A 1 44 ? 0.645 4.021 -3.088 1.00 41.24 43 ALA A CA 14
ATOM 22877 C C . ALA A 1 44 ? 1.348 2.675 -3.243 1.00 71.44 43 ALA A C 14
ATOM 22878 O O . ALA A 1 44 ? 2.555 2.657 -3.500 1.00 13.12 43 ALA A O 14
ATOM 22885 N N . LEU A 1 45 ? 0.625 1.564 -3.092 1.00 45.10 44 LEU A N 14
ATOM 22886 C CA . LEU A 1 45 ? 1.186 0.213 -3.106 1.00 63.41 44 LEU A CA 14
ATOM 22887 C C . LEU A 1 45 ? 0.602 -0.527 -4.301 1.00 74.24 44 LEU A C 14
ATOM 22888 O O . LEU A 1 45 ? -0.425 -1.203 -4.194 1.00 51.13 44 LEU A O 14
ATOM 22904 N N . LYS A 1 46 ? 1.272 -0.390 -5.445 1.00 20.14 45 LYS A N 14
ATOM 22905 C CA . LYS A 1 46 ? 0.991 -1.171 -6.640 1.00 61.32 45 LYS A CA 14
ATOM 22906 C C . LYS A 1 46 ? 1.419 -2.626 -6.429 1.00 72.04 45 LYS A C 14
ATOM 22907 O O . LYS A 1 46 ? 2.569 -2.978 -6.687 1.00 45.52 45 LYS A O 14
ATOM 22926 N N . LEU A 1 47 ? 0.516 -3.480 -5.952 1.00 51.01 46 LEU A N 14
ATOM 22927 C CA . LEU A 1 47 ? 0.727 -4.923 -5.978 1.00 32.32 46 LEU A CA 14
ATOM 22928 C C . LEU A 1 47 ? 0.510 -5.364 -7.438 1.00 73.05 46 LEU A C 14
ATOM 22929 O O . LEU A 1 47 ? -0.307 -4.769 -8.150 1.00 11.54 46 LEU A O 14
ATOM 22945 N N . LEU A 1 48 ? 1.283 -6.344 -7.913 1.00 52.21 47 LEU A N 14
ATOM 22946 C CA . LEU A 1 48 ? 1.149 -7.029 -9.203 1.00 73.32 47 LEU A CA 14
ATOM 22947 C C . LEU A 1 48 ? 1.748 -8.440 -9.050 1.00 0.22 47 LEU A C 14
ATOM 22948 O O . LEU A 1 48 ? 2.003 -8.859 -7.920 1.00 1.23 47 LEU A O 14
ATOM 22964 N N . SER A 1 49 ? 1.907 -9.189 -10.140 1.00 61.44 48 SER A N 14
ATOM 22965 C CA . SER A 1 49 ? 2.320 -10.596 -10.163 1.00 42.04 48 SER A CA 14
ATOM 22966 C C . SER A 1 49 ? 3.589 -10.888 -9.335 1.00 63.52 48 SER A C 14
ATOM 22967 O O . SER A 1 49 ? 4.550 -10.120 -9.436 1.00 71.03 48 SER A O 14
ATOM 22975 N N . PRO A 1 50 ? 3.708 -12.054 -8.664 1.00 1.44 49 PRO A N 14
ATOM 22976 C CA . PRO A 1 50 ? 2.756 -13.158 -8.662 1.00 52.22 49 PRO A CA 14
ATOM 22977 C C . PRO A 1 50 ? 1.567 -12.870 -7.745 1.00 65.35 49 PRO A C 14
ATOM 22978 O O . PRO A 1 50 ? 1.696 -12.342 -6.638 1.00 73.43 49 PRO A O 14
ATOM 22989 N N . ASP A 1 51 ? 0.398 -13.280 -8.202 1.00 63.42 50 ASP A N 14
ATOM 22990 C CA . ASP A 1 51 ? -0.894 -12.768 -7.750 1.00 42.41 50 ASP A CA 14
ATOM 22991 C C . ASP A 1 51 ? -1.921 -13.906 -7.779 1.00 63.21 50 ASP A C 14
ATOM 22992 O O . ASP A 1 51 ? -1.558 -15.088 -7.784 1.00 20.24 50 ASP A O 14
ATOM 23001 N N . GLY A 1 52 ? -3.207 -13.572 -7.739 1.00 42.41 51 GLY A N 14
ATOM 23002 C CA . GLY A 1 52 ? -4.297 -14.472 -8.062 1.00 2.11 51 GLY A CA 14
ATOM 23003 C C . GLY A 1 52 ? -5.431 -14.339 -7.058 1.00 4.44 51 GLY A C 14
ATOM 23004 O O . GLY A 1 52 ? -5.354 -13.530 -6.129 1.00 1.23 51 GLY A O 14
ATOM 23008 N N . ASP A 1 53 ? -6.472 -15.156 -7.236 1.00 22.12 52 ASP A N 14
ATOM 23009 C CA . ASP A 1 53 ? -7.709 -15.098 -6.455 1.00 12.10 52 ASP A CA 14
ATOM 23010 C C . ASP A 1 53 ? -7.398 -15.093 -4.966 1.00 51.41 52 ASP A C 14
ATOM 23011 O O . ASP A 1 53 ? -7.901 -14.247 -4.243 1.00 42.43 52 ASP A O 14
ATOM 23020 N N . ASN A 1 54 ? -6.558 -16.026 -4.499 1.00 54.35 53 ASN A N 14
ATOM 23021 C CA . ASN A 1 54 ? -6.258 -16.168 -3.073 1.00 62.32 53 ASN A CA 14
ATOM 23022 C C . ASN A 1 54 ? -5.661 -14.890 -2.509 1.00 41.11 53 ASN A C 14
ATOM 23023 O O . ASN A 1 54 ? -6.102 -14.426 -1.459 1.00 45.30 53 ASN A O 14
ATOM 23034 N N . ALA A 1 55 ? -4.652 -14.340 -3.192 1.00 55.54 54 ALA A N 14
ATOM 23035 C CA . ALA A 1 55 ? -3.977 -13.134 -2.747 1.00 70.41 54 ALA A CA 14
ATOM 23036 C C . ALA A 1 55 ? -4.988 -11.996 -2.639 1.00 55.10 54 ALA A C 14
ATOM 23037 O O . ALA A 1 55 ? -4.970 -11.297 -1.631 1.00 22.14 54 ALA A O 14
ATOM 23044 N N . TRP A 1 56 ? -5.893 -11.864 -3.612 1.00 23.24 55 TRP A N 14
ATOM 23045 C CA . TRP A 1 56 ? -6.989 -10.909 -3.576 1.00 11.51 55 TRP A CA 14
ATOM 23046 C C . TRP A 1 56 ? -7.903 -11.144 -2.378 1.00 33.32 55 TRP A C 14
ATOM 23047 O O . TRP A 1 56 ? -8.138 -10.198 -1.623 1.00 0.23 55 TRP A O 14
ATOM 23068 N N . SER A 1 57 ? -8.403 -12.371 -2.187 1.00 21.21 56 SER A N 14
ATOM 23069 C CA . SER A 1 57 ? -9.299 -12.718 -1.094 1.00 24.35 56 SER A CA 14
ATOM 23070 C C . SER A 1 57 ? -8.689 -12.241 0.221 1.00 0.41 56 SER A C 14
ATOM 23071 O O . SER A 1 57 ? -9.252 -11.359 0.876 1.00 40.04 56 SER A O 14
ATOM 23079 N N . VAL A 1 58 ? -7.525 -12.794 0.563 1.00 44.53 57 VAL A N 14
ATOM 23080 C CA . VAL A 1 58 ? -6.740 -12.489 1.746 1.00 64.41 57 VAL A CA 14
ATOM 23081 C C . VAL A 1 58 ? -6.462 -10.993 1.860 1.00 34.20 57 VAL A C 14
ATOM 23082 O O . VAL A 1 58 ? -6.720 -10.425 2.920 1.00 41.32 57 VAL A O 14
ATOM 23095 N N . MET A 1 59 ? -5.964 -10.335 0.810 1.00 70.23 58 MET A N 14
ATOM 23096 C CA . MET A 1 59 ? -5.623 -8.916 0.848 1.00 41.33 58 MET A CA 14
ATOM 23097 C C . MET A 1 59 ? -6.838 -8.103 1.271 1.00 51.15 58 MET A C 14
ATOM 23098 O O . MET A 1 59 ? -6.740 -7.313 2.209 1.00 2.02 58 MET A O 14
ATOM 23112 N N . TYR A 1 60 ? -7.987 -8.317 0.623 1.00 75.11 59 TYR A N 14
ATOM 23113 C CA . TYR A 1 60 ? -9.192 -7.587 0.968 1.00 61.35 59 TYR A CA 14
ATOM 23114 C C . TYR A 1 60 ? -9.615 -7.891 2.408 1.00 44.01 59 TYR A C 14
ATOM 23115 O O . TYR A 1 60 ? -9.911 -6.963 3.163 1.00 31.04 59 TYR A O 14
ATOM 23133 N N . LYS A 1 61 ? -9.602 -9.162 2.825 1.00 12.12 60 LYS A N 14
ATOM 23134 C CA . LYS A 1 61 ? -9.953 -9.540 4.189 1.00 21.22 60 LYS A CA 14
ATOM 23135 C C . LYS A 1 61 ? -9.099 -8.789 5.198 1.00 72.12 60 LYS A C 14
ATOM 23136 O O . LYS A 1 61 ? -9.633 -8.103 6.066 1.00 21.42 60 LYS A O 14
ATOM 23155 N N . LEU A 1 62 ? -7.778 -8.901 5.059 1.00 44.13 61 LEU A N 14
ATOM 23156 C CA . LEU A 1 62 ? -6.813 -8.264 5.938 1.00 31.23 61 LEU A CA 14
ATOM 23157 C C . LEU A 1 62 ? -7.032 -6.758 5.923 1.00 75.51 61 LEU A C 14
ATOM 23158 O O . LEU A 1 62 ? -7.041 -6.158 6.994 1.00 44.12 61 LEU A O 14
ATOM 23174 N N . SER A 1 63 ? -7.228 -6.143 4.751 1.00 45.33 62 SER A N 14
ATOM 23175 C CA . SER A 1 63 ? -7.420 -4.707 4.674 1.00 31.31 62 SER A CA 14
ATOM 23176 C C . SER A 1 63 ? -8.606 -4.273 5.527 1.00 44.42 62 SER A C 14
ATOM 23177 O O . SER A 1 63 ? -8.434 -3.367 6.343 1.00 72.21 62 SER A O 14
ATOM 23185 N N . GLN A 1 64 ? -9.762 -4.944 5.412 1.00 41.22 63 GLN A N 14
ATOM 23186 C CA . GLN A 1 64 ? -10.945 -4.562 6.165 1.00 54.32 63 GLN A CA 14
ATOM 23187 C C . GLN A 1 64 ? -10.725 -4.850 7.650 1.00 13.34 63 GLN A C 14
ATOM 23188 O O . GLN A 1 64 ? -10.964 -3.976 8.483 1.00 24.14 63 GLN A O 14
ATOM 23202 N N . ALA A 1 65 ? -10.216 -6.035 8.000 1.00 43.13 64 ALA A N 14
ATOM 23203 C CA . ALA A 1 65 ? -10.007 -6.443 9.386 1.00 72.24 64 ALA A CA 14
ATOM 23204 C C . ALA A 1 65 ? -8.981 -5.563 10.119 1.00 54.33 64 ALA A C 14
ATOM 23205 O O . ALA A 1 65 ? -9.014 -5.488 11.350 1.00 32.25 64 ALA A O 14
ATOM 23212 N N . LEU A 1 66 ? -8.072 -4.906 9.392 1.00 31.21 65 LEU A N 14
ATOM 23213 C CA . LEU A 1 66 ? -7.093 -3.957 9.927 1.00 14.43 65 LEU A CA 14
ATOM 23214 C C . LEU A 1 66 ? -7.644 -2.535 9.935 1.00 53.15 65 LEU A C 14
ATOM 23215 O O . LEU A 1 66 ? -7.340 -1.770 10.859 1.00 2.32 65 LEU A O 14
ATOM 23231 N N . SER A 1 67 ? -8.418 -2.183 8.908 1.00 30.13 66 SER A N 14
ATOM 23232 C CA . SER A 1 67 ? -9.058 -0.886 8.744 1.00 4.12 66 SER A CA 14
ATOM 23233 C C . SER A 1 67 ? -10.004 -0.632 9.915 1.00 21.33 66 SER A C 14
ATOM 23234 O O . SER A 1 67 ? -9.953 0.431 10.538 1.00 51.54 66 SER A O 14
ATOM 23242 N N . ASP A 1 68 ? -10.775 -1.663 10.265 1.00 45.44 67 ASP A N 14
ATOM 23243 C CA . ASP A 1 68 ? -11.757 -1.707 11.340 1.00 54.45 67 ASP A CA 14
ATOM 23244 C C . ASP A 1 68 ? -11.196 -1.306 12.703 1.00 52.14 67 ASP A C 14
ATOM 23245 O O . ASP A 1 68 ? -11.949 -0.936 13.600 1.00 32.21 67 ASP A O 14
ATOM 23254 N N . ILE A 1 69 ? -9.874 -1.387 12.869 1.00 32.44 68 ILE A N 14
ATOM 23255 C CA . ILE A 1 69 ? -9.180 -1.001 14.079 1.00 20.34 68 ILE A CA 14
ATOM 23256 C C . ILE A 1 69 ? -8.896 0.493 13.979 1.00 34.04 68 ILE A C 14
ATOM 23257 O O . ILE A 1 69 ? -9.567 1.293 14.633 1.00 75.53 68 ILE A O 14
ATOM 23273 N N . GLU A 1 70 ? -7.922 0.876 13.148 1.00 24.32 69 GLU A N 14
ATOM 23274 C CA . GLU A 1 70 ? -7.439 2.245 13.070 1.00 13.14 69 GLU A CA 14
ATOM 23275 C C . GLU A 1 70 ? -6.786 2.570 11.714 1.00 51.41 69 GLU A C 14
ATOM 23276 O O . GLU A 1 70 ? -6.270 3.681 11.566 1.00 53.01 69 GLU A O 14
ATOM 23288 N N . VAL A 1 71 ? -6.921 1.726 10.675 1.00 64.42 70 VAL A N 14
ATOM 23289 C CA . VAL A 1 71 ? -6.003 1.787 9.518 1.00 14.23 70 VAL A CA 14
ATOM 23290 C C . VAL A 1 71 ? -6.757 1.958 8.183 1.00 5.32 70 VAL A C 14
ATOM 23291 O O . VAL A 1 71 ? -6.827 1.008 7.395 1.00 0.12 70 VAL A O 14
ATOM 23304 N N . PRO A 1 72 ? -7.331 3.139 7.889 1.00 41.21 71 PRO A N 14
ATOM 23305 C CA . PRO A 1 72 ? -8.181 3.330 6.721 1.00 51.34 71 PRO A CA 14
ATOM 23306 C C . PRO A 1 72 ? -7.348 3.189 5.448 1.00 2.42 71 PRO A C 14
ATOM 23307 O O . PRO A 1 72 ? -6.349 3.890 5.288 1.00 62.01 71 PRO A O 14
ATOM 23318 N N . CYS A 1 73 ? -7.739 2.278 4.557 1.00 0.23 72 CYS A N 14
ATOM 23319 C CA . CYS A 1 73 ? -7.051 1.984 3.300 1.00 2.01 72 CYS A CA 14
ATOM 23320 C C . CYS A 1 73 ? -8.075 1.964 2.163 1.00 23.24 72 CYS A C 14
ATOM 23321 O O . CYS A 1 73 ? -9.281 2.059 2.408 1.00 22.44 72 CYS A O 14
ATOM 23329 N N . SER A 1 74 ? -7.606 1.820 0.927 1.00 71.21 73 SER A N 14
ATOM 23330 C CA . SER A 1 74 ? -8.438 1.693 -0.259 1.00 71.12 73 SER A CA 14
ATOM 23331 C C . SER A 1 74 ? -7.903 0.539 -1.094 1.00 24.45 73 SER A C 14
ATOM 23332 O O . SER A 1 74 ? -6.701 0.476 -1.359 1.00 23.12 73 SER A O 14
ATOM 23340 N N . VAL A 1 75 ? -8.802 -0.347 -1.509 1.00 73.00 74 VAL A N 14
ATOM 23341 C CA . VAL A 1 75 ? -8.530 -1.543 -2.284 1.00 42.33 74 VAL A CA 14
ATOM 23342 C C . VAL A 1 75 ? -9.263 -1.397 -3.612 1.00 64.21 74 VAL A C 14
ATOM 23343 O O . VAL A 1 75 ? -10.497 -1.433 -3.648 1.00 2.42 74 VAL A O 14
ATOM 23356 N N . LEU A 1 76 ? -8.523 -1.129 -4.689 1.00 44.43 75 LEU A N 14
ATOM 23357 C CA . LEU A 1 76 ? -9.053 -0.927 -6.027 1.00 41.01 75 LEU A CA 14
ATOM 23358 C C . LEU A 1 76 ? -8.496 -2.012 -6.940 1.00 24.12 75 LEU A C 14
ATOM 23359 O O . LEU A 1 76 ? -7.292 -2.280 -6.947 1.00 33.22 75 LEU A O 14
ATOM 23375 N N . GLU A 1 77 ? -9.391 -2.646 -7.688 1.00 35.20 76 GLU A N 14
ATOM 23376 C CA . GLU A 1 77 ? -9.121 -3.709 -8.644 1.00 22.45 76 GLU A CA 14
ATOM 23377 C C . GLU A 1 77 ? -9.182 -3.119 -10.047 1.00 61.51 76 GLU A C 14
ATOM 23378 O O . GLU A 1 77 ? -9.975 -2.207 -10.301 1.00 64.02 76 GLU A O 14
ATOM 23390 N N . CYS A 1 78 ? -8.278 -3.573 -10.914 1.00 71.32 77 CYS A N 14
ATOM 23391 C CA . CYS A 1 78 ? -7.954 -2.988 -12.205 1.00 34.34 77 CYS A CA 14
ATOM 23392 C C . CYS A 1 78 ? -7.292 -4.091 -13.034 1.00 1.51 77 CYS A C 14
ATOM 23393 O O . CYS A 1 78 ? -6.065 -4.134 -13.112 1.00 63.40 77 CYS A O 14
ATOM 23401 N N . GLU A 1 79 ? -8.091 -4.980 -13.627 1.00 32.23 78 GLU A N 14
ATOM 23402 C CA . GLU A 1 79 ? -7.747 -6.155 -14.438 1.00 0.13 78 GLU A CA 14
ATOM 23403 C C . GLU A 1 79 ? -6.868 -7.186 -13.730 1.00 14.52 78 GLU A C 14
ATOM 23404 O O . GLU A 1 79 ? -7.268 -8.335 -13.543 1.00 41.54 78 GLU A O 14
ATOM 23416 N N . GLY A 1 80 ? -5.640 -6.803 -13.411 1.00 44.51 79 GLY A N 14
ATOM 23417 C CA . GLY A 1 80 ? -4.581 -7.619 -12.860 1.00 64.13 79 GLY A CA 14
ATOM 23418 C C . GLY A 1 80 ? -3.528 -6.724 -12.224 1.00 34.43 79 GLY A C 14
ATOM 23419 O O . GLY A 1 80 ? -2.347 -7.062 -12.234 1.00 33.41 79 GLY A O 14
ATOM 23423 N N . GLU A 1 81 ? -3.926 -5.556 -11.724 1.00 52.22 80 GLU A N 14
ATOM 23424 C CA . GLU A 1 81 ? -3.075 -4.623 -11.010 1.00 41.12 80 GLU A CA 14
ATOM 23425 C C . GLU A 1 81 ? -3.814 -4.289 -9.711 1.00 14.04 80 GLU A C 14
ATOM 23426 O O . GLU A 1 81 ? -4.590 -3.341 -9.687 1.00 21.52 80 GLU A O 14
ATOM 23438 N N . PRO A 1 82 ? -3.668 -5.094 -8.645 1.00 72.20 81 PRO A N 14
ATOM 23439 C CA . PRO A 1 82 ? -4.176 -4.769 -7.314 1.00 50.31 81 PRO A CA 14
ATOM 23440 C C . PRO A 1 82 ? -3.595 -3.443 -6.794 1.00 35.30 81 PRO A C 14
ATOM 23441 O O . PRO A 1 82 ? -2.457 -3.377 -6.321 1.00 63.02 81 PRO A O 14
ATOM 23452 N N . CYS A 1 83 ? -4.343 -2.349 -6.946 1.00 31.54 82 CYS A N 14
ATOM 23453 C CA . CYS A 1 83 ? -3.946 -1.017 -6.522 1.00 22.23 82 CYS A CA 14
ATOM 23454 C C . CYS A 1 83 ? -4.366 -0.818 -5.065 1.00 71.41 82 CYS A C 14
ATOM 23455 O O . CYS A 1 83 ? -5.558 -0.647 -4.782 1.00 3.01 82 CYS A O 14
ATOM 23463 N N . LEU A 1 84 ? -3.429 -0.891 -4.121 1.00 11.31 83 LEU A N 14
ATOM 23464 C CA . LEU A 1 84 ? -3.698 -0.629 -2.709 1.00 2.44 83 LEU A CA 14
ATOM 23465 C C . LEU A 1 84 ? -3.225 0.780 -2.382 1.00 75.42 83 LEU A C 14
ATOM 23466 O O . LEU A 1 84 ? -2.269 1.296 -2.972 1.00 24.33 83 LEU A O 14
ATOM 23482 N N . PHE A 1 85 ? -3.902 1.386 -1.416 1.00 12.21 84 PHE A N 14
ATOM 23483 C CA . PHE A 1 85 ? -3.711 2.751 -0.983 1.00 20.51 84 PHE A CA 14
ATOM 23484 C C . PHE A 1 85 ? -3.741 2.724 0.536 1.00 73.43 84 PHE A C 14
ATOM 23485 O O . PHE A 1 85 ? -4.746 2.311 1.121 1.00 24.52 84 PHE A O 14
ATOM 23502 N N . VAL A 1 86 ? -2.647 3.138 1.161 1.00 61.11 85 VAL A N 14
ATOM 23503 C CA . VAL A 1 86 ? -2.425 3.151 2.609 1.00 73.34 85 VAL A CA 14
ATOM 23504 C C . VAL A 1 86 ? -2.107 4.585 3.049 1.00 14.35 85 VAL A C 14
ATOM 23505 O O . VAL A 1 86 ? -2.023 5.469 2.193 1.00 71.34 85 VAL A O 14
ATOM 23518 N N . ASN A 1 87 ? -1.989 4.856 4.360 1.00 45.14 86 ASN A N 14
ATOM 23519 C CA . ASN A 1 87 ? -1.668 6.208 4.803 1.00 1.51 86 ASN A CA 14
ATOM 23520 C C . ASN A 1 87 ? -0.164 6.405 4.729 1.00 73.43 86 ASN A C 14
ATOM 23521 O O . ASN A 1 87 ? 0.358 6.846 3.715 1.00 4.54 86 ASN A O 14
ATOM 23532 N N . ARG A 1 88 ? 0.561 6.027 5.767 1.00 54.32 87 ARG A N 14
ATOM 23533 C CA . ARG A 1 88 ? 2.017 6.189 5.759 1.00 62.20 87 ARG A CA 14
ATOM 23534 C C . ARG A 1 88 ? 2.681 5.018 6.439 1.00 1.22 87 ARG A C 14
ATOM 23535 O O . ARG A 1 88 ? 3.179 4.121 5.767 1.00 62.54 87 ARG A O 14
ATOM 23556 N N . GLN A 1 89 ? 2.658 4.991 7.770 1.00 3.23 88 GLN A N 14
ATOM 23557 C CA . GLN A 1 89 ? 3.292 3.900 8.537 1.00 74.40 88 GLN A CA 14
ATOM 23558 C C . GLN A 1 89 ? 2.574 2.578 8.291 1.00 22.54 88 GLN A C 14
ATOM 23559 O O . GLN A 1 89 ? 3.123 1.495 8.507 1.00 22.40 88 GLN A O 14
ATOM 23573 N N . ASP A 1 90 ? 1.343 2.666 7.783 1.00 10.44 89 ASP A N 14
ATOM 23574 C CA . ASP A 1 90 ? 0.441 1.589 7.441 1.00 61.34 89 ASP A CA 14
ATOM 23575 C C . ASP A 1 90 ? 1.038 0.685 6.378 1.00 42.41 89 ASP A C 14
ATOM 23576 O O . ASP A 1 90 ? 0.614 -0.466 6.265 1.00 11.03 89 ASP A O 14
ATOM 23585 N N . GLU A 1 91 ? 1.982 1.216 5.590 1.00 24.11 90 GLU A N 14
ATOM 23586 C CA . GLU A 1 91 ? 2.759 0.492 4.610 1.00 55.54 90 GLU A CA 14
ATOM 23587 C C . GLU A 1 91 ? 3.603 -0.536 5.351 1.00 34.21 90 GLU A C 14
ATOM 23588 O O . GLU A 1 91 ? 3.317 -1.733 5.301 1.00 0.43 90 GLU A O 14
ATOM 23600 N N . PHE A 1 92 ? 4.568 -0.022 6.118 1.00 42.43 91 PHE A N 14
ATOM 23601 C CA . PHE A 1 92 ? 5.484 -0.746 6.984 1.00 23.42 91 PHE A CA 14
ATOM 23602 C C . PHE A 1 92 ? 4.788 -1.772 7.852 1.00 50.34 91 PHE A C 14
ATOM 23603 O O . PHE A 1 92 ? 5.223 -2.918 7.964 1.00 44.23 91 PHE A O 14
ATOM 23620 N N . ALA A 1 93 ? 3.684 -1.352 8.451 1.00 44.22 92 ALA A N 14
ATOM 23621 C CA . ALA A 1 93 ? 2.867 -2.214 9.287 1.00 4.25 92 ALA A CA 14
ATOM 23622 C C . ALA A 1 93 ? 2.297 -3.368 8.459 1.00 22.54 92 ALA A C 14
ATOM 23623 O O . ALA A 1 93 ? 2.519 -4.529 8.795 1.00 11.32 92 ALA A O 14
ATOM 23630 N N . ALA A 1 94 ? 1.580 -3.074 7.372 1.00 12.12 93 ALA A N 14
ATOM 23631 C CA . ALA A 1 94 ? 0.961 -4.073 6.511 1.00 32.34 93 ALA A CA 14
ATOM 23632 C C . ALA A 1 94 ? 2.007 -5.068 6.016 1.00 14.31 93 ALA A C 14
ATOM 23633 O O . ALA A 1 94 ? 1.777 -6.263 6.155 1.00 25.11 93 ALA A O 14
ATOM 23640 N N . THR A 1 95 ? 3.132 -4.617 5.443 1.00 40.44 94 THR A N 14
ATOM 23641 C CA . THR A 1 95 ? 4.177 -5.531 4.982 1.00 33.22 94 THR A CA 14
ATOM 23642 C C . THR A 1 95 ? 4.652 -6.402 6.154 1.00 13.13 94 THR A C 14
ATOM 23643 O O . THR A 1 95 ? 4.634 -7.629 6.039 1.00 71.24 94 THR A O 14
ATOM 23654 N N . CYS A 1 96 ? 4.978 -5.802 7.307 1.00 73.42 95 CYS A N 14
ATOM 23655 C CA . CYS A 1 96 ? 5.483 -6.507 8.477 1.00 14.52 95 CYS A CA 14
ATOM 23656 C C . CYS A 1 96 ? 4.574 -7.681 8.859 1.00 21.13 95 CYS A C 14
ATOM 23657 O O . CYS A 1 96 ? 5.067 -8.799 9.062 1.00 51.11 95 CYS A O 14
ATOM 23665 N N . ARG A 1 97 ? 3.258 -7.454 8.979 1.00 74.21 96 ARG A N 14
ATOM 23666 C CA . ARG A 1 97 ? 2.317 -8.546 9.274 1.00 54.33 96 ARG A CA 14
ATOM 23667 C C . ARG A 1 97 ? 2.092 -9.473 8.091 1.00 70.14 96 ARG A C 14
ATOM 23668 O O . ARG A 1 97 ? 2.212 -10.689 8.243 1.00 72.23 96 ARG A O 14
ATOM 23689 N N . LEU A 1 98 ? 1.750 -8.949 6.917 1.00 33.03 97 LEU A N 14
ATOM 23690 C CA . LEU A 1 98 ? 1.323 -9.769 5.785 1.00 51.02 97 LEU A CA 14
ATOM 23691 C C . LEU A 1 98 ? 2.459 -10.671 5.287 1.00 21.42 97 LEU A C 14
ATOM 23692 O O . LEU A 1 98 ? 2.168 -11.753 4.774 1.00 12.22 97 LEU A O 14
ATOM 23708 N N . LYS A 1 99 ? 3.741 -10.328 5.496 1.00 54.51 98 LYS A N 14
ATOM 23709 C CA . LYS A 1 99 ? 4.837 -11.261 5.211 1.00 55.11 98 LYS A CA 14
ATOM 23710 C C . LYS A 1 99 ? 4.614 -12.593 5.946 1.00 75.44 98 LYS A C 14
ATOM 23711 O O . LYS A 1 99 ? 4.781 -13.636 5.310 1.00 44.10 98 LYS A O 14
ATOM 23730 N N . ASN A 1 100 ? 4.191 -12.577 7.220 1.00 31.15 99 ASN A N 14
ATOM 23731 C CA . ASN A 1 100 ? 3.888 -13.776 8.029 1.00 61.10 99 ASN A CA 14
ATOM 23732 C C . ASN A 1 100 ? 2.561 -14.447 7.647 1.00 10.13 99 ASN A C 14
ATOM 23733 O O . ASN A 1 100 ? 2.289 -15.562 8.097 1.00 31.43 99 ASN A O 14
ATOM 23744 N N . PHE A 1 101 ? 1.689 -13.797 6.881 1.00 40.15 100 PHE A N 14
ATOM 23745 C CA . PHE A 1 101 ? 0.560 -14.442 6.199 1.00 41.52 100 PHE A CA 14
ATOM 23746 C C . PHE A 1 101 ? 1.046 -15.297 5.019 1.00 54.41 100 PHE A C 14
ATOM 23747 O O . PHE A 1 101 ? 0.259 -16.042 4.428 1.00 21.34 100 PHE A O 14
ATOM 23764 N N . GLY A 1 102 ? 2.308 -15.142 4.605 1.00 72.34 101 GLY A N 14
ATOM 23765 C CA . GLY A 1 102 ? 2.946 -16.025 3.640 1.00 32.22 101 GLY A CA 14
ATOM 23766 C C . GLY A 1 102 ? 2.628 -15.620 2.209 1.00 2.10 101 GLY A C 14
ATOM 23767 O O . GLY A 1 102 ? 2.743 -16.452 1.313 1.00 72.44 101 GLY A O 14
ATOM 23771 N N . VAL A 1 103 ? 2.209 -14.373 1.986 1.00 51.02 102 VAL A N 14
ATOM 23772 C CA . VAL A 1 103 ? 1.865 -13.873 0.661 1.00 1.54 102 VAL A CA 14
ATOM 23773 C C . VAL A 1 103 ? 3.027 -13.063 0.068 1.00 20.35 102 VAL A C 14
ATOM 23774 O O . VAL A 1 103 ? 3.921 -12.627 0.809 1.00 61.12 102 VAL A O 14
ATOM 23787 N N . ALA A 1 104 ? 3.001 -12.850 -1.252 1.00 13.11 103 ALA A N 14
ATOM 23788 C CA . ALA A 1 104 ? 3.821 -11.845 -1.924 1.00 30.54 103 ALA A CA 14
ATOM 23789 C C . ALA A 1 104 ? 3.320 -10.451 -1.536 1.00 64.30 103 ALA A C 14
ATOM 23790 O O . ALA A 1 104 ? 2.144 -10.279 -1.210 1.00 22.32 103 ALA A O 14
ATOM 23797 N N . ILE A 1 105 ? 4.201 -9.452 -1.579 1.00 22.24 104 ILE A N 14
ATOM 23798 C CA . ILE A 1 105 ? 3.987 -8.101 -1.062 1.00 44.24 104 ILE A CA 14
ATOM 23799 C C . ILE A 1 105 ? 4.654 -7.137 -2.038 1.00 65.10 104 ILE A C 14
ATOM 23800 O O . ILE A 1 105 ? 5.615 -7.532 -2.696 1.00 31.15 104 ILE A O 14
ATOM 23816 N N . ALA A 1 106 ? 4.170 -5.892 -2.080 1.00 54.41 105 ALA A N 14
ATOM 23817 C CA . ALA A 1 106 ? 4.660 -4.783 -2.884 1.00 41.14 105 ALA A CA 14
ATOM 23818 C C . ALA A 1 106 ? 6.139 -4.444 -2.605 1.00 23.21 105 ALA A C 14
ATOM 23819 O O . ALA A 1 106 ? 6.919 -5.256 -2.098 1.00 14.33 105 ALA A O 14
ATOM 23826 N N . GLU A 1 107 ? 6.564 -3.246 -3.001 1.00 23.31 106 GLU A N 14
ATOM 23827 C CA . GLU A 1 107 ? 7.871 -2.683 -2.666 1.00 2.31 106 GLU A CA 14
ATOM 23828 C C . GLU A 1 107 ? 8.227 -2.878 -1.176 1.00 41.25 106 GLU A C 14
ATOM 23829 O O . GLU A 1 107 ? 7.332 -3.006 -0.338 1.00 64.50 106 GLU A O 14
ATOM 23841 N N . PRO A 1 108 ? 9.520 -2.912 -0.818 1.00 72.44 107 PRO A N 14
ATOM 23842 C CA . PRO A 1 108 ? 9.935 -3.025 0.571 1.00 74.05 107 PRO A CA 14
ATOM 23843 C C . PRO A 1 108 ? 9.762 -1.694 1.314 1.00 13.44 107 PRO A C 14
ATOM 23844 O O . PRO A 1 108 ? 9.937 -0.621 0.732 1.00 13.43 107 PRO A O 14
ATOM 23855 N N . PHE A 1 109 ? 9.551 -1.776 2.631 1.00 64.52 108 PHE A N 14
ATOM 23856 C CA . PHE A 1 109 ? 9.584 -0.649 3.568 1.00 54.12 108 PHE A CA 14
ATOM 23857 C C . PHE A 1 109 ? 11.004 -0.084 3.735 1.00 12.23 108 PHE A C 14
ATOM 23858 O O . PHE A 1 109 ? 11.618 -0.197 4.804 1.00 63.31 108 PHE A O 14
ATOM 23875 N N . SER A 1 110 ? 11.591 0.464 2.677 1.00 54.51 109 SER A N 14
ATOM 23876 C CA . SER A 1 110 ? 12.869 1.143 2.757 1.00 63.22 109 SER A CA 14
ATOM 23877 C C . SER A 1 110 ? 12.680 2.626 3.042 1.00 21.34 109 SER A C 14
ATOM 23878 O O . SER A 1 110 ? 11.675 3.244 2.679 1.00 3.23 109 SER A O 14
ATOM 23886 N N . ASN A 1 111 ? 13.695 3.160 3.713 1.00 64.00 110 ASN A N 14
ATOM 23887 C CA . ASN A 1 111 ? 13.875 4.556 4.071 1.00 60.00 110 ASN A CA 14
ATOM 23888 C C . ASN A 1 111 ? 14.216 5.408 2.842 1.00 62.21 110 ASN A C 14
ATOM 23889 O O . ASN A 1 111 ? 14.254 4.900 1.725 1.00 44.00 110 ASN A O 14
ATOM 23900 N N . TYR A 1 112 ? 14.509 6.687 3.077 1.00 24.44 111 TYR A N 14
ATOM 23901 C CA . TYR A 1 112 ? 15.179 7.646 2.205 1.00 5.14 111 TYR A CA 14
ATOM 23902 C C . TYR A 1 112 ? 14.549 7.899 0.849 1.00 74.04 111 TYR A C 14
ATOM 23903 O O . TYR A 1 112 ? 15.192 8.500 -0.011 1.00 33.12 111 TYR A O 14
ATOM 23921 N N . ASN A 1 113 ? 13.252 7.648 0.715 1.00 53.43 112 ASN A N 14
ATOM 23922 C CA . ASN A 1 113 ? 12.531 7.736 -0.556 1.00 15.00 112 ASN A CA 14
ATOM 23923 C C . ASN A 1 113 ? 13.216 6.796 -1.558 1.00 22.31 112 ASN A C 14
ATOM 23924 O O . ASN A 1 113 ? 14.049 7.234 -2.354 1.00 1.41 112 ASN A O 14
ATOM 23935 N N . PRO A 1 114 ? 12.959 5.482 -1.490 1.00 64.00 113 PRO A N 14
ATOM 23936 C CA . PRO A 1 114 ? 13.674 4.512 -2.314 1.00 72.22 113 PRO A CA 14
ATOM 23937 C C . PRO A 1 114 ? 13.180 4.500 -3.768 1.00 22.43 113 PRO A C 14
ATOM 23938 O O . PRO A 1 114 ? 13.821 3.910 -4.643 1.00 71.02 113 PRO A O 14
ATOM 23949 N N . PHE A 1 115 ? 12.013 5.091 -4.004 1.00 42.11 114 PHE A N 14
ATOM 23950 C CA . PHE A 1 115 ? 11.334 5.220 -5.281 1.00 33.32 114 PHE A CA 14
ATOM 23951 C C . PHE A 1 115 ? 12.043 6.221 -6.184 1.00 21.11 114 PHE A C 14
ATOM 23952 O O . PHE A 1 115 ? 12.028 5.984 -7.407 1.00 55.41 114 PHE A O 14
ATOM 23969 N N . THR A 1 3 ? 12.363 -19.529 -2.065 1.00 75.14 2 THR A N 15
ATOM 23970 C CA . THR A 1 3 ? 12.731 -18.323 -2.793 1.00 75.21 2 THR A CA 15
ATOM 23971 C C . THR A 1 3 ? 13.345 -18.677 -4.153 1.00 32.41 2 THR A C 15
ATOM 23972 O O . THR A 1 3 ? 13.812 -19.800 -4.381 1.00 2.25 2 THR A O 15
ATOM 23983 N N . SER A 1 4 ? 13.372 -17.700 -5.056 1.00 21.32 3 SER A N 15
ATOM 23984 C CA . SER A 1 4 ? 14.116 -17.649 -6.305 1.00 50.01 3 SER A CA 15
ATOM 23985 C C . SER A 1 4 ? 14.273 -16.182 -6.694 1.00 41.15 3 SER A C 15
ATOM 23986 O O . SER A 1 4 ? 13.744 -15.281 -6.033 1.00 44.24 3 SER A O 15
ATOM 23994 N N . LEU A 1 5 ? 14.935 -15.963 -7.826 1.00 72.42 4 LEU A N 15
ATOM 23995 C CA . LEU A 1 5 ? 15.126 -14.684 -8.501 1.00 43.22 4 LEU A CA 15
ATOM 23996 C C . LEU A 1 5 ? 13.828 -14.167 -9.150 1.00 34.11 4 LEU A C 15
ATOM 23997 O O . LEU A 1 5 ? 13.865 -13.283 -10.005 1.00 42.12 4 LEU A O 15
ATOM 24013 N N . GLN A 1 6 ? 12.670 -14.731 -8.798 1.00 64.41 5 GLN A N 15
ATOM 24014 C CA . GLN A 1 6 ? 11.365 -14.246 -9.209 1.00 11.13 5 GLN A CA 15
ATOM 24015 C C . GLN A 1 6 ? 10.998 -13.050 -8.323 1.00 64.12 5 GLN A C 15
ATOM 24016 O O . GLN A 1 6 ? 11.823 -12.573 -7.550 1.00 55.22 5 GLN A O 15
ATOM 24030 N N . LEU A 1 7 ? 9.758 -12.576 -8.442 1.00 52.54 6 LEU A N 15
ATOM 24031 C CA . LEU A 1 7 ? 9.069 -11.548 -7.653 1.00 55.25 6 LEU A CA 15
ATOM 24032 C C . LEU A 1 7 ? 9.822 -10.214 -7.474 1.00 51.12 6 LEU A C 15
ATOM 24033 O O . LEU A 1 7 ? 9.433 -9.391 -6.650 1.00 2.10 6 LEU A O 15
ATOM 24049 N N . SER A 1 8 ? 10.869 -9.967 -8.257 1.00 23.44 7 SER A N 15
ATOM 24050 C CA . SER A 1 8 ? 11.578 -8.699 -8.291 1.00 72.43 7 SER A CA 15
ATOM 24051 C C . SER A 1 8 ? 10.649 -7.608 -8.835 1.00 52.54 7 SER A C 15
ATOM 24052 O O . SER A 1 8 ? 10.293 -7.591 -10.019 1.00 3.53 7 SER A O 15
ATOM 24060 N N . ILE A 1 9 ? 10.256 -6.722 -7.927 1.00 10.03 8 ILE A N 15
ATOM 24061 C CA . ILE A 1 9 ? 9.540 -5.467 -8.099 1.00 61.44 8 ILE A CA 15
ATOM 24062 C C . ILE A 1 9 ? 10.117 -4.470 -7.108 1.00 62.15 8 ILE A C 15
ATOM 24063 O O . ILE A 1 9 ? 10.002 -4.665 -5.901 1.00 24.34 8 ILE A O 15
ATOM 24079 N N . VAL A 1 10 ? 10.759 -3.422 -7.613 1.00 74.25 9 VAL A N 15
ATOM 24080 C CA . VAL A 1 10 ? 11.290 -2.307 -6.828 1.00 4.25 9 VAL A CA 15
ATOM 24081 C C . VAL A 1 10 ? 11.050 -1.013 -7.624 1.00 42.42 9 VAL A C 15
ATOM 24082 O O . VAL A 1 10 ? 11.026 -1.072 -8.857 1.00 32.04 9 VAL A O 15
ATOM 24095 N N . HIS A 1 11 ? 10.884 0.144 -6.967 1.00 12.25 10 HIS A N 15
ATOM 24096 C CA . HIS A 1 11 ? 11.044 1.432 -7.638 1.00 65.41 10 HIS A CA 15
ATOM 24097 C C . HIS A 1 11 ? 11.473 2.520 -6.646 1.00 71.22 10 HIS A C 15
ATOM 24098 O O . HIS A 1 11 ? 12.668 2.810 -6.572 1.00 72.30 10 HIS A O 15
ATOM 24112 N N . ARG A 1 12 ? 10.535 3.161 -5.943 1.00 20.30 11 ARG A N 15
ATOM 24113 C CA . ARG A 1 12 ? 10.745 4.311 -5.063 1.00 43.33 11 ARG A CA 15
ATOM 24114 C C . ARG A 1 12 ? 9.434 4.626 -4.351 1.00 54.02 11 ARG A C 15
ATOM 24115 O O . ARG A 1 12 ? 8.352 4.468 -4.925 1.00 43.12 11 ARG A O 15
ATOM 24136 N N . LEU A 1 13 ? 9.517 5.125 -3.119 1.00 15.24 12 LEU A N 15
ATOM 24137 C CA . LEU A 1 13 ? 8.331 5.433 -2.322 1.00 42.31 12 LEU A CA 15
ATOM 24138 C C . LEU A 1 13 ? 7.528 6.597 -2.926 1.00 41.11 12 LEU A C 15
ATOM 24139 O O . LEU A 1 13 ? 8.087 7.417 -3.656 1.00 13.13 12 LEU A O 15
ATOM 24155 N N . PRO A 1 14 ? 6.222 6.691 -2.620 1.00 54.33 13 PRO A N 15
ATOM 24156 C CA . PRO A 1 14 ? 5.318 7.676 -3.204 1.00 71.55 13 PRO A CA 15
ATOM 24157 C C . PRO A 1 14 ? 5.563 9.086 -2.658 1.00 40.14 13 PRO A C 15
ATOM 24158 O O . PRO A 1 14 ? 6.126 9.268 -1.572 1.00 15.02 13 PRO A O 15
ATOM 24169 N N . GLN A 1 15 ? 5.060 10.085 -3.386 1.00 10.31 14 GLN A N 15
ATOM 24170 C CA . GLN A 1 15 ? 4.936 11.453 -2.899 1.00 50.20 14 GLN A CA 15
ATOM 24171 C C . GLN A 1 15 ? 3.908 11.519 -1.754 1.00 51.10 14 GLN A C 15
ATOM 24172 O O . GLN A 1 15 ? 3.173 10.566 -1.509 1.00 50.41 14 GLN A O 15
ATOM 24186 N N . ASN A 1 16 ? 3.818 12.665 -1.075 1.00 2.30 15 ASN A N 15
ATOM 24187 C CA . ASN A 1 16 ? 2.725 12.979 -0.154 1.00 33.32 15 ASN A CA 15
ATOM 24188 C C . ASN A 1 16 ? 1.520 13.395 -1.001 1.00 1.53 15 ASN A C 15
ATOM 24189 O O . ASN A 1 16 ? 1.623 14.387 -1.719 1.00 23.34 15 ASN A O 15
ATOM 24200 N N . TYR A 1 17 ? 0.393 12.681 -0.925 1.00 42.01 16 TYR A N 15
ATOM 24201 C CA . TYR A 1 17 ? -0.864 13.021 -1.600 1.00 32.13 16 TYR A CA 15
ATOM 24202 C C . TYR A 1 17 ? -2.034 12.872 -0.605 1.00 70.53 16 TYR A C 15
ATOM 24203 O O . TYR A 1 17 ? -1.799 12.559 0.568 1.00 64.33 16 TYR A O 15
ATOM 24221 N N . ARG A 1 18 ? -3.281 13.152 -1.016 1.00 62.43 17 ARG A N 15
ATOM 24222 C CA . ARG A 1 18 ? -4.445 13.201 -0.118 1.00 55.23 17 ARG A CA 15
ATOM 24223 C C . ARG A 1 18 ? -5.730 12.760 -0.820 1.00 60.44 17 ARG A C 15
ATOM 24224 O O . ARG A 1 18 ? -5.743 12.633 -2.049 1.00 52.41 17 ARG A O 15
ATOM 24245 N N . TRP A 1 19 ? -6.820 12.545 -0.081 1.00 41.04 18 TRP A N 15
ATOM 24246 C CA . TRP A 1 19 ? -8.121 12.338 -0.717 1.00 2.33 18 TRP A CA 15
ATOM 24247 C C . TRP A 1 19 ? -8.601 13.677 -1.285 1.00 5.03 18 TRP A C 15
ATOM 24248 O O . TRP A 1 19 ? -8.393 14.715 -0.657 1.00 12.52 18 TRP A O 15
ATOM 24269 N N . SER A 1 20 ? -9.312 13.676 -2.416 1.00 71.22 19 SER A N 15
ATOM 24270 C CA . SER A 1 20 ? -9.800 14.926 -3.009 1.00 1.22 19 SER A CA 15
ATOM 24271 C C . SER A 1 20 ? -11.125 15.403 -2.404 1.00 72.20 19 SER A C 15
ATOM 24272 O O . SER A 1 20 ? -11.827 16.163 -3.062 1.00 24.52 19 SER A O 15
ATOM 24280 N N . ALA A 1 21 ? -11.462 14.991 -1.174 1.00 13.11 20 ALA A N 15
ATOM 24281 C CA . ALA A 1 21 ? -12.692 15.382 -0.487 1.00 12.32 20 ALA A CA 15
ATOM 24282 C C . ALA A 1 21 ? -13.901 15.308 -1.439 1.00 64.13 20 ALA A C 15
ATOM 24283 O O . ALA A 1 21 ? -14.494 16.324 -1.803 1.00 71.13 20 ALA A O 15
ATOM 24290 N N . GLY A 1 22 ? -14.246 14.103 -1.892 1.00 2.44 21 GLY A N 15
ATOM 24291 C CA . GLY A 1 22 ? -15.429 13.911 -2.724 1.00 33.02 21 GLY A CA 15
ATOM 24292 C C . GLY A 1 22 ? -15.810 12.451 -2.940 1.00 21.40 21 GLY A C 15
ATOM 24293 O O . GLY A 1 22 ? -16.971 12.182 -3.255 1.00 51.10 21 GLY A O 15
ATOM 24297 N N . PHE A 1 23 ? -14.864 11.507 -2.803 1.00 43.54 22 PHE A N 15
ATOM 24298 C CA . PHE A 1 23 ? -15.187 10.077 -2.880 1.00 52.34 22 PHE A CA 15
ATOM 24299 C C . PHE A 1 23 ? -14.405 9.205 -1.892 1.00 2.31 22 PHE A C 15
ATOM 24300 O O . PHE A 1 23 ? -14.889 8.139 -1.532 1.00 64.45 22 PHE A O 15
ATOM 24317 N N . ALA A 1 24 ? -13.218 9.633 -1.440 1.00 2.43 23 ALA A N 15
ATOM 24318 C CA . ALA A 1 24 ? -12.275 8.890 -0.598 1.00 70.22 23 ALA A CA 15
ATOM 24319 C C . ALA A 1 24 ? -11.863 7.528 -1.165 1.00 31.24 23 ALA A C 15
ATOM 24320 O O . ALA A 1 24 ? -10.789 7.431 -1.761 1.00 71.23 23 ALA A O 15
ATOM 24327 N N . GLY A 1 25 ? -12.684 6.492 -0.996 1.00 73.13 24 GLY A N 15
ATOM 24328 C CA . GLY A 1 25 ? -12.362 5.120 -1.367 1.00 34.15 24 GLY A CA 15
ATOM 24329 C C . GLY A 1 25 ? -11.927 4.980 -2.823 1.00 51.11 24 GLY A C 15
ATOM 24330 O O . GLY A 1 25 ? -11.057 4.162 -3.120 1.00 52.44 24 GLY A O 15
ATOM 24334 N N . SER A 1 26 ? -12.449 5.820 -3.713 1.00 63.24 25 SER A N 15
ATOM 24335 C CA . SER A 1 26 ? -12.207 5.780 -5.150 1.00 24.50 25 SER A CA 15
ATOM 24336 C C . SER A 1 26 ? -11.799 7.176 -5.643 1.00 15.54 25 SER A C 15
ATOM 24337 O O . SER A 1 26 ? -12.408 7.723 -6.567 1.00 24.13 25 SER A O 15
ATOM 24345 N N . LYS A 1 27 ? -10.844 7.826 -4.970 1.00 72.23 26 LYS A N 15
ATOM 24346 C CA . LYS A 1 27 ? -10.390 9.168 -5.317 1.00 61.43 26 LYS A CA 15
ATOM 24347 C C . LYS A 1 27 ? -9.031 9.425 -4.717 1.00 12.34 26 LYS A C 15
ATOM 24348 O O . LYS A 1 27 ? -8.919 9.391 -3.497 1.00 45.32 26 LYS A O 15
ATOM 24367 N N . VAL A 1 28 ? -8.083 9.874 -5.524 1.00 43.14 27 VAL A N 15
ATOM 24368 C CA . VAL A 1 28 ? -6.815 10.399 -5.039 1.00 14.22 27 VAL A CA 15
ATOM 24369 C C . VAL A 1 28 ? -6.566 11.719 -5.744 1.00 2.20 27 VAL A C 15
ATOM 24370 O O . VAL A 1 28 ? -6.942 11.857 -6.907 1.00 24.32 27 VAL A O 15
ATOM 24383 N N . GLU A 1 29 ? -5.939 12.687 -5.082 1.00 43.24 28 GLU A N 15
ATOM 24384 C CA . GLU A 1 29 ? -5.279 13.782 -5.786 1.00 15.32 28 GLU A CA 15
ATOM 24385 C C . GLU A 1 29 ? -3.998 14.153 -5.028 1.00 32.34 28 GLU A C 15
ATOM 24386 O O . GLU A 1 29 ? -3.883 13.844 -3.838 1.00 54.40 28 GLU A O 15
ATOM 24398 N N . PRO A 1 30 ? -3.018 14.770 -5.705 1.00 54.44 29 PRO A N 15
ATOM 24399 C CA . PRO A 1 30 ? -1.780 15.244 -5.104 1.00 44.20 29 PRO A CA 15
ATOM 24400 C C . PRO A 1 30 ? -2.047 16.364 -4.096 1.00 41.02 29 PRO A C 15
ATOM 24401 O O . PRO A 1 30 ? -3.189 16.782 -3.874 1.00 15.33 29 PRO A O 15
ATOM 24412 N N . ILE A 1 31 ? -0.982 16.858 -3.475 1.00 25.34 30 ILE A N 15
ATOM 24413 C CA . ILE A 1 31 ? -1.030 18.007 -2.591 1.00 45.22 30 ILE A CA 15
ATOM 24414 C C . ILE A 1 31 ? -0.404 19.177 -3.363 1.00 50.31 30 ILE A C 15
ATOM 24415 O O . ILE A 1 31 ? 0.824 19.290 -3.390 1.00 22.22 30 ILE A O 15
ATOM 24431 N N . PRO A 1 32 ? -1.210 20.043 -4.004 1.00 54.51 31 PRO A N 15
ATOM 24432 C CA . PRO A 1 32 ? -0.726 21.241 -4.667 1.00 64.45 31 PRO A CA 15
ATOM 24433 C C . PRO A 1 32 ? -0.343 22.271 -3.599 1.00 2.55 31 PRO A C 15
ATOM 24434 O O . PRO A 1 32 ? -1.174 23.042 -3.134 1.00 42.52 31 PRO A O 15
ATOM 24445 N N . GLN A 1 33 ? 0.917 22.222 -3.162 1.00 33.44 32 GLN A N 15
ATOM 24446 C CA . GLN A 1 33 ? 1.561 23.091 -2.176 1.00 25.32 32 GLN A CA 15
ATOM 24447 C C . GLN A 1 33 ? 0.832 23.220 -0.816 1.00 44.22 32 GLN A C 15
ATOM 24448 O O . GLN A 1 33 ? 1.237 24.038 0.006 1.00 63.04 32 GLN A O 15
ATOM 24462 N N . ASN A 1 34 ? -0.153 22.373 -0.497 1.00 44.50 33 ASN A N 15
ATOM 24463 C CA . ASN A 1 34 ? -1.078 22.665 0.612 1.00 25.32 33 ASN A CA 15
ATOM 24464 C C . ASN A 1 34 ? -0.362 22.817 1.955 1.00 33.02 33 ASN A C 15
ATOM 24465 O O . ASN A 1 34 ? -0.804 23.619 2.778 1.00 62.23 33 ASN A O 15
ATOM 24476 N N . GLY A 1 35 ? 0.721 22.065 2.173 1.00 61.22 34 GLY A N 15
ATOM 24477 C CA . GLY A 1 35 ? 1.480 22.078 3.413 1.00 43.02 34 GLY A CA 15
ATOM 24478 C C . GLY A 1 35 ? 0.690 21.405 4.540 1.00 10.33 34 GLY A C 15
ATOM 24479 O O . GLY A 1 35 ? 0.172 22.108 5.411 1.00 74.33 34 GLY A O 15
ATOM 24483 N N . PRO A 1 36 ? 0.570 20.064 4.534 1.00 54.22 35 PRO A N 15
ATOM 24484 C CA . PRO A 1 36 ? -0.200 19.325 5.531 1.00 1.43 35 PRO A CA 15
ATOM 24485 C C . PRO A 1 36 ? 0.483 19.369 6.902 1.00 74.41 35 PRO A C 15
ATOM 24486 O O . PRO A 1 36 ? 1.658 19.728 6.994 1.00 74.14 35 PRO A O 15
ATOM 24497 N N . CYS A 1 37 ? -0.221 18.914 7.948 1.00 72.13 36 CYS A N 15
ATOM 24498 C CA . CYS A 1 37 ? 0.230 18.953 9.338 1.00 74.34 36 CYS A CA 15
ATOM 24499 C C . CYS A 1 37 ? 1.681 18.503 9.491 1.00 24.41 36 CYS A C 15
ATOM 24500 O O . CYS A 1 37 ? 2.499 19.268 10.009 1.00 22.44 36 CYS A O 15
ATOM 24508 N N . GLY A 1 38 ? 1.994 17.287 9.059 1.00 60.01 37 GLY A N 15
ATOM 24509 C CA . GLY A 1 38 ? 3.301 16.691 9.235 1.00 70.44 37 GLY A CA 15
ATOM 24510 C C . GLY A 1 38 ? 3.128 15.189 9.370 1.00 12.01 37 GLY A C 15
ATOM 24511 O O . GLY A 1 38 ? 2.335 14.731 10.184 1.00 63.05 37 GLY A O 15
ATOM 24515 N N . ASP A 1 39 ? 3.807 14.442 8.502 1.00 60.02 38 ASP A N 15
ATOM 24516 C CA . ASP A 1 39 ? 3.770 12.992 8.283 1.00 21.21 38 ASP A CA 15
ATOM 24517 C C . ASP A 1 39 ? 2.361 12.398 8.165 1.00 21.24 38 ASP A C 15
ATOM 24518 O O . ASP A 1 39 ? 2.208 11.176 8.133 1.00 42.12 38 ASP A O 15
ATOM 24527 N N . ASN A 1 40 ? 1.340 13.235 7.987 1.00 70.22 39 ASN A N 15
ATOM 24528 C CA . ASN A 1 40 ? -0.072 12.877 8.028 1.00 15.31 39 ASN A CA 15
ATOM 24529 C C . ASN A 1 40 ? -0.575 12.992 6.594 1.00 21.13 39 ASN A C 15
ATOM 24530 O O . ASN A 1 40 ? -1.295 13.925 6.225 1.00 23.11 39 ASN A O 15
ATOM 24541 N N . SER A 1 41 ? -0.058 12.116 5.737 1.00 40.31 40 SER A N 15
ATOM 24542 C CA . SER A 1 41 ? -0.364 12.042 4.315 1.00 21.21 40 SER A CA 15
ATOM 24543 C C . SER A 1 41 ? -0.561 10.569 3.947 1.00 74.30 40 SER A C 15
ATOM 24544 O O . SER A 1 41 ? -0.628 9.729 4.847 1.00 4.20 40 SER A O 15
ATOM 24552 N N . LEU A 1 42 ? -0.722 10.280 2.655 1.00 5.41 41 LEU A N 15
ATOM 24553 C CA . LEU A 1 42 ? -1.086 8.969 2.136 1.00 52.12 41 LEU A CA 15
ATOM 24554 C C . LEU A 1 42 ? 0.055 8.394 1.309 1.00 75.44 41 LEU A C 15
ATOM 24555 O O . LEU A 1 42 ? 0.854 9.148 0.748 1.00 61.32 41 LEU A O 15
ATOM 24571 N N . VAL A 1 43 ? 0.087 7.067 1.180 1.00 52.31 42 VAL A N 15
ATOM 24572 C CA . VAL A 1 43 ? 1.081 6.313 0.421 1.00 3.41 42 VAL A CA 15
ATOM 24573 C C . VAL A 1 43 ? 0.329 5.255 -0.408 1.00 73.25 42 VAL A C 15
ATOM 24574 O O . VAL A 1 43 ? -0.856 4.999 -0.162 1.00 50.21 42 VAL A O 15
ATOM 24587 N N . ALA A 1 44 ? 0.958 4.720 -1.461 1.00 52.40 43 ALA A N 15
ATOM 24588 C CA . ALA A 1 44 ? 0.323 3.925 -2.508 1.00 41.24 43 ALA A CA 15
ATOM 24589 C C . ALA A 1 44 ? 1.297 2.865 -2.998 1.00 71.44 43 ALA A C 15
ATOM 24590 O O . ALA A 1 44 ? 2.356 3.233 -3.513 1.00 13.12 43 ALA A O 15
ATOM 24597 N N . LEU A 1 45 ? 0.929 1.590 -2.865 1.00 45.10 44 LEU A N 15
ATOM 24598 C CA . LEU A 1 45 ? 1.767 0.456 -3.236 1.00 63.41 44 LEU A CA 15
ATOM 24599 C C . LEU A 1 45 ? 1.253 -0.061 -4.574 1.00 74.24 44 LEU A C 15
ATOM 24600 O O . LEU A 1 45 ? 0.212 -0.723 -4.629 1.00 51.13 44 LEU A O 15
ATOM 24616 N N . LYS A 1 46 ? 1.973 0.251 -5.644 1.00 20.14 45 LYS A N 15
ATOM 24617 C CA . LYS A 1 46 ? 1.678 -0.238 -6.983 1.00 61.32 45 LYS A CA 15
ATOM 24618 C C . LYS A 1 46 ? 2.344 -1.598 -7.091 1.00 72.04 45 LYS A C 15
ATOM 24619 O O . LYS A 1 46 ? 3.562 -1.686 -7.253 1.00 45.52 45 LYS A O 15
ATOM 24638 N N . LEU A 1 47 ? 1.566 -2.656 -6.878 1.00 51.01 46 LEU A N 15
ATOM 24639 C CA . LEU A 1 47 ? 2.051 -4.029 -6.922 1.00 32.32 46 LEU A CA 15
ATOM 24640 C C . LEU A 1 47 ? 2.336 -4.439 -8.377 1.00 73.05 46 LEU A C 15
ATOM 24641 O O . LEU A 1 47 ? 2.157 -3.652 -9.313 1.00 11.54 46 LEU A O 15
ATOM 24657 N N . LEU A 1 48 ? 2.757 -5.689 -8.574 1.00 52.21 47 LEU A N 15
ATOM 24658 C CA . LEU A 1 48 ? 2.658 -6.384 -9.851 1.00 73.32 47 LEU A CA 15
ATOM 24659 C C . LEU A 1 48 ? 2.174 -7.800 -9.571 1.00 0.22 47 LEU A C 15
ATOM 24660 O O . LEU A 1 48 ? 1.010 -8.097 -9.835 1.00 1.23 47 LEU A O 15
ATOM 24676 N N . SER A 1 49 ? 3.022 -8.676 -9.026 1.00 61.44 48 SER A N 15
ATOM 24677 C CA . SER A 1 49 ? 2.672 -10.081 -8.840 1.00 42.04 48 SER A CA 15
ATOM 24678 C C . SER A 1 49 ? 3.466 -10.681 -7.668 1.00 63.52 48 SER A C 15
ATOM 24679 O O . SER A 1 49 ? 4.470 -10.071 -7.281 1.00 71.03 48 SER A O 15
ATOM 24687 N N . PRO A 1 50 ? 3.089 -11.851 -7.113 1.00 1.44 49 PRO A N 15
ATOM 24688 C CA . PRO A 1 50 ? 1.944 -12.681 -7.482 1.00 52.22 49 PRO A CA 15
ATOM 24689 C C . PRO A 1 50 ? 0.604 -12.008 -7.173 1.00 65.35 49 PRO A C 15
ATOM 24690 O O . PRO A 1 50 ? 0.569 -10.932 -6.569 1.00 73.43 49 PRO A O 15
ATOM 24701 N N . ASP A 1 51 ? -0.479 -12.602 -7.664 1.00 63.42 50 ASP A N 15
ATOM 24702 C CA . ASP A 1 51 ? -1.799 -12.004 -7.866 1.00 42.41 50 ASP A CA 15
ATOM 24703 C C . ASP A 1 51 ? -2.865 -13.110 -7.919 1.00 63.21 50 ASP A C 15
ATOM 24704 O O . ASP A 1 51 ? -2.510 -14.292 -7.905 1.00 20.24 50 ASP A O 15
ATOM 24713 N N . GLY A 1 52 ? -4.158 -12.752 -7.956 1.00 42.41 51 GLY A N 15
ATOM 24714 C CA . GLY A 1 52 ? -5.293 -13.672 -8.086 1.00 2.11 51 GLY A CA 15
ATOM 24715 C C . GLY A 1 52 ? -6.332 -13.530 -6.963 1.00 4.44 51 GLY A C 15
ATOM 24716 O O . GLY A 1 52 ? -6.065 -12.911 -5.931 1.00 1.23 51 GLY A O 15
ATOM 24720 N N . ASP A 1 53 ? -7.518 -14.133 -7.151 1.00 22.12 52 ASP A N 15
ATOM 24721 C CA . ASP A 1 53 ? -8.718 -13.975 -6.302 1.00 12.10 52 ASP A CA 15
ATOM 24722 C C . ASP A 1 53 ? -8.430 -14.245 -4.838 1.00 51.41 52 ASP A C 15
ATOM 24723 O O . ASP A 1 53 ? -8.953 -13.581 -3.948 1.00 42.43 52 ASP A O 15
ATOM 24732 N N . ASN A 1 54 ? -7.634 -15.279 -4.584 1.00 54.35 53 ASN A N 15
ATOM 24733 C CA . ASN A 1 54 ? -7.358 -15.753 -3.241 1.00 62.32 53 ASN A CA 15
ATOM 24734 C C . ASN A 1 54 ? -6.703 -14.653 -2.423 1.00 41.11 53 ASN A C 15
ATOM 24735 O O . ASN A 1 54 ? -7.005 -14.442 -1.248 1.00 45.30 53 ASN A O 15
ATOM 24746 N N . ALA A 1 55 ? -5.741 -13.997 -3.060 1.00 55.54 54 ALA A N 15
ATOM 24747 C CA . ALA A 1 55 ? -4.934 -12.969 -2.470 1.00 70.41 54 ALA A CA 15
ATOM 24748 C C . ALA A 1 55 ? -5.784 -11.719 -2.315 1.00 55.10 54 ALA A C 15
ATOM 24749 O O . ALA A 1 55 ? -5.800 -11.186 -1.213 1.00 22.14 54 ALA A O 15
ATOM 24756 N N . TRP A 1 56 ? -6.552 -11.324 -3.340 1.00 23.24 55 TRP A N 15
ATOM 24757 C CA . TRP A 1 56 ? -7.603 -10.311 -3.242 1.00 11.51 55 TRP A CA 15
ATOM 24758 C C . TRP A 1 56 ? -8.454 -10.531 -2.010 1.00 33.32 55 TRP A C 15
ATOM 24759 O O . TRP A 1 56 ? -8.386 -9.680 -1.134 1.00 0.23 55 TRP A O 15
ATOM 24780 N N . SER A 1 57 ? -9.209 -11.624 -1.909 1.00 21.21 56 SER A N 15
ATOM 24781 C CA . SER A 1 57 ? -10.156 -11.825 -0.822 1.00 24.35 56 SER A CA 15
ATOM 24782 C C . SER A 1 57 ? -9.438 -11.776 0.523 1.00 0.41 56 SER A C 15
ATOM 24783 O O . SER A 1 57 ? -9.785 -10.936 1.348 1.00 40.04 56 SER A O 15
ATOM 24791 N N . VAL A 1 58 ? -8.431 -12.622 0.762 1.00 44.53 57 VAL A N 15
ATOM 24792 C CA . VAL A 1 58 ? -7.661 -12.599 2.007 1.00 64.41 57 VAL A CA 15
ATOM 24793 C C . VAL A 1 58 ? -7.170 -11.195 2.376 1.00 34.20 57 VAL A C 15
ATOM 24794 O O . VAL A 1 58 ? -7.426 -10.734 3.492 1.00 41.32 57 VAL A O 15
ATOM 24807 N N . MET A 1 59 ? -6.511 -10.503 1.449 1.00 70.23 58 MET A N 15
ATOM 24808 C CA . MET A 1 59 ? -6.035 -9.139 1.626 1.00 41.33 58 MET A CA 15
ATOM 24809 C C . MET A 1 59 ? -7.194 -8.194 1.943 1.00 51.15 58 MET A C 15
ATOM 24810 O O . MET A 1 59 ? -7.038 -7.334 2.805 1.00 2.02 58 MET A O 15
ATOM 24824 N N . TYR A 1 60 ? -8.344 -8.352 1.290 1.00 75.11 59 TYR A N 15
ATOM 24825 C CA . TYR A 1 60 ? -9.561 -7.578 1.491 1.00 61.35 59 TYR A CA 15
ATOM 24826 C C . TYR A 1 60 ? -9.988 -7.660 2.945 1.00 44.01 59 TYR A C 15
ATOM 24827 O O . TYR A 1 60 ? -10.103 -6.643 3.624 1.00 31.04 59 TYR A O 15
ATOM 24845 N N . LYS A 1 61 ? -10.200 -8.881 3.432 1.00 12.12 60 LYS A N 15
ATOM 24846 C CA . LYS A 1 61 ? -10.678 -9.117 4.781 1.00 21.22 60 LYS A CA 15
ATOM 24847 C C . LYS A 1 61 ? -9.687 -8.533 5.777 1.00 72.12 60 LYS A C 15
ATOM 24848 O O . LYS A 1 61 ? -10.091 -7.831 6.699 1.00 21.42 60 LYS A O 15
ATOM 24867 N N . LEU A 1 62 ? -8.385 -8.760 5.562 1.00 44.13 61 LEU A N 15
ATOM 24868 C CA . LEU A 1 62 ? -7.362 -8.164 6.409 1.00 31.23 61 LEU A CA 15
ATOM 24869 C C . LEU A 1 62 ? -7.430 -6.641 6.342 1.00 75.51 61 LEU A C 15
ATOM 24870 O O . LEU A 1 62 ? -7.323 -6.023 7.385 1.00 44.12 61 LEU A O 15
ATOM 24886 N N . SER A 1 63 ? -7.633 -6.029 5.174 1.00 45.33 62 SER A N 15
ATOM 24887 C CA . SER A 1 63 ? -7.722 -4.580 5.003 1.00 31.31 62 SER A CA 15
ATOM 24888 C C . SER A 1 63 ? -8.810 -4.018 5.920 1.00 44.42 62 SER A C 15
ATOM 24889 O O . SER A 1 63 ? -8.538 -3.090 6.671 1.00 72.21 62 SER A O 15
ATOM 24897 N N . GLN A 1 64 ? -10.017 -4.580 5.854 1.00 41.22 63 GLN A N 15
ATOM 24898 C CA . GLN A 1 64 ? -11.190 -4.095 6.578 1.00 54.32 63 GLN A CA 15
ATOM 24899 C C . GLN A 1 64 ? -11.046 -4.356 8.083 1.00 13.34 63 GLN A C 15
ATOM 24900 O O . GLN A 1 64 ? -11.394 -3.517 8.923 1.00 24.14 63 GLN A O 15
ATOM 24914 N N . ALA A 1 65 ? -10.523 -5.533 8.440 1.00 43.13 64 ALA A N 15
ATOM 24915 C CA . ALA A 1 65 ? -10.221 -5.887 9.814 1.00 72.24 64 ALA A CA 15
ATOM 24916 C C . ALA A 1 65 ? -9.233 -4.888 10.401 1.00 54.33 64 ALA A C 15
ATOM 24917 O O . ALA A 1 65 ? -9.499 -4.306 11.442 1.00 32.25 64 ALA A O 15
ATOM 24924 N N . LEU A 1 66 ? -8.108 -4.682 9.720 1.00 31.21 65 LEU A N 15
ATOM 24925 C CA . LEU A 1 66 ? -7.031 -3.793 10.119 1.00 14.43 65 LEU A CA 15
ATOM 24926 C C . LEU A 1 66 ? -7.511 -2.349 10.213 1.00 53.15 65 LEU A C 15
ATOM 24927 O O . LEU A 1 66 ? -7.170 -1.664 11.184 1.00 2.32 65 LEU A O 15
ATOM 24943 N N . SER A 1 67 ? -8.316 -1.897 9.251 1.00 30.13 66 SER A N 15
ATOM 24944 C CA . SER A 1 67 ? -8.883 -0.567 9.294 1.00 4.12 66 SER A CA 15
ATOM 24945 C C . SER A 1 67 ? -9.833 -0.410 10.474 1.00 21.33 66 SER A C 15
ATOM 24946 O O . SER A 1 67 ? -9.952 0.698 10.993 1.00 51.54 66 SER A O 15
ATOM 24954 N N . ASP A 1 68 ? -10.509 -1.480 10.907 1.00 45.44 67 ASP A N 15
ATOM 24955 C CA . ASP A 1 68 ? -11.362 -1.420 12.090 1.00 54.45 67 ASP A CA 15
ATOM 24956 C C . ASP A 1 68 ? -10.564 -1.313 13.387 1.00 52.14 67 ASP A C 15
ATOM 24957 O O . ASP A 1 68 ? -11.136 -0.964 14.417 1.00 32.21 67 ASP A O 15
ATOM 24966 N N . ILE A 1 69 ? -9.267 -1.643 13.374 1.00 32.44 68 ILE A N 15
ATOM 24967 C CA . ILE A 1 69 ? -8.400 -1.463 14.522 1.00 20.34 68 ILE A CA 15
ATOM 24968 C C . ILE A 1 69 ? -7.930 -0.011 14.491 1.00 34.04 68 ILE A C 15
ATOM 24969 O O . ILE A 1 69 ? -8.408 0.795 15.291 1.00 75.53 68 ILE A O 15
ATOM 24985 N N . GLU A 1 70 ? -7.002 0.320 13.593 1.00 24.32 69 GLU A N 15
ATOM 24986 C CA . GLU A 1 70 ? -6.369 1.637 13.517 1.00 13.14 69 GLU A CA 15
ATOM 24987 C C . GLU A 1 70 ? -5.659 1.867 12.170 1.00 51.41 69 GLU A C 15
ATOM 24988 O O . GLU A 1 70 ? -4.947 2.864 12.035 1.00 53.01 69 GLU A O 15
ATOM 25000 N N . VAL A 1 71 ? -5.880 1.024 11.151 1.00 64.42 70 VAL A N 15
ATOM 25001 C CA . VAL A 1 71 ? -4.980 0.919 9.995 1.00 14.23 70 VAL A CA 15
ATOM 25002 C C . VAL A 1 71 ? -5.804 1.032 8.698 1.00 5.32 70 VAL A C 15
ATOM 25003 O O . VAL A 1 71 ? -6.005 0.030 8.007 1.00 0.12 70 VAL A O 15
ATOM 25016 N N . PRO A 1 72 ? -6.344 2.208 8.340 1.00 41.21 71 PRO A N 15
ATOM 25017 C CA . PRO A 1 72 ? -7.139 2.344 7.133 1.00 51.34 71 PRO A CA 15
ATOM 25018 C C . PRO A 1 72 ? -6.280 2.134 5.884 1.00 2.42 71 PRO A C 15
ATOM 25019 O O . PRO A 1 72 ? -5.463 2.978 5.500 1.00 62.01 71 PRO A O 15
ATOM 25030 N N . CYS A 1 73 ? -6.491 0.964 5.283 1.00 0.23 72 CYS A N 15
ATOM 25031 C CA . CYS A 1 73 ? -5.928 0.514 4.027 1.00 2.01 72 CYS A CA 15
ATOM 25032 C C . CYS A 1 73 ? -7.066 0.383 3.012 1.00 23.24 72 CYS A C 15
ATOM 25033 O O . CYS A 1 73 ? -8.224 0.221 3.405 1.00 22.44 72 CYS A O 15
ATOM 25041 N N . SER A 1 74 ? -6.733 0.355 1.728 1.00 71.21 73 SER A N 15
ATOM 25042 C CA . SER A 1 74 ? -7.643 0.077 0.626 1.00 71.12 73 SER A CA 15
ATOM 25043 C C . SER A 1 74 ? -6.930 -0.717 -0.445 1.00 24.45 73 SER A C 15
ATOM 25044 O O . SER A 1 74 ? -5.693 -0.709 -0.541 1.00 23.12 73 SER A O 15
ATOM 25052 N N . VAL A 1 75 ? -7.756 -1.395 -1.239 1.00 73.00 74 VAL A N 15
ATOM 25053 C CA . VAL A 1 75 ? -7.385 -2.480 -2.111 1.00 42.33 74 VAL A CA 15
ATOM 25054 C C . VAL A 1 75 ? -8.157 -2.346 -3.424 1.00 64.21 74 VAL A C 15
ATOM 25055 O O . VAL A 1 75 ? -9.266 -2.875 -3.560 1.00 2.42 74 VAL A O 15
ATOM 25068 N N . LEU A 1 76 ? -7.608 -1.601 -4.387 1.00 44.43 75 LEU A N 15
ATOM 25069 C CA . LEU A 1 76 ? -8.305 -1.294 -5.632 1.00 41.01 75 LEU A CA 15
ATOM 25070 C C . LEU A 1 76 ? -7.678 -2.065 -6.773 1.00 24.12 75 LEU A C 15
ATOM 25071 O O . LEU A 1 76 ? -6.469 -2.296 -6.790 1.00 33.22 75 LEU A O 15
ATOM 25087 N N . GLU A 1 77 ? -8.530 -2.450 -7.712 1.00 35.20 76 GLU A N 15
ATOM 25088 C CA . GLU A 1 77 ? -8.215 -3.320 -8.827 1.00 22.45 76 GLU A CA 15
ATOM 25089 C C . GLU A 1 77 ? -8.673 -2.636 -10.103 1.00 61.51 76 GLU A C 15
ATOM 25090 O O . GLU A 1 77 ? -9.690 -1.936 -10.099 1.00 64.02 76 GLU A O 15
ATOM 25102 N N . CYS A 1 78 ? -7.922 -2.836 -11.179 1.00 71.32 77 CYS A N 15
ATOM 25103 C CA . CYS A 1 78 ? -8.255 -2.364 -12.505 1.00 34.34 77 CYS A CA 15
ATOM 25104 C C . CYS A 1 78 ? -7.635 -3.349 -13.483 1.00 1.51 77 CYS A C 15
ATOM 25105 O O . CYS A 1 78 ? -6.418 -3.348 -13.650 1.00 63.40 77 CYS A O 15
ATOM 25113 N N . GLU A 1 79 ? -8.464 -4.218 -14.064 1.00 32.23 78 GLU A N 15
ATOM 25114 C CA . GLU A 1 79 ? -8.146 -5.273 -15.027 1.00 0.13 78 GLU A CA 15
ATOM 25115 C C . GLU A 1 79 ? -7.196 -6.323 -14.436 1.00 14.52 78 GLU A C 15
ATOM 25116 O O . GLU A 1 79 ? -7.624 -7.449 -14.172 1.00 41.54 78 GLU A O 15
ATOM 25128 N N . GLY A 1 80 ? -5.935 -5.958 -14.210 1.00 44.51 79 GLY A N 15
ATOM 25129 C CA . GLY A 1 80 ? -4.877 -6.800 -13.660 1.00 64.13 79 GLY A CA 15
ATOM 25130 C C . GLY A 1 80 ? -3.794 -5.978 -12.957 1.00 34.43 79 GLY A C 15
ATOM 25131 O O . GLY A 1 80 ? -2.647 -6.411 -12.895 1.00 33.41 79 GLY A O 15
ATOM 25135 N N . GLU A 1 81 ? -4.124 -4.783 -12.454 1.00 52.22 80 GLU A N 15
ATOM 25136 C CA . GLU A 1 81 ? -3.191 -3.894 -11.766 1.00 41.12 80 GLU A CA 15
ATOM 25137 C C . GLU A 1 81 ? -3.624 -3.682 -10.305 1.00 14.04 80 GLU A C 15
ATOM 25138 O O . GLU A 1 81 ? -4.331 -2.720 -9.999 1.00 21.52 80 GLU A O 15
ATOM 25150 N N . PRO A 1 82 ? -3.234 -4.575 -9.377 1.00 72.20 81 PRO A N 15
ATOM 25151 C CA . PRO A 1 82 ? -3.412 -4.358 -7.945 1.00 50.31 81 PRO A CA 15
ATOM 25152 C C . PRO A 1 82 ? -2.724 -3.073 -7.467 1.00 35.30 81 PRO A C 15
ATOM 25153 O O . PRO A 1 82 ? -1.509 -2.907 -7.633 1.00 63.02 81 PRO A O 15
ATOM 25164 N N . CYS A 1 83 ? -3.499 -2.179 -6.846 1.00 31.54 82 CYS A N 15
ATOM 25165 C CA . CYS A 1 83 ? -3.068 -0.887 -6.330 1.00 22.23 82 CYS A CA 15
ATOM 25166 C C . CYS A 1 83 ? -3.592 -0.729 -4.902 1.00 71.41 82 CYS A C 15
ATOM 25167 O O . CYS A 1 83 ? -4.809 -0.744 -4.690 1.00 3.01 82 CYS A O 15
ATOM 25175 N N . LEU A 1 84 ? -2.707 -0.582 -3.911 1.00 11.31 83 LEU A N 15
ATOM 25176 C CA . LEU A 1 84 ? -3.120 -0.386 -2.519 1.00 2.44 83 LEU A CA 15
ATOM 25177 C C . LEU A 1 84 ? -2.911 1.060 -2.110 1.00 75.42 83 LEU A C 15
ATOM 25178 O O . LEU A 1 84 ? -2.081 1.763 -2.697 1.00 24.33 83 LEU A O 15
ATOM 25194 N N . PHE A 1 85 ? -3.634 1.476 -1.068 1.00 12.21 84 PHE A N 15
ATOM 25195 C CA . PHE A 1 85 ? -3.599 2.827 -0.513 1.00 20.51 84 PHE A CA 15
ATOM 25196 C C . PHE A 1 85 ? -3.594 2.694 1.006 1.00 73.43 84 PHE A C 15
ATOM 25197 O O . PHE A 1 85 ? -4.339 1.875 1.543 1.00 24.52 84 PHE A O 15
ATOM 25214 N N . VAL A 1 86 ? -2.749 3.464 1.684 1.00 61.11 85 VAL A N 15
ATOM 25215 C CA . VAL A 1 86 ? -2.501 3.448 3.132 1.00 73.34 85 VAL A CA 15
ATOM 25216 C C . VAL A 1 86 ? -2.102 4.855 3.597 1.00 14.35 85 VAL A C 15
ATOM 25217 O O . VAL A 1 86 ? -1.991 5.750 2.756 1.00 71.34 85 VAL A O 15
ATOM 25230 N N . ASN A 1 87 ? -1.929 5.080 4.911 1.00 45.14 86 ASN A N 15
ATOM 25231 C CA . ASN A 1 87 ? -1.591 6.405 5.420 1.00 1.51 86 ASN A CA 15
ATOM 25232 C C . ASN A 1 87 ? -0.103 6.626 5.164 1.00 73.43 86 ASN A C 15
ATOM 25233 O O . ASN A 1 87 ? 0.312 7.126 4.133 1.00 4.54 86 ASN A O 15
ATOM 25244 N N . ARG A 1 88 ? 0.728 6.168 6.089 1.00 54.32 87 ARG A N 15
ATOM 25245 C CA . ARG A 1 88 ? 2.166 6.397 6.043 1.00 62.20 87 ARG A CA 15
ATOM 25246 C C . ARG A 1 88 ? 2.940 5.188 6.541 1.00 1.22 87 ARG A C 15
ATOM 25247 O O . ARG A 1 88 ? 3.432 4.409 5.732 1.00 62.54 87 ARG A O 15
ATOM 25268 N N . GLN A 1 89 ? 3.028 5.015 7.858 1.00 3.23 88 GLN A N 15
ATOM 25269 C CA . GLN A 1 89 ? 3.731 3.864 8.438 1.00 74.40 88 GLN A CA 15
ATOM 25270 C C . GLN A 1 89 ? 2.897 2.596 8.280 1.00 22.54 88 GLN A C 15
ATOM 25271 O O . GLN A 1 89 ? 3.433 1.494 8.332 1.00 22.40 88 GLN A O 15
ATOM 25285 N N . ASP A 1 90 ? 1.599 2.758 8.014 1.00 10.44 89 ASP A N 15
ATOM 25286 C CA . ASP A 1 90 ? 0.671 1.674 7.737 1.00 61.34 89 ASP A CA 15
ATOM 25287 C C . ASP A 1 90 ? 1.110 0.885 6.514 1.00 42.41 89 ASP A C 15
ATOM 25288 O O . ASP A 1 90 ? 0.736 -0.277 6.413 1.00 11.03 89 ASP A O 15
ATOM 25297 N N . GLU A 1 91 ? 1.928 1.465 5.622 1.00 24.11 90 GLU A N 15
ATOM 25298 C CA . GLU A 1 91 ? 2.611 0.706 4.586 1.00 55.54 90 GLU A CA 15
ATOM 25299 C C . GLU A 1 91 ? 3.438 -0.396 5.236 1.00 34.21 90 GLU A C 15
ATOM 25300 O O . GLU A 1 91 ? 3.139 -1.575 5.056 1.00 0.43 90 GLU A O 15
ATOM 25312 N N . PHE A 1 92 ? 4.472 0.007 5.979 1.00 42.43 91 PHE A N 15
ATOM 25313 C CA . PHE A 1 92 ? 5.488 -0.861 6.553 1.00 23.42 91 PHE A CA 15
ATOM 25314 C C . PHE A 1 92 ? 4.845 -1.850 7.523 1.00 50.34 91 PHE A C 15
ATOM 25315 O O . PHE A 1 92 ? 5.120 -3.047 7.461 1.00 44.23 91 PHE A O 15
ATOM 25332 N N . ALA A 1 93 ? 3.943 -1.365 8.377 1.00 44.22 92 ALA A N 15
ATOM 25333 C CA . ALA A 1 93 ? 3.187 -2.201 9.289 1.00 4.25 92 ALA A CA 15
ATOM 25334 C C . ALA A 1 93 ? 2.394 -3.250 8.518 1.00 22.54 92 ALA A C 15
ATOM 25335 O O . ALA A 1 93 ? 2.540 -4.433 8.817 1.00 11.32 92 ALA A O 15
ATOM 25342 N N . ALA A 1 94 ? 1.561 -2.840 7.547 1.00 12.12 93 ALA A N 15
ATOM 25343 C CA . ALA A 1 94 ? 0.719 -3.762 6.793 1.00 32.34 93 ALA A CA 15
ATOM 25344 C C . ALA A 1 94 ? 1.584 -4.838 6.153 1.00 14.31 93 ALA A C 15
ATOM 25345 O O . ALA A 1 94 ? 1.312 -6.012 6.383 1.00 25.11 93 ALA A O 15
ATOM 25352 N N . THR A 1 95 ? 2.638 -4.471 5.417 1.00 40.44 94 THR A N 15
ATOM 25353 C CA . THR A 1 95 ? 3.507 -5.460 4.787 1.00 33.22 94 THR A CA 15
ATOM 25354 C C . THR A 1 95 ? 4.150 -6.360 5.854 1.00 13.13 94 THR A C 15
ATOM 25355 O O . THR A 1 95 ? 4.233 -7.564 5.639 1.00 71.24 94 THR A O 15
ATOM 25366 N N . CYS A 1 96 ? 4.555 -5.837 7.020 1.00 73.42 95 CYS A N 15
ATOM 25367 C CA . CYS A 1 96 ? 5.127 -6.638 8.103 1.00 14.52 95 CYS A CA 15
ATOM 25368 C C . CYS A 1 96 ? 4.156 -7.733 8.552 1.00 21.13 95 CYS A C 15
ATOM 25369 O O . CYS A 1 96 ? 4.545 -8.896 8.691 1.00 51.11 95 CYS A O 15
ATOM 25377 N N . ARG A 1 97 ? 2.892 -7.384 8.803 1.00 74.21 96 ARG A N 15
ATOM 25378 C CA . ARG A 1 97 ? 1.919 -8.381 9.238 1.00 54.33 96 ARG A CA 15
ATOM 25379 C C . ARG A 1 97 ? 1.519 -9.298 8.077 1.00 70.14 96 ARG A C 15
ATOM 25380 O O . ARG A 1 97 ? 1.525 -10.517 8.239 1.00 72.23 96 ARG A O 15
ATOM 25401 N N . LEU A 1 98 ? 1.245 -8.758 6.885 1.00 33.03 97 LEU A N 15
ATOM 25402 C CA . LEU A 1 98 ? 0.849 -9.535 5.710 1.00 51.02 97 LEU A CA 15
ATOM 25403 C C . LEU A 1 98 ? 1.945 -10.475 5.224 1.00 21.42 97 LEU A C 15
ATOM 25404 O O . LEU A 1 98 ? 1.620 -11.509 4.642 1.00 12.22 97 LEU A O 15
ATOM 25420 N N . LYS A 1 99 ? 3.223 -10.184 5.488 1.00 54.51 98 LYS A N 15
ATOM 25421 C CA . LYS A 1 99 ? 4.329 -11.091 5.194 1.00 55.11 98 LYS A CA 15
ATOM 25422 C C . LYS A 1 99 ? 4.051 -12.476 5.742 1.00 75.44 98 LYS A C 15
ATOM 25423 O O . LYS A 1 99 ? 4.253 -13.451 5.027 1.00 44.10 98 LYS A O 15
ATOM 25442 N N . ASN A 1 100 ? 3.505 -12.568 6.955 1.00 31.15 99 ASN A N 15
ATOM 25443 C CA . ASN A 1 100 ? 3.202 -13.851 7.575 1.00 61.10 99 ASN A CA 15
ATOM 25444 C C . ASN A 1 100 ? 2.207 -14.694 6.765 1.00 10.13 99 ASN A C 15
ATOM 25445 O O . ASN A 1 100 ? 2.096 -15.899 6.986 1.00 31.43 99 ASN A O 15
ATOM 25456 N N . PHE A 1 101 ? 1.483 -14.074 5.829 1.00 40.15 100 PHE A N 15
ATOM 25457 C CA . PHE A 1 101 ? 0.557 -14.702 4.904 1.00 41.52 100 PHE A CA 15
ATOM 25458 C C . PHE A 1 101 ? 1.166 -14.870 3.510 1.00 54.41 100 PHE A C 15
ATOM 25459 O O . PHE A 1 101 ? 0.904 -15.866 2.832 1.00 21.34 100 PHE A O 15
ATOM 25476 N N . GLY A 1 102 ? 1.913 -13.873 3.044 1.00 72.34 101 GLY A N 15
ATOM 25477 C CA . GLY A 1 102 ? 2.201 -13.629 1.640 1.00 32.22 101 GLY A CA 15
ATOM 25478 C C . GLY A 1 102 ? 3.274 -12.556 1.507 1.00 2.10 101 GLY A C 15
ATOM 25479 O O . GLY A 1 102 ? 2.981 -11.390 1.254 1.00 72.44 101 GLY A O 15
ATOM 25483 N N . VAL A 1 103 ? 4.522 -12.966 1.705 1.00 51.02 102 VAL A N 15
ATOM 25484 C CA . VAL A 1 103 ? 5.766 -12.178 1.671 1.00 1.54 102 VAL A CA 15
ATOM 25485 C C . VAL A 1 103 ? 6.093 -11.461 0.328 1.00 20.35 102 VAL A C 15
ATOM 25486 O O . VAL A 1 103 ? 7.260 -11.143 0.087 1.00 61.12 102 VAL A O 15
ATOM 25499 N N . ALA A 1 104 ? 5.130 -11.147 -0.547 1.00 13.11 103 ALA A N 15
ATOM 25500 C CA . ALA A 1 104 ? 5.391 -10.542 -1.856 1.00 30.54 103 ALA A CA 15
ATOM 25501 C C . ALA A 1 104 ? 4.413 -9.396 -2.144 1.00 64.30 103 ALA A C 15
ATOM 25502 O O . ALA A 1 104 ? 3.429 -9.561 -2.865 1.00 22.32 103 ALA A O 15
ATOM 25509 N N . ILE A 1 105 ? 4.706 -8.219 -1.588 1.00 22.24 104 ILE A N 15
ATOM 25510 C CA . ILE A 1 105 ? 3.936 -6.999 -1.767 1.00 44.24 104 ILE A CA 15
ATOM 25511 C C . ILE A 1 105 ? 4.888 -5.849 -2.091 1.00 65.10 104 ILE A C 15
ATOM 25512 O O . ILE A 1 105 ? 5.729 -5.466 -1.277 1.00 31.15 104 ILE A O 15
ATOM 25528 N N . ALA A 1 106 ? 4.705 -5.332 -3.306 1.00 54.41 105 ALA A N 15
ATOM 25529 C CA . ALA A 1 106 ? 5.407 -4.215 -3.948 1.00 41.14 105 ALA A CA 15
ATOM 25530 C C . ALA A 1 106 ? 6.935 -4.268 -3.771 1.00 23.21 105 ALA A C 15
ATOM 25531 O O . ALA A 1 106 ? 7.531 -5.323 -3.540 1.00 14.33 105 ALA A O 15
ATOM 25538 N N . GLU A 1 107 ? 7.585 -3.121 -3.965 1.00 23.31 106 GLU A N 15
ATOM 25539 C CA . GLU A 1 107 ? 8.894 -2.877 -3.365 1.00 2.31 106 GLU A CA 15
ATOM 25540 C C . GLU A 1 107 ? 8.807 -3.066 -1.841 1.00 41.25 106 GLU A C 15
ATOM 25541 O O . GLU A 1 107 ? 7.757 -2.788 -1.247 1.00 64.50 106 GLU A O 15
ATOM 25553 N N . PRO A 1 108 ? 9.888 -3.523 -1.187 1.00 72.44 107 PRO A N 15
ATOM 25554 C CA . PRO A 1 108 ? 9.866 -3.832 0.233 1.00 74.05 107 PRO A CA 15
ATOM 25555 C C . PRO A 1 108 ? 9.937 -2.579 1.107 1.00 13.44 107 PRO A C 15
ATOM 25556 O O . PRO A 1 108 ? 10.418 -1.526 0.695 1.00 13.43 107 PRO A O 15
ATOM 25567 N N . PHE A 1 109 ? 9.550 -2.741 2.372 1.00 64.52 108 PHE A N 15
ATOM 25568 C CA . PHE A 1 109 ? 9.670 -1.758 3.448 1.00 54.12 108 PHE A CA 15
ATOM 25569 C C . PHE A 1 109 ? 11.107 -1.499 3.927 1.00 12.23 108 PHE A C 15
ATOM 25570 O O . PHE A 1 109 ? 11.299 -1.223 5.114 1.00 63.31 108 PHE A O 15
ATOM 25587 N N . SER A 1 110 ? 12.136 -1.652 3.092 1.00 54.51 109 SER A N 15
ATOM 25588 C CA . SER A 1 110 ? 13.490 -1.306 3.484 1.00 63.22 109 SER A CA 15
ATOM 25589 C C . SER A 1 110 ? 13.618 0.217 3.657 1.00 21.34 109 SER A C 15
ATOM 25590 O O . SER A 1 110 ? 12.681 0.972 3.373 1.00 3.23 109 SER A O 15
ATOM 25598 N N . ASN A 1 111 ? 14.772 0.698 4.124 1.00 64.00 110 ASN A N 15
ATOM 25599 C CA . ASN A 1 111 ? 15.090 2.123 4.061 1.00 60.00 110 ASN A CA 15
ATOM 25600 C C . ASN A 1 111 ? 15.472 2.469 2.622 1.00 62.21 110 ASN A C 15
ATOM 25601 O O . ASN A 1 111 ? 16.551 2.080 2.187 1.00 44.00 110 ASN A O 15
ATOM 25612 N N . TYR A 1 112 ? 14.571 3.132 1.892 1.00 24.44 111 TYR A N 15
ATOM 25613 C CA . TYR A 1 112 ? 14.669 3.597 0.500 1.00 5.14 111 TYR A CA 15
ATOM 25614 C C . TYR A 1 112 ? 15.250 2.613 -0.526 1.00 74.04 111 TYR A C 15
ATOM 25615 O O . TYR A 1 112 ? 15.723 3.033 -1.580 1.00 33.12 111 TYR A O 15
ATOM 25633 N N . ASN A 1 113 ? 15.165 1.310 -0.270 1.00 53.43 112 ASN A N 15
ATOM 25634 C CA . ASN A 1 113 ? 15.855 0.254 -1.010 1.00 15.00 112 ASN A CA 15
ATOM 25635 C C . ASN A 1 113 ? 17.373 0.414 -0.836 1.00 22.31 112 ASN A C 15
ATOM 25636 O O . ASN A 1 113 ? 18.047 1.002 -1.681 1.00 1.41 112 ASN A O 15
ATOM 25647 N N . PRO A 1 114 ? 17.943 -0.116 0.259 1.00 64.00 113 PRO A N 15
ATOM 25648 C CA . PRO A 1 114 ? 19.381 -0.064 0.511 1.00 72.22 113 PRO A CA 15
ATOM 25649 C C . PRO A 1 114 ? 20.141 -0.876 -0.532 1.00 22.43 113 PRO A C 15
ATOM 25650 O O . PRO A 1 114 ? 21.160 -0.438 -1.064 1.00 71.02 113 PRO A O 15
ATOM 25661 N N . PHE A 1 115 ? 19.584 -2.052 -0.817 1.00 42.11 114 PHE A N 15
ATOM 25662 C CA . PHE A 1 115 ? 20.120 -3.100 -1.646 1.00 33.32 114 PHE A CA 15
ATOM 25663 C C . PHE A 1 115 ? 21.571 -3.389 -1.324 1.00 21.11 114 PHE A C 15
ATOM 25664 O O . PHE A 1 115 ? 21.783 -3.974 -0.241 1.00 55.41 114 PHE A O 15
#

Sequence (113 aa):
TSLQLSIVHRLPQNYRWSAGFAGSKVEPIPQNGPCGDNSLVALKLLSPDGDNAWSVMYKLSQALSDIEVPCSVLECEGEPCLFVNRQDEFAATCRLKNFGVAIAEPFSNYNPFTSLQLSIVHRLPQNYRWSAGFAGSKVEPIPQNGPCGDNSLVALKLLSPDGDNAWSVMYKLSQALSDIEVPCSVLECEGEPCLFVNRQDEFAATCRLKNFGVAIAEPFSNYNPFTSLQLSIVHRLPQNYRWSAGFAGSKVEPIPQNGPCGDNSLVALKLLSPDGDNAWSVMYKLSQALSDIEVPCSVLECEGEPCLFVNRQDEFAATCRLKNFGVAIAEPFSNYNPFTSLQLSIVHRLPQNYRWSAGFAGSKVEPIPQNGPCGDNSLVALKLLSPDGDNAWSVMYKLSQALSDIEVPCSVLECEGEPCLFVNRQDEFAATCRLKNFGVAIAEPFSNYNPFTSLQLSIVHRLPQNYRWSAGFAGSKVEPIPQNGPCGDNSLVALKLLSPDGDNAWSVMYKLSQALSDIEVPCSVLECEGEPCLFVNRQDEFAATCRLKNFGVAIAEPFSNYNPFTSLQLSIVHRLPQNYRWSAGFAGSKVEPIPQNGPCGDNSLVALKLLSPDGDNAWSVMYKLSQALSDIEVPCSVLECEGEPCLFVNRQDEFAATCRLKNFGVAIAEPFSNYNPFTSLQLSIVHRLPQNYRWSAGFAGSKVEPIPQNGPCGDNSLVALKLLSPDGDNAWSVMYKLSQALSDIEVPCSVLECEGEPCLFVNRQDEFAATCRLKNFGVAIAEPFSNYNPFTSLQLSIVHRLPQNYRWSAGFAGSKVEPIPQNGPCGDNSLVALKLLSPDGDNAWSVMYKLSQALSDIEVPCSVLECEGEPCLFVNRQDEFAATCRLKNFGVAIAEPFSNYNPFTSLQLSIVHRLPQNYRWSAGFAGSKVEPIPQNGPCGDNSLVALKLLSPDGDNAWSVMYKLSQALSDIEVPCSVLECEGEPCLFVNRQDEFAATCRLKNFGVAIAEPFSNYNPFTSLQLSIVHRLPQNYRWSAGFAGSKVEPIPQNGPCGDNSLVALKLLSPDGDNAWSVMYKLSQALSDIEVPCSVLECEGEPCLFVNRQDEFAATCRLKNFGVAIAEPFSNYNPFTSLQLSIVHRLPQNYRWSAGFAGSKVEPIPQNGPCGDNSLVALKLLSPDGDNAWSVMYKLSQALSDIEVPCSVLECEGEPCLFVNRQDEFAATCRLKNFGVAIAEPFSNYNPFTSLQLSIVHRLPQNYRWSAGFAGSKVEPIPQNGPCGDNSLVALKLLSPDGDNAWSVMYKLSQALSDIEVPCSVLECEGEPCLFVNRQDEFAATCRLKNFGVAIAEPFSNYNPFTSLQLSIVHRLPQNYRWSAGFAGSKVEPIPQNGPCGDNSLVALKLLSPDGDNAWSVMYKLSQALSDIEVPCSVLECEGEPCLFVNRQDEFAATCRLKNFGVAIAEPFSNYNPFTSLQLSIVHRLPQNYRWSAGFAGSKVEPIPQNGPCGDNSLVALKLLSPDGDNAWSVMYKLSQALSDIEVPCSVLECEGEPCLFVNRQDEFAATCRLKNFGVAIAEPFSNYNPFTSLQLSIVHRLPQNYRWSAGFAGSKVEPIPQNGPCGDNSLVALKLLSPDGDNAWSVMYKLSQALSDIEVPCSVLECEGEPCLFVNRQDEFAATCRLKNFGVAIAEPFSNYNPF